Protein 7S9V (pdb70)

Sequence (1825 aa):
AWIAIDHNFSRAQVLTYYTLQLKGEHSLHQAISDNDWILVLDTTGNITRVGRILRIRSDLETTTIFFDRMLQVKSVVSIGITPFKFPPNDRAGRIQWTDFIETLPKELHITIADIPKIEDQTYIRELLQLAVMDDLLGPAGGPNELIVDMGVRDRYLVGKLAPREAAERGQEFPIDAEDIEDEEPDLIVKAKTAKVNSPSVLGSGETDTAEEIDAASNQSLVPSSLGMTFCVDGDVDRVEIEARWGRYERVPNDEHQFFKSNGQKAKVWKRIPCGGKIVLPLIEGSISHNAPDSTSPEVRVQGSIRAKNDNGDRLITLFLVNAQEEPDTNRDTAWVFQPELIVRAAKDAAKPAIFRRRPVLDADGMDPEREALEMIYRDRVEFAVGHGVAVHAEIADDVTLATEVRTTVMPQYEVQATETPGLELSDRPAMREMVSSGLLDMQRLATLDIDPLVDALSVLTNDYATWIDEQNLNVSSKAKGFDTQAQTAINRCQEIHTRLQEGINTLKSNENALAAFRFANQAMATQRIRSLYALAMRRGEDVTLDKFDVLKNRSWRPFQLAFLLLSIPSLADPCHPDRVKPIEAYADLLWFPTGGGKTEAYLGVAAFTMAIRRMQGNLGGYDSSRGLTVIMRYTLRLLTLQQFQRATALICAMEVLRREALNKGDKSLGTEPFTIGLWVGNKVTPGTTEDSHNAIEKTRNSPVQLTSCPWCGTEIVPGQDVEVKKDKAGGRTFVYCGDKKGRCEFSKGKSSTQPHPGIPVLVVDEEIYHRPPTMMIATVDKFAMMAWRGQVRTLFGRVEKECERHGLLWPGANCTGNHQAFKGQPSAKVKAIPPIRPPDLIIQDEFHLISGPLGTMVGLYETAVDELCSWTLNGKTVKPKIIASTATVRKAKEQVNNVFMRQVSVFPPHGLDVEDNFFSVQRHIKDKFGRRYLGVCSPGSSRPAMLIRVYTAFLTAAQELFDHFGEPADPYMTMVGYFNSLRELGGMKRLAEDDVQTRSYRVQMSMVERPALAQRSVNNIRELTSRVSSQDIPKYLDNLEVKFKAEFDSSAGKYVTKWQEGDTRAIDVVLATNMLSVGVDVNRLGLMAVNGQPKGTAEYIQATSRVGRSFPGLVCTVLTWARPRDLSHYETFEHYHATFYKHVEAQSVTPFSPRAMDRGLTGSLLSLMRLKNNEFSPNEGAGKLDMSNQSELAHAIEVLATRAGNVAEDNARKLLAENELKERADEWAKEASKGGRILGYEKRGPDKDKTVALIKSPGLQAWDNWTVPMSMREVESGVRLIMDTKFIKDDHDWKPNKTPVGEVRPSQLLWTYGPGALIDLPSLSVVTLGIDRWERERCQPIQEARLLAAVRKVLGPQVENLRMPPFANIGVPVRPFPRWMRCVKCGLLSPFDDGLLEIKEDRFRAERTRFVHKGCTGSKGNLPAKDADAVPARFLLACRDGHLDDFPWHYFVHGGNSTCKGTLRFFESGASLQTENLWVRCDSCEASRSMAHAFGKAGKENLPACRGRHPHLDQFDIDCGEEPRAVLLGATNSWFPITLSALAIPQADIKGPEWEVLTEANPPTDYPHFMSKKIGTPAQFIPYISRVLLLERLREVNALLGFTRVEAPERPQMASLARNKPEWVPANQVHGEGIFIQFNEKTLVAWESLDAVKQVDEMLRGGHTGWRNSRNLDPNEDYPGIRYAMLHTLSHLLIRELALECGYNAASIRERIYADTSNGSPQAGILIYTAAADSDGTLGGLVDLGKPENLGRLLVQALNRSKICSSDPLCSEHNPEKDRSLHAAACHACTLVAETSCEQGNRYLDRSLLIPTLERIHAAFFKGF

Nearest PDB structures (foldseek):
  7s9v-assembly1_A  TM=1.001E+00  e=0.000E+00  Serratia
  7s9w-assembly1_A  TM=9.946E-01  e=0.000E+00  Serratia
  6gkm-assembly1_A  TM=3.559E-01  e=1.030E-06  Mus musculus
  6gjz-assembly1_A  TM=3.639E-01  e=1.523E-05  Mus musculus
  5jb2-assembly1_A  TM=4.087E-01  e=6.182E-05  Gallus gallus

B-factor: mean 58.3, std 20.54, range [20.63, 123.49]

Foldseek 3Di:
DKEAEADPDDDDPVLVVFKGKDWAFCVVVVVDDFQDWYFYDYPPAKTFKIFGFDDWAGAHIMIMTGTWFMDTDDDTHGCVVQPDDDADPRDMDDDDPPSVQVCCCVVVVDHDVRTDTDDACVSVVVLLVVQLCCQAADDNQYQWDKFWFDAPVPSHFFFKAAAPVDQVVFDDDLDDPVQQDDPDPPPPDDDQDLPPFQFAEPPFFDDDFDDDDDFDDLARHGHFKKKKKFKWAPPDWKWKKWKKWKFKAWDDFVPDDDADPVGHTITMMTMDIDIAMDMDTQDFFWDDWADGGPVQGQKTKIWGWHDADPVGMTMTMMMTGQHDDADDPPRRRSMIGDMKMKIFGDPPDDDQFTTFADPPPDDPDDDVVLVLLCLFCVLQGDGMFIDLFAKDFAADPPSGTTGMIMTDRKDKDFFFDKDFDQPDPPDDVLSVVCVVVVLQFLVVQLPDDLVVNCVSLVSVLVVLVVVLVVLPVCQCPPRPPQNVSSVVQSVQSVVLSVLLVVLSVVCNPDDLLSVLSSLLSVLLQVLQLQQVQLVCVQLPHDDDSVVSPDRVRRGDAVQLVSLVSSLPPCLLDLPDPLWFDLAANAAEEEADAPPPDPPV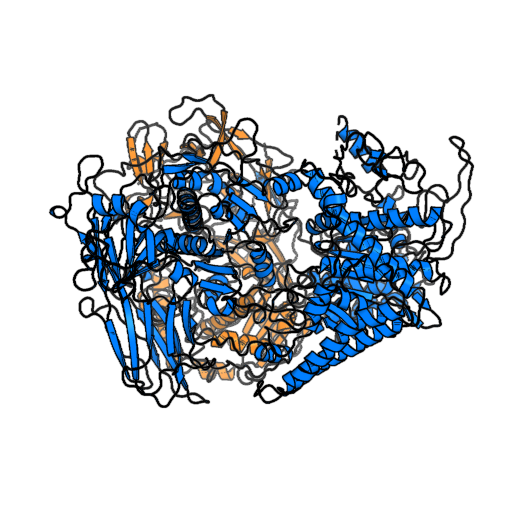SVVSSVSSNLSSQLQPDCAPQADGLAAAAEEEEAADDVVLLLCVLVVLSSLVSSQVVVVVCVVVVDQSNHQDGAAEEEQEDCVVFPAALVVCVVVLVVVVCHPCSDAADSRRNHGADSNPQWDWDDCPAHTDIAGAHPDDVPDDCQHCVHQVPGPHGHRRYDGHNVVCLFGPGHYYYYYLWQLLCLLPALSCLVNQFPFWKAAPVTGTDAPPGDDPRWDPQDPNDHTGGMDTDTTHAGYAEYEYEACVVLFDLLVQLLQLLVLQVQVSNWDDHPRTIGTHHYHYYHHFDDPVQLSCCRRVNHGYRYPPGDRSYNADDPGMHRDDCSVDNGAMEIEHEGGNDDLVVVVLSSVLSQQFLLVLSCWSRNQVSFLSQAEEEEEAGDVVVVVVVVVPSRPNQVCQQCVPPDPTDSPRGHHDHAHAEYEDDPRDDPVCVVVVLSLQQDTFDWDADVVVGTIDGDDDPPDRDHHGYYYYYLCPPRSDLRQRHAEYEYEEDYPWLSSVSVVQPSHQDNHYHYYYYYAYPRDDVRVVCSRVPNSCSHSVNSDGDDGDHDYLDPVNCLACVLSSLSSNVSSPDRLNSDQQSLLVPDPVPCPVLVVSLVSSLVSQCSSVVDVVSSVVSSVVSVVVVVVSVVVNPDDPAREGQDQDDPVNVRYDHDADEPDDDDRDSRHRYSTSDDDYDDDDDDDDDDDDDDPDDDDD/DDADADDDDQQCCFFPAHAAHWDDAPAAIWHFAFDVPADPVQWDFDDDVLVVVVVCVVQHVQAATATAAGDVDHHTDIDGPPQWKAFDFQQWIDGNPVPQKAWDADRVCNNPTFIWRFFDQGNVRPHGTDITGIYHDWKWKDFFLADTHHADPVCQQVVHDDDDDFTKGKDDPPDPPDDPKIWIATPPVRRIDTPVCCDDPNVQVRGDADFADDPSARDGDDHDPTHMHMDTHPDPQFKGFDKDKAWDAPDNDRCPVVVVQVPDPDRDDPDPQWHKDFADDADVCVQWWDGKMWTQKIKMKMWTFFIGGGDYDQPRSTDGRYPDSDHYTYMDMAMFIKIKTFTDDVLVVVLCPDDVLVVVQVLLLLLQQLQQVVVPDDSPDDDQDSLCQALLQLVQLLLVLCCVPVVFDSLQKAKDFDADPDPPPGGGIIMMMTSDRPGPCGNVRVVVCSHRVRVVVSSVVSVVVQQAFPVGPVLQPDGSSVPSAQEHSADPRRGDGDPNHDDNRPGNYYPCCDAPYPPDHPNHSDPPD

Solvent-accessible surface area: 84316 Å² total; per-residue (Å²): 24,27,14,7,17,31,77,128,111,43,235,54,114,54,57,44,111,32,13,2,46,23,143,31,48,37,89,110,16,130,64,14,67,80,107,29,30,4,19,2,4,48,97,107,4,41,15,49,32,2,1,49,2,34,34,42,83,33,56,80,95,40,3,35,5,10,0,7,50,15,27,106,33,208,86,125,24,62,43,66,114,14,88,49,183,105,8,70,129,91,134,26,12,197,12,131,136,84,53,8,56,118,22,10,68,154,53,19,155,22,66,78,90,90,9,73,92,10,112,49,38,27,4,1,6,33,4,1,7,32,3,6,50,18,5,2,28,11,44,23,54,16,15,87,12,95,12,14,56,16,37,1,53,67,6,10,14,5,19,47,11,0,0,91,88,11,29,105,143,15,54,128,30,37,30,52,12,92,72,38,127,77,176,88,62,50,80,105,29,54,48,10,32,36,78,102,32,84,42,68,44,65,64,62,43,44,84,55,91,47,71,54,75,83,45,78,56,21,40,50,37,34,32,5,12,16,0,0,18,5,2,1,24,3,134,46,89,93,5,17,6,33,3,70,15,0,76,3,96,85,23,70,98,131,109,15,148,86,106,91,103,77,54,108,80,5,96,2,14,105,16,70,48,14,27,23,118,23,90,25,76,17,127,109,26,96,22,84,114,64,37,29,34,94,108,18,96,77,6,78,7,22,10,18,6,83,71,102,57,161,133,27,11,42,63,4,1,3,3,8,6,2,11,38,122,29,49,142,108,64,49,16,50,5,14,12,3,26,8,58,0,18,0,104,14,22,178,106,60,100,152,84,26,13,2,87,129,57,50,108,118,110,37,119,60,166,56,99,62,99,52,15,31,69,3,21,16,71,85,67,21,47,11,14,32,1,21,11,4,1,20,68,27,89,95,32,153,72,68,54,46,0,34,30,2,78,13,33,30,10,0,80,70,35,35,40,24,56,61,43,18,6,147,79,168,102,25,80,100,21,9,89,90,9,75,96,56,14,41,22,12,10,98,117,5,12,100,44,101,59,107,62,4,32,99,17,8,34,33,10,0,89,14,2,35,61,21,13,106,97,32,82,140,33,28,69,83,126,1,170,70,55,73,102,27,0,90,58,12,13,76,148,1,106,103,17,45,88,60,2,65,73,0,10,86,36,2,109,97,59,146,64,0,23,44,0,2,80,27,5,1,79,0,7,9,38,17,100,26,52,56,74,33,15,49,20,70,91,98,68,117,141,28,91,72,126,145,36,73,74,100,184,26,41,51,21,110,17,4,13,7,0,2,9,0,16,10,1,12,10,11,18,64,8,50,42,79,20,10,40,75,110,112,99,9,80,6,15,3,1,51,10,43,56,48,22,22,34,27,33,5,6,9,3,1,0,0,2,3,5,0,7,9,40,40,49,32,104,72,50,53,48,20,6,59,73,14,8,5,0,9,5,9,3,17,72,112,17,50,4,33,59,28,5,101,104,4,4,18,0,1,1,0,0,4,20,41,10,47,127,31,79,120,155,44,81,152,52,16,23,111,80,10,2,12,1,0,5,5,6,32,80,197,28,5,16,18,58,11,123,70,0,81,78,32,19,96,165,77,150,170,78,5,31,45,17,47,17,3,26,22,26,9,49,96,7,81,44,20,150,21,21,59,24,94,184,44,158,41,33,13,55,18,13,15,18,6,17,36,202,156,21,183,8,81,0,7,120,61,131,2,67,121,56,86,29,14,0,2,4,11,12,12,2,12,48,23,0,4,41,91,28,0,11,0,4,2,0,14,1,38,7,11,1,39,2,2,23,65,7,32,2,19,4,10,12,6,78,13,106,116,26,4,134,68,28,7,9,22,35,62,72,38,116,20,102,2,82,34,148,73,116,161,76,86,111,70,36,158,48,115,91,32,86,52,7,13,8,4,8,0,6,2,7,21,37,1,20,70,2,29,25,53,23,0,3,4,6,2,0,6,9,4,1,5,9,35,2,3,28,12,81,20,137,72,107,67,1,63,6,16,6,5,6,7,9,14,10,44,40,87,8,140,84,19,5,44,34,1,8,46,36,73,36,27,48,6,13,21,94,4,14,65,46,58,80,26,12,8,14,23,38,37,96,70,171,134,69,69,9,58,36,8,6,0,4,7,1,26,20,28,41,106,59,12,1,10,14,29,1,7,12,3,6,6,0,0,4,30,46,15,3,14,78,6,0,108,15,2,12,5,7,8,2,5,3,1,8,3,70,29,30,125,60,0,16,33,6,72,128,48,7,60,47,53,6,37,51,29,0,120,91,8,127,103,72,71,29,129,23,71,9,11,12,83,7,72,10,71,8,18,48,28,22,7,41,65,17,64,84,114,63,30,35,160,25,29,45,32,12,53,50,126,27,101,38,82,109,48,96,109,70,52,84,33,59,48,88,70,108,181,87,78,86,120,7,8,10,7,6,1,2,15,98,42,26,28,43,65,66,66,16,74,13,26,1,5,2,3,2,22,16,23,5,94,9,8,8,69,4,40,38,9,3,19,94,2,15,122,55,70,5,1,4,0,5,2,7,2,25,25,21,93,66,64,6,12,36,41,5,22,56,8,40,39,17,9,20,0,29,64,42,75,19,48,50,59,38,7,36,14,4,5,2,30,0,0,42,54,0,1,4,0,2,5,4,0,5,4,8,2,56,18,69,80,3,4,23,40,103,0,0,36,101,20,84,169,93,37,82,83,57,24,60,87,4,38,122,30,4,11,66,16,0,18,86,13,38,143,79,123,45,58,84,107,40,2,89,68,33,0,117,105,11,7,51,67,2,40,134,53,29,104,127,62,89,91,102,14,3,4,49,102,150,34,137,106,100,125,146,13,50,42,11,12,104,54,56,48,121,123,69,97,76,47,33,8,0,1,92,27,6,141,50,95,102,69,27,6,103,2,11,1,33,48,134,140,54,172,106,111,98,110,58,132,128,176,128,28,10,10,16,120,18,75,31,50,34,8,3,51,75,41,0,2,0,3,26,3,83,27,74,38,9,6,0,10,0,8,1,8,80,151,28,70,95,160,123,7,124,60,19,154,33,77,75,0,29,70,23,0,100,184,86,39,20,124,63,2,81,52,5,41,69,16,2,122,114,63,53,8,1,27,1,42,6,9,8,19,64,10,70,5,40,92,5,2,30,6,12,21,11,50,90,60,102,24,90,52,76,109,61,136,200,115,18,83,83,3,77,7,2,23,99,38,6,52,21,46,159,39,99,123,117,73,148,42,4,71,5,50,34,9,146,16,0,10,6,3,74,49,2,9,5,9,16,7,5,8,74,37,1,6,32,65,14,115,53,132,29,201,38,67,15,43,11,33,61,7,11,24,21,17,59,46,54,22,26,33,0,76,1,73,86,69,134,26,40,58,2,3,4,33,5,27,56,149,21,8,175,145,28,27,3,36,17,37,1,39,27,22,9,16,78,70,66,61,170,112,21,81,64,142,27,129,12,12,73,41,54,35,96,58,15,25,35,34,22,62,51,33,1,4,18,31,24,202,159,103,29,47,30,65,0,37,106,24,3,38,79,65,114,14,58,74,118,92,97,80,5,35,15,80,109,64,39,49,8,91,75,2,110,78,35,10,70,53,6,0,1,0,11,32,6,42,9,1,5,1,0,14,0,0,13,7,23,67,38,42,114,171,104,58,54,9,55,3,10,127,121,155,12,89,14,0,7,0,32,56,25,67,8,1,0,18,1,10,31,15,54,71,171,39,1,79,67,15,62,73,87,102,24,1,122,119,10,27,136,49,11,118,33,1,6,51,17,39,21,94,77,79,140,58,79,43,124,88,113,47,48,21,23,18,31,0,1,0,0,0,10,0,0,13,14,7,41,7,9,18,57,54,18,19,27,44,54,37,6,4,28,6,10,4,2,16,75,79,89,144,67,80,61,22,6,0,2,0,6,14,7,11,28,57,86,14,56,11,20,15,7,8,2,10,41,18,2,90,46,157,35,9,14,100,6,12,22,77,6,3,51,143,11,81,32,8,22,38,3,4,42,11,4,91,46,59,0,116,132,68,128,30,17,57,4,2,3,27,62,23,14,0,52,26,35,113,45,5,19,69,74,24,33,33,23,0,2,4,2,0,1,6,54,14,48,99,54,104,144,1,10,14,6,117,77,68

Secondary structure (DSSP, 8-state):
-EEEE-------HHHHHHEEEEES-TTT-TT--SS-EEEEE-SSSEEEEEEEEEEEEE-SSEEEEEEEEEEEEEEEEESSSS-SPPPGGGS-EE--HHHHHHHHHHTT---STTPPBP--SHHHHHHHHHHHHHHHTS--S-SS-EEESS-HHHH--S-EE--HHHHHH--SSSS-GGGS--SS--TT-EE-S-TT---------------------SSS----B-EEEEEEESS--EEEEEEEEEEEEEPPGGG---B-TTS-B--EEEEEEEEEEEEEE--SEEPPP--S-TTSTTB---EEEEEE-SSSEEEEEE--BB-----SSSGGGG-EEEEEEEEEE-TT-S----B-PPP----S---HHHHHHHHHTTT----EEEESSEEEEEE-SSTT-EEEEEEESS-EEEEPPEE-SSSSTTS-HHHHHHHHHTTTBTTGGGT--HHHHHHHHHHHHHHHHHHHHHHSTTSSSSSTT-HHHHHHHHHHHHHHHHHHHHHHHHHHT-SHHHHHHHHHHHHHHHHHHHHHHHHHHHTT----GGGS-STTTSB--HHHHHHHHHHHHHHS-TTSGGGT-SSS-EEEEEE--BTB-HHHHHHHHHHHHHHHHTTT--GGG-B-SSS--EEEEESSSHHHHHHHHHHHHHHHHHHHHHHHHHTTT--SS-SSPP-EEEE--TTTS-SSHHHHHHHHHHH-------SB-TTT-PBPPTTTSEEE---SS---EEE----SSS-STTSTTTGGGSSS-SS-EE-SHHHHTTS--SEEEEEGGGGGGGGT-GGGGGTTT---EE-SSS-B--TT-S--S----BTTBPP---EE---BPPP-EEEE-SGGG--HHHHHHHHHHHHHHHHHT-EEETTEEE--EEEEEESS-SSHHHHHHHHT-SEEEEES---S-SS--SS-EE--TTTS--EEEEEEE-SSS-HHHHHHHHHHHHHHHHHHHHHHH-GGGGGGSSEEEE-S-HHHHHHHHHHHHHHHHHHHHTTT-SSS--SS--------B--BSTTS-TTTHHHHHHHTTPPPP-EEETTTTEEE----TT-PPPP-EEEE-S----SS--SS---EEEBS--S-HHHHHHHHTSS-SSS-EEEEEEE-TTSHHHHHHHHTHHHHTT-GGGGPPP-----SSHHHHHHHHHHHHHHHHHTT-SSSSSTTGGGG--SSSTHHHHHHHHHHHHHHHHHH--HHHHHHHHHHHHHHHHHHHHHHT--SSEEESSS-STTTTTEEE--B-SSSSPP-TTB--SSS------EEEEEE------------/-EEEEEEE-TTTTTTTSSTT-EEE-SS-EEEE--STTS-GGG--B---HHHHHHHHHHH-TT--EEEPPP----SEEEEE-SSEEEETTT-EEEEGGGS-EEEE--GGGGGG-EEEEEEE-TTTT-S--EEEEEEE--EEEEETTS-EEE--HHHHHTTS-------EEEEE--SSS--S--EEEESSS--EEEGGGGSGGGGTTT------EETTTTEE-S---SPEEEEETT-TTS-EEEE--EE------SHHHHHHHHTSSS----STT-EEE-----STTTTTEEEEEEEEEEEEEEEEEEEESSS----TT-B-SSSSS-SEEEEEEEEEEEEEEEE-HHHHHHHHTSSHHHHHHHHHHHHHHHHHHTTT--TTS----HHHHHHHHHHHHHHHHHHHHH---GGGEEEEEE---SSS----EEEEEE--SS-TTTTTHHHHTTSHHHHHHHHHHHHHHTTS-TTHHHHHT--HHHHT-SBSS--TTTT---TTT-SSSS-SB-STTTS--SS--TT-SS---

Radius of gyration: 37.62 Å; Cα contacts (8 Å, |Δi|>4): 3319; chains: 2; bounding box: 83×110×108 Å

Structure (mmCIF, N/CA/C/O backbone):
data_7S9V
#
_entry.id   7S9V
#
_cell.length_a   1.00
_cell.length_b   1.00
_cell.length_c   1.00
_cell.angle_alpha   90.00
_cell.angle_beta   90.00
_cell.angle_gamma   90.00
#
_symmetry.space_group_name_H-M   'P 1'
#
loop_
_entity.id
_entity.type
_entity.pdbx_description
1 polymer DrmA
2 polymer DrmB
3 non-polymer "ADENOSINE-5'-DIPHOSPHATE"
#
loop_
_atom_site.group_PDB
_atom_site.id
_atom_site.type_symbol
_atom_site.label_atom_id
_atom_site.label_alt_id
_atom_site.label_comp_id
_atom_site.label_asym_id
_atom_site.label_entity_id
_atom_site.label_seq_id
_atom_site.pdbx_PDB_ins_code
_atom_site.Cartn_x
_atom_site.Cartn_y
_atom_site.Cartn_z
_atom_site.occupancy
_atom_site.B_iso_or_equiv
_atom_site.auth_seq_id
_atom_site.auth_comp_id
_atom_site.auth_asym_id
_atom_site.auth_atom_id
_atom_site.pdbx_PDB_model_num
ATOM 1 N N . ALA A 1 13 ? 180.644 133.081 203.608 1.00 81.88 13 ALA A N 1
ATOM 2 C CA . ALA A 1 13 ? 180.149 131.759 203.963 1.00 81.88 13 ALA A CA 1
ATOM 3 C C . ALA A 1 13 ? 178.784 131.849 204.637 1.00 81.88 13 ALA A C 1
ATOM 4 O O . ALA A 1 13 ? 178.660 131.580 205.828 1.00 81.88 13 ALA A O 1
ATOM 6 N N . TRP A 1 14 ? 177.757 132.214 203.871 1.00 79.58 14 TRP A N 1
ATOM 7 C CA . TRP A 1 14 ? 176.414 132.400 204.399 1.00 79.58 14 TRP A CA 1
ATOM 8 C C . TRP A 1 14 ? 175.383 131.740 203.491 1.00 79.58 14 TRP A C 1
ATOM 9 O O . TRP A 1 14 ? 175.613 131.526 202.300 1.00 79.58 14 TRP A O 1
ATOM 20 N N . ILE A 1 15 ? 174.233 131.411 204.075 1.00 84.25 15 ILE A N 1
ATOM 21 C CA . ILE A 1 15 ? 173.088 130.895 203.338 1.00 84.25 15 ILE A CA 1
ATOM 22 C C . ILE A 1 15 ? 171.912 131.830 203.561 1.00 84.25 15 ILE A C 1
ATOM 23 O O . ILE A 1 15 ? 171.587 132.185 204.697 1.00 84.25 15 ILE A O 1
ATOM 28 N N . ALA A 1 16 ? 171.263 132.222 202.472 1.00 84.40 16 ALA A N 1
ATOM 29 C CA . ALA A 1 16 ? 170.113 133.110 202.560 1.00 84.40 16 ALA A CA 1
ATOM 30 C C . ALA A 1 16 ? 168.971 132.499 201.758 1.00 84.40 16 ALA A C 1
ATOM 31 O O . ALA A 1 16 ? 169.107 131.425 201.166 1.00 84.40 16 ALA A O 1
ATOM 33 N N . ILE A 1 17 ? 167.833 133.186 201.761 1.00 91.78 17 ILE A N 1
ATOM 34 C CA . ILE A 1 17 ? 166.633 132.742 201.065 1.00 91.78 17 ILE A CA 1
ATOM 35 C C . ILE A 1 17 ? 166.102 133.901 200.234 1.00 91.78 17 ILE A C 1
ATOM 36 O O . ILE A 1 17 ? 165.941 135.016 200.741 1.00 91.78 17 ILE A O 1
ATOM 41 N N . ASP A 1 18 ? 165.841 133.645 198.956 1.00 94.67 18 ASP A N 1
ATOM 42 C CA . ASP A 1 18 ? 165.320 134.667 198.060 1.00 94.67 18 ASP A CA 1
ATOM 43 C C . ASP A 1 18 ? 163.825 134.849 198.272 1.00 94.67 18 ASP A C 1
ATOM 44 O O . ASP A 1 18 ? 163.132 133.930 198.715 1.00 94.67 18 ASP A O 1
ATOM 49 N N . HIS A 1 19 ? 163.332 136.052 197.966 1.00 101.63 19 HIS A N 1
ATOM 50 C CA . HIS A 1 19 ? 161.902 136.324 197.994 1.00 101.63 19 HIS A CA 1
ATOM 51 C C . HIS A 1 19 ? 161.424 137.223 196.861 1.00 101.63 19 HIS A C 1
ATOM 52 O O . HIS A 1 19 ? 160.238 137.571 196.842 1.00 101.63 19 HIS A O 1
ATOM 59 N N . ASN A 1 20 ? 162.310 137.616 195.937 1.00 102.52 20 ASN A N 1
ATOM 60 C CA . ASN A 1 20 ? 161.948 138.289 194.683 1.00 102.52 20 ASN A CA 1
ATOM 61 C C . ASN A 1 20 ? 161.222 139.615 194.919 1.00 102.52 20 ASN A C 1
ATOM 62 O O . ASN A 1 20 ? 160.080 139.800 194.494 1.00 102.52 20 ASN A O 1
ATOM 67 N N . PHE A 1 21 ? 161.880 140.545 195.613 1.00 104.52 21 PHE A N 1
ATOM 68 C CA . PHE A 1 21 ? 161.245 141.830 195.891 1.00 104.52 21 PHE A CA 1
ATOM 69 C C . PHE A 1 21 ? 161.518 142.861 194.801 1.00 104.52 21 PHE A C 1
ATOM 70 O O . PHE A 1 21 ? 160.628 143.648 194.457 1.00 104.52 21 PHE A O 1
ATOM 78 N N . SER A 1 22 ? 162.735 142.887 194.262 1.00 104.09 22 SER A N 1
ATOM 79 C CA . SER A 1 22 ? 163.123 143.948 193.341 1.00 104.09 22 SER A CA 1
ATOM 80 C C . SER A 1 22 ? 162.413 143.787 192.000 1.00 104.09 22 SER A C 1
ATOM 81 O O . SER A 1 22 ? 161.955 142.700 191.640 1.00 104.09 22 SER A O 1
ATOM 84 N N . ARG A 1 23 ? 162.321 144.892 191.258 1.00 102.96 23 ARG A N 1
ATOM 85 C CA . ARG A 1 23 ? 161.454 144.976 190.086 1.00 102.96 23 ARG A CA 1
ATOM 86 C C . ARG A 1 23 ? 162.210 144.969 188.760 1.00 102.96 23 ARG A C 1
ATOM 87 O O . ARG A 1 23 ? 161.836 144.225 187.849 1.00 102.96 23 ARG A O 1
ATOM 95 N N . ALA A 1 24 ? 163.253 145.788 188.622 1.00 91.09 24 ALA A N 1
ATOM 96 C CA . ALA A 1 24 ? 163.978 145.867 187.358 1.00 91.09 24 ALA A CA 1
ATOM 97 C C . ALA A 1 24 ? 164.791 144.598 187.124 1.00 91.09 24 ALA A C 1
ATOM 98 O O . ALA A 1 24 ? 165.477 144.115 188.027 1.00 91.09 24 ALA A O 1
ATOM 100 N N . GLN A 1 25 ? 164.724 144.076 185.895 1.00 84.01 25 GLN A N 1
ATOM 101 C CA . GLN A 1 25 ? 165.217 142.730 185.601 1.00 84.01 25 GLN A CA 1
ATOM 102 C C . GLN A 1 25 ? 166.737 142.646 185.711 1.00 84.01 25 GLN A C 1
ATOM 103 O O . GLN A 1 25 ? 167.282 141.679 186.271 1.00 84.01 25 GLN A O 1
ATOM 109 N N . VAL A 1 26 ? 167.431 143.656 185.181 1.00 74.54 26 VAL A N 1
ATOM 110 C CA . VAL A 1 26 ? 168.889 143.712 185.248 1.00 74.54 26 VAL A CA 1
ATOM 111 C C . VAL A 1 26 ? 169.352 143.725 186.697 1.00 74.54 26 VAL A C 1
ATOM 112 O O . VAL A 1 26 ? 170.322 143.052 187.064 1.00 74.54 26 VAL A O 1
ATOM 116 N N . LEU A 1 27 ? 168.638 144.454 187.551 1.00 73.77 27 LEU A N 1
ATOM 117 C CA . LEU A 1 27 ? 168.979 144.481 188.966 1.00 73.77 27 LEU A CA 1
ATOM 118 C C . LEU A 1 27 ? 168.668 143.151 189.643 1.00 73.77 27 LEU A C 1
ATOM 119 O O . LEU A 1 27 ? 169.383 142.742 190.563 1.00 73.77 27 LEU A O 1
ATOM 124 N N . THR A 1 28 ? 167.608 142.462 189.213 1.00 75.08 28 THR A N 1
ATOM 125 C CA . THR A 1 28 ? 167.246 141.214 189.880 1.00 75.08 28 THR A CA 1
ATOM 126 C C . THR A 1 28 ? 168.190 140.076 189.523 1.00 75.08 28 THR A C 1
ATOM 127 O O . THR A 1 28 ? 168.301 139.114 190.290 1.00 75.08 28 THR A O 1
ATOM 131 N N . TYR A 1 29 ? 168.854 140.141 188.367 1.00 70.65 29 TYR A N 1
ATOM 132 C CA . TYR A 1 29 ? 169.869 139.129 188.068 1.00 70.65 29 TYR A CA 1
ATOM 133 C C . TYR A 1 29 ? 171.057 139.197 189.026 1.00 70.65 29 TYR A C 1
ATOM 134 O O . TYR A 1 29 ? 171.566 138.161 189.465 1.00 70.65 29 TYR A O 1
ATOM 143 N N . TYR A 1 30 ? 171.522 140.398 189.363 1.00 58.46 30 TYR A N 1
ATOM 144 C CA . TYR A 1 30 ? 172.826 140.546 190.000 1.00 58.46 30 TYR A CA 1
ATOM 145 C C . TYR A 1 30 ? 172.756 140.937 191.477 1.00 58.46 30 TYR A C 1
ATOM 146 O O . TYR A 1 30 ? 173.772 141.323 192.055 1.00 58.46 30 TYR A O 1
ATOM 155 N N . THR A 1 31 ? 171.587 140.854 192.115 1.00 57.68 31 THR A N 1
ATOM 156 C CA . THR A 1 31 ? 171.468 141.307 193.498 1.00 57.68 31 THR A CA 1
ATOM 157 C C . THR A 1 31 ? 170.693 140.299 194.332 1.00 57.68 31 THR A C 1
ATOM 158 O O . THR A 1 31 ? 169.946 139.468 193.811 1.00 57.68 31 THR A O 1
ATOM 162 N N . LEU A 1 32 ? 170.894 140.390 195.648 1.00 56.19 32 LEU A N 1
ATOM 163 C CA . LEU A 1 32 ? 170.105 139.700 196.663 1.00 56.19 32 LEU A CA 1
ATOM 164 C C . LEU A 1 32 ? 169.603 140.728 197.657 1.00 56.19 32 LEU A C 1
ATOM 165 O O . LEU A 1 32 ? 170.390 141.534 198.154 1.00 56.19 32 LEU A O 1
ATOM 170 N N . GLN A 1 33 ? 168.310 140.698 197.955 1.00 63.78 33 GLN A N 1
ATOM 171 C CA . GLN A 1 33 ? 167.691 141.671 198.845 1.00 63.78 33 GLN A CA 1
ATOM 172 C C . GLN A 1 33 ? 167.181 140.975 200.095 1.00 63.78 33 GLN A C 1
ATOM 173 O O . GLN A 1 33 ? 166.423 140.005 200.003 1.00 63.78 33 GLN A O 1
ATOM 179 N N . LEU A 1 34 ? 167.585 141.479 201.255 1.00 66.59 34 LEU A N 1
ATOM 180 C CA . LEU A 1 34 ? 167.167 140.935 202.535 1.00 66.59 34 LEU A CA 1
ATOM 181 C C . LEU A 1 34 ? 166.279 141.935 203.259 1.00 66.59 34 LEU A C 1
ATOM 182 O O . LEU A 1 34 ? 166.288 143.134 202.966 1.00 66.59 34 LEU A O 1
ATOM 187 N N . LYS A 1 35 ? 165.508 141.427 204.211 1.00 71.68 35 LYS A N 1
ATOM 188 C CA . LYS A 1 35 ? 164.602 142.246 204.999 1.00 71.68 35 LYS A CA 1
ATOM 189 C C . LYS A 1 35 ? 165.228 142.581 206.345 1.00 71.68 35 LYS A C 1
ATOM 190 O O . LYS A 1 35 ? 166.045 141.827 206.877 1.00 71.68 35 LYS A O 1
ATOM 196 N N . GLY A 1 36 ? 164.845 143.729 206.884 1.00 74.56 36 GLY A N 1
ATOM 197 C CA . GLY A 1 36 ? 165.320 144.149 208.183 1.00 74.56 36 GLY A CA 1
ATOM 198 C C . GLY A 1 36 ? 166.471 145.138 208.091 1.00 74.56 36 GLY A C 1
ATOM 199 O O . GLY A 1 36 ? 167.102 145.319 207.048 1.00 74.56 36 GLY A O 1
ATOM 200 N N . GLU A 1 37 ? 166.736 145.793 209.216 1.00 80.44 37 GLU A N 1
ATOM 201 C CA . GLU A 1 37 ? 167.837 146.736 209.329 1.00 80.44 37 GLU A CA 1
ATOM 202 C C . GLU A 1 37 ? 169.170 145.987 209.323 1.00 80.44 37 GLU A C 1
ATOM 203 O O . GLU A 1 37 ? 169.250 144.807 209.673 1.00 80.44 37 GLU A O 1
ATOM 209 N N . HIS A 1 38 ? 170.230 146.691 208.918 1.00 77.40 38 HIS A N 1
ATOM 210 C CA . HIS A 1 38 ? 171.570 146.118 208.862 1.00 77.40 38 HIS A CA 1
ATOM 211 C C . HIS A 1 38 ? 172.168 145.860 210.242 1.00 77.40 38 HIS A C 1
ATOM 212 O O . HIS A 1 38 ? 173.226 145.227 210.329 1.00 77.40 38 HIS A O 1
ATOM 219 N N . SER A 1 39 ? 171.527 146.330 211.314 1.00 85.79 39 SER A N 1
ATOM 220 C CA . SER A 1 39 ? 172.047 146.093 212.656 1.00 85.79 39 SER A CA 1
ATOM 221 C C . SER A 1 39 ? 171.987 144.619 213.040 1.00 85.79 39 SER A C 1
ATOM 222 O O . SER A 1 39 ? 172.781 144.165 213.870 1.00 85.79 39 SER A O 1
ATOM 225 N N . LEU A 1 40 ? 171.054 143.859 212.464 1.00 87.14 40 LEU A N 1
ATOM 226 C CA . LEU A 1 40 ? 171.041 142.417 212.678 1.00 87.14 40 LEU A CA 1
ATOM 227 C C . LEU A 1 40 ? 172.114 141.712 211.856 1.00 87.14 40 LEU A C 1
ATOM 228 O O . LEU A 1 40 ? 172.661 140.694 212.294 1.00 87.14 40 LEU A O 1
ATOM 233 N N . HIS A 1 41 ? 172.449 142.251 210.687 1.00 82.24 41 HIS A N 1
ATOM 234 C CA . HIS A 1 41 ? 173.325 141.600 209.715 1.00 82.24 41 HIS A CA 1
ATOM 235 C C . HIS A 1 41 ? 174.758 142.105 209.790 1.00 82.24 41 HIS A C 1
ATOM 236 O O . HIS A 1 41 ? 175.404 142.277 208.754 1.00 82.24 41 HIS A O 1
ATOM 243 N N . GLN A 1 42 ? 175.288 142.367 210.986 1.00 82.69 42 GLN A N 1
ATOM 244 C CA . GLN A 1 42 ? 176.614 142.972 211.072 1.00 82.69 42 GLN A CA 1
ATOM 245 C C . GLN A 1 42 ? 177.736 141.972 210.831 1.00 82.69 42 GLN A C 1
ATOM 246 O O . GLN A 1 42 ? 178.890 142.381 210.665 1.00 82.69 42 GLN A O 1
ATOM 252 N N . ALA A 1 43 ? 177.428 140.678 210.787 1.00 75.77 43 ALA A N 1
ATOM 253 C CA . ALA A 1 43 ? 178.461 139.670 210.600 1.00 75.77 43 ALA A CA 1
ATOM 254 C C . ALA A 1 43 ? 178.846 139.474 209.140 1.00 75.77 43 ALA A C 1
ATOM 255 O O . ALA A 1 43 ? 179.733 138.662 208.858 1.00 75.77 43 ALA A O 1
ATOM 257 N N . ILE A 1 44 ? 178.216 140.185 208.217 1.00 66.91 44 ILE A N 1
ATOM 258 C CA . ILE A 1 44 ? 178.455 140.018 206.789 1.00 66.91 44 ILE A CA 1
ATOM 259 C C . ILE A 1 44 ? 179.258 141.202 206.270 1.00 66.91 44 ILE A C 1
ATOM 260 O O . ILE A 1 44 ? 178.902 142.360 206.508 1.00 66.91 44 ILE A O 1
ATOM 265 N N . SER A 1 45 ? 180.347 140.916 205.556 1.00 58.00 45 SER A N 1
ATOM 266 C CA . SER A 1 45 ? 181.231 141.952 205.036 1.00 58.00 45 SER A CA 1
ATOM 267 C C . SER A 1 45 ? 181.604 141.612 203.600 1.00 58.00 45 SER A C 1
ATOM 268 O O . SER A 1 45 ? 181.073 140.672 203.005 1.00 58.00 45 SER A O 1
ATOM 271 N N . ASP A 1 46 ? 182.541 142.381 203.046 1.00 53.12 46 ASP A N 1
ATOM 272 C CA . ASP A 1 46 ? 182.939 142.207 201.656 1.00 53.12 46 ASP A CA 1
ATOM 273 C C . ASP A 1 46 ? 183.806 140.960 201.498 1.00 53.12 46 ASP A C 1
ATOM 274 O O . ASP A 1 46 ? 184.237 140.342 202.474 1.00 53.12 46 ASP A O 1
ATOM 279 N N . ASN A 1 47 ? 184.065 140.608 200.235 1.00 55.48 47 ASN A N 1
ATOM 280 C CA . ASN A 1 47 ? 184.804 139.409 199.840 1.00 55.48 47 ASN A CA 1
ATOM 281 C C . ASN A 1 47 ? 184.223 138.139 200.436 1.00 55.48 47 ASN A C 1
ATOM 282 O O . ASN A 1 47 ? 184.970 137.257 200.860 1.00 55.48 47 ASN A O 1
ATOM 287 N N . ASP A 1 48 ? 182.904 138.019 200.482 1.00 58.98 48 ASP A N 1
ATOM 288 C CA . ASP A 1 48 ? 182.262 136.880 201.117 1.00 58.98 48 ASP A CA 1
ATOM 289 C C . ASP A 1 48 ? 181.425 136.099 200.117 1.00 58.98 48 ASP A C 1
ATOM 290 O O . ASP A 1 48 ? 180.806 136.677 199.220 1.00 58.98 48 ASP A O 1
ATOM 295 N N . TRP A 1 49 ? 181.414 134.782 200.276 1.00 64.86 49 TRP A N 1
ATOM 296 C CA . TRP A 1 49 ? 180.550 133.933 199.475 1.00 64.86 49 TRP A CA 1
ATOM 297 C C . TRP A 1 49 ? 179.213 133.752 200.176 1.00 64.86 49 TRP A C 1
ATOM 298 O O . TRP A 1 49 ? 179.161 133.514 201.384 1.00 64.86 49 TRP A O 1
ATOM 309 N N . ILE A 1 50 ? 178.129 133.889 199.417 1.00 64.66 50 ILE A N 1
ATOM 310 C CA . ILE A 1 50 ? 176.792 133.545 199.890 1.00 64.66 50 ILE A CA 1
ATOM 311 C C . ILE A 1 50 ? 176.136 132.661 198.842 1.00 64.66 50 ILE A C 1
ATOM 312 O O . ILE A 1 50 ? 176.356 132.842 197.642 1.00 64.66 50 ILE A O 1
ATOM 317 N N . LEU A 1 51 ? 175.372 131.677 199.295 1.00 71.58 51 LEU A N 1
ATOM 318 C CA . LEU A 1 51 ? 174.805 130.657 198.426 1.00 71.58 51 LEU A CA 1
ATOM 319 C C . LEU A 1 51 ? 173.287 130.779 198.475 1.00 71.58 51 LEU A C 1
ATOM 320 O O . LEU A 1 51 ? 172.669 130.450 199.491 1.00 71.58 51 LEU A O 1
ATOM 325 N N . VAL A 1 52 ? 172.694 131.235 197.377 1.00 78.62 52 VAL A N 1
ATOM 326 C CA . VAL A 1 52 ? 171.303 131.677 197.342 1.00 78.62 52 VAL A CA 1
ATOM 327 C C . VAL A 1 52 ? 170.404 130.503 196.980 1.00 78.62 52 VAL A C 1
ATOM 328 O O . VAL A 1 52 ? 170.663 129.791 196.002 1.00 78.62 52 VAL A O 1
ATOM 332 N N . LEU A 1 53 ? 169.346 130.302 197.762 1.00 90.05 53 LEU A N 1
ATOM 333 C CA . LEU A 1 53 ? 168.333 129.292 197.491 1.00 90.05 53 LEU A CA 1
ATOM 334 C C . LEU A 1 53 ? 167.014 129.956 197.123 1.00 90.05 53 LEU A C 1
ATOM 335 O O . LEU A 1 53 ? 166.873 131.181 197.139 1.00 90.05 53 LEU A O 1
ATOM 340 N N . ASP A 1 54 ? 166.038 129.116 196.790 1.00 101.52 54 ASP A N 1
ATOM 341 C CA . ASP A 1 54 ? 164.649 129.523 196.672 1.00 101.52 54 ASP A CA 1
ATOM 342 C C . ASP A 1 54 ? 163.876 129.050 197.904 1.00 101.52 54 ASP A C 1
ATOM 343 O O . ASP A 1 54 ? 164.452 128.588 198.893 1.00 101.52 54 ASP A O 1
ATOM 348 N N . THR A 1 55 ? 162.547 129.178 197.842 1.00 107.57 55 THR A N 1
ATOM 349 C CA . THR A 1 55 ? 161.706 128.842 198.987 1.00 107.57 55 THR A CA 1
ATOM 350 C C . THR A 1 55 ? 161.682 127.346 199.289 1.00 107.57 55 THR A C 1
ATOM 351 O O . THR A 1 55 ? 161.595 126.967 200.462 1.00 107.57 55 THR A O 1
ATOM 355 N N . THR A 1 56 ? 161.769 126.491 198.270 1.00 107.13 56 THR A N 1
ATOM 356 C CA . THR A 1 56 ? 161.614 125.053 198.454 1.00 107.13 56 THR A CA 1
ATOM 357 C C . THR A 1 56 ? 162.840 124.374 199.048 1.00 107.13 56 THR A C 1
ATOM 358 O O . THR A 1 56 ? 162.694 123.333 199.698 1.00 107.13 56 THR A O 1
ATOM 362 N N . GLY A 1 57 ? 164.030 124.929 198.861 1.00 102.32 57 GLY A N 1
ATOM 363 C CA . GLY A 1 57 ? 165.252 124.259 199.249 1.00 102.32 57 GLY A CA 1
ATOM 364 C C . GLY A 1 57 ? 166.128 123.799 198.105 1.00 102.32 57 GLY A C 1
ATOM 365 O O . GLY A 1 57 ? 166.676 122.694 198.177 1.00 102.32 57 GLY A O 1
ATOM 366 N N . ASN A 1 58 ? 166.260 124.598 197.051 1.00 99.15 58 ASN A N 1
ATOM 367 C CA . ASN A 1 58 ? 167.055 124.237 195.888 1.00 99.15 58 ASN A CA 1
ATOM 368 C C . ASN A 1 58 ? 168.163 125.259 195.674 1.00 99.15 58 ASN A C 1
ATOM 369 O O . ASN A 1 58 ? 167.922 126.468 195.708 1.00 99.15 58 ASN A O 1
ATOM 374 N N . ILE A 1 59 ? 169.378 124.769 195.448 1.00 91.42 59 ILE A N 1
ATOM 375 C CA . ILE A 1 59 ? 170.522 125.643 195.205 1.00 91.42 59 ILE A CA 1
ATOM 376 C C . ILE A 1 59 ? 170.428 126.209 193.795 1.00 91.42 59 ILE A C 1
ATOM 377 O O . ILE A 1 59 ? 170.284 125.462 192.821 1.00 91.42 59 ILE A O 1
ATOM 382 N N . THR A 1 60 ? 170.505 127.533 193.680 1.00 85.20 60 THR A N 1
ATOM 383 C CA . THR A 1 60 ? 170.461 128.189 192.379 1.00 85.20 60 THR A CA 1
ATOM 384 C C . THR A 1 60 ? 171.736 128.948 192.054 1.00 85.20 60 THR A C 1
ATOM 385 O O . THR A 1 60 ? 172.296 128.764 190.969 1.00 85.20 60 THR A O 1
ATOM 389 N N . ARG A 1 61 ? 172.209 129.812 192.949 1.00 72.00 61 ARG A N 1
ATOM 390 C CA . ARG A 1 61 ? 173.292 130.724 192.611 1.00 72.00 61 ARG A CA 1
ATOM 391 C C . ARG A 1 61 ? 174.401 130.636 193.648 1.00 72.00 61 ARG A C 1
ATOM 392 O O . ARG A 1 61 ? 174.170 130.315 194.814 1.00 72.00 61 ARG A O 1
ATOM 400 N N . VAL A 1 62 ? 175.619 130.906 193.193 1.00 63.40 62 VAL A N 1
ATOM 401 C CA . VAL A 1 62 ? 176.780 131.076 194.056 1.00 63.40 62 VAL A CA 1
ATOM 402 C C . VAL A 1 62 ? 177.465 132.368 193.645 1.00 63.40 62 VAL A C 1
ATOM 403 O O . VAL A 1 62 ? 177.793 132.554 192.471 1.00 63.40 62 VAL A O 1
ATOM 407 N N . GLY A 1 63 ? 177.679 133.267 194.605 1.00 58.77 63 GLY A N 1
ATOM 408 C CA . GLY A 1 63 ? 178.183 134.584 194.274 1.00 58.77 63 GLY A CA 1
ATOM 409 C C . GLY A 1 63 ? 179.196 135.077 195.282 1.00 58.77 63 GLY A C 1
ATOM 410 O O . GLY A 1 63 ? 179.435 134.451 196.315 1.00 58.77 63 GLY A O 1
ATOM 411 N N . ARG A 1 64 ? 179.798 136.220 194.959 1.00 54.45 64 ARG A N 1
ATOM 412 C CA . ARG A 1 64 ? 180.793 136.862 195.804 1.00 54.45 64 ARG A CA 1
ATOM 413 C C . ARG A 1 64 ? 180.430 138.330 195.938 1.00 54.45 64 ARG A C 1
ATOM 414 O O . ARG A 1 64 ? 180.039 138.963 194.956 1.00 54.45 64 ARG A O 1
ATOM 422 N N . ILE A 1 65 ? 180.571 138.870 197.145 1.00 45.50 65 ILE A N 1
ATOM 423 C CA . ILE A 1 65 ? 180.005 140.168 197.492 1.00 45.50 65 ILE A CA 1
ATOM 424 C C . ILE A 1 65 ? 180.968 141.278 197.115 1.00 45.50 65 ILE A C 1
ATOM 425 O O . ILE A 1 65 ? 182.169 141.188 197.366 1.00 45.50 65 ILE A O 1
ATOM 430 N N . LEU A 1 66 ? 180.441 142.327 196.493 1.00 37.90 66 LEU A N 1
ATOM 431 C CA . LEU A 1 66 ? 181.197 143.533 196.201 1.00 37.90 66 LEU A CA 1
ATOM 432 C C . LEU A 1 66 ? 180.937 144.637 197.205 1.00 37.90 66 LEU A C 1
ATOM 433 O O . LEU A 1 66 ? 181.879 145.226 197.737 1.00 37.90 66 LEU A O 1
ATOM 438 N N . ARG A 1 67 ? 179.671 144.926 197.481 1.00 32.86 67 ARG A N 1
ATOM 439 C CA . ARG A 1 67 ? 179.300 146.116 198.224 1.00 32.86 67 ARG A CA 1
ATOM 440 C C . ARG A 1 67 ? 178.003 145.830 198.965 1.00 32.86 67 ARG A C 1
ATOM 441 O O . ARG A 1 67 ? 177.236 144.946 198.578 1.00 32.86 67 ARG A O 1
ATOM 449 N N . ILE A 1 68 ? 177.785 146.560 200.060 1.00 37.23 68 ILE A N 1
ATOM 450 C CA . ILE A 1 68 ? 176.552 146.492 200.840 1.00 37.23 68 ILE A CA 1
ATOM 451 C C . ILE A 1 68 ? 176.026 147.905 201.037 1.00 37.23 68 ILE A C 1
ATOM 452 O O . ILE A 1 68 ? 176.787 148.821 201.358 1.00 37.23 68 ILE A O 1
ATOM 457 N N . ARG A 1 69 ? 174.732 148.088 200.812 1.00 40.97 69 ARG A N 1
ATOM 458 C CA . ARG A 1 69 ? 174.038 149.315 201.155 1.00 40.97 69 ARG A CA 1
ATOM 459 C C . ARG A 1 69 ? 172.858 148.973 202.051 1.00 40.97 69 ARG A C 1
ATOM 460 O O . ARG A 1 69 ? 172.443 147.816 202.145 1.00 40.97 69 ARG A O 1
ATOM 468 N N . SER A 1 70 ? 172.317 149.987 202.720 1.00 53.53 70 SER A N 1
ATOM 469 C CA . SER A 1 70 ? 171.280 149.760 203.714 1.00 53.53 70 SER A CA 1
ATOM 470 C C . SER A 1 70 ? 170.309 150.928 203.739 1.00 53.53 70 SER A C 1
ATOM 471 O O . SER A 1 70 ? 170.601 152.022 203.253 1.00 53.53 70 SER A O 1
ATOM 474 N N . ASP A 1 71 ? 169.143 150.673 204.327 1.00 64.10 71 ASP A N 1
ATOM 475 C CA . ASP A 1 71 ? 168.085 151.661 204.451 1.00 64.10 71 ASP A CA 1
ATOM 476 C C . ASP A 1 71 ? 167.377 151.370 205.773 1.00 64.10 71 ASP A C 1
ATOM 477 O O . ASP A 1 71 ? 167.871 150.599 206.598 1.00 64.10 71 ASP A O 1
ATOM 482 N N . LEU A 1 72 ? 166.217 151.991 205.987 1.00 69.19 72 LEU A N 1
ATOM 483 C CA . LEU A 1 72 ? 165.508 151.807 207.245 1.00 69.19 72 LEU A CA 1
ATOM 484 C C . LEU A 1 72 ? 164.808 150.456 207.339 1.00 69.19 72 LEU A C 1
ATOM 485 O O . LEU A 1 72 ? 164.442 150.045 208.443 1.00 69.19 72 LEU A O 1
ATOM 490 N N . GLU A 1 73 ? 164.608 149.759 206.221 1.00 71.81 73 GLU A N 1
ATOM 491 C CA . GLU A 1 73 ? 163.896 148.488 206.267 1.00 71.81 73 GLU A CA 1
ATOM 492 C C . GLU A 1 73 ? 164.585 147.378 205.483 1.00 71.81 73 GLU A C 1
ATOM 493 O O . GLU A 1 73 ? 164.394 146.198 205.790 1.00 71.81 73 GLU A O 1
ATOM 499 N N . THR A 1 74 ? 165.379 147.726 204.472 1.00 68.60 74 THR A N 1
ATOM 500 C CA . THR A 1 74 ? 165.934 146.733 203.562 1.00 68.60 74 THR A CA 1
ATOM 501 C C . THR A 1 74 ? 167.430 146.948 203.383 1.00 68.60 74 THR A C 1
ATOM 502 O O . THR A 1 74 ? 167.939 148.064 203.500 1.00 68.60 74 THR A O 1
ATOM 506 N N . THR A 1 75 ? 168.130 145.852 203.087 1.00 60.78 75 THR A N 1
ATOM 507 C CA . THR A 1 75 ? 169.552 145.869 202.764 1.00 60.78 75 THR A CA 1
ATOM 508 C C . THR A 1 75 ? 169.754 145.207 201.411 1.00 60.78 75 THR A C 1
ATOM 509 O O . THR A 1 75 ? 169.195 144.136 201.157 1.00 60.78 75 THR A O 1
ATOM 513 N N . THR A 1 76 ? 170.568 145.824 200.559 1.00 47.05 76 THR A N 1
ATOM 514 C CA . THR A 1 76 ? 170.798 145.347 199.203 1.00 47.05 76 THR A CA 1
ATOM 515 C C . THR A 1 76 ? 172.254 144.931 199.034 1.00 47.05 76 THR A C 1
ATOM 516 O O . THR A 1 76 ? 173.167 145.683 199.378 1.00 47.05 76 THR A O 1
ATOM 520 N N . ILE A 1 77 ? 172.469 143.741 198.483 1.00 42.59 77 ILE A N 1
ATOM 521 C CA . ILE A 1 77 ? 173.801 143.184 198.304 1.00 42.59 77 ILE A CA 1
ATOM 522 C C . ILE A 1 77 ? 174.102 143.094 196.812 1.00 42.59 77 ILE A C 1
ATOM 523 O O . ILE A 1 77 ? 173.344 142.475 196.058 1.00 42.59 77 ILE A O 1
ATOM 528 N N . PHE A 1 78 ? 175.213 143.698 196.395 1.00 39.47 78 PHE A N 1
ATOM 529 C CA . PHE A 1 78 ? 175.655 143.715 195.009 1.00 39.47 78 PHE A CA 1
ATOM 530 C C . PHE A 1 78 ? 176.793 142.718 194.834 1.00 39.47 78 PHE A C 1
ATOM 531 O O . PHE A 1 78 ? 177.714 142.685 195.651 1.00 39.47 78 PHE A O 1
ATOM 539 N N . PHE A 1 79 ? 176.735 141.911 193.780 1.00 46.31 79 PHE A N 1
ATOM 540 C CA . PHE A 1 79 ? 177.738 140.884 193.541 1.00 46.31 79 PHE A CA 1
ATOM 541 C C . PHE A 1 79 ? 178.819 141.389 192.593 1.00 46.31 79 PHE A C 1
ATOM 542 O O . PHE A 1 79 ? 178.665 142.421 191.940 1.00 46.31 79 PHE A O 1
ATOM 550 N N . ASP A 1 80 ? 179.924 140.637 192.512 1.00 54.07 80 ASP A N 1
ATOM 551 C CA . ASP A 1 80 ? 180.939 140.892 191.488 1.00 54.07 80 ASP A CA 1
ATOM 552 C C . ASP A 1 80 ? 181.315 139.661 190.677 1.00 54.07 80 ASP A C 1
ATOM 553 O O . ASP A 1 80 ? 181.590 139.783 189.487 1.00 54.07 80 ASP A O 1
ATOM 558 N N . ARG A 1 81 ? 181.353 138.486 191.284 1.00 64.05 81 ARG A N 1
ATOM 559 C CA . ARG A 1 81 ? 181.439 137.229 190.560 1.00 64.05 81 ARG A CA 1
ATOM 560 C C . ARG A 1 81 ? 180.227 136.377 190.905 1.00 64.05 81 ARG A C 1
ATOM 561 O O . ARG A 1 81 ? 179.785 136.358 192.056 1.00 64.05 81 ARG A O 1
ATOM 569 N N . MET A 1 82 ? 179.691 135.658 189.920 1.00 70.42 82 MET A N 1
ATOM 570 C CA . MET A 1 82 ? 178.537 134.822 190.219 1.00 70.42 82 MET A CA 1
ATOM 571 C C . MET A 1 82 ? 178.440 133.703 189.193 1.00 70.42 82 MET A C 1
ATOM 572 O O . MET A 1 82 ? 178.741 133.899 188.016 1.00 70.42 82 MET A O 1
ATOM 577 N N . LEU A 1 83 ? 178.020 132.531 189.659 1.00 78.22 83 LEU A N 1
ATOM 578 C CA . LEU A 1 83 ? 177.749 131.387 188.807 1.00 78.22 83 LEU A CA 1
ATOM 579 C C . LEU A 1 83 ? 176.277 131.033 188.926 1.00 78.22 83 LEU A C 1
ATOM 580 O O . LEU A 1 83 ? 175.714 131.075 190.022 1.00 78.22 83 LEU A O 1
ATOM 585 N N . GLN A 1 84 ? 175.658 130.687 187.801 1.00 95.59 84 GLN A N 1
ATOM 586 C CA . GLN A 1 84 ? 174.258 130.284 187.755 1.00 95.59 84 GLN A CA 1
ATOM 587 C C . GLN A 1 84 ? 174.182 128.785 187.494 1.00 95.59 84 GLN A C 1
ATOM 588 O O . GLN A 1 84 ? 174.720 128.300 186.495 1.00 95.59 84 GLN A O 1
ATOM 594 N N . VAL A 1 85 ? 173.518 128.055 188.390 1.00 98.33 85 VAL A N 1
ATOM 595 C CA . VAL A 1 85 ? 173.381 126.614 188.215 1.00 98.33 85 VAL A CA 1
ATOM 596 C C . VAL A 1 85 ? 172.341 126.330 187.142 1.00 98.33 85 VAL A C 1
ATOM 597 O O . VAL A 1 85 ? 171.236 126.888 187.155 1.00 98.33 85 VAL A O 1
ATOM 601 N N . LYS A 1 86 ? 172.700 125.469 186.193 1.00 101.94 86 LYS A N 1
ATOM 602 C CA . LYS A 1 86 ? 171.820 125.089 185.097 1.00 101.94 86 LYS A CA 1
ATOM 603 C C . LYS A 1 86 ? 170.918 123.912 185.442 1.00 101.94 86 LYS A C 1
ATOM 604 O O . LYS A 1 86 ? 169.756 123.887 185.025 1.00 101.94 86 LYS A O 1
ATOM 610 N N . SER A 1 87 ? 171.424 122.944 186.204 1.00 100.39 87 SER A N 1
ATOM 611 C CA . SER A 1 87 ? 170.656 121.769 186.595 1.00 100.39 87 SER A CA 1
ATOM 612 C C . SER A 1 87 ? 169.855 122.063 187.863 1.00 100.39 87 SER A C 1
ATOM 613 O O . SER A 1 87 ? 169.704 123.213 188.283 1.00 100.39 87 SER A O 1
ATOM 616 N N . VAL A 1 88 ? 169.319 121.013 188.483 1.00 96.90 88 VAL A N 1
ATOM 617 C CA . VAL A 1 88 ? 168.564 121.120 189.727 1.00 96.90 88 VAL A CA 1
ATOM 618 C C . VAL A 1 88 ? 169.310 120.349 190.806 1.00 96.90 88 VAL A C 1
ATOM 619 O O . VAL A 1 88 ? 169.557 119.146 190.658 1.00 96.90 88 VAL A O 1
ATOM 623 N N . VAL A 1 89 ? 169.659 121.039 191.893 1.00 97.22 89 VAL A N 1
ATOM 624 C CA . VAL A 1 89 ? 170.434 120.470 192.988 1.00 97.22 89 VAL A CA 1
ATOM 625 C C . VAL A 1 89 ? 169.627 120.601 194.274 1.00 97.22 89 VAL A C 1
ATOM 626 O O . VAL A 1 89 ? 169.039 121.650 194.554 1.00 97.22 89 VAL A O 1
ATOM 630 N N . SER A 1 90 ? 169.595 119.521 195.057 1.00 98.83 90 SER A N 1
ATOM 631 C CA . SER A 1 90 ? 168.813 119.455 196.283 1.00 98.83 90 SER A CA 1
ATOM 632 C C . SER A 1 90 ? 169.694 119.693 197.504 1.00 98.83 90 SER A C 1
ATOM 633 O O . SER A 1 90 ? 170.915 119.515 197.460 1.00 98.83 90 SER A O 1
ATOM 636 N N . ILE A 1 91 ? 169.049 120.103 198.600 1.00 100.16 91 ILE A N 1
ATOM 637 C CA . ILE A 1 91 ? 169.752 120.419 199.838 1.00 100.16 91 ILE A CA 1
ATOM 638 C C . ILE A 1 91 ? 169.943 119.181 200.713 1.00 100.16 91 ILE A C 1
ATOM 639 O O . ILE A 1 91 ? 170.717 119.219 201.678 1.00 100.16 91 ILE A O 1
ATOM 644 N N . GLY A 1 92 ? 169.267 118.074 200.390 1.00 96.95 92 GLY A N 1
ATOM 645 C CA . GLY A 1 92 ? 169.319 116.899 201.250 1.00 96.95 92 GLY A CA 1
ATOM 646 C C . GLY A 1 92 ? 170.695 116.263 201.319 1.00 96.95 92 GLY A C 1
ATOM 647 O O . GLY A 1 92 ? 171.144 115.848 202.390 1.00 96.95 92 GLY A O 1
ATOM 648 N N . ILE A 1 93 ? 171.385 116.179 200.179 1.00 102.11 93 ILE A N 1
ATOM 649 C CA . ILE A 1 93 ? 172.737 115.635 200.171 1.00 102.11 93 ILE A CA 1
ATOM 650 C C . ILE A 1 93 ? 173.735 116.583 200.822 1.00 102.11 93 ILE A C 1
ATOM 651 O O . ILE A 1 93 ? 174.799 116.140 201.270 1.00 102.11 93 ILE A O 1
ATOM 656 N N . THR A 1 94 ? 173.423 117.881 200.882 1.00 105.60 94 THR A N 1
ATOM 657 C CA . THR A 1 94 ? 174.306 118.849 201.511 1.00 105.60 94 THR A CA 1
ATOM 658 C C . THR A 1 94 ? 174.339 118.638 203.023 1.00 105.60 94 THR A C 1
ATOM 659 O O . THR A 1 94 ? 173.291 118.533 203.664 1.00 105.60 94 THR A O 1
ATOM 663 N N . PRO A 1 95 ? 175.534 118.587 203.617 1.00 111.24 95 PRO A N 1
ATOM 664 C CA . PRO A 1 95 ? 175.644 118.329 205.059 1.00 111.24 95 PRO A CA 1
ATOM 665 C C . PRO A 1 95 ? 175.222 119.492 205.940 1.00 111.24 95 PRO A C 1
ATOM 666 O O . PRO A 1 95 ? 175.212 119.342 207.167 1.00 111.24 95 PRO A O 1
ATOM 670 N N . PHE A 1 96 ? 174.863 120.629 205.355 1.00 111.42 96 PHE A N 1
ATOM 671 C CA . PHE A 1 96 ? 174.750 121.879 206.082 1.00 111.42 96 PHE A CA 1
ATOM 672 C C . PHE A 1 96 ? 173.407 121.954 206.805 1.00 111.42 96 PHE A C 1
ATOM 673 O O . PHE A 1 96 ? 172.561 121.060 206.703 1.00 111.42 96 PHE A O 1
ATOM 681 N N . LYS A 1 97 ? 173.214 123.039 207.546 1.00 112.09 97 LYS A N 1
ATOM 682 C CA . LYS A 1 97 ? 171.943 123.281 208.209 1.00 112.09 97 LYS A CA 1
ATOM 683 C C . LYS A 1 97 ? 171.079 124.235 207.392 1.00 112.09 97 LYS A C 1
ATOM 684 O O . LYS A 1 97 ? 171.583 125.117 206.691 1.00 112.09 97 LYS A O 1
ATOM 690 N N . PHE A 1 98 ? 169.766 124.040 207.491 1.00 109.79 98 PHE A N 1
ATOM 691 C CA . PHE A 1 98 ? 168.809 124.940 206.869 1.00 109.79 98 PHE A CA 1
ATOM 692 C C . PHE A 1 98 ? 168.916 126.317 207.528 1.00 109.79 98 PHE A C 1
ATOM 693 O O . PHE A 1 98 ? 169.330 126.415 208.687 1.00 109.79 98 PHE A O 1
ATOM 701 N N . PRO A 1 99 ? 168.616 127.394 206.794 1.00 107.66 99 PRO A N 1
ATOM 702 C CA . PRO A 1 99 ? 168.701 128.750 207.366 1.00 107.66 99 PRO A CA 1
ATOM 703 C C . PRO A 1 99 ? 167.829 128.905 208.597 1.00 107.66 99 PRO A C 1
ATOM 704 O O . PRO A 1 99 ? 166.650 128.521 208.591 1.00 107.66 99 PRO A O 1
ATOM 708 N N . PRO A 1 100 ? 168.377 129.470 209.677 1.00 105.61 100 PRO A N 1
ATOM 709 C CA . PRO A 1 100 ? 167.626 129.590 210.934 1.00 105.61 100 PRO A CA 1
ATOM 710 C C . PRO A 1 100 ? 166.581 130.693 210.862 1.00 105.61 100 PRO A C 1
ATOM 711 O O . PRO A 1 100 ? 166.906 131.884 210.894 1.00 105.61 100 PRO A O 1
ATOM 715 N N . ASN A 1 101 ? 165.309 130.285 210.767 1.00 105.67 101 ASN A N 1
ATOM 716 C CA . ASN A 1 101 ? 164.146 131.175 210.849 1.00 105.67 101 ASN A CA 1
ATOM 717 C C . ASN A 1 101 ? 164.186 132.274 209.787 1.00 105.67 101 ASN A C 1
ATOM 718 O O . ASN A 1 101 ? 163.870 133.434 210.063 1.00 105.67 101 ASN A O 1
ATOM 723 N N . ASP A 1 102 ? 164.598 131.895 208.573 1.00 104.22 102 ASP A N 1
ATOM 724 C CA . ASP A 1 102 ? 164.624 132.767 207.393 1.00 104.22 102 ASP A CA 1
ATOM 725 C C . ASP A 1 102 ? 165.533 133.983 207.584 1.00 104.22 102 ASP A C 1
ATOM 726 O O . ASP A 1 102 ? 165.235 135.077 207.099 1.00 104.22 102 ASP A O 1
ATOM 731 N N . ARG A 1 103 ? 166.637 133.806 208.304 1.00 100.57 103 ARG A N 1
ATOM 732 C CA . ARG A 1 103 ? 167.682 134.808 208.435 1.00 100.57 103 ARG A CA 1
ATOM 733 C C . ARG A 1 103 ? 168.968 134.285 207.795 1.00 100.57 103 ARG A C 1
ATOM 734 O O . ARG A 1 103 ? 168.976 133.258 207.110 1.00 100.57 103 ARG A O 1
ATOM 742 N N . ALA A 1 104 ? 170.070 134.998 208.012 1.00 91.82 104 ALA A N 1
ATOM 743 C CA . ALA A 1 104 ? 171.374 134.530 207.565 1.00 91.82 104 ALA A CA 1
ATOM 744 C C . ALA A 1 104 ? 171.930 133.486 208.527 1.00 91.82 104 ALA A C 1
ATOM 745 O O . ALA A 1 104 ? 171.652 133.517 209.729 1.00 91.82 104 ALA A O 1
ATOM 747 N N . GLY A 1 105 ? 172.722 132.558 207.990 1.00 89.18 105 GLY A N 1
ATOM 748 C CA . GLY A 1 105 ? 173.318 131.515 208.799 1.00 89.18 105 GLY A CA 1
ATOM 749 C C . GLY A 1 105 ? 174.722 131.199 208.322 1.00 89.18 105 GLY A C 1
ATOM 750 O O . GLY A 1 105 ? 175.040 131.315 207.140 1.00 89.18 105 GLY A O 1
ATOM 751 N N . ARG A 1 106 ? 175.554 130.777 209.268 1.00 99.11 106 ARG A N 1
ATOM 752 C CA . ARG A 1 106 ? 176.985 130.608 209.056 1.00 99.11 106 ARG A CA 1
ATOM 753 C C . ARG A 1 106 ? 177.308 129.232 208.474 1.00 99.11 106 ARG A C 1
ATOM 754 O O . ARG A 1 106 ? 176.727 128.215 208.858 1.00 99.11 106 ARG A O 1
ATOM 762 N N . ILE A 1 107 ? 178.257 129.220 207.533 1.00 98.03 107 ILE A N 1
ATOM 763 C CA . ILE A 1 107 ? 178.689 128.017 206.830 1.00 98.03 107 ILE A CA 1
ATOM 764 C C . ILE A 1 107 ? 180.072 127.616 207.323 1.00 98.03 107 ILE A C 1
ATOM 765 O O . ILE A 1 107 ? 180.964 128.456 207.472 1.00 98.03 107 ILE A O 1
ATOM 770 N N . GLN A 1 108 ? 180.248 126.321 207.580 1.00 109.24 108 GLN A N 1
ATOM 771 C CA . GLN A 1 108 ? 181.583 125.792 207.818 1.00 109.24 108 GLN A CA 1
ATOM 772 C C . GLN A 1 108 ? 182.397 125.805 206.529 1.00 109.24 108 GLN A C 1
ATOM 773 O O . GLN A 1 108 ? 181.913 125.413 205.465 1.00 109.24 108 GLN A O 1
ATOM 779 N N . TRP A 1 109 ? 183.653 126.247 206.643 1.00 112.93 109 TRP A N 1
ATOM 780 C CA . TRP A 1 109 ? 184.487 126.497 205.469 1.00 112.93 109 TRP A CA 1
ATOM 781 C C . TRP A 1 109 ? 184.837 125.207 204.735 1.00 112.93 109 TRP A C 1
ATOM 782 O O . TRP A 1 109 ? 184.817 125.161 203.496 1.00 112.93 109 TRP A O 1
ATOM 793 N N . THR A 1 110 ? 185.147 124.147 205.486 1.00 113.65 110 THR A N 1
ATOM 794 C CA . THR A 1 110 ? 185.699 122.933 204.893 1.00 113.65 110 THR A CA 1
ATOM 795 C C . THR A 1 110 ? 184.667 122.203 204.046 1.00 113.65 110 THR A C 1
ATOM 796 O O . THR A 1 110 ? 184.972 121.743 202.941 1.00 113.65 110 THR A O 1
ATOM 800 N N . ASP A 1 111 ? 183.439 122.079 204.554 1.00 114.72 111 ASP A N 1
ATOM 801 C CA . ASP A 1 111 ? 182.409 121.362 203.809 1.00 114.72 111 ASP A CA 1
ATOM 802 C C . ASP A 1 111 ? 182.004 122.123 202.554 1.00 114.72 111 ASP A C 1
ATOM 803 O O . ASP A 1 111 ? 181.732 121.515 201.514 1.00 114.72 111 ASP A O 1
ATOM 808 N N . PHE A 1 112 ? 181.986 123.456 202.627 1.00 110.21 112 PHE A N 1
ATOM 809 C CA . PHE A 1 112 ? 181.727 124.280 201.448 1.00 110.21 112 PHE A CA 1
ATOM 810 C C . PHE A 1 112 ? 182.812 124.087 200.389 1.00 110.21 112 PHE A C 1
ATOM 811 O O . PHE A 1 112 ? 182.513 123.872 199.203 1.00 110.21 112 PHE A O 1
ATOM 819 N N . ILE A 1 113 ? 184.081 124.124 200.815 1.00 108.79 113 ILE A N 1
ATOM 820 C CA . ILE A 1 113 ? 185.199 123.978 199.883 1.00 108.79 113 ILE A CA 1
ATOM 821 C C . ILE A 1 113 ? 185.213 122.582 199.269 1.00 108.79 113 ILE A C 1
ATOM 822 O O . ILE A 1 113 ? 185.484 122.419 198.074 1.00 108.79 113 ILE A O 1
ATOM 827 N N . GLU A 1 114 ? 184.887 121.558 200.060 1.00 110.08 114 GLU A N 1
ATOM 828 C CA . GLU A 1 114 ? 184.877 120.197 199.531 1.00 110.08 114 GLU A CA 1
ATOM 829 C C . GLU A 1 114 ? 183.673 119.939 198.635 1.00 110.08 114 GLU A C 1
ATOM 830 O O . GLU A 1 114 ? 183.772 119.167 197.675 1.00 110.08 114 GLU A O 1
ATOM 836 N N . THR A 1 115 ? 182.533 120.561 198.930 1.00 108.78 115 THR A N 1
ATOM 837 C CA . THR A 1 115 ? 181.319 120.335 198.163 1.00 108.78 115 THR A CA 1
ATOM 838 C C . THR A 1 115 ? 181.331 121.081 196.832 1.00 108.78 115 THR A C 1
ATOM 839 O O . THR A 1 115 ? 180.669 120.635 195.886 1.00 108.78 115 THR A O 1
ATOM 843 N N . LEU A 1 116 ? 182.089 122.184 196.731 1.00 108.09 116 LEU A N 1
ATOM 844 C CA . LEU A 1 116 ? 182.160 122.930 195.471 1.00 108.09 116 LEU A CA 1
ATOM 845 C C . LEU A 1 116 ? 182.607 122.102 194.261 1.00 108.09 116 LEU A C 1
ATOM 846 O O . LEU A 1 116 ? 182.009 122.270 193.184 1.00 108.09 116 LEU A O 1
ATOM 851 N N . PRO A 1 117 ? 183.633 121.214 194.332 1.00 106.73 117 PRO A N 1
ATOM 852 C CA . PRO A 1 117 ? 183.858 120.318 193.188 1.00 106.73 117 PRO A CA 1
ATOM 853 C C . PRO A 1 117 ? 182.933 119.113 193.185 1.00 106.73 117 PRO A C 1
ATOM 854 O O . PRO A 1 117 ? 182.574 118.609 192.117 1.00 106.73 117 PRO A O 1
ATOM 858 N N . LYS A 1 118 ? 182.561 118.630 194.373 1.00 105.77 118 LYS A N 1
ATOM 859 C CA . LYS A 1 118 ? 181.834 117.366 194.466 1.00 105.77 118 LYS A CA 1
ATOM 860 C C . LYS A 1 118 ? 180.406 117.497 193.952 1.00 105.77 118 LYS A C 1
ATOM 861 O O . LYS A 1 118 ? 179.948 116.672 193.153 1.00 105.77 118 LYS A O 1
ATOM 867 N N . GLU A 1 119 ? 179.684 118.527 194.390 1.00 109.73 119 GLU A N 1
ATOM 868 C CA . GLU A 1 119 ? 178.279 118.675 194.035 1.00 109.73 119 GLU A CA 1
ATOM 869 C C . GLU A 1 119 ? 177.995 119.927 193.220 1.00 109.73 119 GLU A C 1
ATOM 870 O O . GLU A 1 119 ? 176.825 120.243 192.980 1.00 109.73 119 GLU A O 1
ATOM 876 N N . LEU A 1 120 ? 179.029 120.651 192.793 1.00 107.91 120 LEU A N 1
ATOM 877 C CA . LEU A 1 120 ? 178.849 121.748 191.850 1.00 107.91 120 LEU A CA 1
ATOM 878 C C . LEU A 1 120 ? 179.864 121.755 190.718 1.00 107.91 120 LEU A C 1
ATOM 879 O O . LEU A 1 120 ? 179.750 122.612 189.835 1.00 107.91 120 LEU A O 1
ATOM 884 N N . HIS A 1 121 ? 180.846 120.843 190.717 1.00 111.02 121 HIS A N 1
ATOM 885 C CA . HIS A 1 121 ? 181.761 120.598 189.591 1.00 111.02 121 HIS A CA 1
ATOM 886 C C . HIS A 1 121 ? 182.588 121.833 189.230 1.00 111.02 121 HIS A C 1
ATOM 887 O O . HIS A 1 121 ? 182.916 122.062 188.065 1.00 111.02 121 HIS A O 1
ATOM 894 N N . ILE A 1 122 ? 182.924 122.642 190.235 1.00 106.39 122 ILE A N 1
ATOM 895 C CA . ILE A 1 122 ? 183.654 123.893 190.046 1.00 106.39 122 ILE A CA 1
ATOM 896 C C . ILE A 1 122 ? 184.679 124.045 191.164 1.00 106.39 122 ILE A C 1
ATOM 897 O O . ILE A 1 122 ? 184.654 123.328 192.165 1.00 106.39 122 ILE A O 1
ATOM 902 N N . THR A 1 123 ? 185.597 124.994 190.982 1.00 102.21 123 THR A N 1
ATOM 903 C CA . THR A 1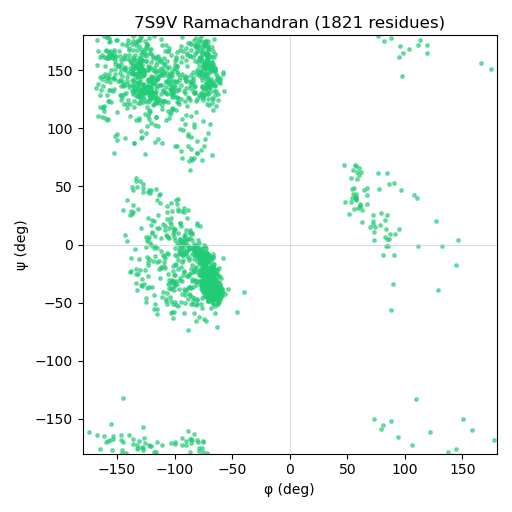 123 ? 186.535 125.426 192.011 1.00 102.21 123 THR A CA 1
ATOM 904 C C . THR A 1 123 ? 186.329 126.917 192.263 1.00 102.21 123 THR A C 1
ATOM 905 O O . THR A 1 123 ? 185.399 127.533 191.735 1.00 102.21 123 THR A O 1
ATOM 909 N N . ILE A 1 124 ? 187.204 127.499 193.085 1.00 97.03 124 ILE A N 1
ATOM 910 C CA . ILE A 1 124 ? 187.139 128.936 193.352 1.00 97.03 124 ILE A CA 1
ATOM 911 C C . ILE A 1 124 ? 187.499 129.731 192.102 1.00 97.03 124 ILE A C 1
ATOM 912 O O . ILE A 1 124 ? 186.780 130.654 191.700 1.00 97.03 124 ILE A O 1
ATOM 917 N N . ALA A 1 125 ? 188.607 129.368 191.454 1.00 94.21 125 ALA A N 1
ATOM 918 C CA . ALA A 1 125 ? 189.144 130.162 190.357 1.00 94.21 125 ALA A CA 1
ATOM 919 C C . ALA A 1 125 ? 188.389 129.975 189.048 1.00 94.21 125 ALA A C 1
ATOM 920 O O . ALA A 1 125 ? 188.722 130.646 188.066 1.00 94.21 125 ALA A O 1
ATOM 922 N N . ASP A 1 126 ? 187.401 129.085 188.999 1.00 96.58 126 ASP A N 1
ATOM 923 C CA . ASP A 1 126 ? 186.640 128.859 187.778 1.00 96.58 126 ASP A CA 1
ATOM 924 C C . ASP A 1 126 ? 185.371 129.697 187.688 1.00 96.58 126 ASP A C 1
ATOM 925 O O . ASP A 1 126 ? 184.628 129.553 186.712 1.00 96.58 126 ASP A O 1
ATOM 930 N N . ILE A 1 127 ? 185.103 130.556 188.666 1.00 81.14 127 ILE A N 1
ATOM 931 C CA . ILE A 1 127 ? 183.882 131.358 188.676 1.00 81.14 127 ILE A CA 1
ATOM 932 C C . ILE A 1 127 ? 183.959 132.434 187.599 1.00 81.14 127 ILE A C 1
ATOM 933 O O . ILE A 1 127 ? 184.874 133.268 187.618 1.00 81.14 127 ILE A O 1
ATOM 938 N N . PRO A 1 128 ? 183.032 132.452 186.649 1.00 71.59 128 PRO A N 1
ATOM 939 C CA . PRO A 1 128 ? 183.028 133.512 185.641 1.00 71.59 128 PRO A CA 1
ATOM 940 C C . PRO A 1 128 ? 182.648 134.849 186.250 1.00 71.59 128 PRO A C 1
ATOM 941 O O . PRO A 1 128 ? 181.927 134.932 187.242 1.00 71.59 128 PRO A O 1
ATOM 945 N N . LYS A 1 129 ? 183.146 135.907 185.632 1.00 58.05 129 LYS A N 1
ATOM 946 C CA . LYS A 1 129 ? 182.916 137.257 186.104 1.00 58.05 129 LYS A CA 1
ATOM 947 C C . LYS A 1 129 ? 181.789 137.904 185.319 1.00 58.05 129 LYS A C 1
ATOM 948 O O . LYS A 1 129 ? 181.423 137.453 184.232 1.00 58.05 129 LYS A O 1
ATOM 954 N N . ILE A 1 130 ? 181.241 138.969 185.892 1.00 53.33 130 ILE A N 1
ATOM 955 C CA . ILE A 1 130 ? 180.064 139.613 185.335 1.00 53.33 130 ILE A CA 1
ATOM 956 C C . ILE A 1 130 ? 180.444 140.452 184.118 1.00 53.33 130 ILE A C 1
ATOM 957 O O . ILE A 1 130 ? 181.447 141.176 184.117 1.00 53.33 130 ILE A O 1
ATOM 962 N N . GLU A 1 131 ? 179.639 140.342 183.061 1.00 56.35 131 GLU A N 1
ATOM 963 C CA . GLU A 1 131 ? 179.974 140.912 181.764 1.00 56.35 131 GLU A CA 1
ATOM 964 C C . GLU A 1 131 ? 179.085 142.077 181.338 1.00 56.35 131 GLU A C 1
ATOM 965 O O . GLU A 1 131 ? 179.513 142.867 180.487 1.00 56.35 131 GLU A O 1
ATOM 971 N N . ASP A 1 132 ? 177.889 142.225 181.907 1.00 45.57 132 ASP A N 1
ATOM 972 C CA . ASP A 1 132 ? 176.941 143.251 181.478 1.00 45.57 132 ASP A CA 1
ATOM 973 C C . ASP A 1 132 ? 177.453 144.651 181.796 1.00 45.57 132 ASP A C 1
ATOM 974 O O . ASP A 1 132 ? 178.198 144.851 182.753 1.00 45.57 132 ASP A O 1
ATOM 979 N N . GLN A 1 133 ? 177.053 145.621 180.989 1.00 36.18 133 GLN A N 1
ATOM 980 C CA . GLN A 1 133 ? 177.504 146.989 181.185 1.00 36.18 133 GLN A CA 1
ATOM 981 C C . GLN A 1 133 ? 176.413 147.916 181.698 1.00 36.18 133 GLN A C 1
ATOM 982 O O . GLN A 1 133 ? 176.723 149.016 182.179 1.00 36.18 133 GLN A O 1
ATOM 988 N N . THR A 1 134 ? 175.149 147.502 181.614 1.00 36.36 134 THR A N 1
ATOM 989 C CA . THR A 1 134 ? 174.084 148.223 182.302 1.00 36.36 134 THR A CA 1
ATOM 990 C C . THR A 1 134 ? 174.256 148.123 183.811 1.00 36.36 134 THR A C 1
ATOM 991 O O . THR A 1 134 ? 174.011 149.092 184.547 1.00 36.36 134 THR A O 1
ATOM 995 N N . TYR A 1 135 ? 174.704 146.958 184.283 1.00 35.08 135 TYR A N 1
ATOM 996 C CA . TYR A 1 135 ? 175.054 146.788 185.684 1.00 35.08 135 TYR A CA 1
ATOM 997 C C . TYR A 1 135 ? 176.139 147.775 186.096 1.00 35.08 135 TYR A C 1
ATOM 998 O O . TYR A 1 135 ? 176.066 148.387 187.169 1.00 35.08 135 TYR A O 1
ATOM 1007 N N . ILE A 1 136 ? 177.123 147.981 185.224 1.00 29.06 136 ILE A N 1
ATOM 1008 C CA . ILE A 1 136 ? 178.254 148.839 185.536 1.00 29.06 136 ILE A CA 1
ATOM 1009 C C . ILE A 1 136 ? 177.841 150.304 185.560 1.00 29.06 136 ILE A C 1
ATOM 1010 O O . ILE A 1 136 ? 178.293 151.069 186.423 1.00 29.06 136 ILE A O 1
ATOM 1015 N N . ARG A 1 137 ? 176.977 150.728 184.634 1.00 29.10 137 ARG A N 1
ATOM 1016 C CA . ARG A 1 137 ? 176.520 152.116 184.678 1.00 29.10 137 ARG A CA 1
ATOM 1017 C C . ARG A 1 137 ? 175.678 152.359 185.933 1.00 29.10 137 ARG A C 1
ATOM 1018 O O . ARG A 1 137 ? 175.738 153.441 186.538 1.00 29.10 137 ARG A O 1
ATOM 1026 N N . GLU A 1 138 ? 174.953 151.326 186.394 1.00 33.08 138 GLU A N 1
ATOM 1027 C CA . GLU A 1 138 ? 174.182 151.458 187.628 1.00 33.08 138 GLU A CA 1
ATOM 1028 C C . GLU A 1 138 ? 175.094 151.627 188.834 1.00 33.08 138 GLU A C 1
ATOM 1029 O O . GLU A 1 138 ? 174.843 152.475 189.702 1.00 33.08 138 GLU A O 1
ATOM 1035 N N . LEU A 1 139 ? 176.160 150.818 188.905 1.00 26.01 139 LEU A N 1
ATOM 1036 C CA . LEU A 1 139 ? 177.079 150.886 190.036 1.00 26.01 139 LEU A CA 1
ATOM 1037 C C . LEU A 1 139 ? 177.790 152.225 190.093 1.00 26.01 139 LEU A C 1
ATOM 1038 O O . LEU A 1 139 ? 177.966 152.798 191.174 1.00 26.01 139 LEU A O 1
ATOM 1043 N N . LEU A 1 140 ? 178.199 152.744 188.942 1.00 27.60 140 LEU A N 1
ATOM 1044 C CA . LEU A 1 140 ? 178.845 154.049 188.930 1.00 27.60 140 LEU A CA 1
ATOM 1045 C C . LEU A 1 140 ? 177.887 155.141 189.381 1.00 27.60 140 LEU A C 1
ATOM 1046 O O . LEU A 1 140 ? 178.279 156.060 190.121 1.00 27.60 140 LEU A O 1
ATOM 1051 N N . GLN A 1 141 ? 176.621 155.049 188.962 1.00 29.60 141 GLN A N 1
ATOM 1052 C CA . GLN A 1 141 ? 175.631 156.043 189.374 1.00 29.60 141 GLN A CA 1
ATOM 1053 C C . GLN A 1 141 ? 175.426 156.024 190.884 1.00 29.60 141 GLN A C 1
ATOM 1054 O O . GLN A 1 141 ? 175.370 157.079 191.529 1.00 29.60 141 GLN A O 1
ATOM 1060 N N . LEU A 1 142 ? 175.343 154.825 191.465 1.00 25.32 142 LEU A N 1
ATOM 1061 C CA . LEU A 1 142 ? 175.188 154.699 192.911 1.00 25.32 142 LEU A CA 1
ATOM 1062 C C . LEU A 1 142 ? 176.384 155.269 193.658 1.00 25.32 142 LEU A C 1
ATOM 1063 O O . LEU A 1 142 ? 176.219 155.911 194.701 1.00 25.32 142 LEU A O 1
ATOM 1068 N N . ALA A 1 143 ? 177.594 155.031 193.148 1.00 24.91 143 ALA A N 1
ATOM 1069 C CA . ALA A 1 143 ? 178.798 155.543 193.795 1.00 24.91 143 ALA A CA 1
ATOM 1070 C C . ALA A 1 143 ? 178.803 157.065 193.862 1.00 24.91 143 ALA A C 1
ATOM 1071 O O . ALA A 1 143 ? 179.043 157.653 194.926 1.00 24.91 143 ALA A O 1
ATOM 1073 N N . VAL A 1 144 ? 178.532 157.722 192.737 1.00 26.87 144 VAL A N 1
ATOM 1074 C CA . VAL A 1 144 ? 178.560 159.182 192.732 1.00 26.87 144 VAL A CA 1
ATOM 1075 C C . VAL A 1 144 ? 177.420 159.753 193.572 1.00 26.87 144 VAL A C 1
ATOM 1076 O O . VAL A 1 144 ? 177.584 160.777 194.252 1.00 26.87 144 VAL A O 1
ATOM 1080 N N . MET A 1 145 ? 176.253 159.088 193.556 1.00 30.95 145 MET A N 1
ATOM 1081 C CA . MET A 1 145 ? 175.116 159.506 194.379 1.00 30.95 145 MET A CA 1
ATOM 1082 C C . MET A 1 145 ? 175.432 159.440 195.867 1.00 30.95 145 MET A C 1
ATOM 1083 O O . MET A 1 145 ? 175.076 160.351 196.622 1.00 30.95 145 MET A O 1
ATOM 1088 N N . ASP A 1 146 ? 176.083 158.360 196.309 1.00 32.50 146 ASP A N 1
ATOM 1089 C CA . ASP A 1 146 ? 176.455 158.234 197.713 1.00 32.50 146 ASP A CA 1
ATOM 1090 C C . ASP A 1 146 ? 177.470 159.283 198.111 1.00 32.50 146 ASP A C 1
ATOM 1091 O O . ASP A 1 146 ? 177.379 159.861 199.196 1.00 32.50 146 ASP A O 1
ATOM 1096 N N . ASP A 1 147 ? 178.463 159.535 197.265 1.00 32.43 147 ASP A N 1
ATOM 1097 C CA . ASP A 1 147 ? 179.505 160.443 197.723 1.00 32.43 147 ASP A CA 1
ATOM 1098 C C . ASP A 1 147 ? 179.057 161.901 197.678 1.00 32.43 147 ASP A C 1
ATOM 1099 O O . ASP A 1 147 ? 179.556 162.715 198.453 1.00 32.43 147 ASP A O 1
ATOM 1104 N N . LEU A 1 148 ? 178.113 162.257 196.815 1.00 31.22 148 LEU A N 1
ATOM 1105 C CA . LEU A 1 148 ? 177.732 163.663 196.723 1.00 31.22 148 LEU A CA 1
ATOM 1106 C C . LEU A 1 148 ? 176.514 164.040 197.563 1.00 31.22 148 LEU A C 1
ATOM 1107 O O . LEU A 1 148 ? 176.414 165.190 198.000 1.00 31.22 148 LEU A O 1
ATOM 1112 N N . LEU A 1 149 ? 175.578 163.123 197.780 1.00 30.12 149 LEU A N 1
ATOM 1113 C CA . LEU A 1 149 ? 174.317 163.395 198.467 1.00 30.12 149 LEU A CA 1
ATOM 1114 C C . LEU A 1 149 ? 174.242 162.799 199.857 1.00 30.12 149 LEU A C 1
ATOM 1115 O O . LEU A 1 149 ? 173.809 163.471 200.787 1.00 30.12 149 LEU A O 1
ATOM 1120 N N . GLY A 1 150 ? 174.607 161.543 200.012 1.00 29.45 150 GLY A N 1
ATOM 1121 C CA . GLY A 1 150 ? 174.595 160.912 201.301 1.00 29.45 150 GLY A CA 1
ATOM 1122 C C . GLY A 1 150 ? 173.225 160.418 201.685 1.00 29.45 150 GLY A C 1
ATOM 1123 O O . GLY A 1 150 ? 172.253 160.638 200.965 1.00 29.45 150 GLY A O 1
ATOM 1124 N N . PRO A 1 151 ? 173.114 159.718 202.827 1.00 35.48 151 PRO A N 1
ATOM 1125 C CA . PRO A 1 151 ? 174.199 159.285 203.712 1.00 35.48 151 PRO A CA 1
ATOM 1126 C C . PRO A 1 151 ? 175.000 158.131 203.131 1.00 35.48 151 PRO A C 1
ATOM 1127 O O . PRO A 1 151 ? 174.454 157.300 202.411 1.00 35.48 151 PRO A O 1
ATOM 1131 N N . ALA A 1 152 ? 176.291 158.093 203.439 1.00 37.48 152 ALA A N 1
ATOM 1132 C CA . ALA A 1 152 ? 177.176 157.140 202.795 1.00 37.48 152 ALA A CA 1
ATOM 1133 C C . ALA A 1 152 ? 177.465 155.931 203.664 1.00 37.48 152 ALA A C 1
ATOM 1134 O O . ALA A 1 152 ? 177.639 154.826 203.145 1.00 37.48 152 ALA A O 1
ATOM 1136 N N . GLY A 1 153 ? 177.519 156.106 204.974 1.00 39.49 153 GLY A N 1
ATOM 1137 C CA . GLY A 1 153 ? 177.888 155.006 205.840 1.00 39.49 153 GLY A CA 1
ATOM 1138 C C . GLY A 1 153 ? 176.709 154.253 206.415 1.00 39.49 153 GLY A C 1
ATOM 1139 O O . GLY A 1 153 ? 176.849 153.525 207.400 1.00 39.49 153 GLY A O 1
ATOM 1140 N N . GLY A 1 154 ? 175.543 154.410 205.802 1.00 42.05 154 GLY A N 1
ATOM 1141 C CA . GLY A 1 154 ? 174.325 153.858 206.337 1.00 42.05 154 GLY A CA 1
ATOM 1142 C C . GLY A 1 154 ? 173.465 154.956 206.922 1.00 42.05 154 GLY A C 1
ATOM 1143 O O . GLY A 1 154 ? 173.755 156.144 206.759 1.00 42.05 154 GLY A O 1
ATOM 1144 N N . PRO A 1 155 ? 172.376 154.587 207.601 1.00 40.98 155 PRO A N 1
ATOM 1145 C CA . PRO A 1 155 ? 171.583 155.601 208.300 1.00 40.98 155 PRO A CA 1
ATOM 1146 C C . PRO A 1 155 ? 172.107 155.927 209.688 1.00 40.98 155 PRO A C 1
ATOM 1147 O O . PRO A 1 155 ? 171.759 156.985 210.228 1.00 40.98 155 PRO A O 1
ATOM 1151 N N . ASN A 1 156 ? 172.944 155.065 210.265 1.00 42.51 156 ASN A N 1
ATOM 1152 C CA . ASN A 1 156 ? 173.528 155.243 211.590 1.00 42.51 156 ASN A CA 1
ATOM 1153 C C . ASN A 1 156 ? 175.044 155.386 211.507 1.00 42.51 156 ASN A C 1
ATOM 1154 O O . ASN A 1 156 ? 175.790 154.731 212.234 1.00 42.51 156 ASN A O 1
ATOM 1159 N N . GLU A 1 157 ? 175.509 156.234 210.600 1.00 42.32 157 GLU A N 1
ATOM 1160 C CA . GLU A 1 157 ? 176.923 156.353 210.298 1.00 42.32 157 GLU A CA 1
ATOM 1161 C C . GLU A 1 157 ? 177.655 157.178 211.355 1.00 42.32 157 GLU A C 1
ATOM 1162 O O . GLU A 1 157 ? 177.052 157.789 212.239 1.00 42.32 157 GLU A O 1
ATOM 1168 N N . LEU A 1 158 ? 178.987 157.176 211.253 1.00 34.86 158 LEU A N 1
ATOM 1169 C CA . LEU A 1 158 ? 179.865 157.998 212.074 1.00 34.86 158 LEU A CA 1
ATOM 1170 C C . LEU A 1 158 ? 180.790 158.789 211.165 1.00 34.86 158 LEU A C 1
ATOM 1171 O O . LEU A 1 158 ? 181.395 158.221 210.254 1.00 34.86 158 LEU A O 1
ATOM 1176 N N . ILE A 1 159 ? 180.905 160.088 211.412 1.00 36.56 159 ILE A N 1
ATOM 1177 C CA . ILE A 1 159 ? 181.779 160.977 210.657 1.00 36.56 159 ILE A CA 1
ATOM 1178 C C . ILE A 1 159 ? 182.913 161.448 211.553 1.00 36.56 159 ILE A C 1
ATOM 1179 O O . ILE A 1 159 ? 182.675 161.935 212.661 1.00 36.56 159 ILE A O 1
ATOM 1184 N N . VAL A 1 160 ? 184.148 161.320 211.062 1.00 40.12 160 VAL A N 1
ATOM 1185 C CA . VAL A 1 160 ? 185.355 161.529 211.854 1.00 40.12 160 VAL A CA 1
ATOM 1186 C C . VAL A 1 160 ? 186.157 162.686 211.274 1.00 40.12 160 VAL A C 1
ATOM 1187 O O . VAL A 1 160 ? 186.246 162.839 210.053 1.00 40.12 160 VAL A O 1
ATOM 1191 N N . ASP A 1 161 ? 186.684 163.533 212.156 1.00 50.82 161 ASP A N 1
ATOM 1192 C CA . ASP A 1 161 ? 187.759 164.481 211.882 1.00 50.82 161 ASP A CA 1
ATOM 1193 C C . ASP A 1 161 ? 187.355 165.636 210.975 1.00 50.82 161 ASP A C 1
ATOM 1194 O O . ASP A 1 161 ? 188.224 166.349 210.470 1.00 50.82 161 ASP A O 1
ATOM 1199 N N . MET A 1 162 ? 186.066 165.872 210.763 1.00 47.73 162 MET A N 1
ATOM 1200 C CA . MET A 1 162 ? 185.651 167.001 209.937 1.00 47.73 162 MET A CA 1
ATOM 1201 C C . MET A 1 162 ? 184.235 167.397 210.327 1.00 47.73 162 MET A C 1
ATOM 1202 O O . MET A 1 162 ? 183.540 166.670 211.039 1.00 47.73 162 MET A O 1
ATOM 1207 N N . GLY A 1 163 ? 183.821 168.572 209.859 1.00 41.95 163 GLY A N 1
ATOM 1208 C CA . GLY A 1 163 ? 182.479 169.070 210.123 1.00 41.95 163 GLY A CA 1
ATOM 1209 C C . GLY A 1 163 ? 181.475 168.544 209.110 1.00 41.95 163 GLY A C 1
ATOM 1210 O O . GLY A 1 163 ? 181.793 168.359 207.939 1.00 41.95 163 GLY A O 1
ATOM 1211 N N . VAL A 1 164 ? 180.247 168.314 209.582 1.00 37.70 164 VAL A N 1
ATOM 1212 C CA . VAL A 1 164 ? 179.238 167.659 208.757 1.00 37.70 164 VAL A CA 1
ATOM 1213 C C . VAL A 1 164 ? 178.732 168.544 207.633 1.00 37.70 164 VAL A C 1
ATOM 1214 O O . VAL A 1 164 ? 178.190 168.031 206.651 1.00 37.70 164 VAL A O 1
ATOM 1218 N N . ARG A 1 165 ? 178.879 169.860 207.746 1.00 38.22 165 ARG A N 1
ATOM 1219 C CA . ARG A 1 165 ? 178.316 170.716 206.715 1.00 38.22 165 ARG A CA 1
ATOM 1220 C C . ARG A 1 165 ? 179.128 170.662 205.434 1.00 38.22 165 ARG A C 1
ATOM 1221 O O . ARG A 1 165 ? 178.563 170.765 204.342 1.00 38.22 165 ARG A O 1
ATOM 1229 N N . ASP A 1 166 ? 180.442 170.500 205.534 1.00 45.77 166 ASP A N 1
ATOM 1230 C CA . ASP A 1 166 ? 181.292 170.486 204.354 1.00 45.77 166 ASP A CA 1
ATOM 1231 C C . ASP A 1 166 ? 181.523 169.092 203.791 1.00 45.77 166 ASP A C 1
ATOM 1232 O O . ASP A 1 166 ? 182.109 168.974 202.715 1.00 45.77 166 ASP A O 1
ATOM 1237 N N . ARG A 1 167 ? 181.087 168.047 204.490 1.00 48.30 167 ARG A N 1
ATOM 1238 C CA . ARG A 1 167 ? 181.210 166.694 203.975 1.00 48.30 167 ARG A CA 1
ATOM 1239 C C . ARG A 1 167 ? 180.400 166.501 202.710 1.00 48.30 167 ARG A C 1
ATOM 1240 O O . ARG A 1 167 ? 180.851 165.823 201.782 1.00 48.30 167 ARG A O 1
ATOM 1248 N N . TYR A 1 168 ? 179.217 167.105 202.639 1.00 48.30 168 TYR A N 1
ATOM 1249 C CA . TYR A 1 168 ? 178.263 166.858 201.572 1.00 48.30 168 TYR A CA 1
ATOM 1250 C C . TYR A 1 168 ? 178.042 168.126 200.776 1.00 48.30 168 TYR A C 1
ATOM 1251 O O . TYR A 1 168 ? 178.199 169.231 201.290 1.00 48.30 168 TYR A O 1
ATOM 1260 N N . LEU A 1 169 ? 177.655 167.952 199.518 1.00 41.07 169 LEU A N 1
ATOM 1261 C CA . LEU A 1 169 ? 177.553 169.053 198.570 1.00 41.07 169 LEU A CA 1
ATOM 1262 C C . LEU A 1 169 ? 176.125 169.514 198.315 1.00 41.07 169 LEU A C 1
ATOM 1263 O O . LEU A 1 169 ? 175.897 170.720 198.176 1.00 41.07 169 LEU A O 1
ATOM 1268 N N . VAL A 1 170 ? 175.156 168.602 198.261 1.00 33.42 170 VAL A N 1
ATOM 1269 C CA . VAL A 1 170 ? 173.800 168.938 197.852 1.00 33.42 170 VAL A CA 1
ATOM 1270 C C . VAL A 1 170 ? 172.803 168.561 198.935 1.00 33.42 170 VAL A C 1
ATOM 1271 O O . VAL A 1 170 ? 173.031 167.648 199.734 1.00 33.42 170 VAL A O 1
ATOM 1275 N N . GLY A 1 171 ? 171.682 169.277 198.949 1.00 32.27 171 GLY A N 1
ATOM 1276 C CA . GLY A 1 171 ? 170.515 168.880 199.711 1.00 32.27 171 GLY A CA 1
ATOM 1277 C C . GLY A 1 171 ? 170.585 169.128 201.200 1.00 32.27 171 GLY A C 1
ATOM 1278 O O . GLY A 1 171 ? 170.501 168.185 201.990 1.00 32.27 171 GLY A O 1
ATOM 1279 N N . LYS A 1 172 ? 170.721 170.387 201.601 1.00 30.82 172 LYS A N 1
ATOM 1280 C CA . LYS A 1 172 ? 170.787 170.720 203.011 1.00 30.82 172 LYS A CA 1
ATOM 1281 C C . LYS A 1 172 ? 170.116 172.057 203.265 1.00 30.82 172 LYS A C 1
ATOM 1282 O O . LYS A 1 172 ? 170.243 172.988 202.467 1.00 30.82 172 LYS A O 1
ATOM 1288 N N . LEU A 1 173 ? 169.400 172.132 204.385 1.00 25.74 173 LEU A N 1
ATOM 1289 C CA . LEU A 1 173 ? 168.586 173.281 204.752 1.00 25.74 173 LEU A CA 1
ATOM 1290 C C . LEU A 1 173 ? 169.146 173.925 206.013 1.00 25.74 173 LEU A C 1
ATOM 1291 O O . LEU A 1 173 ? 169.496 173.231 206.968 1.00 25.74 173 LEU A O 1
ATOM 1296 N N . ALA A 1 174 ? 169.209 175.243 206.016 1.00 32.55 174 ALA A N 1
ATOM 1297 C CA . ALA A 1 174 ? 169.823 176.023 207.067 1.00 32.55 174 ALA A CA 1
ATOM 1298 C C . ALA A 1 174 ? 168.786 176.540 208.043 1.00 32.55 174 ALA A C 1
ATOM 1299 O O . ALA A 1 174 ? 167.621 176.714 207.685 1.00 32.55 174 ALA A O 1
ATOM 1301 N N . PRO A 1 175 ? 169.169 176.800 209.294 1.00 39.08 175 PRO A N 1
ATOM 1302 C CA . PRO A 1 175 ? 168.255 177.480 210.212 1.00 39.08 175 PRO A CA 1
ATOM 1303 C C . PRO A 1 175 ? 168.005 178.912 209.791 1.00 39.08 175 PRO A C 1
ATOM 1304 O O . PRO A 1 175 ? 168.845 179.550 209.157 1.00 39.08 175 PRO A O 1
ATOM 1308 N N . ARG A 1 176 ? 166.827 179.414 210.168 1.00 56.67 176 ARG A N 1
ATOM 1309 C CA . ARG A 1 176 ? 166.305 180.658 209.610 1.00 56.67 176 ARG A CA 1
ATOM 1310 C C . ARG A 1 176 ? 167.163 181.861 209.970 1.00 56.67 176 ARG A C 1
ATOM 1311 O O . ARG A 1 176 ? 167.220 182.831 209.205 1.00 56.67 176 ARG A O 1
ATOM 1319 N N . GLU A 1 177 ? 167.835 181.819 211.121 1.00 66.85 177 GLU A N 1
ATOM 1320 C CA . GLU A 1 177 ? 168.641 182.958 211.543 1.00 66.85 177 GLU A CA 1
ATOM 1321 C C . GLU A 1 177 ? 169.842 183.153 210.626 1.00 66.85 177 GLU A C 1
ATOM 1322 O O . GLU A 1 177 ? 170.222 184.289 210.321 1.00 66.85 177 GLU A O 1
ATOM 1328 N N . ALA A 1 178 ? 170.441 182.054 210.161 1.00 70.69 178 ALA A N 1
ATOM 1329 C CA . ALA A 1 178 ? 171.600 182.156 209.282 1.00 70.69 178 ALA A CA 1
ATOM 1330 C C . ALA A 1 178 ? 171.216 182.696 207.909 1.00 70.69 178 ALA A C 1
ATOM 1331 O O . ALA A 1 178 ? 171.991 183.428 207.284 1.00 70.69 178 ALA A O 1
ATOM 1333 N N . ALA A 1 179 ? 170.019 182.351 207.431 1.00 73.58 179 ALA A N 1
ATOM 1334 C CA . ALA A 1 179 ? 169.644 182.661 206.056 1.00 73.58 179 ALA A CA 1
ATOM 1335 C C . ALA A 1 179 ? 169.396 184.148 205.844 1.00 73.58 179 ALA A C 1
ATOM 1336 O O . ALA A 1 179 ? 169.511 184.639 204.717 1.00 73.58 179 ALA A O 1
ATOM 1338 N N . GLU A 1 180 ? 169.041 184.878 206.899 1.00 83.70 180 GLU A N 1
ATOM 1339 C CA . GLU A 1 180 ? 168.767 186.300 206.734 1.00 83.70 180 GLU A CA 1
ATOM 1340 C C . GLU A 1 180 ? 170.052 187.109 206.616 1.00 83.70 180 GLU A C 1
ATOM 1341 O O . GLU A 1 180 ? 170.096 188.107 205.888 1.00 83.70 180 GLU A O 1
ATOM 1347 N N . ARG A 1 181 ? 171.108 186.701 207.321 1.00 85.38 181 ARG A N 1
ATOM 1348 C CA . ARG A 1 181 ? 172.342 187.480 207.305 1.00 85.38 181 ARG A CA 1
ATOM 1349 C C . ARG A 1 181 ? 173.260 187.101 206.148 1.00 85.38 181 ARG A C 1
ATOM 1350 O O . ARG A 1 181 ? 174.070 187.928 205.717 1.00 85.38 181 ARG A O 1
ATOM 1358 N N . GLY A 1 182 ? 173.156 185.879 205.632 1.00 86.55 182 GLY A N 1
ATOM 1359 C CA . GLY A 1 182 ? 173.931 185.501 204.467 1.00 86.55 182 GLY A CA 1
ATOM 1360 C C . GLY A 1 182 ? 175.376 185.159 204.788 1.00 86.55 182 GLY A C 1
ATOM 1361 O O . GLY A 1 182 ? 175.740 184.829 205.921 1.00 86.55 182 GLY A O 1
ATOM 1362 N N . GLN A 1 183 ? 176.213 185.239 203.752 1.00 84.24 183 GLN A N 1
ATOM 1363 C CA . GLN A 1 183 ? 177.613 184.850 203.844 1.00 84.24 183 GLN A CA 1
ATOM 1364 C C . GLN A 1 183 ? 178.484 185.836 203.082 1.00 84.24 183 GLN A C 1
ATOM 1365 O O . GLN A 1 183 ? 178.007 186.617 202.256 1.00 84.24 183 GLN A O 1
ATOM 1371 N N . GLU A 1 184 ? 179.781 185.790 203.387 1.00 91.46 184 GLU A N 1
ATOM 1372 C CA . GLU A 1 184 ? 180.804 186.502 202.635 1.00 91.46 184 GLU A CA 1
ATOM 1373 C C . GLU A 1 184 ? 181.987 185.624 202.268 1.00 91.46 184 GLU A C 1
ATOM 1374 O O . GLU A 1 184 ? 182.804 186.034 201.437 1.00 91.46 184 GLU A O 1
ATOM 1380 N N . PHE A 1 185 ? 182.102 184.438 202.855 1.00 87.45 185 PHE A N 1
ATOM 1381 C CA . PHE A 1 185 ? 183.217 183.530 202.639 1.00 87.45 185 PHE A CA 1
ATOM 1382 C C . PHE A 1 185 ? 182.732 182.134 202.986 1.00 87.45 185 PHE A C 1
ATOM 1383 O O . PHE A 1 185 ? 181.873 181.989 203.863 1.00 87.45 185 PHE A O 1
ATOM 1391 N N . PRO A 1 186 ? 183.226 181.098 202.303 1.00 88.31 186 PRO A N 1
ATOM 1392 C CA . PRO A 1 186 ? 182.738 179.737 202.578 1.00 88.31 186 PRO A CA 1
ATOM 1393 C C . PRO A 1 186 ? 182.975 179.248 203.996 1.00 88.31 186 PRO A C 1
ATOM 1394 O O . PRO A 1 186 ? 182.214 178.399 204.477 1.00 88.31 186 PRO A O 1
ATOM 1398 N N . ILE A 1 187 ? 183.994 179.749 204.684 1.00 90.50 187 ILE A N 1
ATOM 1399 C CA . ILE A 1 187 ? 184.334 179.300 206.029 1.00 90.50 187 ILE A CA 1
ATOM 1400 C C . ILE A 1 187 ? 184.174 180.460 206.999 1.00 90.50 187 ILE A C 1
ATOM 1401 O O . ILE A 1 187 ? 184.656 181.569 206.743 1.00 90.50 187 ILE A O 1
ATOM 1406 N N . ASP A 1 188 ? 183.480 180.207 208.106 1.00 93.61 188 ASP A N 1
ATOM 1407 C CA . ASP A 1 188 ? 183.338 181.194 209.164 1.00 93.61 188 ASP A CA 1
ATOM 1408 C C . ASP A 1 188 ? 184.553 181.141 210.076 1.00 93.61 188 ASP A C 1
ATOM 1409 O O . ASP A 1 188 ? 185.101 180.067 210.337 1.00 93.61 188 ASP A O 1
ATOM 1414 N N . ALA A 1 189 ? 184.970 182.314 210.557 1.00 95.58 189 ALA A N 1
ATOM 1415 C CA . ALA A 1 189 ? 186.228 182.418 211.290 1.00 95.58 189 ALA A CA 1
ATOM 1416 C C . ALA A 1 189 ? 186.136 181.774 212.666 1.00 95.58 189 ALA A C 1
ATOM 1417 O O . ALA A 1 189 ? 187.112 181.197 213.155 1.00 95.58 189 ALA A O 1
ATOM 1419 N N . GLU A 1 190 ? 184.976 181.872 213.313 1.00 98.61 190 GLU A N 1
ATOM 1420 C CA . GLU A 1 190 ? 184.843 181.362 214.671 1.00 98.61 190 GLU A CA 1
ATOM 1421 C C . GLU A 1 190 ? 184.696 179.846 214.726 1.00 98.61 190 GLU A C 1
ATOM 1422 O O . GLU A 1 190 ? 184.866 179.261 215.801 1.00 98.61 190 GLU A O 1
ATOM 1428 N N . ASP A 1 191 ? 184.394 179.197 213.604 1.00 104.39 191 ASP A N 1
ATOM 1429 C CA . ASP A 1 191 ? 184.214 177.752 213.595 1.00 104.39 191 ASP A CA 1
ATOM 1430 C C . ASP A 1 191 ? 185.507 176.984 213.355 1.00 104.39 191 ASP A C 1
ATOM 1431 O O . ASP A 1 191 ? 185.483 175.750 213.364 1.00 104.39 191 ASP A O 1
ATOM 1436 N N . ILE A 1 192 ? 186.627 177.671 213.149 1.00 109.32 192 ILE A N 1
ATOM 1437 C CA . ILE A 1 192 ? 187.871 177.029 212.749 1.00 109.32 192 ILE A CA 1
ATOM 1438 C C . ILE A 1 192 ? 188.934 177.186 213.841 1.00 109.32 192 ILE A C 1
ATOM 1439 O O . ILE A 1 192 ? 190.028 176.638 213.747 1.00 109.32 192 ILE A O 1
ATOM 1444 N N . GLU A 1 193 ? 188.598 177.900 214.915 1.00 119.29 193 GLU A N 1
ATOM 1445 C CA . GLU A 1 193 ? 189.556 178.212 215.976 1.00 119.29 193 GLU A CA 1
ATOM 1446 C C . GLU A 1 193 ? 189.823 176.967 216.826 1.00 119.29 193 GLU A C 1
ATOM 1447 O O . GLU A 1 193 ? 189.211 176.727 217.869 1.00 119.29 193 GLU A O 1
ATOM 1453 N N . ASP A 1 194 ? 190.756 176.152 216.343 1.00 120.63 194 ASP A N 1
ATOM 1454 C CA . ASP A 1 194 ? 191.278 175.048 217.133 1.00 120.63 194 ASP A CA 1
ATOM 1455 C C . ASP A 1 194 ? 192.467 175.522 217.960 1.00 120.63 194 ASP A C 1
ATOM 1456 O O . ASP A 1 194 ? 193.045 176.581 217.698 1.00 120.63 194 ASP A O 1
ATOM 1461 N N . GLU A 1 195 ? 192.819 174.733 218.979 1.00 123.49 195 GLU A N 1
ATOM 1462 C CA . GLU A 1 195 ? 193.955 175.083 219.827 1.00 123.49 195 GLU A CA 1
ATOM 1463 C C . GLU A 1 195 ? 195.259 175.059 219.038 1.00 123.49 195 GLU A C 1
ATOM 1464 O O . GLU A 1 195 ? 196.013 176.039 219.028 1.00 123.49 195 GLU A O 1
ATOM 1470 N N . GLU A 1 196 ? 195.527 173.958 218.356 1.00 118.84 196 GLU A N 1
ATOM 1471 C CA . GLU A 1 196 ? 196.677 173.808 217.482 1.00 118.84 196 GLU A CA 1
ATOM 1472 C C . GLU A 1 196 ? 196.390 174.412 216.116 1.00 118.84 196 GLU A C 1
ATOM 1473 O O . GLU A 1 196 ? 195.229 174.575 215.726 1.00 118.84 196 GLU A O 1
ATOM 1479 N N . PRO A 1 197 ? 197.429 174.771 215.362 1.00 111.32 197 PRO A N 1
ATOM 1480 C CA . PRO A 1 197 ? 197.228 175.097 213.948 1.00 111.32 197 PRO A CA 1
ATOM 1481 C C . PRO A 1 197 ? 196.822 173.864 213.156 1.00 111.32 197 PRO A C 1
ATOM 1482 O O . PRO A 1 197 ? 196.857 172.732 213.645 1.00 111.32 197 PRO A O 1
ATOM 1486 N N . ASP A 1 198 ? 196.417 174.096 211.911 1.00 101.16 198 ASP A N 1
ATOM 1487 C CA . ASP A 1 198 ? 196.117 172.975 211.034 1.00 101.16 198 ASP A CA 1
ATOM 1488 C C . ASP A 1 198 ? 197.424 172.265 210.711 1.00 101.16 198 ASP A C 1
ATOM 1489 O O . ASP A 1 198 ? 198.234 172.767 209.929 1.00 101.16 198 ASP A O 1
ATOM 1494 N N . LEU A 1 199 ? 197.655 171.112 211.339 1.00 100.46 199 LEU A N 1
ATOM 1495 C CA . LEU A 1 199 ? 198.961 170.472 211.257 1.00 100.46 199 LEU A CA 1
ATOM 1496 C C . LEU A 1 199 ? 199.171 169.712 209.955 1.00 100.46 199 LEU A C 1
ATOM 1497 O O . LEU A 1 199 ? 200.299 169.297 209.673 1.00 100.46 199 LEU A O 1
ATOM 1502 N N . ILE A 1 200 ? 198.125 169.529 209.155 1.00 97.00 200 ILE A N 1
ATOM 1503 C CA . ILE A 1 200 ? 198.202 168.654 207.991 1.00 97.00 200 ILE A CA 1
ATOM 1504 C C . ILE A 1 200 ? 198.341 169.532 206.749 1.00 97.00 200 ILE A C 1
ATOM 1505 O O . ILE A 1 200 ? 197.900 169.172 205.652 1.00 97.00 200 ILE A O 1
ATOM 1510 N N . VAL A 1 201 ? 198.943 170.709 206.915 1.00 86.72 201 VAL A N 1
ATOM 1511 C CA . VAL A 1 201 ? 199.149 171.589 205.775 1.00 86.72 201 VAL A CA 1
ATOM 1512 C C . VAL A 1 201 ? 200.311 171.099 204.917 1.00 86.72 201 VAL A C 1
ATOM 1513 O O . VAL A 1 201 ? 201.257 170.464 205.400 1.00 86.72 201 VAL A O 1
ATOM 1517 N N . LYS A 1 202 ? 200.227 171.394 203.620 1.00 74.74 202 LYS A N 1
ATOM 1518 C CA . LYS A 1 202 ? 201.261 171.070 202.650 1.00 74.74 202 LYS A CA 1
ATOM 1519 C C . LYS A 1 202 ? 201.439 172.266 201.728 1.00 74.74 202 LYS A C 1
ATOM 1520 O O . LYS A 1 202 ? 200.541 173.098 201.589 1.00 74.74 202 LYS A O 1
ATOM 1522 N N . ALA A 1 203 ? 202.615 172.354 201.108 1.00 70.29 203 ALA A N 1
ATOM 1523 C CA . ALA A 1 203 ? 202.955 173.524 200.306 1.00 70.29 203 ALA A CA 1
ATOM 1524 C C . ALA A 1 203 ? 202.088 173.604 199.056 1.00 70.29 203 ALA A C 1
ATOM 1525 O O . ALA A 1 203 ? 201.837 172.599 198.389 1.00 70.29 203 ALA A O 1
ATOM 1527 N N . LYS A 1 204 ? 201.635 174.817 198.739 1.00 71.84 204 LYS A N 1
ATOM 1528 C CA . LYS A 1 204 ? 200.688 175.051 197.648 1.00 71.84 204 LYS A CA 1
ATOM 1529 C C . LYS A 1 204 ? 201.445 175.060 196.329 1.00 71.84 204 LYS A C 1
ATOM 1530 O O . LYS A 1 204 ? 201.709 176.113 195.748 1.00 71.84 204 LYS A O 1
ATOM 1532 N N . THR A 1 205 ? 201.776 173.873 195.828 1.00 70.58 205 THR A N 1
ATOM 1533 C CA . THR A 1 205 ? 202.661 173.762 194.681 1.00 70.58 205 THR A CA 1
ATOM 1534 C C . THR A 1 205 ? 202.128 172.738 193.692 1.00 70.58 205 THR A C 1
ATOM 1535 O O . THR A 1 205 ? 201.427 171.793 194.060 1.00 70.58 205 THR A O 1
ATOM 1537 N N . ALA A 1 206 ? 202.493 172.927 192.423 1.00 72.30 206 ALA A N 1
ATOM 1538 C CA . ALA A 1 206 ? 202.215 171.941 191.386 1.00 72.30 206 ALA A CA 1
ATOM 1539 C C . ALA A 1 206 ? 203.191 170.782 191.518 1.00 72.30 206 ALA A C 1
ATOM 1540 O O . ALA A 1 206 ? 204.100 170.629 190.696 1.00 72.30 206 ALA A O 1
ATOM 1542 N N . LYS A 1 207 ? 203.006 169.963 192.548 1.00 79.47 207 LYS A N 1
ATOM 1543 C CA . LYS A 1 207 ? 204.009 168.985 192.937 1.00 79.47 207 LYS A CA 1
ATOM 1544 C C . LYS A 1 207 ? 203.875 167.715 192.112 1.00 79.47 207 LYS A C 1
ATOM 1545 O O . LYS A 1 207 ? 202.773 167.176 191.969 1.00 79.47 207 LYS A O 1
ATOM 1547 N N . VAL A 1 208 ? 205.013 167.243 191.587 1.00 81.47 208 VAL A N 1
ATOM 1548 C CA . VAL A 1 208 ? 205.109 166.018 190.787 1.00 81.47 208 VAL A CA 1
ATOM 1549 C C . VAL A 1 208 ? 204.155 166.050 189.598 1.00 81.47 208 VAL A C 1
ATOM 1550 O O . VAL A 1 208 ? 203.475 165.066 189.302 1.00 81.47 208 VAL A O 1
ATOM 1552 N N . ASN A 1 209 ? 204.103 167.199 188.923 1.00 75.25 209 ASN A N 1
ATOM 1553 C CA . ASN A 1 209 ? 203.096 167.463 187.905 1.00 75.25 209 ASN A CA 1
ATOM 1554 C C . ASN A 1 209 ? 203.202 166.516 186.718 1.00 75.25 209 ASN A C 1
ATOM 1555 O O . ASN A 1 209 ? 202.371 165.610 186.590 1.00 75.25 209 ASN A O 1
ATOM 1557 N N . SER A 1 210 ? 204.252 166.674 185.908 1.00 65.87 210 SER A N 1
ATOM 1558 C CA . SER A 1 210 ? 204.436 165.940 184.654 1.00 65.87 210 SER A CA 1
ATOM 1559 C C . SER A 1 210 ? 203.150 165.950 183.827 1.00 65.87 210 SER A C 1
ATOM 1560 O O . SER A 1 210 ? 202.470 164.935 183.669 1.00 65.87 210 SER A O 1
ATOM 1562 N N . PRO A 1 211 ? 202.808 167.147 183.342 1.00 62.96 211 PRO A N 1
ATOM 1563 C CA . PRO A 1 211 ? 201.481 167.395 182.785 1.00 62.96 211 PRO A CA 1
ATOM 1564 C C . PRO A 1 211 ? 201.229 166.580 181.524 1.00 62.96 211 PRO A C 1
ATOM 1565 O O . PRO A 1 211 ? 200.112 166.092 181.315 1.00 62.96 211 PRO A O 1
ATOM 1567 N N . SER A 1 212 ? 202.250 166.441 180.670 1.00 58.54 212 SER A N 1
ATOM 1568 C CA . SER A 1 212 ? 202.167 165.739 179.383 1.00 58.54 212 SER A CA 1
ATOM 1569 C C . SER A 1 212 ? 201.071 166.309 178.486 1.00 58.54 212 SER A C 1
ATOM 1570 O O . SER A 1 212 ? 200.467 165.585 177.693 1.00 58.54 212 SER A O 1
ATOM 1572 N N . VAL A 1 213 ? 200.803 167.605 178.611 1.00 63.00 213 VAL A N 1
ATOM 1573 C CA . VAL A 1 213 ? 199.845 168.273 177.747 1.00 63.00 213 VAL A CA 1
ATOM 1574 C C . VAL A 1 213 ? 200.562 168.822 176.524 1.00 63.00 213 VAL A C 1
ATOM 1575 O O . VAL A 1 213 ? 201.688 169.315 176.621 1.00 63.00 213 VAL A O 1
ATOM 1577 N N . LEU A 1 214 ? 199.908 168.720 175.366 1.00 66.66 214 LEU A N 1
ATOM 1578 C CA . LEU A 1 214 ? 200.549 169.129 174.122 1.00 66.66 214 LEU A CA 1
ATOM 1579 C C . LEU A 1 214 ? 200.730 170.638 174.049 1.00 66.66 214 LEU A C 1
ATOM 1580 O O . LEU A 1 214 ? 201.644 171.113 173.366 1.00 66.66 214 LEU A O 1
ATOM 1582 N N . GLY A 1 215 ? 199.872 171.393 174.744 1.00 68.64 215 GLY A N 1
ATOM 1583 C CA . GLY A 1 215 ? 199.997 172.846 174.908 1.00 68.64 215 GLY A CA 1
ATOM 1584 C C . GLY A 1 215 ? 200.032 173.583 173.571 1.00 68.64 215 GLY A C 1
ATOM 1585 O O . GLY A 1 215 ? 200.845 174.484 173.363 1.00 68.64 215 GLY A O 1
ATOM 1586 N N . SER A 1 216 ? 199.155 173.190 172.655 1.00 79.85 216 SER A N 1
ATOM 1587 C CA . SER A 1 216 ? 199.030 173.907 171.395 1.00 79.85 216 SER A CA 1
ATOM 1588 C C . SER A 1 216 ? 198.348 175.251 171.618 1.00 79.85 216 SER A C 1
ATOM 1589 O O . SER A 1 216 ? 197.550 175.422 172.542 1.00 79.85 216 SER A O 1
ATOM 1591 N N . GLY A 1 217 ? 198.666 176.214 170.759 1.00 83.38 217 GLY A N 1
ATOM 1592 C CA . GLY A 1 217 ? 198.160 177.561 170.956 1.00 83.38 217 GLY A CA 1
ATOM 1593 C C . GLY A 1 217 ? 197.961 178.246 169.612 1.00 83.38 217 GLY A C 1
ATOM 1594 O O . GLY A 1 217 ? 198.624 177.931 168.621 1.00 83.38 217 GLY A O 1
ATOM 1595 N N . GLU A 1 218 ? 197.035 179.197 169.604 1.00 84.15 218 GLU A N 1
ATOM 1596 C CA . GLU A 1 218 ? 196.658 179.994 168.438 1.00 84.15 218 GLU A CA 1
ATOM 1597 C C . GLU A 1 218 ? 195.931 181.230 168.959 1.00 84.15 218 GLU A C 1
ATOM 1598 O O . GLU A 1 218 ? 195.998 181.547 170.152 1.00 84.15 218 GLU A O 1
ATOM 1600 N N . THR A 1 219 ? 195.238 181.935 168.069 1.00 90.26 219 THR A N 1
ATOM 1601 C CA . THR A 1 219 ? 194.531 183.162 168.414 1.00 90.26 219 THR A CA 1
ATOM 1602 C C . THR A 1 219 ? 193.043 183.027 168.110 1.00 90.26 219 THR A C 1
ATOM 1603 O O . THR A 1 219 ? 192.667 182.725 166.973 1.00 90.26 219 THR A O 1
ATOM 1605 N N . ASP A 1 220 ? 192.207 183.267 169.122 1.00 92.22 220 ASP A N 1
ATOM 1606 C CA . ASP A 1 220 ? 190.752 183.274 168.984 1.00 92.22 220 ASP A CA 1
ATOM 1607 C C . ASP A 1 220 ? 190.142 183.945 170.209 1.00 92.22 220 ASP A C 1
ATOM 1608 O O . ASP A 1 220 ? 190.785 184.057 171.257 1.00 92.22 220 ASP A O 1
ATOM 1610 N N . THR A 1 221 ? 188.886 184.376 170.068 1.00 94.16 221 THR A N 1
ATOM 1611 C CA . THR A 1 221 ? 188.168 185.048 171.146 1.00 94.16 221 THR A CA 1
ATOM 1612 C C . THR A 1 221 ? 186.672 184.791 171.011 1.00 94.16 221 THR A C 1
ATOM 1613 O O . THR A 1 221 ? 186.181 184.403 169.948 1.00 94.16 221 THR A O 1
ATOM 1615 N N . ALA A 1 222 ? 185.947 185.024 172.107 1.00 91.28 222 ALA A N 1
ATOM 1616 C CA . ALA A 1 222 ? 184.512 184.759 172.177 1.00 91.28 222 ALA A CA 1
ATOM 1617 C C . ALA A 1 222 ? 183.841 185.896 172.946 1.00 91.28 222 ALA A C 1
ATOM 1618 O O . ALA A 1 222 ? 184.420 186.970 173.135 1.00 91.28 222 ALA A O 1
ATOM 1620 N N . GLU A 1 223 ? 182.606 185.658 173.393 1.00 87.76 223 GLU A N 1
ATOM 1621 C CA . GLU A 1 223 ? 181.796 186.675 174.049 1.00 87.76 223 GLU A CA 1
ATOM 1622 C C . GLU A 1 223 ? 181.962 186.595 175.571 1.00 87.76 223 GLU A C 1
ATOM 1623 O O . GLU A 1 223 ? 182.798 185.849 176.087 1.00 87.76 223 GLU A O 1
ATOM 1625 N N . GLU A 1 224 ? 181.160 187.371 176.307 1.00 83.44 224 GLU A N 1
ATOM 1626 C CA . GLU A 1 224 ? 181.279 187.454 177.758 1.00 83.44 224 GLU A CA 1
ATOM 1627 C C . GLU A 1 224 ? 179.926 187.785 178.373 1.00 83.44 224 GLU A C 1
ATOM 1628 O O . GLU A 1 224 ? 179.024 188.290 177.698 1.00 83.44 224 GLU A O 1
ATOM 1630 N N . ILE A 1 225 ? 179.801 187.501 179.671 1.00 80.47 225 ILE A N 1
ATOM 1631 C CA . ILE A 1 225 ? 178.570 187.724 180.425 1.00 80.47 225 ILE A CA 1
ATOM 1632 C C . ILE A 1 225 ? 178.917 187.805 181.909 1.00 80.47 225 ILE A C 1
ATOM 1633 O O . ILE A 1 225 ? 180.079 187.660 182.301 1.00 80.47 225 ILE A O 1
ATOM 1635 N N . ASP A 1 226 ? 177.896 188.034 182.738 1.00 71.37 226 ASP A N 1
ATOM 1636 C CA . ASP A 1 226 ? 178.076 188.137 184.183 1.00 71.37 226 ASP A CA 1
ATOM 1637 C C . ASP A 1 226 ? 176.758 187.835 184.880 1.00 71.37 226 ASP A C 1
ATOM 1638 O O . ASP A 1 226 ? 175.694 187.829 184.257 1.00 71.37 226 ASP A O 1
ATOM 1640 N N . ALA A 1 227 ? 176.844 187.594 186.189 1.00 68.11 227 ALA A N 1
ATOM 1641 C CA . ALA A 1 227 ? 175.680 187.257 187.003 1.00 68.11 227 ALA A CA 1
ATOM 1642 C C . ALA A 1 227 ? 175.967 187.624 188.454 1.00 68.11 227 ALA A C 1
ATOM 1643 O O . ALA A 1 227 ? 177.076 188.032 188.802 1.00 68.11 227 ALA A O 1
ATOM 1645 N N . ALA A 1 228 ? 174.948 187.470 189.301 1.00 70.51 228 ALA A N 1
ATOM 1646 C CA . ALA A 1 228 ? 175.108 187.702 190.733 1.00 70.51 228 ALA A CA 1
ATOM 1647 C C . ALA A 1 228 ? 175.826 186.516 191.385 1.00 70.51 228 ALA A C 1
ATOM 1648 O O . ALA A 1 228 ? 176.177 185.528 190.734 1.00 70.51 228 ALA A O 1
ATOM 1650 N N . SER A 1 229 ? 176.044 186.611 192.693 1.00 62.05 229 SER A N 1
ATOM 1651 C CA . SER A 1 229 ? 176.927 185.676 193.377 1.00 62.05 229 SER A CA 1
ATOM 1652 C C . SER A 1 229 ? 176.226 184.368 193.705 1.00 62.05 229 SER A C 1
ATOM 1653 O O . SER A 1 229 ? 175.028 184.345 193.986 1.00 62.05 229 SER A O 1
ATOM 1656 N N . ASN A 1 230 ? 176.990 183.277 193.675 1.00 57.70 230 ASN A N 1
ATOM 1657 C CA . ASN A 1 230 ? 176.550 181.985 194.184 1.00 57.70 230 ASN A CA 1
ATOM 1658 C C . ASN A 1 230 ? 177.117 181.692 195.561 1.00 57.70 230 ASN A C 1
ATOM 1659 O O . ASN A 1 230 ? 177.036 180.554 196.030 1.00 57.70 230 ASN A O 1
ATOM 1664 N N . GLN A 1 231 ? 177.699 182.689 196.216 1.00 66.08 231 GLN A N 1
ATOM 1665 C CA . GLN A 1 231 ? 178.299 182.492 197.525 1.00 66.08 231 GLN A CA 1
ATOM 1666 C C . GLN A 1 231 ? 177.401 182.941 198.662 1.00 66.08 231 GLN A C 1
ATOM 1667 O O . GLN A 1 231 ? 177.396 182.309 199.721 1.00 66.08 231 GLN A O 1
ATOM 1673 N N . SER A 1 232 ? 176.630 184.006 198.457 1.00 62.44 232 SER A N 1
ATOM 1674 C CA . SER A 1 232 ? 175.891 184.663 199.524 1.00 62.44 232 SER A CA 1
ATOM 1675 C C . SER A 1 232 ? 174.478 184.129 199.686 1.00 62.44 232 SER A C 1
ATOM 1676 O O . SER A 1 232 ? 173.592 184.867 200.134 1.00 62.44 232 SER A O 1
ATOM 1679 N N . LEU A 1 233 ? 174.233 182.871 199.333 1.00 52.91 233 LEU A N 1
ATOM 1680 C CA . LEU A 1 233 ? 172.887 182.323 199.319 1.00 52.91 233 LEU A CA 1
ATOM 1681 C C . LEU A 1 233 ? 172.856 180.980 200.026 1.00 52.91 233 LEU A C 1
ATOM 1682 O O . LEU A 1 233 ? 173.764 180.162 199.870 1.00 52.91 233 LEU A O 1
ATOM 1687 N N . VAL A 1 234 ? 171.796 180.760 200.795 1.00 43.54 234 VAL A N 1
ATOM 1688 C CA . VAL A 1 234 ? 171.433 179.421 201.252 1.00 43.54 234 VAL A CA 1
ATOM 1689 C C . VAL A 1 234 ? 169.931 179.390 201.519 1.00 43.54 234 VAL A C 1
ATOM 1690 O O . VAL A 1 234 ? 169.379 180.328 202.112 1.00 43.54 234 VAL A O 1
ATOM 1694 N N . PRO A 1 235 ? 169.216 178.388 201.025 1.00 41.30 235 PRO A N 1
ATOM 1695 C CA . PRO A 1 235 ? 167.780 178.309 201.287 1.00 41.30 235 PRO A CA 1
ATOM 1696 C C . PRO A 1 235 ? 167.485 177.525 202.554 1.00 41.30 235 PRO A C 1
ATOM 1697 O O . PRO A 1 235 ? 168.291 176.724 203.027 1.00 41.30 235 PRO A O 1
ATOM 1701 N N . SER A 1 236 ? 166.291 177.766 203.097 1.00 36.68 236 SER A N 1
ATOM 1702 C CA . SER A 1 236 ? 165.863 177.143 204.342 1.00 36.68 236 SER A CA 1
ATOM 1703 C C . SER A 1 236 ? 164.562 176.364 204.213 1.00 36.68 236 SER A C 1
ATOM 1704 O O . SER A 1 236 ? 164.052 175.880 205.227 1.00 36.68 236 SER A O 1
ATOM 1707 N N . SER A 1 237 ? 164.007 176.234 203.007 1.00 30.77 237 SER A N 1
ATOM 1708 C CA . SER A 1 237 ? 162.751 175.520 202.825 1.00 30.77 237 SER A CA 1
ATOM 1709 C C . SER A 1 237 ? 162.631 175.054 201.385 1.00 30.77 237 SER A C 1
ATOM 1710 O O . SER A 1 237 ? 163.289 175.579 200.486 1.00 30.77 237 SER A O 1
ATOM 1713 N N . LEU A 1 238 ? 161.762 174.061 201.182 1.00 22.94 238 LEU A N 1
ATOM 1714 C CA . LEU A 1 238 ? 161.475 173.511 199.865 1.00 22.94 238 LEU A CA 1
ATOM 1715 C C . LEU A 1 238 ? 160.017 173.085 199.802 1.00 22.94 238 LEU A C 1
ATOM 1716 O O . LEU A 1 238 ? 159.432 172.699 200.813 1.00 22.94 238 LEU A O 1
ATOM 1721 N N . GLY A 1 239 ? 159.443 173.128 198.598 1.00 27.06 239 GLY A N 1
ATOM 1722 C CA . GLY A 1 239 ? 158.050 172.759 198.404 1.00 27.06 239 GLY A CA 1
ATOM 1723 C C . GLY A 1 239 ? 157.705 172.093 197.083 1.00 27.06 239 GLY A C 1
ATOM 1724 O O . GLY A 1 239 ? 158.601 171.619 196.381 1.00 27.06 239 GLY A O 1
ATOM 1725 N N . MET A 1 240 ? 156.415 172.039 196.745 1.00 27.06 240 MET A N 1
ATOM 1726 C CA . MET A 1 240 ? 155.935 171.515 195.468 1.00 27.06 240 MET A CA 1
ATOM 1727 C C . MET A 1 240 ? 154.599 172.183 195.151 1.00 27.06 240 MET A C 1
ATOM 1728 O O . MET A 1 240 ? 154.228 173.177 195.780 1.00 27.06 240 MET A O 1
ATOM 1733 N N . THR A 1 241 ? 153.876 171.645 194.161 1.00 30.85 241 THR A N 1
ATOM 1734 C CA . THR A 1 241 ? 152.518 172.063 193.815 1.00 30.85 241 THR A CA 1
ATOM 1735 C C . THR A 1 241 ? 151.816 170.930 193.088 1.00 30.85 241 THR A C 1
ATOM 1736 O O . THR A 1 241 ? 152.306 170.466 192.063 1.00 30.85 241 THR A O 1
ATOM 1740 N N . PHE A 1 242 ? 150.671 170.491 193.600 1.00 38.32 242 PHE A N 1
ATOM 1741 C CA . PHE A 1 242 ? 149.965 169.400 192.947 1.00 38.32 242 PHE A CA 1
ATOM 1742 C C . PHE A 1 242 ? 148.472 169.684 192.934 1.00 38.32 242 PHE A C 1
ATOM 1743 O O . PHE A 1 242 ? 147.943 170.331 193.837 1.00 38.32 242 PHE A O 1
ATOM 1751 N N . CYS A 1 243 ? 147.805 169.186 191.897 1.00 50.99 243 CYS A N 1
ATOM 1752 C CA . CYS A 1 243 ? 146.376 169.381 191.683 1.00 50.99 243 CYS A CA 1
ATOM 1753 C C . CYS A 1 243 ? 145.642 168.073 191.931 1.00 50.99 243 CYS A C 1
ATOM 1754 O O . CYS A 1 243 ? 146.034 167.031 191.399 1.00 50.99 243 CYS A O 1
ATOM 1757 N N . VAL A 1 244 ? 144.576 168.128 192.725 1.00 56.55 244 VAL A N 1
ATOM 1758 C CA . VAL A 1 244 ? 143.903 166.923 193.190 1.00 56.55 244 VAL A CA 1
ATOM 1759 C C . VAL A 1 244 ? 142.442 166.970 192.764 1.00 56.55 244 VAL A C 1
ATOM 1760 O O . VAL A 1 244 ? 141.858 168.042 192.582 1.00 56.55 244 VAL A O 1
ATOM 1764 N N . ASP A 1 245 ? 141.865 165.787 192.570 1.00 66.09 245 ASP A N 1
ATOM 1765 C CA . ASP A 1 245 ? 140.470 165.663 192.173 1.00 66.09 245 ASP A CA 1
ATOM 1766 C C . ASP A 1 245 ? 139.552 166.125 193.296 1.00 66.09 245 ASP A C 1
ATOM 1767 O O . ASP A 1 245 ? 139.930 166.147 194.468 1.00 66.09 245 ASP A O 1
ATOM 1772 N N . GLY A 1 246 ? 138.333 166.502 192.930 1.00 69.36 246 GLY A N 1
ATOM 1773 C CA . GLY A 1 246 ? 137.303 166.762 193.908 1.00 69.36 246 GLY A CA 1
ATOM 1774 C C . GLY A 1 246 ? 136.756 165.470 194.490 1.00 69.36 246 GLY A C 1
ATOM 1775 O O . GLY A 1 246 ? 137.288 164.377 194.290 1.00 69.36 246 GLY A O 1
ATOM 1776 N N . ASP A 1 247 ? 135.663 165.625 195.247 1.00 74.31 247 ASP A N 1
ATOM 1777 C CA . ASP A 1 247 ? 134.930 164.550 195.944 1.00 74.31 247 ASP A CA 1
ATOM 1778 C C . ASP A 1 247 ? 135.843 163.616 196.745 1.00 74.31 247 ASP A C 1
ATOM 1779 O O . ASP A 1 247 ? 135.593 162.415 196.859 1.00 74.31 247 ASP A O 1
ATOM 1784 N N . VAL A 1 248 ? 136.891 164.178 197.348 1.00 70.32 248 VAL A N 1
ATOM 1785 C CA . VAL A 1 248 ? 137.704 163.486 198.340 1.00 70.32 248 VAL A CA 1
ATOM 1786 C C . VAL A 1 248 ? 137.817 164.391 199.558 1.00 70.32 248 VAL A C 1
ATOM 1787 O O . VAL A 1 248 ? 137.526 165.586 199.502 1.00 70.32 248 VAL A O 1
ATOM 1791 N N . ASP A 1 249 ? 138.239 163.808 200.668 1.00 70.36 249 ASP A N 1
ATOM 1792 C CA . ASP A 1 249 ? 138.209 164.537 201.927 1.00 70.36 249 ASP A CA 1
ATOM 1793 C C . ASP A 1 249 ? 139.560 164.665 202.613 1.00 70.36 249 ASP A C 1
ATOM 1794 O O . ASP A 1 249 ? 139.832 165.705 203.216 1.00 70.36 249 ASP A O 1
ATOM 1799 N N . ARG A 1 250 ? 140.417 163.648 202.558 1.00 67.89 250 ARG A N 1
ATOM 1800 C CA . ARG A 1 250 ? 141.672 163.732 203.289 1.00 67.89 250 ARG A CA 1
ATOM 1801 C C . ARG A 1 250 ? 142.747 162.901 202.604 1.00 67.89 250 ARG A C 1
ATOM 1802 O O . ARG A 1 250 ? 142.460 161.976 201.841 1.00 67.89 250 ARG A O 1
ATOM 1810 N N . VAL A 1 251 ? 144.003 163.252 202.900 1.00 56.33 251 VAL A N 1
ATOM 1811 C CA . VAL A 1 251 ? 145.188 162.692 202.262 1.00 56.33 251 VAL A CA 1
ATOM 1812 C C . VAL A 1 251 ? 146.199 162.320 203.341 1.00 56.33 251 VAL A C 1
ATOM 1813 O O . VAL A 1 251 ? 146.002 162.582 204.525 1.00 56.33 251 VAL A O 1
ATOM 1817 N N . GLU A 1 252 ? 147.296 161.700 202.913 1.00 47.27 252 GLU A N 1
ATOM 1818 C CA . GLU A 1 252 ? 148.366 161.262 203.798 1.00 47.27 252 GLU A CA 1
ATOM 1819 C C . GLU A 1 252 ? 149.682 161.901 203.375 1.00 47.27 252 GLU A C 1
ATOM 1820 O O . GLU A 1 252 ? 149.999 161.951 202.186 1.00 47.27 252 GLU A O 1
ATOM 1826 N N . ILE A 1 253 ? 150.447 162.391 204.351 1.00 34.16 253 ILE A N 1
ATOM 1827 C CA . ILE A 1 253 ? 151.685 163.123 204.110 1.00 34.16 253 ILE A CA 1
ATOM 1828 C C . ILE A 1 253 ? 152.792 162.499 204.939 1.00 34.16 253 ILE A C 1
ATOM 1829 O O . ILE A 1 253 ? 152.640 162.330 206.150 1.00 34.16 253 ILE A O 1
ATOM 1834 N N . GLU A 1 254 ? 153.905 162.156 204.298 1.00 31.99 254 GLU A N 1
ATOM 1835 C CA . GLU A 1 254 ? 155.064 161.621 204.992 1.00 31.99 254 GLU A CA 1
ATOM 1836 C C . GLU A 1 254 ? 156.290 162.464 204.687 1.00 31.99 254 GLU A C 1
ATOM 1837 O O . GLU A 1 254 ? 156.572 162.756 203.525 1.00 31.99 254 GLU A O 1
ATOM 1843 N N . ALA A 1 255 ? 157.017 162.857 205.733 1.00 31.54 255 ALA A N 1
ATOM 1844 C CA . ALA A 1 255 ? 158.265 163.592 205.586 1.00 31.54 255 ALA A CA 1
ATOM 1845 C C . ALA A 1 255 ? 159.340 162.946 206.448 1.00 31.54 255 ALA A C 1
ATOM 1846 O O . ALA A 1 255 ? 159.075 162.555 207.584 1.00 31.54 255 ALA A O 1
ATOM 1848 N N . ARG A 1 256 ? 160.545 162.817 205.894 1.00 32.16 256 ARG A N 1
ATOM 1849 C CA . ARG A 1 256 ? 161.688 162.245 206.589 1.00 32.16 256 ARG A CA 1
ATOM 1850 C C . ARG A 1 256 ? 162.922 163.096 206.313 1.00 32.16 256 ARG A C 1
ATOM 1851 O O . ARG A 1 256 ? 163.028 163.720 205.257 1.00 32.16 256 ARG A O 1
ATOM 1859 N N . TRP A 1 257 ? 163.854 163.118 207.266 1.00 29.16 257 TRP A N 1
ATOM 1860 C CA . TRP A 1 257 ? 165.104 163.862 207.115 1.00 29.16 257 TRP A CA 1
ATOM 1861 C C . TRP A 1 257 ? 166.144 163.241 208.035 1.00 29.16 257 TRP A C 1
ATOM 1862 O O . TRP A 1 257 ? 165.942 162.146 208.564 1.00 29.16 257 TRP A O 1
ATOM 1873 N N . GLY A 1 258 ? 167.268 163.926 208.217 1.00 32.10 258 GLY A N 1
ATOM 1874 C CA . GLY A 1 258 ? 168.349 163.407 209.041 1.00 32.10 258 GLY A CA 1
ATOM 1875 C C . GLY A 1 258 ? 169.011 164.483 209.878 1.00 32.10 258 GLY A C 1
ATOM 1876 O O . GLY A 1 258 ? 169.132 165.636 209.467 1.00 32.10 258 GLY A O 1
ATOM 1877 N N . ARG A 1 259 ? 169.478 164.074 211.056 1.00 33.44 259 ARG A N 1
ATOM 1878 C CA . ARG A 1 259 ? 170.009 164.972 212.071 1.00 33.44 259 ARG A CA 1
ATOM 1879 C C . ARG A 1 259 ? 171.353 164.452 212.554 1.00 33.44 259 ARG A C 1
ATOM 1880 O O . ARG A 1 259 ? 171.584 163.245 212.575 1.00 33.44 259 ARG A O 1
ATOM 1888 N N . TYR A 1 260 ? 172.236 165.366 212.961 1.00 36.21 260 TYR A N 1
ATOM 1889 C CA . TYR A 1 260 ? 173.573 165.002 213.416 1.00 36.21 260 TYR A CA 1
ATOM 1890 C C . TYR A 1 260 ? 173.853 165.540 214.812 1.00 36.21 260 TYR A C 1
ATOM 1891 O O . TYR A 1 260 ? 173.347 166.592 215.205 1.00 36.21 260 TYR A O 1
ATOM 1900 N N . GLU A 1 261 ? 174.689 164.806 215.549 1.00 43.38 261 GLU A N 1
ATOM 1901 C CA . GLU A 1 261 ? 174.965 165.080 216.954 1.00 43.38 261 GLU A CA 1
ATOM 1902 C C . GLU A 1 261 ? 176.403 164.691 217.270 1.00 43.38 261 GLU A C 1
ATOM 1903 O O . GLU A 1 261 ? 176.938 163.741 216.700 1.00 43.38 261 GLU A O 1
ATOM 1909 N N . ARG A 1 262 ? 177.018 165.426 218.198 1.00 46.17 262 ARG A N 1
ATOM 1910 C CA . ARG A 1 262 ? 178.436 165.287 218.523 1.00 46.17 262 ARG A CA 1
ATOM 1911 C C . ARG A 1 262 ? 178.656 164.303 219.663 1.00 46.17 262 ARG A C 1
ATOM 1912 O O . ARG A 1 262 ? 177.989 164.371 220.694 1.00 46.17 262 ARG A O 1
ATOM 1920 N N . VAL A 1 263 ? 179.604 163.395 219.471 1.00 48.47 263 VAL A N 1
ATOM 1921 C CA . VAL A 1 263 ? 179.889 162.321 220.418 1.00 48.47 263 VAL A CA 1
ATOM 1922 C C . VAL A 1 263 ? 180.952 162.808 221.396 1.00 48.47 263 VAL A C 1
ATOM 1923 O O . VAL A 1 263 ? 182.040 163.210 220.956 1.00 48.47 263 VAL A O 1
ATOM 1927 N N . PRO A 1 264 ? 180.691 162.791 222.706 1.00 59.83 264 PRO A N 1
ATOM 1928 C CA . PRO A 1 264 ? 181.702 163.228 223.678 1.00 59.83 264 PRO A CA 1
ATOM 1929 C C . PRO A 1 264 ? 182.921 162.312 223.715 1.00 59.83 264 PRO A C 1
ATOM 1930 O O . PRO A 1 264 ? 182.869 161.153 223.300 1.00 59.83 264 PRO A O 1
ATOM 1934 N N . ASN A 1 265 ? 184.017 162.851 224.267 1.00 67.85 265 ASN A N 1
ATOM 1935 C CA . ASN A 1 265 ? 185.358 162.341 223.979 1.00 67.85 265 ASN A CA 1
ATOM 1936 C C . ASN A 1 265 ? 185.607 160.959 224.567 1.00 67.85 265 ASN A C 1
ATOM 1937 O O . ASN A 1 265 ? 186.344 160.158 223.983 1.00 67.85 265 ASN A O 1
ATOM 1942 N N . ASP A 1 266 ? 185.024 160.659 225.725 1.00 68.54 266 ASP A N 1
ATOM 1943 C CA . ASP A 1 266 ? 185.326 159.386 226.368 1.00 68.54 266 ASP A CA 1
ATOM 1944 C C . ASP A 1 266 ? 184.649 158.201 225.693 1.00 68.54 266 ASP A C 1
ATOM 1945 O O . ASP A 1 266 ? 184.925 157.057 226.066 1.00 68.54 266 ASP A O 1
ATOM 1950 N N . GLU A 1 267 ? 183.785 158.443 224.713 1.00 66.98 267 GLU A N 1
ATOM 1951 C CA . GLU A 1 267 ? 182.947 157.405 224.137 1.00 66.98 267 GLU A CA 1
ATOM 1952 C C . GLU A 1 267 ? 183.544 156.745 222.898 1.00 66.98 267 GLU A C 1
ATOM 1953 O O . GLU A 1 267 ? 183.003 155.735 222.439 1.00 66.98 267 GLU A O 1
ATOM 1959 N N . HIS A 1 268 ? 184.640 157.271 222.353 1.00 63.58 268 HIS A N 1
ATOM 1960 C CA . HIS A 1 268 ? 185.245 156.704 221.157 1.00 63.58 268 HIS A CA 1
ATOM 1961 C C . HIS A 1 268 ? 186.747 156.572 221.357 1.00 63.58 268 HIS A C 1
ATOM 1962 O O . HIS A 1 268 ? 187.322 157.124 222.298 1.00 63.58 268 HIS A O 1
ATOM 1969 N N . GLN A 1 269 ? 187.384 155.827 220.457 1.00 69.15 269 GLN A N 1
ATOM 1970 C CA . GLN A 1 269 ? 188.823 155.592 220.515 1.00 69.15 269 GLN A CA 1
ATOM 1971 C C . GLN A 1 269 ? 189.447 155.816 219.142 1.00 69.15 269 GLN A C 1
ATOM 1972 O O . GLN A 1 269 ? 190.203 154.991 218.629 1.00 69.15 269 GLN A O 1
ATOM 1978 N N . PHE A 1 270 ? 189.124 156.946 218.526 1.00 67.57 270 PHE A N 1
ATOM 1979 C CA . PHE A 1 270 ? 189.723 157.349 217.262 1.00 67.57 270 PHE A CA 1
ATOM 1980 C C . PHE A 1 270 ? 190.754 158.434 217.540 1.00 67.57 270 PHE A C 1
ATOM 1981 O O . PHE A 1 270 ? 190.397 159.540 217.956 1.00 67.57 270 PHE A O 1
ATOM 1989 N N . PHE A 1 271 ? 192.024 158.123 217.297 1.00 68.51 271 PHE A N 1
ATOM 1990 C CA . PHE A 1 271 ? 193.132 159.001 217.642 1.00 68.51 271 PHE A CA 1
ATOM 1991 C C . PHE A 1 271 ? 193.652 159.730 216.413 1.00 68.51 271 PHE A C 1
ATOM 1992 O O . PHE A 1 271 ? 193.617 159.199 215.301 1.00 68.51 271 PHE A O 1
ATOM 2000 N N . LYS A 1 272 ? 194.158 160.941 216.631 1.00 74.34 272 LYS A N 1
ATOM 2001 C CA . LYS A 1 272 ? 194.849 161.702 215.600 1.00 74.34 272 LYS A CA 1
ATOM 2002 C C . LYS A 1 272 ? 196.253 161.160 215.361 1.00 74.34 272 LYS A C 1
ATOM 2003 O O . LYS A 1 272 ? 196.600 160.073 215.834 1.00 74.34 272 LYS A O 1
ATOM 2009 N N . SER A 1 273 ? 197.068 161.906 214.613 1.00 78.82 273 SER A N 1
ATOM 2010 C CA . SER A 1 273 ? 198.461 161.513 214.429 1.00 78.82 273 SER A CA 1
ATOM 2011 C C . SER A 1 273 ? 199.265 161.700 215.710 1.00 78.82 273 SER A C 1
ATOM 2012 O O . SER A 1 273 ? 200.070 160.837 216.076 1.00 78.82 273 SER A O 1
ATOM 2015 N N . ASN A 1 274 ? 199.057 162.817 216.410 1.00 79.57 274 ASN A N 1
ATOM 2016 C CA . ASN A 1 274 ? 199.844 163.151 217.592 1.00 79.57 274 ASN A CA 1
ATOM 2017 C C . ASN A 1 274 ? 199.257 162.596 218.890 1.00 79.57 274 ASN A C 1
ATOM 2018 O O . ASN A 1 274 ? 199.539 163.140 219.963 1.00 79.57 274 ASN A O 1
ATOM 2023 N N . GLY A 1 275 ? 198.446 161.544 218.818 1.00 78.59 275 GLY A N 1
ATOM 2024 C CA . GLY A 1 275 ? 197.970 160.862 220.000 1.00 78.59 275 GLY A CA 1
ATOM 2025 C C . GLY A 1 275 ? 196.755 161.471 220.663 1.00 78.59 275 GLY A C 1
ATOM 2026 O O . GLY A 1 275 ? 196.279 160.921 221.664 1.00 78.59 275 GLY A O 1
ATOM 2027 N N . GLN A 1 276 ? 196.238 162.581 220.152 1.00 75.62 276 GLN A N 1
ATOM 2028 C CA . GLN A 1 276 ? 195.065 163.189 220.753 1.00 75.62 276 GLN A CA 1
ATOM 2029 C C . GLN A 1 276 ? 193.788 162.620 220.141 1.00 75.62 276 GLN A C 1
ATOM 2030 O O . GLN A 1 276 ? 193.804 161.966 219.096 1.00 75.62 276 GLN A O 1
ATOM 2036 N N . LYS A 1 277 ? 192.672 162.869 220.819 1.00 70.14 277 LYS A N 1
ATOM 2037 C CA . LYS A 1 277 ? 191.377 162.434 220.319 1.00 70.14 277 LYS A CA 1
ATOM 2038 C C . LYS A 1 277 ? 190.911 163.337 219.185 1.00 70.14 277 LYS A C 1
ATOM 2039 O O . LYS A 1 277 ? 191.327 164.492 219.069 1.00 70.14 277 LYS A O 1
ATOM 2045 N N . ALA A 1 278 ? 190.031 162.800 218.346 1.00 59.69 278 ALA A N 1
ATOM 2046 C CA . ALA A 1 278 ? 189.470 163.529 217.221 1.00 59.69 278 ALA A CA 1
ATOM 2047 C C . ALA A 1 278 ? 187.974 163.745 217.412 1.00 59.69 278 ALA A C 1
ATOM 2048 O O . ALA A 1 278 ? 187.322 163.079 218.220 1.00 59.69 278 ALA A O 1
ATOM 2050 N N . LYS A 1 279 ? 187.439 164.701 216.658 1.00 51.85 279 LYS A N 1
ATOM 2051 C CA . LYS A 1 279 ? 186.008 164.957 216.674 1.00 51.85 279 LYS A CA 1
ATOM 2052 C C . LYS A 1 279 ? 185.258 163.849 215.945 1.00 51.85 279 LYS A C 1
ATOM 2053 O O . LYS A 1 279 ? 185.647 163.417 214.862 1.00 51.85 279 LYS A O 1
ATOM 2059 N N . VAL A 1 280 ? 184.185 163.371 216.567 1.00 42.88 280 VAL A N 1
ATOM 2060 C CA . VAL A 1 280 ? 183.325 162.348 215.989 1.00 42.88 280 VAL A CA 1
ATOM 2061 C C . VAL A 1 280 ? 181.885 162.807 216.130 1.00 42.88 280 VAL A C 1
ATOM 2062 O O . VAL A 1 280 ? 181.460 163.188 217.222 1.00 42.88 280 VAL A O 1
ATOM 2066 N N . TRP A 1 281 ? 181.134 162.784 215.027 1.00 36.03 281 TRP A N 1
ATOM 2067 C CA . TRP A 1 281 ? 179.699 163.031 215.020 1.00 36.03 281 TRP A CA 1
ATOM 2068 C C . TRP A 1 281 ? 178.941 161.727 214.833 1.00 36.03 281 TRP A C 1
ATOM 2069 O O . TRP A 1 281 ? 179.515 160.693 214.500 1.00 36.03 281 TRP A O 1
ATOM 2080 N N . LYS A 1 282 ? 177.626 161.796 215.040 1.00 35.90 282 LYS A N 1
ATOM 2081 C CA . LYS A 1 282 ? 176.729 160.656 214.898 1.00 35.90 282 LYS A CA 1
ATOM 2082 C C . LYS A 1 282 ? 175.410 161.141 214.304 1.00 35.90 282 LYS A C 1
ATOM 2083 O O . LYS A 1 282 ? 175.018 162.292 214.500 1.00 35.90 282 LYS A O 1
ATOM 2089 N N . ARG A 1 283 ? 174.730 160.262 213.568 1.00 33.86 283 ARG A N 1
ATOM 2090 C CA . ARG A 1 283 ? 173.515 160.610 212.842 1.00 33.86 283 ARG A CA 1
ATOM 2091 C C . ARG A 1 283 ? 172.312 159.859 213.396 1.00 33.86 283 ARG A C 1
ATOM 2092 O O . ARG A 1 283 ? 172.408 158.684 213.758 1.00 33.86 283 ARG A O 1
ATOM 2100 N N . ILE A 1 284 ? 171.170 160.541 213.445 1.00 33.56 284 ILE A N 1
ATOM 2101 C CA . ILE A 1 284 ? 169.931 159.942 213.937 1.00 33.56 284 ILE A CA 1
ATOM 2102 C C . ILE A 1 284 ? 168.786 160.249 212.969 1.00 33.56 284 ILE A C 1
ATOM 2103 O O . ILE A 1 284 ? 168.694 161.369 212.447 1.00 33.56 284 ILE A O 1
ATOM 2108 N N . PRO A 1 285 ? 167.932 159.278 212.654 1.00 31.63 285 PRO A N 1
ATOM 2109 C CA . PRO A 1 285 ? 166.817 159.531 211.736 1.00 31.63 285 PRO A CA 1
ATOM 2110 C C . PRO A 1 285 ? 165.673 160.304 212.381 1.00 31.63 285 PRO A C 1
ATOM 2111 O O . PRO A 1 285 ? 165.502 160.323 213.600 1.00 31.63 285 PRO A O 1
ATOM 2115 N N . CYS A 1 286 ? 164.859 160.928 211.525 1.00 37.71 286 CYS A N 1
ATOM 2116 C CA . CYS A 1 286 ? 163.765 161.789 211.961 1.00 37.71 286 CYS A CA 1
ATOM 2117 C C . CYS A 1 286 ? 162.568 161.617 211.033 1.00 37.71 286 CYS A C 1
ATOM 2118 O O . CYS A 1 286 ? 162.692 161.087 209.929 1.00 37.71 286 CYS A O 1
ATOM 2121 N N . GLY A 1 287 ? 161.405 162.062 211.495 1.00 38.04 287 GLY A N 1
ATOM 2122 C CA . GLY A 1 287 ? 160.237 162.227 210.651 1.00 38.04 287 GLY A CA 1
ATOM 2123 C C . GLY A 1 287 ? 159.057 161.372 211.088 1.00 38.04 287 GLY A C 1
ATOM 2124 O O . GLY A 1 287 ? 159.179 160.429 211.866 1.00 38.04 287 GLY A O 1
ATOM 2125 N N . GLY A 1 288 ? 157.894 161.730 210.539 1.00 41.22 288 GLY A N 1
ATOM 2126 C CA . GLY A 1 288 ? 156.648 161.019 210.787 1.00 41.22 288 GLY A CA 1
ATOM 2127 C C . GLY A 1 288 ? 155.566 161.448 209.814 1.00 41.22 288 GLY A C 1
ATOM 2128 O O . GLY A 1 288 ? 155.757 162.354 209.000 1.00 41.22 288 GLY A O 1
ATOM 2129 N N . LYS A 1 289 ? 154.408 160.788 209.923 1.00 40.72 289 LYS A N 1
ATOM 2130 C CA . LYS A 1 289 ? 153.269 160.969 209.026 1.00 40.72 289 LYS A CA 1
ATOM 2131 C C . LYS A 1 289 ? 152.156 161.786 209.674 1.00 40.72 289 LYS A C 1
ATOM 2132 O O . LYS A 1 289 ? 151.914 161.700 210.876 1.00 40.72 289 LYS A O 1
ATOM 2138 N N . ILE A 1 290 ? 151.454 162.571 208.852 1.00 41.45 290 ILE A N 1
ATOM 2139 C CA . ILE A 1 290 ? 150.271 163.310 209.284 1.00 41.45 290 ILE A CA 1
ATOM 2140 C C . ILE A 1 290 ? 149.125 163.039 208.313 1.00 41.45 290 ILE A C 1
ATOM 2141 O O . ILE A 1 290 ? 149.312 162.470 207.238 1.00 41.45 290 ILE A O 1
ATOM 2146 N N . VAL A 1 291 ? 147.919 163.449 208.717 1.00 49.99 291 VAL A N 1
ATOM 2147 C CA . VAL A 1 291 ? 146.706 163.340 207.908 1.00 49.99 291 VAL A CA 1
ATOM 2148 C C . VAL A 1 291 ? 146.003 164.692 207.910 1.00 49.99 291 VAL A C 1
ATOM 2149 O O . VAL A 1 291 ? 145.801 165.289 208.971 1.00 49.99 291 VAL A O 1
ATOM 2153 N N . LEU A 1 292 ? 145.625 165.175 206.728 1.00 55.80 292 LEU A N 1
ATOM 2154 C CA . LEU A 1 292 ? 145.182 166.556 206.559 1.00 55.80 292 LEU A CA 1
ATOM 2155 C C . LEU A 1 292 ? 143.794 166.608 205.935 1.00 55.80 292 LEU A C 1
ATOM 2156 O O . LEU A 1 292 ? 143.592 166.054 204.837 1.00 55.80 292 LEU A O 1
ATOM 2161 N N . PRO A 1 293 ? 142.813 167.243 206.579 1.00 58.58 293 PRO A N 1
ATOM 2162 C CA . PRO A 1 293 ? 141.510 167.438 205.933 1.00 58.58 293 PRO A CA 1
ATOM 2163 C C . PRO A 1 293 ? 141.581 168.483 204.831 1.00 58.58 293 PRO A C 1
ATOM 2164 O O . PRO A 1 293 ? 142.382 169.418 204.881 1.00 58.58 293 PRO A O 1
ATOM 2168 N N . LEU A 1 294 ? 140.713 168.324 203.831 1.00 61.91 294 LEU A N 1
ATOM 2169 C CA . LEU A 1 294 ? 140.703 169.191 202.652 1.00 61.91 294 LEU A CA 1
ATOM 2170 C C . LEU A 1 294 ? 139.636 170.264 202.825 1.00 61.91 294 LEU A C 1
ATOM 2171 O O . LEU A 1 294 ? 138.511 170.133 202.346 1.00 61.91 294 LEU A O 1
ATOM 2176 N N . ILE A 1 295 ? 140.006 171.343 203.507 1.00 62.13 295 ILE A N 1
ATOM 2177 C CA . ILE A 1 295 ? 139.153 172.511 203.676 1.00 62.13 295 ILE A CA 1
ATOM 2178 C C . ILE A 1 295 ? 139.880 173.692 203.053 1.00 62.13 295 ILE A C 1
ATOM 2179 O O . ILE A 1 295 ? 141.104 173.810 203.160 1.00 62.13 295 ILE A O 1
ATOM 2184 N N . GLU A 1 296 ? 139.128 174.551 202.372 1.00 59.78 296 GLU A N 1
ATOM 2185 C CA . GLU A 1 296 ? 139.715 175.724 201.747 1.00 59.78 296 GLU A CA 1
ATOM 2186 C C . GLU A 1 296 ? 140.300 176.651 202.803 1.00 59.78 296 GLU A C 1
ATOM 2187 O O . GLU A 1 296 ? 139.754 176.805 203.897 1.00 59.78 296 GLU A O 1
ATOM 2193 N N . GLY A 1 297 ? 141.429 177.258 202.471 1.00 58.48 297 GLY A N 1
ATOM 2194 C CA . GLY A 1 297 ? 142.148 178.139 203.367 1.00 58.48 297 GLY A CA 1
ATOM 2195 C C . GLY A 1 297 ? 143.552 177.632 203.659 1.00 58.48 297 GLY A C 1
ATOM 2196 O O . GLY A 1 297 ? 143.937 176.517 203.309 1.00 58.48 297 GLY A O 1
ATOM 2197 N N . SER A 1 298 ? 144.318 178.492 204.327 1.00 59.82 298 SER A N 1
ATOM 2198 C CA . SER A 1 298 ? 145.702 178.171 204.651 1.00 59.82 298 SER A CA 1
ATOM 2199 C C . SER A 1 298 ? 145.781 177.053 205.687 1.00 59.82 298 SER A C 1
ATOM 2200 O O . SER A 1 298 ? 144.971 176.967 206.611 1.00 59.82 298 SER A O 1
ATOM 2203 N N . ILE A 1 299 ? 146.771 176.190 205.516 1.00 58.86 299 ILE A N 1
ATOM 2204 C CA . ILE A 1 299 ? 146.963 175.040 206.390 1.00 58.86 299 ILE A CA 1
ATOM 2205 C C . ILE A 1 299 ? 147.567 175.514 207.704 1.00 58.86 299 ILE A C 1
ATOM 2206 O O . ILE A 1 299 ? 148.409 176.419 207.723 1.00 58.86 299 ILE A O 1
ATOM 2211 N N . SER A 1 300 ? 147.123 174.925 208.813 1.00 60.02 300 SER A N 1
ATOM 2212 C CA . SER A 1 300 ? 147.766 175.167 210.096 1.00 60.02 300 SER A CA 1
ATOM 2213 C C . SER A 1 300 ? 149.170 174.576 210.105 1.00 60.02 300 SER A C 1
ATOM 2214 O O . SER A 1 300 ? 149.457 173.599 209.410 1.00 60.02 300 SER A O 1
ATOM 2217 N N . HIS A 1 301 ? 150.053 175.188 210.894 1.00 54.75 301 HIS A N 1
ATOM 2218 C CA . HIS A 1 301 ? 151.399 174.653 211.063 1.00 54.75 301 HIS A CA 1
ATOM 2219 C C . HIS A 1 301 ? 151.336 173.335 211.817 1.00 54.75 301 HIS A C 1
ATOM 2220 O O . HIS A 1 301 ? 150.574 173.191 212.775 1.00 54.75 301 HIS A O 1
ATOM 2227 N N . ASN A 1 302 ? 152.132 172.362 211.389 1.00 52.67 302 ASN A N 1
ATOM 2228 C CA . ASN A 1 302 ? 152.139 171.101 212.112 1.00 52.67 302 ASN A CA 1
ATOM 2229 C C . ASN A 1 302 ? 153.561 170.558 212.139 1.00 52.67 302 ASN A C 1
ATOM 2230 O O . ASN A 1 302 ? 154.369 170.842 211.252 1.00 52.67 302 ASN A O 1
ATOM 2235 N N . ALA A 1 303 ? 153.858 169.781 213.174 1.00 55.26 303 ALA A N 1
ATOM 2236 C CA . ALA A 1 303 ? 155.183 169.196 213.367 1.00 55.26 303 ALA A CA 1
ATOM 2237 C C . ALA A 1 303 ? 155.084 167.681 213.349 1.00 55.26 303 ALA A C 1
ATOM 2238 O O . ALA A 1 303 ? 154.361 167.103 214.179 1.00 55.26 303 ALA A O 1
ATOM 2240 N N . PRO A 1 304 ? 155.757 167.000 212.427 1.00 52.57 304 PRO A N 1
ATOM 2241 C CA . PRO A 1 304 ? 155.639 165.539 212.376 1.00 52.57 304 PRO A CA 1
ATOM 2242 C C . PRO A 1 304 ? 156.351 164.831 213.512 1.00 52.57 304 PRO A C 1
ATOM 2243 O O . PRO A 1 304 ? 155.811 163.872 214.076 1.00 52.57 304 PRO A O 1
ATOM 2247 N N . ASP A 1 305 ? 157.556 165.264 213.859 1.00 58.20 305 ASP A N 1
ATOM 2248 C CA . ASP A 1 305 ? 158.320 164.660 214.939 1.00 58.20 305 ASP A CA 1
ATOM 2249 C C . ASP A 1 305 ? 158.241 165.569 216.154 1.00 58.20 305 ASP A C 1
ATOM 2250 O O . ASP A 1 305 ? 158.482 166.775 216.047 1.00 58.20 305 ASP A O 1
ATOM 2255 N N . SER A 1 306 ? 157.886 164.989 217.303 1.00 64.95 306 SER A N 1
ATOM 2256 C CA . SER A 1 306 ? 157.670 165.791 218.502 1.00 64.95 306 SER A CA 1
ATOM 2257 C C . SER A 1 306 ? 158.985 166.250 219.117 1.00 64.95 306 SER A C 1
ATOM 2258 O O . SER A 1 306 ? 159.034 167.296 219.773 1.00 64.95 306 SER A O 1
ATOM 2261 N N . THR A 1 307 ? 160.060 165.481 218.924 1.00 64.98 307 THR A N 1
ATOM 2262 C CA . THR A 1 307 ? 161.325 165.791 219.582 1.00 64.98 307 THR A CA 1
ATOM 2263 C C . THR A 1 307 ? 161.980 167.051 219.029 1.00 64.98 307 THR A C 1
ATOM 2264 O O . THR A 1 307 ? 162.807 167.657 219.717 1.00 64.98 307 THR A O 1
ATOM 2268 N N . SER A 1 308 ? 161.634 167.464 217.814 1.00 61.25 308 SER A N 1
ATOM 2269 C CA . SER A 1 308 ? 162.094 168.729 217.244 1.00 61.25 308 SER A CA 1
ATOM 2270 C C . SER A 1 308 ? 160.872 169.517 216.800 1.00 61.25 308 SER A C 1
ATOM 2271 O O . SER A 1 308 ? 160.555 169.579 215.610 1.00 61.25 308 SER A O 1
ATOM 2274 N N . PRO A 1 309 ? 160.163 170.141 217.741 1.00 59.58 309 PRO A N 1
ATOM 2275 C CA . PRO A 1 309 ? 158.857 170.725 217.404 1.00 59.58 309 PRO A CA 1
ATOM 2276 C C . PRO A 1 309 ? 158.936 172.013 216.607 1.00 59.58 309 PRO A C 1
ATOM 2277 O O . PRO A 1 309 ? 157.889 172.550 216.229 1.00 59.58 309 PRO A O 1
ATOM 2281 N N . GLU A 1 310 ? 160.129 172.533 216.339 1.00 52.77 310 GLU A N 1
ATOM 2282 C CA . GLU A 1 310 ? 160.265 173.853 215.750 1.00 52.77 310 GLU A CA 1
ATOM 2283 C C . GLU A 1 310 ? 160.567 173.764 214.244 1.00 52.77 310 GLU A C 1
ATOM 2284 O O . GLU A 1 310 ? 160.931 174.760 213.610 1.00 52.77 310 GLU A O 1
ATOM 2290 N N . VAL A 1 311 ? 160.371 172.589 213.646 1.00 47.12 311 VAL A N 1
ATOM 2291 C CA . VAL A 1 311 ? 160.399 172.418 212.198 1.00 47.12 311 VAL A CA 1
ATOM 2292 C C . VAL A 1 311 ? 158.992 172.061 211.730 1.00 47.12 311 VAL A C 1
ATOM 2293 O O . VAL A 1 311 ? 158.294 171.270 212.374 1.00 47.12 311 VAL A O 1
ATOM 2297 N N . ARG A 1 312 ? 158.571 172.662 210.622 1.00 40.70 312 ARG A N 1
ATOM 2298 C CA . ARG A 1 312 ? 157.166 172.764 210.274 1.00 40.70 312 ARG A CA 1
ATOM 2299 C C . ARG A 1 312 ? 156.857 172.117 208.933 1.00 40.70 312 ARG A C 1
ATOM 2300 O O . ARG A 1 312 ? 157.686 171.445 208.320 1.00 40.70 312 ARG A O 1
ATOM 2308 N N . VAL A 1 313 ? 155.606 172.323 208.521 1.00 33.86 313 VAL A N 1
ATOM 2309 C CA . VAL A 1 313 ? 155.070 172.019 207.201 1.00 33.86 313 VAL A CA 1
ATOM 2310 C C . VAL A 1 313 ? 153.858 172.916 207.010 1.00 33.86 313 VAL A C 1
ATOM 2311 O O . VAL A 1 313 ? 153.065 173.092 207.937 1.00 33.86 313 VAL A O 1
ATOM 2315 N N . GLN A 1 314 ? 153.760 173.569 205.859 1.00 36.08 314 GLN A N 1
ATOM 2316 C CA . GLN A 1 314 ? 152.686 174.534 205.669 1.00 36.08 314 GLN A CA 1
ATOM 2317 C C . GLN A 1 314 ? 152.360 174.675 204.186 1.00 36.08 314 GLN A C 1
ATOM 2318 O O . GLN A 1 314 ? 152.900 173.961 203.340 1.00 36.08 314 GLN A O 1
ATOM 2324 N N . GLY A 1 315 ? 151.440 175.588 203.885 1.00 44.70 315 GLY A N 1
ATOM 2325 C CA . GLY A 1 315 ? 150.974 175.779 202.522 1.00 44.70 315 GLY A CA 1
ATOM 2326 C C . GLY A 1 315 ? 149.617 176.460 202.511 1.00 44.70 315 GLY A C 1
ATOM 2327 O O . GLY A 1 315 ? 149.229 177.100 203.488 1.00 44.70 315 GLY A O 1
ATOM 2328 N N . SER A 1 316 ? 148.907 176.318 201.389 1.00 47.02 316 SER A N 1
ATOM 2329 C CA . SER A 1 316 ? 147.559 176.857 201.255 1.00 47.02 316 SER A CA 1
ATOM 2330 C C . SER A 1 316 ? 146.752 175.980 200.312 1.00 47.02 316 SER A C 1
ATOM 2331 O O . SER A 1 316 ? 147.302 175.306 199.440 1.00 47.02 316 SER A O 1
ATOM 2334 N N . ILE A 1 317 ? 145.430 176.006 200.497 1.00 48.96 317 ILE A N 1
ATOM 2335 C CA . ILE A 1 317 ? 144.475 175.262 199.681 1.00 48.96 317 ILE A CA 1
ATOM 2336 C C . ILE A 1 317 ? 143.481 176.250 199.094 1.00 48.96 317 ILE A C 1
ATOM 2337 O O . ILE A 1 317 ? 143.000 177.144 199.796 1.00 48.96 317 ILE A O 1
ATOM 2342 N N . ARG A 1 318 ? 143.175 176.100 197.813 1.00 55.22 318 ARG A N 1
ATOM 2343 C CA . ARG A 1 318 ? 142.333 177.053 197.107 1.00 55.22 318 ARG A CA 1
ATOM 2344 C C . ARG A 1 318 ? 140.990 176.426 196.753 1.00 55.22 318 ARG A C 1
ATOM 2345 O O . ARG A 1 318 ? 140.775 175.222 196.905 1.00 55.22 318 ARG A O 1
ATOM 2353 N N . ALA A 1 319 ? 140.082 177.269 196.267 1.00 61.71 319 ALA A N 1
ATOM 2354 C CA . ALA A 1 319 ? 138.719 176.852 195.984 1.00 61.71 319 ALA A CA 1
ATOM 2355 C C . ALA A 1 319 ? 138.669 175.966 194.741 1.00 61.71 319 ALA A C 1
ATOM 2356 O O . ALA A 1 319 ? 139.671 175.746 194.057 1.00 61.71 319 ALA A O 1
ATOM 2358 N N . LYS A 1 320 ? 137.476 175.451 194.455 1.00 70.61 320 LYS A N 1
ATOM 2359 C CA . LYS A 1 320 ? 137.299 174.566 193.312 1.00 70.61 320 LYS A CA 1
ATOM 2360 C C . LYS A 1 320 ? 137.447 175.335 192.006 1.00 70.61 320 LYS A C 1
ATOM 2361 O O . LYS A 1 320 ? 137.202 176.542 191.936 1.00 70.61 320 LYS A O 1
ATOM 2367 N N . ASN A 1 321 ? 137.864 174.623 190.964 1.00 79.57 321 ASN A N 1
ATOM 2368 C CA . ASN A 1 321 ? 138.114 175.221 189.665 1.00 79.57 321 ASN A CA 1
ATOM 2369 C C . ASN A 1 321 ? 136.934 174.975 188.727 1.00 79.57 321 ASN A C 1
ATOM 2370 O O . ASN A 1 321 ? 135.879 174.476 189.121 1.00 79.57 321 ASN A O 1
ATOM 2375 N N . ASP A 1 322 ? 137.133 175.329 187.458 1.00 89.60 322 ASP A N 1
ATOM 2376 C CA . ASP A 1 322 ? 136.054 175.254 186.481 1.00 89.60 322 ASP A CA 1
ATOM 2377 C C . ASP A 1 322 ? 135.759 173.817 186.066 1.00 89.60 322 ASP A C 1
ATOM 2378 O O . ASP A 1 322 ? 134.693 173.545 185.505 1.00 89.60 322 ASP A O 1
ATOM 2383 N N . ASN A 1 323 ? 136.681 172.892 186.324 1.00 88.92 323 ASN A N 1
ATOM 2384 C CA . ASN A 1 323 ? 136.486 171.500 185.940 1.00 88.92 323 ASN A CA 1
ATOM 2385 C C . ASN A 1 323 ? 136.085 170.608 187.109 1.00 88.92 323 ASN A C 1
ATOM 2386 O O . ASN A 1 323 ? 135.352 169.633 186.907 1.00 88.92 323 ASN A O 1
ATOM 2391 N N . GLY A 1 324 ? 136.536 170.913 188.324 1.00 81.12 324 GLY A N 1
ATOM 2392 C CA . GLY A 1 324 ? 136.193 170.093 189.469 1.00 81.12 324 GLY A CA 1
ATOM 2393 C C . GLY A 1 324 ? 137.370 169.612 190.295 1.00 81.12 324 GLY A C 1
ATOM 2394 O O . GLY A 1 324 ? 137.252 168.630 191.030 1.00 81.12 324 GLY A O 1
ATOM 2395 N N . ASP A 1 325 ? 138.511 170.283 190.177 1.00 72.00 325 ASP A N 1
ATOM 2396 C CA . ASP A 1 325 ? 139.724 169.937 190.904 1.00 72.00 325 ASP A CA 1
ATOM 2397 C C . ASP A 1 325 ? 140.115 171.066 191.854 1.00 72.00 325 ASP A C 1
ATOM 2398 O O . ASP A 1 325 ? 139.430 172.084 191.963 1.00 72.00 325 ASP A O 1
ATOM 2403 N N . ARG A 1 326 ? 141.234 170.876 192.555 1.00 60.40 326 ARG A N 1
ATOM 2404 C CA . ARG A 1 326 ? 141.707 171.835 193.545 1.00 60.40 326 ARG A CA 1
ATOM 2405 C C . ARG A 1 326 ? 143.213 172.033 193.423 1.00 60.40 326 ARG A C 1
ATOM 2406 O O . ARG A 1 326 ? 143.947 171.100 193.097 1.00 60.40 326 ARG A O 1
ATOM 2414 N N . LEU A 1 327 ? 143.673 173.248 193.718 1.00 54.38 327 LEU A N 1
ATOM 2415 C CA . LEU A 1 327 ? 145.098 173.550 193.804 1.00 54.38 327 LEU A CA 1
ATOM 2416 C C . LEU A 1 327 ? 145.557 173.534 195.255 1.00 54.38 327 LEU A C 1
ATOM 2417 O O . LEU A 1 327 ? 144.926 174.152 196.116 1.00 54.38 327 LEU A O 1
ATOM 2422 N N . ILE A 1 328 ? 146.665 172.840 195.514 1.00 41.97 328 ILE A N 1
ATOM 2423 C CA . ILE A 1 328 ? 147.224 172.695 196.849 1.00 41.97 328 ILE A CA 1
ATOM 2424 C C . ILE A 1 328 ? 148.729 172.900 196.763 1.00 41.97 328 ILE A C 1
ATOM 2425 O O . ILE A 1 328 ? 149.396 172.339 195.893 1.00 41.97 328 ILE A O 1
ATOM 2430 N N . THR A 1 329 ? 149.266 173.713 197.670 1.00 37.70 329 THR A N 1
ATOM 2431 C CA . THR A 1 329 ? 150.700 173.939 197.779 1.00 37.70 329 THR A CA 1
ATOM 2432 C C . THR A 1 329 ? 151.189 173.453 199.138 1.00 37.70 329 THR A C 1
ATOM 2433 O O . THR A 1 329 ? 150.499 173.601 200.146 1.00 37.70 329 THR A O 1
ATOM 2437 N N . LEU A 1 330 ? 152.370 172.846 199.160 1.00 30.25 330 LEU A N 1
ATOM 2438 C CA . LEU A 1 330 ? 152.946 172.327 200.388 1.00 30.25 330 LEU A CA 1
ATOM 2439 C C . LEU A 1 330 ? 154.392 172.765 200.502 1.00 30.25 330 LEU A C 1
ATOM 2440 O O . LEU A 1 330 ? 155.083 172.874 199.491 1.00 30.25 330 LEU A O 1
ATOM 2445 N N . PHE A 1 331 ? 154.851 172.995 201.735 1.00 31.00 331 PHE A N 1
ATOM 2446 C CA . PHE A 1 331 ? 156.213 173.426 202.022 1.00 31.00 331 PHE A CA 1
ATOM 2447 C C . PHE A 1 331 ? 156.797 172.572 203.138 1.00 31.00 331 PHE A C 1
ATOM 2448 O O . PHE A 1 331 ? 156.200 171.588 203.563 1.00 31.00 331 PHE A O 1
ATOM 2456 N N . LEU A 1 332 ? 158.003 172.932 203.577 1.00 27.15 332 LEU A N 1
ATOM 2457 C CA . LEU A 1 332 ? 158.709 172.261 204.674 1.00 27.15 332 LEU A CA 1
ATOM 2458 C C . LEU A 1 332 ? 159.812 173.195 205.137 1.00 27.15 332 LEU A C 1
ATOM 2459 O O . LEU A 1 332 ? 160.792 173.382 204.415 1.00 27.15 332 LEU A O 1
ATOM 2464 N N . VAL A 1 333 ? 159.674 173.768 206.327 1.00 28.65 333 VAL A N 1
ATOM 2465 C CA . VAL A 1 333 ? 160.499 174.900 206.725 1.00 28.65 333 VAL A CA 1
ATOM 2466 C C . VAL A 1 333 ? 161.298 174.526 207.962 1.00 28.65 333 VAL A C 1
ATOM 2467 O O . VAL A 1 333 ? 160.828 173.776 208.820 1.00 28.65 333 VAL A O 1
ATOM 2471 N N . ASN A 1 334 ? 162.533 175.025 208.034 1.00 34.12 334 ASN A N 1
ATOM 2472 C CA . ASN A 1 334 ? 163.370 174.934 209.228 1.00 34.12 334 ASN A CA 1
ATOM 2473 C C . ASN A 1 334 ? 163.326 176.269 209.955 1.00 34.12 334 ASN A C 1
ATOM 2474 O O . ASN A 1 334 ? 163.779 177.286 209.420 1.00 34.12 334 ASN A O 1
ATOM 2479 N N . ALA A 1 335 ? 162.801 176.264 211.179 1.00 40.35 335 ALA A N 1
ATOM 2480 C CA . ALA A 1 335 ? 162.681 177.475 211.977 1.00 40.35 335 ALA A CA 1
ATOM 2481 C C . ALA A 1 335 ? 163.458 177.389 213.282 1.00 40.35 335 ALA A C 1
ATOM 2482 O O . ALA A 1 335 ? 163.168 178.139 214.217 1.00 40.35 335 ALA A O 1
ATOM 2484 N N . GLN A 1 336 ? 164.449 176.504 213.358 1.00 39.97 336 GLN A N 1
ATOM 2485 C CA . GLN A 1 336 ? 165.197 176.299 214.583 1.00 39.97 336 GLN A CA 1
ATOM 2486 C C . GLN A 1 336 ? 166.094 177.494 214.878 1.00 39.97 336 GLN A C 1
ATOM 2487 O O . GLN A 1 336 ? 166.201 178.442 214.098 1.00 39.97 336 GLN A O 1
ATOM 2493 N N . GLU A 1 337 ? 166.740 177.440 216.037 1.00 54.80 337 GLU A N 1
ATOM 2494 C CA . GLU A 1 337 ? 167.572 178.524 216.531 1.00 54.80 337 GLU A CA 1
ATOM 2495 C C . GLU A 1 337 ? 169.039 178.121 216.531 1.00 54.80 337 GLU A C 1
ATOM 2496 O O . GLU A 1 337 ? 169.385 176.963 216.773 1.00 54.80 337 GLU A O 1
ATOM 2502 N N . GLU A 1 338 ? 169.894 179.104 216.261 1.00 68.64 338 GLU A N 1
ATOM 2503 C CA . GLU A 1 338 ? 171.317 178.868 216.071 1.00 68.64 338 GLU A CA 1
ATOM 2504 C C . GLU A 1 338 ? 172.041 178.951 217.407 1.00 68.64 338 GLU A C 1
ATOM 2505 O O . GLU A 1 338 ? 172.018 180.011 218.042 1.00 68.64 338 GLU A O 1
ATOM 2511 N N . PRO A 1 339 ? 172.687 177.893 217.864 1.00 72.50 339 PRO A N 1
ATOM 2512 C CA . PRO A 1 339 ? 173.422 177.948 219.127 1.00 72.50 339 PRO A CA 1
ATOM 2513 C C . PRO A 1 339 ? 174.772 178.631 218.936 1.00 72.50 339 PRO A C 1
ATOM 2514 O O . PRO A 1 339 ? 175.118 179.089 217.851 1.00 72.50 339 PRO A O 1
ATOM 2518 N N . ASP A 1 340 ? 175.539 178.691 220.025 1.00 82.44 340 ASP A N 1
ATOM 2519 C CA . ASP A 1 340 ? 176.830 179.367 220.015 1.00 82.44 340 ASP A CA 1
ATOM 2520 C C . ASP A 1 340 ? 178.000 178.414 219.824 1.00 82.44 340 ASP A C 1
ATOM 2521 O O . ASP A 1 340 ? 178.998 178.785 219.196 1.00 82.44 340 ASP A O 1
ATOM 2526 N N . THR A 1 341 ? 177.901 177.201 220.355 1.00 78.68 341 THR A N 1
ATOM 2527 C CA . THR A 1 341 ? 178.920 176.175 220.199 1.00 78.68 341 THR A CA 1
ATOM 2528 C C . THR A 1 341 ? 178.304 174.990 219.473 1.00 78.68 341 THR A C 1
ATOM 2529 O O . THR A 1 341 ? 177.165 174.611 219.762 1.00 78.68 341 THR A O 1
ATOM 2533 N N . ASN A 1 342 ? 179.066 174.414 218.538 1.00 64.72 342 ASN A N 1
ATOM 2534 C CA . ASN A 1 342 ? 178.605 173.358 217.632 1.00 64.72 342 ASN A CA 1
ATOM 2535 C C . ASN A 1 342 ? 177.390 173.828 216.827 1.00 64.72 342 ASN A C 1
ATOM 2536 O O . ASN A 1 342 ? 176.269 173.342 216.979 1.00 64.72 342 ASN A O 1
ATOM 2541 N N . ARG A 1 343 ? 177.657 174.797 215.952 1.00 66.14 343 ARG A N 1
ATOM 2542 C CA . ARG A 1 343 ? 176.615 175.445 215.165 1.00 66.14 343 ARG A CA 1
ATOM 2543 C C . ARG A 1 343 ? 175.948 174.524 214.149 1.00 66.14 343 ARG A C 1
ATOM 2544 O O . ARG A 1 343 ? 174.938 174.916 213.559 1.00 66.14 343 ARG A O 1
ATOM 2552 N N . ASP A 1 344 ? 176.485 173.335 213.913 1.00 49.36 344 ASP A N 1
ATOM 2553 C CA . ASP A 1 344 ? 175.942 172.460 212.889 1.00 49.36 344 ASP A CA 1
ATOM 2554 C C . ASP A 1 344 ? 174.807 171.576 213.380 1.00 49.36 344 ASP A C 1
ATOM 2555 O O . ASP A 1 344 ? 174.250 170.825 212.577 1.00 49.36 344 ASP A O 1
ATOM 2560 N N . THR A 1 345 ? 174.445 171.634 214.659 1.00 40.72 345 THR A N 1
ATOM 2561 C CA . THR A 1 345 ? 173.399 170.745 215.148 1.00 40.72 345 THR A CA 1
ATOM 2562 C C . THR A 1 345 ? 172.003 171.259 214.846 1.00 40.72 345 THR A C 1
ATOM 2563 O O . THR A 1 345 ? 171.030 170.598 215.216 1.00 40.72 345 THR A O 1
ATOM 2567 N N . ALA A 1 346 ? 171.877 172.414 214.206 1.00 34.25 346 ALA A N 1
ATOM 2568 C CA . ALA A 1 346 ? 170.586 172.972 213.846 1.00 34.25 346 ALA A CA 1
ATOM 2569 C C . ALA A 1 346 ? 170.305 172.901 212.352 1.00 34.25 346 ALA A C 1
ATOM 2570 O O . ALA A 1 346 ? 169.409 173.598 211.872 1.00 34.25 346 ALA A O 1
ATOM 2572 N N . TRP A 1 347 ? 171.050 172.089 211.607 1.00 29.08 347 TRP A N 1
ATOM 2573 C CA . TRP A 1 347 ? 170.892 171.953 210.168 1.00 29.08 347 TRP A CA 1
ATOM 2574 C C . TRP A 1 347 ? 170.229 170.622 209.850 1.00 29.08 347 TRP A C 1
ATOM 2575 O O . TRP A 1 347 ? 170.372 169.650 210.590 1.00 29.08 347 TRP A O 1
ATOM 2586 N N . VAL A 1 348 ? 169.512 170.582 208.729 1.00 28.92 348 VAL A N 1
ATOM 2587 C CA . VAL A 1 348 ? 168.723 169.425 208.328 1.00 28.92 348 VAL A CA 1
ATOM 2588 C C . VAL A 1 348 ? 169.290 168.875 207.030 1.00 28.92 348 VAL A C 1
ATOM 2589 O O . VAL A 1 348 ? 169.401 169.604 206.042 1.00 28.92 348 VAL A O 1
ATOM 2593 N N . PHE A 1 349 ? 169.620 167.587 207.027 1.00 28.27 349 PHE A N 1
ATOM 2594 C CA . PHE A 1 349 ? 170.292 166.941 205.912 1.00 28.27 349 PHE A CA 1
ATOM 2595 C C . PHE A 1 349 ? 169.452 165.782 205.408 1.00 28.27 349 PHE A C 1
ATOM 2596 O O . PHE A 1 349 ? 168.896 165.021 206.202 1.00 28.27 349 PHE A O 1
ATOM 2604 N N . GLN A 1 350 ? 169.386 165.658 204.079 1.00 33.32 350 GLN A N 1
ATOM 2605 C CA . GLN A 1 350 ? 168.661 164.683 203.266 1.00 33.32 350 GLN A CA 1
ATOM 2606 C C . GLN A 1 350 ? 167.145 164.705 203.427 1.00 33.32 350 GLN A C 1
ATOM 2607 O O . GLN A 1 350 ? 166.566 163.684 203.805 1.00 33.32 350 GLN A O 1
ATOM 2613 N N . PRO A 1 351 ? 166.460 165.790 203.089 1.00 20.63 351 PRO A N 1
ATOM 2614 C CA . PRO A 1 351 ? 165.012 165.837 203.266 1.00 20.63 351 PRO A CA 1
ATOM 2615 C C . PRO A 1 351 ? 164.268 165.210 202.091 1.00 20.63 351 PRO A C 1
ATOM 2616 O O . PRO A 1 351 ? 164.804 165.052 200.995 1.00 20.63 351 PRO A O 1
ATOM 2620 N N . GLU A 1 352 ? 162.998 164.870 202.335 1.00 30.43 352 GLU A N 1
ATOM 2621 C CA . GLU A 1 352 ? 162.125 164.287 201.321 1.00 30.43 352 GLU A CA 1
ATOM 2622 C C . GLU A 1 352 ? 160.672 164.368 201.775 1.00 30.43 352 GLU A C 1
ATOM 2623 O O . GLU A 1 352 ? 160.385 164.242 202.964 1.00 30.43 352 GLU A O 1
ATOM 2629 N N . LEU A 1 353 ? 159.765 164.596 200.818 1.00 27.95 353 LEU A N 1
ATOM 2630 C CA . LEU A 1 353 ? 158.327 164.700 201.050 1.00 27.95 353 LEU A CA 1
ATOM 2631 C C . LEU A 1 353 ? 157.564 163.734 200.153 1.00 27.95 353 LEU A C 1
ATOM 2632 O O . LEU A 1 353 ? 157.831 163.648 198.957 1.00 27.95 353 LEU A O 1
ATOM 2637 N N . ILE A 1 354 ? 156.596 163.022 200.728 1.00 26.76 354 ILE A N 1
ATOM 2638 C CA . ILE A 1 354 ? 155.740 162.099 199.990 1.00 26.76 354 ILE A CA 1
ATOM 2639 C C . ILE A 1 354 ? 154.281 162.418 200.290 1.00 26.76 354 ILE A C 1
ATOM 2640 O O . ILE A 1 354 ? 153.893 162.589 201.448 1.00 26.76 354 ILE A O 1
ATOM 2645 N N . VAL A 1 355 ? 153.464 162.496 199.237 1.00 30.17 355 VAL A N 1
ATOM 2646 C CA . VAL A 1 355 ? 152.021 162.693 199.350 1.00 30.17 355 VAL A CA 1
ATOM 2647 C C . VAL A 1 355 ? 151.322 161.526 198.679 1.00 30.17 355 VAL A C 1
ATOM 2648 O O . VAL A 1 355 ? 151.604 161.219 197.521 1.00 30.17 355 VAL A O 1
ATOM 2652 N N . ARG A 1 356 ? 150.423 160.869 199.403 1.00 39.31 356 ARG A N 1
ATOM 2653 C CA . ARG A 1 356 ? 149.679 159.734 198.876 1.00 39.31 356 ARG A CA 1
ATOM 2654 C C . ARG A 1 356 ? 148.218 159.872 199.277 1.00 39.31 356 ARG A C 1
ATOM 2655 O O . ARG A 1 356 ? 147.768 160.931 199.715 1.00 39.31 356 ARG A O 1
ATOM 2663 N N . ALA A 1 357 ? 147.472 158.789 199.100 1.00 48.46 357 ALA A N 1
ATOM 2664 C CA . ALA A 1 357 ? 146.075 158.775 199.496 1.00 48.46 357 ALA A CA 1
ATOM 2665 C C . ALA A 1 357 ? 145.930 158.193 200.895 1.00 48.46 357 ALA A C 1
ATOM 2666 O O . ALA A 1 357 ? 146.876 157.650 201.469 1.00 48.46 357 ALA A O 1
ATOM 2668 N N . ALA A 1 358 ? 144.723 158.311 201.442 1.00 59.96 358 ALA A N 1
ATOM 2669 C CA . ALA A 1 358 ? 144.451 157.771 202.764 1.00 59.96 358 ALA A CA 1
ATOM 2670 C C . ALA A 1 358 ? 144.467 156.245 202.733 1.00 59.96 358 ALA A C 1
ATOM 2671 O O . ALA A 1 358 ? 144.372 155.615 201.678 1.00 59.96 358 ALA A O 1
ATOM 2673 N N . LYS A 1 359 ? 144.600 155.649 203.918 1.00 67.58 359 LYS A N 1
ATOM 2674 C CA . LYS A 1 359 ? 144.762 154.201 204.004 1.00 67.58 359 LYS A CA 1
ATOM 2675 C C . LYS A 1 359 ? 143.467 153.457 203.716 1.00 67.58 359 LYS A C 1
ATOM 2676 O O . LYS A 1 359 ? 143.501 152.260 203.411 1.00 67.58 359 LYS A O 1
ATOM 2682 N N . ASP A 1 360 ? 142.323 154.131 203.823 1.00 73.57 360 ASP A N 1
ATOM 2683 C CA . ASP A 1 360 ? 141.022 153.480 203.756 1.00 73.57 360 ASP A CA 1
ATOM 2684 C C . ASP A 1 360 ? 140.183 153.900 202.552 1.00 73.57 360 ASP A C 1
ATOM 2685 O O . ASP A 1 360 ? 138.978 153.632 202.528 1.00 73.57 360 ASP A O 1
ATOM 2690 N N . ALA A 1 361 ? 140.784 154.546 201.559 1.00 73.96 361 ALA A N 1
ATOM 2691 C CA . ALA A 1 361 ? 140.030 154.978 200.394 1.00 73.96 361 ALA A CA 1
ATOM 2692 C C . ALA A 1 361 ? 139.743 153.795 199.470 1.00 73.96 361 ALA A C 1
ATOM 2693 O O . ALA A 1 361 ? 140.334 152.719 199.588 1.00 73.96 361 ALA A O 1
ATOM 2695 N N . ALA A 1 362 ? 138.801 154.006 198.550 1.00 65.25 362 ALA A N 1
ATOM 2696 C CA . ALA A 1 362 ? 138.426 152.951 197.617 1.00 65.25 362 ALA A CA 1
ATOM 2697 C C . ALA A 1 362 ? 139.345 152.915 196.403 1.00 65.25 362 ALA A C 1
ATOM 2698 O O . ALA A 1 362 ? 139.789 151.838 195.991 1.00 65.25 362 ALA A O 1
ATOM 2700 N N . LYS A 1 363 ? 139.643 154.076 195.822 1.00 57.69 363 LYS A N 1
ATOM 2701 C CA . LYS A 1 363 ? 140.444 154.159 194.611 1.00 57.69 363 LYS A CA 1
ATOM 2702 C C . LYS A 1 363 ? 141.681 155.011 194.869 1.00 57.69 363 LYS A C 1
ATOM 2703 O O . LYS A 1 363 ? 141.563 156.150 195.351 1.00 57.69 363 LYS A O 1
ATOM 2709 N N . PRO A 1 364 ? 142.879 154.501 194.581 1.00 47.31 364 PRO A N 1
ATOM 2710 C CA . PRO A 1 364 ? 144.100 155.256 194.892 1.00 47.31 364 PRO A CA 1
ATOM 2711 C C . PRO A 1 364 ? 144.377 156.437 193.973 1.00 47.31 364 PRO A C 1
ATOM 2712 O O . PRO A 1 364 ? 144.836 157.480 194.443 1.00 47.31 364 PRO A O 1
ATOM 2716 N N . ALA A 1 365 ? 144.100 156.299 192.678 1.00 42.36 365 ALA A N 1
ATOM 2717 C CA . ALA A 1 365 ? 144.534 157.286 191.698 1.00 42.36 365 ALA A CA 1
ATOM 2718 C C . ALA A 1 365 ? 143.755 158.583 191.816 1.00 42.36 365 ALA A C 1
ATOM 2719 O O . ALA A 1 365 ? 142.669 158.709 191.248 1.00 42.36 365 ALA A O 1
ATOM 2721 N N . ILE A 1 366 ? 144.302 159.557 192.537 1.00 39.78 366 ILE A N 1
ATOM 2722 C CA . ILE A 1 366 ? 143.599 160.797 192.825 1.00 39.78 366 ILE A CA 1
ATOM 2723 C C . ILE A 1 366 ? 144.333 162.020 192.321 1.00 39.78 366 ILE A C 1
ATOM 2724 O O . ILE A 1 366 ? 143.853 163.139 192.530 1.00 39.78 366 ILE A O 1
ATOM 2729 N N . PHE A 1 367 ? 145.475 161.858 191.673 1.00 40.01 367 PHE A N 1
ATOM 2730 C CA . PHE A 1 367 ? 146.249 162.993 191.197 1.00 40.01 367 PHE A CA 1
ATOM 2731 C C . PHE A 1 367 ? 146.019 163.183 189.708 1.00 40.01 367 PHE A C 1
ATOM 2732 O O . PHE A 1 367 ? 146.120 162.234 188.926 1.00 40.01 367 PHE A O 1
ATOM 2740 N N . ARG A 1 368 ? 145.717 164.417 189.321 1.00 56.71 368 ARG A N 1
ATOM 2741 C CA . ARG A 1 368 ? 145.303 164.724 187.965 1.00 56.71 368 ARG A CA 1
ATOM 2742 C C . ARG A 1 368 ? 146.241 165.750 187.350 1.00 56.71 368 ARG A C 1
ATOM 2743 O O . ARG A 1 368 ? 147.179 166.233 187.984 1.00 56.71 368 ARG A O 1
ATOM 2751 N N . ARG A 1 369 ? 145.968 166.068 186.089 1.00 57.37 369 ARG A N 1
ATOM 2752 C CA . ARG A 1 369 ? 146.777 167.005 185.326 1.00 57.37 369 ARG A CA 1
ATOM 2753 C C . ARG A 1 369 ? 146.658 168.406 185.900 1.00 57.37 369 ARG A C 1
ATOM 2754 O O . ARG A 1 369 ? 145.643 168.772 186.492 1.00 57.37 369 ARG A O 1
ATOM 2762 N N . ARG A 1 370 ? 147.717 169.191 185.737 1.00 67.20 370 ARG A N 1
ATOM 2763 C CA . ARG A 1 370 ? 147.655 170.604 186.055 1.00 67.20 370 ARG A CA 1
ATOM 2764 C C . ARG A 1 370 ? 146.714 171.282 185.063 1.00 67.20 370 ARG A C 1
ATOM 2765 O O . ARG A 1 370 ? 146.540 170.796 183.944 1.00 67.20 370 ARG A O 1
ATOM 2773 N N . PRO A 1 371 ? 146.056 172.374 185.460 1.00 85.63 371 PRO A N 1
ATOM 2774 C CA . PRO A 1 371 ? 145.262 173.141 184.493 1.00 85.63 371 PRO A CA 1
ATOM 2775 C C . PRO A 1 371 ? 146.107 173.634 183.329 1.00 85.63 371 PRO A C 1
ATOM 2776 O O . PRO A 1 371 ? 147.293 173.931 183.478 1.00 85.63 371 PRO A O 1
ATOM 2780 N N . VAL A 1 372 ? 145.470 173.700 182.156 1.00 100.86 372 VAL A N 1
ATOM 2781 C CA . VAL A 1 372 ? 146.172 173.815 180.880 1.00 100.86 372 VAL A CA 1
ATOM 2782 C C . VAL A 1 372 ? 146.909 175.143 180.746 1.00 100.86 372 VAL A C 1
ATOM 2783 O O . VAL A 1 372 ? 147.872 175.238 179.976 1.00 100.86 372 VAL A O 1
ATOM 2787 N N . LEU A 1 373 ? 146.496 176.160 181.513 1.00 107.33 373 LEU A N 1
ATOM 2788 C CA . LEU A 1 373 ? 147.056 177.516 181.465 1.00 107.33 373 LEU A CA 1
ATOM 2789 C C . LEU A 1 373 ? 146.920 178.110 180.064 1.00 107.33 373 LEU A C 1
ATOM 2790 O O . LEU A 1 373 ? 147.898 178.508 179.428 1.00 107.33 373 LEU A O 1
ATOM 2795 N N . ASP A 1 374 ? 145.682 178.157 179.585 1.00 112.39 374 ASP A N 1
ATOM 2796 C CA . ASP A 1 374 ? 145.389 178.706 178.271 1.00 112.39 374 ASP A CA 1
ATOM 2797 C C . ASP A 1 374 ? 145.540 180.223 178.273 1.00 112.39 374 ASP A C 1
ATOM 2798 O O . ASP A 1 374 ? 145.484 180.876 179.319 1.00 112.39 374 ASP A O 1
ATOM 2803 N N . ALA A 1 375 ? 145.734 180.785 177.076 1.00 110.08 375 ALA A N 1
ATOM 2804 C CA . ALA A 1 375 ? 145.951 182.220 176.932 1.00 110.08 375 ALA A CA 1
ATOM 2805 C C . ALA A 1 375 ? 145.152 182.800 175.770 1.00 110.08 375 ALA A C 1
ATOM 2806 O O . ALA A 1 375 ? 145.569 183.798 175.170 1.00 110.08 375 ALA A O 1
ATOM 2808 N N . ASP A 1 376 ? 144.010 182.180 175.445 1.00 107.60 376 ASP A N 1
ATOM 2809 C CA . ASP A 1 376 ? 143.056 182.668 174.438 1.00 107.60 376 ASP A CA 1
ATOM 2810 C C . ASP A 1 376 ? 143.698 182.840 173.061 1.00 107.60 376 ASP A C 1
ATOM 2811 O O . ASP A 1 376 ? 143.424 183.804 172.343 1.00 107.60 376 ASP A O 1
ATOM 2816 N N . GLY A 1 377 ? 144.554 181.899 172.690 1.00 108.77 377 GLY A N 1
ATOM 2817 C CA . GLY A 1 377 ? 145.152 181.894 171.365 1.00 108.77 377 GLY A CA 1
ATOM 2818 C C . GLY A 1 377 ? 145.512 180.484 170.959 1.00 108.77 377 GLY A C 1
ATOM 2819 O O . GLY A 1 377 ? 145.949 179.673 171.783 1.00 108.77 377 GLY A O 1
ATOM 2820 N N . MET A 1 378 ? 145.320 180.185 169.674 1.00 105.89 378 MET A N 1
ATOM 2821 C CA . MET A 1 378 ? 145.564 178.850 169.149 1.00 105.89 378 MET A CA 1
ATOM 2822 C C . MET A 1 378 ? 146.489 178.919 167.941 1.00 105.89 378 MET A C 1
ATOM 2823 O O . MET A 1 378 ? 146.436 179.859 167.143 1.00 105.89 378 MET A O 1
ATOM 2828 N N . ASP A 1 379 ? 147.339 177.896 167.819 1.00 94.57 379 ASP A N 1
ATOM 2829 C CA . ASP A 1 379 ? 148.273 177.725 166.722 1.00 94.57 379 ASP A CA 1
ATOM 2830 C C . ASP A 1 379 ? 148.125 176.255 166.344 1.00 94.57 379 ASP A C 1
ATOM 2831 O O . ASP A 1 379 ? 148.280 175.384 167.219 1.00 94.57 379 ASP A O 1
ATOM 2836 N N . PRO A 1 380 ? 147.805 175.946 165.078 1.00 88.62 380 PRO A N 1
ATOM 2837 C CA . PRO A 1 380 ? 147.574 174.539 164.699 1.00 88.62 380 PRO A CA 1
ATOM 2838 C C . PRO A 1 380 ? 148.767 173.621 164.915 1.00 88.62 380 PRO A C 1
ATOM 2839 O O . PRO A 1 380 ? 148.581 172.442 165.249 1.00 88.62 380 PRO A O 1
ATOM 2843 N N . GLU A 1 381 ? 149.988 174.131 164.741 1.00 82.06 381 GLU A N 1
ATOM 2844 C CA . GLU A 1 381 ? 151.172 173.323 165.013 1.00 82.06 381 GLU A CA 1
ATOM 2845 C C . GLU A 1 381 ? 151.264 172.969 166.490 1.00 82.06 381 GLU A C 1
ATOM 2846 O O . GLU A 1 381 ? 151.647 171.847 166.848 1.00 82.06 381 GLU A O 1
ATOM 2852 N N . ARG A 1 382 ? 150.904 173.914 167.360 1.00 81.32 382 ARG A N 1
ATOM 2853 C CA . ARG A 1 382 ? 150.921 173.657 168.794 1.00 81.32 382 ARG A CA 1
ATOM 2854 C C . ARG A 1 382 ? 149.914 172.572 169.167 1.00 81.32 382 ARG A C 1
ATOM 2855 O O . ARG A 1 382 ? 150.233 171.667 169.946 1.00 81.32 382 ARG A O 1
ATOM 2863 N N . GLU A 1 383 ? 148.705 172.628 168.596 1.00 79.22 383 GLU A N 1
ATOM 2864 C CA . GLU A 1 383 ? 147.704 171.601 168.874 1.00 79.22 383 GLU A CA 1
ATOM 2865 C C . GLU A 1 383 ? 148.135 170.247 168.332 1.00 79.22 383 GLU A C 1
ATOM 2866 O O . GLU A 1 383 ? 147.851 169.208 168.942 1.00 79.22 383 GLU A O 1
ATOM 2872 N N . ALA A 1 384 ? 148.818 170.235 167.186 1.00 73.71 384 ALA A N 1
ATOM 2873 C CA . ALA A 1 384 ? 149.370 168.987 166.671 1.00 73.71 384 ALA A CA 1
ATOM 2874 C C . ALA A 1 384 ? 150.392 168.406 167.636 1.00 73.71 384 ALA A C 1
ATOM 2875 O O . ALA A 1 384 ? 150.394 167.200 167.906 1.00 73.71 384 ALA A O 1
ATOM 2877 N N . LEU A 1 385 ? 151.249 169.267 168.195 1.00 68.29 385 LEU A N 1
ATOM 2878 C CA . LEU A 1 385 ? 152.234 168.816 169.175 1.00 68.29 385 LEU A CA 1
ATOM 2879 C C . LEU A 1 385 ? 151.568 168.264 170.430 1.00 68.29 385 LEU A C 1
ATOM 2880 O O . LEU A 1 385 ? 152.030 167.266 170.994 1.00 68.29 385 LEU A O 1
ATOM 2885 N N . GLU A 1 386 ? 150.483 168.899 170.883 1.00 71.22 386 GLU A N 1
ATOM 2886 C CA . GLU A 1 386 ? 149.741 168.346 172.016 1.00 71.22 386 GLU A CA 1
ATOM 2887 C C . GLU A 1 386 ? 149.058 167.031 171.663 1.00 71.22 386 GLU A C 1
ATOM 2888 O O . GLU A 1 386 ? 148.836 166.196 172.546 1.00 71.22 386 GLU A O 1
ATOM 2894 N N . MET A 1 387 ? 148.704 166.830 170.392 1.00 64.74 387 MET A N 1
ATOM 2895 C CA . MET A 1 387 ? 148.107 165.557 169.998 1.00 64.74 387 MET A CA 1
ATOM 2896 C C . MET A 1 387 ? 149.138 164.440 169.978 1.00 64.74 387 MET A C 1
ATOM 2897 O O . MET A 1 387 ? 148.824 163.293 170.311 1.00 64.74 387 MET A O 1
ATOM 2902 N N . ILE A 1 388 ? 150.370 164.754 169.577 1.00 58.38 388 ILE A N 1
ATOM 2903 C CA . ILE A 1 388 ? 151.404 163.726 169.462 1.00 58.38 388 ILE A CA 1
ATOM 2904 C C . ILE A 1 388 ? 151.847 163.230 170.836 1.00 58.38 388 ILE A C 1
ATOM 2905 O O . ILE A 1 388 ? 152.036 162.026 171.043 1.00 58.38 388 ILE A O 1
ATOM 2910 N N . TYR A 1 389 ? 151.989 164.136 171.800 1.00 51.24 389 TYR A N 1
ATOM 2911 C CA . TYR A 1 389 ? 152.585 163.847 173.104 1.00 51.24 389 TYR A CA 1
ATOM 2912 C C . TYR A 1 389 ? 151.537 163.562 174.165 1.00 51.24 389 TYR A C 1
ATOM 2913 O O . TYR A 1 389 ? 151.678 164.003 175.305 1.00 51.24 389 TYR A O 1
ATOM 2922 N N . ARG A 1 390 ? 150.470 162.848 173.829 1.00 59.29 390 ARG A N 1
ATOM 2923 C CA . ARG A 1 390 ? 149.330 162.726 174.726 1.00 59.29 390 ARG A CA 1
ATOM 2924 C C . ARG A 1 390 ? 149.495 161.649 175.791 1.00 59.29 390 ARG A C 1
ATOM 2925 O O . ARG A 1 390 ? 148.586 161.474 176.601 1.00 59.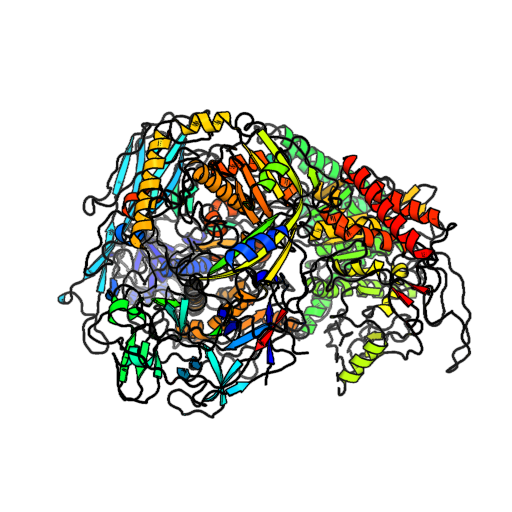29 390 ARG A O 1
ATOM 2933 N N . ASP A 1 391 ? 150.610 160.927 175.834 1.00 55.71 391 ASP A N 1
ATOM 2934 C CA . ASP A 1 391 ? 150.856 159.991 176.927 1.00 55.71 391 ASP A CA 1
ATOM 2935 C C . ASP A 1 391 ? 151.995 160.428 177.844 1.00 55.71 391 ASP A C 1
ATOM 2936 O O . ASP A 1 391 ? 152.370 159.675 178.747 1.00 55.71 391 ASP A O 1
ATOM 2941 N N . ARG A 1 392 ? 152.550 161.615 177.642 1.00 49.04 392 ARG A N 1
ATOM 2942 C CA . ARG A 1 392 ? 153.476 162.229 178.583 1.00 49.04 392 ARG A CA 1
ATOM 2943 C C . ARG A 1 392 ? 152.704 163.326 179.307 1.00 49.04 392 ARG A C 1
ATOM 2944 O O . ARG A 1 392 ? 152.386 164.360 178.712 1.00 49.04 392 ARG A O 1
ATOM 2952 N N . VAL A 1 393 ? 152.410 163.109 180.587 1.00 45.17 393 VAL A N 1
ATOM 2953 C CA . VAL A 1 393 ? 151.533 163.983 181.356 1.00 45.17 393 VAL A CA 1
ATOM 2954 C C . VAL A 1 393 ? 152.329 164.566 182.515 1.00 45.17 393 VAL A C 1
ATOM 2955 O O . VAL A 1 393 ? 153.018 163.831 183.229 1.00 45.17 393 VAL A O 1
ATOM 2959 N N . GLU A 1 394 ? 152.240 165.883 182.696 1.00 44.49 394 GLU A N 1
ATOM 2960 C CA . GLU A 1 394 ? 152.983 166.591 183.731 1.00 44.49 394 GLU A CA 1
ATOM 2961 C C . GLU A 1 394 ? 152.073 166.835 184.929 1.00 44.49 394 GLU A C 1
ATOM 2962 O O . GLU A 1 394 ? 151.093 167.578 184.830 1.00 44.49 394 GLU A O 1
ATOM 2968 N N . PHE A 1 395 ? 152.414 166.237 186.069 1.00 38.08 395 PHE A N 1
ATOM 2969 C CA . PHE A 1 395 ? 151.512 166.213 187.209 1.00 38.08 395 PHE A CA 1
ATOM 2970 C C . PHE A 1 395 ? 151.809 167.262 188.266 1.00 38.08 395 PHE A C 1
ATOM 2971 O O . PHE A 1 395 ? 150.875 167.731 188.921 1.00 38.08 395 PHE A O 1
ATOM 2979 N N . ALA A 1 396 ? 153.067 167.646 188.466 1.00 30.90 396 ALA A N 1
ATOM 2980 C CA . ALA A 1 396 ? 153.415 168.535 189.565 1.00 30.90 396 ALA A CA 1
ATOM 2981 C C . ALA A 1 396 ? 154.659 169.324 189.211 1.00 30.90 396 ALA A C 1
ATOM 2982 O O . ALA A 1 396 ? 155.382 168.983 188.278 1.00 30.90 396 ALA A O 1
ATOM 2984 N N . VAL A 1 397 ? 154.912 170.377 189.980 1.00 26.91 397 VAL A N 1
ATOM 2985 C CA . VAL A 1 397 ? 156.066 171.240 189.768 1.00 26.91 397 VAL A CA 1
ATOM 2986 C C . VAL A 1 397 ? 156.699 171.540 191.125 1.00 26.91 397 VAL A C 1
ATOM 2987 O O . VAL A 1 397 ? 155.991 171.686 192.126 1.00 26.91 397 VAL A O 1
ATOM 2991 N N . GLY A 1 398 ? 158.032 171.570 191.180 1.00 22.89 398 GLY A N 1
ATOM 2992 C CA . GLY A 1 398 ? 158.732 171.765 192.432 1.00 22.89 398 GLY A CA 1
ATOM 2993 C C . GLY A 1 398 ? 159.219 173.186 192.639 1.00 22.89 398 GLY A C 1
ATOM 2994 O O . GLY A 1 398 ? 159.497 173.912 191.697 1.00 22.89 398 GLY A O 1
ATOM 2995 N N . HIS A 1 399 ? 159.315 173.574 193.903 1.00 24.78 399 HIS A N 1
ATOM 2996 C CA . HIS A 1 399 ? 159.764 174.899 194.303 1.00 24.78 399 HIS A CA 1
ATOM 2997 C C . HIS A 1 399 ? 161.075 174.732 195.051 1.00 24.78 399 HIS A C 1
ATOM 2998 O O . HIS A 1 399 ? 161.077 174.345 196.221 1.00 24.78 399 HIS A O 1
ATOM 3005 N N . GLY A 1 400 ? 162.186 175.010 194.377 1.00 21.54 400 GLY A N 1
ATOM 3006 C CA . GLY A 1 400 ? 163.486 174.799 194.978 1.00 21.54 400 GLY A CA 1
ATOM 3007 C C . GLY A 1 400 ? 163.901 173.356 195.070 1.00 21.54 400 GLY A C 1
ATOM 3008 O O . GLY A 1 400 ? 164.834 173.042 195.801 1.00 21.54 400 GLY A O 1
ATOM 3009 N N . VAL A 1 401 ? 163.228 172.468 194.343 1.00 22.28 401 VAL A N 1
ATOM 3010 C CA . VAL A 1 401 ? 163.557 171.049 194.330 1.00 22.28 401 VAL A CA 1
ATOM 3011 C C . VAL A 1 401 ? 162.882 170.445 193.104 1.00 22.28 401 VAL A C 1
ATOM 3012 O O . VAL A 1 401 ? 162.026 171.076 192.487 1.00 22.28 401 VAL A O 1
ATOM 3016 N N . ALA A 1 402 ? 163.318 169.261 192.696 1.00 25.81 402 ALA A N 1
ATOM 3017 C CA . ALA A 1 402 ? 162.662 168.558 191.607 1.00 25.81 402 ALA A CA 1
ATOM 3018 C C . ALA A 1 402 ? 161.599 167.596 192.145 1.00 25.81 402 ALA A C 1
ATOM 3019 O O . ALA A 1 402 ? 161.551 167.292 193.336 1.00 25.81 402 ALA A O 1
ATOM 3021 N N . VAL A 1 403 ? 160.742 167.100 191.240 1.00 31.34 403 VAL A N 1
ATOM 3022 C CA . VAL A 1 403 ? 159.562 166.313 191.592 1.00 31.34 403 VAL A CA 1
ATOM 3023 C C . VAL A 1 403 ? 159.500 165.046 190.756 1.00 31.34 403 VAL A C 1
ATOM 3024 O O . VAL A 1 403 ? 160.244 164.870 189.797 1.00 31.34 403 VAL A O 1
ATOM 3028 N N . HIS A 1 404 ? 158.571 164.171 191.121 1.00 48.30 404 HIS A N 1
ATOM 3029 C CA . HIS A 1 404 ? 158.447 162.847 190.531 1.00 48.30 404 HIS A CA 1
ATOM 3030 C C . HIS A 1 404 ? 157.052 162.305 190.836 1.00 48.30 404 HIS A C 1
ATOM 3031 O O . HIS A 1 404 ? 156.497 162.573 191.904 1.00 48.30 404 HIS A O 1
ATOM 3038 N N . ALA A 1 405 ? 156.488 161.545 189.892 1.00 39.09 405 ALA A N 1
ATOM 3039 C CA . ALA A 1 405 ? 155.139 161.012 190.027 1.00 39.09 405 ALA A CA 1
ATOM 3040 C C . ALA A 1 405 ? 155.099 159.558 189.594 1.00 39.09 405 ALA A C 1
ATOM 3041 O O . ALA A 1 405 ? 155.829 159.149 188.695 1.00 39.09 405 ALA A O 1
ATOM 3043 N N . GLU A 1 406 ? 154.230 158.784 190.237 1.00 42.56 406 GLU A N 1
ATOM 3044 C CA . GLU A 1 406 ? 154.005 157.382 189.898 1.00 42.56 406 GLU A CA 1
ATOM 3045 C C . GLU A 1 406 ? 152.679 157.232 189.168 1.00 42.56 406 GLU A C 1
ATOM 3046 O O . GLU A 1 406 ? 151.628 157.583 189.710 1.00 42.56 406 GLU A O 1
ATOM 3052 N N . ILE A 1 407 ? 152.723 156.670 187.963 1.00 51.97 407 ILE A N 1
ATOM 3053 C CA . ILE A 1 407 ? 151.589 156.661 187.046 1.00 51.97 407 ILE A CA 1
ATOM 3054 C C . ILE A 1 407 ? 150.841 155.341 187.159 1.00 51.97 407 ILE A C 1
ATOM 3055 O O . ILE A 1 407 ? 151.450 154.264 187.161 1.00 51.97 407 ILE A O 1
ATOM 3060 N N . ALA A 1 408 ? 149.514 155.425 187.255 1.00 59.53 408 ALA A N 1
ATOM 3061 C CA . ALA A 1 408 ? 148.644 154.266 187.406 1.00 59.53 408 ALA A CA 1
ATOM 3062 C C . ALA A 1 408 ? 148.411 153.599 186.050 1.00 59.53 408 ALA A C 1
ATOM 3063 O O . ALA A 1 408 ? 149.089 153.895 185.064 1.00 59.53 408 ALA A O 1
ATOM 3065 N N . ASP A 1 409 ? 147.447 152.671 185.995 1.00 73.89 409 ASP A N 1
ATOM 3066 C CA . ASP A 1 409 ? 147.141 151.983 184.741 1.00 73.89 409 ASP A CA 1
ATOM 3067 C C . ASP A 1 409 ? 146.573 152.937 183.699 1.00 73.89 409 ASP A C 1
ATOM 3068 O O . ASP A 1 409 ? 146.935 152.863 182.520 1.00 73.89 409 ASP A O 1
ATOM 3073 N N . ASP A 1 410 ? 145.678 153.829 184.104 1.00 69.08 410 ASP A N 1
ATOM 3074 C CA . ASP A 1 410 ? 145.304 154.928 183.229 1.00 69.08 410 ASP A CA 1
ATOM 3075 C C . ASP A 1 410 ? 146.486 155.881 183.125 1.00 69.08 410 ASP A C 1
ATOM 3076 O O . ASP A 1 410 ? 147.126 156.205 184.128 1.00 69.08 410 ASP A O 1
ATOM 3081 N N . VAL A 1 411 ? 146.778 156.334 181.904 1.00 64.18 411 VAL A N 1
ATOM 3082 C CA . VAL A 1 411 ? 147.931 157.204 181.689 1.00 64.18 411 VAL A CA 1
ATOM 3083 C C . VAL A 1 411 ? 147.605 158.670 181.904 1.00 64.18 411 VAL A C 1
ATOM 3084 O O . VAL A 1 411 ? 148.405 159.532 181.518 1.00 64.18 411 VAL A O 1
ATOM 3088 N N . THR A 1 412 ? 146.451 158.983 182.489 1.00 59.12 412 THR A N 1
ATOM 3089 C CA . THR A 1 412 ? 146.112 160.346 182.868 1.00 59.12 412 THR A CA 1
ATOM 3090 C C . THR A 1 412 ? 145.880 160.498 184.366 1.00 59.12 412 THR A C 1
ATOM 3091 O O . THR A 1 412 ? 145.402 161.547 184.803 1.00 59.12 412 THR A O 1
ATOM 3095 N N . LEU A 1 413 ? 146.202 159.478 185.161 1.00 53.24 413 LEU A N 1
ATOM 3096 C CA . LEU A 1 413 ? 145.993 159.506 186.601 1.00 53.24 413 LEU A CA 1
ATOM 3097 C C . LEU A 1 413 ? 147.223 158.956 187.308 1.00 53.24 413 LEU A C 1
ATOM 3098 O O . LEU A 1 413 ? 147.886 158.046 186.808 1.00 53.24 413 LEU A O 1
ATOM 3103 N N . ALA A 1 414 ? 147.506 159.500 188.492 1.00 40.99 414 ALA A N 1
ATOM 3104 C CA . ALA A 1 414 ? 148.681 159.129 189.268 1.00 40.99 414 ALA A CA 1
ATOM 3105 C C . ALA A 1 414 ? 148.300 158.878 190.718 1.00 40.99 414 ALA A C 1
ATOM 3106 O O . ALA A 1 414 ? 147.401 159.521 191.256 1.00 40.99 414 ALA A O 1
ATOM 3108 N N . THR A 1 415 ? 149.003 157.946 191.353 1.00 35.93 415 THR A N 1
ATOM 3109 C CA . THR A 1 415 ? 148.686 157.535 192.713 1.00 35.93 415 THR A CA 1
ATOM 3110 C C . THR A 1 415 ? 149.590 158.153 193.775 1.00 35.93 415 THR A C 1
ATOM 3111 O O . THR A 1 415 ? 149.127 158.401 194.891 1.00 35.93 415 THR A O 1
ATOM 3115 N N . GLU A 1 416 ? 150.861 158.406 193.461 1.00 33.77 416 GLU A N 1
ATOM 3116 C CA . GLU A 1 416 ? 151.837 158.910 194.412 1.00 33.77 416 GLU A CA 1
ATOM 3117 C C . GLU A 1 416 ? 152.626 160.035 193.767 1.00 33.77 416 GLU A C 1
ATOM 3118 O O . GLU A 1 416 ? 152.900 159.996 192.572 1.00 33.77 416 GLU A O 1
ATOM 3124 N N . VAL A 1 417 ? 152.965 161.054 194.551 1.00 28.89 417 VAL A N 1
ATOM 3125 C CA . VAL A 1 417 ? 153.923 162.067 194.133 1.00 28.89 417 VAL A CA 1
ATOM 3126 C C . VAL A 1 417 ? 154.963 162.239 195.234 1.00 28.89 417 VAL A C 1
ATOM 3127 O O . VAL A 1 417 ? 154.706 161.944 196.405 1.00 28.89 417 VAL A O 1
ATOM 3131 N N . ARG A 1 418 ? 156.157 162.701 194.852 1.00 30.75 418 ARG A N 1
ATOM 3132 C CA . ARG A 1 418 ? 157.242 162.923 195.805 1.00 30.75 418 ARG A CA 1
ATOM 3133 C C . ARG A 1 418 ? 158.233 163.920 195.221 1.00 30.75 418 ARG A C 1
ATOM 3134 O O . ARG A 1 418 ? 157.960 164.573 194.215 1.00 30.75 418 ARG A O 1
ATOM 3142 N N . THR A 1 419 ? 159.382 164.053 195.884 1.00 26.50 419 THR A N 1
ATOM 3143 C CA . THR A 1 419 ? 160.424 165.000 195.516 1.00 26.50 419 THR A CA 1
ATOM 3144 C C . THR A 1 419 ? 161.763 164.304 195.349 1.00 26.50 419 THR A C 1
ATOM 3145 O O . THR A 1 419 ? 162.059 163.311 196.019 1.00 26.50 419 THR A O 1
ATOM 3149 N N . THR A 1 420 ? 162.585 164.857 194.462 1.00 29.77 420 THR A N 1
ATOM 3150 C CA . THR A 1 420 ? 163.900 164.314 194.179 1.00 29.77 420 THR A CA 1
ATOM 3151 C C . THR A 1 420 ? 164.912 165.448 194.178 1.00 29.77 420 THR A C 1
ATOM 3152 O O . THR A 1 420 ? 164.663 166.506 193.600 1.00 29.77 420 THR A O 1
ATOM 3156 N N . VAL A 1 421 ? 166.036 165.241 194.859 1.00 33.20 421 VAL A N 1
ATOM 3157 C CA . VAL A 1 421 ? 167.080 166.260 194.908 1.00 33.20 421 VAL A CA 1
ATOM 3158 C C . VAL A 1 421 ? 167.972 166.187 193.681 1.00 33.20 421 VAL A C 1
ATOM 3159 O O . VAL A 1 421 ? 168.281 167.210 193.070 1.00 33.20 421 VAL A O 1
ATOM 3163 N N . MET A 1 422 ? 168.405 164.987 193.310 1.00 42.83 422 MET A N 1
ATOM 3164 C CA . MET A 1 422 ? 169.116 164.770 192.058 1.00 42.83 422 MET A CA 1
ATOM 3165 C C . MET A 1 422 ? 168.304 163.837 191.165 1.00 42.83 422 MET A C 1
ATOM 3166 O O . MET A 1 422 ? 168.242 162.623 191.399 1.00 42.83 422 MET A O 1
ATOM 3171 N N . PRO A 1 423 ? 167.628 164.367 190.154 1.00 48.30 423 PRO A N 1
ATOM 3172 C CA . PRO A 1 423 ? 166.701 163.562 189.364 1.00 48.30 423 PRO A CA 1
ATOM 3173 C C . PRO A 1 423 ? 167.341 162.861 188.179 1.00 48.30 423 PRO A C 1
ATOM 3174 O O . PRO A 1 423 ? 168.341 163.312 187.626 1.00 48.30 423 PRO A O 1
ATOM 3178 N N . GLN A 1 424 ? 166.726 161.747 187.776 1.00 48.30 424 GLN A N 1
ATOM 3179 C CA . GLN A 1 424 ? 167.194 160.928 186.668 1.00 48.30 424 GLN A CA 1
ATOM 3180 C C . GLN A 1 424 ? 166.047 160.591 185.724 1.00 48.30 424 GLN A C 1
ATOM 3181 O O . GLN A 1 424 ? 164.889 160.533 186.144 1.00 48.30 424 GLN A O 1
ATOM 3187 N N . TYR A 1 425 ? 166.370 160.381 184.443 1.00 41.39 425 TYR A N 1
ATOM 3188 C CA . TYR A 1 425 ? 165.401 159.951 183.438 1.00 41.39 425 TYR A CA 1
ATOM 3189 C C . TYR A 1 425 ? 166.119 159.378 182.230 1.00 41.39 425 TYR A C 1
ATOM 3190 O O . TYR A 1 425 ? 167.078 159.969 181.746 1.00 41.39 425 TYR A O 1
ATOM 3199 N N . GLU A 1 426 ? 165.618 158.259 181.718 1.00 34.94 426 GLU A N 1
ATOM 3200 C CA . GLU A 1 426 ? 166.244 157.512 180.634 1.00 34.94 426 GLU A CA 1
ATOM 3201 C C . GLU A 1 426 ? 165.421 157.633 179.356 1.00 34.94 426 GLU A C 1
ATOM 3202 O O . GLU A 1 426 ? 164.204 157.432 179.378 1.00 34.94 426 GLU A O 1
ATOM 3208 N N . VAL A 1 427 ? 166.091 157.939 178.241 1.00 35.16 427 VAL A N 1
ATOM 3209 C CA . VAL A 1 427 ? 165.445 158.271 176.975 1.00 35.16 427 VAL A CA 1
ATOM 3210 C C . VAL A 1 427 ? 165.515 157.087 176.020 1.00 35.16 427 VAL A C 1
ATOM 3211 O O . VAL A 1 427 ? 166.546 156.426 175.893 1.00 35.16 427 VAL A O 1
ATOM 3215 N N . GLN A 1 428 ? 164.404 156.822 175.335 1.00 41.85 428 GLN A N 1
ATOM 3216 C CA . GLN A 1 428 ? 164.287 155.703 174.410 1.00 41.85 428 GLN A CA 1
ATOM 3217 C C . GLN A 1 428 ? 165.046 155.975 173.118 1.00 41.85 428 GLN A C 1
ATOM 3218 O O . GLN A 1 428 ? 165.219 157.123 172.706 1.00 41.85 428 GLN A O 1
ATOM 3224 N N . ALA A 1 429 ? 165.471 154.898 172.462 1.00 45.31 429 ALA A N 1
ATOM 3225 C CA . ALA A 1 429 ? 166.408 154.967 171.347 1.00 45.31 429 ALA A CA 1
ATOM 3226 C C . ALA A 1 429 ? 165.691 154.868 170.008 1.00 45.31 429 ALA A C 1
ATOM 3227 O O . ALA A 1 429 ? 164.950 153.912 169.765 1.00 45.31 429 ALA A O 1
ATOM 3229 N N . THR A 1 430 ? 165.944 155.835 169.130 1.00 50.11 430 THR A N 1
ATOM 3230 C CA . THR A 1 430 ? 165.358 155.838 167.795 1.00 50.11 430 THR A CA 1
ATOM 3231 C C . THR A 1 430 ? 166.168 154.962 166.847 1.00 50.11 430 THR A C 1
ATOM 3232 O O . THR A 1 430 ? 167.392 155.085 166.760 1.00 50.11 430 THR A O 1
ATOM 3236 N N . GLU A 1 431 ? 165.477 154.083 166.125 1.00 53.56 431 GLU A N 1
ATOM 3237 C CA . GLU A 1 431 ? 166.122 153.192 165.174 1.00 53.56 431 GLU A CA 1
ATOM 3238 C C . GLU A 1 431 ? 165.270 153.093 163.919 1.00 53.56 431 GLU A C 1
ATOM 3239 O O . GLU A 1 431 ? 164.134 153.566 163.877 1.00 53.56 431 GLU A O 1
ATOM 3245 N N . THR A 1 432 ? 165.839 152.492 162.897 1.00 55.50 432 THR A N 1
ATOM 3246 C CA . THR A 1 432 ? 165.118 152.253 161.653 1.00 55.50 432 THR A CA 1
ATOM 3247 C C . THR A 1 432 ? 164.670 150.799 161.590 1.00 55.50 432 THR A C 1
ATOM 3248 O O . THR A 1 432 ? 165.484 149.899 161.822 1.00 55.50 432 THR A O 1
ATOM 3252 N N . PRO A 1 433 ? 163.405 150.537 161.280 1.00 57.29 433 PRO A N 1
ATOM 3253 C CA . PRO A 1 433 ? 162.885 149.172 161.379 1.00 57.29 433 PRO A CA 1
ATOM 3254 C C . PRO A 1 433 ? 163.406 148.281 160.266 1.00 57.29 433 PRO A C 1
ATOM 3255 O O . PRO A 1 433 ? 163.790 148.739 159.190 1.00 57.29 433 PRO A O 1
ATOM 3259 N N . GLY A 1 434 ? 163.413 146.981 160.543 1.00 68.14 434 GLY A N 1
ATOM 3260 C CA . GLY A 1 434 ? 163.814 146.017 159.541 1.00 68.14 434 GLY A CA 1
ATOM 3261 C C . GLY A 1 434 ? 164.581 144.819 160.057 1.00 68.14 434 GLY A C 1
ATOM 3262 O O . GLY A 1 434 ? 164.674 143.802 159.366 1.00 68.14 434 GLY A O 1
ATOM 3263 N N . LEU A 1 435 ? 165.135 144.910 161.263 1.00 73.69 435 LEU A N 1
ATOM 3264 C CA . LEU A 1 435 ? 165.993 143.849 161.773 1.00 73.69 435 LEU A CA 1
ATOM 3265 C C . LEU A 1 435 ? 165.362 143.022 162.885 1.00 73.69 435 LEU A C 1
ATOM 3266 O O . LEU A 1 435 ? 165.816 141.900 163.129 1.00 73.69 435 LEU A O 1
ATOM 3271 N N . GLU A 1 436 ? 164.340 143.536 163.558 1.00 79.14 436 GLU A N 1
ATOM 3272 C CA . GLU A 1 436 ? 163.737 142.845 164.686 1.00 79.14 436 GLU A CA 1
ATOM 3273 C C . GLU A 1 436 ? 162.665 141.873 164.217 1.00 79.14 436 GLU A C 1
ATOM 3274 O O . GLU A 1 436 ? 162.157 141.971 163.099 1.00 79.14 436 GLU A O 1
ATOM 3280 N N . LEU A 1 437 ? 162.316 140.931 165.092 1.00 81.74 437 LEU A N 1
ATOM 3281 C CA . LEU A 1 437 ? 161.360 139.892 164.733 1.00 81.74 437 LEU A CA 1
ATOM 3282 C C . LEU A 1 437 ? 159.913 140.344 164.844 1.00 81.74 437 LEU A C 1
ATOM 3283 O O . LEU A 1 437 ? 159.016 139.558 164.526 1.00 81.74 437 LEU A O 1
ATOM 3288 N N . SER A 1 438 ? 159.657 141.571 165.286 1.00 82.13 438 SER A N 1
ATOM 3289 C CA . SER A 1 438 ? 158.298 142.045 165.492 1.00 82.13 438 SER A CA 1
ATOM 3290 C C . SER A 1 438 ? 157.931 143.240 164.620 1.00 82.13 438 SER A C 1
ATOM 3291 O O . SER A 1 438 ? 156.987 143.962 164.954 1.00 82.13 438 SER A O 1
ATOM 3294 N N . ASP A 1 439 ? 158.644 143.471 163.522 1.00 74.32 439 ASP A N 1
ATOM 3295 C CA . ASP A 1 439 ? 158.324 144.577 162.634 1.00 74.32 439 ASP A CA 1
ATOM 3296 C C . ASP A 1 439 ? 157.341 144.126 161.555 1.00 74.32 439 ASP A C 1
ATOM 3297 O O . ASP A 1 439 ? 156.803 143.017 161.590 1.00 74.32 439 ASP A O 1
ATOM 3302 N N . ARG A 1 440 ? 157.091 145.008 160.591 1.00 62.63 440 ARG A N 1
ATOM 3303 C CA . ARG A 1 440 ? 156.183 144.681 1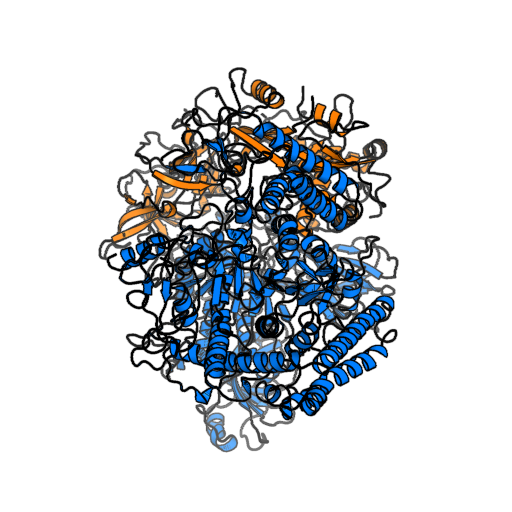59.503 1.00 62.63 440 ARG A CA 1
ATOM 3304 C C . ARG A 1 440 ? 156.819 143.637 158.591 1.00 62.63 440 ARG A C 1
ATOM 3305 O O . ARG A 1 440 ? 158.029 143.687 158.346 1.00 62.63 440 ARG A O 1
ATOM 3313 N N . PRO A 1 441 ? 156.041 142.674 158.087 1.00 67.31 441 PRO A N 1
ATOM 3314 C CA . PRO A 1 441 ? 156.632 141.576 157.301 1.00 67.31 441 PRO A CA 1
ATOM 3315 C C . PRO A 1 441 ? 157.296 142.007 156.003 1.00 67.31 441 PRO A C 1
ATOM 3316 O O . PRO A 1 441 ? 158.220 141.326 155.539 1.00 67.31 441 PRO A O 1
ATOM 3320 N N . ALA A 1 442 ? 156.870 143.121 155.407 1.00 67.53 442 ALA A N 1
ATOM 3321 C CA . ALA A 1 442 ? 157.434 143.521 154.123 1.00 67.53 442 ALA A CA 1
ATOM 3322 C C . ALA A 1 442 ? 158.852 144.063 154.274 1.00 67.53 442 ALA A C 1
ATOM 3323 O O . ALA A 1 442 ? 159.693 143.857 153.391 1.00 67.53 442 ALA A O 1
ATOM 3325 N N . MET A 1 443 ? 159.142 144.751 155.383 1.00 64.87 443 MET A N 1
ATOM 3326 C CA . MET A 1 443 ? 160.509 145.201 155.633 1.00 64.87 443 MET A CA 1
ATOM 3327 C C . MET A 1 443 ? 161.446 144.021 155.855 1.00 64.87 443 MET A C 1
ATOM 3328 O O . MET A 1 443 ? 162.586 144.019 155.371 1.00 64.87 443 MET A O 1
ATOM 3333 N N . ARG A 1 444 ? 160.980 143.003 156.577 1.00 68.11 444 ARG A N 1
ATOM 3334 C CA . ARG A 1 444 ? 161.787 141.805 156.762 1.00 68.11 444 ARG A CA 1
ATOM 3335 C C . ARG A 1 444 ? 161.974 141.062 155.447 1.00 68.11 444 ARG A C 1
ATOM 3336 O O . ARG A 1 444 ? 163.027 140.458 155.216 1.00 68.11 444 ARG A O 1
ATOM 3344 N N . GLU A 1 445 ? 160.966 141.100 154.570 1.00 69.19 445 GLU A N 1
ATOM 3345 C CA . GLU A 1 445 ? 161.122 140.519 153.240 1.00 69.19 445 GLU A CA 1
ATOM 3346 C C . GLU A 1 445 ? 162.161 141.276 152.425 1.00 69.19 445 GLU A C 1
ATOM 3347 O O . GLU A 1 445 ? 162.957 140.663 151.704 1.00 69.19 445 GLU A O 1
ATOM 3353 N N . MET A 1 446 ? 162.161 142.609 152.518 1.00 66.12 446 MET A N 1
ATOM 3354 C CA . MET A 1 446 ? 163.145 143.410 151.794 1.00 66.12 446 MET A CA 1
ATOM 3355 C C . MET A 1 446 ? 164.560 143.131 152.282 1.00 66.12 446 MET A C 1
ATOM 3356 O O . MET A 1 446 ? 165.497 143.053 151.481 1.00 66.12 446 MET A O 1
ATOM 3361 N N . VAL A 1 447 ? 164.738 142.997 153.595 1.00 68.19 447 VAL A N 1
ATOM 3362 C CA . VAL A 1 447 ? 166.072 142.734 154.126 1.00 68.19 447 VAL A CA 1
ATOM 3363 C C . VAL A 1 447 ? 166.525 141.316 153.789 1.00 68.19 447 VAL A C 1
ATOM 3364 O O . VAL A 1 447 ? 167.679 141.096 153.405 1.00 68.19 447 VAL A O 1
ATOM 3368 N N . SER A 1 448 ? 165.623 140.336 153.901 1.00 68.69 448 SER A N 1
ATOM 3369 C CA . SER A 1 448 ? 166.028 138.940 153.753 1.00 68.69 448 SER A CA 1
ATOM 3370 C C . SER A 1 448 ? 166.333 138.585 152.303 1.00 68.69 448 SER A C 1
ATOM 3371 O O . SER A 1 448 ? 167.223 137.769 152.036 1.00 68.69 448 SER A O 1
ATOM 3374 N N . SER A 1 449 ? 165.605 139.166 151.355 1.00 67.32 449 SER A N 1
ATOM 3375 C CA . SER A 1 449 ? 165.824 138.854 149.949 1.00 67.32 449 SER A CA 1
ATOM 3376 C C . SER A 1 449 ? 166.799 139.804 149.267 1.00 67.32 449 SER A C 1
ATOM 3377 O O . SER A 1 449 ? 167.200 139.540 148.130 1.00 67.32 449 SER A O 1
ATOM 3380 N N . GLY A 1 450 ? 167.190 140.889 149.926 1.00 64.18 450 GLY A N 1
ATOM 3381 C CA . GLY A 1 450 ? 168.195 141.781 149.380 1.00 64.18 450 GLY A CA 1
ATOM 3382 C C . GLY A 1 450 ? 167.713 142.715 148.295 1.00 64.18 450 GLY A C 1
ATOM 3383 O O . GLY A 1 450 ? 168.362 142.829 147.252 1.00 64.18 450 GLY A O 1
ATOM 3384 N N . LEU A 1 451 ? 166.593 143.392 148.509 1.00 58.67 451 LEU A N 1
ATOM 3385 C CA . LEU A 1 451 ? 166.060 144.316 147.521 1.00 58.67 451 LEU A CA 1
ATOM 3386 C C . LEU A 1 451 ? 166.539 145.744 147.724 1.00 58.67 451 LEU A C 1
ATOM 3387 O O . LEU A 1 451 ? 166.100 146.638 146.997 1.00 58.67 451 LEU A O 1
ATOM 3392 N N . LEU A 1 452 ? 167.409 145.983 148.698 1.00 56.19 452 LEU A N 1
ATOM 3393 C CA . LEU A 1 452 ? 168.023 147.288 148.891 1.00 56.19 452 LEU A CA 1
ATOM 3394 C C . LEU A 1 452 ? 169.486 147.309 148.469 1.00 56.19 452 LEU A C 1
ATOM 3395 O O . LEU A 1 452 ? 170.166 148.314 148.688 1.00 56.19 452 LEU A O 1
ATOM 3400 N N . ASP A 1 453 ? 169.971 146.228 147.861 1.00 62.63 453 ASP A N 1
ATOM 3401 C CA . ASP A 1 453 ? 171.361 146.124 147.435 1.00 62.63 453 ASP A CA 1
ATOM 3402 C C . ASP A 1 453 ? 171.647 147.097 146.298 1.00 62.63 453 ASP A C 1
ATOM 3403 O O . ASP A 1 453 ? 170.970 147.078 145.269 1.00 62.63 453 ASP A O 1
ATOM 3408 N N . MET A 1 454 ? 172.670 147.934 146.472 1.00 58.17 454 MET A N 1
ATOM 3409 C CA . MET A 1 454 ? 172.942 148.963 145.475 1.00 58.17 454 MET A CA 1
ATOM 3410 C C . MET A 1 454 ? 173.588 148.399 144.218 1.00 58.17 454 MET A C 1
ATOM 3411 O O . MET A 1 454 ? 173.516 149.028 143.158 1.00 58.17 454 MET A O 1
ATOM 3416 N N . GLN A 1 455 ? 174.234 147.238 144.309 1.00 62.54 455 GLN A N 1
ATOM 3417 C CA . GLN A 1 455 ? 174.767 146.605 143.109 1.00 62.54 455 GLN A CA 1
ATOM 3418 C C . GLN A 1 455 ? 173.667 145.923 142.310 1.00 62.54 455 GLN A C 1
ATOM 3419 O O . GLN A 1 455 ? 173.708 145.912 141.076 1.00 62.54 455 GLN A O 1
ATOM 3425 N N . ARG A 1 456 ? 172.678 145.355 143.000 1.00 65.72 456 ARG A N 1
ATOM 3426 C CA . ARG A 1 456 ? 171.584 144.665 142.326 1.00 65.72 456 ARG A CA 1
ATOM 3427 C C . ARG A 1 456 ? 170.706 145.636 141.548 1.00 65.72 456 ARG A C 1
ATOM 3428 O O . ARG A 1 456 ? 170.251 145.326 140.443 1.00 65.72 456 ARG A O 1
ATOM 3436 N N . LEU A 1 457 ? 170.464 146.823 142.106 1.00 60.18 457 LEU A N 1
ATOM 3437 C CA . LEU A 1 457 ? 169.532 147.765 141.496 1.00 60.18 457 LEU A CA 1
ATOM 3438 C C . LEU A 1 457 ? 170.112 148.500 140.301 1.00 60.18 457 LEU A C 1
ATOM 3439 O O . LEU A 1 457 ? 169.381 149.244 139.645 1.00 60.18 457 LEU A O 1
ATOM 3444 N N . ALA A 1 458 ? 171.396 148.335 140.010 1.00 60.44 458 ALA A N 1
ATOM 3445 C CA . ALA A 1 458 ? 171.967 148.959 138.824 1.00 60.44 458 ALA A CA 1
ATOM 3446 C C . ALA A 1 458 ? 171.979 148.040 137.610 1.00 60.44 458 ALA A C 1
ATOM 3447 O O . ALA A 1 458 ? 172.312 148.500 136.513 1.00 60.44 458 ALA A O 1
ATOM 3449 N N . THR A 1 459 ? 171.619 146.766 137.773 1.00 67.82 459 THR A N 1
ATOM 3450 C CA . THR A 1 459 ? 171.671 145.796 136.691 1.00 67.82 459 THR A CA 1
ATOM 3451 C C . THR A 1 459 ? 170.320 145.206 136.313 1.00 67.82 459 THR A C 1
ATOM 3452 O O . THR A 1 459 ? 170.259 144.416 135.365 1.00 67.82 459 THR A O 1
ATOM 3456 N N . LEU A 1 460 ? 169.246 145.553 137.015 1.00 68.64 460 LEU A N 1
ATOM 3457 C CA . LEU A 1 460 ? 167.946 144.969 136.723 1.00 68.64 460 LEU A CA 1
ATOM 3458 C C . LEU A 1 460 ? 167.348 145.558 135.453 1.00 68.64 460 LEU A C 1
ATOM 3459 O O . LEU A 1 460 ? 167.650 146.687 135.059 1.00 68.64 460 LEU A O 1
ATOM 3464 N N . ASP A 1 461 ? 166.473 144.781 134.820 1.00 72.44 461 ASP A N 1
ATOM 3465 C CA . ASP A 1 461 ? 165.639 145.303 133.753 1.00 72.44 461 ASP A CA 1
ATOM 3466 C C . ASP A 1 461 ? 164.543 146.188 134.344 1.00 72.44 461 ASP A C 1
ATOM 3467 O O . ASP A 1 461 ? 164.357 146.259 135.560 1.00 72.44 461 ASP A O 1
ATOM 3472 N N . ILE A 1 462 ? 163.805 146.869 133.464 1.00 68.05 462 ILE A N 1
ATOM 3473 C CA . ILE A 1 462 ? 162.874 147.899 133.920 1.00 68.05 462 ILE A CA 1
ATOM 3474 C C . ILE A 1 462 ? 161.677 147.284 134.646 1.00 68.05 462 ILE A C 1
ATOM 3475 O O . ILE A 1 462 ? 161.193 147.832 135.648 1.00 68.05 462 ILE A O 1
ATOM 3480 N N . ASP A 1 463 ? 161.202 146.121 134.190 1.00 69.69 463 ASP A N 1
ATOM 3481 C CA . ASP A 1 463 ? 160.032 145.524 134.834 1.00 69.69 463 ASP A CA 1
ATOM 3482 C C . ASP A 1 463 ? 160.357 144.910 136.194 1.00 69.69 463 ASP A C 1
ATOM 3483 O O . ASP A 1 463 ? 159.578 145.132 137.140 1.00 69.69 463 ASP A O 1
ATOM 3488 N N . PRO A 1 464 ? 161.450 144.149 136.385 1.00 67.56 464 PRO A N 1
ATOM 3489 C CA . PRO A 1 464 ? 161.830 143.810 137.766 1.00 67.56 464 PRO A CA 1
ATOM 3490 C C . PRO A 1 464 ? 162.199 145.014 138.615 1.00 67.56 464 PRO A C 1
ATOM 3491 O O . PRO A 1 464 ? 162.061 144.947 139.841 1.00 67.56 464 PRO A O 1
ATOM 3495 N N . LEU A 1 465 ? 162.645 146.118 138.008 1.00 60.88 465 LEU A N 1
ATOM 3496 C CA . LEU A 1 465 ? 162.887 147.337 138.773 1.00 60.88 465 LEU A CA 1
ATOM 3497 C C . LEU A 1 465 ? 161.592 147.883 139.356 1.00 60.88 465 LEU A C 1
ATOM 3498 O O . LEU A 1 465 ? 161.535 148.257 140.534 1.00 60.88 465 LEU A O 1
ATOM 3503 N N . VAL A 1 466 ? 160.534 147.929 138.544 1.00 58.22 466 VAL A N 1
ATOM 3504 C CA . VAL A 1 466 ? 159.240 148.391 139.039 1.00 58.22 466 VAL A CA 1
ATOM 3505 C C . VAL A 1 466 ? 158.686 147.414 140.071 1.00 58.22 466 VAL A C 1
ATOM 3506 O O . VAL A 1 466 ? 158.115 147.823 141.093 1.00 58.22 466 VAL A O 1
ATOM 3510 N N . ASP A 1 467 ? 158.887 146.114 139.839 1.00 60.03 467 ASP A N 1
ATOM 3511 C CA . ASP A 1 467 ? 158.464 145.084 140.786 1.00 60.03 467 ASP A CA 1
ATOM 3512 C C . ASP A 1 467 ? 159.135 145.287 142.143 1.00 60.03 467 ASP A C 1
ATOM 3513 O O . ASP A 1 467 ? 158.482 145.209 143.188 1.00 60.03 467 ASP A O 1
ATOM 3518 N N . ALA A 1 468 ? 160.439 145.566 142.142 1.00 53.56 468 ALA A N 1
ATOM 3519 C CA . ALA A 1 468 ? 161.155 145.744 143.400 1.00 53.56 468 ALA A CA 1
ATOM 3520 C C . ALA A 1 468 ? 160.766 147.045 144.091 1.00 53.56 468 ALA A C 1
ATOM 3521 O O . ALA A 1 468 ? 160.600 147.074 145.314 1.00 53.56 468 ALA A O 1
ATOM 3523 N N . LEU A 1 469 ? 160.616 148.132 143.333 1.00 49.71 469 LEU A N 1
ATOM 3524 C CA . LEU A 1 469 ? 160.315 149.414 143.956 1.00 49.71 469 LEU A CA 1
ATOM 3525 C C . LEU A 1 469 ? 158.866 149.530 144.408 1.00 49.71 469 LEU A C 1
ATOM 3526 O O . LEU A 1 469 ? 158.557 150.422 145.200 1.00 49.71 469 LEU A O 1
ATOM 3531 N N . SER A 1 470 ? 157.968 148.666 143.923 1.00 51.66 470 SER A N 1
ATOM 3532 C CA . SER A 1 470 ? 156.551 148.812 144.249 1.00 51.66 470 SER A CA 1
ATOM 3533 C C . SER A 1 470 ? 156.205 148.382 145.669 1.00 51.66 470 SER A C 1
ATOM 3534 O O . SER A 1 470 ? 155.173 148.821 146.196 1.00 51.66 470 SER A O 1
ATOM 3537 N N . VAL A 1 471 ? 157.033 147.536 146.289 1.00 48.34 471 VAL A N 1
ATOM 3538 C CA . VAL A 1 471 ? 156.705 146.973 147.597 1.00 48.34 471 VAL A CA 1
ATOM 3539 C C . VAL A 1 471 ? 156.673 148.062 148.663 1.00 48.34 471 VAL A C 1
ATOM 3540 O O . VAL A 1 471 ? 155.807 148.058 149.552 1.00 48.34 471 VAL A O 1
ATOM 3544 N N . LEU A 1 472 ? 157.603 149.016 148.580 1.00 47.07 472 LEU A N 1
ATOM 3545 C CA . LEU A 1 472 ? 157.692 150.078 149.573 1.00 47.07 472 LEU A CA 1
ATOM 3546 C C . LEU A 1 472 ? 156.434 150.930 149.573 1.00 47.07 472 LEU A C 1
ATOM 3547 O O . LEU A 1 472 ? 155.854 151.209 150.629 1.00 47.07 472 LEU A O 1
ATOM 3552 N N . THR A 1 473 ? 155.965 151.307 148.385 1.00 45.42 473 THR A N 1
ATOM 3553 C CA . THR A 1 473 ? 154.788 152.162 148.295 1.00 45.42 473 THR A CA 1
ATOM 3554 C C . THR A 1 473 ? 153.514 151.394 148.628 1.00 45.42 473 THR A C 1
ATOM 3555 O O . THR A 1 473 ? 152.582 151.958 149.220 1.00 45.42 473 THR A O 1
ATOM 3559 N N . ASN A 1 474 ? 153.464 150.103 148.285 1.00 43.93 474 ASN A N 1
ATOM 3560 C CA . ASN A 1 474 ? 152.313 149.285 148.655 1.00 43.93 474 ASN A CA 1
ATOM 3561 C C . ASN A 1 474 ? 152.173 149.179 150.171 1.00 43.93 474 ASN A C 1
ATOM 3562 O O . ASN A 1 474 ? 151.072 149.340 150.722 1.00 43.93 474 ASN A O 1
ATOM 3567 N N . ASP A 1 475 ? 153.291 148.945 150.868 1.00 44.70 475 ASP A N 1
ATOM 3568 C CA . ASP A 1 475 ? 153.230 148.796 152.317 1.00 44.70 475 ASP A CA 1
ATOM 3569 C C . ASP A 1 475 ? 152.963 150.142 152.984 1.00 44.70 475 ASP A C 1
ATOM 3570 O O . ASP A 1 475 ? 152.278 150.197 154.009 1.00 44.70 475 ASP A O 1
ATOM 3575 N N . TYR A 1 476 ? 153.466 151.237 152.410 1.00 40.95 476 TYR A N 1
ATOM 3576 C CA . TYR A 1 476 ? 153.154 152.558 152.948 1.00 40.95 476 TYR A CA 1
ATOM 3577 C C . TYR A 1 476 ? 151.665 152.864 152.848 1.00 40.95 476 TYR A C 1
ATOM 3578 O O . TYR A 1 476 ? 151.062 153.389 153.797 1.00 40.95 476 TYR A O 1
ATOM 3587 N N . ALA A 1 477 ? 151.051 152.522 151.710 1.00 39.45 477 ALA A N 1
ATOM 3588 C CA . ALA A 1 477 ? 149.614 152.714 151.552 1.00 39.45 477 ALA A CA 1
ATOM 3589 C C . ALA A 1 477 ? 148.829 151.863 152.538 1.00 39.45 477 ALA A C 1
ATOM 3590 O O . ALA A 1 477 ? 147.833 152.325 153.110 1.00 39.45 477 ALA A O 1
ATOM 3592 N N . THR A 1 478 ? 149.268 150.622 152.759 1.00 41.69 478 THR A N 1
ATOM 3593 C CA . THR A 1 478 ? 148.608 149.771 153.747 1.00 41.69 478 THR A CA 1
ATOM 3594 C C . THR A 1 478 ? 148.679 150.379 155.144 1.00 41.69 478 THR A C 1
ATOM 3595 O O . THR A 1 478 ? 147.673 150.424 155.861 1.00 41.69 478 THR A O 1
ATOM 3599 N N . TRP A 1 479 ? 149.859 150.877 155.532 1.00 43.14 479 TRP A N 1
ATOM 3600 C CA . TRP A 1 479 ? 150.033 151.470 156.857 1.00 43.14 479 TRP A CA 1
ATOM 3601 C C . TRP A 1 479 ? 149.125 152.678 157.048 1.00 43.14 479 TRP A C 1
ATOM 3602 O O . TRP A 1 479 ? 148.500 152.835 158.107 1.00 43.14 479 TRP A O 1
ATOM 3613 N N . ILE A 1 480 ? 149.002 153.518 156.017 1.00 44.06 480 ILE A N 1
ATOM 3614 C CA . ILE A 1 480 ? 148.042 154.618 156.085 1.00 44.06 480 ILE A CA 1
ATOM 3615 C C . ILE A 1 480 ? 146.615 154.086 156.198 1.00 44.06 480 ILE A C 1
ATOM 3616 O O . ILE A 1 480 ? 145.761 154.708 156.842 1.00 44.06 480 ILE A O 1
ATOM 3621 N N . ASP A 1 481 ? 146.333 152.926 155.599 1.00 51.18 481 ASP A N 1
ATOM 3622 C CA . ASP A 1 481 ? 144.977 152.381 155.675 1.00 51.18 481 ASP A CA 1
ATOM 3623 C C . ASP A 1 481 ? 144.610 151.949 157.094 1.00 51.18 481 ASP A C 1
ATOM 3624 O O . ASP A 1 481 ? 143.506 152.242 157.564 1.00 51.18 481 ASP A O 1
ATOM 3629 N N . GLU A 1 482 ? 145.513 151.261 157.806 1.00 53.63 482 GLU A N 1
ATOM 3630 C CA . GLU A 1 482 ? 145.178 151.016 159.218 1.00 53.63 482 GLU A CA 1
ATOM 3631 C C . GLU A 1 482 ? 145.362 152.246 160.101 1.00 53.63 482 GLU A C 1
ATOM 3632 O O . GLU A 1 482 ? 144.995 152.199 161.279 1.00 53.63 482 GLU A O 1
ATOM 3638 N N . GLN A 1 483 ? 145.936 153.335 159.593 1.00 53.97 483 GLN A N 1
ATOM 3639 C CA . GLN A 1 483 ? 145.980 154.538 160.417 1.00 53.97 483 GLN A CA 1
ATOM 3640 C C . GLN A 1 483 ? 144.648 155.276 160.470 1.00 53.97 483 GLN A C 1
ATOM 3641 O O . GLN A 1 483 ? 144.495 156.180 161.295 1.00 53.97 483 GLN A O 1
ATOM 3647 N N . ASN A 1 484 ? 143.690 154.934 159.608 1.00 62.96 484 ASN A N 1
ATOM 3648 C CA . ASN A 1 484 ? 142.448 155.694 159.513 1.00 62.96 484 ASN A CA 1
ATOM 3649 C C . ASN A 1 484 ? 141.303 155.099 160.321 1.00 62.96 484 ASN A C 1
ATOM 3650 O O . ASN A 1 484 ? 140.232 155.709 160.381 1.00 62.96 484 ASN A O 1
ATOM 3655 N N . LEU A 1 485 ? 141.491 153.931 160.935 1.00 71.81 485 LEU A N 1
ATOM 3656 C CA . LEU A 1 485 ? 140.449 153.365 161.784 1.00 71.81 485 LEU A CA 1
ATOM 3657 C C . LEU A 1 485 ? 140.317 154.100 163.111 1.00 71.81 485 LEU A C 1
ATOM 3658 O O . LEU A 1 485 ? 139.286 153.969 163.779 1.00 71.81 485 LEU A O 1
ATOM 3663 N N . ASN A 1 486 ? 141.333 154.868 163.504 1.00 83.56 486 ASN A N 1
ATOM 3664 C CA . ASN A 1 486 ? 141.434 155.428 164.844 1.00 83.56 486 ASN A CA 1
ATOM 3665 C C . ASN A 1 486 ? 141.299 156.947 164.860 1.00 83.56 486 ASN A C 1
ATOM 3666 O O . ASN A 1 486 ? 141.966 157.611 165.658 1.00 83.56 486 ASN A O 1
ATOM 3671 N N . VAL A 1 487 ? 140.462 157.512 163.988 1.00 82.22 487 VAL A N 1
ATOM 3672 C CA . VAL A 1 487 ? 140.345 158.966 163.901 1.00 82.22 487 VAL A CA 1
ATOM 3673 C C . VAL A 1 487 ? 139.665 159.526 165.144 1.00 82.22 487 VAL A C 1
ATOM 3674 O O . VAL A 1 487 ? 140.138 160.494 165.751 1.00 82.22 487 VAL A O 1
ATOM 3678 N N . SER A 1 488 ? 138.544 158.925 165.541 1.00 89.64 488 SER A N 1
ATOM 3679 C CA . SER A 1 488 ? 137.798 159.370 166.709 1.00 89.64 488 SER A CA 1
ATOM 3680 C C . SER A 1 488 ? 137.834 158.376 167.857 1.00 89.64 488 SER A C 1
ATOM 3681 O O . SER A 1 488 ? 137.325 158.687 168.939 1.00 89.64 488 SER A O 1
ATOM 3684 N N . SER A 1 489 ? 138.416 157.197 167.656 1.00 93.10 489 SER A N 1
ATOM 3685 C CA . SER A 1 489 ? 138.453 156.175 168.691 1.00 93.10 489 SER A CA 1
ATOM 3686 C C . SER A 1 489 ? 139.567 156.432 169.699 1.00 93.10 489 SER A C 1
ATOM 3687 O O . SER A 1 489 ? 139.324 156.452 170.909 1.00 93.10 489 SER A O 1
ATOM 3690 N N . LYS A 1 490 ? 140.789 156.640 169.212 1.00 85.43 490 LYS A N 1
ATOM 3691 C CA . LYS A 1 490 ? 141.964 156.746 170.062 1.00 85.43 490 LYS A CA 1
ATOM 3692 C C . LYS A 1 490 ? 142.499 158.162 170.194 1.00 85.43 490 LYS A C 1
ATOM 3693 O O . LYS A 1 490 ? 143.414 158.384 170.992 1.00 85.43 490 LYS A O 1
ATOM 3699 N N . ALA A 1 491 ? 141.965 159.117 169.444 1.00 79.39 491 ALA A N 1
ATOM 3700 C CA . ALA A 1 491 ? 142.459 160.487 169.433 1.00 79.39 491 ALA A CA 1
ATOM 3701 C C . ALA A 1 491 ? 141.368 161.463 169.851 1.00 79.39 491 ALA A C 1
ATOM 3702 O O . ALA A 1 491 ? 141.151 162.490 169.205 1.00 79.39 491 ALA A O 1
ATOM 3704 N N . LYS A 1 492 ? 140.675 161.138 170.943 1.00 79.49 492 LYS A N 1
ATOM 3705 C CA . LYS A 1 492 ? 139.485 161.871 171.359 1.00 79.49 492 LYS A CA 1
ATOM 3706 C C . LYS A 1 492 ? 139.809 163.315 171.722 1.00 79.49 492 LYS A C 1
ATOM 3707 O O . LYS A 1 492 ? 140.744 163.587 172.479 1.00 79.49 492 LYS A O 1
ATOM 3713 N N . GLY A 1 493 ? 139.018 164.239 171.183 1.00 74.86 493 GLY A N 1
ATOM 3714 C CA . GLY A 1 493 ? 139.262 165.654 171.328 1.00 74.86 493 GLY A CA 1
ATOM 3715 C C . GLY A 1 493 ? 140.112 166.265 170.238 1.00 74.86 493 GLY A C 1
ATOM 3716 O O . GLY A 1 493 ? 140.229 167.495 170.183 1.00 74.86 493 GLY A O 1
ATOM 3717 N N . PHE A 1 494 ? 140.697 165.448 169.361 1.00 68.57 494 PHE A N 1
ATOM 3718 C CA . PHE A 1 494 ? 141.619 165.923 168.337 1.00 68.57 494 PHE A CA 1
ATOM 3719 C C . PHE A 1 494 ? 141.225 165.442 166.945 1.00 68.57 494 PHE A C 1
ATOM 3720 O O . PHE A 1 494 ? 142.051 164.843 166.252 1.00 68.57 494 PHE A O 1
ATOM 3728 N N . ASP A 1 495 ? 139.976 165.657 166.530 1.00 66.46 495 ASP A N 1
ATOM 3729 C CA . ASP A 1 495 ? 139.526 165.123 165.247 1.00 66.46 495 ASP A CA 1
ATOM 3730 C C . ASP A 1 495 ? 140.141 165.881 164.076 1.00 66.46 495 ASP A C 1
ATOM 3731 O O . ASP A 1 495 ? 140.539 165.275 163.069 1.00 66.46 495 ASP A O 1
ATOM 3736 N N . THR A 1 496 ? 140.223 167.208 164.195 1.00 64.67 496 THR A N 1
ATOM 3737 C CA . THR A 1 496 ? 140.762 168.044 163.125 1.00 64.67 496 THR A CA 1
ATOM 3738 C C . THR A 1 496 ? 142.209 167.681 162.821 1.00 64.67 496 THR A C 1
ATOM 3739 O O . THR A 1 496 ? 142.599 167.511 161.656 1.00 64.67 496 THR A O 1
ATOM 3743 N N . GLN A 1 497 ? 143.011 167.526 163.872 1.00 63.92 497 GLN A N 1
ATOM 3744 C CA . GLN A 1 497 ? 144.406 167.164 163.703 1.00 63.92 497 GLN A CA 1
ATOM 3745 C C . GLN A 1 497 ? 144.555 165.733 163.219 1.00 63.92 497 GLN A C 1
ATOM 3746 O O . GLN A 1 497 ? 145.464 165.440 162.436 1.00 63.92 497 GLN A O 1
ATOM 3752 N N . ALA A 1 498 ? 143.662 164.842 163.638 1.00 59.28 498 ALA A N 1
ATOM 3753 C CA . ALA A 1 498 ? 143.730 163.465 163.165 1.00 59.28 498 ALA A CA 1
ATOM 3754 C C . ALA A 1 498 ? 143.364 163.347 161.690 1.00 59.28 498 ALA A C 1
ATOM 3755 O O . ALA A 1 498 ? 143.706 162.350 161.051 1.00 59.28 498 ALA A O 1
ATOM 3757 N N . GLN A 1 499 ? 142.659 164.333 161.132 1.00 59.83 499 GLN A N 1
ATOM 3758 C CA . GLN A 1 499 ? 142.421 164.316 159.689 1.00 59.83 499 GLN A CA 1
ATOM 3759 C C . GLN A 1 499 ? 143.568 164.971 158.922 1.00 59.83 499 GLN A C 1
ATOM 3760 O O . GLN A 1 499 ? 144.016 164.459 157.877 1.00 59.83 499 GLN A O 1
ATOM 3766 N N . THR A 1 500 ? 144.047 166.112 159.430 1.00 56.20 500 THR A N 1
ATOM 3767 C CA . THR A 1 500 ? 145.136 166.818 158.765 1.00 56.20 500 THR A CA 1
ATOM 3768 C C . THR A 1 500 ? 146.422 165.999 158.777 1.00 56.20 500 THR A C 1
ATOM 3769 O O . THR A 1 500 ? 147.279 166.175 157.904 1.00 56.20 500 THR A O 1
ATOM 3773 N N . ALA A 1 501 ? 146.565 165.081 159.735 1.00 53.82 501 ALA A N 1
ATOM 3774 C CA . ALA A 1 501 ? 147.714 164.187 159.729 1.00 53.82 501 ALA A CA 1
ATOM 3775 C C . ALA A 1 501 ? 147.676 163.229 158.546 1.00 53.82 501 ALA A C 1
ATOM 3776 O O . ALA A 1 501 ? 148.715 162.950 157.941 1.00 53.82 501 ALA A O 1
ATOM 3778 N N . ILE A 1 502 ? 146.497 162.709 158.203 1.00 49.60 502 ILE A N 1
ATOM 3779 C CA . ILE A 1 502 ? 146.417 161.700 157.150 1.00 49.60 502 ILE A CA 1
ATOM 3780 C C . ILE A 1 502 ? 146.491 162.338 155.771 1.00 49.60 502 ILE A C 1
ATOM 3781 O O . ILE A 1 502 ? 146.934 161.690 154.805 1.00 49.60 502 ILE A O 1
ATOM 3786 N N . ASN A 1 503 ? 146.082 163.603 155.656 1.00 52.41 503 ASN A N 1
ATOM 3787 C CA . ASN A 1 503 ? 146.111 164.267 154.349 1.00 52.41 503 ASN A CA 1
ATOM 3788 C C . ASN A 1 503 ? 147.530 164.342 153.772 1.00 52.41 503 ASN A C 1
ATOM 3789 O O . ASN A 1 503 ? 147.752 164.058 152.583 1.00 52.41 503 ASN A O 1
ATOM 3794 N N . ARG A 1 504 ? 148.512 164.683 154.608 1.00 52.27 504 ARG A N 1
ATOM 3795 C CA . ARG A 1 504 ? 149.875 164.838 154.114 1.00 52.27 504 ARG A CA 1
ATOM 3796 C C . ARG A 1 504 ? 150.528 163.500 153.794 1.00 52.27 504 ARG A C 1
ATOM 3797 O O . ARG A 1 504 ? 151.326 163.417 152.854 1.00 52.27 504 ARG A O 1
ATOM 3805 N N . CYS A 1 505 ? 150.194 162.444 154.532 1.00 47.36 505 CYS A N 1
ATOM 3806 C CA . CYS A 1 505 ? 150.694 161.120 154.178 1.00 47.36 505 CYS A CA 1
ATOM 3807 C C . CYS A 1 505 ? 150.141 160.666 152.831 1.00 47.36 505 CYS A C 1
ATOM 3808 O O . CYS A 1 505 ? 150.850 160.026 152.036 1.00 47.36 505 CYS A O 1
ATOM 3811 N N . GLN A 1 506 ? 148.878 161.000 152.548 1.00 48.00 506 GLN A N 1
ATOM 3812 C CA . GLN A 1 506 ? 148.322 160.679 151.236 1.00 48.00 506 GLN A CA 1
ATOM 3813 C C . GLN A 1 506 ? 149.029 161.446 150.123 1.00 48.00 506 GLN A C 1
ATOM 3814 O O . GLN A 1 506 ? 149.295 160.889 149.046 1.00 48.00 506 GLN A O 1
ATOM 3820 N N . GLU A 1 507 ? 149.364 162.716 150.371 1.00 47.79 507 GLU A N 1
ATOM 3821 C CA . GLU A 1 507 ? 150.133 163.472 149.380 1.00 47.79 507 GLU A CA 1
ATOM 3822 C C . GLU A 1 507 ? 151.513 162.857 149.144 1.00 47.79 507 GLU A C 1
ATOM 3823 O O . GLU A 1 507 ? 152.008 162.824 148.004 1.00 47.79 507 GLU A O 1
ATOM 3829 N N . ILE A 1 508 ? 152.144 162.363 150.212 1.00 44.12 508 ILE A N 1
ATOM 3830 C CA . ILE A 1 508 ? 153.454 161.723 150.096 1.00 44.12 508 ILE A CA 1
ATOM 3831 C C . ILE A 1 508 ? 153.372 160.481 149.216 1.00 44.12 508 ILE A C 1
ATOM 3832 O O . ILE A 1 508 ? 154.238 160.251 148.357 1.00 44.12 508 ILE A O 1
ATOM 3837 N N . HIS A 1 509 ? 152.330 159.667 149.404 1.00 44.12 509 HIS A N 1
ATOM 3838 C CA . HIS A 1 509 ? 152.183 158.474 148.571 1.00 44.12 509 HIS A CA 1
ATOM 3839 C C . HIS A 1 509 ? 151.954 158.835 147.109 1.00 44.12 509 HIS A C 1
ATOM 3840 O O . HIS A 1 509 ? 152.488 158.172 146.202 1.00 44.12 509 HIS A O 1
ATOM 3847 N N . THR A 1 510 ? 151.180 159.897 146.864 1.00 42.29 510 THR A N 1
ATOM 3848 C CA . THR A 1 510 ? 150.950 160.352 145.493 1.00 42.29 510 THR A CA 1
ATOM 3849 C C . THR A 1 510 ? 152.258 160.738 144.805 1.00 42.29 510 THR A C 1
ATOM 3850 O O . THR A 1 510 ? 152.514 160.347 143.658 1.00 42.29 510 THR A O 1
ATOM 3854 N N . ARG A 1 511 ? 153.121 161.474 145.514 1.00 41.41 511 ARG A N 1
ATOM 3855 C CA . ARG A 1 511 ? 154.390 161.905 144.926 1.00 41.41 511 ARG A CA 1
ATOM 3856 C C . ARG A 1 511 ? 155.376 160.752 144.726 1.00 41.41 511 ARG A C 1
ATOM 3857 O O . ARG A 1 511 ? 156.156 160.770 143.764 1.00 41.41 511 ARG A O 1
ATOM 3865 N N . LEU A 1 512 ? 155.360 159.744 145.603 1.00 41.02 512 LEU A N 1
ATOM 3866 C CA . LEU A 1 512 ? 156.192 158.561 145.376 1.00 41.02 512 LEU A CA 1
ATOM 3867 C C . LEU A 1 512 ? 155.790 157.836 144.099 1.00 41.02 512 LEU A C 1
ATOM 3868 O O . LEU A 1 512 ? 156.647 157.445 143.285 1.00 41.02 512 LEU A O 1
ATOM 3873 N N . GLN A 1 513 ? 154.479 157.641 143.906 1.00 47.12 513 GLN A N 1
ATOM 3874 C CA . GLN A 1 513 ? 154.019 156.976 142.688 1.00 47.12 513 GLN A CA 1
ATOM 3875 C C . GLN A 1 513 ? 154.330 157.804 141.448 1.00 47.12 513 GLN A C 1
ATOM 3876 O O . GLN A 1 513 ? 154.669 157.250 140.395 1.00 47.12 513 GLN A O 1
ATOM 3882 N N . GLU A 1 514 ? 154.228 159.131 141.558 1.00 49.25 514 GLU A N 1
ATOM 3883 C CA . GLU A 1 514 ? 154.597 160.001 140.446 1.00 49.25 514 GLU A CA 1
ATOM 3884 C C . GLU A 1 514 ? 156.065 159.844 140.075 1.00 49.25 514 GLU A C 1
ATOM 3885 O O . GLU A 1 514 ? 156.415 159.828 138.887 1.00 49.25 514 GLU A O 1
ATOM 3891 N N . GLY A 1 515 ? 156.938 159.724 141.079 1.00 45.81 515 GLY A N 1
ATOM 3892 C CA . GLY A 1 515 ? 158.354 159.517 140.800 1.00 45.81 515 GLY A CA 1
ATOM 3893 C C . GLY A 1 515 ? 158.628 158.218 140.064 1.00 45.81 515 GLY A C 1
ATOM 3894 O O . GLY A 1 515 ? 159.415 158.181 139.112 1.00 45.81 515 GLY A O 1
ATOM 3895 N N . ILE A 1 516 ? 157.968 157.137 140.486 1.00 48.23 516 ILE A N 1
ATOM 3896 C CA . ILE A 1 516 ? 158.155 155.857 139.795 1.00 48.23 516 ILE A CA 1
ATOM 3897 C C . ILE A 1 516 ? 157.633 155.930 138.358 1.00 48.23 516 ILE A C 1
ATOM 3898 O O . ILE A 1 516 ? 158.257 155.401 137.425 1.00 48.23 516 ILE A O 1
ATOM 3903 N N . ASN A 1 517 ? 156.499 156.610 138.154 1.00 51.00 517 ASN A N 1
ATOM 3904 C CA . ASN A 1 517 ? 155.943 156.757 136.808 1.00 51.00 517 ASN A CA 1
ATOM 3905 C C . ASN A 1 517 ? 156.880 157.540 135.897 1.00 51.00 517 ASN A C 1
ATOM 3906 O O . ASN A 1 517 ? 157.043 157.199 134.721 1.00 51.00 517 ASN A O 1
ATOM 3911 N N . THR A 1 518 ? 157.492 158.607 136.422 1.00 50.69 518 THR A N 1
ATOM 3912 C CA . THR A 1 518 ? 158.479 159.361 135.648 1.00 50.69 518 THR A CA 1
ATOM 3913 C C . THR A 1 518 ? 159.692 158.500 135.312 1.00 50.69 518 THR A C 1
ATOM 3914 O O . THR A 1 518 ? 160.255 158.604 134.217 1.00 50.69 518 THR A O 1
ATOM 3918 N N . LEU A 1 519 ? 160.099 157.631 136.237 1.00 50.67 519 LEU A N 1
ATOM 3919 C CA . LEU A 1 519 ? 161.210 156.733 135.946 1.00 50.67 519 LEU A CA 1
ATOM 3920 C C . LEU A 1 519 ? 160.855 155.726 134.857 1.00 50.67 519 LEU A C 1
ATOM 3921 O O . LEU A 1 519 ? 161.729 155.318 134.086 1.00 50.67 519 LEU A O 1
ATOM 3926 N N . LYS A 1 520 ? 159.587 155.319 134.769 1.00 56.78 520 LYS A N 1
ATOM 3927 C CA . LYS A 1 520 ? 159.206 154.297 133.793 1.00 56.78 520 LYS A CA 1
ATOM 3928 C C . LYS A 1 520 ? 159.168 154.818 132.361 1.00 56.78 520 LYS A C 1
ATOM 3929 O O . LYS A 1 520 ? 159.483 154.072 131.429 1.00 56.78 520 LYS A O 1
ATOM 3935 N N . SER A 1 521 ? 158.786 156.077 132.159 1.00 60.19 521 SER A N 1
ATOM 3936 C CA . SER A 1 521 ? 158.558 156.622 130.830 1.00 60.19 521 SER A CA 1
ATOM 3937 C C . SER A 1 521 ? 159.750 157.402 130.294 1.00 60.19 521 SER A C 1
ATOM 3938 O O . SER A 1 521 ? 159.561 158.395 129.586 1.00 60.19 521 SER A O 1
ATOM 3941 N N . ASN A 1 522 ? 160.971 156.985 130.619 1.00 62.67 522 ASN A N 1
ATOM 3942 C CA . ASN A 1 522 ? 162.158 157.721 130.208 1.00 62.67 522 ASN A CA 1
ATOM 3943 C C . ASN A 1 522 ? 163.350 156.777 130.132 1.00 62.67 522 ASN A C 1
ATOM 3944 O O . ASN A 1 522 ? 163.332 155.673 130.680 1.00 62.67 522 ASN A O 1
ATOM 3949 N N . GLU A 1 523 ? 164.390 157.226 129.434 1.00 59.62 523 GLU A N 1
ATOM 3950 C CA . GLU A 1 523 ? 165.625 156.468 129.271 1.00 59.62 523 GLU A CA 1
ATOM 3951 C C . GLU A 1 523 ? 166.840 157.184 129.834 1.00 59.62 523 GLU A C 1
ATOM 3952 O O . GLU A 1 523 ? 167.729 156.536 130.404 1.00 59.62 523 GLU A O 1
ATOM 3958 N N . ASN A 1 524 ? 166.883 158.512 129.698 1.00 58.19 524 ASN A N 1
ATOM 3959 C CA . ASN A 1 524 ? 167.908 159.301 130.369 1.00 58.19 524 ASN A CA 1
ATOM 3960 C C . ASN A 1 524 ? 167.816 159.136 131.880 1.00 58.19 524 ASN A C 1
ATOM 3961 O O . ASN A 1 524 ? 168.842 159.037 132.566 1.00 58.19 524 ASN A O 1
ATOM 3966 N N . ALA A 1 525 ? 166.591 159.103 132.410 1.00 53.02 525 ALA A N 1
ATOM 3967 C CA . ALA A 1 525 ? 166.398 158.952 133.845 1.00 53.02 525 ALA A CA 1
ATOM 3968 C C . ALA A 1 525 ? 166.886 157.599 134.330 1.00 53.02 525 ALA A C 1
ATOM 3969 O O . ALA A 1 525 ? 167.502 157.502 135.397 1.00 53.02 525 ALA A O 1
ATOM 3971 N N . LEU A 1 526 ? 166.622 156.546 133.568 1.00 54.23 526 LEU A N 1
ATOM 3972 C CA . LEU A 1 526 ? 167.083 155.223 133.968 1.00 54.23 526 LEU A CA 1
ATOM 3973 C C . LEU A 1 526 ? 168.605 155.131 133.913 1.00 54.23 526 LEU A C 1
ATOM 3974 O O . LEU A 1 526 ? 169.233 154.517 134.793 1.00 54.23 526 LEU A O 1
ATOM 3979 N N . ALA A 1 527 ? 169.214 155.758 132.901 1.00 53.21 527 ALA A N 1
ATOM 3980 C CA . ALA A 1 527 ? 170.671 155.797 132.821 1.00 53.21 527 ALA A CA 1
ATOM 3981 C C . ALA A 1 527 ? 171.273 156.523 134.019 1.00 53.21 527 ALA A C 1
ATOM 3982 O O . ALA A 1 527 ? 172.244 156.048 134.627 1.00 53.21 527 ALA A O 1
ATOM 3984 N N . ALA A 1 528 ? 170.689 157.668 134.386 1.00 49.34 528 ALA A N 1
ATOM 3985 C CA . ALA A 1 528 ? 171.196 158.438 135.517 1.00 49.34 528 ALA A CA 1
ATOM 3986 C C . ALA A 1 528 ? 171.015 157.686 136.829 1.00 49.34 528 ALA A C 1
ATOM 3987 O O . ALA A 1 528 ? 171.879 157.748 137.713 1.00 49.34 528 ALA A O 1
ATOM 3989 N N . PHE A 1 529 ? 169.902 156.966 136.967 1.00 49.76 529 PHE A N 1
ATOM 3990 C CA . PHE A 1 529 ? 169.658 156.154 138.155 1.00 49.76 529 PHE A CA 1
ATOM 3991 C C . PHE A 1 529 ? 170.730 155.081 138.320 1.00 49.76 529 PHE A C 1
ATOM 3992 O O . PHE A 1 529 ? 171.300 154.909 139.411 1.00 49.76 529 PHE A O 1
ATOM 4000 N N . ARG A 1 530 ? 171.042 154.373 137.228 1.00 52.73 530 ARG A N 1
ATOM 4001 C CA . ARG A 1 530 ? 172.071 153.337 137.282 1.00 52.73 530 ARG A CA 1
ATOM 4002 C C . ARG A 1 530 ? 173.442 153.924 137.605 1.00 52.73 530 ARG A C 1
ATOM 4003 O O . ARG A 1 530 ? 174.204 153.351 138.402 1.00 52.73 530 ARG A O 1
ATOM 4011 N N . PHE A 1 531 ? 173.756 155.081 137.013 1.00 51.67 531 PHE A N 1
ATOM 4012 C CA . PHE A 1 531 ? 175.043 155.730 137.251 1.00 51.67 531 PHE A CA 1
ATOM 4013 C C . PHE A 1 531 ? 175.208 156.126 138.713 1.00 51.67 531 PHE A C 1
ATOM 4014 O O . PHE A 1 531 ? 176.264 155.886 139.320 1.00 51.67 531 PHE A O 1
ATOM 4022 N N . ALA A 1 532 ? 174.165 156.724 139.297 1.00 47.99 532 ALA A N 1
ATOM 4023 C CA . ALA A 1 532 ? 174.242 157.167 140.686 1.00 47.99 532 ALA A CA 1
ATOM 4024 C C . ALA A 1 532 ? 174.384 155.990 141.640 1.00 47.99 532 ALA A C 1
ATOM 4025 O O . ALA A 1 532 ? 175.174 156.052 142.592 1.00 47.99 532 ALA A O 1
ATOM 4027 N N . ASN A 1 533 ? 173.645 154.904 141.394 1.00 49.65 533 ASN A N 1
ATOM 4028 C CA . ASN A 1 533 ? 173.762 153.739 142.267 1.00 49.65 533 ASN A CA 1
ATOM 4029 C C . ASN A 1 533 ? 175.161 153.128 142.216 1.00 49.65 533 ASN A C 1
ATOM 4030 O O . ASN A 1 533 ? 175.737 152.789 143.264 1.00 49.65 533 ASN A O 1
ATOM 4035 N N . GLN A 1 534 ? 175.736 153.008 141.011 1.00 49.76 534 GLN A N 1
ATOM 4036 C CA . GLN A 1 534 ? 177.077 152.437 140.880 1.00 49.76 534 GLN A CA 1
ATOM 4037 C C . GLN A 1 534 ? 178.124 153.286 141.597 1.00 49.76 534 GLN A C 1
ATOM 4038 O O . GLN A 1 534 ? 178.962 152.762 142.353 1.00 49.76 534 GLN A O 1
ATOM 4044 N N . ALA A 1 535 ? 178.077 154.606 141.379 1.00 49.45 535 ALA A N 1
ATOM 4045 C CA . ALA A 1 535 ? 179.063 155.491 141.988 1.00 49.45 535 ALA A CA 1
ATOM 4046 C C . ALA A 1 535 ? 178.969 155.474 143.507 1.00 49.45 535 ALA A C 1
ATOM 4047 O O . ALA A 1 535 ? 179.999 155.426 144.202 1.00 49.45 535 ALA A O 1
ATOM 4049 N N . MET A 1 536 ? 177.742 155.502 144.042 1.00 53.08 536 MET A N 1
ATOM 4050 C CA . MET A 1 536 ? 177.578 155.504 145.491 1.00 53.08 536 MET A CA 1
ATOM 4051 C C . MET A 1 536 ? 178.076 154.215 146.120 1.00 53.08 536 MET A C 1
ATOM 4052 O O . MET A 1 536 ? 178.729 154.253 147.169 1.00 53.08 536 MET A O 1
ATOM 4057 N N . ALA A 1 537 ? 177.793 153.070 145.493 1.00 49.60 537 ALA A N 1
ATOM 4058 C CA . ALA A 1 537 ? 178.268 151.811 146.056 1.00 49.60 537 ALA A CA 1
ATOM 4059 C C . ALA A 1 537 ? 179.789 151.759 146.094 1.00 49.60 537 ALA A C 1
ATOM 4060 O O . ALA A 1 537 ? 180.377 151.365 147.112 1.00 49.60 537 ALA A O 1
ATOM 4062 N N . THR A 1 538 ? 180.445 152.197 145.011 1.00 51.14 538 THR A N 1
ATOM 4063 C CA . THR A 1 538 ? 181.907 152.141 144.963 1.00 51.14 538 THR A CA 1
ATOM 4064 C C . THR A 1 538 ? 182.548 153.048 146.014 1.00 51.14 538 THR A C 1
ATOM 4065 O O . THR A 1 538 ? 183.464 152.627 146.739 1.00 51.14 538 THR A O 1
ATOM 4069 N N . GLN A 1 539 ? 182.059 154.289 146.131 1.00 53.14 539 GLN A N 1
ATOM 4070 C CA . GLN A 1 539 ? 182.613 155.213 147.124 1.00 53.14 539 GLN A CA 1
ATOM 4071 C C . GLN A 1 539 ? 182.386 154.709 148.545 1.00 53.14 539 GLN A C 1
ATOM 4072 O O . GLN A 1 539 ? 183.274 154.820 149.410 1.00 53.14 539 GLN A O 1
ATOM 4078 N N . ARG A 1 540 ? 181.208 154.128 148.790 1.00 53.96 540 ARG A N 1
ATOM 4079 C CA . ARG A 1 540 ? 180.880 153.582 150.100 1.00 53.96 540 ARG A CA 1
ATOM 4080 C C . ARG A 1 540 ? 181.810 152.436 150.480 1.00 53.96 540 ARG A C 1
ATOM 4081 O O . ARG A 1 540 ? 182.189 152.304 151.649 1.00 53.96 540 ARG A O 1
ATOM 4089 N N . ILE A 1 541 ? 182.176 151.586 149.514 1.00 58.53 541 ILE A N 1
ATOM 4090 C CA . ILE A 1 541 ? 183.151 150.539 149.821 1.00 58.53 541 ILE A CA 1
ATOM 4091 C C . ILE A 1 541 ? 184.522 151.139 150.113 1.00 58.53 541 ILE A C 1
ATOM 4092 O O . ILE A 1 541 ? 185.179 150.762 151.088 1.00 58.53 541 ILE A O 1
ATOM 4097 N N . ARG A 1 542 ? 184.971 152.094 149.294 1.00 63.37 542 ARG A N 1
ATOM 4098 C CA . ARG A 1 542 ? 186.388 152.458 149.346 1.00 63.37 542 ARG A CA 1
ATOM 4099 C C . ARG A 1 542 ? 186.757 153.380 150.505 1.00 63.37 542 ARG A C 1
ATOM 4100 O O . ARG A 1 542 ? 187.936 153.420 150.895 1.00 63.37 542 ARG A O 1
ATOM 4108 N N . SER A 1 543 ? 185.800 154.135 151.056 1.00 64.26 543 SER A N 1
ATOM 4109 C CA . SER A 1 543 ? 186.149 155.045 152.152 1.00 64.26 543 SER A CA 1
ATOM 4110 C C . SER A 1 543 ? 186.644 154.292 153.390 1.00 64.26 543 SER A C 1
ATOM 4111 O O . SER A 1 543 ? 187.568 154.748 154.079 1.00 64.26 543 SER A O 1
ATOM 4114 N N . LEU A 1 544 ? 186.047 153.132 153.681 1.00 69.52 544 LEU A N 1
ATOM 4115 C CA . LEU A 1 544 ? 186.464 152.342 154.836 1.00 69.52 544 LEU A CA 1
ATOM 4116 C C . LEU A 1 544 ? 187.871 151.789 154.657 1.00 69.52 544 LEU A C 1
ATOM 4117 O O . LEU A 1 544 ? 188.654 151.741 155.614 1.00 69.52 544 LEU A O 1
ATOM 4122 N N . TYR A 1 545 ? 188.206 151.360 153.438 1.00 75.82 545 TYR A N 1
ATOM 4123 C CA . TYR A 1 545 ? 189.565 150.916 153.140 1.00 75.82 545 TYR A CA 1
ATOM 4124 C C . TYR A 1 545 ? 190.568 152.045 153.319 1.00 75.82 545 TYR A C 1
ATOM 4125 O O . TYR A 1 545 ? 191.669 151.824 153.837 1.00 75.82 545 TYR A O 1
ATOM 4134 N N . ALA A 1 546 ? 190.212 153.256 152.886 1.00 71.35 546 ALA A N 1
ATOM 4135 C CA . ALA A 1 546 ? 191.109 154.392 153.079 1.00 71.35 546 ALA A CA 1
ATOM 4136 C C . ALA A 1 546 ? 191.346 154.661 154.559 1.00 71.35 546 ALA A C 1
ATOM 4137 O O . ALA A 1 546 ? 192.482 154.905 154.985 1.00 71.35 546 ALA A O 1
ATOM 4139 N N . LEU A 1 547 ? 190.282 154.595 155.363 1.00 71.94 547 LEU A N 1
ATOM 4140 C CA . LEU A 1 547 ? 190.434 154.830 156.798 1.00 71.94 547 LEU A CA 1
ATOM 4141 C C . LEU A 1 547 ? 191.256 153.735 157.466 1.00 71.94 547 LEU A C 1
ATOM 4142 O O . LEU A 1 547 ? 192.006 154.003 158.410 1.00 71.94 547 LEU A O 1
ATOM 4147 N N . ALA A 1 548 ? 191.115 152.491 157.008 1.00 78.77 548 ALA A N 1
ATOM 4148 C CA . ALA A 1 548 ? 191.904 151.408 157.588 1.00 78.77 548 ALA A CA 1
ATOM 4149 C C . ALA A 1 548 ? 193.375 151.532 157.216 1.00 78.77 548 ALA A C 1
ATOM 4150 O O . ALA A 1 548 ? 194.254 151.238 158.033 1.00 78.77 548 ALA A O 1
ATOM 4152 N N . MET A 1 549 ? 193.665 151.950 155.982 1.00 79.53 549 MET A N 1
ATOM 4153 C CA . MET A 1 549 ? 195.056 152.086 155.560 1.00 79.53 549 MET A CA 1
ATOM 4154 C C . MET A 1 549 ? 195.745 153.255 156.250 1.00 79.53 549 MET A C 1
ATOM 4155 O O . MET A 1 549 ? 196.928 153.161 156.597 1.00 79.53 549 MET A O 1
ATOM 4160 N N . ARG A 1 550 ? 195.031 154.369 156.454 1.00 81.33 550 ARG A N 1
ATOM 4161 C CA . ARG A 1 550 ? 195.682 155.556 157.007 1.00 81.33 550 ARG A CA 1
ATOM 4162 C C . ARG A 1 550 ? 196.090 155.350 158.465 1.00 81.33 550 ARG A C 1
ATOM 4163 O O . ARG A 1 550 ? 197.045 155.976 158.938 1.00 81.33 550 ARG A O 1
ATOM 4171 N N . ARG A 1 551 ? 195.410 154.462 159.184 1.00 82.95 551 ARG A N 1
ATOM 4172 C CA . ARG A 1 551 ? 195.766 154.166 160.565 1.00 82.95 551 ARG A CA 1
ATOM 4173 C C . ARG A 1 551 ? 196.854 153.112 160.681 1.00 82.95 551 ARG A C 1
ATOM 4174 O O . ARG A 1 551 ? 197.192 152.717 161.800 1.00 82.95 551 ARG A O 1
ATOM 4182 N N . GLY A 1 552 ? 197.399 152.643 159.564 1.00 95.86 552 GLY A N 1
ATOM 4183 C CA . GLY A 1 552 ? 198.538 151.753 159.589 1.00 95.86 552 GLY A CA 1
ATOM 4184 C C . GLY A 1 552 ? 198.229 150.289 159.796 1.00 95.86 552 GLY A C 1
ATOM 4185 O O . GLY A 1 552 ? 199.150 149.515 160.083 1.00 95.86 552 GLY A O 1
ATOM 4186 N N . GLU A 1 553 ? 196.972 149.883 159.674 1.00 103.74 553 GLU A N 1
ATOM 4187 C CA . GLU A 1 553 ? 196.643 148.473 159.765 1.00 103.74 553 GLU A CA 1
ATOM 4188 C C . GLU A 1 553 ? 196.900 147.786 158.425 1.00 103.74 553 GLU A C 1
ATOM 4189 O O . GLU A 1 553 ? 197.150 148.429 157.403 1.00 103.74 553 GLU A O 1
ATOM 4195 N N . ASP A 1 554 ? 196.840 146.459 158.436 1.00 103.99 554 ASP A N 1
ATOM 4196 C CA . ASP A 1 554 ? 197.081 145.650 157.248 1.00 103.99 554 ASP A CA 1
ATOM 4197 C C . ASP A 1 554 ? 195.758 145.069 156.767 1.00 103.99 554 ASP A C 1
ATOM 4198 O O . ASP A 1 554 ? 195.216 144.155 157.397 1.00 103.99 554 ASP A O 1
ATOM 4203 N N . VAL A 1 555 ? 195.237 145.599 155.657 1.00 96.25 555 VAL A N 1
ATOM 4204 C CA . VAL A 1 555 ? 193.962 145.158 155.101 1.00 96.25 555 VAL A CA 1
ATOM 4205 C C . VAL A 1 555 ? 194.092 145.004 153.592 1.00 96.25 555 VAL A C 1
ATOM 4206 O O . VAL A 1 555 ? 195.005 145.545 152.965 1.00 96.25 555 VAL A O 1
ATOM 4210 N N . THR A 1 556 ? 193.155 144.256 153.008 1.00 96.19 556 THR A N 1
ATOM 4211 C CA . THR A 1 556 ? 193.026 144.109 151.565 1.00 96.19 556 THR A CA 1
ATOM 4212 C C . THR A 1 556 ? 191.640 144.575 151.131 1.00 96.19 556 THR A C 1
ATOM 4213 O O . THR A 1 556 ? 190.732 144.738 151.951 1.00 96.19 556 THR A O 1
ATOM 4217 N N . LEU A 1 557 ? 191.485 144.798 149.821 1.00 89.13 557 LEU A N 1
ATOM 4218 C CA . LEU A 1 557 ? 190.265 145.421 149.314 1.00 89.13 557 LEU A CA 1
ATOM 4219 C C . LEU A 1 557 ? 189.078 144.467 149.314 1.00 89.13 557 LEU A C 1
ATOM 4220 O O . LEU A 1 557 ? 187.934 144.910 149.456 1.00 89.13 557 LEU A O 1
ATOM 4225 N N . ASP A 1 558 ? 189.313 143.165 149.163 1.00 92.30 558 ASP A N 1
ATOM 4226 C CA . ASP A 1 558 ? 188.195 142.234 149.062 1.00 92.30 558 ASP A CA 1
ATOM 4227 C C . ASP A 1 558 ? 187.570 141.901 150.409 1.00 92.30 558 ASP A C 1
ATOM 4228 O O . ASP A 1 558 ? 186.561 141.189 150.442 1.00 92.30 558 ASP A O 1
ATOM 4233 N N . LYS A 1 559 ? 188.142 142.383 151.512 1.00 88.73 559 LYS A N 1
ATOM 4234 C CA . LYS A 1 559 ? 187.541 142.149 152.820 1.00 88.73 559 LYS A CA 1
ATOM 4235 C C . LYS A 1 559 ? 186.263 142.963 152.996 1.00 88.73 559 LYS A C 1
ATOM 4236 O O . LYS A 1 559 ? 185.302 142.496 153.617 1.00 88.73 559 LYS A O 1
ATOM 4242 N N . PHE A 1 560 ? 186.228 144.172 152.441 1.00 82.86 560 PHE A N 1
ATOM 4243 C CA . PHE A 1 560 ? 185.140 145.110 152.678 1.00 82.86 560 PHE A CA 1
ATOM 4244 C C . PHE A 1 560 ? 183.984 144.982 151.693 1.00 82.86 560 PHE A C 1
ATOM 4245 O O . PHE A 1 560 ? 182.969 145.664 151.869 1.00 82.86 560 PHE A O 1
ATOM 4253 N N . ASP A 1 561 ? 184.097 144.136 150.668 1.00 81.79 561 ASP A N 1
ATOM 4254 C CA . ASP A 1 561 ? 183.051 144.029 149.649 1.00 81.79 561 ASP A CA 1
ATOM 4255 C C . ASP A 1 561 ? 182.093 142.902 150.030 1.00 81.79 561 ASP A C 1
ATOM 4256 O O . ASP A 1 561 ? 182.091 141.815 149.450 1.00 81.79 561 ASP A O 1
ATOM 4261 N N . VAL A 1 562 ? 181.252 143.182 151.026 1.00 77.27 562 VAL A N 1
ATOM 4262 C CA . VAL A 1 562 ? 180.205 142.266 151.458 1.00 77.27 562 VAL A CA 1
ATOM 4263 C C . VAL A 1 562 ? 178.867 142.989 151.384 1.00 77.27 562 VAL A C 1
ATOM 4264 O O . VAL A 1 562 ? 178.796 144.190 151.125 1.00 77.27 562 VAL A O 1
ATOM 4268 N N . LEU A 1 563 ? 177.793 142.228 151.610 1.00 75.18 563 LEU A N 1
ATOM 4269 C CA . LEU A 1 563 ? 176.445 142.746 151.390 1.00 75.18 563 LEU A CA 1
ATOM 4270 C C . LEU A 1 563 ? 176.048 143.770 152.446 1.00 75.18 563 LEU A C 1
ATOM 4271 O O . LEU A 1 563 ? 175.177 144.611 152.197 1.00 75.18 563 LEU A O 1
ATOM 4276 N N . LYS A 1 564 ? 176.691 143.729 153.615 1.00 71.71 564 LYS A N 1
ATOM 4277 C CA . LYS A 1 564 ? 176.381 144.665 154.691 1.00 71.71 564 LYS A CA 1
ATOM 4278 C C . LYS A 1 564 ? 176.691 146.106 154.303 1.00 71.71 564 LYS A C 1
ATOM 4279 O O . LYS A 1 564 ? 176.007 147.034 154.750 1.00 71.71 564 LYS A O 1
ATOM 4285 N N . ASN A 1 565 ? 177.682 146.313 153.443 1.00 71.00 565 ASN A N 1
ATOM 4286 C CA . ASN A 1 565 ? 178.219 147.641 153.200 1.00 71.00 565 ASN A CA 1
ATOM 4287 C C . ASN A 1 565 ? 177.591 148.369 152.020 1.00 71.00 565 ASN A C 1
ATOM 4288 O O . ASN A 1 565 ? 177.773 149.584 151.909 1.00 71.00 565 ASN A O 1
ATOM 4293 N N . ARG A 1 566 ? 176.859 147.689 151.145 1.00 65.07 566 ARG A N 1
ATOM 4294 C CA . ARG A 1 566 ? 176.403 148.321 149.909 1.00 65.07 566 ARG A CA 1
ATOM 4295 C C . ARG A 1 566 ? 174.878 148.278 149.799 1.00 65.07 566 ARG A C 1
ATOM 4296 O O . ARG A 1 566 ? 174.303 147.990 148.748 1.00 65.07 566 ARG A O 1
ATOM 4304 N N . SER A 1 567 ? 174.193 148.633 150.882 1.00 51.66 567 SER A N 1
ATOM 4305 C CA . SER A 1 567 ? 172.741 148.609 150.919 1.00 51.66 567 SER A CA 1
ATOM 4306 C C . SER A 1 567 ? 172.206 149.970 151.324 1.00 51.66 567 SER A C 1
ATOM 4307 O O . SER A 1 567 ? 172.909 150.773 151.934 1.00 51.66 567 SER A O 1
ATOM 4310 N N . TRP A 1 568 ? 170.953 150.223 150.966 1.00 47.23 568 TRP A N 1
ATOM 4311 C CA . TRP A 1 568 ? 170.276 151.470 151.281 1.00 47.23 568 TRP A CA 1
ATOM 4312 C C . TRP A 1 568 ? 169.580 151.393 152.639 1.00 47.23 568 TRP A C 1
ATOM 4313 O O . TRP A 1 568 ? 169.508 150.344 153.283 1.00 47.23 568 TRP A O 1
ATOM 4324 N N . ARG A 1 569 ? 169.048 152.536 153.062 1.00 44.62 569 ARG A N 1
ATOM 4325 C CA . ARG A 1 569 ? 168.065 152.634 154.121 1.00 44.62 569 ARG A CA 1
ATOM 4326 C C . ARG A 1 569 ? 166.814 153.299 153.561 1.00 44.62 569 ARG A C 1
ATOM 4327 O O . ARG A 1 569 ? 166.932 154.201 152.727 1.00 44.62 569 ARG A O 1
ATOM 4335 N N . PRO A 1 570 ? 165.617 152.871 153.984 1.00 34.26 570 PRO A N 1
ATOM 4336 C CA . PRO A 1 570 ? 164.403 153.202 153.223 1.00 34.26 570 PRO A CA 1
ATOM 4337 C C . PRO A 1 570 ? 164.076 154.676 153.085 1.00 34.26 570 PRO A C 1
ATOM 4338 O O . PRO A 1 570 ? 163.530 155.074 152.051 1.00 34.26 570 PRO A O 1
ATOM 4342 N N . PHE A 1 571 ? 164.396 155.508 154.067 1.00 35.23 571 PHE A N 1
ATOM 4343 C CA . PHE A 1 571 ? 164.059 156.915 153.908 1.00 35.23 571 PHE A CA 1
ATOM 4344 C C . PHE A 1 571 ? 164.976 157.598 152.902 1.00 35.23 571 PHE A C 1
ATOM 4345 O O . PHE A 1 571 ? 164.560 158.553 152.239 1.00 35.23 571 PHE A O 1
ATOM 4353 N N . GLN A 1 572 ? 166.186 157.074 152.709 1.00 35.96 572 GLN A N 1
ATOM 4354 C CA . GLN A 1 572 ? 167.091 157.629 151.708 1.00 35.96 572 GLN A CA 1
ATOM 4355 C C . GLN A 1 572 ? 166.609 157.335 150.291 1.00 35.96 572 GLN A C 1
ATOM 4356 O O . GLN A 1 572 ? 166.553 158.235 149.440 1.00 35.96 572 GLN A O 1
ATOM 4362 N N . LEU A 1 573 ? 166.238 156.081 150.023 1.00 34.94 573 LEU A N 1
ATOM 4363 C CA . LEU A 1 573 ? 165.704 155.723 148.714 1.00 34.94 573 LEU A CA 1
ATOM 4364 C C . LEU A 1 573 ? 164.372 156.412 148.454 1.00 34.94 573 LEU A C 1
ATOM 4365 O O . LEU A 1 573 ? 164.083 156.819 147.320 1.00 34.94 573 LEU A O 1
ATOM 4370 N N . ALA A 1 574 ? 163.548 156.556 149.495 1.00 32.07 574 ALA A N 1
ATOM 4371 C CA . ALA A 1 574 ? 162.288 157.270 149.347 1.00 32.07 574 ALA A CA 1
ATOM 4372 C C . ALA A 1 574 ? 162.516 158.730 148.998 1.00 32.07 574 ALA A C 1
ATOM 4373 O O . ALA A 1 574 ? 161.817 159.279 148.144 1.00 32.07 574 ALA A O 1
ATOM 4375 N N . PHE A 1 575 ? 163.491 159.375 149.641 1.00 33.68 575 PHE A N 1
ATOM 4376 C CA . PHE A 1 575 ? 163.817 160.757 149.303 1.00 33.68 575 PHE A CA 1
ATOM 4377 C C . PHE A 1 575 ? 164.307 160.865 147.866 1.00 33.68 575 PHE A C 1
ATOM 4378 O O . PHE A 1 575 ? 163.979 161.826 147.155 1.00 33.68 575 PHE A O 1
ATOM 4386 N N . LEU A 1 576 ? 165.074 159.869 147.416 1.00 32.64 576 LEU A N 1
ATOM 4387 C CA . LEU A 1 576 ? 165.556 159.861 146.039 1.00 32.64 576 LEU A CA 1
ATOM 4388 C C . LEU A 1 576 ? 164.403 159.779 145.044 1.00 32.64 576 LEU A C 1
ATOM 4389 O O . LEU A 1 576 ? 164.390 160.496 144.039 1.00 32.64 576 LEU A O 1
ATOM 4394 N N . LEU A 1 577 ? 163.415 158.922 145.318 1.00 33.37 577 LEU A N 1
ATOM 4395 C CA . LEU A 1 577 ? 162.280 158.782 144.404 1.00 33.37 577 LEU A CA 1
ATOM 4396 C C . LEU A 1 577 ? 161.371 160.003 144.432 1.00 33.37 577 LEU A C 1
ATOM 4397 O O . LEU A 1 577 ? 160.758 160.344 143.420 1.00 33.37 577 LEU A O 1
ATOM 4402 N N . LEU A 1 578 ? 161.230 160.646 145.588 1.00 33.89 578 LEU A N 1
ATOM 4403 C CA . LEU A 1 578 ? 160.565 161.949 145.631 1.00 33.89 578 LEU A CA 1
ATOM 4404 C C . LEU A 1 578 ? 161.263 162.975 144.757 1.00 33.89 578 LEU A C 1
ATOM 4405 O O . LEU A 1 578 ? 160.608 163.789 144.100 1.00 33.89 578 LEU A O 1
ATOM 4410 N N . SER A 1 579 ? 162.592 162.970 144.755 1.00 35.39 579 SER A N 1
ATOM 4411 C CA . SER A 1 579 ? 163.323 164.091 144.182 1.00 35.39 579 SER A CA 1
ATOM 4412 C C . SER A 1 579 ? 163.454 164.031 142.666 1.00 35.39 579 SER A C 1
ATOM 4413 O O . SER A 1 579 ? 163.880 165.022 142.064 1.00 35.39 579 SER A O 1
ATOM 4416 N N . ILE A 1 580 ? 163.085 162.912 142.037 1.00 36.37 580 ILE A N 1
ATOM 4417 C CA . ILE A 1 580 ? 163.396 162.717 140.615 1.00 36.37 580 ILE A CA 1
ATOM 4418 C C . ILE A 1 580 ? 162.632 163.650 139.677 1.00 36.37 580 ILE A C 1
ATOM 4419 O O . ILE A 1 580 ? 163.283 164.339 138.875 1.00 36.37 580 ILE A O 1
ATOM 4424 N N . PRO A 1 581 ? 161.285 163.724 139.700 1.00 41.02 581 PRO A N 1
ATOM 4425 C CA . PRO A 1 581 ? 160.594 164.408 138.593 1.00 41.02 581 PRO A CA 1
ATOM 4426 C C . PRO A 1 581 ? 160.843 165.901 138.494 1.00 41.02 581 PRO A C 1
ATOM 4427 O O . PRO A 1 581 ? 160.600 166.483 137.431 1.00 41.02 581 PRO A O 1
ATOM 4431 N N . SER A 1 582 ? 161.307 166.547 139.558 1.00 43.25 582 SER A N 1
ATOM 4432 C CA . SER A 1 582 ? 161.589 167.973 139.483 1.00 43.25 582 SER A CA 1
ATOM 4433 C C . SER A 1 582 ? 162.939 168.272 138.850 1.00 43.25 582 SER A C 1
ATOM 4434 O O . SER A 1 582 ? 163.160 169.400 138.403 1.00 43.25 582 SER A O 1
ATOM 4437 N N . LEU A 1 583 ? 163.841 167.293 138.804 1.00 42.68 583 LEU A N 1
ATOM 4438 C CA . LEU A 1 583 ? 165.166 167.487 138.234 1.00 42.68 583 LEU A CA 1
ATOM 4439 C C . LEU A 1 583 ? 165.298 166.926 136.831 1.00 42.68 583 LEU A C 1
ATOM 4440 O O . LEU A 1 583 ? 166.164 167.376 136.077 1.00 42.68 583 LEU A O 1
ATOM 4445 N N . ALA A 1 584 ? 164.451 165.967 136.459 1.00 47.03 584 ALA A N 1
ATOM 4446 C CA . ALA A 1 584 ? 164.535 165.311 135.163 1.00 47.03 584 ALA A CA 1
ATOM 4447 C C . ALA A 1 584 ? 163.879 166.101 134.046 1.00 47.03 584 ALA A C 1
ATOM 4448 O O . ALA A 1 584 ? 163.900 165.645 132.901 1.00 47.03 584 ALA A O 1
ATOM 4450 N N . ASP A 1 585 ? 163.293 167.255 134.341 1.00 53.12 585 ASP A N 1
ATOM 4451 C CA . ASP A 1 585 ? 162.640 168.092 133.343 1.00 53.12 585 ASP A CA 1
ATOM 4452 C C . ASP A 1 585 ? 162.568 169.525 133.845 1.00 53.12 585 ASP A C 1
ATOM 4453 O O . ASP A 1 585 ? 162.020 169.775 134.922 1.00 53.12 585 ASP A O 1
ATOM 4458 N N . PRO A 1 586 ? 163.098 170.493 133.100 1.00 55.62 586 PRO A N 1
ATOM 4459 C CA . PRO A 1 586 ? 162.987 171.894 133.532 1.00 55.62 586 PRO A CA 1
ATOM 4460 C C . PRO A 1 586 ? 161.589 172.472 133.417 1.00 55.62 586 PRO A C 1
ATOM 4461 O O . PRO A 1 586 ? 161.363 173.587 133.898 1.00 55.62 586 PRO A O 1
ATOM 4465 N N . CYS A 1 587 ? 160.650 171.765 132.795 1.00 57.98 587 CYS A N 1
ATOM 4466 C CA . CYS A 1 587 ? 159.303 172.274 132.574 1.00 57.98 587 CYS A CA 1
ATOM 4467 C C . CYS A 1 587 ? 158.298 171.801 133.617 1.00 57.98 587 CYS A C 1
ATOM 4468 O O . CYS A 1 587 ? 157.096 172.006 133.428 1.00 57.98 587 CYS A O 1
ATOM 4471 N N . HIS A 1 588 ? 158.752 171.165 134.693 1.00 57.45 588 HIS A N 1
ATOM 4472 C CA . HIS A 1 588 ? 157.861 170.733 135.759 1.00 57.45 588 HIS A CA 1
ATOM 4473 C C . HIS A 1 588 ? 157.262 171.952 136.462 1.00 57.45 588 HIS A C 1
ATOM 4474 O O . HIS A 1 588 ? 157.887 173.015 136.506 1.00 57.45 588 HIS A O 1
ATOM 4481 N N . PRO A 1 589 ? 156.036 171.839 136.986 1.00 59.03 589 PRO A N 1
ATOM 4482 C CA . PRO A 1 589 ? 155.414 172.994 137.656 1.00 59.03 589 PRO A CA 1
ATOM 4483 C C . PRO A 1 589 ? 156.157 173.511 138.879 1.00 59.03 589 PRO A C 1
ATOM 4484 O O . PRO A 1 589 ? 155.955 174.669 139.258 1.00 59.03 589 PRO A O 1
ATOM 4488 N N . ASP A 1 590 ? 157.018 172.708 139.505 1.00 59.60 590 ASP A N 1
ATOM 4489 C CA . ASP A 1 590 ? 157.769 173.193 140.658 1.00 59.60 590 ASP A CA 1
ATOM 4490 C C . ASP A 1 590 ? 158.816 174.235 140.289 1.00 59.60 590 ASP A C 1
ATOM 4491 O O . ASP A 1 590 ? 159.371 174.878 141.185 1.00 59.60 590 ASP A O 1
ATOM 4496 N N . ARG A 1 591 ? 159.110 174.410 139.002 1.00 50.16 591 ARG A N 1
ATOM 4497 C CA . ARG A 1 591 ? 160.204 175.264 138.572 1.00 50.16 591 ARG A CA 1
ATOM 4498 C C . ARG A 1 591 ? 159.771 176.347 137.596 1.00 50.16 591 ARG A C 1
ATOM 4499 O O . ARG A 1 591 ? 160.627 177.058 137.069 1.00 50.16 591 ARG A O 1
ATOM 4507 N N . VAL A 1 592 ? 158.473 176.504 137.345 1.00 62.18 592 VAL A N 1
ATOM 4508 C CA . VAL A 1 592 ? 158.028 177.462 136.336 1.00 62.18 592 VAL A CA 1
ATOM 4509 C C . VAL A 1 592 ? 157.021 178.461 136.895 1.00 62.18 592 VAL A C 1
ATOM 4510 O O . VAL A 1 592 ? 156.578 179.364 136.178 1.00 62.18 592 VAL A O 1
ATOM 4514 N N . LYS A 1 593 ? 156.642 178.317 138.165 1.00 73.38 593 LYS A N 1
ATOM 4515 C CA . LYS A 1 593 ? 155.644 179.243 138.675 1.00 73.38 593 LYS A CA 1
ATOM 4516 C C . LYS A 1 593 ? 156.010 179.750 140.067 1.00 73.38 593 LYS A C 1
ATOM 4517 O O . LYS A 1 593 ? 156.622 179.019 140.850 1.00 73.38 593 LYS A O 1
ATOM 4523 N N . PRO A 1 594 ? 155.655 180.993 140.401 1.00 80.82 594 PRO A N 1
ATOM 4524 C CA . PRO A 1 594 ? 156.040 181.568 141.695 1.00 80.82 594 PRO A CA 1
ATOM 4525 C C . PRO A 1 594 ? 155.105 181.237 142.849 1.00 80.82 594 PRO A C 1
ATOM 4526 O O . PRO A 1 594 ? 155.246 181.829 143.923 1.00 80.82 594 PRO A O 1
ATOM 4530 N N . ILE A 1 595 ? 154.145 180.336 142.660 1.00 80.70 595 ILE A N 1
ATOM 4531 C CA . ILE A 1 595 ? 153.225 179.915 143.708 1.00 80.70 595 ILE A CA 1
ATOM 4532 C C . ILE A 1 595 ? 153.230 178.392 143.699 1.00 80.70 595 ILE A C 1
ATOM 4533 O O . ILE A 1 595 ? 153.391 177.772 142.644 1.00 80.70 595 ILE A O 1
ATOM 4538 N N . GLU A 1 596 ? 153.084 177.791 144.883 1.00 71.56 596 GLU A N 1
ATOM 4539 C CA . GLU A 1 596 ? 153.047 176.343 145.080 1.00 71.56 596 GLU A CA 1
ATOM 4540 C C . GLU A 1 596 ? 154.326 175.654 144.629 1.00 71.56 596 GLU A C 1
ATOM 4541 O O . GLU A 1 596 ? 154.279 174.525 144.132 1.00 71.56 596 GLU A O 1
ATOM 4547 N N . ALA A 1 597 ? 155.471 176.311 144.774 1.00 51.73 597 ALA A N 1
ATOM 4548 C CA . ALA A 1 597 ? 156.756 175.683 144.484 1.00 51.73 597 ALA A CA 1
ATOM 4549 C C . ALA A 1 597 ? 157.300 175.085 145.771 1.00 51.73 597 ALA A C 1
ATOM 4550 O O . ALA A 1 597 ? 157.891 175.783 146.591 1.00 51.73 597 ALA A O 1
ATOM 4552 N N . TYR A 1 598 ? 157.108 173.788 145.954 1.00 48.65 598 TYR A N 1
ATOM 4553 C CA . TYR A 1 598 ? 157.409 173.158 147.230 1.00 48.65 598 TYR A CA 1
ATOM 4554 C C . TYR A 1 598 ? 158.912 172.994 147.401 1.00 48.65 598 TYR A C 1
ATOM 4555 O O . TYR A 1 598 ? 159.575 172.385 146.557 1.00 48.65 598 TYR A O 1
ATOM 4564 N N . ALA A 1 599 ? 159.446 173.532 148.496 1.00 36.88 599 ALA A N 1
ATOM 4565 C CA . ALA A 1 599 ? 160.858 173.395 148.834 1.00 36.88 599 ALA A CA 1
ATOM 4566 C C . ALA A 1 599 ? 160.986 172.331 149.911 1.00 36.88 599 ALA A C 1
ATOM 4567 O O . ALA A 1 599 ? 160.478 172.505 151.019 1.00 36.88 599 ALA A O 1
ATOM 4569 N N . ASP A 1 600 ? 161.672 171.239 149.599 1.00 34.71 600 ASP A N 1
ATOM 4570 C CA . ASP A 1 600 ? 161.700 170.103 150.504 1.00 34.71 600 ASP A CA 1
ATOM 4571 C C . ASP A 1 600 ? 162.566 170.391 151.721 1.00 34.71 600 ASP A C 1
ATOM 4572 O O . ASP A 1 600 ? 163.638 170.990 151.616 1.00 34.71 600 ASP A O 1
ATOM 4577 N N . LEU A 1 601 ? 162.083 169.965 152.885 1.00 35.77 601 LEU A N 1
ATOM 4578 C CA . LEU A 1 601 ? 162.800 170.088 154.146 1.00 35.77 601 LEU A CA 1
ATOM 4579 C C . LEU A 1 601 ? 162.846 168.718 154.792 1.00 35.77 601 LEU A C 1
ATOM 4580 O O . LEU A 1 601 ? 161.810 168.079 154.964 1.00 35.77 601 LEU A O 1
ATOM 4585 N N . LEU A 1 602 ? 164.040 168.270 155.146 1.00 35.27 602 LEU A N 1
ATOM 4586 C CA . LEU A 1 602 ? 164.258 166.920 155.646 1.00 35.27 602 LEU A CA 1
ATOM 4587 C C . LEU A 1 602 ? 164.754 167.004 157.080 1.00 35.27 602 LEU A C 1
ATOM 4588 O O . LEU A 1 602 ? 165.778 167.640 157.342 1.00 35.27 602 LEU A O 1
ATOM 4593 N N . TRP A 1 603 ? 164.033 166.375 158.014 1.00 38.90 603 TRP A N 1
ATOM 4594 C CA . TRP A 1 603 ? 164.504 166.344 159.390 1.00 38.90 603 TRP A CA 1
ATOM 4595 C C . TRP A 1 603 ? 164.302 164.953 159.956 1.00 38.90 603 TRP A C 1
ATOM 4596 O O . TRP A 1 603 ? 163.345 164.263 159.604 1.00 38.90 603 TRP A O 1
ATOM 4607 N N . PHE A 1 604 ? 165.208 164.562 160.848 1.00 39.22 604 PHE A N 1
ATOM 4608 C CA . PHE A 1 604 ? 165.336 163.189 161.312 1.00 39.22 604 PHE A CA 1
ATOM 4609 C C . PHE A 1 604 ? 166.243 163.208 162.535 1.00 39.22 604 PHE A C 1
ATOM 4610 O O . PHE A 1 604 ? 167.031 164.147 162.690 1.00 39.22 604 PHE A O 1
ATOM 4618 N N . PRO A 1 605 ? 166.131 162.229 163.437 1.00 44.14 605 PRO A N 1
ATOM 4619 C CA . PRO A 1 605 ? 167.077 162.148 164.556 1.00 44.14 605 PRO A CA 1
ATOM 4620 C C . PRO A 1 605 ? 168.514 161.975 164.089 1.00 44.14 605 PRO A C 1
ATOM 4621 O O . PRO A 1 605 ? 168.787 161.282 163.110 1.00 44.14 605 PRO A O 1
ATOM 4625 N N . THR A 1 606 ? 169.435 162.611 164.814 1.00 49.01 606 THR A N 1
ATOM 4626 C CA . THR A 1 606 ? 170.836 162.632 164.413 1.00 49.01 606 THR A CA 1
ATOM 4627 C C . THR A 1 606 ? 171.475 161.263 164.598 1.00 49.01 606 THR A C 1
ATOM 4628 O O . THR A 1 606 ? 171.382 160.653 165.665 1.00 49.01 606 THR A O 1
ATOM 4632 N N . GLY A 1 607 ? 172.135 160.786 163.548 1.00 50.32 607 GLY A N 1
ATOM 4633 C CA . GLY A 1 607 ? 172.729 159.467 163.565 1.00 50.32 607 GLY A CA 1
ATOM 4634 C C . GLY A 1 607 ? 172.313 158.649 162.364 1.00 50.32 607 GLY A C 1
ATOM 4635 O O . GLY A 1 607 ? 173.121 157.900 161.810 1.00 50.32 607 GLY A O 1
ATOM 4636 N N . GLY A 1 608 ? 171.051 158.772 161.960 1.00 46.35 608 GLY A N 1
ATOM 4637 C CA . GLY A 1 608 ? 170.653 158.260 160.665 1.00 46.35 608 GLY A CA 1
ATOM 4638 C C . GLY A 1 608 ? 171.296 159.062 159.553 1.00 46.35 608 GLY A C 1
ATOM 4639 O O . GLY A 1 608 ? 171.630 160.233 159.718 1.00 46.35 608 GLY A O 1
ATOM 4640 N N . GLY A 1 609 ? 171.466 158.427 158.404 1.00 41.51 609 GLY A N 1
ATOM 4641 C CA . GLY A 1 609 ? 172.270 159.025 157.361 1.00 41.51 609 GLY A CA 1
ATOM 4642 C C . GLY A 1 609 ? 171.600 160.082 156.511 1.00 41.51 609 GLY A C 1
ATOM 4643 O O . GLY A 1 609 ? 171.189 159.790 155.390 1.00 41.51 609 GLY A O 1
ATOM 4644 N N . LYS A 1 610 ? 171.477 161.305 157.012 1.00 39.34 610 LYS A N 1
ATOM 4645 C CA . LYS A 1 610 ? 170.933 162.354 156.164 1.00 39.34 610 LYS A CA 1
ATOM 4646 C C . LYS A 1 610 ? 171.932 162.796 155.107 1.00 39.34 610 LYS A C 1
ATOM 4647 O O . LYS A 1 610 ? 171.530 163.229 154.021 1.00 39.34 610 LYS A O 1
ATOM 4653 N N . THR A 1 611 ? 173.231 162.689 155.393 1.00 40.86 611 THR A N 1
ATOM 4654 C CA . THR A 1 611 ? 174.241 163.198 154.470 1.00 40.86 611 THR A CA 1
ATOM 4655 C C . THR A 1 611 ? 174.352 162.319 153.232 1.00 40.86 611 THR A C 1
ATOM 4656 O O . THR A 1 611 ? 174.403 162.822 152.102 1.00 40.86 611 THR A O 1
ATOM 4660 N N . GLU A 1 612 ? 174.375 161.002 153.417 1.00 44.80 612 GLU A N 1
ATOM 4661 C CA . GLU A 1 612 ? 174.317 160.140 152.251 1.00 44.80 612 GLU A CA 1
ATOM 4662 C C . GLU A 1 612 ? 172.944 160.125 151.608 1.00 44.80 612 GLU A C 1
ATOM 4663 O O . GLU A 1 612 ? 172.819 159.667 150.469 1.00 44.80 612 GLU A O 1
ATOM 4669 N N . ALA A 1 613 ? 171.914 160.600 152.304 1.00 37.19 613 ALA A N 1
ATOM 4670 C CA . ALA A 1 613 ? 170.628 160.796 151.652 1.00 37.19 613 ALA A CA 1
ATOM 4671 C C . ALA A 1 613 ? 170.691 161.950 150.662 1.00 37.19 613 ALA A C 1
ATOM 4672 O O . ALA A 1 613 ? 170.213 161.829 149.532 1.00 37.19 613 ALA A O 1
ATOM 4674 N N . TYR A 1 614 ? 171.291 163.075 151.049 1.00 35.95 614 TYR A N 1
ATOM 4675 C CA . TYR A 1 614 ? 171.264 164.231 150.166 1.00 35.95 614 TYR A CA 1
ATOM 4676 C C . TYR A 1 614 ? 172.493 164.350 149.280 1.00 35.95 614 TYR A C 1
ATOM 4677 O O . TYR A 1 614 ? 172.586 165.306 148.508 1.00 35.95 614 TYR A O 1
ATOM 4686 N N . LEU A 1 615 ? 173.429 163.400 149.344 1.00 37.62 615 LEU A N 1
ATOM 4687 C CA . LEU A 1 615 ? 174.485 163.386 148.330 1.00 37.62 615 LEU A CA 1
ATOM 4688 C C . LEU A 1 615 ? 174.064 162.651 147.058 1.00 37.62 615 LEU A C 1
ATOM 4689 O O . LEU A 1 615 ? 174.547 162.979 145.963 1.00 37.62 615 LEU A O 1
ATOM 4694 N N . GLY A 1 616 ? 173.174 161.662 147.181 1.00 35.60 616 GLY A N 1
ATOM 4695 C CA . GLY A 1 616 ? 172.685 160.949 146.010 1.00 35.60 616 GLY A CA 1
ATOM 4696 C C . GLY A 1 616 ? 171.889 161.822 145.062 1.00 35.60 616 GLY A C 1
ATOM 4697 O O . GLY A 1 616 ? 171.925 161.619 143.846 1.00 35.60 616 GLY A O 1
ATOM 4698 N N . VAL A 1 617 ? 171.164 162.800 145.600 1.00 34.48 617 VAL A N 1
ATOM 4699 C CA . VAL A 1 617 ? 170.436 163.740 144.761 1.00 34.48 617 VAL A CA 1
ATOM 4700 C C . VAL A 1 617 ? 171.405 164.567 143.933 1.00 34.48 617 VAL A C 1
ATOM 4701 O O . VAL A 1 617 ? 171.155 164.848 142.756 1.00 34.48 617 VAL A O 1
ATOM 4705 N N . ALA A 1 618 ? 172.536 164.953 144.526 1.00 33.72 618 ALA A N 1
ATOM 4706 C CA . ALA A 1 618 ? 173.547 165.704 143.787 1.00 33.72 618 ALA A CA 1
ATOM 4707 C C . ALA A 1 618 ? 174.197 164.852 142.705 1.00 33.72 618 ALA A C 1
ATOM 4708 O O . ALA A 1 618 ? 174.476 165.343 141.606 1.00 33.72 618 ALA A O 1
ATOM 4710 N N . ALA A 1 619 ? 174.451 163.575 142.999 1.00 36.61 619 ALA A N 1
ATOM 4711 C CA . ALA A 1 619 ? 174.992 162.677 141.978 1.00 36.61 619 ALA A CA 1
ATOM 4712 C C . ALA A 1 619 ? 174.035 162.529 140.800 1.00 36.61 619 ALA A C 1
ATOM 4713 O O . ALA A 1 619 ? 174.443 162.627 139.632 1.00 36.61 619 ALA A O 1
ATOM 4715 N N . PHE A 1 620 ? 172.749 162.306 141.095 1.00 38.46 620 PHE A N 1
ATOM 4716 C CA . PHE A 1 620 ? 171.735 162.182 140.051 1.00 38.46 620 PHE A CA 1
ATOM 4717 C C . PHE A 1 620 ? 171.623 163.462 139.240 1.00 38.46 620 PHE A C 1
ATOM 4718 O O . PHE A 1 620 ? 171.503 163.410 138.015 1.00 38.46 620 PHE A O 1
ATOM 4726 N N . THR A 1 621 ? 171.667 164.617 139.902 1.00 38.45 621 THR A N 1
ATOM 4727 C CA . THR A 1 621 ? 171.600 165.892 139.198 1.00 38.45 621 THR A CA 1
ATOM 4728 C C . THR A 1 621 ? 172.799 166.077 138.282 1.00 38.45 621 THR A C 1
ATOM 4729 O O . THR A 1 621 ? 172.664 166.597 137.169 1.00 38.45 621 THR A O 1
ATOM 4733 N N . MET A 1 622 ? 173.982 165.659 138.736 1.00 42.80 622 MET A N 1
ATOM 4734 C CA . MET A 1 622 ? 175.193 165.840 137.945 1.00 42.80 622 MET A CA 1
ATOM 4735 C C . MET A 1 622 ? 175.176 164.975 136.698 1.00 42.80 622 MET A C 1
ATOM 4736 O O . MET A 1 622 ? 175.560 165.429 135.615 1.00 42.80 622 MET A O 1
ATOM 4741 N N . ALA A 1 623 ? 174.739 163.721 136.830 1.00 41.56 623 ALA A N 1
ATOM 4742 C CA . ALA A 1 623 ? 174.757 162.828 135.676 1.00 41.56 623 ALA A CA 1
ATOM 4743 C C . ALA A 1 623 ? 173.700 163.209 134.646 1.00 41.56 623 ALA A C 1
ATOM 4744 O O . ALA A 1 623 ? 173.944 163.107 133.443 1.00 41.56 623 ALA A O 1
ATOM 4746 N N . ILE A 1 624 ? 172.532 163.678 135.089 1.00 43.75 624 ILE A N 1
ATOM 4747 C CA . ILE A 1 624 ? 171.421 163.861 134.157 1.00 43.75 624 ILE A CA 1
ATOM 4748 C C . ILE A 1 624 ? 171.619 165.105 133.295 1.00 43.75 624 ILE A C 1
ATOM 4749 O O . ILE A 1 624 ? 171.098 165.180 132.178 1.00 43.75 624 ILE A O 1
ATOM 4754 N N . ARG A 1 625 ? 172.397 166.080 133.771 1.00 49.62 625 ARG A N 1
ATOM 4755 C CA . ARG A 1 625 ? 172.503 167.357 133.073 1.00 49.62 625 ARG A CA 1
ATOM 4756 C C . ARG A 1 625 ? 173.247 167.217 131.753 1.00 49.62 625 ARG A C 1
ATOM 4757 O O . ARG A 1 625 ? 172.915 167.895 130.773 1.00 49.62 625 ARG A O 1
ATOM 4765 N N . ARG A 1 626 ? 174.227 166.321 131.689 1.00 55.80 626 ARG A N 1
ATOM 4766 C CA . ARG A 1 626 ? 175.006 166.156 130.472 1.00 55.80 626 ARG A CA 1
ATOM 4767 C C . ARG A 1 626 ? 174.308 165.305 129.421 1.00 55.80 626 ARG A C 1
ATOM 4768 O O . ARG A 1 626 ? 174.787 165.246 128.285 1.00 55.80 626 ARG A O 1
ATOM 4776 N N . MET A 1 627 ? 173.196 164.661 129.757 1.00 54.41 627 MET A N 1
ATOM 4777 C CA . MET A 1 627 ? 172.457 163.845 128.806 1.00 54.41 627 MET A CA 1
ATOM 4778 C C . MET A 1 627 ? 171.305 164.578 128.136 1.00 54.41 627 MET A C 1
ATOM 4779 O O . MET A 1 627 ? 170.572 163.959 127.361 1.00 54.41 627 MET A O 1
ATOM 4784 N N . GLN A 1 628 ? 171.120 165.867 128.401 1.00 57.48 628 GLN A N 1
ATOM 4785 C CA . GLN A 1 628 ? 169.949 166.547 127.862 1.00 57.48 628 GLN A CA 1
ATOM 4786 C C . GLN A 1 628 ? 170.227 167.262 126.548 1.00 57.48 628 GLN A C 1
ATOM 4787 O O . GLN A 1 628 ? 169.474 167.093 125.585 1.00 57.48 628 GLN A O 1
ATOM 4793 N N . GLY A 1 629 ? 171.284 168.058 126.482 1.00 62.17 629 GLY A N 1
ATOM 4794 C CA . GLY A 1 629 ? 171.573 168.840 125.295 1.00 62.17 629 GLY A CA 1
ATOM 4795 C C . GLY A 1 629 ? 171.437 170.327 125.547 1.00 62.17 629 GLY A C 1
ATOM 4796 O O . GLY A 1 629 ? 171.044 170.784 126.623 1.00 62.17 629 GLY A O 1
ATOM 4797 N N . ASN A 1 630 ? 171.769 171.098 124.513 1.00 60.21 630 ASN A N 1
ATOM 4798 C CA . ASN A 1 630 ? 171.850 172.554 124.631 1.00 60.21 630 ASN A CA 1
ATOM 4799 C C . ASN A 1 630 ? 170.469 173.174 124.412 1.00 60.21 630 ASN A C 1
ATOM 4800 O O . ASN A 1 630 ? 170.166 173.776 123.380 1.00 60.21 630 ASN A O 1
ATOM 4805 N N . LEU A 1 631 ? 169.627 173.025 125.430 1.00 59.99 631 LEU A N 1
ATOM 4806 C CA . LEU A 1 631 ? 168.279 173.574 125.399 1.00 59.99 631 LEU A CA 1
ATOM 4807 C C . LEU A 1 631 ? 168.300 175.085 125.575 1.00 59.99 631 LEU A C 1
ATOM 4808 O O . LEU A 1 631 ? 169.031 175.625 126.405 1.00 59.99 631 LEU A O 1
ATOM 4813 N N . GLY A 1 632 ? 167.483 175.768 124.784 1.00 60.20 632 GLY A N 1
ATOM 4814 C CA . GLY A 1 632 ? 167.317 177.198 124.944 1.00 60.20 632 GLY A CA 1
ATOM 4815 C C . GLY A 1 632 ? 168.476 178.046 124.480 1.00 60.20 632 GLY A C 1
ATOM 4816 O O . GLY A 1 632 ? 168.489 179.250 124.752 1.00 60.20 632 GLY A O 1
ATOM 4817 N N . GLY A 1 633 ? 169.444 177.466 123.778 1.00 59.22 633 GLY A N 1
ATOM 4818 C CA . GLY A 1 633 ? 170.611 178.217 123.374 1.00 59.22 633 GLY A CA 1
ATOM 4819 C C . GLY A 1 633 ? 171.643 178.413 124.456 1.00 59.22 633 GLY A C 1
ATOM 4820 O O . GLY A 1 633 ? 172.371 179.408 124.426 1.00 59.22 633 GLY A O 1
ATOM 4821 N N . TYR A 1 634 ? 171.722 177.502 125.422 1.00 57.78 634 TYR A N 1
ATOM 4822 C CA . TYR A 1 634 ? 172.718 177.552 126.481 1.00 57.78 634 TYR A CA 1
ATOM 4823 C C . TYR A 1 634 ? 173.576 176.296 126.436 1.00 57.78 634 TYR A C 1
ATOM 4824 O O . TYR A 1 634 ? 173.070 175.201 126.182 1.00 57.78 634 TYR A O 1
ATOM 4833 N N . ASP A 1 635 ? 174.874 176.459 126.676 1.00 60.04 635 ASP A N 1
ATOM 4834 C CA . ASP A 1 635 ? 175.766 175.314 126.776 1.00 60.04 635 ASP A CA 1
ATOM 4835 C C . ASP A 1 635 ? 175.428 174.502 128.019 1.00 60.04 635 ASP A C 1
ATOM 4836 O O . ASP A 1 635 ? 174.943 175.031 129.019 1.00 60.04 635 ASP A O 1
ATOM 4841 N N . SER A 1 636 ? 175.673 173.197 127.944 1.00 56.73 636 SER A N 1
ATOM 4842 C CA . SER A 1 636 ? 175.251 172.316 129.021 1.00 56.73 636 SER A CA 1
ATOM 4843 C C . SER A 1 636 ? 176.227 171.188 129.316 1.00 56.73 636 SER A C 1
ATOM 4844 O O . SER A 1 636 ? 175.882 170.287 130.088 1.00 56.73 636 SER A O 1
ATOM 4847 N N . SER A 1 637 ? 177.417 171.186 128.726 1.00 56.91 637 SER A N 1
ATOM 4848 C CA . SER A 1 637 ? 178.389 170.129 128.972 1.00 56.91 637 SER A CA 1
ATOM 4849 C C . SER A 1 637 ? 179.457 170.518 129.984 1.00 56.91 637 SER A C 1
ATOM 4850 O O . SER A 1 637 ? 180.376 169.731 130.220 1.00 56.91 637 SER A O 1
ATOM 4853 N N . ARG A 1 638 ? 179.364 171.703 130.579 1.00 56.98 638 ARG A N 1
ATOM 4854 C CA . ARG A 1 638 ? 180.340 172.156 131.561 1.00 56.98 638 ARG A CA 1
ATOM 4855 C C . ARG A 1 638 ? 179.704 173.253 132.400 1.00 56.98 638 ARG A C 1
ATOM 4856 O O . ARG A 1 638 ? 178.646 173.785 132.062 1.00 56.98 638 ARG A O 1
ATOM 4864 N N . GLY A 1 639 ? 180.364 173.587 133.497 1.00 47.51 639 GLY A N 1
ATOM 4865 C CA . GLY A 1 639 ? 179.920 174.647 134.376 1.00 47.51 639 GLY A CA 1
ATOM 4866 C C . GLY A 1 639 ? 179.442 174.116 135.717 1.00 47.51 639 GLY A C 1
ATOM 4867 O O . GLY A 1 639 ? 179.300 172.913 135.937 1.00 47.51 639 GLY A O 1
ATOM 4868 N N . LEU A 1 640 ? 179.194 175.061 136.619 1.00 41.10 640 LEU A N 1
ATOM 4869 C CA . LEU A 1 640 ? 178.774 174.732 137.974 1.00 41.10 640 LEU A CA 1
ATOM 4870 C C . LEU A 1 640 ? 177.347 174.197 137.991 1.00 41.10 640 LEU A C 1
ATOM 4871 O O . LEU A 1 640 ? 176.464 174.718 137.308 1.00 41.10 640 LEU A O 1
ATOM 4876 N N . THR A 1 641 ? 177.124 173.150 138.783 1.00 36.95 641 THR A N 1
ATOM 4877 C CA . THR A 1 641 ? 175.831 172.483 138.867 1.00 36.95 641 THR A CA 1
ATOM 4878 C C . THR A 1 641 ? 175.177 172.609 140.234 1.00 36.95 641 THR A C 1
ATOM 4879 O O . THR A 1 641 ? 174.036 173.072 140.332 1.00 36.95 641 THR A O 1
ATOM 4883 N N . VAL A 1 642 ? 175.871 172.202 141.295 1.00 31.68 642 VAL A N 1
ATOM 4884 C CA . VAL A 1 642 ? 175.325 172.096 142.639 1.00 31.68 642 VAL A CA 1
ATOM 4885 C C . VAL A 1 642 ? 176.113 173.021 143.548 1.00 31.68 642 VAL A C 1
ATOM 4886 O O . VAL A 1 642 ? 177.345 173.002 143.534 1.00 31.68 642 VAL A O 1
ATOM 4890 N N . ILE A 1 643 ? 175.411 173.822 144.337 1.00 29.90 643 ILE A N 1
ATOM 4891 C CA . ILE A 1 643 ? 176.024 174.655 145.360 1.00 29.90 643 ILE A CA 1
ATOM 4892 C C . ILE A 1 643 ? 175.644 174.098 146.724 1.00 29.90 643 ILE A C 1
ATOM 4893 O O . ILE A 1 643 ? 174.477 173.792 146.981 1.00 29.90 643 ILE A O 1
ATOM 4898 N N . MET A 1 644 ? 176.638 173.956 147.601 1.00 34.48 644 MET A N 1
ATOM 4899 C CA . MET A 1 644 ? 176.436 173.347 148.914 1.00 34.48 644 MET A CA 1
ATOM 4900 C C . MET A 1 644 ? 177.061 174.246 149.971 1.00 34.48 644 MET A C 1
ATOM 4901 O O . MET A 1 644 ? 178.283 174.318 150.071 1.00 34.48 644 MET A O 1
ATOM 4906 N N . ARG A 1 645 ? 176.231 174.914 150.771 1.00 40.26 645 ARG A N 1
ATOM 4907 C CA . ARG A 1 645 ? 176.664 176.028 151.602 1.00 40.26 645 ARG A CA 1
ATOM 4908 C C . ARG A 1 645 ? 176.359 175.777 153.078 1.00 40.26 645 ARG A C 1
ATOM 4909 O O . ARG A 1 645 ? 175.332 175.188 153.422 1.00 40.26 645 ARG A O 1
ATOM 4917 N N . TYR A 1 646 ? 177.285 176.207 153.948 1.00 39.99 646 TYR A N 1
ATOM 4918 C CA . TYR A 1 646 ? 177.262 175.954 155.391 1.00 39.99 646 TYR A CA 1
ATOM 4919 C C . TYR A 1 646 ? 177.471 177.248 156.168 1.00 39.99 646 TYR A C 1
ATOM 4920 O O . TYR A 1 646 ? 177.740 178.307 155.599 1.00 39.99 646 TYR A O 1
ATOM 4929 N N . THR A 1 647 ? 177.384 177.138 157.496 1.00 44.99 647 THR A N 1
ATOM 4930 C CA . THR A 1 647 ? 177.387 178.273 158.418 1.00 44.99 647 THR A CA 1
ATOM 4931 C C . THR A 1 647 ? 178.731 178.507 159.095 1.00 44.99 647 THR A C 1
ATOM 4932 O O . THR A 1 647 ? 179.228 179.637 159.102 1.00 44.99 647 THR A O 1
ATOM 4936 N N . LEU A 1 648 ? 179.318 177.467 159.688 1.00 54.18 648 LEU A N 1
ATOM 4937 C CA . LEU A 1 648 ? 180.562 177.589 160.430 1.00 54.18 648 LEU A CA 1
ATOM 4938 C C . LEU A 1 648 ? 181.757 177.476 159.491 1.00 54.18 648 LEU A C 1
ATOM 4939 O O . LEU A 1 648 ? 181.627 177.539 158.269 1.00 54.18 648 LEU A O 1
ATOM 4944 N N . ARG A 1 649 ? 182.949 177.317 160.069 1.00 52.62 649 ARG A N 1
ATOM 4945 C CA . ARG A 1 649 ? 184.163 177.187 159.276 1.00 52.62 649 ARG A CA 1
ATOM 4946 C C . ARG A 1 649 ? 184.799 175.807 159.382 1.00 52.62 649 ARG A C 1
ATOM 4947 O O . ARG A 1 649 ? 185.402 175.341 158.415 1.00 52.62 649 ARG A O 1
ATOM 4955 N N . LEU A 1 650 ? 184.632 175.107 160.497 1.00 49.92 650 LEU A N 1
ATOM 4956 C CA . LEU A 1 650 ? 185.346 173.847 160.652 1.00 49.92 650 LEU A CA 1
ATOM 4957 C C . LEU A 1 650 ? 184.581 172.679 160.034 1.00 49.92 650 LEU A C 1
ATOM 4958 O O . LEU A 1 650 ? 185.193 171.772 159.450 1.00 49.92 650 LEU A O 1
ATOM 4963 N N . LEU A 1 651 ? 183.249 172.682 160.143 1.00 48.14 651 LEU A N 1
ATOM 4964 C CA . LEU A 1 651 ? 182.458 171.595 159.574 1.00 48.14 651 LEU A CA 1
ATOM 4965 C C . LEU A 1 651 ? 182.568 171.548 158.056 1.00 48.14 651 LEU A C 1
ATOM 4966 O O . LEU A 1 651 ? 182.480 170.467 157.465 1.00 48.14 651 LEU A O 1
ATOM 4971 N N . THR A 1 652 ? 182.784 172.699 157.415 1.00 45.72 652 THR A N 1
ATOM 4972 C CA . THR A 1 652 ? 183.000 172.724 155.974 1.00 45.72 652 THR A CA 1
ATOM 4973 C C . THR A 1 652 ? 184.252 171.947 155.594 1.00 45.72 652 THR A C 1
ATOM 4974 O O . THR A 1 652 ? 184.242 171.134 154.655 1.00 45.72 652 THR A O 1
ATOM 4978 N N . LEU A 1 653 ? 185.344 172.186 156.320 1.00 44.31 653 LEU A N 1
ATOM 4979 C CA . LEU A 1 653 ? 186.580 171.466 156.067 1.00 44.31 653 LEU A CA 1
ATOM 4980 C C . LEU A 1 653 ? 186.434 169.991 156.380 1.00 44.31 653 LEU A C 1
ATOM 4981 O O . LEU A 1 653 ? 187.115 169.163 155.770 1.00 44.31 653 LEU A O 1
ATOM 4986 N N . GLN A 1 654 ? 185.567 169.637 157.328 1.00 47.38 654 GLN A N 1
ATOM 4987 C CA . GLN A 1 654 ? 185.350 168.209 157.565 1.00 47.38 654 GLN A CA 1
ATOM 4988 C C . GLN A 1 654 ? 184.517 167.553 156.469 1.00 47.38 654 GLN A C 1
ATOM 4989 O O . GLN A 1 654 ? 184.703 166.368 156.182 1.00 47.38 654 GLN A O 1
ATOM 4995 N N . GLN A 1 655 ? 183.585 168.288 155.856 1.00 45.61 655 GLN A N 1
ATOM 4996 C CA . GLN A 1 655 ? 182.724 167.677 154.842 1.00 45.61 655 GLN A CA 1
ATOM 4997 C C . GLN A 1 655 ? 183.375 167.632 153.463 1.00 45.61 655 GLN A C 1
ATOM 4998 O O . GLN A 1 655 ? 182.957 166.832 152.607 1.00 45.61 655 GLN A O 1
ATOM 5004 N N . PHE A 1 656 ? 184.374 168.492 153.224 1.00 43.10 656 PHE A N 1
ATOM 5005 C CA . PHE A 1 656 ? 185.085 168.479 151.946 1.00 43.10 656 PHE A CA 1
ATOM 5006 C C . PHE A 1 656 ? 185.759 167.135 151.698 1.00 43.10 656 PHE A C 1
ATOM 5007 O O . PHE A 1 656 ? 185.758 166.638 150.563 1.00 43.10 656 PHE A O 1
ATOM 5015 N N . GLN A 1 657 ? 186.292 166.515 152.752 1.00 44.94 657 GLN A N 1
ATOM 5016 C CA . GLN A 1 657 ? 186.910 165.200 152.620 1.00 44.94 657 GLN A CA 1
ATOM 5017 C C . GLN A 1 657 ? 185.895 164.144 152.206 1.00 44.94 657 GLN A C 1
ATOM 5018 O O . GLN A 1 657 ? 186.220 163.229 151.443 1.00 44.94 657 GLN A O 1
ATOM 5024 N N . ARG A 1 658 ? 184.665 164.242 152.713 1.00 45.66 658 ARG A N 1
ATOM 5025 C CA . ARG A 1 658 ? 183.630 163.295 152.313 1.00 45.66 658 ARG A CA 1
ATOM 5026 C C . ARG A 1 658 ? 183.221 163.492 150.859 1.00 45.66 658 ARG A C 1
ATOM 5027 O O . ARG A 1 658 ? 182.948 162.518 150.151 1.00 45.66 658 ARG A O 1
ATOM 5035 N N . ALA A 1 659 ? 183.156 164.741 150.402 1.00 45.53 659 ALA A N 1
ATOM 5036 C CA . ALA A 1 659 ? 182.707 164.983 149.031 1.00 45.53 659 ALA A CA 1
ATOM 5037 C C . ALA A 1 659 ? 183.761 164.567 148.000 1.00 45.53 659 ALA A C 1
ATOM 5038 O O . ALA A 1 659 ? 183.419 164.179 146.863 1.00 45.53 659 ALA A O 1
ATOM 5040 N N . THR A 1 660 ? 185.046 164.643 148.378 1.00 47.81 660 THR A N 1
ATOM 5041 C CA . THR A 1 660 ? 186.116 164.280 147.447 1.00 47.81 660 THR A CA 1
ATOM 5042 C C . THR A 1 660 ? 186.035 162.827 146.998 1.00 47.81 660 THR A C 1
ATOM 5043 O O . THR A 1 660 ? 186.375 162.516 145.855 1.00 47.81 660 THR A O 1
ATOM 5047 N N . ALA A 1 661 ? 185.607 161.922 147.876 1.00 49.20 661 ALA A N 1
ATOM 5048 C CA . ALA A 1 661 ? 185.568 160.510 147.507 1.00 49.20 661 ALA A CA 1
ATOM 5049 C C . ALA A 1 661 ? 184.525 160.241 146.431 1.00 49.20 661 ALA A C 1
ATOM 5050 O O . ALA A 1 661 ? 184.764 159.458 145.501 1.00 49.20 661 ALA A O 1
ATOM 5052 N N . LEU A 1 662 ? 183.361 160.880 146.543 1.00 49.22 662 LEU A N 1
ATOM 5053 C CA . LEU A 1 662 ? 182.336 160.750 145.516 1.00 49.22 662 LEU A CA 1
ATOM 5054 C C . LEU A 1 662 ? 182.812 161.319 144.188 1.00 49.22 662 LEU A C 1
ATOM 5055 O O . LEU A 1 662 ? 182.590 160.711 143.130 1.00 49.22 662 LEU A O 1
ATOM 5060 N N . ILE A 1 663 ? 183.481 162.480 144.223 1.00 51.79 663 ILE A N 1
ATOM 5061 C CA . ILE A 1 663 ? 184.010 163.053 142.982 1.00 51.79 663 ILE A CA 1
ATOM 5062 C C . ILE A 1 663 ? 185.057 162.132 142.358 1.00 51.79 663 ILE A C 1
ATOM 5063 O O . ILE A 1 663 ? 185.092 161.944 141.133 1.00 51.79 663 ILE A O 1
ATOM 5068 N N . CYS A 1 664 ? 185.899 161.516 143.191 1.00 58.59 664 CYS A N 1
ATOM 5069 C CA . CYS A 1 664 ? 186.915 160.594 142.693 1.00 58.59 664 CYS A CA 1
ATOM 5070 C C . CYS A 1 664 ? 186.292 159.377 142.025 1.00 58.59 664 CYS A C 1
ATOM 5071 O O . CYS A 1 664 ? 186.731 158.962 140.945 1.00 58.59 664 CYS A O 1
ATOM 5074 N N . ALA A 1 665 ? 185.263 158.795 142.648 1.00 53.99 665 ALA A N 1
ATOM 5075 C CA . ALA A 1 665 ? 184.617 157.622 142.062 1.00 53.99 665 ALA A CA 1
ATOM 5076 C C . ALA A 1 665 ? 183.934 157.964 140.745 1.00 53.99 665 ALA A C 1
ATOM 5077 O O . ALA A 1 665 ? 183.991 157.185 139.781 1.00 53.99 665 ALA A O 1
ATOM 5079 N N . MET A 1 666 ? 183.299 159.133 140.681 1.00 56.86 666 MET A N 1
ATOM 5080 C CA . MET A 1 666 ? 182.660 159.540 139.439 1.00 56.86 666 MET A CA 1
ATOM 5081 C C . MET A 1 666 ? 183.688 159.735 138.334 1.00 56.86 666 MET A C 1
ATOM 5082 O O . MET A 1 666 ? 183.442 159.371 137.177 1.00 56.86 666 MET A O 1
ATOM 5087 N N . GLU A 1 667 ? 184.863 160.270 138.680 1.00 63.23 667 GLU A N 1
ATOM 5088 C CA . GLU A 1 667 ? 185.923 160.434 137.688 1.00 63.23 667 GLU A CA 1
ATOM 5089 C C . GLU A 1 667 ? 186.453 159.090 137.202 1.00 63.23 667 GLU A C 1
ATOM 5090 O O . GLU A 1 667 ? 186.761 158.934 136.015 1.00 63.23 667 GLU A O 1
ATOM 5096 N N . VAL A 1 668 ? 186.555 158.107 138.100 1.00 60.57 668 VAL A N 1
ATOM 5097 C CA . VAL A 1 668 ? 187.003 156.771 137.700 1.00 60.57 668 VAL A CA 1
ATOM 5098 C C . VAL A 1 668 ? 186.038 156.143 136.699 1.00 60.57 668 VAL A C 1
ATOM 5099 O O . VAL A 1 668 ? 186.458 155.607 135.664 1.00 60.57 668 VAL A O 1
ATOM 5103 N N . LEU A 1 669 ? 184.734 156.196 136.985 1.00 63.95 669 LEU A N 1
ATOM 5104 C CA . LEU A 1 669 ? 183.784 155.602 136.040 1.00 63.95 669 LEU A CA 1
ATOM 5105 C C . LEU A 1 669 ? 183.708 156.380 134.731 1.00 63.95 669 LEU A C 1
ATOM 5106 O O . LEU A 1 669 ? 183.517 155.779 133.666 1.00 63.95 669 LEU A O 1
ATOM 5111 N N . ARG A 1 670 ? 183.859 157.708 134.777 1.00 69.29 670 ARG A N 1
ATOM 5112 C CA . ARG A 1 670 ? 183.880 158.473 133.531 1.00 69.29 670 ARG A CA 1
ATOM 5113 C C . ARG A 1 670 ? 185.085 158.103 132.677 1.00 69.29 670 ARG A C 1
ATOM 5114 O O . ARG A 1 670 ? 184.980 158.012 131.449 1.00 69.29 670 ARG A O 1
ATOM 5122 N N . ARG A 1 671 ? 186.239 157.888 133.310 1.00 71.65 671 ARG A N 1
ATOM 5123 C CA . ARG A 1 671 ? 187.424 157.505 132.553 1.00 71.65 671 ARG A CA 1
ATOM 5124 C C . ARG A 1 671 ? 187.290 156.099 131.984 1.00 71.65 671 ARG A C 1
ATOM 5125 O O . ARG A 1 671 ? 187.709 155.842 130.851 1.00 71.65 671 ARG A O 1
ATOM 5133 N N . GLU A 1 672 ? 186.707 155.175 132.750 1.00 80.37 672 GLU A N 1
ATOM 5134 C CA . GLU A 1 672 ? 186.578 153.806 132.255 1.00 80.37 672 GLU A CA 1
ATOM 5135 C C . GLU A 1 672 ? 185.531 153.701 131.154 1.00 80.37 672 GLU A C 1
ATOM 5136 O O . GLU A 1 672 ? 185.620 152.819 130.293 1.00 80.37 672 GLU A O 1
ATOM 5142 N N . ALA A 1 673 ? 184.525 154.578 131.169 1.00 83.30 673 ALA A N 1
ATOM 5143 C CA . ALA A 1 673 ? 183.467 154.500 130.166 1.00 83.30 673 ALA A CA 1
ATOM 5144 C C . ALA A 1 673 ? 183.952 154.958 128.798 1.00 83.30 673 ALA A C 1
ATOM 5145 O O . ALA A 1 673 ? 183.538 154.408 127.771 1.00 83.30 673 ALA A O 1
ATOM 5147 N N . LEU A 1 674 ? 184.824 155.970 128.763 1.00 87.43 674 LEU A N 1
ATOM 5148 C CA . LEU A 1 674 ? 185.271 156.541 127.496 1.00 87.43 674 LEU A CA 1
ATOM 5149 C C . LEU A 1 674 ? 186.150 155.572 126.716 1.00 87.43 674 LEU A C 1
ATOM 5150 O O . LEU A 1 674 ? 186.208 155.638 125.482 1.00 87.43 674 LEU A O 1
ATOM 5155 N N . ASN A 1 675 ? 186.817 154.649 127.412 1.00 89.67 675 ASN A N 1
ATOM 5156 C CA . ASN A 1 675 ? 187.682 153.678 126.753 1.00 89.67 675 ASN A CA 1
ATOM 5157 C C . ASN A 1 675 ? 186.902 152.701 125.881 1.00 89.67 675 ASN A C 1
ATOM 5158 O O . ASN A 1 675 ? 187.486 152.084 124.984 1.00 89.67 675 ASN A O 1
ATOM 5163 N N . LYS A 1 676 ? 185.600 152.550 126.115 1.00 91.18 676 LYS A N 1
ATOM 5164 C CA . LYS A 1 676 ? 184.742 151.703 125.297 1.00 91.18 676 LYS A CA 1
ATOM 5165 C C . LYS A 1 676 ? 184.077 152.458 124.156 1.00 91.18 676 LYS A C 1
ATOM 5166 O O . LYS A 1 676 ? 183.250 151.876 123.447 1.00 91.18 676 LYS A O 1
ATOM 5172 N N . GLY A 1 677 ? 184.408 153.732 123.965 1.00 92.12 677 GLY A N 1
ATOM 5173 C CA . GLY A 1 677 ? 183.793 154.524 122.921 1.00 92.12 677 GLY A CA 1
ATOM 5174 C C . GLY A 1 677 ? 182.469 155.150 123.287 1.00 92.12 677 GLY A C 1
ATOM 5175 O O . GLY A 1 677 ? 181.836 155.770 122.425 1.00 92.12 677 GLY A O 1
ATOM 5176 N N . ASP A 1 678 ? 182.028 155.009 124.534 1.00 92.39 678 ASP A N 1
ATOM 5177 C CA . ASP A 1 678 ? 180.761 155.579 124.977 1.00 92.39 678 ASP A CA 1
ATOM 5178 C C . ASP A 1 678 ? 181.003 157.022 125.400 1.00 92.39 678 ASP A C 1
ATOM 5179 O O . ASP A 1 678 ? 181.654 157.275 126.417 1.00 92.39 678 ASP A O 1
ATOM 5184 N N . LYS A 1 679 ? 180.482 157.970 124.626 1.00 86.32 679 LYS A N 1
ATOM 5185 C CA . LYS A 1 679 ? 180.718 159.385 124.868 1.00 86.32 679 LYS A CA 1
ATOM 5186 C C . LYS A 1 679 ? 179.500 160.101 125.431 1.00 86.32 679 LYS A C 1
ATOM 5187 O O . LYS A 1 679 ? 179.341 161.303 125.201 1.00 86.32 679 LYS A O 1
ATOM 5193 N N . SER A 1 680 ? 178.635 159.389 126.155 1.00 80.49 680 SER A N 1
ATOM 5194 C CA . SER A 1 680 ? 177.475 160.030 126.765 1.00 80.49 680 SER A CA 1
ATOM 5195 C C . SER A 1 680 ? 177.889 160.988 127.874 1.00 80.49 680 SER A C 1
ATOM 5196 O O . SER A 1 680 ? 177.313 162.071 128.016 1.00 80.49 680 SER A O 1
ATOM 5199 N N . LEU A 1 681 ? 178.893 160.611 128.665 1.00 73.33 681 LEU A N 1
ATOM 5200 C CA . LEU A 1 681 ? 179.300 161.434 129.796 1.00 73.33 681 LEU A CA 1
ATOM 5201 C C . LEU A 1 681 ? 180.134 162.639 129.387 1.00 73.33 681 LEU A C 1
ATOM 5202 O O . LEU A 1 681 ? 180.404 163.494 130.235 1.00 73.33 681 LEU A O 1
ATOM 5207 N N . GLY A 1 682 ? 180.549 162.730 128.131 1.00 75.29 682 GLY A N 1
ATOM 5208 C CA . GLY A 1 682 ? 181.260 163.899 127.658 1.00 75.29 682 GLY A CA 1
ATOM 5209 C C . GLY A 1 682 ? 182.765 163.756 127.733 1.00 75.29 682 GLY A C 1
ATOM 5210 O O . GLY A 1 682 ? 183.325 162.669 127.904 1.00 75.29 682 GLY A O 1
ATOM 5211 N N . THR A 1 683 ? 183.431 164.897 127.592 1.00 73.98 683 THR A N 1
ATOM 5212 C CA . THR A 1 683 ? 184.886 164.968 127.628 1.00 73.98 683 THR A CA 1
ATOM 5213 C C . THR A 1 683 ? 185.430 165.653 128.871 1.00 73.98 683 THR A C 1
ATOM 5214 O O . THR A 1 683 ? 186.425 165.193 129.431 1.00 73.98 683 THR A O 1
ATOM 5218 N N . GLU A 1 684 ? 184.800 166.739 129.312 1.00 68.51 684 GLU A N 1
ATOM 5219 C CA . GLU A 1 684 ? 185.263 167.474 130.479 1.00 68.51 684 GLU A CA 1
ATOM 5220 C C . GLU A 1 684 ? 185.090 166.641 131.753 1.00 68.51 684 GLU A C 1
ATOM 5221 O O . GLU A 1 684 ? 184.080 165.956 131.924 1.00 68.51 684 GLU A O 1
ATOM 5227 N N . PRO A 1 685 ? 186.070 166.666 132.652 1.00 63.89 685 PRO A N 1
ATOM 5228 C CA . PRO A 1 685 ? 185.980 165.885 133.886 1.00 63.89 685 PRO A CA 1
ATOM 5229 C C . PRO A 1 685 ? 185.237 166.610 135.004 1.00 63.89 685 PRO A C 1
ATOM 5230 O O . PRO A 1 685 ? 184.903 167.792 134.910 1.00 63.89 685 PRO A O 1
ATOM 5234 N N . PHE A 1 686 ? 184.999 165.869 136.084 1.00 55.53 686 PHE A N 1
ATOM 5235 C CA . PHE A 1 686 ? 184.313 166.387 137.257 1.00 55.53 686 PHE A CA 1
ATOM 5236 C C . PHE A 1 686 ? 185.322 166.871 138.291 1.00 55.53 686 PHE A C 1
ATOM 5237 O O . PHE A 1 686 ? 186.204 166.118 138.707 1.00 55.53 686 PHE A O 1
ATOM 5245 N N . THR A 1 687 ? 185.182 168.127 138.714 1.00 50.31 687 THR A N 1
ATOM 5246 C CA . THR A 1 687 ? 186.077 168.720 139.703 1.00 50.31 687 THR A CA 1
ATOM 5247 C C . THR A 1 687 ? 185.258 169.424 140.779 1.00 50.31 687 THR A C 1
ATOM 5248 O O . THR A 1 687 ? 184.106 169.798 140.558 1.00 50.31 687 THR A O 1
ATOM 5252 N N . ILE A 1 688 ? 185.872 169.604 141.952 1.00 44.91 688 ILE A N 1
ATOM 5253 C CA . ILE A 1 688 ? 185.203 170.171 143.120 1.00 44.91 688 ILE A CA 1
ATOM 5254 C C . ILE A 1 688 ? 186.125 171.168 143.806 1.00 44.91 688 ILE A C 1
ATOM 5255 O O . ILE A 1 688 ? 187.299 170.875 144.037 1.00 44.91 688 ILE A O 1
ATOM 5260 N N . GLY A 1 689 ? 185.608 172.351 144.132 1.00 41.41 689 GLY A N 1
ATOM 5261 C CA . GLY A 1 689 ? 186.412 173.373 144.760 1.00 41.41 689 GLY A CA 1
ATOM 5262 C C . GLY A 1 689 ? 185.764 173.926 146.015 1.00 41.41 689 GLY A C 1
ATOM 5263 O O . GLY A 1 689 ? 184.557 173.818 146.218 1.00 41.41 689 GLY A O 1
ATOM 5264 N N . LEU A 1 690 ? 186.604 174.513 146.870 1.00 43.13 690 LEU A N 1
ATOM 5265 C CA . LEU A 1 690 ? 186.172 175.264 148.041 1.00 43.13 690 LEU A CA 1
ATOM 5266 C C . LEU A 1 690 ? 185.902 176.707 147.676 1.00 43.13 690 LEU A C 1
ATOM 5267 O O . LEU A 1 690 ? 186.362 177.206 146.657 1.00 43.13 690 LEU A O 1
ATOM 5272 N N . TRP A 1 691 ? 185.165 177.389 148.536 1.00 49.18 691 TRP A N 1
ATOM 5273 C CA . TRP A 1 691 ? 185.055 178.836 148.389 1.00 49.18 691 TRP A CA 1
ATOM 5274 C C . TRP A 1 691 ? 184.851 179.401 149.796 1.00 49.18 691 TRP A C 1
ATOM 5275 O O . TRP A 1 691 ? 183.722 179.556 150.260 1.00 49.18 691 TRP A O 1
ATOM 5286 N N . VAL A 1 692 ? 185.962 179.712 150.461 1.00 55.38 692 VAL A N 1
ATOM 5287 C CA . VAL A 1 692 ? 185.976 180.186 151.837 1.00 55.38 692 VAL A CA 1
ATOM 5288 C C . VAL A 1 692 ? 186.887 181.406 151.909 1.00 55.38 692 VAL A C 1
ATOM 5289 O O . VAL A 1 692 ? 187.417 181.866 150.897 1.00 55.38 692 VAL A O 1
ATOM 5293 N N . GLY A 1 693 ? 187.077 181.922 153.121 1.00 69.94 693 GLY A N 1
ATOM 5294 C CA . GLY A 1 693 ? 187.773 183.184 153.290 1.00 69.94 693 GLY A CA 1
ATOM 5295 C C . GLY A 1 693 ? 189.259 183.082 152.999 1.00 69.94 693 GLY A C 1
ATOM 5296 O O . GLY A 1 693 ? 189.829 182.000 152.859 1.00 69.94 693 GLY A O 1
ATOM 5297 N N . ASN A 1 694 ? 189.896 184.256 152.916 1.00 82.08 694 ASN A N 1
ATOM 5298 C CA . ASN A 1 694 ? 191.288 184.332 152.483 1.00 82.08 694 ASN A CA 1
ATOM 5299 C C . ASN A 1 694 ? 192.277 183.968 153.581 1.00 82.08 694 ASN A C 1
ATOM 5300 O O . ASN A 1 694 ? 193.474 183.860 153.303 1.00 82.08 694 ASN A O 1
ATOM 5305 N N . LYS A 1 695 ? 191.818 183.797 154.819 1.00 78.64 695 LYS A N 1
ATOM 5306 C CA . LYS A 1 695 ? 192.713 183.329 155.866 1.00 78.64 695 LYS A CA 1
ATOM 5307 C C . LYS A 1 695 ? 193.130 181.882 155.647 1.00 78.64 695 LYS A C 1
ATOM 5308 O O . LYS A 1 695 ? 194.273 181.523 155.949 1.00 78.64 695 LYS A O 1
ATOM 5314 N N . VAL A 1 696 ? 192.249 181.056 155.089 1.00 77.60 696 VAL A N 1
ATOM 5315 C CA . VAL A 1 696 ? 192.484 179.619 155.009 1.00 77.60 696 VAL A CA 1
ATOM 5316 C C . VAL A 1 696 ? 193.161 179.262 153.690 1.00 77.60 696 VAL A C 1
ATOM 5317 O O . VAL A 1 696 ? 194.040 178.394 153.645 1.00 77.60 696 VAL A O 1
ATOM 5321 N N . THR A 1 697 ? 192.773 179.929 152.613 1.00 77.02 697 THR A N 1
ATOM 5322 C CA . THR A 1 697 ? 193.195 179.552 151.275 1.00 77.02 697 THR A CA 1
ATOM 5323 C C . THR A 1 697 ? 193.806 180.755 150.576 1.00 77.02 697 THR A C 1
ATOM 5324 O O . THR A 1 697 ? 193.376 181.893 150.798 1.00 77.02 697 THR A O 1
ATOM 5328 N N . PRO A 1 698 ? 194.803 180.537 149.720 1.00 78.29 698 PRO A N 1
ATOM 5329 C CA . PRO A 1 698 ? 195.430 181.659 149.014 1.00 78.29 698 PRO A CA 1
ATOM 5330 C C . PRO A 1 698 ? 194.517 182.241 147.948 1.00 78.29 698 PRO A C 1
ATOM 5331 O O . PRO A 1 698 ? 193.568 181.608 147.483 1.00 78.29 698 PRO A O 1
ATOM 5335 N N . GLY A 1 699 ? 194.826 183.472 147.557 1.00 82.02 699 GLY A N 1
ATOM 5336 C CA . GLY A 1 699 ? 194.021 184.169 146.577 1.00 82.02 699 GLY A CA 1
ATOM 5337 C C . GLY A 1 699 ? 194.475 183.971 145.145 1.00 82.02 699 GLY A C 1
ATOM 5338 O O . GLY A 1 699 ? 193.666 183.639 144.276 1.00 82.02 699 GLY A O 1
ATOM 5339 N N . THR A 1 700 ? 195.764 184.170 144.882 1.00 86.55 700 THR A N 1
ATOM 5340 C CA . THR A 1 700 ? 196.292 184.142 143.527 1.00 86.55 700 THR A CA 1
ATOM 5341 C C . THR A 1 700 ? 197.418 183.122 143.439 1.00 86.55 700 THR A C 1
ATOM 5342 O O . THR A 1 700 ? 197.868 182.569 144.445 1.00 86.55 700 THR A O 1
ATOM 5346 N N . THR A 1 701 ? 197.873 182.878 142.206 1.00 89.03 701 THR A N 1
ATOM 5347 C CA . THR A 1 701 ? 198.886 181.855 141.965 1.00 89.03 701 THR A CA 1
ATOM 5348 C C . THR A 1 701 ? 200.243 182.284 142.511 1.00 89.03 701 THR A C 1
ATOM 5349 O O . THR A 1 701 ? 201.064 181.435 142.885 1.00 89.03 701 THR A O 1
ATOM 5353 N N . GLU A 1 702 ? 200.480 183.598 142.590 1.00 90.85 702 GLU A N 1
ATOM 5354 C CA . GLU A 1 702 ? 201.715 184.115 143.170 1.00 90.85 702 GLU A CA 1
ATOM 5355 C C . GLU A 1 702 ? 201.857 183.691 144.625 1.00 90.85 702 GLU A C 1
ATOM 5356 O O . GLU A 1 702 ? 202.934 183.270 145.062 1.00 90.85 702 GLU A O 1
ATOM 5362 N N . ASP A 1 703 ? 200.765 183.774 145.388 1.00 90.63 703 ASP A N 1
ATOM 5363 C CA . ASP A 1 703 ? 200.791 183.336 146.778 1.00 90.63 703 ASP A CA 1
ATOM 5364 C C . ASP A 1 703 ? 200.945 181.825 146.885 1.00 90.63 703 ASP A C 1
ATOM 5365 O O . ASP A 1 703 ? 201.573 181.330 147.830 1.00 90.63 703 ASP A O 1
ATOM 5370 N N . SER A 1 704 ? 200.381 181.083 145.930 1.00 90.29 704 SER A N 1
ATOM 5371 C CA . SER A 1 704 ? 200.555 179.636 145.910 1.00 90.29 704 SER A CA 1
ATOM 5372 C C . SER A 1 704 ? 202.012 179.265 145.666 1.00 90.29 704 SER A C 1
ATOM 5373 O O . SER A 1 704 ? 202.501 178.256 146.189 1.00 90.29 704 SER A O 1
ATOM 5376 N N . HIS A 1 705 ? 202.718 180.064 144.863 1.00 90.09 705 HIS A N 1
ATOM 5377 C CA . HIS A 1 705 ? 204.154 179.857 144.699 1.00 90.09 705 HIS A CA 1
ATOM 5378 C C . HIS A 1 705 ? 204.913 180.252 145.960 1.00 90.09 705 HIS A C 1
ATOM 5379 O O . HIS A 1 705 ? 205.857 179.562 146.364 1.00 90.09 705 HIS A O 1
ATOM 5386 N N . ASN A 1 706 ? 204.509 181.362 146.586 1.00 93.82 706 ASN A N 1
ATOM 5387 C CA . ASN A 1 706 ? 205.199 181.860 147.773 1.00 93.82 706 ASN A CA 1
ATOM 5388 C C . ASN A 1 706 ? 205.112 180.873 148.930 1.00 93.82 706 ASN A C 1
ATOM 5389 O O . ASN A 1 706 ? 206.066 180.731 149.701 1.00 93.82 706 ASN A O 1
ATOM 5394 N N . ALA A 1 707 ? 203.972 180.194 149.073 1.00 93.80 707 ALA A N 1
ATOM 5395 C CA . ALA A 1 707 ? 203.806 179.243 150.169 1.00 93.80 707 ALA A CA 1
ATOM 5396 C C . ALA A 1 707 ? 204.756 178.057 150.028 1.00 93.80 707 ALA A C 1
ATOM 5397 O O . ALA A 1 707 ? 205.394 177.638 151.001 1.00 93.80 707 ALA A O 1
ATOM 5399 N N . ILE A 1 708 ? 204.871 177.509 148.817 1.00 93.72 708 ILE A N 1
ATOM 5400 C CA . ILE A 1 708 ? 205.797 176.402 148.590 1.00 93.72 708 ILE A CA 1
ATOM 5401 C C . ILE A 1 708 ? 207.246 176.872 148.708 1.00 93.72 708 ILE A C 1
ATOM 5402 O O . ILE A 1 708 ? 208.109 176.130 149.200 1.00 93.72 708 ILE A O 1
ATOM 5407 N N . GLU A 1 709 ? 207.536 178.107 148.280 1.00 94.99 709 GLU A N 1
ATOM 5408 C CA . GLU A 1 709 ? 208.882 178.655 148.435 1.00 94.99 709 GLU A CA 1
ATOM 5409 C C . GLU A 1 709 ? 209.258 178.795 149.907 1.00 94.99 709 GLU A C 1
ATOM 5410 O O . GLU A 1 709 ? 210.380 178.465 150.310 1.00 94.99 709 GLU A O 1
ATOM 5416 N N . LYS A 1 710 ? 208.323 179.272 150.730 1.00 95.20 710 LYS A N 1
ATOM 5417 C CA . LYS A 1 710 ? 208.565 179.370 152.163 1.00 95.20 710 LYS A CA 1
ATOM 5418 C C . LYS A 1 710 ? 208.547 178.011 152.848 1.00 95.20 710 LYS A C 1
ATOM 5419 O O . LYS A 1 710 ? 209.010 177.900 153.987 1.00 95.20 710 LYS A O 1
ATOM 5425 N N . THR A 1 711 ? 208.007 176.984 152.192 1.00 95.29 711 THR A N 1
ATOM 5426 C CA . THR A 1 711 ? 207.980 175.652 152.785 1.00 95.29 711 THR A CA 1
ATOM 5427 C C . THR A 1 711 ? 209.358 174.998 152.806 1.00 95.29 711 THR A C 1
ATOM 5428 O O . THR A 1 711 ? 209.691 174.296 153.768 1.00 95.29 711 THR A O 1
ATOM 5432 N N . ARG A 1 712 ? 210.180 175.232 151.785 1.00 94.44 712 ARG A N 1
ATOM 5433 C CA . ARG A 1 712 ? 211.432 174.503 151.614 1.00 94.44 712 ARG A CA 1
ATOM 5434 C C . ARG A 1 712 ? 212.620 175.144 152.326 1.00 94.44 712 ARG A C 1
ATOM 5435 O O . ARG A 1 712 ? 213.745 174.659 152.172 1.00 94.44 712 ARG A O 1
ATOM 5443 N N . ASN A 1 713 ? 212.411 176.214 153.086 1.00 93.95 713 ASN A N 1
ATOM 5444 C CA . ASN A 1 713 ? 213.500 176.828 153.840 1.00 93.95 713 ASN A CA 1
ATOM 5445 C C . ASN A 1 713 ? 213.055 177.217 155.244 1.00 93.95 713 ASN A C 1
ATOM 5446 O O . ASN A 1 713 ? 211.932 177.674 155.444 1.00 93.95 713 ASN A O 1
ATOM 5451 N N . SER A 1 723 ? 197.737 178.242 152.493 1.00 82.03 723 SER A N 1
ATOM 5452 C CA . SER A 1 723 ? 198.358 176.960 152.181 1.00 82.03 723 SER A CA 1
ATOM 5453 C C . SER A 1 723 ? 197.441 176.076 151.346 1.00 82.03 723 SER A C 1
ATOM 5454 O O . SER A 1 723 ? 196.430 175.588 151.843 1.00 82.03 723 SER A O 1
ATOM 5457 N N . PRO A 1 724 ? 197.801 175.858 150.077 1.00 80.81 724 PRO A N 1
ATOM 5458 C CA . PRO A 1 724 ? 196.970 175.020 149.198 1.00 80.81 724 PRO A CA 1
ATOM 5459 C C . PRO A 1 724 ? 196.914 173.551 149.589 1.00 80.81 724 PRO A C 1
ATOM 5460 O O . PRO A 1 724 ? 196.141 172.802 148.983 1.00 80.81 724 PRO A O 1
ATOM 5464 N N . VAL A 1 725 ? 197.705 173.099 150.555 1.00 82.39 725 VAL A N 1
ATOM 5465 C CA . VAL A 1 725 ? 197.674 171.691 150.976 1.00 82.39 725 VAL A CA 1
ATOM 5466 C C . VAL A 1 725 ? 196.610 171.600 152.062 1.00 82.39 725 VAL A C 1
ATOM 5467 O O . VAL A 1 725 ? 196.877 171.670 153.264 1.00 82.39 725 VAL A O 1
ATOM 5471 N N . GLN A 1 726 ? 195.362 171.447 151.625 1.00 77.96 726 GLN A N 1
ATOM 5472 C CA . GLN A 1 726 ? 194.243 171.248 152.534 1.00 77.96 726 GLN A CA 1
ATOM 5473 C C . GLN A 1 726 ? 193.944 169.782 152.781 1.00 77.96 726 GLN A C 1
ATOM 5474 O O . GLN A 1 726 ? 193.025 169.471 153.543 1.00 77.96 726 GLN A O 1
ATOM 5480 N N . LEU A 1 727 ? 194.692 168.883 152.158 1.00 75.50 727 LEU A N 1
ATOM 5481 C CA . LEU A 1 727 ? 194.490 167.452 152.295 1.00 75.50 727 LEU A CA 1
ATOM 5482 C C . LEU A 1 727 ? 195.690 166.851 153.007 1.00 75.50 727 LEU A C 1
ATOM 5483 O O . LEU A 1 727 ? 196.821 167.307 152.825 1.00 75.50 727 LEU A O 1
ATOM 5488 N N . THR A 1 728 ? 195.439 165.836 153.825 1.00 79.77 728 THR A N 1
ATOM 5489 C CA . THR A 1 728 ? 196.511 165.162 154.540 1.00 79.77 728 THR A CA 1
ATOM 5490 C C . THR A 1 728 ? 196.868 163.816 153.933 1.00 79.77 728 THR A C 1
ATOM 5491 O O . THR A 1 728 ? 198.053 163.529 153.745 1.00 79.77 728 THR A O 1
ATOM 5495 N N . SER A 1 729 ? 195.875 162.999 153.594 1.00 76.92 729 SER A N 1
ATOM 5496 C CA . SER A 1 729 ? 196.117 161.716 152.954 1.00 76.92 729 SER A CA 1
ATOM 5497 C C . SER A 1 729 ? 195.307 161.639 151.669 1.00 76.92 729 SER A C 1
ATOM 5498 O O . SER A 1 729 ? 194.442 162.476 151.406 1.00 76.92 729 SER A O 1
ATOM 5501 N N . CYS A 1 730 ? 195.608 160.636 150.860 1.00 71.04 730 CYS A N 1
ATOM 5502 C CA . CYS A 1 730 ? 194.896 160.471 149.601 1.00 71.04 730 CYS A CA 1
ATOM 5503 C C . CYS A 1 730 ? 193.521 159.873 149.861 1.00 71.04 730 CYS A C 1
ATOM 5504 O O . CYS A 1 730 ? 193.416 158.880 150.587 1.00 71.04 730 CYS A O 1
ATOM 5507 N N . PRO A 1 731 ? 192.452 160.467 149.320 1.00 66.78 731 PRO A N 1
ATOM 5508 C CA . PRO A 1 731 ? 191.112 159.893 149.521 1.00 66.78 731 PRO A CA 1
ATOM 5509 C C . PRO A 1 731 ? 190.949 158.494 148.958 1.00 66.78 731 PRO A C 1
ATOM 5510 O O . PRO A 1 731 ? 190.265 157.662 149.564 1.00 66.78 731 PRO A O 1
ATOM 5514 N N . TRP A 1 732 ? 191.579 158.202 147.823 1.00 68.00 732 TRP A N 1
ATOM 5515 C CA . TRP A 1 732 ? 191.263 156.983 147.092 1.00 68.00 732 TRP A CA 1
ATOM 5516 C C . TRP A 1 732 ? 192.090 155.794 147.558 1.00 68.00 732 TRP A C 1
ATOM 5517 O O . TRP A 1 732 ? 191.639 154.652 147.432 1.00 68.00 732 TRP A O 1
ATOM 5528 N N . CYS A 1 733 ? 193.290 156.029 148.097 1.00 75.66 733 CYS A N 1
ATOM 5529 C CA . CYS A 1 733 ? 194.181 154.934 148.463 1.00 75.66 733 CYS A CA 1
ATOM 5530 C C . CYS A 1 733 ? 194.741 155.008 149.876 1.00 75.66 733 CYS A C 1
ATOM 5531 O O . CYS A 1 733 ? 195.149 153.968 150.402 1.00 75.66 733 CYS A O 1
ATOM 5534 N N . GLY A 1 734 ? 194.777 156.179 150.507 1.00 79.02 734 GLY A N 1
ATOM 5535 C CA . GLY A 1 734 ? 195.213 156.265 151.888 1.00 79.02 734 GLY A CA 1
ATOM 5536 C C . GLY A 1 734 ? 196.700 156.427 152.111 1.00 79.02 734 GLY A C 1
ATOM 5537 O O . GLY A 1 734 ? 197.150 156.329 153.257 1.00 79.02 734 GLY A O 1
ATOM 5538 N N . THR A 1 735 ? 197.480 156.664 151.062 1.00 83.30 735 THR A N 1
ATOM 5539 C CA . THR A 1 735 ? 198.902 156.930 151.208 1.00 83.30 735 THR A CA 1
ATOM 5540 C C . THR A 1 735 ? 199.120 158.342 151.744 1.00 83.30 735 THR A C 1
ATOM 5541 O O . THR A 1 735 ? 198.367 159.267 151.433 1.00 83.30 735 THR A O 1
ATOM 5545 N N . GLU A 1 736 ? 200.150 158.494 152.572 1.00 86.51 736 GLU A N 1
ATOM 5546 C CA . GLU A 1 736 ? 200.479 159.784 153.162 1.00 86.51 736 GLU A CA 1
ATOM 5547 C C . GLU A 1 736 ? 200.937 160.775 152.095 1.00 86.51 736 GLU A C 1
ATOM 5548 O O . GLU A 1 736 ? 201.702 160.435 151.191 1.00 86.51 736 GLU A O 1
ATOM 5554 N N . ILE A 1 737 ? 200.461 162.014 152.206 1.00 86.82 737 ILE A N 1
ATOM 5555 C CA . ILE A 1 737 ? 200.821 163.085 151.283 1.00 86.82 737 ILE A CA 1
ATOM 5556 C C . ILE A 1 737 ? 201.845 163.978 151.966 1.00 86.82 737 ILE A C 1
ATOM 5557 O O . ILE A 1 737 ? 201.552 164.594 152.997 1.00 86.82 737 ILE A O 1
ATOM 5562 N N . VAL A 1 738 ? 203.039 164.053 151.392 1.00 87.69 738 VAL A N 1
ATOM 5563 C CA . VAL A 1 738 ? 204.110 164.907 151.898 1.00 87.69 738 VAL A CA 1
ATOM 5564 C C . VAL A 1 738 ? 204.080 166.212 151.110 1.00 87.69 738 VAL A C 1
ATOM 5565 O O . VAL A 1 738 ? 204.212 166.177 149.878 1.00 87.69 738 VAL A O 1
ATOM 5569 N N . PRO A 1 739 ? 203.904 167.363 151.762 1.00 85.27 739 PRO A N 1
ATOM 5570 C CA . PRO A 1 739 ? 203.764 168.625 151.017 1.00 85.27 739 PRO A CA 1
ATOM 5571 C C . PRO A 1 739 ? 205.013 169.057 150.274 1.00 85.27 739 PRO A C 1
ATOM 5572 O O . PRO A 1 739 ? 204.920 169.934 149.408 1.00 85.27 739 PRO A O 1
ATOM 5576 N N . GLY A 1 740 ? 206.178 168.495 150.600 1.00 83.97 740 GLY A N 1
ATOM 5577 C CA . GLY A 1 740 ? 207.410 168.941 149.970 1.00 83.97 740 GLY A CA 1
ATOM 5578 C C . GLY A 1 740 ? 207.492 168.617 148.490 1.00 83.97 740 GLY A C 1
ATOM 5579 O O . GLY A 1 740 ? 207.889 169.462 147.685 1.00 83.97 740 GLY A O 1
ATOM 5580 N N . GLN A 1 741 ? 207.107 167.398 148.108 1.00 84.75 741 GLN A N 1
ATOM 5581 C CA . GLN A 1 741 ? 207.370 166.903 146.765 1.00 84.75 741 GLN A CA 1
ATOM 5582 C C . GLN A 1 741 ? 206.133 166.598 145.935 1.00 84.75 741 GLN A C 1
ATOM 5583 O O . GLN A 1 741 ? 206.285 166.193 144.778 1.00 84.75 741 GLN A O 1
ATOM 5589 N N . ASP A 1 742 ? 204.926 166.772 146.474 1.00 85.57 742 ASP A N 1
ATOM 5590 C CA . ASP A 1 742 ? 203.705 166.404 145.767 1.00 85.57 742 ASP A CA 1
ATOM 5591 C C . ASP A 1 742 ? 202.920 167.606 145.256 1.00 85.57 742 ASP A C 1
ATOM 5592 O O . ASP A 1 742 ? 201.713 167.493 145.024 1.00 85.57 742 ASP A O 1
ATOM 5597 N N . VAL A 1 743 ? 203.561 168.757 145.075 1.00 77.56 743 VAL A N 1
ATOM 5598 C CA . VAL A 1 743 ? 202.880 169.957 144.608 1.00 77.56 743 VAL A CA 1
ATOM 5599 C C . VAL A 1 743 ? 203.654 170.547 143.436 1.00 77.56 743 VAL A C 1
ATOM 5600 O O . VAL A 1 743 ? 204.869 170.749 143.508 1.00 77.56 743 VAL A O 1
ATOM 5604 N N . GLU A 1 744 ? 202.939 170.821 142.347 1.00 73.22 744 GLU A N 1
ATOM 5605 C CA . GLU A 1 744 ? 203.499 171.511 141.195 1.00 73.22 744 GLU A CA 1
ATOM 5606 C C . GLU A 1 744 ? 202.704 172.783 140.969 1.00 73.22 744 GLU A C 1
ATOM 5607 O O . GLU A 1 744 ? 201.474 172.764 140.991 1.00 73.22 744 GLU A O 1
ATOM 5613 N N . VAL A 1 745 ? 203.411 173.882 140.739 1.00 74.88 745 VAL A N 1
ATOM 5614 C CA . VAL A 1 745 ? 202.799 175.155 140.379 1.00 74.88 745 VAL A CA 1
ATOM 5615 C C . VAL A 1 745 ? 203.391 175.559 139.034 1.00 74.88 745 VAL A C 1
ATOM 5616 O O . VAL A 1 745 ? 204.595 175.815 138.931 1.00 74.88 745 VAL A O 1
ATOM 5620 N N . LYS A 1 746 ? 202.552 175.613 138.003 1.00 75.63 746 LYS A N 1
ATOM 5621 C CA . LYS A 1 746 ? 203.009 176.018 136.683 1.00 75.63 746 LYS A CA 1
ATOM 5622 C C . LYS A 1 746 ? 203.372 177.496 136.697 1.00 75.63 746 LYS A C 1
ATOM 5623 O O . LYS A 1 746 ? 202.862 178.265 137.515 1.00 75.63 746 LYS A O 1
ATOM 5629 N N . LYS A 1 747 ? 204.281 177.886 135.806 1.00 86.72 747 LYS A N 1
ATOM 5630 C CA . LYS A 1 747 ? 204.686 179.279 135.720 1.00 86.72 747 LYS A CA 1
ATOM 5631 C C . LYS A 1 747 ? 203.525 180.133 135.225 1.00 86.72 747 LYS A C 1
ATOM 5632 O O . LYS A 1 747 ? 202.604 179.659 134.557 1.00 86.72 747 LYS A O 1
ATOM 5638 N N . ASP A 1 748 ? 203.579 181.413 135.569 1.00 86.93 748 ASP A N 1
ATOM 5639 C CA . ASP A 1 748 ? 202.440 182.315 135.429 1.00 86.93 748 ASP A CA 1
ATOM 5640 C C . ASP A 1 748 ? 202.868 183.723 135.002 1.00 86.93 748 ASP A C 1
ATOM 5641 O O . ASP A 1 748 ? 203.151 184.597 135.824 1.00 86.93 748 ASP A O 1
ATOM 5646 N N . LYS A 1 749 ? 202.892 183.953 133.689 1.00 84.31 749 LYS A N 1
ATOM 5647 C CA . LYS A 1 749 ? 203.013 185.326 133.215 1.00 84.31 749 LYS A CA 1
ATOM 5648 C C . LYS A 1 749 ? 201.727 186.096 133.487 1.00 84.31 749 LYS A C 1
ATOM 5649 O O . LYS A 1 749 ? 201.757 187.307 133.737 1.00 84.31 749 LYS A O 1
ATOM 5655 N N . ALA A 1 750 ? 200.587 185.404 133.448 1.00 81.83 750 ALA A N 1
ATOM 5656 C CA . ALA A 1 750 ? 199.305 185.970 133.841 1.00 81.83 750 ALA A CA 1
ATOM 5657 C C . ALA A 1 750 ? 198.448 185.025 134.667 1.00 81.83 750 ALA A C 1
ATOM 5658 O O . ALA A 1 750 ? 197.449 185.479 135.230 1.00 81.83 750 ALA A O 1
ATOM 5660 N N . GLY A 1 751 ? 198.788 183.746 134.761 1.00 81.38 751 GLY A N 1
ATOM 5661 C CA . GLY A 1 751 ? 197.993 182.810 135.535 1.00 81.38 751 GLY A CA 1
ATOM 5662 C C . GLY A 1 751 ? 198.527 181.406 135.359 1.00 81.38 751 GLY A C 1
ATOM 5663 O O . GLY A 1 751 ? 199.100 181.062 134.320 1.00 81.38 751 GLY A O 1
ATOM 5664 N N . GLY A 1 752 ? 198.327 180.596 136.400 1.00 74.80 752 GLY A N 1
ATOM 5665 C CA . GLY A 1 752 ? 198.871 179.255 136.437 1.00 74.80 752 GLY A CA 1
ATOM 5666 C C . GLY A 1 752 ? 197.857 178.252 136.950 1.00 74.80 752 GLY A C 1
ATOM 5667 O O . GLY A 1 752 ? 196.726 178.602 137.285 1.00 74.80 752 GLY A O 1
ATOM 5668 N N . ARG A 1 753 ? 198.285 176.992 136.997 1.00 69.28 753 ARG A N 1
ATOM 5669 C CA . ARG A 1 753 ? 197.449 175.888 137.454 1.00 69.28 753 ARG A CA 1
ATOM 5670 C C . ARG A 1 753 ? 198.208 175.090 138.502 1.00 69.28 753 ARG A C 1
ATOM 5671 O O . ARG A 1 753 ? 199.313 174.611 138.237 1.00 69.28 753 ARG A O 1
ATOM 5679 N N . THR A 1 754 ? 197.612 174.932 139.678 1.00 68.70 754 THR A N 1
ATOM 5680 C CA . THR A 1 754 ? 198.225 174.177 140.759 1.00 68.70 754 THR A CA 1
ATOM 5681 C C . THR A 1 754 ? 197.701 172.747 140.759 1.00 68.70 754 THR A C 1
ATOM 5682 O O . THR A 1 754 ? 196.498 172.508 140.641 1.00 68.70 754 THR A O 1
ATOM 5686 N N . PHE A 1 755 ? 198.613 171.791 140.894 1.00 70.02 755 PHE A N 1
ATOM 5687 C CA . PHE A 1 755 ? 198.246 170.386 140.887 1.00 70.02 755 PHE A CA 1
ATOM 5688 C C . PHE A 1 755 ? 198.733 169.731 142.168 1.00 70.02 755 PHE A C 1
ATOM 5689 O O . PHE A 1 755 ? 199.729 170.144 142.762 1.00 70.02 755 PHE A O 1
ATOM 5697 N N . VAL A 1 756 ? 197.999 168.710 142.600 1.00 65.25 756 VAL A N 1
ATOM 5698 C CA . VAL A 1 756 ? 198.328 167.927 143.784 1.00 65.25 756 VAL A CA 1
ATOM 5699 C C . VAL A 1 756 ? 198.304 166.465 143.380 1.00 65.25 756 VAL A C 1
ATOM 5700 O O . VAL A 1 756 ? 197.359 166.013 142.729 1.00 65.25 756 VAL A O 1
ATOM 5704 N N . TYR A 1 757 ? 199.340 165.723 143.750 1.00 76.04 757 TYR A N 1
ATOM 5705 C CA . TYR A 1 757 ? 199.489 164.345 143.308 1.00 76.04 757 TYR A CA 1
ATOM 5706 C C . TYR A 1 757 ? 199.409 163.402 144.498 1.00 76.04 757 TYR A C 1
ATOM 5707 O O . TYR A 1 757 ? 199.570 163.804 145.651 1.00 76.04 757 TYR A O 1
ATOM 5716 N N . CYS A 1 758 ? 199.143 162.137 144.199 1.00 83.76 758 CYS A N 1
ATOM 5717 C CA . CYS A 1 758 ? 199.187 161.105 145.221 1.00 83.76 758 CYS A CA 1
ATOM 5718 C C . CYS A 1 758 ? 200.630 160.789 145.591 1.00 83.76 758 CYS A C 1
ATOM 5719 O O . CYS A 1 758 ? 201.562 161.029 144.819 1.00 83.76 758 CYS A O 1
ATOM 5722 N N . GLY A 1 759 ? 200.810 160.244 146.787 1.00 89.01 759 GLY A N 1
ATOM 5723 C CA . GLY A 1 759 ? 202.122 159.929 147.305 1.00 89.01 759 GLY A CA 1
ATOM 5724 C C . GLY A 1 759 ? 202.583 158.508 147.082 1.00 89.01 759 GLY A C 1
ATOM 5725 O O . GLY A 1 759 ? 203.525 158.069 147.750 1.00 89.01 759 GLY A O 1
ATOM 5726 N N . ASP A 1 760 ? 201.944 157.768 146.180 1.00 98.33 760 ASP A N 1
ATOM 5727 C CA . ASP A 1 760 ? 202.353 156.395 145.919 1.00 98.33 760 ASP A CA 1
ATOM 5728 C C . ASP A 1 760 ? 203.685 156.365 145.183 1.00 98.33 760 ASP A C 1
ATOM 5729 O O . ASP A 1 760 ? 203.965 157.214 144.333 1.00 98.33 760 ASP A O 1
ATOM 5734 N N . LYS A 1 761 ? 204.509 155.374 145.514 1.00 98.83 761 LYS A N 1
ATOM 5735 C CA . LYS A 1 761 ? 205.831 155.238 144.919 1.00 98.83 761 LYS A CA 1
ATOM 5736 C C . LYS A 1 761 ? 205.895 154.179 143.830 1.00 98.83 761 LYS A C 1
ATOM 5737 O O . LYS A 1 761 ? 206.682 154.323 142.891 1.00 98.83 761 LYS A O 1
ATOM 5743 N N . LYS A 1 762 ? 205.091 153.120 143.933 1.00 101.35 762 LYS A N 1
ATOM 5744 C CA . LYS A 1 762 ? 205.121 152.069 142.923 1.00 101.35 762 LYS A CA 1
ATOM 5745 C C . LYS A 1 762 ? 204.401 152.487 141.644 1.00 101.35 762 LYS A C 1
ATOM 5746 O O . LYS A 1 762 ? 204.829 152.125 140.543 1.00 101.35 762 LYS A O 1
ATOM 5752 N N . GLY A 1 763 ? 203.319 153.251 141.764 1.00 101.35 763 GLY A N 1
ATOM 5753 C CA . GLY A 1 763 ? 202.568 153.680 140.603 1.00 101.35 763 GLY A CA 1
ATOM 5754 C C . GLY A 1 763 ? 201.366 152.813 140.288 1.00 101.35 763 GLY A C 1
ATOM 5755 O O . GLY A 1 763 ? 201.165 152.420 139.135 1.00 101.35 763 GLY A O 1
ATOM 5756 N N . ARG A 1 764 ? 200.555 152.502 141.303 1.00 101.46 764 ARG A N 1
ATOM 5757 C CA . ARG A 1 764 ? 199.321 151.757 141.099 1.00 101.46 764 ARG A CA 1
ATOM 5758 C C . ARG A 1 764 ? 198.061 152.558 141.389 1.00 101.46 764 ARG A C 1
ATOM 5759 O O . ARG A 1 764 ? 196.971 152.111 141.020 1.00 101.46 764 ARG A O 1
ATOM 5767 N N . CYS A 1 765 ? 198.172 153.707 142.046 1.00 93.12 765 CYS A N 1
ATOM 5768 C CA . CYS A 1 765 ? 197.016 154.572 142.220 1.00 93.12 765 CYS A CA 1
ATOM 5769 C C . CYS A 1 765 ? 196.736 155.324 140.927 1.00 93.12 765 CYS A C 1
ATOM 5770 O O . CYS A 1 765 ? 197.658 155.707 140.205 1.00 93.12 765 CYS A O 1
ATOM 5773 N N . GLU A 1 766 ? 195.453 155.532 140.632 1.00 86.11 766 GLU A N 1
ATOM 5774 C CA . GLU A 1 766 ? 195.072 156.237 139.413 1.00 86.11 766 GLU A CA 1
ATOM 5775 C C . GLU A 1 766 ? 195.333 157.733 139.482 1.00 86.11 766 GLU A C 1
ATOM 5776 O O . GLU A 1 766 ? 195.163 158.417 138.469 1.00 86.11 766 GLU A O 1
ATOM 5782 N N . PHE A 1 767 ? 195.714 158.260 140.639 1.00 79.11 767 PHE A N 1
ATOM 5783 C CA . PHE A 1 767 ? 195.934 159.687 140.800 1.00 79.11 767 PHE A CA 1
ATOM 5784 C C . PHE A 1 767 ? 197.393 160.028 141.069 1.00 79.11 767 PHE A C 1
ATOM 5785 O O . PHE A 1 767 ? 197.690 161.150 141.488 1.00 79.11 767 PHE A O 1
ATOM 5793 N N . SER A 1 768 ? 198.307 159.090 140.843 1.00 84.49 768 SER A N 1
ATOM 5794 C CA . SER A 1 768 ? 199.724 159.358 141.010 1.00 84.49 768 SER A CA 1
ATOM 5795 C C . SER A 1 768 ? 200.291 160.014 139.756 1.00 84.49 768 SER A C 1
ATOM 5796 O O . SER A 1 768 ? 199.606 160.184 138.746 1.00 84.49 768 SER A O 1
ATOM 5799 N N . LYS A 1 769 ? 201.570 160.385 139.828 1.00 84.24 769 LYS A N 1
ATOM 5800 C CA . LYS A 1 769 ? 202.214 161.022 138.687 1.00 84.24 769 LYS A CA 1
ATOM 5801 C C . LYS A 1 769 ? 202.568 160.035 137.585 1.00 84.24 769 LYS A C 1
ATOM 5802 O O . LYS A 1 769 ? 202.843 160.462 136.460 1.00 84.24 769 LYS A O 1
ATOM 5808 N N . GLY A 1 770 ? 202.560 158.733 137.872 1.00 87.11 770 GLY A N 1
ATOM 5809 C CA . GLY A 1 770 ? 202.869 157.757 136.847 1.00 87.11 770 GLY A CA 1
ATOM 5810 C C . GLY A 1 770 ? 201.747 157.489 135.870 1.00 87.11 770 GLY A C 1
ATOM 5811 O O . GLY A 1 770 ? 202.008 157.004 134.766 1.00 87.11 770 GLY A O 1
ATOM 5812 N N . LYS A 1 771 ? 200.508 157.804 136.240 1.00 91.14 771 LYS A N 1
ATOM 5813 C CA . LYS A 1 771 ? 199.355 157.435 135.429 1.00 91.14 771 LYS A CA 1
ATOM 5814 C C . LYS A 1 771 ? 198.568 158.629 134.915 1.00 91.14 771 LYS A C 1
ATOM 5815 O O . LYS A 1 771 ? 198.179 158.647 133.742 1.00 91.14 771 LYS A O 1
ATOM 5821 N N . SER A 1 772 ? 198.320 159.628 135.750 1.00 88.54 772 SER A N 1
ATOM 5822 C CA . SER A 1 772 ? 197.364 160.672 135.418 1.00 88.54 772 SER A CA 1
ATOM 5823 C C . SER A 1 772 ? 197.983 161.869 134.714 1.00 88.54 772 SER A C 1
ATOM 5824 O O . SER A 1 772 ? 197.292 162.874 134.533 1.00 88.54 772 SER A O 1
ATOM 5827 N N . SER A 1 773 ? 199.254 161.795 134.312 1.00 91.41 773 SER A N 1
ATOM 5828 C CA . SER A 1 773 ? 199.942 162.973 133.791 1.00 91.41 773 SER A CA 1
ATOM 5829 C C . SER A 1 773 ? 199.403 163.432 132.442 1.00 91.41 773 SER A C 1
ATOM 5830 O O . SER A 1 773 ? 199.639 164.582 132.056 1.00 91.41 773 SER A O 1
ATOM 5833 N N . THR A 1 774 ? 198.687 162.574 131.719 1.00 89.94 774 THR A N 1
ATOM 5834 C CA . THR A 1 774 ? 198.185 162.927 130.399 1.00 89.94 774 THR A CA 1
ATOM 5835 C C . THR A 1 774 ? 196.749 163.436 130.407 1.00 89.94 774 THR A C 1
ATOM 5836 O O . THR A 1 774 ? 196.223 163.759 129.337 1.00 89.94 774 THR A O 1
ATOM 5840 N N . GLN A 1 775 ? 196.103 163.510 131.567 1.00 83.05 775 GLN A N 1
ATOM 5841 C CA . GLN A 1 775 ? 194.711 163.924 131.649 1.00 83.05 775 GLN A CA 1
ATOM 5842 C C . GLN A 1 775 ? 194.588 165.442 131.566 1.00 83.05 775 GLN A C 1
ATOM 5843 O O . GLN A 1 775 ? 195.550 166.165 131.835 1.00 83.05 775 GLN A O 1
ATOM 5849 N N . PRO A 1 776 ? 193.418 165.953 131.167 1.00 78.67 776 PRO A N 1
ATOM 5850 C CA . PRO A 1 776 ? 193.208 167.412 131.193 1.00 78.67 776 PRO A CA 1
ATOM 5851 C C . PRO A 1 776 ? 193.271 168.026 132.581 1.00 78.67 776 PRO A C 1
ATOM 5852 O O . PRO A 1 776 ? 193.518 169.232 132.690 1.00 78.67 776 PRO A O 1
ATOM 5856 N N . HIS A 1 777 ? 193.040 167.253 133.639 1.00 68.93 777 HIS A N 1
ATOM 5857 C CA . HIS A 1 777 ? 193.248 167.714 135.012 1.00 68.93 777 HIS A CA 1
ATOM 5858 C C . HIS A 1 777 ? 193.963 166.611 135.774 1.00 68.93 777 HIS A C 1
ATOM 5859 O O . HIS A 1 777 ? 193.332 165.751 136.400 1.00 68.93 777 HIS A O 1
ATOM 5866 N N . PRO A 1 778 ? 195.295 166.597 135.726 1.00 71.53 778 PRO A N 1
ATOM 5867 C CA . PRO A 1 778 ? 196.055 165.510 136.355 1.00 71.53 778 PRO A CA 1
ATOM 5868 C C . PRO A 1 778 ? 195.983 165.542 137.873 1.00 71.53 778 PRO A C 1
ATOM 5869 O O . PRO A 1 778 ? 195.832 166.598 138.491 1.00 71.53 778 PRO A O 1
ATOM 5873 N N . GLY A 1 779 ? 196.111 164.360 138.473 1.00 68.33 779 GLY A N 1
ATOM 5874 C CA . GLY A 1 779 ? 196.174 164.242 139.916 1.00 68.33 779 GLY A CA 1
ATOM 5875 C C . GLY A 1 779 ? 194.808 164.282 140.578 1.00 68.33 779 GLY A C 1
ATOM 5876 O O . GLY A 1 779 ? 193.780 163.956 139.982 1.00 68.33 779 GLY A O 1
ATOM 5877 N N . ILE A 1 780 ? 194.815 164.687 141.845 1.00 64.48 780 ILE A N 1
ATOM 5878 C CA . ILE A 1 780 ? 193.571 164.826 142.610 1.00 64.48 780 ILE A CA 1
ATOM 5879 C C . ILE A 1 780 ? 192.745 165.960 142.019 1.00 64.48 780 ILE A C 1
ATOM 5880 O O . ILE A 1 780 ? 193.246 167.094 141.900 1.00 64.48 780 ILE A O 1
ATOM 5885 N N . PRO A 1 781 ? 191.495 165.728 141.642 1.00 56.37 781 PRO A N 1
ATOM 5886 C CA . PRO A 1 781 ? 190.703 166.758 140.944 1.00 56.37 781 PRO A CA 1
ATOM 5887 C C . PRO A 1 781 ? 190.002 167.753 141.870 1.00 56.37 781 PRO A C 1
ATOM 5888 O O . PRO A 1 781 ? 188.790 167.751 142.057 1.00 56.37 781 PRO A O 1
ATOM 5892 N N . VAL A 1 782 ? 190.787 168.649 142.461 1.00 52.48 782 VAL A N 1
ATOM 5893 C CA . VAL A 1 782 ? 190.285 169.658 143.373 1.00 52.48 782 VAL A CA 1
ATOM 5894 C C . VAL A 1 782 ? 190.726 171.027 142.876 1.00 52.48 782 VAL A C 1
ATOM 5895 O O . VAL A 1 782 ? 191.530 171.145 141.957 1.00 52.48 782 VAL A O 1
ATOM 5899 N N . LEU A 1 783 ? 190.174 172.067 143.485 1.00 51.66 783 LEU A N 1
ATOM 5900 C CA . LEU A 1 783 ? 190.632 173.430 143.257 1.00 51.66 783 LEU A CA 1
ATOM 5901 C C . LEU A 1 783 ? 190.592 174.160 144.588 1.00 51.66 783 LEU A C 1
ATOM 5902 O O . LEU A 1 783 ? 189.637 173.996 145.350 1.00 51.66 783 LEU A O 1
ATOM 5907 N N . VAL A 1 784 ? 191.624 174.951 144.874 1.00 60.76 784 VAL A N 1
ATOM 5908 C CA . VAL A 1 784 ? 191.740 175.599 146.176 1.00 60.76 784 VAL A CA 1
ATOM 5909 C C . VAL A 1 784 ? 191.923 177.101 146.001 1.00 60.76 784 VAL A C 1
ATOM 5910 O O . VAL A 1 784 ? 191.393 177.900 146.780 1.00 60.76 784 VAL A O 1
ATOM 5914 N N . VAL A 1 785 ? 192.604 177.504 144.936 1.00 65.68 785 VAL A N 1
ATOM 5915 C CA . VAL A 1 785 ? 192.948 178.902 144.707 1.00 65.68 785 VAL A CA 1
ATOM 5916 C C . VAL A 1 785 ? 191.759 179.584 144.045 1.00 65.68 785 VAL A C 1
ATOM 5917 O O . VAL A 1 785 ? 191.123 179.001 143.163 1.00 65.68 785 VAL A O 1
ATOM 5921 N N . ASP A 1 786 ? 191.464 180.816 144.473 1.00 66.90 786 ASP A N 1
ATOM 5922 C CA . ASP A 1 786 ? 190.251 181.505 144.038 1.00 66.90 786 ASP A CA 1
ATOM 5923 C C . ASP A 1 786 ? 190.284 181.832 142.550 1.00 66.90 786 ASP A C 1
ATOM 5924 O O . ASP A 1 786 ? 189.311 181.586 141.825 1.00 66.90 786 ASP A O 1
ATOM 5929 N N . GLU A 1 787 ? 191.395 182.399 142.075 1.00 66.58 787 GLU A N 1
ATOM 5930 C CA . GLU A 1 787 ? 191.483 182.781 140.669 1.00 66.58 787 GLU A CA 1
ATOM 5931 C C . GLU A 1 787 ? 191.543 181.564 139.759 1.00 66.58 787 GLU A C 1
ATOM 5932 O O . GLU A 1 787 ? 191.224 181.661 138.571 1.00 66.58 787 GLU A O 1
ATOM 5938 N N . GLU A 1 788 ? 191.967 180.419 140.289 1.00 65.49 788 GLU A N 1
ATOM 5939 C CA . GLU A 1 788 ? 191.897 179.188 139.518 1.00 65.49 788 GLU A CA 1
ATOM 5940 C C . GLU A 1 788 ? 190.457 178.734 139.347 1.00 65.49 788 GLU A C 1
ATOM 5941 O O . GLU A 1 788 ? 190.099 178.157 138.315 1.00 65.49 788 GLU A O 1
ATOM 5947 N N . ILE A 1 789 ? 189.623 178.971 140.358 1.00 57.58 789 ILE A N 1
ATOM 5948 C CA . ILE A 1 789 ? 188.209 178.626 140.271 1.00 57.58 789 ILE A CA 1
ATOM 5949 C C . ILE A 1 789 ? 187.484 179.565 139.321 1.00 57.58 789 ILE A C 1
ATOM 5950 O O . ILE A 1 789 ? 186.620 179.141 138.549 1.00 57.58 789 ILE A O 1
ATOM 5955 N N . TYR A 1 790 ? 187.844 180.844 139.333 1.00 57.16 790 TYR A N 1
ATOM 5956 C CA . TYR A 1 790 ? 187.140 181.799 138.482 1.00 57.16 790 TYR A CA 1
ATOM 5957 C C . TYR A 1 790 ? 187.518 181.679 137.009 1.00 57.16 790 TYR A C 1
ATOM 5958 O O . TYR A 1 790 ? 187.000 182.455 136.202 1.00 57.16 790 TYR A O 1
ATOM 5967 N N . HIS A 1 791 ? 188.416 180.765 136.638 1.00 59.72 791 HIS A N 1
ATOM 5968 C CA . HIS A 1 791 ? 188.801 180.545 135.248 1.00 59.72 791 HIS A CA 1
ATOM 5969 C C . HIS A 1 791 ? 188.236 179.256 134.670 1.00 59.72 791 HIS A C 1
ATOM 5970 O O . HIS A 1 791 ? 187.804 179.242 133.518 1.00 59.72 791 HIS A O 1
ATOM 5977 N N . ARG A 1 792 ? 188.253 178.168 135.430 1.00 56.99 792 ARG A N 1
ATOM 5978 C CA . ARG A 1 792 ? 187.695 176.884 135.010 1.00 56.99 792 ARG A CA 1
ATOM 5979 C C . ARG A 1 792 ? 186.759 176.413 136.110 1.00 56.99 792 ARG A C 1
ATOM 5980 O O . ARG A 1 792 ? 187.193 175.767 137.073 1.00 56.99 792 ARG A O 1
ATOM 5988 N N . PRO A 1 793 ? 185.470 176.730 136.006 1.00 48.31 793 PRO A N 1
ATOM 5989 C CA . PRO A 1 793 ? 184.551 176.499 137.110 1.00 48.31 793 PRO A CA 1
ATOM 5990 C C . PRO A 1 793 ? 184.311 175.019 137.320 1.00 48.31 793 PRO A C 1
ATOM 5991 O O . PRO A 1 793 ? 184.140 174.266 136.352 1.00 48.31 793 PRO A O 1
ATOM 5995 N N . PRO A 1 794 ? 184.298 174.567 138.559 1.00 44.43 794 PRO A N 1
ATOM 5996 C CA . PRO A 1 794 ? 184.131 173.148 138.835 1.00 44.43 794 PRO A CA 1
ATOM 5997 C C . PRO A 1 794 ? 182.665 172.753 138.732 1.00 44.43 794 PRO A C 1
ATOM 5998 O O . PRO A 1 794 ? 181.780 173.587 138.598 1.00 44.43 794 PRO A O 1
ATOM 6002 N N . THR A 1 795 ? 182.429 171.445 138.786 1.00 44.93 795 THR A N 1
ATOM 6003 C CA . THR A 1 795 ? 181.066 170.938 138.791 1.00 44.93 795 THR A CA 1
ATOM 6004 C C . THR A 1 795 ? 180.367 171.242 140.114 1.00 44.93 795 THR A C 1
ATOM 6005 O O . THR A 1 795 ? 179.220 171.704 140.127 1.00 44.93 795 THR A O 1
ATOM 6009 N N . MET A 1 796 ? 181.056 171.029 141.230 1.00 47.37 796 MET A N 1
ATOM 6010 C CA . MET A 1 796 ? 180.509 171.137 142.571 1.00 47.37 796 MET A CA 1
ATOM 6011 C C . MET A 1 796 ? 181.224 172.259 143.314 1.00 47.37 796 MET A C 1
ATOM 6012 O O . MET A 1 796 ? 182.393 172.543 143.057 1.00 47.37 796 MET A O 1
ATOM 6017 N N . MET A 1 797 ? 180.509 172.919 144.224 1.00 41.51 797 MET A N 1
ATOM 6018 C CA . MET A 1 797 ? 181.099 173.941 145.076 1.00 41.51 797 MET A CA 1
ATOM 6019 C C . MET A 1 797 ? 180.634 173.751 146.508 1.00 41.51 797 MET A C 1
ATOM 6020 O O . MET A 1 797 ? 179.458 173.473 146.747 1.00 41.51 797 MET A O 1
ATOM 6025 N N . ILE A 1 798 ? 181.563 173.891 147.457 1.00 34.96 798 ILE A N 1
ATOM 6026 C CA . ILE A 1 798 ? 181.268 173.863 148.885 1.00 34.96 798 ILE A CA 1
ATOM 6027 C C . ILE A 1 798 ? 181.764 175.163 149.491 1.00 34.96 798 ILE A C 1
ATOM 6028 O O . ILE A 1 798 ? 182.972 175.375 149.600 1.00 34.96 798 ILE A O 1
ATOM 6033 N N . ALA A 1 799 ? 180.843 176.019 149.906 1.00 36.07 799 ALA A N 1
ATOM 6034 C CA . ALA A 1 799 ? 181.186 177.355 150.356 1.00 36.07 799 ALA A CA 1
ATOM 6035 C C . ALA A 1 799 ? 180.632 177.603 151.749 1.00 36.07 799 ALA A C 1
ATOM 6036 O O . ALA A 1 799 ? 179.930 176.772 152.325 1.00 36.07 799 ALA A O 1
ATOM 6038 N N . THR A 1 800 ? 180.980 178.761 152.297 1.00 45.24 800 THR A N 1
ATOM 6039 C CA . THR A 1 800 ? 180.409 179.258 153.536 1.00 45.24 800 THR A CA 1
ATOM 6040 C C . THR A 1 800 ? 179.509 180.442 153.220 1.00 45.24 800 THR A C 1
ATOM 6041 O O . THR A 1 800 ? 179.617 181.049 152.153 1.00 45.24 800 THR A O 1
ATOM 6045 N N . VAL A 1 801 ? 178.614 180.757 154.156 1.00 48.33 801 VAL A N 1
ATOM 6046 C CA . VAL A 1 801 ? 177.627 181.804 153.925 1.00 48.33 801 VAL A CA 1
ATOM 6047 C C . VAL A 1 801 ? 178.294 183.160 153.768 1.00 48.33 801 VAL A C 1
ATOM 6048 O O . VAL A 1 801 ? 177.941 183.936 152.872 1.00 48.33 801 VAL A O 1
ATOM 6052 N N . ASP A 1 802 ? 179.301 183.446 154.589 1.00 53.14 802 ASP A N 1
ATOM 6053 C CA . ASP A 1 802 ? 179.837 184.798 154.674 1.00 53.14 802 ASP A CA 1
ATOM 6054 C C . ASP A 1 802 ? 180.652 185.196 153.454 1.00 53.14 802 ASP A C 1
ATOM 6055 O O . ASP A 1 802 ? 180.916 186.387 153.271 1.00 53.14 802 ASP A O 1
ATOM 6060 N N . LYS A 1 803 ? 181.051 184.236 152.617 1.00 51.05 803 LYS A N 1
ATOM 6061 C CA . LYS A 1 803 ? 181.793 184.574 151.408 1.00 51.05 803 LYS A CA 1
ATOM 6062 C C . LYS A 1 803 ? 180.909 185.262 150.383 1.00 51.05 803 LYS A C 1
ATOM 6063 O O . LYS A 1 803 ? 181.411 185.992 149.523 1.00 51.05 803 LYS A O 1
ATOM 6069 N N . PHE A 1 804 ? 179.593 185.071 150.471 1.00 48.40 804 PHE A N 1
ATOM 6070 C CA . PHE A 1 804 ? 178.689 185.620 149.470 1.00 48.40 804 PHE A CA 1
ATOM 6071 C C . PHE A 1 804 ? 178.559 187.130 149.545 1.00 48.40 804 PHE A C 1
ATOM 6072 O O . PHE A 1 804 ? 177.981 187.723 148.635 1.00 48.40 804 PHE A O 1
ATOM 6080 N N . ALA A 1 805 ? 179.084 187.770 150.586 1.00 49.85 805 ALA A N 1
ATOM 6081 C CA . ALA A 1 805 ? 179.058 189.223 150.642 1.00 49.85 805 ALA A CA 1
ATOM 6082 C C . ALA A 1 805 ? 180.075 189.862 149.711 1.00 49.85 805 ALA A C 1
ATOM 6083 O O . ALA A 1 805 ? 180.031 191.081 149.521 1.00 49.85 805 ALA A O 1
ATOM 6085 N N . MET A 1 806 ? 180.974 189.072 149.123 1.00 54.10 806 MET A N 1
ATOM 6086 C CA . MET A 1 806 ? 182.013 189.592 148.246 1.00 54.10 806 MET A CA 1
ATOM 6087 C C . MET A 1 806 ? 181.517 189.908 146.843 1.00 54.10 806 MET A C 1
ATOM 6088 O O . MET A 1 806 ? 182.331 190.309 146.008 1.00 54.10 806 MET A O 1
ATOM 6093 N N . MET A 1 807 ? 180.225 189.722 146.557 1.00 48.29 807 MET A N 1
ATOM 6094 C CA . MET A 1 807 ? 179.738 189.936 145.200 1.00 48.29 807 MET A CA 1
ATOM 6095 C C . MET A 1 807 ? 179.810 191.400 144.803 1.00 48.29 807 MET A C 1
ATOM 6096 O O . MET A 1 807 ? 180.166 191.720 143.667 1.00 48.29 807 MET A O 1
ATOM 6101 N N . ALA A 1 808 ? 179.489 192.306 145.717 1.00 50.51 808 ALA A N 1
ATOM 6102 C CA . ALA A 1 808 ? 179.479 193.719 145.365 1.00 50.51 808 ALA A CA 1
ATOM 6103 C C . ALA A 1 808 ? 180.875 194.309 145.231 1.00 50.51 808 ALA A C 1
ATOM 6104 O O . ALA A 1 808 ? 181.013 195.420 144.714 1.00 50.51 808 ALA A O 1
ATOM 6106 N N . TRP A 1 809 ? 181.908 193.599 145.681 1.00 55.09 809 TRP A N 1
ATOM 6107 C CA . TRP A 1 809 ? 183.276 194.088 145.563 1.00 55.09 809 TRP A CA 1
ATOM 6108 C C . TRP A 1 809 ? 183.932 193.613 144.270 1.00 55.09 809 TRP A C 1
ATOM 6109 O O . TRP A 1 809 ? 184.352 194.428 143.444 1.00 55.09 809 TRP A O 1
ATOM 6120 N N . ARG A 1 810 ? 184.012 192.300 144.077 1.00 56.23 810 ARG A N 1
ATOM 6121 C CA . ARG A 1 810 ? 184.731 191.710 142.957 1.00 56.23 810 ARG A CA 1
ATOM 6122 C C . ARG A 1 810 ? 183.768 191.377 141.825 1.00 56.23 810 ARG A C 1
ATOM 6123 O O . ARG A 1 810 ? 182.783 190.664 142.031 1.00 56.23 810 ARG A O 1
ATOM 6131 N N . GLY A 1 811 ? 184.070 191.879 140.627 1.00 54.82 811 GLY A N 1
ATOM 6132 C CA . GLY A 1 811 ? 183.234 191.677 139.461 1.00 54.82 811 GLY A CA 1
ATOM 6133 C C . GLY A 1 811 ? 183.523 190.451 138.629 1.00 54.82 811 GLY A C 1
ATOM 6134 O O . GLY A 1 811 ? 182.838 190.219 137.632 1.00 54.82 811 GLY A O 1
ATOM 6135 N N . GLN A 1 812 ? 184.512 189.652 139.004 1.00 53.99 812 GLN A N 1
ATOM 6136 C CA . GLN A 1 812 ? 184.851 188.465 138.238 1.00 53.99 812 GLN A CA 1
ATOM 6137 C C . GLN A 1 812 ? 184.107 187.230 138.706 1.00 53.99 812 GLN A C 1
ATOM 6138 O O . GLN A 1 812 ? 184.408 186.131 138.234 1.00 53.99 812 GLN A O 1
ATOM 6144 N N . VAL A 1 813 ? 183.162 187.378 139.634 1.00 52.76 813 VAL A N 1
ATOM 6145 C CA . VAL A 1 813 ? 182.453 186.226 140.181 1.00 52.76 813 VAL A CA 1
ATOM 6146 C C . VAL A 1 813 ? 181.401 185.709 139.213 1.00 52.76 813 VAL A C 1
ATOM 6147 O O . VAL A 1 813 ? 180.964 184.558 139.332 1.00 52.76 813 VAL A O 1
ATOM 6151 N N . ARG A 1 814 ? 181.045 186.501 138.197 1.00 54.90 814 ARG A N 1
ATOM 6152 C CA . ARG A 1 814 ? 179.969 186.140 137.284 1.00 54.90 814 ARG A CA 1
ATOM 6153 C C . ARG A 1 814 ? 180.307 184.958 136.400 1.00 54.90 814 ARG A C 1
ATOM 6154 O O . ARG A 1 814 ? 179.421 184.449 135.712 1.00 54.90 814 ARG A O 1
ATOM 6162 N N . THR A 1 815 ? 181.561 184.525 136.375 1.00 50.02 815 THR A N 1
ATOM 6163 C CA . THR A 1 815 ? 181.905 183.300 135.666 1.00 50.02 815 THR A CA 1
ATOM 6164 C C . THR A 1 815 ? 181.265 182.089 136.337 1.00 50.02 815 THR A C 1
ATOM 6165 O O . THR A 1 815 ? 180.856 181.138 135.658 1.00 50.02 815 THR A O 1
ATOM 6169 N N . LEU A 1 816 ? 181.097 182.148 137.660 1.00 48.25 816 LEU A N 1
ATOM 6170 C CA . LEU A 1 816 ? 180.515 181.044 138.413 1.00 48.25 816 LEU A CA 1
ATOM 6171 C C . LEU A 1 816 ? 179.054 180.818 138.064 1.00 48.25 816 LEU A C 1
ATOM 6172 O O . LEU A 1 816 ? 178.549 179.703 138.224 1.00 48.25 816 LEU A O 1
ATOM 6177 N N . PHE A 1 817 ? 178.358 181.853 137.610 1.00 48.77 817 PHE A N 1
ATOM 6178 C CA . PHE A 1 817 ? 176.976 181.726 137.176 1.00 48.77 817 PHE A CA 1
ATOM 6179 C C . PHE A 1 817 ? 176.846 181.491 135.677 1.00 48.77 817 PHE A C 1
ATOM 6180 O O . PHE A 1 817 ? 175.727 181.335 135.186 1.00 48.77 817 PHE A O 1
ATOM 6188 N N . GLY A 1 818 ? 177.954 181.457 134.943 1.00 53.63 818 GLY A N 1
ATOM 6189 C CA . GLY A 1 818 ? 177.903 181.161 133.527 1.00 53.63 818 GLY A CA 1
ATOM 6190 C C . GLY A 1 818 ? 177.620 182.330 132.614 1.00 53.63 818 GLY A C 1
ATOM 6191 O O . GLY A 1 818 ? 177.100 182.122 131.515 1.00 53.63 818 GLY A O 1
ATOM 6192 N N . ARG A 1 819 ? 177.941 183.557 133.023 1.00 55.94 819 ARG A N 1
ATOM 6193 C CA . ARG A 1 819 ? 177.718 184.734 132.185 1.00 55.94 819 ARG A CA 1
ATOM 6194 C C . ARG A 1 819 ? 179.041 185.119 131.528 1.00 55.94 819 ARG A C 1
ATOM 6195 O O . ARG A 1 819 ? 179.778 185.983 132.000 1.00 55.94 819 ARG A O 1
ATOM 6203 N N . VAL A 1 820 ? 179.337 184.465 130.402 1.00 61.61 820 VAL A N 1
ATOM 6204 C CA . VAL A 1 820 ? 180.615 184.598 129.719 1.00 61.61 820 VAL A CA 1
ATOM 6205 C C . VAL A 1 820 ? 180.376 184.937 128.257 1.00 61.61 820 VAL A C 1
ATOM 6206 O O . VAL A 1 820 ? 179.270 184.792 127.735 1.00 61.61 820 VAL A O 1
ATOM 6210 N N . GLU A 1 821 ? 181.430 185.422 127.600 1.00 72.79 821 GLU A N 1
ATOM 6211 C CA . GLU A 1 821 ? 181.370 185.674 126.165 1.00 72.79 821 GLU A CA 1
ATOM 6212 C C . GLU A 1 821 ? 182.574 185.129 125.400 1.00 72.79 821 GLU A C 1
ATOM 6213 O O . GLU A 1 821 ? 182.419 184.594 124.299 1.00 72.79 821 GLU A O 1
ATOM 6219 N N . LYS A 1 822 ? 183.771 185.249 125.972 1.00 74.84 822 LYS A N 1
ATOM 6220 C CA . LYS A 1 822 ? 185.016 185.013 125.255 1.00 74.84 822 LYS A CA 1
ATOM 6221 C C . LYS A 1 822 ? 185.867 184.007 126.011 1.00 74.84 822 LYS A C 1
ATOM 6222 O O . LYS A 1 822 ? 185.625 183.719 127.184 1.00 74.84 822 LYS A O 1
ATOM 6228 N N . GLU A 1 823 ? 186.882 183.479 125.331 1.00 76.70 823 GLU A N 1
ATOM 6229 C CA . GLU A 1 823 ? 187.761 182.492 125.940 1.00 76.70 823 GLU A CA 1
ATOM 6230 C C . GLU A 1 823 ? 189.096 182.468 125.206 1.00 76.70 823 GLU A C 1
ATOM 6231 O O . GLU A 1 823 ? 189.161 182.634 123.986 1.00 76.70 823 GLU A O 1
ATOM 6237 N N . CYS A 1 824 ? 190.163 182.263 125.975 1.00 77.93 824 CYS A N 1
ATOM 6238 C CA . CYS A 1 824 ? 191.510 182.053 125.462 1.00 77.93 824 CYS A CA 1
ATOM 6239 C C . CYS A 1 824 ? 191.864 180.580 125.591 1.00 77.93 824 CYS A C 1
ATOM 6240 O O . CYS A 1 824 ? 191.532 179.946 126.596 1.00 77.93 824 CYS A O 1
ATOM 6243 N N . GLU A 1 825 ? 192.536 180.041 124.574 1.00 79.43 825 GLU A N 1
ATOM 6244 C CA . GLU A 1 825 ? 192.880 178.624 124.578 1.00 79.43 825 GLU A CA 1
ATOM 6245 C C . GLU A 1 825 ? 193.968 178.307 125.595 1.00 79.43 825 GLU A C 1
ATOM 6246 O O . GLU A 1 825 ? 194.038 177.182 126.099 1.00 79.43 825 GLU A O 1
ATOM 6252 N N . ARG A 1 826 ? 194.810 179.281 125.922 1.00 80.89 826 ARG A N 1
ATOM 6253 C CA . ARG A 1 826 ? 195.944 179.036 126.800 1.00 80.89 826 ARG A CA 1
ATOM 6254 C C . ARG A 1 826 ? 195.633 179.300 128.265 1.00 80.89 826 ARG A C 1
ATOM 6255 O O . ARG A 1 826 ? 196.303 178.740 129.137 1.00 80.89 826 ARG A O 1
ATOM 6263 N N . HIS A 1 827 ? 194.641 180.135 128.565 1.00 77.20 827 HIS A N 1
ATOM 6264 C CA . HIS A 1 827 ? 194.349 180.503 129.943 1.00 77.20 827 HIS A CA 1
ATOM 6265 C C . HIS A 1 827 ? 192.983 180.015 130.410 1.00 77.20 827 HIS A C 1
ATOM 6266 O O . HIS A 1 827 ? 192.904 179.241 131.367 1.00 77.20 827 HIS A O 1
ATOM 6273 N N . GLY A 1 828 ? 191.906 180.426 129.757 1.00 69.79 828 GLY A N 1
ATOM 6274 C CA . GLY A 1 828 ? 190.575 180.027 130.170 1.00 69.79 828 GLY A CA 1
ATOM 6275 C C . GLY A 1 828 ? 189.553 181.091 129.814 1.00 69.79 828 GLY A C 1
ATOM 6276 O O . GLY A 1 828 ? 189.704 181.807 128.833 1.00 69.79 828 GLY A O 1
ATOM 6277 N N . LEU A 1 829 ? 188.505 181.160 130.632 1.00 65.58 829 LEU A N 1
ATOM 6278 C CA . LEU A 1 829 ? 187.414 182.095 130.400 1.00 65.58 829 LEU A CA 1
ATOM 6279 C C . LEU A 1 829 ? 187.810 183.507 130.817 1.00 65.58 829 LEU A C 1
ATOM 6280 O O . LEU A 1 829 ? 188.594 183.708 131.744 1.00 65.58 829 LEU A O 1
ATOM 6285 N N . LEU A 1 830 ? 187.249 184.493 130.126 1.00 67.25 830 LEU A N 1
ATOM 6286 C CA . LEU A 1 830 ? 187.639 185.884 130.298 1.00 67.25 830 LEU A CA 1
ATOM 6287 C C . LEU A 1 830 ? 186.470 186.727 130.779 1.00 67.25 830 LEU A C 1
ATOM 6288 O O . LEU A 1 830 ? 185.311 186.456 130.460 1.00 67.25 830 LEU A O 1
ATOM 6293 N N . TRP A 1 831 ? 186.797 187.765 131.531 1.00 60.56 831 TRP A N 1
ATOM 6294 C CA . TRP A 1 831 ? 185.877 188.787 131.998 1.00 60.56 831 TRP A CA 1
ATOM 6295 C C . TRP A 1 831 ? 186.465 190.136 131.629 1.00 60.56 831 TRP A C 1
ATOM 6296 O O . TRP A 1 831 ? 187.664 190.230 131.348 1.00 60.56 831 TRP A O 1
ATOM 6307 N N . PRO A 1 832 ? 185.645 191.189 131.559 1.00 63.35 832 PRO A N 1
ATOM 6308 C CA . PRO A 1 832 ? 186.183 192.514 131.223 1.00 63.35 832 PRO A CA 1
ATOM 6309 C C . PRO A 1 832 ? 187.213 192.996 132.233 1.00 63.35 832 PRO A C 1
ATOM 6310 O O . PRO A 1 832 ? 187.085 192.771 133.436 1.00 63.35 832 PRO A O 1
ATOM 6314 N N . GLY A 1 833 ? 188.249 193.655 131.723 1.00 64.99 833 GLY A N 1
ATOM 6315 C CA . GLY A 1 833 ? 189.274 194.227 132.566 1.00 64.99 833 GLY A CA 1
ATOM 6316 C C . GLY A 1 833 ? 190.300 193.257 133.099 1.00 64.99 833 GLY A C 1
ATOM 6317 O O . GLY A 1 833 ? 190.999 193.593 134.060 1.00 64.99 833 GLY A O 1
ATOM 6318 N N . ALA A 1 834 ? 190.417 192.068 132.514 1.00 67.62 834 ALA A N 1
ATOM 6319 C CA . ALA A 1 834 ? 191.386 191.084 132.972 1.00 67.62 834 ALA A CA 1
ATOM 6320 C C . ALA A 1 834 ? 192.745 191.324 132.317 1.00 67.62 834 ALA A C 1
ATOM 6321 O O . ALA A 1 834 ? 192.980 192.336 131.652 1.00 67.62 834 ALA A O 1
ATOM 6323 N N . ASN A 1 835 ? 193.661 190.375 132.512 1.00 74.41 835 ASN A N 1
ATOM 6324 C CA . ASN A 1 835 ? 195.002 190.502 131.953 1.00 74.41 835 ASN A CA 1
ATOM 6325 C C . ASN A 1 835 ? 195.031 190.093 130.485 1.00 74.41 835 ASN A C 1
ATOM 6326 O O . ASN A 1 835 ? 195.262 190.924 129.601 1.00 74.41 835 ASN A O 1
ATOM 6331 N N . CYS A 1 836 ? 194.777 188.817 130.210 1.00 76.69 836 CYS A N 1
ATOM 6332 C CA . CYS A 1 836 ? 194.848 188.314 128.847 1.00 76.69 836 CYS A CA 1
ATOM 6333 C C . CYS A 1 836 ? 193.627 188.748 128.054 1.00 76.69 836 CYS A C 1
ATOM 6334 O O . CYS A 1 836 ? 192.498 188.690 128.543 1.00 76.69 836 CYS A O 1
ATOM 6337 N N . THR A 1 837 ? 193.860 189.188 126.821 1.00 79.34 837 THR A N 1
ATOM 6338 C CA . THR A 1 837 ? 192.781 189.531 125.907 1.00 79.34 837 THR A CA 1
ATOM 6339 C C . THR A 1 837 ? 192.597 188.489 124.818 1.00 79.34 837 THR A C 1
ATOM 6340 O O . THR A 1 837 ? 191.810 188.707 123.894 1.00 79.34 837 THR A O 1
ATOM 6344 N N . GLY A 1 838 ? 193.310 187.370 124.896 1.00 80.96 838 GLY A N 1
ATOM 6345 C CA . GLY A 1 838 ? 193.099 186.269 123.982 1.00 80.96 838 GLY A CA 1
ATOM 6346 C C . GLY A 1 838 ? 193.993 186.224 122.764 1.00 80.96 838 GLY A C 1
ATOM 6347 O O . GLY A 1 838 ? 193.692 185.470 121.832 1.00 80.96 838 GLY A O 1
ATOM 6348 N N . ASN A 1 839 ? 195.074 186.999 122.729 1.00 85.62 839 ASN A N 1
ATOM 6349 C CA . ASN A 1 839 ? 195.994 186.988 121.601 1.00 85.62 839 ASN A CA 1
ATOM 6350 C C . ASN A 1 839 ? 197.419 186.822 122.103 1.00 85.62 839 ASN A C 1
ATOM 6351 O O . ASN A 1 839 ? 197.794 187.407 123.122 1.00 85.62 839 ASN A O 1
ATOM 6356 N N . HIS A 1 840 ? 198.205 186.018 121.391 1.00 86.01 840 HIS A N 1
ATOM 6357 C CA . HIS A 1 840 ? 199.561 185.692 121.805 1.00 86.01 840 HIS A CA 1
ATOM 6358 C C . HIS A 1 840 ? 200.429 185.476 120.577 1.00 86.01 840 HIS A C 1
ATOM 6359 O O . HIS A 1 840 ? 199.927 185.358 119.456 1.00 86.01 840 HIS A O 1
ATOM 6366 N N . GLN A 1 841 ? 201.738 185.442 120.801 1.00 92.82 841 GLN A N 1
ATOM 6367 C CA . GLN A 1 841 ? 202.701 184.996 119.807 1.00 92.82 841 GLN A CA 1
ATOM 6368 C C . GLN A 1 841 ? 203.256 183.631 120.197 1.00 92.82 841 GLN A C 1
ATOM 6369 O O . GLN A 1 841 ? 202.999 183.116 121.287 1.00 92.82 841 GLN A O 1
ATOM 6375 N N . ALA A 1 842 ? 204.023 183.041 119.288 1.00 92.18 842 ALA A N 1
ATOM 6376 C CA . ALA A 1 842 ? 204.634 181.752 119.580 1.00 92.18 842 ALA A CA 1
ATOM 6377 C C . ALA A 1 842 ? 205.786 181.926 120.564 1.00 92.18 842 ALA A C 1
ATOM 6378 O O . ALA A 1 842 ? 206.617 182.826 120.411 1.00 92.18 842 ALA A O 1
ATOM 6380 N N . PHE A 1 843 ? 205.842 181.051 121.572 1.00 99.03 843 PHE A N 1
ATOM 6381 C CA . PHE A 1 843 ? 206.776 181.232 122.679 1.00 99.03 843 PHE A CA 1
ATOM 6382 C C . PHE A 1 843 ? 206.854 179.933 123.477 1.00 99.03 843 PHE A C 1
ATOM 6383 O O . PHE A 1 843 ? 205.832 179.285 123.718 1.00 99.03 843 PHE A O 1
ATOM 6391 N N . LYS A 1 844 ? 208.081 179.559 123.873 1.00 95.83 844 LYS A N 1
ATOM 6392 C CA . LYS A 1 844 ? 208.432 178.188 124.277 1.00 95.83 844 LYS A CA 1
ATOM 6393 C C . LYS A 1 844 ? 208.021 177.131 123.256 1.00 95.83 844 LYS A C 1
ATOM 6394 O O . LYS A 1 844 ? 207.793 175.975 123.621 1.00 95.83 844 LYS A O 1
ATOM 6400 N N . GLY A 1 845 ? 207.917 177.488 121.979 1.00 92.57 845 GLY A N 1
ATOM 6401 C CA . GLY A 1 845 ? 207.504 176.546 120.965 1.00 92.57 845 GLY A CA 1
ATOM 6402 C C . GLY A 1 845 ? 206.012 176.316 120.862 1.00 92.57 845 GLY A C 1
ATOM 6403 O O . GLY A 1 845 ? 205.573 175.656 119.913 1.00 92.57 845 GLY A O 1
ATOM 6404 N N . GLN A 1 846 ? 205.218 176.834 121.803 1.00 89.35 846 GLN A N 1
ATOM 6405 C CA . GLN A 1 846 ? 203.774 176.690 121.732 1.00 89.35 846 GLN A CA 1
ATOM 6406 C C . GLN A 1 846 ? 203.212 177.537 120.594 1.00 89.35 846 GLN A C 1
ATOM 6407 O O . GLN A 1 846 ? 203.621 178.686 120.408 1.00 89.35 846 GLN A O 1
ATOM 6413 N N . PRO A 1 847 ? 202.280 176.992 119.819 1.00 85.10 847 PRO A N 1
ATOM 6414 C CA . PRO A 1 847 ? 201.747 177.734 118.676 1.00 85.10 847 PRO A CA 1
ATOM 6415 C C . PRO A 1 847 ? 200.907 178.916 119.124 1.00 85.10 847 PRO A C 1
ATOM 6416 O O . PRO A 1 847 ? 200.300 178.916 120.196 1.00 85.10 847 PRO A O 1
ATOM 6420 N N . SER A 1 848 ? 200.894 179.943 118.282 1.00 85.40 848 SER A N 1
ATOM 6421 C CA . SER A 1 848 ? 200.103 181.122 118.580 1.00 85.40 848 SER A CA 1
ATOM 6422 C C . SER A 1 848 ? 198.621 180.811 118.413 1.00 85.40 848 SER A C 1
ATOM 6423 O O . SER A 1 848 ? 198.225 179.935 117.638 1.00 85.40 848 SER A O 1
ATOM 6426 N N . ALA A 1 849 ? 197.796 181.543 119.158 1.00 83.54 849 ALA A N 1
ATOM 6427 C CA . ALA A 1 849 ? 196.362 181.303 119.176 1.00 83.54 849 ALA A CA 1
ATOM 6428 C C . ALA A 1 849 ? 195.626 182.631 119.108 1.00 83.54 849 ALA A C 1
ATOM 6429 O O . ALA A 1 849 ? 196.213 183.702 119.282 1.00 83.54 849 ALA A O 1
ATOM 6431 N N . LYS A 1 850 ? 194.324 182.546 118.846 1.00 80.96 850 LYS A N 1
ATOM 6432 C CA . LYS A 1 850 ? 193.477 183.716 118.692 1.00 80.96 850 LYS A CA 1
ATOM 6433 C C . LYS A 1 850 ? 192.167 183.487 119.439 1.00 80.96 850 LYS A C 1
ATOM 6434 O O . LYS A 1 850 ? 191.718 182.351 119.609 1.00 80.96 850 LYS A O 1
ATOM 6440 N N . VAL A 1 851 ? 191.563 184.590 119.899 1.00 78.11 851 VAL A N 1
ATOM 6441 C CA . VAL A 1 851 ? 190.349 184.527 120.707 1.00 78.11 851 VAL A CA 1
ATOM 6442 C C . VAL A 1 851 ? 189.175 184.016 119.871 1.00 78.11 851 VAL A C 1
ATOM 6443 O O . VAL A 1 851 ? 189.163 184.097 118.636 1.00 78.11 851 VAL A O 1
ATOM 6447 N N . LYS A 1 852 ? 188.188 183.433 120.558 1.00 76.40 852 LYS A N 1
ATOM 6448 C CA . LYS A 1 852 ? 186.971 182.949 119.922 1.00 76.40 852 LYS A CA 1
ATOM 6449 C C . LYS A 1 852 ? 185.765 183.286 120.786 1.00 76.40 852 LYS A C 1
ATOM 6450 O O . LYS A 1 852 ? 185.894 183.526 121.988 1.00 76.40 852 LYS A O 1
ATOM 6456 N N . ALA A 1 853 ? 184.590 183.304 120.158 1.00 71.86 853 ALA A N 1
ATOM 6457 C CA . ALA A 1 853 ? 183.332 183.627 120.819 1.00 71.86 853 ALA A CA 1
ATOM 6458 C C . ALA A 1 853 ? 182.493 182.369 121.017 1.00 71.86 853 ALA A C 1
ATOM 6459 O O . ALA A 1 853 ? 182.538 181.437 120.211 1.00 71.86 853 ALA A O 1
ATOM 6461 N N . ILE A 1 854 ? 181.731 182.350 122.108 1.00 68.71 854 ILE A N 1
ATOM 6462 C CA . ILE A 1 854 ? 181.089 181.137 122.618 1.00 68.71 854 ILE A CA 1
ATOM 6463 C C . ILE A 1 854 ? 179.721 181.498 123.187 1.00 68.71 854 ILE A C 1
ATOM 6464 O O . ILE A 1 854 ? 179.559 182.537 123.840 1.00 68.71 854 ILE A O 1
ATOM 6469 N N . PRO A 1 855 ? 178.705 180.675 122.916 1.00 60.84 855 PRO A N 1
ATOM 6470 C CA . PRO A 1 855 ? 177.374 180.896 123.508 1.00 60.84 855 PRO A CA 1
ATOM 6471 C C . PRO A 1 855 ? 177.389 180.672 125.010 1.00 60.84 855 PRO A C 1
ATOM 6472 O O . PRO A 1 855 ? 178.234 179.924 125.521 1.00 60.84 855 PRO A O 1
ATOM 6476 N N . PRO A 1 856 ? 176.465 181.288 125.753 1.00 53.38 856 PRO A N 1
ATOM 6477 C CA . PRO A 1 856 ? 176.535 181.249 127.219 1.00 53.38 856 PRO A CA 1
ATOM 6478 C C . PRO A 1 856 ? 176.216 179.875 127.784 1.00 53.38 856 PRO A C 1
ATOM 6479 O O . PRO A 1 856 ? 175.781 178.959 127.088 1.00 53.38 856 PRO A O 1
ATOM 6483 N N . ILE A 1 857 ? 176.441 179.750 129.092 1.00 50.68 857 ILE A N 1
ATOM 6484 C CA . ILE A 1 857 ? 176.345 178.486 129.811 1.00 50.68 857 ILE A CA 1
ATOM 6485 C C . ILE A 1 857 ? 175.133 178.538 130.735 1.00 50.68 857 ILE A C 1
ATOM 6486 O O . ILE A 1 857 ? 174.660 179.615 131.107 1.00 50.68 857 ILE A O 1
ATOM 6491 N N . ARG A 1 858 ? 174.628 177.364 131.097 1.00 47.96 858 ARG A N 1
ATOM 6492 C CA . ARG A 1 858 ? 173.398 177.253 131.871 1.00 47.96 858 ARG A CA 1
ATOM 6493 C C . ARG A 1 858 ? 173.673 177.452 133.360 1.00 47.96 858 ARG A C 1
ATOM 6494 O O . ARG A 1 858 ? 174.579 176.816 133.907 1.00 47.96 858 ARG A O 1
ATOM 6502 N N . PRO A 1 859 ? 172.908 178.305 134.038 1.00 40.27 859 PRO A N 1
ATOM 6503 C CA . PRO A 1 859 ? 173.092 178.541 135.475 1.00 40.27 859 PRO A CA 1
ATOM 6504 C C . PRO A 1 859 ? 172.750 177.308 136.298 1.00 40.27 859 PRO A C 1
ATOM 6505 O O . PRO A 1 859 ? 172.173 176.353 135.761 1.00 40.27 859 PRO A O 1
ATOM 6509 N N . PRO A 1 860 ? 173.114 177.262 137.587 1.00 37.92 860 PRO A N 1
ATOM 6510 C CA . PRO A 1 860 ? 173.011 176.003 138.334 1.00 37.92 860 PRO A CA 1
ATOM 6511 C C . PRO A 1 860 ? 171.579 175.595 138.624 1.00 37.92 860 PRO A C 1
ATOM 6512 O O . PRO A 1 860 ? 170.644 176.392 138.558 1.00 37.92 860 PRO A O 1
ATOM 6516 N N . ASP A 1 861 ? 171.428 174.321 138.983 1.00 38.28 861 ASP A N 1
ATOM 6517 C CA . ASP A 1 861 ? 170.124 173.687 139.075 1.00 38.28 861 ASP A CA 1
ATOM 6518 C C . ASP A 1 861 ? 169.667 173.390 140.494 1.00 38.28 861 ASP A C 1
ATOM 6519 O O . ASP A 1 861 ? 168.472 173.162 140.695 1.00 38.28 861 ASP A O 1
ATOM 6524 N N . LEU A 1 862 ? 170.570 173.357 141.472 1.00 25.55 862 LEU A N 1
ATOM 6525 C CA . LEU A 1 862 ? 170.243 172.877 142.807 1.00 25.55 862 LEU A CA 1
ATOM 6526 C C . LEU A 1 862 ? 170.991 173.680 143.857 1.00 25.55 862 LEU A C 1
ATOM 6527 O O . LEU A 1 862 ? 172.175 173.966 143.699 1.00 25.55 862 LEU A O 1
ATOM 6532 N N . ILE A 1 863 ? 170.290 174.044 144.925 1.00 22.75 863 ILE A N 1
ATOM 6533 C CA . ILE A 1 863 ? 170.868 174.702 146.091 1.00 22.75 863 ILE A CA 1
ATOM 6534 C C . ILE A 1 863 ? 170.589 173.829 147.301 1.00 22.75 863 ILE A C 1
ATOM 6535 O O . ILE A 1 863 ? 169.469 173.347 147.472 1.00 22.75 863 ILE A O 1
ATOM 6540 N N . ILE A 1 864 ? 171.610 173.599 148.118 1.00 26.90 864 ILE A N 1
ATOM 6541 C CA . ILE A 1 864 ? 171.512 172.736 149.286 1.00 26.90 864 ILE A CA 1
ATOM 6542 C C . ILE A 1 864 ? 171.990 173.496 150.515 1.00 26.90 864 ILE A C 1
ATOM 6543 O O . ILE A 1 864 ? 173.065 174.101 150.501 1.00 26.90 864 ILE A O 1
ATOM 6548 N N . GLN A 1 865 ? 171.190 173.466 151.578 1.00 32.46 865 GLN A N 1
ATOM 6549 C CA . GLN A 1 865 ? 171.491 174.158 152.822 1.00 32.46 865 GLN A CA 1
ATOM 6550 C C . GLN A 1 865 ? 171.489 173.167 153.979 1.00 32.46 865 GLN A C 1
ATOM 6551 O O . GLN A 1 865 ? 170.576 172.350 154.099 1.00 32.46 865 GLN A O 1
ATOM 6557 N N . ASP A 1 866 ? 172.515 173.230 154.824 1.00 40.82 866 ASP A N 1
ATOM 6558 C CA . ASP A 1 866 ? 172.629 172.350 155.975 1.00 40.82 866 ASP A CA 1
ATOM 6559 C C . ASP A 1 866 ? 172.693 173.181 157.244 1.00 40.82 866 ASP A C 1
ATOM 6560 O O . ASP A 1 866 ? 173.157 174.324 157.230 1.00 40.82 866 ASP A O 1
ATOM 6565 N N . GLU A 1 867 ? 172.238 172.569 158.343 1.00 46.20 867 GLU A N 1
ATOM 6566 C CA . GLU A 1 867 ? 172.055 173.227 159.638 1.00 46.20 867 GLU A CA 1
ATOM 6567 C C . GLU A 1 867 ? 171.204 174.481 159.491 1.00 46.20 867 GLU A C 1
ATOM 6568 O O . GLU A 1 867 ? 171.611 175.590 159.830 1.00 46.20 867 GLU A O 1
ATOM 6574 N N . PHE A 1 868 ? 170.002 174.286 158.958 1.00 40.56 868 PHE A N 1
ATOM 6575 C CA . PHE A 1 868 ? 169.099 175.376 158.622 1.00 40.56 868 PHE A CA 1
ATOM 6576 C C . PHE A 1 868 ? 168.452 176.000 159.854 1.00 40.56 868 PHE A C 1
ATOM 6577 O O . PHE A 1 868 ? 167.929 177.114 159.762 1.00 40.56 868 PHE A O 1
ATOM 6585 N N . HIS A 1 869 ? 168.519 175.335 161.011 1.00 37.04 869 HIS A N 1
ATOM 6586 C CA . HIS A 1 869 ? 167.941 175.892 162.228 1.00 37.04 869 HIS A CA 1
ATOM 6587 C C . HIS A 1 869 ? 168.780 177.022 162.798 1.00 37.04 869 HIS A C 1
ATOM 6588 O O . HIS A 1 869 ? 168.281 177.812 163.604 1.00 37.04 869 HIS A O 1
ATOM 6595 N N . LEU A 1 870 ? 170.052 177.110 162.417 1.00 37.66 870 LEU A N 1
ATOM 6596 C CA . LEU A 1 870 ? 170.876 178.231 162.838 1.00 37.66 870 LEU A CA 1
ATOM 6597 C C . LEU A 1 870 ? 170.659 179.458 161.981 1.00 37.66 870 LEU A C 1
ATOM 6598 O O . LEU A 1 870 ? 171.230 180.507 162.281 1.00 37.66 870 LEU A O 1
ATOM 6603 N N . ILE A 1 871 ? 169.865 179.354 160.922 1.00 40.63 871 ILE A N 1
ATOM 6604 C CA . ILE A 1 871 ? 169.560 180.510 160.093 1.00 40.63 871 ILE A CA 1
ATOM 6605 C C . ILE A 1 871 ? 168.385 181.219 160.742 1.00 40.63 871 ILE A C 1
ATOM 6606 O O . ILE A 1 871 ? 167.231 181.021 160.353 1.00 40.63 871 ILE A O 1
ATOM 6611 N N . SER A 1 872 ? 168.678 182.038 161.745 1.00 47.13 872 SER A N 1
ATOM 6612 C CA . SER A 1 872 ? 167.656 182.745 162.499 1.00 47.13 872 SER A CA 1
ATOM 6613 C C . SER A 1 872 ? 168.316 183.928 163.185 1.00 47.13 872 SER A C 1
ATOM 6614 O O . SER A 1 872 ? 169.535 183.965 163.361 1.00 47.13 872 SER A O 1
ATOM 6617 N N . GLY A 1 873 ? 167.500 184.891 163.574 1.00 45.32 873 GLY A N 1
ATOM 6618 C CA . GLY A 1 873 ? 168.019 186.103 164.145 1.00 45.32 873 GLY A CA 1
ATOM 6619 C C . GLY A 1 873 ? 168.659 186.986 163.098 1.00 45.32 873 GLY A C 1
ATOM 6620 O O . GLY A 1 873 ? 168.248 187.008 161.930 1.00 45.32 873 GLY A O 1
ATOM 6621 N N . PRO A 1 874 ? 169.666 187.760 163.514 1.00 43.78 874 PRO A N 1
ATOM 6622 C CA . PRO A 1 874 ? 170.316 188.689 162.574 1.00 43.78 874 PRO A CA 1
ATOM 6623 C C . PRO A 1 874 ? 171.020 187.998 161.422 1.00 43.78 874 PRO A C 1
ATOM 6624 O O . PRO A 1 874 ? 171.022 188.522 160.300 1.00 43.78 874 PRO A O 1
ATOM 6628 N N . LEU A 1 875 ? 171.609 186.826 161.666 1.00 40.87 875 LEU A N 1
ATOM 6629 C CA . LEU A 1 875 ? 172.234 186.077 160.584 1.00 40.87 875 LEU A CA 1
ATOM 6630 C C . LEU A 1 875 ? 171.200 185.637 159.562 1.00 40.87 875 LEU A C 1
ATOM 6631 O O . LEU A 1 875 ? 171.433 185.734 158.352 1.00 40.87 875 LEU A O 1
ATOM 6636 N N . GLY A 1 876 ? 170.045 185.168 160.034 1.00 38.98 876 GLY A N 1
ATOM 6637 C CA . GLY A 1 876 ? 168.979 184.784 159.125 1.00 38.98 876 GLY A CA 1
ATOM 6638 C C . GLY A 1 876 ? 168.448 185.952 158.319 1.00 38.98 876 GLY A C 1
ATOM 6639 O O . GLY A 1 876 ? 168.187 185.818 157.124 1.00 38.98 876 GLY A O 1
ATOM 6640 N N . THR A 1 877 ? 168.300 187.115 158.956 1.00 38.02 877 THR A N 1
ATOM 6641 C CA . THR A 1 877 ? 167.825 188.290 158.235 1.00 38.02 877 THR A CA 1
ATOM 6642 C C . THR A 1 877 ? 168.814 188.716 157.161 1.00 38.02 877 THR A C 1
ATOM 6643 O O . THR A 1 877 ? 168.422 189.027 156.026 1.00 38.02 877 THR A O 1
ATOM 6647 N N . MET A 1 878 ? 170.109 188.701 157.489 1.00 41.55 878 MET A N 1
ATOM 6648 C CA . MET A 1 878 ? 171.132 189.107 156.531 1.00 41.55 878 MET A CA 1
ATOM 6649 C C . MET A 1 878 ? 171.281 188.115 155.389 1.00 41.55 878 MET A C 1
ATOM 6650 O O . MET A 1 878 ? 171.579 188.525 154.265 1.00 41.55 878 MET A O 1
ATOM 6655 N N . VAL A 1 879 ? 171.092 186.819 155.651 1.00 37.54 879 VAL A N 1
ATOM 6656 C CA . VAL A 1 879 ? 171.028 185.843 154.565 1.00 37.54 879 VAL A CA 1
ATOM 6657 C C . VAL A 1 879 ? 169.817 186.113 153.688 1.00 37.54 879 VAL A C 1
ATOM 6658 O O . VAL A 1 879 ? 169.903 186.074 152.456 1.00 37.54 879 VAL A O 1
ATOM 6662 N N . GLY A 1 880 ? 168.677 186.414 154.310 1.00 37.09 880 GLY A N 1
ATOM 6663 C CA . GLY A 1 880 ? 167.446 186.572 153.560 1.00 37.09 880 GLY A CA 1
ATOM 6664 C C . GLY A 1 880 ? 167.452 187.768 152.634 1.00 37.09 880 GLY A C 1
ATOM 6665 O O . GLY A 1 880 ? 166.869 187.721 151.553 1.00 37.09 880 GLY A O 1
ATOM 6666 N N . LEU A 1 881 ? 168.101 188.856 153.039 1.00 37.38 881 LEU A N 1
ATOM 6667 C CA . LEU A 1 881 ? 168.103 190.022 152.160 1.00 37.38 881 LEU A CA 1
ATOM 6668 C C . LEU A 1 881 ? 169.038 189.845 150.967 1.00 37.38 881 LEU A C 1
ATOM 6669 O O . LEU A 1 881 ? 168.756 190.366 149.883 1.00 37.38 881 LEU A O 1
ATOM 6674 N N . TYR A 1 882 ? 170.140 189.113 151.130 1.00 40.62 882 TYR A N 1
ATOM 6675 C CA . TYR A 1 882 ? 171.058 188.901 150.020 1.00 40.62 882 TYR A CA 1
ATOM 6676 C C . TYR A 1 882 ? 170.622 187.770 149.112 1.00 40.62 882 TYR A C 1
ATOM 6677 O O . TYR A 1 882 ? 171.247 187.559 148.071 1.00 40.62 882 TYR A O 1
ATOM 6686 N N . GLU A 1 883 ? 169.576 187.034 149.483 1.00 40.55 883 GLU A N 1
ATOM 6687 C CA . GLU A 1 883 ? 169.078 185.930 148.673 1.00 40.55 883 GLU A CA 1
ATOM 6688 C C . GLU A 1 883 ? 168.180 186.404 147.541 1.00 40.55 883 GLU A C 1
ATOM 6689 O O . GLU A 1 883 ? 167.784 185.593 146.701 1.00 40.55 883 GLU A O 1
ATOM 6695 N N . THR A 1 884 ? 167.842 187.691 147.507 1.00 41.31 884 THR A N 1
ATOM 6696 C CA . THR A 1 884 ? 167.148 188.249 146.355 1.00 41.31 884 THR A CA 1
ATOM 6697 C C . THR A 1 884 ? 168.000 188.134 145.102 1.00 41.31 884 THR A C 1
ATOM 6698 O O . THR A 1 884 ? 167.493 187.821 144.019 1.00 41.31 884 THR A O 1
ATOM 6702 N N . ALA A 1 885 ? 169.304 188.378 145.235 1.00 40.03 885 ALA A N 1
ATOM 6703 C CA . ALA A 1 885 ? 170.209 188.334 144.097 1.00 40.03 885 ALA A CA 1
ATOM 6704 C C . ALA A 1 885 ? 170.500 186.909 143.653 1.00 40.03 885 ALA A C 1
ATOM 6705 O O . ALA A 1 885 ? 170.593 186.646 142.452 1.00 40.03 885 ALA A O 1
ATOM 6707 N N . VAL A 1 886 ? 170.653 185.980 144.596 1.00 40.45 886 VAL A N 1
ATOM 6708 C CA . VAL A 1 886 ? 171.001 184.606 144.243 1.00 40.45 886 VAL A CA 1
ATOM 6709 C C . VAL A 1 886 ? 169.861 183.931 143.496 1.00 40.45 886 VAL A C 1
ATOM 6710 O O . VAL A 1 886 ? 170.093 183.168 142.552 1.00 40.45 886 VAL A O 1
ATOM 6714 N N . ASP A 1 887 ? 168.616 184.214 143.881 1.00 42.61 887 ASP A N 1
ATOM 6715 C CA . ASP A 1 887 ? 167.471 183.665 143.161 1.00 42.61 887 ASP A CA 1
ATOM 6716 C C . ASP A 1 887 ? 167.317 184.295 141.785 1.00 42.61 887 ASP A C 1
ATOM 6717 O O . ASP A 1 887 ? 166.882 183.627 140.845 1.00 42.61 887 ASP A O 1
ATOM 6722 N N . GLU A 1 888 ? 167.670 185.568 141.645 1.00 46.11 888 GLU A N 1
ATOM 6723 C CA . GLU A 1 888 ? 167.526 186.251 140.365 1.00 46.11 888 GLU A CA 1
ATOM 6724 C C . GLU A 1 888 ? 168.590 185.828 139.360 1.00 46.11 888 GLU A C 1
ATOM 6725 O O . GLU A 1 888 ? 168.287 185.634 138.179 1.00 46.11 888 GLU A O 1
ATOM 6731 N N . LEU A 1 889 ? 169.838 185.679 139.804 1.00 44.42 889 LEU A N 1
ATOM 6732 C CA . LEU A 1 889 ? 170.929 185.433 138.869 1.00 44.42 889 LEU A CA 1
ATOM 6733 C C . LEU A 1 889 ? 170.943 184.008 138.331 1.00 44.42 889 LEU A C 1
ATOM 6734 O O . LEU A 1 889 ? 171.555 183.758 137.289 1.00 44.42 889 LEU A O 1
ATOM 6739 N N . CYS A 1 890 ? 170.288 183.067 139.007 1.00 44.67 890 CYS A N 1
ATOM 6740 C CA . CYS A 1 890 ? 170.284 181.675 138.587 1.00 44.67 890 CYS A CA 1
ATOM 6741 C C . CYS A 1 890 ? 169.085 181.315 137.710 1.00 44.67 890 CYS A C 1
ATOM 6742 O O . CYS A 1 890 ? 168.671 180.151 137.697 1.00 44.67 890 CYS A O 1
ATOM 6745 N N . SER A 1 891 ? 168.537 182.268 136.962 1.00 43.06 891 SER A N 1
ATOM 6746 C CA . SER A 1 891 ? 167.314 182.081 136.193 1.00 43.06 891 SER A CA 1
ATOM 6747 C C . SER A 1 891 ? 167.582 182.218 134.698 1.00 43.06 891 SER A C 1
ATOM 6748 O O . SER A 1 891 ? 168.573 182.814 134.272 1.00 43.06 891 SER A O 1
ATOM 6751 N N . TRP A 1 892 ? 166.663 181.675 133.898 1.00 43.54 892 TRP A N 1
ATOM 6752 C CA . TRP A 1 892 ? 166.784 181.661 132.441 1.00 43.54 892 TRP A CA 1
ATOM 6753 C C . TRP A 1 892 ? 165.409 181.413 131.832 1.00 43.54 892 TRP A C 1
ATOM 6754 O O . TRP A 1 892 ? 164.410 181.278 132.543 1.00 43.54 892 TRP A O 1
ATOM 6765 N N . THR A 1 893 ? 165.362 181.377 130.498 1.00 51.42 893 THR A N 1
ATOM 6766 C CA . THR A 1 893 ? 164.119 181.249 129.748 1.00 51.42 893 THR A CA 1
ATOM 6767 C C . THR A 1 893 ? 164.111 179.965 128.933 1.00 51.42 893 THR A C 1
ATOM 6768 O O . THR A 1 893 ? 165.160 179.460 128.530 1.00 51.42 893 THR A O 1
ATOM 6772 N N . LEU A 1 894 ? 162.909 179.443 128.700 1.00 52.99 894 LEU A N 1
ATOM 6773 C CA . LEU A 1 894 ? 162.726 178.242 127.889 1.00 52.99 894 LEU A CA 1
ATOM 6774 C C . LEU A 1 894 ? 161.290 178.243 127.385 1.00 52.99 894 LEU A C 1
ATOM 6775 O O . LEU A 1 894 ? 160.368 178.006 128.172 1.00 52.99 894 LEU A O 1
ATOM 6780 N N . ASN A 1 895 ? 161.112 178.507 126.086 1.00 57.11 895 ASN A N 1
ATOM 6781 C CA . ASN A 1 895 ? 159.796 178.605 125.443 1.00 57.11 895 ASN A CA 1
ATOM 6782 C C . ASN A 1 895 ? 158.909 179.653 126.115 1.00 57.11 895 ASN A C 1
ATOM 6783 O O . ASN A 1 895 ? 157.707 179.452 126.294 1.00 57.11 895 ASN A O 1
ATOM 6788 N N . GLY A 1 896 ? 159.502 180.780 126.497 1.00 61.44 896 GLY A N 1
ATOM 6789 C CA . GLY A 1 896 ? 158.742 181.845 127.121 1.00 61.44 896 GLY A CA 1
ATOM 6790 C C . GLY A 1 896 ? 158.659 181.748 128.631 1.00 61.44 896 GLY A C 1
ATOM 6791 O O . GLY A 1 896 ? 158.638 182.770 129.321 1.00 61.44 896 GLY A O 1
ATOM 6792 N N . LYS A 1 897 ? 158.609 180.529 129.156 1.00 58.92 897 LYS A N 1
ATOM 6793 C CA . LYS A 1 897 ? 158.574 180.327 130.595 1.00 58.92 897 LYS A CA 1
ATOM 6794 C C . LYS A 1 897 ? 159.923 180.673 131.217 1.00 58.92 897 LYS A C 1
ATOM 6795 O O . LYS A 1 897 ? 160.943 180.774 130.535 1.00 58.92 897 LYS A O 1
ATOM 6801 N N . THR A 1 898 ? 159.920 180.857 132.534 1.00 51.91 898 THR A N 1
ATOM 6802 C CA . THR A 1 898 ? 161.116 181.203 133.289 1.00 51.91 898 THR A CA 1
ATOM 6803 C C . THR A 1 898 ? 161.435 180.084 134.269 1.00 51.91 898 THR A C 1
ATOM 6804 O O . THR A 1 898 ? 160.582 179.699 135.072 1.00 51.91 898 THR A O 1
ATOM 6808 N N . VAL A 1 899 ? 162.661 179.572 134.208 1.00 44.96 899 VAL A N 1
ATOM 6809 C CA . VAL A 1 899 ? 163.072 178.418 134.994 1.00 44.96 899 VAL A CA 1
ATOM 6810 C C . VAL A 1 899 ? 163.856 178.898 136.205 1.00 44.96 899 VAL A C 1
ATOM 6811 O O . VAL A 1 899 ? 164.698 179.795 136.110 1.00 44.96 899 VAL A O 1
ATOM 6815 N N . LYS A 1 900 ? 163.572 178.304 137.357 1.00 40.88 900 LYS A N 1
ATOM 6816 C CA . LYS A 1 900 ? 164.163 178.675 138.631 1.00 40.88 900 LYS A CA 1
ATOM 6817 C C . LYS A 1 900 ? 164.708 177.419 139.291 1.00 40.88 900 LYS A C 1
ATOM 6818 O O . LYS A 1 900 ? 164.218 176.316 139.027 1.00 40.88 900 LYS A O 1
ATOM 6824 N N . PRO A 1 901 ? 165.729 177.545 140.138 1.00 35.56 901 PRO A N 1
ATOM 6825 C CA . PRO A 1 901 ? 166.401 176.355 140.665 1.00 35.56 901 PRO A CA 1
ATOM 6826 C C . PRO A 1 901 ? 165.634 175.673 141.786 1.00 35.56 901 PRO A C 1
ATOM 6827 O O . PRO A 1 901 ? 164.664 176.195 142.332 1.00 35.56 901 PRO A O 1
ATOM 6831 N N . LYS A 1 902 ? 166.094 174.473 142.113 1.00 27.26 902 LYS A N 1
ATOM 6832 C CA . LYS A 1 902 ? 165.498 173.644 143.143 1.00 27.26 902 LYS A CA 1
ATOM 6833 C C . LYS A 1 902 ? 166.264 173.802 144.450 1.00 27.26 902 LYS A C 1
ATOM 6834 O O . LYS A 1 902 ? 167.489 173.878 144.464 1.00 27.26 902 LYS A O 1
ATOM 6840 N N . ILE A 1 903 ? 165.529 173.849 145.564 1.00 24.30 903 ILE A N 1
ATOM 6841 C CA . ILE A 1 903 ? 166.100 174.145 146.874 1.00 24.30 903 ILE A CA 1
ATOM 6842 C C . ILE A 1 903 ? 165.769 173.020 147.843 1.00 24.30 903 ILE A C 1
ATOM 6843 O O . ILE A 1 903 ? 164.623 172.572 147.919 1.00 24.30 903 ILE A O 1
ATOM 6848 N N . ILE A 1 904 ? 166.786 172.543 148.562 1.00 26.41 904 ILE A N 1
ATOM 6849 C CA . ILE A 1 904 ? 166.659 171.493 149.563 1.00 26.41 904 ILE A CA 1
ATOM 6850 C C . ILE A 1 904 ? 167.368 171.944 150.833 1.00 26.41 904 ILE A C 1
ATOM 6851 O O . ILE A 1 904 ? 168.479 172.476 150.780 1.00 26.41 904 ILE A O 1
ATOM 6856 N N . ALA A 1 905 ? 166.719 171.749 151.985 1.00 26.27 905 ALA A N 1
ATOM 6857 C CA . ALA A 1 905 ? 167.306 172.082 153.279 1.00 26.27 905 ALA A CA 1
ATOM 6858 C C . ALA A 1 905 ? 167.200 170.884 154.209 1.00 26.27 905 ALA A C 1
ATOM 6859 O O . ALA A 1 905 ? 166.483 169.923 153.936 1.00 26.27 905 ALA A O 1
ATOM 6861 N N . SER A 1 906 ? 167.951 170.930 155.307 1.00 35.45 906 SER A N 1
ATOM 6862 C CA . SER A 1 906 ? 167.923 169.862 156.298 1.00 35.45 906 SER A CA 1
ATOM 6863 C C . SER A 1 906 ? 168.102 170.453 157.688 1.00 35.45 906 SER A C 1
ATOM 6864 O O . SER A 1 906 ? 168.934 171.340 157.890 1.00 35.45 906 SER A O 1
ATOM 6867 N N . THR A 1 907 ? 167.313 169.954 158.640 1.00 44.30 907 THR A N 1
ATOM 6868 C CA . THR A 1 907 ? 167.326 170.437 160.013 1.00 44.30 907 THR A CA 1
ATOM 6869 C C . THR A 1 907 ? 167.360 169.260 160.971 1.00 44.30 907 THR A C 1
ATOM 6870 O O . THR A 1 907 ? 167.219 168.100 160.581 1.00 44.30 907 THR A O 1
ATOM 6874 N N . ALA A 1 908 ? 167.551 169.582 162.245 1.00 47.28 908 ALA A N 1
ATOM 6875 C CA . ALA A 1 908 ? 167.405 168.622 163.326 1.00 47.28 908 ALA A CA 1
ATOM 6876 C C . ALA A 1 908 ? 166.123 168.822 164.112 1.00 47.28 908 ALA A C 1
ATOM 6877 O O . ALA A 1 908 ? 165.499 167.840 164.521 1.00 47.28 908 ALA A O 1
ATOM 6879 N N . THR A 1 909 ? 165.715 170.069 164.332 1.00 52.58 909 THR A N 1
ATOM 6880 C CA . THR A 1 909 ? 164.462 170.376 165.000 1.00 52.58 909 THR A CA 1
ATOM 6881 C C . THR A 1 909 ? 163.664 171.341 164.140 1.00 52.58 909 THR A C 1
ATOM 6882 O O . THR A 1 909 ? 164.191 172.358 163.685 1.00 52.58 909 THR A O 1
ATOM 6886 N N . VAL A 1 910 ? 162.388 171.027 163.943 1.00 56.58 910 VAL A N 1
ATOM 6887 C CA . VAL A 1 910 ? 161.468 171.855 163.171 1.00 56.58 910 VAL A CA 1
ATOM 6888 C C . VAL A 1 910 ? 160.569 172.623 164.134 1.00 56.58 910 VAL A C 1
ATOM 6889 O O . VAL A 1 910 ? 160.062 172.059 165.111 1.00 56.58 910 VAL A O 1
ATOM 6893 N N . ARG A 1 911 ? 160.428 173.925 163.891 1.00 64.38 911 ARG A N 1
ATOM 6894 C CA . ARG A 1 911 ? 159.578 174.788 164.708 1.00 64.38 911 ARG A CA 1
ATOM 6895 C C . ARG A 1 911 ? 159.304 176.054 163.919 1.00 64.38 911 ARG A C 1
ATOM 6896 O O . ARG A 1 911 ? 160.243 176.803 163.632 1.00 64.38 911 ARG A O 1
ATOM 6904 N N . LYS A 1 912 ? 158.030 176.296 163.594 1.00 59.82 912 LYS A N 1
ATOM 6905 C CA . LYS A 1 912 ? 157.603 177.433 162.772 1.00 59.82 912 LYS A CA 1
ATOM 6906 C C . LYS A 1 912 ? 158.348 177.467 161.441 1.00 59.82 912 LYS A C 1
ATOM 6907 O O . LYS A 1 912 ? 158.861 178.504 161.019 1.00 59.82 912 LYS A O 1
ATOM 6913 N N . ALA A 1 913 ? 158.414 176.312 160.777 1.00 53.70 913 ALA A N 1
ATOM 6914 C CA . ALA A 1 913 ? 159.199 176.204 159.553 1.00 53.70 913 ALA A CA 1
ATOM 6915 C C . ALA A 1 913 ? 158.561 176.952 158.396 1.00 53.70 913 ALA A C 1
ATOM 6916 O O . ALA A 1 913 ? 159.271 177.400 157.492 1.00 53.70 913 ALA A O 1
ATOM 6918 N N . LYS A 1 914 ? 157.235 177.085 158.407 1.00 46.92 914 LYS A N 1
ATOM 6919 C CA . LYS A 1 914 ? 156.513 177.675 157.284 1.00 46.92 914 LYS A CA 1
ATOM 6920 C C . LYS A 1 914 ? 156.913 179.130 157.064 1.00 46.92 914 LYS A C 1
ATOM 6921 O O . LYS A 1 914 ? 157.294 179.524 155.953 1.00 46.92 914 LYS A O 1
ATOM 6927 N N . GLU A 1 915 ? 156.869 179.935 158.125 1.00 48.51 915 GLU A N 1
ATOM 6928 C CA . GLU A 1 915 ? 157.224 181.343 158.005 1.00 48.51 915 GLU A CA 1
ATOM 6929 C C . GLU A 1 915 ? 158.712 181.515 157.739 1.00 48.51 915 GLU A C 1
ATOM 6930 O O . GLU A 1 915 ? 159.113 182.435 157.022 1.00 48.51 915 GLU A O 1
ATOM 6936 N N . GLN A 1 916 ? 159.542 180.630 158.295 1.00 45.64 916 GLN A N 1
ATOM 6937 C CA . GLN A 1 916 ? 160.981 180.712 158.067 1.00 45.64 916 GLN A CA 1
ATOM 6938 C C . GLN A 1 916 ? 161.321 180.467 156.603 1.00 45.64 916 GLN A C 1
ATOM 6939 O O . GLN A 1 916 ? 162.090 181.223 156.000 1.00 45.64 916 GLN A O 1
ATOM 6945 N N . VAL A 1 917 ? 160.731 179.428 156.004 1.00 39.61 917 VAL A N 1
ATOM 6946 C CA . VAL A 1 917 ? 161.013 179.120 154.608 1.00 39.61 917 VAL A CA 1
ATOM 6947 C C . VAL A 1 917 ? 160.440 180.193 153.697 1.00 39.61 917 VAL A C 1
ATOM 6948 O O . VAL A 1 917 ? 161.074 180.594 152.718 1.00 39.61 917 VAL A O 1
ATOM 6952 N N . ASN A 1 918 ? 159.252 180.703 154.011 1.00 39.31 918 ASN A N 1
ATOM 6953 C CA . ASN A 1 918 ? 158.674 181.741 153.168 1.00 39.31 918 ASN A CA 1
ATOM 6954 C C . ASN A 1 918 ? 159.459 183.043 153.265 1.00 39.31 918 ASN A C 1
ATOM 6955 O O . ASN A 1 918 ? 159.515 183.811 152.302 1.00 39.31 918 ASN A O 1
ATOM 6960 N N . ASN A 1 919 ? 160.068 183.320 154.420 1.00 41.44 919 ASN A N 1
ATOM 6961 C CA . ASN A 1 919 ? 160.817 184.565 154.556 1.00 41.44 919 ASN A CA 1
ATOM 6962 C C . ASN A 1 919 ? 162.212 184.449 153.960 1.00 41.44 919 ASN A C 1
ATOM 6963 O O . ASN A 1 919 ? 162.733 185.420 153.400 1.00 41.44 919 ASN A O 1
ATOM 6968 N N . VAL A 1 920 ? 162.836 183.278 154.065 1.00 39.25 920 VAL A N 1
ATOM 6969 C CA . VAL A 1 920 ? 164.194 183.118 153.555 1.00 39.25 920 VAL A CA 1
ATOM 6970 C C . VAL A 1 920 ? 164.182 182.837 152.058 1.00 39.25 920 VAL A C 1
ATOM 6971 O O . VAL A 1 920 ? 164.765 183.584 151.265 1.00 39.25 920 VAL A O 1
ATOM 6975 N N . PHE A 1 921 ? 163.514 181.761 151.647 1.00 38.99 921 PHE A N 1
ATOM 6976 C CA . PHE A 1 921 ? 163.584 181.298 150.270 1.00 38.99 921 PHE A CA 1
ATOM 6977 C C . PHE A 1 921 ? 162.407 181.727 149.404 1.00 38.99 921 PHE A C 1
ATOM 6978 O O . PHE A 1 921 ? 162.526 181.688 148.175 1.00 38.99 921 PHE A O 1
ATOM 6986 N N . MET A 1 922 ? 161.294 182.138 150.015 1.00 41.49 922 MET A N 1
ATOM 6987 C CA . MET A 1 922 ? 160.029 182.463 149.346 1.00 41.49 922 MET A CA 1
ATOM 6988 C C . MET A 1 922 ? 159.545 181.268 148.519 1.00 41.49 922 MET A C 1
ATOM 6989 O O . MET A 1 922 ? 159.588 181.247 147.292 1.00 41.49 922 MET A O 1
ATOM 6994 N N . ARG A 1 923 ? 159.151 180.225 149.243 1.00 38.88 923 ARG A N 1
ATOM 6995 C CA . ARG A 1 923 ? 158.580 179.016 148.674 1.00 38.88 923 ARG A CA 1
ATOM 6996 C C . ARG A 1 923 ? 157.480 178.517 149.600 1.00 38.88 923 ARG A C 1
ATOM 6997 O O . ARG A 1 923 ? 157.193 179.120 150.635 1.00 38.88 923 ARG A O 1
ATOM 7005 N N . GLN A 1 924 ? 156.865 177.402 149.218 1.00 44.32 924 GLN A N 1
ATOM 7006 C CA . GLN A 1 924 ? 156.091 176.613 150.160 1.00 44.32 924 GLN A CA 1
ATOM 7007 C C . GLN A 1 924 ? 157.034 175.674 150.904 1.00 44.32 924 GLN A C 1
ATOM 7008 O O . GLN A 1 924 ? 158.254 175.805 150.838 1.00 44.32 924 GLN A O 1
ATOM 7014 N N . VAL A 1 925 ? 156.481 174.708 151.628 1.00 39.10 925 VAL A N 1
ATOM 7015 C CA . VAL A 1 925 ? 157.300 173.800 152.421 1.00 39.10 925 VAL A CA 1
ATOM 7016 C C . VAL A 1 925 ? 156.758 172.395 152.218 1.00 39.10 925 VAL A C 1
ATOM 7017 O O . VAL A 1 925 ? 155.592 172.228 151.857 1.00 39.10 925 VAL A O 1
ATOM 7021 N N . SER A 1 926 ? 157.607 171.388 152.401 1.00 37.11 926 SER A N 1
ATOM 7022 C CA . SER A 1 926 ? 157.198 169.991 152.384 1.00 37.11 926 SER A CA 1
ATOM 7023 C C . SER A 1 926 ? 158.110 169.204 153.303 1.00 37.11 926 SER A C 1
ATOM 7024 O O . SER A 1 926 ? 159.180 168.758 152.883 1.00 37.11 926 SER A O 1
ATOM 7027 N N . VAL A 1 927 ? 157.678 169.006 154.538 1.00 34.69 927 VAL A N 1
ATOM 7028 C CA . VAL A 1 927 ? 158.462 168.299 155.534 1.00 34.69 927 VAL A CA 1
ATOM 7029 C C . VAL A 1 927 ? 158.299 166.810 155.300 1.00 34.69 927 VAL A C 1
ATOM 7030 O O . VAL A 1 927 ? 157.175 166.301 155.255 1.00 34.69 927 VAL A O 1
ATOM 7034 N N . PHE A 1 928 ? 159.417 166.112 155.144 1.00 33.26 928 PHE A N 1
ATOM 7035 C CA . PHE A 1 928 ? 159.429 164.678 154.941 1.00 33.26 928 PHE A CA 1
ATOM 7036 C C . PHE A 1 928 ? 160.363 164.069 155.979 1.00 33.26 928 PHE A C 1
ATOM 7037 O O . PHE A 1 928 ? 161.461 164.600 156.201 1.00 33.26 928 PHE A O 1
ATOM 7045 N N . PRO A 1 929 ? 159.981 162.968 156.643 1.00 33.30 929 PRO A N 1
ATOM 7046 C CA . PRO A 1 929 ? 158.724 162.222 156.664 1.00 33.30 929 PRO A CA 1
ATOM 7047 C C . PRO A 1 929 ? 157.648 162.915 157.510 1.00 33.30 929 PRO A C 1
ATOM 7048 O O . PRO A 1 929 ? 157.992 163.757 158.332 1.00 33.30 929 PRO A O 1
ATOM 7052 N N . PRO A 1 930 ? 156.376 162.587 157.303 1.00 38.58 930 PRO A N 1
ATOM 7053 C CA . PRO A 1 930 ? 155.294 163.264 158.021 1.00 38.58 930 PRO A CA 1
ATOM 7054 C C . PRO A 1 930 ? 155.162 162.791 159.469 1.00 38.58 930 PRO A C 1
ATOM 7055 O O . PRO A 1 930 ? 155.954 161.995 159.968 1.00 38.58 930 PRO A O 1
ATOM 7059 N N . HIS A 1 931 ? 154.119 163.300 160.137 1.00 50.86 931 HIS A N 1
ATOM 7060 C CA . HIS A 1 931 ? 153.956 163.106 161.578 1.00 50.86 931 HIS A CA 1
ATOM 7061 C C . HIS A 1 931 ? 153.544 161.684 161.919 1.00 50.86 931 HIS A C 1
ATOM 7062 O O . HIS A 1 931 ? 154.294 160.942 162.559 1.00 50.86 931 HIS A O 1
ATOM 7069 N N . GLY A 1 932 ? 152.348 161.290 161.503 1.00 51.21 932 GLY A N 1
ATOM 7070 C CA . GLY A 1 932 ? 151.680 160.153 162.099 1.00 51.21 932 GLY A CA 1
ATOM 7071 C C . GLY A 1 932 ? 150.849 160.573 163.295 1.00 51.21 932 GLY A C 1
ATOM 7072 O O . GLY A 1 932 ? 150.813 161.737 163.698 1.00 51.21 932 GLY A O 1
ATOM 7073 N N . LEU A 1 933 ? 150.155 159.598 163.878 1.00 53.79 933 LEU A N 1
ATOM 7074 C CA . LEU A 1 933 ? 149.312 159.858 165.038 1.00 53.79 933 LEU A CA 1
ATOM 7075 C C . LEU A 1 933 ? 150.029 159.654 166.365 1.00 53.79 933 LEU A C 1
ATOM 7076 O O . LEU A 1 933 ? 149.435 159.912 167.415 1.00 53.79 933 LEU A O 1
ATOM 7081 N N . ASP A 1 934 ? 151.280 159.204 166.347 1.00 56.28 934 ASP A N 1
ATOM 7082 C CA . ASP A 1 934 ? 152.023 158.893 167.558 1.00 56.28 934 ASP A CA 1
ATOM 7083 C C . ASP A 1 934 ? 153.482 159.277 167.353 1.00 56.28 934 ASP A C 1
ATOM 7084 O O . ASP A 1 934 ? 153.989 159.265 166.229 1.00 56.28 934 ASP A O 1
ATOM 7089 N N . VAL A 1 935 ? 154.162 159.608 168.453 1.00 50.71 935 VAL A N 1
ATOM 7090 C CA . VAL A 1 935 ? 155.578 159.948 168.374 1.00 50.71 935 VAL A CA 1
ATOM 7091 C C . VAL A 1 935 ? 156.429 158.696 168.231 1.00 50.71 935 VAL A C 1
ATOM 7092 O O . VAL A 1 935 ? 157.605 158.781 167.864 1.00 50.71 935 VAL A O 1
ATOM 7096 N N . GLU A 1 936 ? 155.850 157.523 168.468 1.00 51.69 936 GLU A N 1
ATOM 7097 C CA . GLU A 1 936 ? 156.610 156.293 168.594 1.00 51.69 936 GLU A CA 1
ATOM 7098 C C . GLU A 1 936 ? 156.596 155.429 167.339 1.00 51.69 936 GLU A C 1
ATOM 7099 O O . GLU A 1 936 ? 157.551 154.680 167.116 1.00 51.69 936 GLU A O 1
ATOM 7105 N N . ASP A 1 937 ? 155.570 155.528 166.495 1.00 52.15 937 ASP A N 1
ATOM 7106 C CA . ASP A 1 937 ? 155.385 154.540 165.436 1.00 52.15 937 ASP A CA 1
ATOM 7107 C C . ASP A 1 937 ? 155.007 155.182 164.106 1.00 52.15 937 ASP A C 1
ATOM 7108 O O . ASP A 1 937 ? 154.047 154.762 163.456 1.00 52.15 937 ASP A O 1
ATOM 7113 N N . ASN A 1 938 ? 155.745 156.197 163.662 1.00 43.76 938 ASN A N 1
ATOM 7114 C CA . ASN A 1 938 ? 155.581 156.592 162.268 1.00 43.76 938 ASN A CA 1
ATOM 7115 C C . ASN A 1 938 ? 156.294 155.578 161.372 1.00 43.76 938 ASN A C 1
ATOM 7116 O O . ASN A 1 938 ? 156.950 154.653 161.854 1.00 43.76 938 ASN A O 1
ATOM 7121 N N . PHE A 1 939 ? 156.136 155.735 160.054 1.00 38.52 939 PHE A N 1
ATOM 7122 C CA . PHE A 1 939 ? 156.410 154.611 159.162 1.00 38.52 939 PHE A CA 1
ATOM 7123 C C . PHE A 1 939 ? 157.895 154.301 159.070 1.00 38.52 939 PHE A C 1
ATOM 7124 O O . PHE A 1 939 ? 158.287 153.131 159.024 1.00 38.52 939 PHE A O 1
ATOM 7132 N N . PHE A 1 940 ? 158.735 155.326 159.052 1.00 37.83 940 PHE A N 1
ATOM 7133 C CA . PHE A 1 940 ? 160.154 155.141 158.793 1.00 37.83 940 PHE A CA 1
ATOM 7134 C C . PHE A 1 940 ? 161.008 155.100 160.055 1.00 37.83 940 PHE A C 1
ATOM 7135 O O . PHE A 1 940 ? 162.186 154.749 159.970 1.00 37.83 940 PHE A O 1
ATOM 7143 N N . SER A 1 941 ? 160.454 155.424 161.220 1.00 43.16 941 SER A N 1
ATOM 7144 C CA . SER A 1 941 ? 161.213 155.404 162.462 1.00 43.16 941 SER A CA 1
ATOM 7145 C C . SER A 1 941 ? 160.425 154.671 163.534 1.00 43.16 941 SER A C 1
ATOM 7146 O O . SER A 1 941 ? 159.199 154.755 163.589 1.00 43.16 941 SER A O 1
ATOM 7149 N N . VAL A 1 942 ? 161.140 153.951 164.389 1.00 47.67 942 VAL A N 1
ATOM 7150 C CA . VAL A 1 942 ? 160.535 153.233 165.504 1.00 47.67 942 VAL A CA 1
ATOM 7151 C C . VAL A 1 942 ? 161.302 153.572 166.772 1.00 47.67 942 VAL A C 1
ATOM 7152 O O . VAL A 1 942 ? 162.512 153.338 166.851 1.00 47.67 942 VAL A O 1
ATOM 7156 N N . GLN A 1 943 ? 160.600 154.108 167.767 1.00 47.20 943 GLN A N 1
ATOM 7157 C CA . GLN A 1 943 ? 161.185 154.484 169.052 1.00 47.20 943 GLN A CA 1
ATOM 7158 C C . GLN A 1 943 ? 161.069 153.278 169.974 1.00 47.20 943 GLN A C 1
ATOM 7159 O O . GLN A 1 943 ? 159.994 152.992 170.500 1.00 47.20 943 GLN A O 1
ATOM 7165 N N . ARG A 1 944 ? 162.182 152.575 170.171 1.00 50.97 944 ARG A N 1
ATOM 7166 C CA . ARG A 1 944 ? 162.183 151.259 170.792 1.00 50.97 944 ARG A CA 1
ATOM 7167 C C . ARG A 1 944 ? 161.884 151.358 172.286 1.00 50.97 944 ARG A C 1
ATOM 7168 O O . ARG A 1 944 ? 161.699 152.439 172.847 1.00 50.97 944 ARG A O 1
ATOM 7176 N N . HIS A 1 945 ? 161.867 150.206 172.951 1.00 51.63 945 HIS A N 1
ATOM 7177 C CA . HIS A 1 945 ? 161.446 150.110 174.340 1.00 51.63 945 HIS A CA 1
ATOM 7178 C C . HIS A 1 945 ? 162.629 149.752 175.231 1.00 51.63 945 HIS A C 1
ATOM 7179 O O . HIS A 1 945 ? 163.533 149.024 174.813 1.00 51.63 945 HIS A O 1
ATOM 7186 N N . ILE A 1 946 ? 162.607 150.266 176.466 1.00 47.40 946 ILE A N 1
ATOM 7187 C CA . ILE A 1 946 ? 163.697 150.089 177.426 1.00 47.40 946 ILE A CA 1
ATOM 7188 C C . ILE A 1 946 ? 163.868 148.632 177.837 1.00 47.40 946 ILE A C 1
ATOM 7189 O O . ILE A 1 946 ? 164.988 148.190 178.111 1.00 47.40 946 ILE A O 1
ATOM 7194 N N . LYS A 1 947 ? 162.786 147.857 177.844 1.00 51.02 947 LYS A N 1
ATOM 7195 C CA . LYS A 1 947 ? 162.871 146.446 178.198 1.00 51.02 947 LYS A CA 1
ATOM 7196 C C . LYS A 1 947 ? 163.664 145.623 177.191 1.00 51.02 947 LYS A C 1
ATOM 7197 O O . LYS A 1 947 ? 164.088 144.511 177.521 1.00 51.02 947 LYS A O 1
ATOM 7203 N N . ASP A 1 948 ? 163.867 146.126 175.973 1.00 50.71 948 ASP A N 1
ATOM 7204 C CA . ASP A 1 948 ? 164.514 145.345 174.932 1.00 50.71 948 ASP A CA 1
ATOM 7205 C C . ASP A 1 948 ? 165.754 145.991 174.335 1.00 50.71 948 ASP A C 1
ATOM 7206 O O . ASP A 1 948 ? 166.542 145.284 173.701 1.00 50.71 948 ASP A O 1
ATOM 7211 N N . LYS A 1 949 ? 165.951 147.295 174.506 1.00 46.81 949 LYS A N 1
ATOM 7212 C CA . LYS A 1 949 ? 167.210 147.935 174.153 1.00 46.81 949 LYS A CA 1
ATOM 7213 C C . LYS A 1 949 ? 167.440 149.107 175.091 1.00 46.81 949 LYS A C 1
ATOM 7214 O O . LYS A 1 949 ? 166.497 149.834 175.410 1.00 46.81 949 LYS A O 1
ATOM 7220 N N . PHE A 1 950 ? 168.689 149.303 175.510 1.00 37.10 950 PHE A N 1
ATOM 7221 C CA . PHE A 1 950 ? 168.995 150.312 176.512 1.00 37.10 950 PHE A CA 1
ATOM 7222 C C . PHE A 1 950 ? 168.865 151.723 175.937 1.00 37.10 950 PHE A C 1
ATOM 7223 O O . PHE A 1 950 ? 168.696 151.925 174.740 1.00 37.10 950 PHE A O 1
ATOM 7231 N N . GLY A 1 951 ? 168.943 152.706 176.818 1.00 32.17 951 GLY A N 1
ATOM 7232 C CA . GLY A 1 951 ? 168.737 154.089 176.464 1.00 32.17 951 GLY A CA 1
ATOM 7233 C C . GLY A 1 951 ? 169.888 154.951 176.936 1.00 32.17 951 GLY A C 1
ATOM 7234 O O . GLY A 1 951 ? 170.997 154.480 177.143 1.00 32.17 951 GLY A O 1
ATOM 7235 N N . ARG A 1 952 ? 169.603 156.238 177.101 1.00 44.13 952 ARG A N 1
ATOM 7236 C CA . ARG A 1 952 ? 170.616 157.225 177.462 1.00 44.13 952 ARG A CA 1
ATOM 7237 C C . ARG A 1 952 ? 170.171 157.946 178.727 1.00 44.13 952 ARG A C 1
ATOM 7238 O O . ARG A 1 952 ? 169.327 158.841 178.660 1.00 44.13 952 ARG A O 1
ATOM 7246 N N . ARG A 1 953 ? 170.745 157.580 179.872 1.00 48.30 953 ARG A N 1
ATOM 7247 C CA . ARG A 1 953 ? 170.317 158.138 181.145 1.00 48.30 953 ARG A CA 1
ATOM 7248 C C . ARG A 1 953 ? 170.891 159.524 181.361 1.00 48.30 953 ARG A C 1
ATOM 7249 O O . ARG A 1 953 ? 172.002 159.826 180.941 1.00 48.30 953 ARG A O 1
ATOM 7257 N N . TYR A 1 954 ? 170.113 160.368 182.008 1.00 48.30 954 TYR A N 1
ATOM 7258 C CA . TYR A 1 954 ? 170.516 161.704 182.383 1.00 48.30 954 TYR A CA 1
ATOM 7259 C C . TYR A 1 954 ? 170.466 161.816 183.899 1.00 48.30 954 TYR A C 1
ATOM 7260 O O . TYR A 1 954 ? 169.819 161.018 184.579 1.00 48.30 954 TYR A O 1
ATOM 7269 N N . LEU A 1 955 ? 171.170 162.814 184.423 1.00 40.40 955 LEU A N 1
ATOM 7270 C CA . LEU A 1 955 ? 171.296 163.016 185.856 1.00 40.40 955 LEU A CA 1
ATOM 7271 C C . LEU A 1 955 ? 171.600 164.487 186.070 1.00 40.40 955 LEU A C 1
ATOM 7272 O O . LEU A 1 955 ? 172.192 165.129 185.207 1.00 40.40 955 LEU A O 1
ATOM 7277 N N . GLY A 1 956 ? 171.181 165.028 187.199 1.00 26.98 956 GLY A N 1
ATOM 7278 C CA . GLY A 1 956 ? 171.250 166.462 187.409 1.00 26.98 956 GLY A CA 1
ATOM 7279 C C . GLY A 1 956 ? 171.741 166.795 188.798 1.00 26.98 956 GLY A C 1
ATOM 7280 O O . GLY A 1 956 ? 171.488 166.070 189.758 1.00 26.98 956 GLY A O 1
ATOM 7281 N N . VAL A 1 957 ? 172.475 167.905 188.892 1.00 29.32 957 VAL A N 1
ATOM 7282 C CA . VAL A 1 957 ? 173.113 168.334 190.134 1.00 29.32 957 VAL A CA 1
ATOM 7283 C C . VAL A 1 957 ? 172.947 169.839 190.274 1.00 29.32 957 VAL A C 1
ATOM 7284 O O . VAL A 1 957 ? 173.387 170.599 189.409 1.00 29.32 957 VAL A O 1
ATOM 7288 N N . CYS A 1 958 ? 172.310 170.288 191.349 1.00 35.83 958 CYS A N 1
ATOM 7289 C CA . CYS A 1 958 ? 172.179 171.712 191.618 1.00 35.83 958 CYS A CA 1
ATOM 7290 C C . CYS A 1 958 ? 172.477 171.966 193.084 1.00 35.83 958 CYS A C 1
ATOM 7291 O O . CYS A 1 958 ? 171.986 171.240 193.952 1.00 35.83 958 CYS A O 1
ATOM 7294 N N . SER A 1 959 ? 173.275 172.997 193.357 1.00 44.69 959 SER A N 1
ATOM 7295 C CA . SER A 1 959 ? 173.784 173.234 194.700 1.00 44.69 959 SER A CA 1
ATOM 7296 C C . SER A 1 959 ? 174.143 174.696 194.915 1.00 44.69 959 SER A C 1
ATOM 7297 O O . SER A 1 959 ? 174.976 175.242 194.183 1.00 44.69 959 SER A O 1
ATOM 7300 N N . PRO A 1 960 ? 173.558 175.356 195.906 1.00 46.35 960 PRO A N 1
ATOM 7301 C CA . PRO A 1 960 ? 173.943 176.728 196.232 1.00 46.35 960 PRO A CA 1
ATOM 7302 C C . PRO A 1 960 ? 175.120 176.769 197.200 1.00 46.35 960 PRO A C 1
ATOM 7303 O O . PRO A 1 960 ? 175.575 175.749 197.719 1.00 46.35 960 PRO A O 1
ATOM 7307 N N . GLY A 1 961 ? 175.608 177.983 197.434 1.00 59.91 961 GLY A N 1
ATOM 7308 C CA . GLY A 1 961 ? 176.694 178.178 198.370 1.00 59.91 961 GLY A CA 1
ATOM 7309 C C . GLY A 1 961 ? 178.072 178.038 197.761 1.00 59.91 961 GLY A C 1
ATOM 7310 O O . GLY A 1 961 ? 178.888 178.957 197.858 1.00 59.91 961 GLY A O 1
ATOM 7311 N N . SER A 1 962 ? 178.344 176.896 197.135 1.00 63.37 962 SER A N 1
ATOM 7312 C CA . SER A 1 962 ? 179.649 176.644 196.543 1.00 63.37 962 SER A CA 1
ATOM 7313 C C . SER A 1 962 ? 179.862 177.494 195.303 1.00 63.37 962 SER A C 1
ATOM 7314 O O . SER A 1 962 ? 178.913 177.937 194.657 1.00 63.37 962 SER A O 1
ATOM 7317 N N . SER A 1 963 ? 181.130 177.721 194.975 1.00 64.73 963 SER A N 1
ATOM 7318 C CA . SER A 1 963 ? 181.499 178.381 193.734 1.00 64.73 963 SER A CA 1
ATOM 7319 C C . SER A 1 963 ? 181.500 177.380 192.586 1.00 64.73 963 SER A C 1
ATOM 7320 O O . SER A 1 963 ? 181.500 176.164 192.788 1.00 64.73 963 SER A O 1
ATOM 7323 N N . ARG A 1 964 ? 181.495 177.912 191.366 1.00 65.17 964 ARG A N 1
ATOM 7324 C CA . ARG A 1 964 ? 181.560 177.054 190.186 1.00 65.17 964 ARG A CA 1
ATOM 7325 C C . ARG A 1 964 ? 182.837 176.201 190.121 1.00 65.17 964 ARG A C 1
ATOM 7326 O O . ARG A 1 964 ? 182.720 175.005 189.784 1.00 65.17 964 ARG A O 1
ATOM 7334 N N . PRO A 1 965 ? 184.053 176.716 190.420 1.00 55.29 965 PRO A N 1
ATOM 7335 C CA . PRO A 1 965 ? 185.216 175.816 190.490 1.00 55.29 965 PRO A CA 1
ATOM 7336 C C . PRO A 1 965 ? 185.101 174.693 191.500 1.00 55.29 965 PRO A C 1
ATOM 7337 O O . PRO A 1 965 ? 185.550 173.579 191.208 1.00 55.29 965 PRO A O 1
ATOM 7341 N N . ALA A 1 966 ? 184.521 174.944 192.675 1.00 54.78 966 ALA A N 1
ATOM 7342 C CA . ALA A 1 966 ? 184.439 173.903 193.696 1.00 54.78 966 ALA A CA 1
ATOM 7343 C C . ALA A 1 966 ? 183.534 172.760 193.255 1.00 54.78 966 ALA A C 1
ATOM 7344 O O . ALA A 1 966 ? 183.879 171.580 193.425 1.00 54.78 966 ALA A O 1
ATOM 7346 N N . MET A 1 967 ? 182.387 173.096 192.661 1.00 56.75 967 MET A N 1
ATOM 7347 C CA . MET A 1 967 ? 181.477 172.084 192.140 1.00 56.75 967 MET A CA 1
ATOM 7348 C C . MET A 1 967 ? 182.125 171.292 191.016 1.00 56.75 967 MET A C 1
ATOM 7349 O O . MET A 1 967 ? 181.999 170.059 190.955 1.00 56.75 967 MET A O 1
ATOM 7354 N N . LEU A 1 968 ? 182.829 171.988 190.116 1.00 47.34 968 LEU A N 1
ATOM 7355 C CA . LEU A 1 968 ? 183.465 171.299 189.000 1.00 47.34 968 LEU A CA 1
ATOM 7356 C C . LEU A 1 968 ? 184.547 170.341 189.478 1.00 47.34 968 LEU A C 1
ATOM 7357 O O . LEU A 1 968 ? 184.613 169.191 189.016 1.00 47.34 968 LEU A O 1
ATOM 7362 N N . ILE A 1 969 ? 185.370 170.780 190.435 1.00 41.24 969 ILE A N 1
ATOM 7363 C CA . ILE A 1 969 ? 186.438 169.938 190.965 1.00 41.24 969 ILE A CA 1
ATOM 7364 C C . ILE A 1 969 ? 185.859 168.702 191.629 1.00 41.24 969 ILE A C 1
ATOM 7365 O O . ILE A 1 969 ? 186.325 167.580 191.400 1.00 41.24 969 ILE A O 1
ATOM 7370 N N . ARG A 1 970 ? 184.806 168.885 192.433 1.00 40.42 970 ARG A N 1
ATOM 7371 C CA . ARG A 1 970 ? 184.243 167.764 193.179 1.00 40.42 970 ARG A CA 1
ATOM 7372 C C . ARG A 1 970 ? 183.603 166.731 192.260 1.00 40.42 970 ARG A C 1
ATOM 7373 O O . ARG A 1 970 ? 183.807 165.520 192.440 1.00 40.42 970 ARG A O 1
ATOM 7381 N N . VAL A 1 971 ? 182.840 167.184 191.261 1.00 35.36 971 VAL A N 1
ATOM 7382 C CA . VAL A 1 971 ? 182.183 166.252 190.348 1.00 35.36 971 VAL A CA 1
ATOM 7383 C C . VAL A 1 971 ? 183.215 165.486 189.531 1.00 35.36 971 VAL A C 1
ATOM 7384 O O . VAL A 1 971 ? 183.119 164.257 189.371 1.00 35.36 971 VAL A O 1
ATOM 7388 N N . TYR A 1 972 ? 184.228 166.201 189.013 1.00 32.74 972 TYR A N 1
ATOM 7389 C CA . TYR A 1 972 ? 185.262 165.563 188.204 1.00 32.74 972 TYR A CA 1
ATOM 7390 C C . TYR A 1 972 ? 186.010 164.511 189.001 1.00 32.74 972 TYR A C 1
ATOM 7391 O O . TYR A 1 972 ? 186.227 163.392 188.521 1.00 32.74 972 TYR A O 1
ATOM 7400 N N . THR A 1 973 ? 186.389 164.847 190.236 1.00 29.76 973 THR A N 1
ATOM 7401 C CA . THR A 1 973 ? 187.122 163.913 191.079 1.00 29.76 973 THR A CA 1
ATOM 7402 C C . THR A 1 973 ? 186.295 162.678 191.395 1.00 29.76 973 THR A C 1
ATOM 7403 O O . THR A 1 973 ? 186.813 161.553 191.364 1.00 29.76 973 THR A O 1
ATOM 7407 N N . ALA A 1 974 ? 185.001 162.867 191.679 1.00 28.98 974 ALA A N 1
ATOM 7408 C CA . ALA A 1 974 ? 184.139 161.738 192.013 1.00 28.98 974 ALA A CA 1
ATOM 7409 C C . ALA A 1 974 ? 184.014 160.770 190.848 1.00 28.98 974 ALA A C 1
ATOM 7410 O O . ALA A 1 974 ? 184.152 159.552 191.025 1.00 28.98 974 ALA A O 1
ATOM 7412 N N . PHE A 1 975 ? 183.787 161.295 189.639 1.00 28.78 975 PHE A N 1
ATOM 7413 C CA . PHE A 1 975 ? 183.668 160.412 188.480 1.00 28.78 975 PHE A CA 1
ATOM 7414 C C . PHE A 1 975 ? 184.978 159.696 188.181 1.00 28.78 975 PHE A C 1
ATOM 7415 O O . PHE A 1 975 ? 184.987 158.473 187.964 1.00 28.78 975 PHE A O 1
ATOM 7423 N N . LEU A 1 976 ? 186.098 160.433 188.217 1.00 28.44 976 LEU A N 1
ATOM 7424 C CA . LEU A 1 976 ? 187.399 159.868 187.872 1.00 28.44 976 LEU A CA 1
ATOM 7425 C C . LEU A 1 976 ? 187.803 158.755 188.823 1.00 28.44 976 LEU A C 1
ATOM 7426 O O . LEU A 1 976 ? 188.318 157.721 188.393 1.00 28.44 976 LEU A O 1
ATOM 7431 N N . THR A 1 977 ? 187.564 158.940 190.125 1.00 28.35 977 THR A N 1
ATOM 7432 C CA . THR A 1 977 ? 187.962 157.932 191.099 1.00 28.35 977 THR A CA 1
ATOM 7433 C C . THR A 1 977 ? 186.963 156.798 191.251 1.00 28.35 977 THR A C 1
ATOM 7434 O O . THR A 1 977 ? 187.357 155.717 191.692 1.00 28.35 977 THR A O 1
ATOM 7438 N N . ALA A 1 978 ? 185.687 156.996 190.909 1.00 30.60 978 ALA A N 1
ATOM 7439 C CA . ALA A 1 978 ? 184.769 155.861 190.937 1.00 30.60 978 ALA A CA 1
ATOM 7440 C C . ALA A 1 978 ? 184.976 154.947 189.737 1.00 30.60 978 ALA A C 1
ATOM 7441 O O . ALA A 1 978 ? 184.854 153.716 189.858 1.00 30.60 978 ALA A O 1
ATOM 7443 N N . ALA A 1 979 ? 185.302 155.535 188.577 1.00 30.00 979 ALA A N 1
ATOM 7444 C CA . ALA A 1 979 ? 185.583 154.736 187.388 1.00 30.00 979 ALA A CA 1
ATOM 7445 C C . ALA A 1 979 ? 186.768 153.811 187.607 1.00 30.00 979 ALA A C 1
ATOM 7446 O O . ALA A 1 979 ? 186.770 152.669 187.136 1.00 30.00 979 ALA A O 1
ATOM 7448 N N . GLN A 1 980 ? 187.779 154.288 188.333 1.00 33.91 980 GLN A N 1
ATOM 7449 C CA . GLN A 1 980 ? 188.964 153.485 188.601 1.00 33.91 980 GLN A CA 1
ATOM 7450 C C . GLN A 1 980 ? 188.635 152.282 189.472 1.00 33.91 980 GLN A C 1
ATOM 7451 O O . GLN A 1 980 ? 189.149 151.183 189.240 1.00 33.91 980 GLN A O 1
ATOM 7457 N N . GLU A 1 981 ? 187.779 152.472 190.477 1.00 35.39 981 GLU A N 1
ATOM 7458 C CA . GLU A 1 981 ? 187.355 151.367 191.330 1.00 35.39 981 GLU A CA 1
ATOM 7459 C C . GLU A 1 981 ? 186.598 150.333 190.524 1.00 35.39 981 GLU A C 1
ATOM 7460 O O . GLU A 1 981 ? 186.779 149.129 190.721 1.00 35.39 981 GLU A O 1
ATOM 7466 N N . LEU A 1 982 ? 185.745 150.782 189.603 1.00 33.34 982 LEU A N 1
ATOM 7467 C CA . LEU A 1 982 ? 185.076 149.818 188.729 1.00 33.34 982 LEU A CA 1
ATOM 7468 C C . LEU A 1 982 ? 186.075 149.088 187.836 1.00 33.34 982 LEU A C 1
ATOM 7469 O O . LEU A 1 982 ? 185.910 147.894 187.565 1.00 33.34 982 LEU A O 1
ATOM 7474 N N . PHE A 1 983 ? 187.122 149.786 187.380 1.00 37.24 983 PHE A N 1
ATOM 7475 C CA . PHE A 1 983 ? 188.149 149.158 186.545 1.00 37.24 983 PHE A CA 1
ATOM 7476 C C . PHE A 1 983 ? 188.896 148.076 187.311 1.00 37.24 983 PHE A C 1
ATOM 7477 O O . PHE A 1 983 ? 189.199 147.016 186.754 1.00 37.24 983 PHE A O 1
ATOM 7485 N N . ASP A 1 984 ? 189.200 148.323 188.584 1.00 41.28 984 ASP A N 1
ATOM 7486 C CA . ASP A 1 984 ? 190.077 147.434 189.335 1.00 41.28 984 ASP A CA 1
ATOM 7487 C C . ASP A 1 984 ? 189.484 146.053 189.565 1.00 41.28 984 ASP A C 1
ATOM 7488 O O . ASP A 1 984 ? 190.241 145.101 189.763 1.00 41.28 984 ASP A O 1
ATOM 7493 N N . HIS A 1 985 ? 188.160 145.909 189.548 1.00 37.54 985 HIS A N 1
ATOM 7494 C CA . HIS A 1 985 ? 187.520 144.626 189.821 1.00 37.54 985 HIS A CA 1
ATOM 7495 C C . HIS A 1 985 ? 187.007 143.906 188.584 1.00 37.54 985 HIS A C 1
ATOM 7496 O O . HIS A 1 985 ? 186.990 142.672 188.564 1.00 37.54 985 HIS A O 1
ATOM 7503 N N . PHE A 1 986 ? 186.564 144.627 187.560 1.00 37.94 986 PHE A N 1
ATOM 7504 C CA . PHE A 1 986 ? 185.899 143.986 186.435 1.00 37.94 986 PHE A CA 1
ATOM 7505 C C . PHE A 1 986 ? 186.763 143.852 185.193 1.00 37.94 986 PHE A C 1
ATOM 7506 O O . PHE A 1 986 ? 186.672 142.833 184.509 1.00 37.94 986 PHE A O 1
ATOM 7514 N N . GLY A 1 987 ? 187.588 144.836 184.877 1.00 39.64 987 GLY A N 1
ATOM 7515 C CA . GLY A 1 987 ? 188.545 144.709 183.793 1.00 39.64 987 GLY A CA 1
ATOM 7516 C C . GLY A 1 987 ? 188.177 145.578 182.600 1.00 39.64 987 GLY A C 1
ATOM 7517 O O . GLY A 1 987 ? 187.878 146.757 182.753 1.00 39.64 987 GLY A O 1
ATOM 7518 N N . GLU A 1 988 ? 188.233 144.994 181.412 1.00 45.48 988 GLU A N 1
ATOM 7519 C CA . GLU A 1 988 ? 188.001 145.706 180.159 1.00 45.48 988 GLU A CA 1
ATOM 7520 C C . GLU A 1 988 ? 186.576 146.197 179.857 1.00 45.48 988 GLU A C 1
ATOM 7521 O O . GLU A 1 988 ? 186.462 147.123 179.047 1.00 45.48 988 GLU A O 1
ATOM 7527 N N . PRO A 1 989 ? 185.472 145.644 180.399 1.00 36.20 989 PRO A N 1
ATOM 7528 C CA . PRO A 1 989 ? 184.171 146.255 180.094 1.00 36.20 989 PRO A CA 1
ATOM 7529 C C . PRO A 1 989 ? 183.985 147.649 180.652 1.00 36.20 989 PRO A C 1
ATOM 7530 O O . PRO A 1 989 ? 183.081 148.357 180.199 1.00 36.20 989 PRO A O 1
ATOM 7534 N N . ALA A 1 990 ? 184.800 148.077 181.607 1.00 34.45 990 ALA A N 1
ATOM 7535 C CA . ALA A 1 990 ? 184.694 149.424 182.148 1.00 34.45 990 ALA A CA 1
ATOM 7536 C C . ALA A 1 990 ? 185.346 150.467 181.261 1.00 34.45 990 ALA A C 1
ATOM 7537 O O . ALA A 1 990 ? 185.304 151.652 181.600 1.00 34.45 990 ALA A O 1
ATOM 7539 N N . ASP A 1 991 ? 185.946 150.042 180.152 1.00 38.27 991 ASP A N 1
ATOM 7540 C CA . ASP A 1 991 ? 186.629 150.942 179.225 1.00 38.27 991 ASP A CA 1
ATOM 7541 C C . ASP A 1 991 ? 185.809 152.130 178.707 1.00 38.27 991 ASP A C 1
ATOM 7542 O O . ASP A 1 991 ? 186.407 153.206 178.539 1.00 38.27 991 ASP A O 1
ATOM 7547 N N . PRO A 1 992 ? 184.502 152.028 178.400 1.00 31.61 992 PRO A N 1
ATOM 7548 C CA . PRO A 1 992 ? 183.779 153.237 177.981 1.00 31.61 992 PRO A CA 1
ATOM 7549 C C . PRO A 1 992 ? 183.770 154.354 178.996 1.00 31.61 992 PRO A C 1
ATOM 7550 O O . PRO A 1 992 ? 183.702 155.524 178.605 1.00 31.61 992 PRO A O 1
ATOM 7554 N N . TYR A 1 993 ? 183.850 154.038 180.285 1.00 28.33 993 TYR A N 1
ATOM 7555 C CA . TYR A 1 993 ? 183.700 155.022 181.345 1.00 28.33 993 TYR A CA 1
ATOM 7556 C C . TYR A 1 993 ? 185.024 155.440 181.969 1.00 28.33 993 TYR A C 1
ATOM 7557 O O . TYR A 1 993 ? 185.020 156.008 183.061 1.00 28.33 993 TYR A O 1
ATOM 7566 N N . MET A 1 994 ? 186.153 155.181 181.308 1.00 32.24 994 MET A N 1
ATOM 7567 C CA . MET A 1 994 ? 187.445 155.579 181.844 1.00 32.24 994 MET A CA 1
ATOM 7568 C C . MET A 1 994 ? 187.962 156.885 181.276 1.00 32.24 994 MET A C 1
ATOM 7569 O O . MET A 1 994 ? 188.915 157.440 181.819 1.00 32.24 994 MET A O 1
ATOM 7574 N N . THR A 1 995 ? 187.381 157.386 180.203 1.00 32.03 995 THR A N 1
ATOM 7575 C CA . THR A 1 995 ? 187.772 158.661 179.627 1.00 32.03 995 THR A CA 1
ATOM 7576 C C . THR A 1 995 ? 186.577 159.598 179.657 1.00 32.03 995 THR A C 1
ATOM 7577 O O . THR A 1 995 ? 185.489 159.245 179.195 1.00 32.03 995 THR A O 1
ATOM 7581 N N . MET A 1 996 ? 186.786 160.796 180.189 1.00 29.12 996 MET A N 1
ATOM 7582 C CA . MET A 1 996 ? 185.712 161.715 180.523 1.00 29.12 996 MET A CA 1
ATOM 7583 C C . MET A 1 996 ? 185.699 162.871 179.540 1.00 29.12 996 MET A C 1
ATOM 7584 O O . MET A 1 996 ? 186.734 163.488 179.300 1.00 29.12 996 MET A O 1
ATOM 7589 N N . VAL A 1 997 ? 184.538 163.176 178.993 1.00 22.06 997 VAL A N 1
ATOM 7590 C CA . VAL A 1 997 ? 184.386 164.278 178.053 1.00 22.06 997 VAL A CA 1
ATOM 7591 C C . VAL A 1 997 ? 183.721 165.435 178.774 1.00 22.06 997 VAL A C 1
ATOM 7592 O O . VAL A 1 997 ? 182.739 165.247 179.495 1.00 22.06 997 VAL A O 1
ATOM 7596 N N . GLY A 1 998 ? 184.262 166.631 178.600 1.00 25.91 998 GLY A N 1
ATOM 7597 C CA . GLY A 1 998 ? 183.699 167.789 179.253 1.00 25.91 998 GLY A CA 1
ATOM 7598 C C . GLY A 1 998 ? 183.304 168.843 178.254 1.00 25.91 998 GLY A C 1
ATOM 7599 O O . GLY A 1 998 ? 184.165 169.447 177.620 1.00 25.91 998 GLY A O 1
ATOM 7600 N N . TYR A 1 999 ? 182.011 169.096 178.123 1.00 33.93 999 TYR A N 1
ATOM 7601 C CA . TYR A 1 999 ? 181.500 169.969 177.083 1.00 33.93 999 TYR A CA 1
ATOM 7602 C C . TYR A 1 999 ? 181.226 171.346 177.654 1.00 33.93 999 TYR A C 1
ATOM 7603 O O . TYR A 1 999 ? 180.642 171.472 178.728 1.00 33.93 999 TYR A O 1
ATOM 7612 N N . PHE A 1 1000 ? 181.634 172.375 176.922 1.00 36.33 1000 PHE A N 1
ATOM 7613 C CA . PHE A 1 1000 ? 181.589 173.750 177.389 1.00 36.33 1000 PHE A CA 1
ATOM 7614 C C . PHE A 1 1000 ? 180.785 174.606 176.425 1.00 36.33 1000 PHE A C 1
ATOM 7615 O O . PHE A 1 1000 ? 180.400 174.166 175.344 1.00 36.33 1000 PHE A O 1
ATOM 7623 N N . ASN A 1 1001 ? 180.523 175.844 176.830 1.00 34.45 1001 ASN A N 1
ATOM 7624 C CA . ASN A 1 1001 ? 179.708 176.761 176.047 1.00 34.45 1001 ASN A CA 1
ATOM 7625 C C . ASN A 1 1001 ? 180.463 177.988 175.574 1.00 34.45 1001 ASN A C 1
ATOM 7626 O O . ASN A 1 1001 ? 179.923 178.749 174.769 1.00 34.45 1001 ASN A O 1
ATOM 7631 N N . SER A 1 1002 ? 181.678 178.218 176.059 1.00 46.70 1002 SER A N 1
ATOM 7632 C CA . SER A 1 1002 ? 182.427 179.403 175.664 1.00 46.70 1002 SER A CA 1
ATOM 7633 C C . SER A 1 1002 ? 183.912 179.132 175.834 1.00 46.70 1002 SER A C 1
ATOM 7634 O O . SER A 1 1002 ? 184.316 178.211 176.547 1.00 46.70 1002 SER A O 1
ATOM 7637 N N . LEU A 1 1003 ? 184.722 179.952 175.163 1.00 53.78 1003 LEU A N 1
ATOM 7638 C CA . LEU A 1 1003 ? 186.165 179.746 175.196 1.00 53.78 1003 LEU A CA 1
ATOM 7639 C C . LEU A 1 1003 ? 186.766 180.219 176.511 1.00 53.78 1003 LEU A C 1
ATOM 7640 O O . LEU A 1 1003 ? 187.733 179.627 177.002 1.00 53.78 1003 LEU A O 1
ATOM 7645 N N . ARG A 1 1004 ? 186.214 181.291 177.086 1.00 55.89 1004 ARG A N 1
ATOM 7646 C CA . ARG A 1 1004 ? 186.759 181.850 178.318 1.00 55.89 1004 ARG A CA 1
ATOM 7647 C C . ARG A 1 1004 ? 186.629 180.887 179.483 1.00 55.89 1004 ARG A C 1
ATOM 7648 O O . ARG A 1 1004 ? 187.573 180.720 180.263 1.00 55.89 1004 ARG A O 1
ATOM 7656 N N . GLU A 1 1005 ? 185.484 180.230 179.608 1.00 51.29 1005 GLU A N 1
ATOM 7657 C CA . GLU A 1 1005 ? 185.274 179.272 180.683 1.00 51.29 1005 GLU A CA 1
ATOM 7658 C C . GLU A 1 1005 ? 186.100 178.007 180.507 1.00 51.29 1005 GLU A C 1
ATOM 7659 O O . GLU A 1 1005 ? 186.567 177.434 181.500 1.00 51.29 1005 GLU A O 1
ATOM 7665 N N . LEU A 1 1006 ? 186.315 177.577 179.265 1.00 46.51 1006 LEU A N 1
ATOM 7666 C CA . LEU A 1 1006 ? 187.227 176.471 179.007 1.00 46.51 1006 LEU A CA 1
ATOM 7667 C C . LEU A 1 1006 ? 188.654 176.842 179.380 1.00 46.51 1006 LEU A C 1
ATOM 7668 O O . LEU A 1 1006 ? 189.389 176.022 179.945 1.00 46.51 1006 LEU A O 1
ATOM 7673 N N . GLY A 1 1007 ? 189.061 178.075 179.073 1.00 52.58 1007 GLY A N 1
ATOM 7674 C CA . GLY A 1 1007 ? 190.382 178.530 179.477 1.00 52.58 1007 GLY A CA 1
ATOM 7675 C C . GLY A 1 1007 ? 190.539 178.592 180.983 1.00 52.58 1007 GLY A C 1
ATOM 7676 O O . GLY A 1 1007 ? 191.603 178.278 181.520 1.00 52.58 1007 GLY A O 1
ATOM 7677 N N . GLY A 1 1008 ? 189.478 178.996 181.682 1.00 53.31 1008 GLY A N 1
ATOM 7678 C CA . GLY A 1 1008 ? 189.516 178.994 183.136 1.00 53.31 1008 GLY A CA 1
ATOM 7679 C C . GLY A 1 1008 ? 189.631 177.599 183.722 1.00 53.31 1008 GLY A C 1
ATOM 7680 O O . GLY A 1 1008 ? 190.391 177.371 184.662 1.00 53.31 1008 GLY A O 1
ATOM 7681 N N . MET A 1 1009 ? 188.876 176.648 183.174 1.00 55.36 1009 MET A N 1
ATOM 7682 C CA . MET A 1 1009 ? 188.906 175.286 183.700 1.00 55.36 1009 MET A CA 1
ATOM 7683 C C . MET A 1 1009 ? 190.200 174.568 183.334 1.00 55.36 1009 MET A C 1
ATOM 7684 O O . MET A 1 1009 ? 190.623 173.647 184.047 1.00 55.36 1009 MET A O 1
ATOM 7689 N N . LYS A 1 1010 ? 190.852 174.991 182.246 1.00 55.16 1010 LYS A N 1
ATOM 7690 C CA . LYS A 1 1010 ? 192.077 174.336 181.797 1.00 55.16 1010 LYS A CA 1
ATOM 7691 C C . LYS A 1 1010 ? 193.191 174.443 182.832 1.00 55.16 1010 LYS A C 1
ATOM 7692 O O . LYS A 1 1010 ? 193.950 173.490 183.032 1.00 55.16 1010 LYS A O 1
ATOM 7698 N N . ARG A 1 1011 ? 193.305 175.597 183.494 1.00 59.96 1011 ARG A N 1
ATOM 7699 C CA . ARG A 1 1011 ? 194.297 175.756 184.551 1.00 59.96 1011 ARG A CA 1
ATOM 7700 C C . ARG A 1 1011 ? 194.006 174.831 185.727 1.00 59.96 1011 ARG A C 1
ATOM 7701 O O . ARG A 1 1011 ? 194.920 174.223 186.293 1.00 59.96 1011 ARG A O 1
ATOM 7709 N N . LEU A 1 1012 ? 192.731 174.703 186.102 1.00 59.25 1012 LEU A N 1
ATOM 7710 C CA . LEU A 1 1012 ? 192.381 173.877 187.254 1.00 59.25 1012 LEU A CA 1
ATOM 7711 C C . LEU A 1 1012 ? 192.490 172.395 186.946 1.00 59.25 1012 LEU A C 1
ATOM 7712 O O . LEU A 1 1012 ? 192.548 171.576 187.868 1.00 59.25 1012 LEU A O 1
ATOM 7717 N N . ALA A 1 1013 ? 192.486 172.029 185.664 1.00 59.16 1013 ALA A N 1
ATOM 7718 C CA . ALA A 1 1013 ? 192.432 170.617 185.304 1.00 59.16 1013 ALA A CA 1
ATOM 7719 C C . ALA A 1 1013 ? 193.721 169.892 185.660 1.00 59.16 1013 ALA A C 1
ATOM 7720 O O . ALA A 1 1013 ? 193.689 168.798 186.232 1.00 59.16 1013 ALA A O 1
ATOM 7722 N N . GLU A 1 1014 ? 194.864 170.487 185.340 1.00 63.52 1014 GLU A N 1
ATOM 7723 C CA . GLU A 1 1014 ? 196.149 169.820 185.501 1.00 63.52 1014 GLU A CA 1
ATOM 7724 C C . GLU A 1 1014 ? 196.842 170.123 186.825 1.00 63.52 1014 GLU A C 1
ATOM 7725 O O . GLU A 1 1014 ? 197.895 169.539 187.097 1.00 63.52 1014 GLU A O 1
ATOM 7731 N N . ASP A 1 1015 ? 196.285 171.009 187.651 1.00 65.69 1015 ASP A N 1
ATOM 7732 C CA . ASP A 1 1015 ? 196.868 171.355 188.944 1.00 65.69 1015 ASP A CA 1
ATOM 7733 C C . ASP A 1 1015 ? 196.158 170.667 190.103 1.00 65.69 1015 ASP A C 1
ATOM 7734 O O . ASP A 1 1015 ? 196.777 169.931 190.873 1.00 65.69 1015 ASP A O 1
ATOM 7739 N N . ASP A 1 1016 ? 194.855 170.900 190.233 1.00 61.07 1016 ASP A N 1
ATOM 7740 C CA . ASP A 1 1016 ? 194.108 170.565 191.437 1.00 61.07 1016 ASP A CA 1
ATOM 7741 C C . ASP A 1 1016 ? 193.509 169.169 191.400 1.00 61.07 1016 ASP A C 1
ATOM 7742 O O . ASP A 1 1016 ? 193.512 168.477 192.420 1.00 61.07 1016 ASP A O 1
ATOM 7747 N N . VAL A 1 1017 ? 192.978 168.751 190.250 1.00 50.88 1017 VAL A N 1
ATOM 7748 C CA . VAL A 1 1017 ? 192.245 167.492 190.174 1.00 50.88 1017 VAL A CA 1
ATOM 7749 C C . VAL A 1 1017 ? 193.181 166.311 190.371 1.00 50.88 1017 VAL A C 1
ATOM 7750 O O . VAL A 1 1017 ? 192.820 165.320 191.015 1.00 50.88 1017 VAL A O 1
ATOM 7754 N N . GLN A 1 1018 ? 194.407 166.411 189.851 1.00 52.13 1018 GLN A N 1
ATOM 7755 C CA . GLN A 1 1018 ? 195.394 165.350 190.030 1.00 52.13 1018 GLN A CA 1
ATOM 7756 C C . GLN A 1 1018 ? 195.799 165.214 191.490 1.00 52.13 1018 GLN A C 1
ATOM 7757 O O . GLN A 1 1018 ? 195.925 164.101 192.013 1.00 52.13 1018 GLN A O 1
ATOM 7763 N N . THR A 1 1019 ? 196.005 166.345 192.165 1.00 49.64 1019 THR A N 1
ATOM 7764 C CA . THR A 1 1019 ? 196.358 166.318 193.578 1.00 49.64 1019 THR A CA 1
ATOM 7765 C C . THR A 1 1019 ? 195.226 165.745 194.416 1.00 49.64 1019 THR A C 1
ATOM 7766 O O . THR A 1 1019 ? 195.445 164.872 195.264 1.00 49.64 1019 THR A O 1
ATOM 7770 N N . ARG A 1 1020 ? 193.995 166.202 194.163 1.00 53.01 1020 ARG A N 1
ATOM 7771 C CA . ARG A 1 1020 ? 192.851 165.748 194.944 1.00 53.01 1020 ARG A CA 1
ATOM 7772 C C . ARG A 1 1020 ? 192.495 164.306 194.628 1.00 53.01 1020 ARG A C 1
ATOM 7773 O O . ARG A 1 1020 ? 191.852 163.636 195.441 1.00 53.01 1020 ARG A O 1
ATOM 7781 N N . SER A 1 1021 ? 192.899 163.811 193.461 1.00 45.48 1021 SER A N 1
ATOM 7782 C CA . SER A 1 1021 ? 192.634 162.427 193.108 1.00 45.48 1021 SER A CA 1
ATOM 7783 C C . SER A 1 1021 ? 193.726 161.496 193.598 1.00 45.48 1021 SER A C 1
ATOM 7784 O O . SER A 1 1021 ? 193.476 160.303 193.781 1.00 45.48 1021 SER A O 1
ATOM 7787 N N . TYR A 1 1022 ? 194.943 162.005 193.783 1.00 49.79 1022 TYR A N 1
ATOM 7788 C CA . TYR A 1 1022 ? 196.009 161.159 194.303 1.00 49.79 1022 TYR A CA 1
ATOM 7789 C C . TYR A 1 1022 ? 195.800 160.869 195.781 1.00 49.79 1022 TYR A C 1
ATOM 7790 O O . TYR A 1 1022 ? 195.915 159.720 196.219 1.00 49.79 1022 TYR A O 1
ATOM 7799 N N . ARG A 1 1023 ? 195.454 161.895 196.555 1.00 50.72 1023 ARG A N 1
ATOM 7800 C CA . ARG A 1 1023 ? 195.311 161.798 198.000 1.00 50.72 1023 ARG A CA 1
ATOM 7801 C C . ARG A 1 1023 ? 193.891 161.460 198.428 1.00 50.72 1023 ARG A C 1
ATOM 7802 O O . ARG A 1 1023 ? 193.452 161.904 199.496 1.00 50.72 1023 ARG A O 1
ATOM 7810 N N . VAL A 1 1024 ? 193.151 160.699 197.618 1.00 49.19 1024 VAL A N 1
ATOM 7811 C CA . VAL A 1 1024 ? 191.734 160.464 197.876 1.00 49.19 1024 VAL A CA 1
ATOM 7812 C C . VAL A 1 1024 ? 191.506 159.500 199.030 1.00 49.19 1024 VAL A C 1
ATOM 7813 O O . VAL A 1 1024 ? 190.431 159.507 199.631 1.00 49.19 1024 VAL A O 1
ATOM 7817 N N . GLN A 1 1025 ? 192.500 158.711 199.404 1.00 56.51 1025 GLN A N 1
ATOM 7818 C CA . GLN A 1 1025 ? 192.314 157.776 200.500 1.00 56.51 1025 GLN A CA 1
ATOM 7819 C C . GLN A 1 1025 ? 193.410 157.948 201.542 1.00 56.51 1025 GLN A C 1
ATOM 7820 O O . GLN A 1 1025 ? 193.977 156.970 202.041 1.00 56.51 1025 GLN A O 1
ATOM 7826 N N . MET A 1 1026 ? 193.714 159.196 201.902 1.00 60.94 1026 MET A N 1
ATOM 7827 C CA . MET A 1 1026 ? 194.843 159.496 202.775 1.00 60.94 1026 MET A CA 1
ATOM 7828 C C . MET A 1 1026 ? 194.431 160.215 204.053 1.00 60.94 1026 MET A C 1
ATOM 7829 O O . MET A 1 1026 ? 195.284 160.797 204.727 1.00 60.94 1026 MET A O 1
ATOM 7834 N N . SER A 1 1027 ? 193.151 160.194 204.408 1.00 60.79 1027 SER A N 1
ATOM 7835 C CA . SER A 1 1027 ? 192.699 160.769 205.665 1.00 60.79 1027 SER A CA 1
ATOM 7836 C C . SER A 1 1027 ? 191.885 159.734 206.423 1.00 60.79 1027 SER A C 1
ATOM 7837 O O . SER A 1 1027 ? 191.773 158.576 206.015 1.00 60.79 1027 SER A O 1
ATOM 7840 N N . MET A 1 1028 ? 191.322 160.160 207.550 1.00 56.71 1028 MET A N 1
ATOM 7841 C CA . MET A 1 1028 ? 190.555 159.259 208.399 1.00 56.71 1028 MET A CA 1
ATOM 7842 C C . MET A 1 1028 ? 189.067 159.272 208.063 1.00 56.71 1028 MET A C 1
ATOM 7843 O O . MET A 1 1028 ? 188.338 158.373 208.495 1.00 56.71 1028 MET A O 1
ATOM 7848 N N . VAL A 1 1029 ? 188.615 160.254 207.277 1.00 55.28 1029 VAL A N 1
ATOM 7849 C CA . VAL A 1 1029 ? 187.261 160.244 206.739 1.00 55.28 1029 VAL A CA 1
ATOM 7850 C C . VAL A 1 1029 ? 187.071 159.020 205.845 1.00 55.28 1029 VAL A C 1
ATOM 7851 O O . VAL A 1 1029 ? 187.967 158.631 205.087 1.00 55.28 1029 VAL A O 1
ATOM 7855 N N . GLU A 1 1030 ? 185.900 158.400 205.939 1.00 49.47 1030 GLU A N 1
ATOM 7856 C CA . GLU A 1 1030 ? 185.612 157.157 205.238 1.00 49.47 1030 GLU A CA 1
ATOM 7857 C C . GLU A 1 1030 ? 184.857 157.443 203.947 1.00 49.47 1030 GLU A C 1
ATOM 7858 O O . GLU A 1 1030 ? 183.791 158.064 203.973 1.00 49.47 1030 GLU A O 1
ATOM 7864 N N . ARG A 1 1031 ? 185.417 156.995 202.823 1.00 41.59 1031 ARG A N 1
ATOM 7865 C CA . ARG A 1 1031 ? 184.788 157.126 201.508 1.00 41.59 1031 ARG A CA 1
ATOM 7866 C C . ARG A 1 1031 ? 184.716 155.733 200.893 1.00 41.59 1031 ARG A C 1
ATOM 7867 O O . ARG A 1 1031 ? 185.754 155.145 200.553 1.00 41.59 1031 ARG A O 1
ATOM 7875 N N . PRO A 1 1032 ? 183.514 155.174 200.734 1.00 38.30 1032 PRO A N 1
ATOM 7876 C CA . PRO A 1 1032 ? 183.419 153.728 200.473 1.00 38.30 1032 PRO A CA 1
ATOM 7877 C C . PRO A 1 1032 ? 183.709 153.320 199.041 1.00 38.30 1032 PRO A C 1
ATOM 7878 O O . PRO A 1 1032 ? 184.206 152.211 198.814 1.00 38.30 1032 PRO A O 1
ATOM 7882 N N . ALA A 1 1033 ? 183.405 154.166 198.063 1.00 33.97 1033 ALA A N 1
ATOM 7883 C CA . ALA A 1 1033 ? 183.408 153.723 196.675 1.00 33.97 1033 ALA A CA 1
ATOM 7884 C C . ALA A 1 1033 ? 184.595 154.222 195.861 1.00 33.97 1033 ALA A C 1
ATOM 7885 O O . ALA A 1 1033 ? 184.960 153.585 194.875 1.00 33.97 1033 ALA A O 1
ATOM 7887 N N . LEU A 1 1034 ? 185.206 155.337 196.233 1.00 32.69 1034 LEU A N 1
ATOM 7888 C CA . LEU A 1 1034 ? 186.280 155.890 195.426 1.00 32.69 1034 LEU A CA 1
ATOM 7889 C C . LEU A 1 1034 ? 187.578 155.099 195.622 1.00 32.69 1034 LEU A C 1
ATOM 7890 O O . LEU A 1 1034 ? 187.712 154.297 196.549 1.00 32.69 1034 LEU A O 1
ATOM 7895 N N . ALA A 1 1035 ? 188.538 155.319 194.716 1.00 36.37 1035 ALA A N 1
ATOM 7896 C CA . ALA A 1 1035 ? 189.778 154.547 194.704 1.00 36.37 1035 ALA A CA 1
ATOM 7897 C C . ALA A 1 1035 ? 190.932 155.384 194.166 1.00 36.37 1035 ALA A C 1
ATOM 7898 O O . ALA A 1 1035 ? 190.754 156.514 193.708 1.00 36.37 1035 ALA A O 1
ATOM 7900 N N . GLN A 1 1036 ? 192.123 154.787 194.206 1.00 40.62 1036 GLN A N 1
ATOM 7901 C CA . GLN A 1 1036 ? 193.382 155.469 193.914 1.00 40.62 1036 GLN A CA 1
ATOM 7902 C C . GLN A 1 1036 ? 193.604 155.554 192.406 1.00 40.62 1036 GLN A C 1
ATOM 7903 O O . GLN A 1 1036 ? 193.633 154.525 191.725 1.00 40.62 1036 GLN A O 1
ATOM 7909 N N . ARG A 1 1037 ? 193.779 156.770 191.881 1.00 37.94 1037 ARG A N 1
ATOM 7910 C CA . ARG A 1 1037 ? 193.955 156.971 190.449 1.00 37.94 1037 ARG A CA 1
ATOM 7911 C C . ARG A 1 1037 ? 195.070 157.972 190.186 1.00 37.94 1037 ARG A C 1
ATOM 7912 O O . ARG A 1 1037 ? 195.217 158.958 190.908 1.00 37.94 1037 ARG A O 1
ATOM 7920 N N . SER A 1 1038 ? 195.859 157.707 189.142 1.00 40.77 1038 SER A N 1
ATOM 7921 C CA . SER A 1 1038 ? 196.916 158.601 188.681 1.00 40.77 1038 SER A CA 1
ATOM 7922 C C . SER A 1 1038 ? 196.521 159.215 187.342 1.00 40.77 1038 SER A C 1
ATOM 7923 O O . SER A 1 1038 ? 196.249 158.488 186.382 1.00 40.77 1038 SER A O 1
ATOM 7926 N N . VAL A 1 1039 ? 196.506 160.545 187.274 1.00 40.96 1039 VAL A N 1
ATOM 7927 C CA . VAL A 1 1039 ? 196.105 161.283 186.083 1.00 40.96 1039 VAL A CA 1
ATOM 7928 C C . VAL A 1 1039 ? 197.357 161.804 185.399 1.00 40.96 1039 VAL A C 1
ATOM 7929 O O . VAL A 1 1039 ? 198.220 162.402 186.052 1.00 40.96 1039 VAL A O 1
ATOM 7933 N N . ASN A 1 1040 ? 197.466 161.588 184.087 1.00 43.83 1040 ASN A N 1
ATOM 7934 C CA . ASN A 1 1040 ? 198.680 161.941 183.361 1.00 43.83 1040 ASN A CA 1
ATOM 7935 C C . ASN A 1 1040 ? 198.467 162.687 182.051 1.00 43.83 1040 ASN A C 1
ATOM 7936 O O . ASN A 1 1040 ? 199.408 163.345 181.597 1.00 43.83 1040 ASN A O 1
ATOM 7941 N N . ASN A 1 1041 ? 197.292 162.615 181.425 1.00 45.02 1041 ASN A N 1
ATOM 7942 C CA . ASN A 1 1041 ? 197.142 163.017 180.030 1.00 45.02 1041 ASN A CA 1
ATOM 7943 C C . ASN A 1 1041 ? 195.879 163.843 179.836 1.00 45.02 1041 ASN A C 1
ATOM 7944 O O . ASN A 1 1041 ? 194.802 163.434 180.273 1.00 45.02 1041 ASN A O 1
ATOM 7949 N N . ILE A 1 1042 ? 196.009 164.999 179.186 1.00 39.46 1042 ILE A N 1
ATOM 7950 C CA . ILE A 1 1042 ? 194.904 165.924 178.950 1.00 39.46 1042 ILE A CA 1
ATOM 7951 C C . ILE A 1 1042 ? 195.058 166.525 177.561 1.00 39.46 1042 ILE A C 1
ATOM 7952 O O . ILE A 1 1042 ? 196.131 167.022 177.212 1.00 39.46 1042 ILE A O 1
ATOM 7957 N N . ARG A 1 1043 ? 193.983 166.496 176.769 1.00 38.08 1043 ARG A N 1
ATOM 7958 C CA . ARG A 1 1043 ? 193.968 167.069 175.425 1.00 38.08 1043 ARG A CA 1
ATOM 7959 C C . ARG A 1 1043 ? 192.866 168.115 175.366 1.00 38.08 1043 ARG A C 1
ATOM 7960 O O . ARG A 1 1043 ? 192.264 168.451 176.382 1.00 38.08 1043 ARG A O 1
ATOM 7968 N N . GLU A 1 1044 ? 192.601 168.631 174.170 1.00 41.01 1044 GLU A N 1
ATOM 7969 C CA . GLU A 1 1044 ? 191.641 169.709 173.979 1.00 41.01 1044 GLU A CA 1
ATOM 7970 C C . GLU A 1 1044 ? 191.284 169.824 172.507 1.00 41.01 1044 GLU A C 1
ATOM 7971 O O . GLU A 1 1044 ? 192.173 169.918 171.661 1.00 41.01 1044 GLU A O 1
ATOM 7977 N N . LEU A 1 1045 ? 189.984 169.839 172.210 1.00 40.20 1045 LEU A N 1
ATOM 7978 C CA . LEU A 1 1045 ? 189.481 169.945 170.844 1.00 40.20 1045 LEU A CA 1
ATOM 7979 C C . LEU A 1 1045 ? 188.710 171.244 170.703 1.00 40.20 1045 LEU A C 1
ATOM 7980 O O . LEU A 1 1045 ? 187.615 171.375 171.250 1.00 40.20 1045 LEU A O 1
ATOM 7985 N N . THR A 1 1046 ? 189.261 172.185 169.957 1.00 50.19 1046 THR A N 1
ATOM 7986 C CA . THR A 1 1046 ? 188.660 173.504 169.812 1.00 50.19 1046 THR A CA 1
ATOM 7987 C C . THR A 1 1046 ? 189.200 174.130 168.533 1.00 50.19 1046 THR A C 1
ATOM 7988 O O . THR A 1 1046 ? 190.028 173.542 167.833 1.00 50.19 1046 THR A O 1
ATOM 7992 N N . SER A 1 1047 ? 188.717 175.335 168.228 1.00 55.13 1047 SER A N 1
ATOM 7993 C CA . SER A 1 1047 ? 189.129 176.013 167.007 1.00 55.13 1047 SER A CA 1
ATOM 7994 C C . SER A 1 1047 ? 190.561 176.522 167.075 1.00 55.13 1047 SER A C 1
ATOM 7995 O O . SER A 1 1047 ? 191.122 176.885 166.037 1.00 55.13 1047 SER A O 1
ATOM 7998 N N . ARG A 1 1048 ? 191.160 176.568 168.263 1.00 58.66 1048 ARG A N 1
ATOM 7999 C CA . ARG A 1 1048 ? 192.543 177.003 168.393 1.00 58.66 1048 ARG A CA 1
ATOM 8000 C C . ARG A 1 1048 ? 193.544 175.885 168.144 1.00 58.66 1048 ARG A C 1
ATOM 8001 O O . ARG A 1 1048 ? 194.750 176.136 168.192 1.00 58.66 1048 ARG A O 1
ATOM 8009 N N . VAL A 1 1049 ? 193.089 174.667 167.898 1.00 58.36 1049 VAL A N 1
ATOM 8010 C CA . VAL A 1 1049 ? 193.994 173.586 167.537 1.00 58.36 1049 VAL A CA 1
ATOM 8011 C C . VAL A 1 1049 ? 194.287 173.683 166.047 1.00 58.36 1049 VAL A C 1
ATOM 8012 O O . VAL A 1 1049 ? 193.380 173.921 165.242 1.00 58.36 1049 VAL A O 1
ATOM 8016 N N . SER A 1 1050 ? 195.556 173.519 165.678 1.00 67.15 1050 SER A N 1
ATOM 8017 C CA . SER A 1 1050 ? 195.963 173.652 164.285 1.00 67.15 1050 SER A CA 1
ATOM 8018 C C . SER A 1 1050 ? 195.413 172.508 163.442 1.00 67.15 1050 SER A C 1
ATOM 8019 O O . SER A 1 1050 ? 195.234 171.386 163.918 1.00 67.15 1050 SER A O 1
ATOM 8022 N N . SER A 1 1051 ? 195.152 172.810 162.168 1.00 73.93 1051 SER A N 1
ATOM 8023 C CA . SER A 1 1051 ? 194.397 171.892 161.319 1.00 73.93 1051 SER A CA 1
ATOM 8024 C C . SER A 1 1051 ? 195.220 170.670 160.933 1.00 73.93 1051 SER A C 1
ATOM 8025 O O . SER A 1 1051 ? 194.662 169.619 160.601 1.00 73.93 1051 SER A O 1
ATOM 8028 N N . GLN A 1 1052 ? 196.547 170.789 160.956 1.00 75.33 1052 GLN A N 1
ATOM 8029 C CA . GLN A 1 1052 ? 197.387 169.627 160.696 1.00 75.33 1052 GLN A CA 1
ATOM 8030 C C . GLN A 1 1052 ? 197.326 168.625 161.840 1.00 75.33 1052 GLN A C 1
ATOM 8031 O O . GLN A 1 1052 ? 197.421 167.415 161.609 1.00 75.33 1052 GLN A O 1
ATOM 8037 N N . ASP A 1 1053 ? 197.166 169.104 163.074 1.00 74.22 1053 ASP A N 1
ATOM 8038 C CA . ASP A 1 1053 ? 197.219 168.246 164.251 1.00 74.22 1053 ASP A CA 1
ATOM 8039 C C . ASP A 1 1053 ? 195.883 167.618 164.618 1.00 74.22 1053 ASP A C 1
ATOM 8040 O O . ASP A 1 1053 ? 195.864 166.694 165.437 1.00 74.22 1053 ASP A O 1
ATOM 8045 N N . ILE A 1 1054 ? 194.777 168.097 164.040 1.00 68.56 1054 ILE A N 1
ATOM 8046 C CA . ILE A 1 1054 ? 193.452 167.607 164.438 1.00 68.56 1054 ILE A CA 1
ATOM 8047 C C . ILE A 1 1054 ? 193.247 166.115 164.163 1.00 68.56 1054 ILE A C 1
ATOM 8048 O O . ILE A 1 1054 ? 192.812 165.400 165.082 1.00 68.56 1054 ILE A O 1
ATOM 8053 N N . PRO A 1 1055 ? 193.539 165.576 162.962 1.00 66.52 1055 PRO A N 1
ATOM 8054 C CA . PRO A 1 1055 ? 193.317 164.133 162.773 1.00 66.52 1055 PRO A CA 1
ATOM 8055 C C . PRO A 1 1055 ? 194.204 163.253 163.627 1.00 66.52 1055 PRO A C 1
ATOM 8056 O O . PRO A 1 1055 ? 193.845 162.098 163.880 1.00 66.52 1055 PRO A O 1
ATOM 8060 N N . LYS A 1 1056 ? 195.346 163.760 164.091 1.00 66.46 1056 LYS A N 1
ATOM 8061 C CA . LYS A 1 1056 ? 196.163 162.981 165.014 1.00 66.46 1056 LYS A CA 1
ATOM 8062 C C . LYS A 1 1056 ? 195.481 162.840 166.368 1.00 66.46 1056 LYS A C 1
ATOM 8063 O O . LYS A 1 1056 ? 195.552 161.777 166.995 1.00 66.46 1056 LYS A O 1
ATOM 8069 N N . TYR A 1 1057 ? 194.808 163.898 166.834 1.00 64.95 1057 TYR A N 1
ATOM 8070 C CA . TYR A 1 1057 ? 194.072 163.812 168.092 1.00 64.95 1057 TYR A CA 1
ATOM 8071 C C . TYR A 1 1057 ? 192.827 162.952 167.949 1.00 64.95 1057 TYR A C 1
ATOM 8072 O O . TYR A 1 1057 ? 192.491 162.191 168.861 1.00 64.95 1057 TYR A O 1
ATOM 8081 N N . LEU A 1 1058 ? 192.120 163.068 166.821 1.00 61.93 1058 LEU A N 1
ATOM 8082 C CA . LEU A 1 1058 ? 190.957 162.207 166.603 1.00 61.93 1058 LEU A CA 1
ATOM 8083 C C . LEU A 1 1058 ? 191.354 160.746 166.453 1.00 61.93 1058 LEU A C 1
ATOM 8084 O O . LEU A 1 1058 ? 190.594 159.853 166.840 1.00 61.93 1058 LEU A O 1
ATOM 8089 N N . ASP A 1 1059 ? 192.531 160.473 165.897 1.00 66.41 1059 ASP A N 1
ATOM 8090 C CA . ASP A 1 1059 ? 192.957 159.086 165.773 1.00 66.41 1059 ASP A CA 1
ATOM 8091 C C . ASP A 1 1059 ? 193.600 158.545 167.042 1.00 66.41 1059 ASP A C 1
ATOM 8092 O O . ASP A 1 1059 ? 193.845 157.337 167.123 1.00 66.41 1059 ASP A O 1
ATOM 8097 N N . ASN A 1 1060 ? 193.873 159.399 168.028 1.00 58.94 1060 ASN A N 1
ATOM 8098 C CA . ASN A 1 1060 ? 194.409 158.931 169.301 1.00 58.94 1060 ASN A CA 1
ATOM 8099 C C . ASN A 1 1060 ? 193.305 158.490 170.250 1.00 58.94 1060 ASN A C 1
ATOM 8100 O O . ASN A 1 1060 ? 193.557 157.711 171.172 1.00 58.94 1060 ASN A O 1
ATOM 8105 N N . LEU A 1 1061 ? 192.078 158.961 170.029 1.00 54.57 1061 LEU A N 1
ATOM 8106 C CA . LEU A 1 1061 ? 190.980 158.667 170.937 1.00 54.57 1061 LEU A CA 1
ATOM 8107 C C . LEU A 1 1061 ? 190.489 157.233 170.828 1.00 54.57 1061 LEU A C 1
ATOM 8108 O O . LEU A 1 1061 ? 189.674 156.813 171.653 1.00 54.57 1061 LEU A O 1
ATOM 8113 N N . GLU A 1 1062 ? 190.952 156.474 169.841 1.00 60.34 1062 GLU A N 1
ATOM 8114 C CA . GLU A 1 1062 ? 190.431 155.131 169.642 1.00 60.34 1062 GLU A CA 1
ATOM 8115 C C . GLU A 1 1062 ? 191.271 154.046 170.299 1.00 60.34 1062 GLU A C 1
ATOM 8116 O O . GLU A 1 1062 ? 190.958 152.865 170.127 1.00 60.34 1062 GLU A O 1
ATOM 8122 N N . VAL A 1 1063 ? 192.320 154.396 171.031 1.00 53.98 1063 VAL A N 1
ATOM 8123 C CA . VAL A 1 1063 ? 193.126 153.384 171.703 1.00 53.98 1063 VAL A CA 1
ATOM 8124 C C . VAL A 1 1063 ? 192.500 153.078 173.060 1.00 53.98 1063 VAL A C 1
ATOM 8125 O O . VAL A 1 1063 ? 191.963 153.968 173.728 1.00 53.98 1063 VAL A O 1
ATOM 8129 N N . LYS A 1 1064 ? 192.508 151.809 173.442 1.00 49.44 1064 LYS A N 1
ATOM 8130 C CA . LYS A 1 1064 ? 191.875 151.397 174.680 1.00 49.44 1064 LYS A CA 1
ATOM 8131 C C . LYS A 1 1064 ? 192.889 151.348 175.813 1.00 49.44 1064 LYS A C 1
ATOM 8132 O O . LYS A 1 1064 ? 194.094 151.226 175.595 1.00 49.44 1064 LYS A O 1
ATOM 8138 N N . PHE A 1 1065 ? 192.383 151.453 177.038 1.00 46.25 1065 PHE A N 1
ATOM 8139 C CA . PHE A 1 1065 ? 193.203 151.166 178.204 1.00 46.25 1065 PHE A CA 1
ATOM 8140 C C . PHE A 1 1065 ? 193.513 149.677 178.237 1.00 46.25 1065 PHE A C 1
ATOM 8141 O O . PHE A 1 1065 ? 192.650 148.843 177.961 1.00 46.25 1065 PHE A O 1
ATOM 8149 N N . LYS A 1 1066 ? 194.751 149.346 178.569 1.00 55.12 1066 LYS A N 1
ATOM 8150 C CA . LYS A 1 1066 ? 195.234 147.974 178.541 1.00 55.12 1066 LYS A CA 1
ATOM 8151 C C . LYS A 1 1066 ? 195.185 147.389 179.945 1.00 55.12 1066 LYS A C 1
ATOM 8152 O O . LYS A 1 1066 ? 195.493 148.077 180.918 1.00 55.12 1066 LYS A O 1
ATOM 8158 N N . ALA A 1 1067 ? 194.806 146.120 180.050 1.00 56.22 1067 ALA A N 1
ATOM 8159 C CA . ALA A 1 1067 ? 194.613 145.490 181.345 1.00 56.22 1067 ALA A CA 1
ATOM 8160 C C . ALA A 1 1067 ? 195.392 144.189 181.436 1.00 56.22 1067 ALA A C 1
ATOM 8161 O O . ALA A 1 1067 ? 195.627 143.515 180.432 1.00 56.22 1067 ALA A O 1
ATOM 8163 N N . GLU A 1 1068 ? 195.780 143.841 182.662 1.00 63.77 1068 GLU A N 1
ATOM 8164 C CA . GLU A 1 1068 ? 196.506 142.614 182.950 1.00 63.77 1068 GLU A CA 1
ATOM 8165 C C . GLU A 1 1068 ? 196.199 142.205 184.384 1.00 63.77 1068 GLU A C 1
ATOM 8166 O O . GLU A 1 1068 ? 196.070 143.054 185.268 1.00 63.77 1068 GLU A O 1
ATOM 8172 N N . PHE A 1 1069 ? 196.084 140.902 184.610 1.00 68.98 1069 PHE A N 1
ATOM 8173 C CA . PHE A 1 1069 ? 195.630 140.367 185.887 1.00 68.98 1069 PHE A CA 1
ATOM 8174 C C . PHE A 1 1069 ? 196.818 139.950 186.745 1.00 68.98 1069 PHE A C 1
ATOM 8175 O O . PHE A 1 1069 ? 197.629 139.116 186.330 1.00 68.98 1069 PHE A O 1
ATOM 8183 N N . ASP A 1 1070 ? 196.909 140.521 187.946 1.00 76.67 1070 ASP A N 1
ATOM 8184 C CA . ASP A 1 1070 ? 197.969 140.217 188.903 1.00 76.67 1070 ASP A CA 1
ATOM 8185 C C . ASP A 1 1070 ? 197.376 139.465 190.086 1.00 76.67 1070 ASP A C 1
ATOM 8186 O O . ASP A 1 1070 ? 196.514 139.996 190.793 1.00 76.67 1070 ASP A O 1
ATOM 8191 N N . SER A 1 1071 ? 197.860 138.244 190.322 1.00 79.87 1071 SER A N 1
ATOM 8192 C CA . SER A 1 1071 ? 197.329 137.440 191.417 1.00 79.87 1071 SER A CA 1
ATOM 8193 C C . SER A 1 1071 ? 197.908 137.832 192.771 1.00 79.87 1071 SER A C 1
ATOM 8194 O O . SER A 1 1071 ? 197.367 137.415 193.800 1.00 79.87 1071 SER A O 1
ATOM 8197 N N . SER A 1 1072 ? 198.995 138.606 192.798 1.00 76.98 1072 SER A N 1
ATOM 8198 C CA . SER A 1 1072 ? 199.539 139.063 194.073 1.00 76.98 1072 SER A CA 1
ATOM 8199 C C . SER A 1 1072 ? 198.616 140.079 194.729 1.00 76.98 1072 SER A C 1
ATOM 8200 O O . SER A 1 1072 ? 198.290 139.963 195.915 1.00 76.98 1072 SER A O 1
ATOM 8203 N N . ALA A 1 1073 ? 198.183 141.087 193.970 1.00 74.36 1073 ALA A N 1
ATOM 8204 C CA . ALA A 1 1073 ? 197.242 142.072 194.487 1.00 74.36 1073 ALA A CA 1
ATOM 8205 C C . ALA A 1 1073 ? 195.797 141.611 194.382 1.00 74.36 1073 ALA A C 1
ATOM 8206 O O . ALA A 1 1073 ? 194.952 142.093 195.143 1.00 74.36 1073 ALA A O 1
ATOM 8208 N N . GLY A 1 1074 ? 195.498 140.693 193.466 1.00 68.44 1074 GLY A N 1
ATOM 8209 C CA . GLY A 1 1074 ? 194.145 140.209 193.294 1.00 68.44 1074 GLY A CA 1
ATOM 8210 C C . GLY A 1 1074 ? 193.260 141.081 192.439 1.00 68.44 1074 GLY A C 1
ATOM 8211 O O . GLY A 1 1074 ? 192.035 140.989 192.547 1.00 68.44 1074 GLY A O 1
ATOM 8212 N N . LYS A 1 1075 ? 193.836 141.924 191.587 1.00 59.94 1075 LYS A N 1
ATOM 8213 C CA . LYS A 1 1075 ? 193.059 142.872 190.803 1.00 59.94 1075 LYS A CA 1
ATOM 8214 C C . LYS A 1 1075 ? 193.718 143.035 189.437 1.00 59.94 1075 LYS A C 1
ATOM 8215 O O . LYS A 1 1075 ? 194.615 142.274 189.068 1.00 59.94 1075 LYS A O 1
ATOM 8221 N N . TYR A 1 1076 ? 193.258 144.022 188.677 1.00 54.20 1076 TYR A N 1
ATOM 8222 C CA . TYR A 1 1076 ? 193.810 144.358 187.374 1.00 54.20 1076 TYR A CA 1
ATOM 8223 C C . TYR A 1 1076 ? 194.641 145.631 187.472 1.00 54.20 1076 TYR A C 1
ATOM 8224 O O . TYR A 1 1076 ? 194.397 146.491 188.319 1.00 54.20 1076 TYR A O 1
ATOM 8233 N N . VAL A 1 1077 ? 195.626 145.752 186.583 1.00 59.50 1077 VAL A N 1
ATOM 8234 C CA . VAL A 1 1077 ? 196.551 146.880 186.619 1.00 59.50 1077 VAL A CA 1
ATOM 8235 C C . VAL A 1 1077 ? 197.055 147.127 185.204 1.00 59.50 1077 VAL A C 1
ATOM 8236 O O . VAL A 1 1077 ? 197.102 146.212 184.379 1.00 59.50 1077 VAL A O 1
ATOM 8240 N N . THR A 1 1078 ? 197.397 148.380 184.912 1.00 68.19 1078 THR A N 1
ATOM 8241 C CA . THR A 1 1078 ? 197.895 148.789 183.607 1.00 68.19 1078 THR A CA 1
ATOM 8242 C C . THR A 1 1078 ? 199.414 148.908 183.633 1.00 68.19 1078 THR A C 1
ATOM 8243 O O . THR A 1 1078 ? 200.022 149.147 184.680 1.00 68.19 1078 THR A O 1
ATOM 8247 N N . LYS A 1 1079 ? 200.021 148.753 182.456 1.00 72.71 1079 LYS A N 1
ATOM 8248 C CA . LYS A 1 1079 ? 201.464 148.905 182.300 1.00 72.71 1079 LYS A CA 1
ATOM 8249 C C . LYS A 1 1079 ? 201.771 149.195 180.840 1.00 72.71 1079 LYS A C 1
ATOM 8250 O O . LYS A 1 1079 ? 201.322 148.463 179.954 1.00 72.71 1079 LYS A O 1
ATOM 8256 N N . TRP A 1 1080 ? 202.532 150.256 180.594 1.00 74.80 1080 TRP A N 1
ATOM 8257 C CA . TRP A 1 1080 ? 202.780 150.753 179.248 1.00 74.80 1080 TRP A CA 1
ATOM 8258 C C . TRP A 1 1080 ? 204.234 150.517 178.864 1.00 74.80 1080 TRP A C 1
ATOM 8259 O O . TRP A 1 1080 ? 205.146 150.991 179.549 1.00 74.80 1080 TRP A O 1
ATOM 8270 N N . GLN A 1 1081 ? 204.443 149.810 177.757 1.00 81.55 1081 GLN A N 1
ATOM 8271 C CA . GLN A 1 1081 ? 205.785 149.464 177.323 1.00 81.55 1081 GLN A CA 1
ATOM 8272 C C . GLN A 1 1081 ? 206.460 150.650 176.643 1.00 81.55 1081 GLN A C 1
ATOM 8273 O O . GLN A 1 1081 ? 205.868 151.711 176.439 1.00 81.55 1081 GLN A O 1
ATOM 8279 N N . GLU A 1 1082 ? 207.728 150.453 176.300 1.00 88.70 1082 GLU A N 1
ATOM 8280 C CA . GLU A 1 1082 ? 208.534 151.519 175.727 1.00 88.70 1082 GLU A CA 1
ATOM 8281 C C . GLU A 1 1082 ? 208.105 151.807 174.295 1.00 88.70 1082 GLU A C 1
ATOM 8282 O O . GLU A 1 1082 ? 207.885 150.890 173.499 1.00 88.70 1082 GLU A O 1
ATOM 8288 N N . GLY A 1 1083 ? 207.981 153.092 173.971 1.00 82.82 1083 GLY A N 1
ATOM 8289 C CA . GLY A 1 1083 ? 207.588 153.488 172.636 1.00 82.82 1083 GLY A CA 1
ATOM 8290 C C . GLY A 1 1083 ? 206.142 153.235 172.289 1.00 82.82 1083 GLY A C 1
ATOM 8291 O O . GLY A 1 1083 ? 205.822 153.078 171.109 1.00 82.82 1083 GLY A O 1
ATOM 8292 N N . ASP A 1 1084 ? 205.259 153.181 173.276 1.00 78.16 1084 ASP A N 1
ATOM 8293 C CA . ASP A 1 1084 ? 203.850 152.904 173.057 1.00 78.16 1084 ASP A CA 1
ATOM 8294 C C . ASP A 1 1084 ? 203.010 154.134 173.377 1.00 78.16 1084 ASP A C 1
ATOM 8295 O O . ASP A 1 1084 ? 203.377 154.967 174.207 1.00 78.16 1084 ASP A O 1
ATOM 8300 N N . THR A 1 1085 ? 201.870 154.239 172.701 1.00 70.42 1085 THR A N 1
ATOM 8301 C CA . THR A 1 1085 ? 200.965 155.363 172.884 1.00 70.42 1085 THR A CA 1
ATOM 8302 C C . THR A 1 1085 ? 200.134 155.187 174.147 1.00 70.42 1085 THR A C 1
ATOM 8303 O O . THR A 1 1085 ? 199.781 154.067 174.522 1.00 70.42 1085 THR A O 1
ATOM 8307 N N . ARG A 1 1086 ? 199.820 156.305 174.794 1.00 65.96 1086 ARG A N 1
ATOM 8308 C CA . ARG A 1 1086 ? 199.053 156.331 176.029 1.00 65.96 1086 ARG A CA 1
ATOM 8309 C C . ARG A 1 1086 ? 197.621 156.777 175.766 1.00 65.96 1086 ARG A C 1
ATOM 8310 O O . ARG A 1 1086 ? 197.369 157.651 174.935 1.00 65.96 1086 ARG A O 1
ATOM 8318 N N . ALA A 1 1087 ? 196.685 156.174 176.494 1.00 50.09 1087 ALA A N 1
ATOM 8319 C CA . ALA A 1 1087 ? 195.289 156.559 176.389 1.00 50.09 1087 ALA A CA 1
ATOM 8320 C C . ALA A 1 1087 ? 195.046 157.882 177.100 1.00 50.09 1087 ALA A C 1
ATOM 8321 O O . ALA A 1 1087 ? 195.745 158.241 178.048 1.00 50.09 1087 ALA A O 1
ATOM 8323 N N . ILE A 1 1088 ? 194.038 158.607 176.636 1.00 40.21 1088 ILE A N 1
ATOM 8324 C CA . ILE A 1 1088 ? 193.752 159.947 177.132 1.00 40.21 1088 ILE A CA 1
ATOM 8325 C C . ILE A 1 1088 ? 192.777 159.857 178.297 1.00 40.21 1088 ILE A C 1
ATOM 8326 O O . ILE A 1 1088 ? 191.875 159.013 178.307 1.00 40.21 1088 ILE A O 1
ATOM 8331 N N . ASP A 1 1089 ? 192.965 160.718 179.295 1.00 39.59 1089 ASP A N 1
ATOM 8332 C CA . ASP A 1 1089 ? 192.166 160.698 180.509 1.00 39.59 1089 ASP A CA 1
ATOM 8333 C C . ASP A 1 1089 ? 191.040 161.721 180.519 1.00 39.59 1089 ASP A C 1
ATOM 8334 O O . ASP A 1 1089 ? 189.899 161.362 180.804 1.00 39.59 1089 ASP A O 1
ATOM 8339 N N . VAL A 1 1090 ? 191.320 162.989 180.252 1.00 31.42 1090 VAL A N 1
ATOM 8340 C CA . VAL A 1 1090 ? 190.300 164.029 180.247 1.00 31.42 1090 VAL A CA 1
ATOM 8341 C C . VAL A 1 1090 ? 190.391 164.778 178.930 1.00 31.42 1090 VAL A C 1
ATOM 8342 O O . VAL A 1 1090 ? 191.479 165.183 178.516 1.00 31.42 1090 VAL A O 1
ATOM 8346 N N . VAL A 1 1091 ? 189.254 164.964 178.264 1.00 26.97 1091 VAL A N 1
ATOM 8347 C CA . VAL A 1 1091 ? 189.192 165.677 176.993 1.00 26.97 1091 VAL A CA 1
ATOM 8348 C C . VAL A 1 1091 ? 188.159 166.788 177.100 1.00 26.97 1091 VAL A C 1
ATOM 8349 O O . VAL A 1 1091 ? 187.118 166.617 177.736 1.00 26.97 1091 VAL A O 1
ATOM 8353 N N . LEU A 1 1092 ? 188.487 167.952 176.558 1.00 29.20 1092 LEU A N 1
ATOM 8354 C CA . LEU A 1 1092 ? 187.688 169.155 176.716 1.00 29.20 1092 LEU A CA 1
ATOM 8355 C C . LEU A 1 1092 ? 187.339 169.704 175.345 1.00 29.20 1092 LEU A C 1
ATOM 8356 O O . LEU A 1 1092 ? 188.210 169.798 174.480 1.00 29.20 1092 LEU A O 1
ATOM 8361 N N . ALA A 1 1093 ? 186.074 170.071 175.144 1.00 30.68 1093 ALA A N 1
ATOM 8362 C CA . ALA A 1 1093 ? 185.560 170.341 173.805 1.00 30.68 1093 ALA A CA 1
ATOM 8363 C C . ALA A 1 1093 ? 184.555 171.474 173.824 1.00 30.68 1093 ALA A C 1
ATOM 8364 O O . ALA A 1 1093 ? 183.607 171.440 174.604 1.00 30.68 1093 ALA A O 1
ATOM 8366 N N . THR A 1 1094 ? 184.732 172.458 172.955 1.00 44.61 1094 THR A N 1
ATOM 8367 C CA . THR A 1 1094 ? 183.715 173.489 172.817 1.00 44.61 1094 THR A CA 1
ATOM 8368 C C . THR A 1 1094 ? 182.612 173.027 171.885 1.00 44.61 1094 THR A C 1
ATOM 8369 O O . THR A 1 1094 ? 182.467 171.826 171.642 1.00 44.61 1094 THR A O 1
ATOM 8373 N N . ASN A 1 1095 ? 181.817 173.990 171.399 1.00 62.85 1095 ASN A N 1
ATOM 8374 C CA . ASN A 1 1095 ? 180.736 173.826 170.425 1.00 62.85 1095 ASN A CA 1
ATOM 8375 C C . ASN A 1 1095 ? 181.075 172.846 169.313 1.00 62.85 1095 ASN A C 1
ATOM 8376 O O . ASN A 1 1095 ? 180.239 172.036 168.904 1.00 62.85 1095 ASN A O 1
ATOM 8381 N N . MET A 1 1096 ? 182.311 172.905 168.833 1.00 71.53 1096 MET A N 1
ATOM 8382 C CA . MET A 1 1096 ? 182.752 172.059 167.735 1.00 71.53 1096 MET A CA 1
ATOM 8383 C C . MET A 1 1096 ? 183.166 170.692 168.285 1.00 71.53 1096 MET A C 1
ATOM 8384 O O . MET A 1 1096 ? 184.343 170.350 168.403 1.00 71.53 1096 MET A O 1
ATOM 8389 N N . LEU A 1 1097 ? 182.149 169.909 168.645 1.00 65.13 1097 LEU A N 1
ATOM 8390 C CA . LEU A 1 1097 ? 182.312 168.480 168.918 1.00 65.13 1097 LEU A CA 1
ATOM 8391 C C . LEU A 1 1097 ? 182.185 167.701 167.607 1.00 65.13 1097 LEU A C 1
ATOM 8392 O O . LEU A 1 1097 ? 181.264 166.919 167.378 1.00 65.13 1097 LEU A O 1
ATOM 8397 N N . SER A 1 1098 ? 183.142 167.965 166.721 1.00 75.34 1098 SER A N 1
ATOM 8398 C CA . SER A 1 1098 ? 183.126 167.432 165.360 1.00 75.34 1098 SER A CA 1
ATOM 8399 C C . SER A 1 1098 ? 183.806 166.065 165.341 1.00 75.34 1098 SER A C 1
ATOM 8400 O O . SER A 1 1098 ? 184.918 165.887 164.843 1.00 75.34 1098 SER A O 1
ATOM 8403 N N . VAL A 1 1099 ? 183.107 165.088 165.913 1.00 80.50 1099 VAL A N 1
ATOM 8404 C CA . VAL A 1 1099 ? 183.633 163.731 165.927 1.00 80.50 1099 VAL A CA 1
ATOM 8405 C C . VAL A 1 1099 ? 183.555 163.173 164.511 1.00 80.50 1099 VAL A C 1
ATOM 8406 O O . VAL A 1 1099 ? 182.534 163.305 163.823 1.00 80.50 1099 VAL A O 1
ATOM 8410 N N . GLY A 1 1100 ? 184.673 162.623 164.036 1.00 89.07 1100 GLY A N 1
ATOM 8411 C CA . GLY A 1 1100 ? 184.756 162.228 162.639 1.00 89.07 1100 GLY A CA 1
ATOM 8412 C C . GLY A 1 1100 ? 183.871 161.045 162.300 1.00 89.07 1100 GLY A C 1
ATOM 8413 O O . GLY A 1 1100 ? 183.141 161.069 161.307 1.00 89.07 1100 GLY A O 1
ATOM 8414 N N . VAL A 1 1101 ? 183.916 159.999 163.125 1.00 84.28 1101 VAL A N 1
ATOM 8415 C CA . VAL A 1 1101 ? 183.174 158.769 162.905 1.00 84.28 1101 VAL A CA 1
ATOM 8416 C C . VAL A 1 1101 ? 182.372 158.453 164.161 1.00 84.28 1101 VAL A C 1
ATOM 8417 O O . VAL A 1 1101 ? 182.366 159.211 165.127 1.00 84.28 1101 VAL A O 1
ATOM 8421 N N . ASP A 1 1102 ? 181.688 157.313 164.132 1.00 74.86 1102 ASP A N 1
ATOM 8422 C CA . ASP A 1 1102 ? 181.008 156.807 165.317 1.00 74.86 1102 ASP A CA 1
ATOM 8423 C C . ASP A 1 1102 ? 182.031 156.182 166.261 1.00 74.86 1102 ASP A C 1
ATOM 8424 O O . ASP A 1 1102 ? 182.210 154.959 166.272 1.00 74.86 1102 ASP A O 1
ATOM 8429 N N . VAL A 1 1103 ? 182.715 157.020 167.043 1.00 64.71 1103 VAL A N 1
ATOM 8430 C CA . VAL A 1 1103 ? 183.784 156.544 167.912 1.00 64.71 1103 VAL A CA 1
ATOM 8431 C C . VAL A 1 1103 ? 183.178 155.724 169.036 1.00 64.71 1103 VAL A C 1
ATOM 8432 O O . VAL A 1 1103 ? 182.365 156.221 169.822 1.00 64.71 1103 VAL A O 1
ATOM 8436 N N . ASN A 1 1104 ? 183.584 154.463 169.123 1.00 59.96 1104 ASN A N 1
ATOM 8437 C CA . ASN A 1 1104 ? 182.859 153.497 169.932 1.00 59.96 1104 ASN A CA 1
ATOM 8438 C C . ASN A 1 1104 ? 183.201 153.588 171.411 1.00 59.96 1104 ASN A C 1
ATOM 8439 O O . ASN A 1 1104 ? 182.533 152.951 172.230 1.00 59.96 1104 ASN A O 1
ATOM 8444 N N . ARG A 1 1105 ? 184.222 154.355 171.782 1.00 44.70 1105 ARG A N 1
ATOM 8445 C CA . ARG A 1 1105 ? 184.698 154.294 173.159 1.00 44.70 1105 ARG A CA 1
ATOM 8446 C C . ARG A 1 1105 ? 183.946 155.258 174.069 1.00 44.70 1105 ARG A C 1
ATOM 8447 O O . ARG A 1 1105 ? 183.592 154.897 175.193 1.00 44.70 1105 ARG A O 1
ATOM 8455 N N . LEU A 1 1106 ? 183.700 156.481 173.613 1.00 40.72 1106 LEU A N 1
ATOM 8456 C CA . LEU A 1 1106 ? 183.228 157.535 174.504 1.00 40.72 1106 LEU A CA 1
ATOM 8457 C C . LEU A 1 1106 ? 181.815 157.267 175.021 1.00 40.72 1106 LEU A C 1
ATOM 8458 O O . LEU A 1 1106 ? 180.873 157.125 174.237 1.00 40.72 1106 LEU A O 1
ATOM 8463 N N . GLY A 1 1107 ? 181.673 157.204 176.348 1.00 29.23 1107 GLY A N 1
ATOM 8464 C CA . GLY A 1 1107 ? 180.412 156.881 176.990 1.00 29.23 1107 GLY A CA 1
ATOM 8465 C C . GLY A 1 1107 ? 180.118 157.586 178.304 1.00 29.23 1107 GLY A C 1
ATOM 8466 O O . GLY A 1 1107 ? 179.431 157.020 179.157 1.00 29.23 1107 GLY A O 1
ATOM 8467 N N . LEU A 1 1108 ? 180.637 158.800 178.491 1.00 26.98 1108 LEU A N 1
ATOM 8468 C CA . LEU A 1 1108 ? 180.412 159.574 179.711 1.00 26.98 1108 LEU A CA 1
ATOM 8469 C C . LEU A 1 1108 ? 180.729 161.025 179.411 1.00 26.98 1108 LEU A C 1
ATOM 8470 O O . LEU A 1 1108 ? 181.865 161.339 179.070 1.00 26.98 1108 LEU A O 1
ATOM 8475 N N . MET A 1 1109 ? 179.749 161.906 179.553 1.00 27.49 1109 MET A N 1
ATOM 8476 C CA . MET A 1 1109 ? 179.923 163.325 179.300 1.00 27.49 1109 MET A CA 1
ATOM 8477 C C . MET A 1 1109 ? 179.385 164.110 180.485 1.00 27.49 1109 MET A C 1
ATOM 8478 O O . MET A 1 1109 ? 178.415 163.705 181.124 1.00 27.49 1109 MET A O 1
ATOM 8483 N N . ALA A 1 1110 ? 180.034 165.232 180.793 1.00 26.80 1110 ALA A N 1
ATOM 8484 C CA . ALA A 1 1110 ? 179.613 166.106 181.882 1.00 26.80 1110 ALA A CA 1
ATOM 8485 C C . ALA A 1 1110 ? 179.407 167.512 181.345 1.00 26.80 1110 ALA A C 1
ATOM 8486 O O . ALA A 1 1110 ? 180.359 168.286 181.257 1.00 26.80 1110 ALA A O 1
ATOM 8488 N N . VAL A 1 1111 ? 178.171 167.843 181.010 1.00 26.02 1111 VAL A N 1
ATOM 8489 C CA . VAL A 1 1111 ? 177.816 169.150 180.480 1.00 26.02 1111 VAL A CA 1
ATOM 8490 C C . VAL A 1 1111 ? 1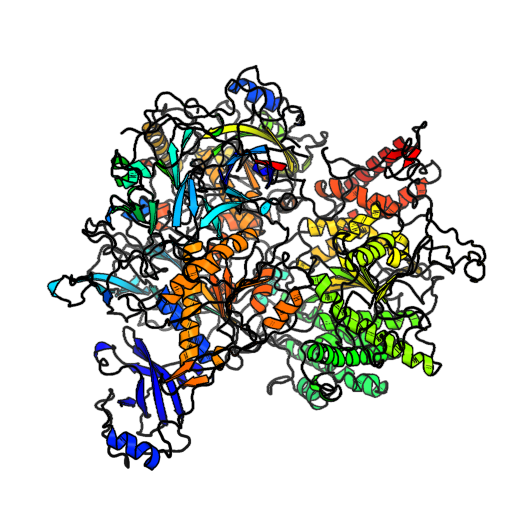77.988 170.171 181.591 1.00 26.02 1111 VAL A C 1
ATOM 8491 O O . VAL A 1 1111 ? 177.642 169.905 182.744 1.00 26.02 1111 VAL A O 1
ATOM 8495 N N . ASN A 1 1112 ? 178.526 171.333 181.255 1.00 33.85 1112 ASN A N 1
ATOM 8496 C CA . ASN A 1 1112 ? 178.840 172.375 182.223 1.00 33.85 1112 ASN A CA 1
ATOM 8497 C C . ASN A 1 1112 ? 177.997 173.597 181.886 1.00 33.85 1112 ASN A C 1
ATOM 8498 O O . ASN A 1 1112 ? 178.435 174.486 181.156 1.00 33.85 1112 ASN A O 1
ATOM 8503 N N . GLY A 1 1113 ? 176.801 173.653 182.444 1.00 36.06 1113 GLY A N 1
ATOM 8504 C CA . GLY A 1 1113 ? 175.926 174.787 182.194 1.00 36.06 1113 GLY A CA 1
ATOM 8505 C C . GLY A 1 1113 ? 174.916 174.505 181.102 1.00 36.06 1113 GLY A C 1
ATOM 8506 O O . GLY A 1 1113 ? 175.179 173.800 180.131 1.00 36.06 1113 GLY A O 1
ATOM 8507 N N . GLN A 1 1114 ? 173.731 175.066 181.272 1.00 36.89 1114 GLN A N 1
ATOM 8508 C CA . GLN A 1 1114 ? 172.677 174.886 180.286 1.00 36.89 1114 GLN A CA 1
ATOM 8509 C C . GLN A 1 1114 ? 172.976 175.732 179.054 1.00 36.89 1114 GLN A C 1
ATOM 8510 O O . GLN A 1 1114 ? 173.252 176.929 179.189 1.00 36.89 1114 GLN A O 1
ATOM 8516 N N . PRO A 1 1115 ? 172.952 175.155 177.853 1.00 34.91 1115 PRO A N 1
ATOM 8517 C CA . PRO A 1 1115 ? 173.218 175.940 176.649 1.00 34.91 1115 PRO A CA 1
ATOM 8518 C C . PRO A 1 1115 ? 172.086 176.903 176.354 1.00 34.91 1115 PRO A C 1
ATOM 8519 O O . PRO A 1 1115 ? 171.002 176.837 176.928 1.00 34.91 1115 PRO A O 1
ATOM 8523 N N . LYS A 1 1116 ? 172.348 177.815 175.431 1.00 41.72 1116 LYS A N 1
ATOM 8524 C CA . LYS A 1 1116 ? 171.352 178.815 175.081 1.00 41.72 1116 LYS A CA 1
ATOM 8525 C C . LYS A 1 1116 ? 170.294 178.292 174.118 1.00 41.72 1116 LYS A C 1
ATOM 8526 O O . LYS A 1 1116 ? 169.380 179.043 173.765 1.00 41.72 1116 LYS A O 1
ATOM 8532 N N . GLY A 1 1117 ? 170.387 177.040 173.685 1.00 41.69 1117 GLY A N 1
ATOM 8533 C CA . GLY A 1 1117 ? 169.408 176.491 172.767 1.00 41.69 1117 GLY A CA 1
ATOM 8534 C C . GLY A 1 1117 ? 169.139 175.031 173.050 1.00 41.69 1117 GLY A C 1
ATOM 8535 O O . GLY A 1 1117 ? 169.934 174.342 173.693 1.00 41.69 1117 GLY A O 1
ATOM 8536 N N . THR A 1 1118 ? 167.989 174.567 172.564 1.00 38.02 1118 THR A N 1
ATOM 8537 C CA . THR A 1 1118 ? 167.601 173.175 172.754 1.00 38.02 1118 THR A CA 1
ATOM 8538 C C . THR A 1 1118 ? 168.217 172.273 171.696 1.00 38.02 1118 THR A C 1
ATOM 8539 O O . THR A 1 1118 ? 168.597 171.131 171.988 1.00 38.02 1118 THR A O 1
ATOM 8543 N N . ALA A 1 1119 ? 168.319 172.774 170.465 1.00 38.04 1119 ALA A N 1
ATOM 8544 C CA . ALA A 1 1119 ? 168.934 172.006 169.393 1.00 38.04 1119 ALA A CA 1
ATOM 8545 C C . ALA A 1 1119 ? 170.393 171.717 169.696 1.00 38.04 1119 ALA A C 1
ATOM 8546 O O . ALA A 1 1119 ? 170.875 170.609 169.448 1.00 38.04 1119 ALA A O 1
ATOM 8548 N N . GLU A 1 1120 ? 171.104 172.701 170.254 1.00 39.05 1120 GLU A N 1
ATOM 8549 C CA . GLU A 1 1120 ? 172.491 172.501 170.657 1.00 39.05 1120 GLU A CA 1
ATOM 8550 C C . GLU A 1 1120 ? 172.603 171.446 171.744 1.00 39.05 1120 GLU A C 1
ATOM 8551 O O . GLU A 1 1120 ? 173.517 170.615 171.718 1.00 39.05 1120 GLU A O 1
ATOM 8557 N N . TYR A 1 1121 ? 171.675 171.461 172.703 1.00 39.18 1121 TYR A N 1
ATOM 8558 C CA . TYR A 1 1121 ? 171.700 170.500 173.799 1.00 39.18 1121 TYR A CA 1
ATOM 8559 C C . TYR A 1 1121 ? 171.458 169.086 173.300 1.00 39.18 1121 TYR A C 1
ATOM 8560 O O . TYR A 1 1121 ? 172.063 168.133 173.801 1.00 39.18 1121 TYR A O 1
ATOM 8569 N N . ILE A 1 1122 ? 170.570 168.924 172.318 1.00 38.76 1122 ILE A N 1
ATOM 8570 C CA . ILE A 1 1122 ? 170.311 167.587 171.789 1.00 38.76 1122 ILE A CA 1
ATOM 8571 C C . ILE A 1 1122 ? 171.452 167.128 170.888 1.00 38.76 1122 ILE A C 1
ATOM 8572 O O . ILE A 1 1122 ? 171.807 165.945 170.875 1.00 38.76 1122 ILE A O 1
ATOM 8577 N N . GLN A 1 1123 ? 172.049 168.046 170.124 1.00 44.29 1123 GLN A N 1
ATOM 8578 C CA . GLN A 1 1123 ? 173.151 167.673 169.241 1.00 44.29 1123 GLN A CA 1
ATOM 8579 C C . GLN A 1 1123 ? 174.382 167.251 170.032 1.00 44.29 1123 GLN A C 1
ATOM 8580 O O . GLN A 1 1123 ? 175.005 166.228 169.731 1.00 44.29 1123 GLN A O 1
ATOM 8586 N N . ALA A 1 1124 ? 174.747 168.033 171.051 1.00 40.08 1124 ALA A N 1
ATOM 8587 C CA . ALA A 1 1124 ? 175.980 167.782 171.788 1.00 40.08 1124 ALA A CA 1
ATOM 8588 C C . ALA A 1 1124 ? 175.891 166.510 172.615 1.00 40.08 1124 ALA A C 1
ATOM 8589 O O . ALA A 1 1124 ? 176.839 165.723 172.662 1.00 40.08 1124 ALA A O 1
ATOM 8591 N N . THR A 1 1125 ? 174.755 166.286 173.271 1.00 41.67 1125 THR A N 1
ATOM 8592 C CA . THR A 1 1125 ? 174.653 165.188 174.224 1.00 41.67 1125 THR A CA 1
ATOM 8593 C C . THR A 1 1125 ? 174.390 163.853 173.559 1.00 41.67 1125 THR A C 1
ATOM 8594 O O . THR A 1 1125 ? 174.398 162.830 174.243 1.00 41.67 1125 THR A O 1
ATOM 8598 N N . SER A 1 1126 ? 174.139 163.834 172.255 1.00 45.85 1126 SER A N 1
ATOM 8599 C CA . SER A 1 1126 ? 173.795 162.594 171.572 1.00 45.85 1126 SER A CA 1
ATOM 8600 C C . SER A 1 1126 ? 175.000 161.865 170.998 1.00 45.85 1126 SER A C 1
ATOM 8601 O O . SER A 1 1126 ? 174.842 160.747 170.500 1.00 45.85 1126 SER A O 1
ATOM 8604 N N . ARG A 1 1127 ? 176.190 162.463 171.054 1.00 50.64 1127 ARG A N 1
ATOM 8605 C CA . ARG A 1 1127 ? 177.373 161.809 170.507 1.00 50.64 1127 ARG A CA 1
ATOM 8606 C C . ARG A 1 1127 ? 177.797 160.620 171.356 1.00 50.64 1127 ARG A C 1
ATOM 8607 O O . ARG A 1 1127 ? 178.191 159.579 170.819 1.00 50.64 1127 ARG A O 1
ATOM 8615 N N . VAL A 1 1128 ? 177.732 160.751 172.675 1.00 40.40 1128 VAL A N 1
ATOM 8616 C CA . VAL A 1 1128 ? 178.199 159.695 173.565 1.00 40.40 1128 VAL A CA 1
ATOM 8617 C C . VAL A 1 1128 ? 177.100 158.665 173.744 1.00 40.40 1128 VAL A C 1
ATOM 8618 O O . VAL A 1 1128 ? 175.916 158.999 173.799 1.00 40.40 1128 VAL A O 1
ATOM 8622 N N . GLY A 1 1129 ? 177.490 157.401 173.800 1.00 39.41 1129 GLY A N 1
ATOM 8623 C CA . GLY A 1 1129 ? 176.549 156.342 174.091 1.00 39.41 1129 GLY A CA 1
ATOM 8624 C C . GLY A 1 1129 ? 175.808 155.793 172.897 1.00 39.41 1129 GLY A C 1
ATOM 8625 O O . GLY A 1 1129 ? 174.574 155.725 172.919 1.00 39.41 1129 GLY A O 1
ATOM 8626 N N . ARG A 1 1130 ? 176.526 155.390 171.850 1.00 49.00 1130 ARG A N 1
ATOM 8627 C CA . ARG A 1 1130 ? 175.917 154.875 170.631 1.00 49.00 1130 ARG A CA 1
ATOM 8628 C C . ARG A 1 1130 ? 176.053 153.370 170.479 1.00 49.00 1130 ARG A C 1
ATOM 8629 O O . ARG A 1 1130 ? 175.154 152.731 169.932 1.00 49.00 1130 ARG A O 1
ATOM 8637 N N . SER A 1 1131 ? 177.154 152.783 170.936 1.00 45.51 1131 SER A N 1
ATOM 8638 C CA . SER A 1 1131 ? 177.318 151.337 170.899 1.00 45.51 1131 SER A CA 1
ATOM 8639 C C . SER A 1 1131 ? 177.310 150.695 172.278 1.00 45.51 1131 SER A C 1
ATOM 8640 O O . SER A 1 1131 ? 177.100 149.483 172.379 1.00 45.51 1131 SER A O 1
ATOM 8643 N N . PHE A 1 1132 ? 177.546 151.475 173.324 1.00 36.46 1132 PHE A N 1
ATOM 8644 C CA . PHE A 1 1132 ? 177.531 151.078 174.721 1.00 36.46 1132 PHE A CA 1
ATOM 8645 C C . PHE A 1 1132 ? 176.679 152.091 175.469 1.00 36.46 1132 PHE A C 1
ATOM 8646 O O . PHE A 1 1132 ? 176.522 153.225 175.003 1.00 36.46 1132 PHE A O 1
ATOM 8654 N N . PRO A 1 1133 ? 176.091 151.712 176.615 1.00 25.91 1133 PRO A N 1
ATOM 8655 C CA . PRO A 1 1133 ? 175.134 152.596 177.291 1.00 25.91 1133 PRO A CA 1
ATOM 8656 C C . PRO A 1 1133 ? 175.745 153.907 177.745 1.00 25.91 1133 PRO A C 1
ATOM 8657 O O . PRO A 1 1133 ? 176.882 153.955 178.200 1.00 25.91 1133 PRO A O 1
ATOM 8661 N N . GLY A 1 1134 ? 174.966 154.971 177.643 1.00 26.46 1134 GLY A N 1
ATOM 8662 C CA . GLY A 1 1134 ? 175.461 156.303 177.893 1.00 26.46 1134 GLY A CA 1
ATOM 8663 C C . GLY A 1 1134 ? 174.985 156.873 179.207 1.00 26.46 1134 GLY A C 1
ATOM 8664 O O . GLY A 1 1134 ? 174.074 156.351 179.837 1.00 26.46 1134 GLY A O 1
ATOM 8665 N N . LEU A 1 1135 ? 175.619 157.971 179.613 1.00 34.16 1135 LEU A N 1
ATOM 8666 C CA . LEU A 1 1135 ? 175.348 158.577 180.907 1.00 34.16 1135 LEU A CA 1
ATOM 8667 C C . LEU A 1 1135 ? 175.837 160.009 180.892 1.00 34.16 1135 LEU A C 1
ATOM 8668 O O . LEU A 1 1135 ? 177.036 160.244 180.795 1.00 34.16 1135 LEU A O 1
ATOM 8673 N N . VAL A 1 1136 ? 174.917 160.955 180.996 1.00 48.30 1136 VAL A N 1
ATOM 8674 C CA . VAL A 1 1136 ? 175.242 162.372 181.002 1.00 48.30 1136 VAL A CA 1
ATOM 8675 C C . VAL A 1 1136 ? 174.871 162.951 182.363 1.00 48.30 1136 VAL A C 1
ATOM 8676 O O . VAL A 1 1136 ? 173.911 162.509 183.000 1.00 48.30 1136 VAL A O 1
ATOM 8680 N N . CYS A 1 1137 ? 175.666 163.916 182.836 1.00 34.35 1137 CYS A N 1
ATOM 8681 C CA . CYS A 1 1137 ? 175.385 164.617 184.086 1.00 34.35 1137 CYS A CA 1
ATOM 8682 C C . CYS A 1 1137 ? 175.487 166.114 183.849 1.00 34.35 1137 CYS A C 1
ATOM 8683 O O . CYS A 1 1137 ? 176.585 166.643 183.699 1.00 34.35 1137 CYS A O 1
ATOM 8686 N N . THR A 1 1138 ? 174.355 166.797 183.832 1.00 31.85 1138 THR A N 1
ATOM 8687 C CA . THR A 1 1138 ? 174.326 168.242 183.700 1.00 31.85 1138 THR A CA 1
ATOM 8688 C C . THR A 1 1138 ? 174.563 168.883 185.057 1.00 31.85 1138 THR A C 1
ATOM 8689 O O . THR A 1 1138 ? 173.915 168.524 186.041 1.00 31.85 1138 THR A O 1
ATOM 8693 N N . VAL A 1 1139 ? 175.476 169.844 185.102 1.00 34.34 1139 VAL A N 1
ATOM 8694 C CA . VAL A 1 1139 ? 175.788 170.583 186.313 1.00 34.34 1139 VAL A CA 1
ATOM 8695 C C . VAL A 1 1139 ? 175.182 171.969 186.178 1.00 34.34 1139 VAL A C 1
ATOM 8696 O O . VAL A 1 1139 ? 175.589 172.749 185.310 1.00 34.34 1139 VAL A O 1
ATOM 8700 N N . LEU A 1 1140 ? 174.214 172.281 187.035 1.00 35.56 1140 LEU A N 1
ATOM 8701 C CA . LEU A 1 1140 ? 173.495 173.546 187.000 1.00 35.56 1140 LEU A CA 1
ATOM 8702 C C . LEU A 1 1140 ? 173.858 174.391 188.211 1.00 35.56 1140 LEU A C 1
ATOM 8703 O O . LEU A 1 1140 ? 174.212 173.866 189.268 1.00 35.56 1140 LEU A O 1
ATOM 8708 N N . THR A 1 1141 ? 173.773 175.706 188.050 1.00 37.18 1141 THR A N 1
ATOM 8709 C CA . THR A 1 1141 ? 174.075 176.649 189.117 1.00 37.18 1141 THR A CA 1
ATOM 8710 C C . THR A 1 1141 ? 172.797 177.336 189.571 1.00 37.18 1141 THR A C 1
ATOM 8711 O O . THR A 1 1141 ? 171.980 177.745 188.744 1.00 37.18 1141 THR A O 1
ATOM 8715 N N . TRP A 1 1142 ? 172.647 177.477 190.886 1.00 35.08 1142 TRP A N 1
ATOM 8716 C CA . TRP A 1 1142 ? 171.457 178.080 191.463 1.00 35.08 1142 TRP A CA 1
ATOM 8717 C C . TRP A 1 1142 ? 171.318 179.552 191.121 1.00 35.08 1142 TRP A C 1
ATOM 8718 O O . TRP A 1 1142 ? 170.205 180.075 191.151 1.00 35.08 1142 TRP A O 1
ATOM 8729 N N . ALA A 1 1143 ? 172.401 180.235 190.786 1.00 32.84 1143 ALA A N 1
ATOM 8730 C CA . ALA A 1 1143 ? 172.323 181.682 190.659 1.00 32.84 1143 ALA A CA 1
ATOM 8731 C C . ALA A 1 1143 ? 171.801 182.146 189.311 1.00 32.84 1143 ALA A C 1
ATOM 8732 O O . ALA A 1 1143 ? 171.490 183.330 189.166 1.00 32.84 1143 ALA A O 1
ATOM 8734 N N . ARG A 1 1144 ? 171.713 181.261 188.322 1.00 39.23 1144 ARG A N 1
ATOM 8735 C CA . ARG A 1 1144 ? 171.228 181.723 187.028 1.00 39.23 1144 ARG A CA 1
ATOM 8736 C C . ARG A 1 1144 ? 169.774 181.323 186.829 1.00 39.23 1144 ARG A C 1
ATOM 8737 O O . ARG A 1 1144 ? 169.379 180.220 187.215 1.00 39.23 1144 ARG A O 1
ATOM 8745 N N . PRO A 1 1145 ? 168.972 182.213 186.240 1.00 36.05 1145 PRO A N 1
ATOM 8746 C CA . PRO A 1 1145 ? 167.534 181.928 186.116 1.00 36.05 1145 PRO A CA 1
ATOM 8747 C C . PRO A 1 1145 ? 167.210 180.726 185.250 1.00 36.05 1145 PRO A C 1
ATOM 8748 O O . PRO A 1 1145 ? 166.357 179.907 185.627 1.00 36.05 1145 PRO A O 1
ATOM 8752 N N . ARG A 1 1146 ? 167.877 180.596 184.099 1.00 36.88 1146 ARG A N 1
ATOM 8753 C CA . ARG A 1 1146 ? 167.586 179.510 183.171 1.00 36.88 1146 ARG A CA 1
ATOM 8754 C C . ARG A 1 1146 ? 167.916 178.156 183.780 1.00 36.88 1146 ARG A C 1
ATOM 8755 O O . ARG A 1 1146 ? 167.157 177.192 183.623 1.00 36.88 1146 ARG A O 1
ATOM 8763 N N . ASP A 1 1147 ? 169.026 178.079 184.511 1.00 39.37 1147 ASP A N 1
ATOM 8764 C CA . ASP A 1 1147 ? 169.428 176.830 185.145 1.00 39.37 1147 ASP A CA 1
ATOM 8765 C C . ASP A 1 1147 ? 168.428 176.397 186.210 1.00 39.37 1147 ASP A C 1
ATOM 8766 O O . ASP A 1 1147 ? 168.081 175.217 186.306 1.00 39.37 1147 ASP A O 1
ATOM 8771 N N . LEU A 1 1148 ? 167.955 177.339 187.024 1.00 34.53 1148 LEU A N 1
ATOM 8772 C CA . LEU A 1 1148 ? 167.015 176.992 188.084 1.00 34.53 1148 LEU A CA 1
ATOM 8773 C C . LEU A 1 1148 ? 165.666 176.593 187.507 1.00 34.53 1148 LEU A C 1
ATOM 8774 O O . LEU A 1 1148 ? 165.035 175.634 187.981 1.00 34.53 1148 LEU A O 1
ATOM 8779 N N . SER A 1 1149 ? 165.231 177.304 186.462 1.00 35.24 1149 SER A N 1
ATOM 8780 C CA . SER A 1 1149 ? 163.981 176.979 185.784 1.00 35.24 1149 SER A CA 1
ATOM 8781 C C . SER A 1 1149 ? 164.034 175.596 185.165 1.00 35.24 1149 SER A C 1
ATOM 8782 O O . SER A 1 1149 ? 163.030 174.882 185.141 1.00 35.24 1149 SER A O 1
ATOM 8785 N N . HIS A 1 1150 ? 165.192 175.201 184.650 1.00 38.37 1150 HIS A N 1
ATOM 8786 C CA . HIS A 1 1150 ? 165.302 173.859 184.103 1.00 38.37 1150 HIS A CA 1
ATOM 8787 C C . HIS A 1 1150 ? 165.428 172.815 185.192 1.00 38.37 1150 HIS A C 1
ATOM 8788 O O . HIS A 1 1150 ? 165.001 171.676 184.994 1.00 38.37 1150 HIS A O 1
ATOM 8795 N N . TYR A 1 1151 ? 166.031 173.167 186.332 1.00 48.30 1151 TYR A N 1
ATOM 8796 C CA . TYR A 1 1151 ? 166.182 172.203 187.417 1.00 48.30 1151 TYR A CA 1
ATOM 8797 C C . TYR A 1 1151 ? 164.836 171.832 188.009 1.00 48.30 1151 TYR A C 1
ATOM 8798 O O . TYR A 1 1151 ? 164.569 170.652 188.257 1.00 48.30 1151 TYR A O 1
ATOM 8807 N N . GLU A 1 1152 ? 163.962 172.817 188.209 1.00 37.73 1152 GLU A N 1
ATOM 8808 C CA . GLU A 1 1152 ? 162.674 172.527 188.828 1.00 37.73 1152 GLU A CA 1
ATOM 8809 C C . GLU A 1 1152 ? 161.749 171.702 187.936 1.00 37.73 1152 GLU A C 1
ATOM 8810 O O . GLU A 1 1152 ? 160.810 171.083 188.446 1.00 37.73 1152 GLU A O 1
ATOM 8816 N N . THR A 1 1153 ? 161.987 171.672 186.626 1.00 34.40 1153 THR A N 1
ATOM 8817 C CA . THR A 1 1153 ? 161.152 170.955 185.669 1.00 34.40 1153 THR A CA 1
ATOM 8818 C C . THR A 1 1153 ? 161.960 169.917 184.906 1.00 34.40 1153 THR A C 1
ATOM 8819 O O . THR A 1 1153 ? 161.842 169.790 183.693 1.00 34.40 1153 THR A O 1
ATOM 8823 N N . PHE A 1 1154 ? 162.793 169.164 185.619 1.00 48.30 1154 PHE A N 1
ATOM 8824 C CA . PHE A 1 1154 ? 163.807 168.337 184.974 1.00 48.30 1154 PHE A CA 1
ATOM 8825 C C . PHE A 1 1154 ? 163.199 167.141 184.258 1.00 48.30 1154 PHE A C 1
ATOM 8826 O O . PHE A 1 1154 ? 163.523 166.874 183.100 1.00 48.30 1154 PHE A O 1
ATOM 8834 N N . GLU A 1 1155 ? 162.323 166.406 184.925 1.00 37.87 1155 GLU A N 1
ATOM 8835 C CA . GLU A 1 1155 ? 161.871 165.138 184.376 1.00 37.87 1155 GLU A CA 1
ATOM 8836 C C . GLU A 1 1155 ? 160.815 165.291 183.291 1.00 37.87 1155 GLU A C 1
ATOM 8837 O O . GLU A 1 1155 ? 160.521 164.313 182.600 1.00 37.87 1155 GLU A O 1
ATOM 8843 N N . HIS A 1 1156 ? 160.247 166.481 183.114 1.00 33.94 1156 HIS A N 1
ATOM 8844 C CA . HIS A 1 1156 ? 159.296 166.720 182.042 1.00 33.94 1156 HIS A CA 1
ATOM 8845 C C . HIS A 1 1156 ? 159.962 167.270 180.799 1.00 33.94 1156 HIS A C 1
ATOM 8846 O O . HIS A 1 1156 ? 159.500 167.010 179.689 1.00 33.94 1156 HIS A O 1
ATOM 8853 N N . TYR A 1 1157 ? 161.037 168.035 180.960 1.00 36.55 1157 TYR A N 1
ATOM 8854 C CA . TYR A 1 1157 ? 161.795 168.523 179.811 1.00 36.55 1157 TYR A CA 1
ATOM 8855 C C . TYR A 1 1157 ? 162.499 167.394 179.080 1.00 36.55 1157 TYR A C 1
ATOM 8856 O O . TYR A 1 1157 ? 162.774 167.501 177.888 1.00 36.55 1157 TYR A O 1
ATOM 8865 N N . HIS A 1 1158 ? 162.800 166.314 179.769 1.00 38.79 1158 HIS A N 1
ATOM 8866 C CA . HIS A 1 1158 ? 163.582 165.241 179.197 1.00 38.79 1158 HIS A CA 1
ATOM 8867 C C . HIS A 1 1158 ? 162.714 164.141 178.632 1.00 38.79 1158 HIS A C 1
ATOM 8868 O O . HIS A 1 1158 ? 163.239 163.121 178.184 1.00 38.79 1158 HIS A O 1
ATOM 8875 N N . ALA A 1 1159 ? 161.397 164.325 178.642 1.00 33.17 1159 ALA A N 1
ATOM 8876 C CA . ALA A 1 1159 ? 160.471 163.412 177.995 1.00 33.17 1159 ALA A CA 1
ATOM 8877 C C . ALA A 1 1159 ? 159.723 164.043 176.833 1.00 33.17 1159 ALA A C 1
ATOM 8878 O O . ALA A 1 1159 ? 159.125 163.317 176.038 1.00 33.17 1159 ALA A O 1
ATOM 8880 N N . THR A 1 1160 ? 159.731 165.364 176.720 1.00 34.69 1160 THR A N 1
ATOM 8881 C CA . THR A 1 1160 ? 159.076 166.101 175.651 1.00 34.69 1160 THR A CA 1
ATOM 8882 C C . THR A 1 1160 ? 160.020 167.158 175.082 1.00 34.69 1160 THR A C 1
ATOM 8883 O O . THR A 1 1160 ? 159.740 168.354 175.166 1.00 34.69 1160 THR A O 1
ATOM 8887 N N . PHE A 1 1161 ? 161.202 166.731 174.607 1.00 38.77 1161 PHE A N 1
ATOM 8888 C CA . PHE A 1 1161 ? 162.182 167.627 173.990 1.00 38.77 1161 PHE A CA 1
ATOM 8889 C C . PHE A 1 1161 ? 161.583 168.598 172.987 1.00 38.77 1161 PHE A C 1
ATOM 8890 O O . PHE A 1 1161 ? 161.700 169.816 173.144 1.00 38.77 1161 PHE A O 1
ATOM 8898 N N . TYR A 1 1162 ? 160.917 168.071 171.959 1.00 40.37 1162 TYR A N 1
ATOM 8899 C CA . TYR A 1 1162 ? 160.523 168.871 170.802 1.00 40.37 1162 TYR A CA 1
ATOM 8900 C C . TYR A 1 1162 ? 159.391 169.838 171.092 1.00 40.37 1162 TYR A C 1
ATOM 8901 O O . TYR A 1 1162 ? 159.169 170.754 170.299 1.00 40.37 1162 TYR A O 1
ATOM 8910 N N . LYS A 1 1163 ? 158.683 169.661 172.205 1.00 45.01 1163 LYS A N 1
ATOM 8911 C CA . LYS A 1 1163 ? 157.657 170.603 172.623 1.00 45.01 1163 LYS A CA 1
ATOM 8912 C C . LYS A 1 1163 ? 158.241 171.917 173.119 1.00 45.01 1163 LYS A C 1
ATOM 8913 O O . LYS A 1 1163 ? 157.529 172.924 173.142 1.00 45.01 1163 LYS A O 1
ATOM 8919 N N . HIS A 1 1164 ? 159.518 171.932 173.505 1.00 45.37 1164 HIS A N 1
ATOM 8920 C CA . HIS A 1 1164 ? 160.115 173.029 174.257 1.00 45.37 1164 HIS A CA 1
ATOM 8921 C C . HIS A 1 1164 ? 161.112 173.852 173.456 1.00 45.37 1164 HIS A C 1
ATOM 8922 O O . HIS A 1 1164 ? 161.905 174.582 174.053 1.00 45.37 1164 HIS A O 1
ATOM 8929 N N . VAL A 1 1165 ? 161.096 173.759 172.126 1.00 50.55 1165 VAL A N 1
ATOM 8930 C CA . VAL A 1 1165 ? 162.074 174.480 171.322 1.00 50.55 1165 VAL A CA 1
ATOM 8931 C C . VAL A 1 1165 ? 161.773 175.971 171.335 1.00 50.55 1165 VAL A C 1
ATOM 8932 O O . VAL A 1 1165 ? 160.635 176.400 171.119 1.00 50.55 1165 VAL A O 1
ATOM 8936 N N . GLU A 1 1166 ? 162.804 176.766 171.600 1.00 63.17 1166 GLU A N 1
ATOM 8937 C CA . GLU A 1 1166 ? 162.717 178.215 171.701 1.00 63.17 1166 GLU A CA 1
ATOM 8938 C C . GLU A 1 1166 ? 162.412 178.853 170.349 1.00 63.17 1166 GLU A C 1
ATOM 8939 O O . GLU A 1 1166 ? 162.614 178.262 169.286 1.00 63.17 1166 GLU A O 1
ATOM 8945 N N . ALA A 1 1167 ? 161.939 180.095 170.410 1.00 73.72 1167 ALA A N 1
ATOM 8946 C CA . ALA A 1 1167 ? 161.406 180.782 169.245 1.00 73.72 1167 ALA A CA 1
ATOM 8947 C C . ALA A 1 1167 ? 162.524 181.332 168.360 1.00 73.72 1167 ALA A C 1
ATOM 8948 O O . ALA A 1 1167 ? 163.695 181.399 168.742 1.00 73.72 1167 ALA A O 1
ATOM 8950 N N . GLN A 1 1168 ? 162.137 181.728 167.149 1.00 72.30 1168 GLN A N 1
ATOM 8951 C CA . GLN A 1 1168 ? 163.044 182.283 166.155 1.00 72.30 1168 GLN A CA 1
ATOM 8952 C C . GLN A 1 1168 ? 162.310 183.394 165.412 1.00 72.30 1168 GLN A C 1
ATOM 8953 O O . GLN A 1 1168 ? 161.101 183.574 165.575 1.00 72.30 1168 GLN A O 1
ATOM 8959 N N . SER A 1 1169 ? 163.043 184.137 164.584 1.00 58.11 1169 SER A N 1
ATOM 8960 C CA . SER A 1 1169 ? 162.430 185.095 163.670 1.00 58.11 1169 SER A CA 1
ATOM 8961 C C . SER A 1 1169 ? 163.409 185.408 162.550 1.00 58.11 1169 SER A C 1
ATOM 8962 O O . SER A 1 1169 ? 164.621 185.473 162.767 1.00 58.11 1169 SER A O 1
ATOM 8965 N N . VAL A 1 1170 ? 162.866 185.601 161.344 1.00 43.72 1170 VAL A N 1
ATOM 8966 C CA . VAL A 1 1170 ? 163.629 186.053 160.183 1.00 43.72 1170 VAL A CA 1
ATOM 8967 C C . VAL A 1 1170 ? 162.842 187.157 159.501 1.00 43.72 1170 VAL A C 1
ATOM 8968 O O . VAL A 1 1170 ? 161.811 186.891 158.881 1.00 43.72 1170 VAL A O 1
ATOM 8972 N N . THR A 1 1171 ? 163.290 188.404 159.625 1.00 37.87 1171 THR A N 1
ATOM 8973 C CA . THR A 1 1171 ? 162.545 189.551 159.100 1.00 37.87 1171 THR A CA 1
ATOM 8974 C C . THR A 1 1171 ? 163.468 190.501 158.365 1.00 37.87 1171 THR A C 1
ATOM 8975 O O . THR A 1 1171 ? 163.974 191.468 158.944 1.00 37.87 1171 THR A O 1
ATOM 8979 N N . PRO A 1 1172 ? 163.693 190.281 157.071 1.00 37.44 1172 PRO A N 1
ATOM 8980 C CA . PRO A 1 1172 ? 164.256 191.344 156.238 1.00 37.44 1172 PRO A CA 1
ATOM 8981 C C . PRO A 1 1172 ? 163.221 192.419 155.958 1.00 37.44 1172 PRO A C 1
ATOM 8982 O O . PRO A 1 1172 ? 162.059 192.326 156.355 1.00 37.44 1172 PRO A O 1
ATOM 8986 N N . PHE A 1 1173 ? 163.680 193.475 155.290 1.00 45.06 1173 PHE A N 1
ATOM 8987 C CA . PHE A 1 1173 ? 162.867 194.614 154.860 1.00 45.06 1173 PHE A CA 1
ATOM 8988 C C . PHE A 1 1173 ? 162.241 195.390 156.017 1.00 45.06 1173 PHE A C 1
ATOM 8989 O O . PHE A 1 1173 ? 161.275 196.128 155.812 1.00 45.06 1173 PHE A O 1
ATOM 8997 N N . SER A 1 1174 ? 162.763 195.242 157.232 1.00 46.10 1174 SER A N 1
ATOM 8998 C CA . SER A 1 1174 ? 162.535 196.211 158.292 1.00 46.10 1174 SER A CA 1
ATOM 8999 C C . SER A 1 1174 ? 163.445 197.409 158.050 1.00 46.10 1174 SER A C 1
ATOM 9000 O O . SER A 1 1174 ? 164.387 197.313 157.263 1.00 46.10 1174 SER A O 1
ATOM 9003 N N . PRO A 1 1175 ? 163.160 198.571 158.649 1.00 46.86 1175 PRO A N 1
ATOM 9004 C CA . PRO A 1 1175 ? 164.046 199.728 158.413 1.00 46.86 1175 PRO A CA 1
ATOM 9005 C C . PRO A 1 1175 ? 165.484 199.516 158.866 1.00 46.86 1175 PRO A C 1
ATOM 9006 O O . PRO A 1 1175 ? 166.419 199.983 158.202 1.00 46.86 1175 PRO A O 1
ATOM 9010 N N . ARG A 1 1176 ? 165.688 198.786 159.961 1.00 48.75 1176 ARG A N 1
ATOM 9011 C CA . ARG A 1 1176 ? 167.035 198.571 160.469 1.00 48.75 1176 ARG A CA 1
ATOM 9012 C C . ARG A 1 1176 ? 167.827 197.589 159.618 1.00 48.75 1176 ARG A C 1
ATOM 9013 O O . ARG A 1 1176 ? 169.060 197.647 159.611 1.00 48.75 1176 ARG A O 1
ATOM 9021 N N . ALA A 1 1177 ? 167.155 196.683 158.908 1.00 45.98 1177 ALA A N 1
ATOM 9022 C CA . ALA A 1 1177 ? 167.868 195.788 158.005 1.00 45.98 1177 ALA A CA 1
ATOM 9023 C C . ALA A 1 1177 ? 168.005 196.380 156.611 1.00 45.98 1177 ALA A C 1
ATOM 9024 O O . ALA A 1 1177 ? 168.938 196.029 155.878 1.00 45.98 1177 ALA A O 1
ATOM 9026 N N . MET A 1 1178 ? 167.081 197.256 156.222 1.00 51.57 1178 MET A N 1
ATOM 9027 C CA . MET A 1 1178 ? 167.248 197.992 154.977 1.00 51.57 1178 MET A CA 1
ATOM 9028 C C . MET A 1 1178 ? 168.350 199.030 155.084 1.00 51.57 1178 MET A C 1
ATOM 9029 O O . MET A 1 1178 ? 168.926 199.421 154.065 1.00 51.57 1178 MET A O 1
ATOM 9034 N N . ASP A 1 1179 ? 168.650 199.506 156.293 1.00 55.25 1179 ASP A N 1
ATOM 9035 C CA . ASP A 1 1179 ? 169.783 200.410 156.440 1.00 55.25 1179 ASP A CA 1
ATOM 9036 C C . ASP A 1 1179 ? 171.121 199.705 156.267 1.00 55.25 1179 ASP A C 1
ATOM 9037 O O . ASP A 1 1179 ? 172.141 200.380 156.102 1.00 55.25 1179 ASP A O 1
ATOM 9042 N N . ARG A 1 1180 ? 171.152 198.373 156.311 1.00 56.60 1180 ARG A N 1
ATOM 9043 C CA . ARG A 1 1180 ? 172.381 197.625 156.074 1.00 56.60 1180 ARG A CA 1
ATOM 9044 C C . ARG A 1 1180 ? 172.445 196.998 154.684 1.00 56.60 1180 ARG A C 1
ATOM 9045 O O . ARG A 1 1180 ? 173.360 197.291 153.911 1.00 56.60 1180 ARG A O 1
ATOM 9053 N N . GLY A 1 1181 ? 171.487 196.138 154.346 1.00 48.55 1181 GLY A N 1
ATOM 9054 C CA . GLY A 1 1181 ? 171.704 195.257 153.209 1.00 48.55 1181 GLY A CA 1
ATOM 9055 C C . GLY A 1 1181 ? 171.284 195.778 151.854 1.00 48.55 1181 GLY A C 1
ATOM 9056 O O . GLY A 1 1181 ? 171.612 195.145 150.841 1.00 48.55 1181 GLY A O 1
ATOM 9057 N N . LEU A 1 1182 ? 170.575 196.906 151.808 1.00 47.25 1182 LEU A N 1
ATOM 9058 C CA . LEU A 1 1182 ? 169.918 197.318 150.572 1.00 47.25 1182 LEU A CA 1
ATOM 9059 C C . LEU A 1 1182 ? 170.927 197.745 149.515 1.00 47.25 1182 LEU A C 1
ATOM 9060 O O . LEU A 1 1182 ? 170.800 197.373 148.342 1.00 47.25 1182 LEU A O 1
ATOM 9065 N N . THR A 1 1183 ? 171.943 198.518 149.912 1.00 45.48 1183 THR A N 1
ATOM 9066 C CA . THR A 1 1183 ? 172.948 198.980 148.958 1.00 45.48 1183 THR A CA 1
ATOM 9067 C C . THR A 1 1183 ? 173.795 197.828 148.444 1.00 45.48 1183 THR A C 1
ATOM 9068 O O . THR A 1 1183 ? 174.118 197.773 147.252 1.00 45.48 1183 THR A O 1
ATOM 9072 N N . GLY A 1 1184 ? 174.140 196.890 149.321 1.00 42.21 1184 GLY A N 1
ATOM 9073 C CA . GLY A 1 1184 ? 174.900 195.735 148.887 1.00 42.21 1184 GLY A CA 1
ATOM 9074 C C . GLY A 1 1184 ? 174.140 194.893 147.885 1.00 42.21 1184 GLY A C 1
ATOM 9075 O O . GLY A 1 1184 ? 174.694 194.475 146.865 1.00 42.21 1184 GLY A O 1
ATOM 9076 N N . SER A 1 1185 ? 172.846 194.667 148.141 1.00 40.46 1185 SER A N 1
ATOM 9077 C CA . SER A 1 1185 ? 172.036 193.880 147.214 1.00 40.46 1185 SER A CA 1
ATOM 9078 C C . SER A 1 1185 ? 171.836 194.597 145.885 1.00 40.46 1185 SER A C 1
ATOM 9079 O O . SER A 1 1185 ? 171.905 193.968 144.819 1.00 40.46 1185 SER A O 1
ATOM 9082 N N . LEU A 1 1186 ? 171.601 195.910 145.928 1.00 42.03 1186 LEU A N 1
ATOM 9083 C CA . LEU A 1 1186 ? 171.431 196.682 144.703 1.00 42.03 1186 LEU A CA 1
ATOM 9084 C C . LEU A 1 1186 ? 172.681 196.634 143.839 1.00 42.03 1186 LEU A C 1
ATOM 9085 O O . LEU A 1 1186 ? 172.602 196.387 142.630 1.00 42.03 1186 LEU A O 1
ATOM 9090 N N . LEU A 1 1187 ? 173.853 196.840 144.446 1.00 42.76 1187 LEU A N 1
ATOM 9091 C CA . LEU A 1 1187 ? 175.082 196.837 143.665 1.00 42.76 1187 LEU A CA 1
ATOM 9092 C C . LEU A 1 1187 ? 175.435 195.439 143.183 1.00 42.76 1187 LEU A C 1
ATOM 9093 O O . LEU A 1 1187 ? 176.014 195.290 142.105 1.00 42.76 1187 LEU A O 1
ATOM 9098 N N . SER A 1 1188 ? 175.094 194.403 143.956 1.00 42.29 1188 SER A N 1
ATOM 9099 C CA . SER A 1 1188 ? 175.373 193.039 143.519 1.00 42.29 1188 SER A CA 1
ATOM 9100 C C . SER A 1 1188 ? 174.571 192.686 142.280 1.00 42.29 1188 SER A C 1
ATOM 9101 O O . SER A 1 1188 ? 175.111 192.151 141.302 1.00 42.29 1188 SER A O 1
ATOM 9104 N N . LEU A 1 1189 ? 173.275 193.004 142.295 1.00 44.75 1189 LEU A N 1
ATOM 9105 C CA . LEU A 1 1189 ? 172.447 192.736 141.125 1.00 44.75 1189 LEU A CA 1
ATOM 9106 C C . LEU A 1 1189 ? 172.824 193.630 139.955 1.00 44.75 1189 LEU A C 1
ATOM 9107 O O . LEU A 1 1189 ? 172.699 193.219 138.801 1.00 44.75 1189 LEU A O 1
ATOM 9112 N N . MET A 1 1190 ? 173.285 194.849 140.228 1.00 51.42 1190 MET A N 1
ATOM 9113 C CA . MET A 1 1190 ? 173.721 195.734 139.155 1.00 51.42 1190 MET A CA 1
ATOM 9114 C C . MET A 1 1190 ? 174.999 195.242 138.493 1.00 51.42 1190 MET A C 1
ATOM 9115 O O . MET A 1 1190 ? 175.163 195.369 137.276 1.00 51.42 1190 MET A O 1
ATOM 9120 N N . ARG A 1 1191 ? 175.928 194.701 139.275 1.00 53.36 1191 ARG A N 1
ATOM 9121 C CA . ARG A 1 1191 ? 177.231 194.368 138.724 1.00 53.36 1191 ARG A CA 1
ATOM 9122 C C . ARG A 1 1191 ? 177.236 192.991 138.084 1.00 53.36 1191 ARG A C 1
ATOM 9123 O O . ARG A 1 1191 ? 177.641 192.846 136.929 1.00 53.36 1191 ARG A O 1
ATOM 9131 N N . LEU A 1 1192 ? 176.777 191.964 138.799 1.00 51.76 1192 LEU A N 1
ATOM 9132 C CA . LEU A 1 1192 ? 176.984 190.619 138.265 1.00 51.76 1192 LEU A CA 1
ATOM 9133 C C . LEU A 1 1192 ? 176.014 190.235 137.159 1.00 51.76 1192 LEU A C 1
ATOM 9134 O O . LEU A 1 1192 ? 175.923 189.044 136.850 1.00 51.76 1192 LEU A O 1
ATOM 9139 N N . LYS A 1 1193 ? 175.301 191.177 136.547 1.00 55.84 1193 LYS A N 1
ATOM 9140 C CA . LYS A 1 1193 ? 174.315 190.850 135.529 1.00 55.84 1193 LYS A CA 1
ATOM 9141 C C . LYS A 1 1193 ? 174.572 191.569 134.210 1.00 55.84 1193 LYS A C 1
ATOM 9142 O O . LYS A 1 1193 ? 173.951 191.229 133.198 1.00 55.84 1193 LYS A O 1
ATOM 9148 N N . ASN A 1 1194 ? 175.477 192.540 134.181 1.00 59.85 1194 ASN A N 1
ATOM 9149 C CA . ASN A 1 1194 ? 175.657 193.354 132.989 1.00 59.85 1194 ASN A CA 1
ATOM 9150 C C . ASN A 1 1194 ? 177.138 193.447 132.653 1.00 59.85 1194 ASN A C 1
ATOM 9151 O O . ASN A 1 1194 ? 177.995 192.957 133.388 1.00 59.85 1194 ASN A O 1
ATOM 9156 N N . ASN A 1 1195 ? 177.430 194.086 131.522 1.00 64.37 1195 ASN A N 1
ATOM 9157 C CA . ASN A 1 1195 ? 178.791 194.204 131.016 1.00 64.37 1195 ASN A CA 1
ATOM 9158 C C . ASN A 1 1195 ? 179.397 195.583 131.203 1.00 64.37 1195 ASN A C 1
ATOM 9159 O O . ASN A 1 1195 ? 180.613 195.698 131.348 1.00 64.37 1195 ASN A O 1
ATOM 9164 N N . GLU A 1 1196 ? 178.587 196.640 131.191 1.00 70.61 1196 GLU A N 1
ATOM 9165 C CA . GLU A 1 1196 ? 179.138 197.981 131.342 1.00 70.61 1196 GLU A CA 1
ATOM 9166 C C . GLU A 1 1196 ? 179.516 198.278 132.784 1.00 70.61 1196 GLU A C 1
ATOM 9167 O O . GLU A 1 1196 ? 180.395 199.109 133.031 1.00 70.61 1196 GLU A O 1
ATOM 9173 N N . PHE A 1 1197 ? 178.868 197.626 133.743 1.00 64.81 1197 PHE A N 1
ATOM 9174 C CA . PHE A 1 1197 ? 179.127 197.862 135.155 1.00 64.81 1197 PHE A CA 1
ATOM 9175 C C . PHE A 1 1197 ? 180.036 196.813 135.777 1.00 64.81 1197 PHE A C 1
ATOM 9176 O O . PHE A 1 1197 ? 180.360 196.922 136.961 1.00 64.81 1197 PHE A O 1
ATOM 9184 N N . SER A 1 1198 ? 180.441 195.800 135.019 1.00 66.18 1198 SER A N 1
ATOM 9185 C CA . SER A 1 1198 ? 181.358 194.790 135.545 1.00 66.18 1198 SER A CA 1
ATOM 9186 C C . SER A 1 1198 ? 182.758 195.300 135.901 1.00 66.18 1198 SER A C 1
ATOM 9187 O O . SER A 1 1198 ? 183.254 194.926 136.977 1.00 66.18 1198 SER A O 1
ATOM 9190 N N . PRO A 1 1199 ? 183.465 196.090 135.079 1.00 68.62 1199 PRO A N 1
ATOM 9191 C CA . PRO A 1 1199 ? 184.812 196.509 135.486 1.00 68.62 1199 PRO A CA 1
ATOM 9192 C C . PRO A 1 1199 ? 184.787 197.547 136.597 1.00 68.62 1199 PRO A C 1
ATOM 9193 O O . PRO A 1 1199 ? 183.766 198.172 136.888 1.00 68.62 1199 PRO A O 1
ATOM 9197 N N . ASN A 1 1200 ? 185.959 197.730 137.212 1.00 72.14 1200 ASN A N 1
ATOM 9198 C CA . ASN A 1 1200 ? 186.109 198.625 138.354 1.00 72.14 1200 ASN A CA 1
ATOM 9199 C C . ASN A 1 1200 ? 185.879 200.082 137.989 1.00 72.14 1200 ASN A C 1
ATOM 9200 O O . ASN A 1 1200 ? 185.579 200.890 138.870 1.00 72.14 1200 ASN A O 1
ATOM 9205 N N . GLU A 1 1201 ? 186.002 200.437 136.717 1.00 73.48 1201 GLU A N 1
ATOM 9206 C CA . GLU A 1 1201 ? 185.782 201.800 136.264 1.00 73.48 1201 GLU A CA 1
ATOM 9207 C C . GLU A 1 1201 ? 184.368 202.023 135.751 1.00 73.48 1201 GLU A C 1
ATOM 9208 O O . GLU A 1 1201 ? 184.128 202.997 135.034 1.00 73.48 1201 GLU A O 1
ATOM 9214 N N . GLY A 1 1202 ? 183.428 201.142 136.098 1.00 72.37 1202 GLY A N 1
ATOM 9215 C CA . GLY A 1 1202 ? 182.079 201.238 135.570 1.00 72.37 1202 GLY A CA 1
ATOM 9216 C C . GLY A 1 1202 ? 181.172 202.188 136.322 1.00 72.37 1202 GLY A C 1
ATOM 9217 O O . GLY A 1 1202 ? 180.028 202.390 135.905 1.00 72.37 1202 GLY A O 1
ATOM 9218 N N . ALA A 1 1203 ? 181.656 202.777 137.417 1.00 71.62 1203 ALA A N 1
ATOM 9219 C CA . ALA A 1 1203 ? 180.814 203.653 138.225 1.00 71.62 1203 ALA A CA 1
ATOM 9220 C C . ALA A 1 1203 ? 180.476 204.948 137.500 1.00 71.62 1203 ALA A C 1
ATOM 9221 O O . ALA A 1 1203 ? 179.428 205.547 137.760 1.00 71.62 1203 ALA A O 1
ATOM 9223 N N . GLY A 1 1204 ? 181.342 205.403 136.606 1.00 75.64 1204 GLY A N 1
ATOM 9224 C CA . GLY A 1 1204 ? 181.046 206.602 135.853 1.00 75.64 1204 GLY A CA 1
ATOM 9225 C C . GLY A 1 1204 ? 180.166 206.401 134.645 1.00 75.64 1204 GLY A C 1
ATOM 9226 O O . GLY A 1 1204 ? 179.774 207.376 133.998 1.00 75.64 1204 GLY A O 1
ATOM 9227 N N . LYS A 1 1205 ? 179.826 205.155 134.332 1.00 77.73 1205 LYS A N 1
ATOM 9228 C CA . LYS A 1 1205 ? 179.108 204.825 133.111 1.00 77.73 1205 LYS A CA 1
ATOM 9229 C C . LYS A 1 1205 ? 177.619 205.129 133.181 1.00 77.73 1205 LYS A C 1
ATOM 9230 O O . LYS A 1 1205 ? 176.949 205.063 132.145 1.00 77.73 1205 LYS A O 1
ATOM 9236 N N . LEU A 1 1206 ? 177.081 205.456 134.357 1.00 82.12 1206 LEU A N 1
ATOM 9237 C CA . LEU A 1 1206 ? 175.634 205.573 134.535 1.00 82.12 1206 LEU A CA 1
ATOM 9238 C C . LEU A 1 1206 ? 175.178 206.859 133.852 1.00 82.12 1206 LEU A C 1
ATOM 9239 O O . LEU A 1 1206 ? 175.154 207.948 134.430 1.00 82.12 1206 LEU A O 1
ATOM 9244 N N . ASP A 1 1207 ? 174.828 206.719 132.579 1.00 91.70 1207 ASP A N 1
ATOM 9245 C CA . ASP A 1 1207 ? 174.453 207.844 131.745 1.00 91.70 1207 ASP A CA 1
ATOM 9246 C C . ASP A 1 1207 ? 172.939 208.036 131.755 1.00 91.70 1207 ASP A C 1
ATOM 9247 O O . ASP A 1 1207 ? 172.212 207.474 132.577 1.00 91.70 1207 ASP A O 1
ATOM 9252 N N . MET A 1 1208 ? 172.470 208.857 130.814 1.00 97.67 1208 MET A N 1
ATOM 9253 C CA . MET A 1 1208 ? 171.037 209.019 130.604 1.00 97.67 1208 MET A CA 1
ATOM 9254 C C . MET A 1 1208 ? 170.529 207.993 129.588 1.00 97.67 1208 MET A C 1
ATOM 9255 O O . MET A 1 1208 ? 169.350 207.996 129.218 1.00 97.67 1208 MET A O 1
ATOM 9260 N N . SER A 1 1209 ? 171.404 207.093 129.135 1.00 95.33 1209 SER A N 1
ATOM 9261 C CA . SER A 1 1209 ? 170.982 206.054 128.205 1.00 95.33 1209 SER A CA 1
ATOM 9262 C C . SER A 1 1209 ? 170.969 204.664 128.833 1.00 95.33 1209 SER A C 1
ATOM 9263 O O . SER A 1 1209 ? 170.485 203.722 128.198 1.00 95.33 1209 SER A O 1
ATOM 9266 N N . ASN A 1 1210 ? 171.491 204.507 130.048 1.00 90.94 1210 ASN A N 1
ATOM 9267 C CA . ASN A 1 1210 ? 171.627 203.191 130.662 1.00 90.94 1210 ASN A CA 1
ATOM 9268 C C . ASN A 1 1210 ? 170.608 202.910 131.759 1.00 90.94 1210 ASN A C 1
ATOM 9269 O O . ASN A 1 1210 ? 170.694 201.857 132.400 1.00 90.94 1210 ASN A O 1
ATOM 9274 N N . GLN A 1 1211 ? 169.640 203.800 131.984 1.00 90.15 1211 GLN A N 1
ATOM 9275 C CA . GLN A 1 1211 ? 168.825 203.730 133.193 1.00 90.15 1211 GLN A CA 1
ATOM 9276 C C . GLN A 1 1211 ? 167.798 202.607 133.166 1.00 90.15 1211 GLN A C 1
ATOM 9277 O O . GLN A 1 1211 ? 167.168 202.350 134.196 1.00 90.15 1211 GLN A O 1
ATOM 9283 N N . SER A 1 1212 ? 167.613 201.937 132.029 1.00 80.56 1212 SER A N 1
ATOM 9284 C CA . SER A 1 1212 ? 166.577 200.915 131.935 1.00 80.56 1212 SER A CA 1
ATOM 9285 C C . SER A 1 1212 ? 166.926 199.667 132.737 1.00 80.56 1212 SER A C 1
ATOM 9286 O O . SER A 1 1212 ? 166.036 198.877 133.063 1.00 80.56 1212 SER A O 1
ATOM 9289 N N . GLU A 1 1213 ? 168.204 199.461 133.052 1.00 74.61 1213 GLU A N 1
ATOM 9290 C CA . GLU A 1 1213 ? 168.593 198.311 133.861 1.00 74.61 1213 GLU A CA 1
ATOM 9291 C C . GLU A 1 1213 ? 168.402 198.591 135.346 1.00 74.61 1213 GLU A C 1
ATOM 9292 O O . GLU A 1 1213 ? 168.103 197.675 136.132 1.00 74.61 1213 GLU A O 1
ATOM 9298 N N . LEU A 1 1214 ? 168.566 199.858 135.732 1.00 67.34 1214 LEU A N 1
ATOM 9299 C CA . LEU A 1 1214 ? 168.285 200.278 137.098 1.00 67.34 1214 LEU A CA 1
ATOM 9300 C C . LEU A 1 1214 ? 166.828 200.030 137.454 1.00 67.34 1214 LEU A C 1
ATOM 9301 O O . LEU A 1 1214 ? 166.517 199.569 138.561 1.00 67.34 1214 LEU A O 1
ATOM 9306 N N . ALA A 1 1215 ? 165.926 200.304 136.509 1.00 61.65 1215 ALA A N 1
ATOM 9307 C CA . ALA A 1 1215 ? 164.514 200.025 136.717 1.00 61.65 1215 ALA A CA 1
ATOM 9308 C C . ALA A 1 1215 ? 164.270 198.537 136.903 1.00 61.65 1215 ALA A C 1
ATOM 9309 O O . ALA A 1 1215 ? 163.435 198.140 137.721 1.00 61.65 1215 ALA A O 1
ATOM 9311 N N . HIS A 1 1216 ? 165.000 197.704 136.164 1.00 59.57 1216 HIS A N 1
ATOM 9312 C CA . HIS A 1 1216 ? 164.842 196.257 136.272 1.00 59.57 1216 HIS A CA 1
ATOM 9313 C C . HIS A 1 1216 ? 165.221 195.765 137.665 1.00 59.57 1216 HIS A C 1
ATOM 9314 O O . HIS A 1 1216 ? 164.471 195.004 138.298 1.00 59.57 1216 HIS A O 1
ATOM 9321 N N . ALA A 1 1217 ? 166.368 196.226 138.175 1.00 54.21 1217 ALA A N 1
ATOM 9322 C CA . ALA A 1 1217 ? 166.795 195.819 139.514 1.00 54.21 1217 ALA A CA 1
ATOM 9323 C C . ALA A 1 1217 ? 165.846 196.334 140.595 1.00 54.21 1217 ALA A C 1
ATOM 9324 O O . ALA A 1 1217 ? 165.504 195.600 141.539 1.00 54.21 1217 ALA A O 1
ATOM 9326 N N . ILE A 1 1218 ? 165.407 197.591 140.468 1.00 52.96 1218 ILE A N 1
ATOM 9327 C CA . ILE A 1 1218 ? 164.497 198.184 141.446 1.00 52.96 1218 ILE A CA 1
ATOM 9328 C C . ILE A 1 1218 ? 163.178 197.424 141.480 1.00 52.96 1218 ILE A C 1
ATOM 9329 O O . ILE A 1 1218 ? 162.645 197.124 142.560 1.00 52.96 1218 ILE A O 1
ATOM 9334 N N . GLU A 1 1219 ? 162.649 197.074 140.303 1.00 53.96 1219 GLU A N 1
ATOM 9335 C CA . GLU A 1 1219 ? 161.398 196.331 140.232 1.00 53.96 1219 GLU A CA 1
ATOM 9336 C C . GLU A 1 1219 ? 161.534 194.950 140.852 1.00 53.96 1219 GLU A C 1
ATOM 9337 O O . GLU A 1 1219 ? 160.619 194.490 141.545 1.00 53.96 1219 GLU A O 1
ATOM 9343 N N . VAL A 1 1220 ? 162.673 194.283 140.635 1.00 50.45 1220 VAL A N 1
ATOM 9344 C CA . VAL A 1 1220 ? 162.879 192.960 141.229 1.00 50.45 1220 VAL A CA 1
ATOM 9345 C C . VAL A 1 1220 ? 162.862 193.046 142.752 1.00 50.45 1220 VAL A C 1
ATOM 9346 O O . VAL A 1 1220 ? 162.176 192.262 143.434 1.00 50.45 1220 VAL A O 1
ATOM 9350 N N . LEU A 1 1221 ? 163.597 194.018 143.306 1.00 48.79 1221 LEU A N 1
ATOM 9351 C CA . LEU A 1 1221 ? 163.679 194.129 144.762 1.00 48.79 1221 LEU A CA 1
ATOM 9352 C C . LEU A 1 1221 ? 162.327 194.477 145.376 1.00 48.79 1221 LEU A C 1
ATOM 9353 O O . LEU A 1 1221 ? 161.921 193.876 146.383 1.00 48.79 1221 LEU A O 1
ATOM 9358 N N . ALA A 1 1222 ? 161.599 195.419 144.763 1.00 51.32 1222 ALA A N 1
ATOM 9359 C CA . ALA A 1 1222 ? 160.293 195.806 145.288 1.00 51.32 1222 ALA A CA 1
ATOM 9360 C C . ALA A 1 1222 ? 159.291 194.662 145.200 1.00 51.32 1222 ALA A C 1
ATOM 9361 O O . ALA A 1 1222 ? 158.470 194.479 146.110 1.00 51.32 1222 ALA A O 1
ATOM 9363 N N . THR A 1 1223 ? 159.344 193.879 144.119 1.00 49.93 1223 THR A N 1
ATOM 9364 C CA . THR A 1 1223 ? 158.439 192.744 143.975 1.00 49.93 1223 THR A CA 1
ATOM 9365 C C . THR A 1 1223 ? 158.666 191.714 145.072 1.00 49.93 1223 THR A C 1
ATOM 9366 O O . THR A 1 1223 ? 157.707 191.228 145.688 1.00 49.93 1223 THR A O 1
ATOM 9370 N N . ARG A 1 1224 ? 159.931 191.384 145.353 1.00 49.93 1224 ARG A N 1
ATOM 9371 C CA . ARG A 1 1224 ? 160.182 190.397 146.403 1.00 49.93 1224 ARG A CA 1
ATOM 9372 C C . ARG A 1 1224 ? 159.796 190.932 147.777 1.00 49.93 1224 ARG A C 1
ATOM 9373 O O . ARG A 1 1224 ? 159.276 190.183 148.615 1.00 49.93 1224 ARG A O 1
ATOM 9381 N N . ALA A 1 1225 ? 160.031 192.229 148.021 1.00 56.67 1225 ALA A N 1
ATOM 9382 C CA . ALA A 1 1225 ? 159.655 192.820 149.304 1.00 56.67 1225 ALA A CA 1
ATOM 9383 C C . ALA A 1 1225 ? 158.151 192.750 149.523 1.00 56.67 1225 ALA A C 1
ATOM 9384 O O . ALA A 1 1225 ? 157.685 192.367 150.604 1.00 56.67 1225 ALA A O 1
ATOM 9386 N N . GLY A 1 1226 ? 157.377 193.085 148.487 1.00 57.86 1226 GLY A N 1
ATOM 9387 C CA . GLY A 1 1226 ? 155.931 192.985 148.590 1.00 57.86 1226 GLY A CA 1
ATOM 9388 C C . GLY A 1 1226 ? 155.442 191.559 148.771 1.00 57.86 1226 GLY A C 1
ATOM 9389 O O . GLY A 1 1226 ? 154.507 191.308 149.532 1.00 57.86 1226 GLY A O 1
ATOM 9390 N N . ASN A 1 1227 ? 156.072 190.604 148.085 1.00 61.07 1227 ASN A N 1
ATOM 9391 C CA . ASN A 1 1227 ? 155.577 189.233 148.158 1.00 61.07 1227 ASN A CA 1
ATOM 9392 C C . ASN A 1 1227 ? 155.929 188.572 149.484 1.00 61.07 1227 ASN A C 1
ATOM 9393 O O . ASN A 1 1227 ? 155.228 187.654 149.923 1.00 61.07 1227 ASN A O 1
ATOM 9398 N N . VAL A 1 1228 ? 157.011 188.998 150.129 1.00 63.86 1228 VAL A N 1
ATOM 9399 C CA . VAL A 1 1228 ? 157.402 188.352 151.382 1.00 63.86 1228 VAL A CA 1
ATOM 9400 C C . VAL A 1 1228 ? 156.781 189.045 152.588 1.00 63.86 1228 VAL A C 1
ATOM 9401 O O . VAL A 1 1228 ? 156.279 188.382 153.499 1.00 63.86 1228 VAL A O 1
ATOM 9405 N N . ALA A 1 1229 ? 156.777 190.379 152.615 1.00 74.68 1229 ALA A N 1
ATOM 9406 C CA . ALA A 1 1229 ? 156.252 191.072 153.786 1.00 74.68 1229 ALA A CA 1
ATOM 9407 C C . ALA A 1 1229 ? 154.733 190.988 153.877 1.00 74.68 1229 ALA A C 1
ATOM 9408 O O . ALA A 1 1229 ? 154.180 191.085 154.979 1.00 74.68 1229 ALA A O 1
ATOM 9410 N N . GLU A 1 1230 ? 154.054 190.808 152.738 1.00 87.92 1230 GLU A N 1
ATOM 9411 C CA . GLU A 1 1230 ? 152.590 190.744 152.639 1.00 87.92 1230 GLU A CA 1
ATOM 9412 C C . GLU A 1 1230 ? 151.917 191.999 153.198 1.00 87.92 1230 GLU A C 1
ATOM 9413 O O . GLU A 1 1230 ? 150.865 191.923 153.837 1.00 87.92 1230 GLU A O 1
ATOM 9419 N N . ASP A 1 1231 ? 152.522 193.162 152.960 1.00 97.76 1231 ASP A N 1
ATOM 9420 C CA . ASP A 1 1231 ? 151.963 194.443 153.382 1.00 97.76 1231 ASP A CA 1
ATOM 9421 C C . ASP A 1 1231 ? 152.468 195.511 152.425 1.00 97.76 1231 ASP A C 1
ATOM 9422 O O . ASP A 1 1231 ? 153.662 195.549 152.118 1.00 97.76 1231 ASP A O 1
ATOM 9427 N N . ASN A 1 1232 ? 151.567 196.381 151.965 1.00 95.18 1232 ASN A N 1
ATOM 9428 C CA . ASN A 1 1232 ? 151.951 197.394 150.988 1.00 95.18 1232 ASN A CA 1
ATOM 9429 C C . ASN A 1 1232 ? 152.795 198.504 151.597 1.00 95.18 1232 ASN A C 1
ATOM 9430 O O . ASN A 1 1232 ? 153.473 199.226 150.854 1.00 95.18 1232 ASN A O 1
ATOM 9435 N N . ALA A 1 1233 ? 152.760 198.663 152.923 1.00 86.10 1233 ALA A N 1
ATOM 9436 C CA . ALA A 1 1233 ? 153.598 199.666 153.573 1.00 86.10 1233 ALA A CA 1
ATOM 9437 C C . ALA A 1 1233 ? 155.075 199.341 153.402 1.00 86.10 1233 ALA A C 1
ATOM 9438 O O . ALA A 1 1233 ? 155.891 200.234 153.139 1.00 86.10 1233 ALA A O 1
ATOM 9440 N N . ARG A 1 1234 ? 155.430 198.059 153.523 1.00 77.05 1234 ARG A N 1
ATOM 9441 C CA . ARG A 1 1234 ? 156.812 197.644 153.316 1.00 77.05 1234 ARG A CA 1
ATOM 9442 C C . ARG A 1 1234 ? 157.246 197.861 151.872 1.00 77.05 1234 ARG A C 1
ATOM 9443 O O . ARG A 1 1234 ? 158.381 198.282 151.617 1.00 77.05 1234 ARG A O 1
ATOM 9451 N N . LYS A 1 1235 ? 156.354 197.580 150.914 1.00 76.41 1235 LYS A N 1
ATOM 9452 C CA . LYS A 1 1235 ? 156.678 197.792 149.506 1.00 76.41 1235 LYS A CA 1
ATOM 9453 C C . LYS A 1 1235 ? 156.886 199.270 149.199 1.00 76.41 1235 LYS A C 1
ATOM 9454 O O . LYS A 1 1235 ? 157.822 199.638 148.476 1.00 76.41 1235 LYS A O 1
ATOM 9460 N N . LEU A 1 1236 ? 156.032 200.130 149.755 1.00 76.73 1236 LEU A N 1
ATOM 9461 C CA . LEU A 1 1236 ? 156.201 201.567 149.576 1.00 76.73 1236 LEU A CA 1
ATOM 9462 C C . LEU A 1 1236 ? 157.508 202.051 150.195 1.00 76.73 1236 LEU A C 1
ATOM 9463 O O . LEU A 1 1236 ? 158.222 202.870 149.596 1.00 76.73 1236 LEU A O 1
ATOM 9468 N N . LEU A 1 1237 ? 157.847 201.536 151.384 1.00 70.71 1237 LEU A N 1
ATOM 9469 C CA . LEU A 1 1237 ? 159.096 201.916 152.038 1.00 70.71 1237 LEU A CA 1
ATOM 9470 C C . LEU A 1 1237 ? 160.306 201.503 151.210 1.00 70.71 1237 LEU A C 1
ATOM 9471 O O . LEU A 1 1237 ? 161.241 202.295 151.026 1.00 70.71 1237 LEU A O 1
ATOM 9476 N N . ALA A 1 1238 ? 160.294 200.271 150.690 1.00 67.43 1238 ALA A N 1
ATOM 9477 C CA . ALA A 1 1238 ? 161.401 199.787 149.873 1.00 67.43 1238 ALA A CA 1
ATOM 9478 C C . ALA A 1 1238 ? 161.546 200.606 148.601 1.00 67.43 1238 ALA A C 1
ATOM 9479 O O . ALA A 1 1238 ? 162.668 200.924 148.187 1.00 67.43 1238 ALA A O 1
ATOM 9481 N N . GLU A 1 1239 ? 160.421 200.970 147.977 1.00 71.16 1239 GLU A N 1
ATOM 9482 C CA . GLU A 1 1239 ? 160.471 201.795 146.775 1.00 71.16 1239 GLU A CA 1
ATOM 9483 C C . GLU A 1 1239 ? 161.086 203.158 147.065 1.00 71.16 1239 GLU A C 1
ATOM 9484 O O . GLU A 1 1239 ? 161.917 203.652 146.293 1.00 71.16 1239 GLU A O 1
ATOM 9490 N N . ASN A 1 1240 ? 160.707 203.772 148.191 1.00 68.78 1240 ASN A N 1
ATOM 9491 C CA . ASN A 1 1240 ? 161.265 205.079 148.537 1.00 68.78 1240 ASN A CA 1
ATOM 9492 C C . ASN A 1 1240 ? 162.765 205.003 148.805 1.00 68.78 1240 ASN A C 1
ATOM 9493 O O . ASN A 1 1240 ? 163.528 205.864 148.344 1.00 68.78 1240 ASN A O 1
ATOM 9498 N N . GLU A 1 1241 ? 163.208 203.977 149.540 1.00 64.74 1241 GLU A N 1
ATOM 9499 C CA . GLU A 1 1241 ? 164.633 203.847 149.845 1.00 64.74 1241 GLU A CA 1
ATOM 9500 C C . GLU A 1 1241 ? 165.454 203.612 148.581 1.00 64.74 1241 GLU A C 1
ATOM 9501 O O . GLU A 1 1241 ? 166.516 204.226 148.389 1.00 64.74 1241 GLU A O 1
ATOM 9507 N N . LEU A 1 1242 ? 164.965 202.733 147.699 1.00 59.44 1242 LEU A N 1
ATOM 9508 C CA . LEU A 1 1242 ? 165.667 202.457 146.451 1.00 59.44 1242 LEU A CA 1
ATOM 9509 C C . LEU A 1 1242 ? 165.718 203.687 145.558 1.00 59.44 1242 LEU A C 1
ATOM 9510 O O . LEU A 1 1242 ? 166.734 203.942 144.905 1.00 59.44 1242 LEU A O 1
ATOM 9515 N N . LYS A 1 1243 ? 164.635 204.466 145.522 1.00 65.75 1243 LYS A N 1
ATOM 9516 C CA . LYS A 1 1243 ? 164.630 205.684 144.723 1.00 65.75 1243 LYS A CA 1
ATOM 9517 C C . LYS A 1 1243 ? 165.642 206.695 145.238 1.00 65.75 1243 LYS A C 1
ATOM 9518 O O . LYS A 1 1243 ? 166.344 207.336 144.446 1.00 65.75 1243 LYS A O 1
ATOM 9524 N N . GLU A 1 1244 ? 165.737 206.848 146.563 1.00 67.50 1244 GLU A N 1
ATOM 9525 C CA . GLU A 1 1244 ? 166.705 207.789 147.125 1.00 67.50 1244 GLU A CA 1
ATOM 9526 C C . GLU A 1 1244 ? 168.136 207.363 146.818 1.00 67.50 1244 GLU A C 1
ATOM 9527 O O . GLU A 1 1244 ? 168.973 208.195 146.444 1.00 67.50 1244 GLU A O 1
ATOM 9533 N N . ARG A 1 1245 ? 168.432 206.065 146.949 1.00 61.83 1245 ARG A N 1
ATOM 9534 C CA . ARG A 1 1245 ? 169.776 205.585 146.631 1.00 61.83 1245 ARG A CA 1
ATOM 9535 C C . ARG A 1 1245 ? 170.110 205.745 145.151 1.00 61.83 1245 ARG A C 1
ATOM 9536 O O . ARG A 1 1245 ? 171.234 206.128 144.801 1.00 61.83 1245 ARG A O 1
ATOM 9544 N N . ALA A 1 1246 ? 169.152 205.463 144.267 1.00 64.21 1246 ALA A N 1
ATOM 9545 C CA . ALA A 1 1246 ? 169.399 205.604 142.836 1.00 64.21 1246 ALA A CA 1
ATOM 9546 C C . ALA A 1 1246 ? 169.633 207.060 142.453 1.00 64.21 1246 ALA A C 1
ATOM 9547 O O . ALA A 1 1246 ? 170.517 207.366 141.645 1.00 64.21 1246 ALA A O 1
ATOM 9549 N N . ASP A 1 1247 ? 168.854 207.976 143.031 1.00 72.69 1247 ASP A N 1
ATOM 9550 C CA . ASP A 1 1247 ? 169.066 209.394 142.760 1.00 72.69 1247 ASP A CA 1
ATOM 9551 C C . ASP A 1 1247 ? 170.417 209.867 143.290 1.00 72.69 1247 ASP A C 1
ATOM 9552 O O . ASP A 1 1247 ? 171.114 210.654 142.630 1.00 72.69 1247 ASP A O 1
ATOM 9557 N N . GLU A 1 1248 ? 170.807 209.382 144.475 1.00 72.68 1248 GLU A N 1
ATOM 9558 C CA . GLU A 1 1248 ? 172.106 209.728 145.044 1.00 72.68 1248 GLU A CA 1
ATOM 9559 C C . GLU A 1 1248 ? 173.244 209.254 144.151 1.00 72.68 1248 GLU A C 1
ATOM 9560 O O . GLU A 1 1248 ? 174.254 209.950 143.999 1.00 72.68 1248 GLU A O 1
ATOM 9566 N N . TRP A 1 1249 ? 173.103 208.062 143.567 1.00 71.15 1249 TRP A N 1
ATOM 9567 C CA . TRP A 1 1249 ? 174.085 207.594 142.592 1.00 71.15 1249 TRP A CA 1
ATOM 9568 C C . TRP A 1 1249 ? 174.081 208.474 141.349 1.00 71.15 1249 TRP A C 1
ATOM 9569 O O . TRP A 1 1249 ? 175.140 208.774 140.789 1.00 71.15 1249 TRP A O 1
ATOM 9580 N N . ALA A 1 1250 ? 172.898 208.907 140.912 1.00 77.02 1250 ALA A N 1
ATOM 9581 C CA . ALA A 1 1250 ? 172.798 209.701 139.692 1.00 77.02 1250 ALA A CA 1
ATOM 9582 C C . ALA A 1 1250 ? 173.450 211.070 139.821 1.00 77.02 1250 ALA A C 1
ATOM 9583 O O . ALA A 1 1250 ? 173.931 211.605 138.819 1.00 77.02 1250 ALA A O 1
ATOM 9585 N N . LYS A 1 1251 ? 173.471 211.655 141.020 1.00 79.69 1251 LYS A N 1
ATOM 9586 C CA . LYS A 1 1251 ? 174.138 212.952 141.176 1.00 79.69 1251 LYS A CA 1
ATOM 9587 C C . LYS A 1 1251 ? 175.655 212.844 141.053 1.00 79.69 1251 LYS A C 1
ATOM 9588 O O . LYS A 1 1251 ? 176.303 213.780 140.571 1.00 79.69 1251 LYS A O 1
ATOM 9594 N N . GLU A 1 1252 ? 176.246 211.727 141.482 1.00 78.03 1252 GLU A N 1
ATOM 9595 C CA . GLU A 1 1252 ? 177.704 211.648 141.508 1.00 78.03 1252 GLU A CA 1
ATOM 9596 C C . GLU A 1 1252 ? 178.319 211.422 140.134 1.00 78.03 1252 GLU A C 1
ATOM 9597 O O . GLU A 1 1252 ? 179.529 211.607 139.977 1.00 78.03 1252 GLU A O 1
ATOM 9603 N N . ALA A 1 1253 ? 177.524 211.022 139.143 1.00 80.18 1253 ALA A N 1
ATOM 9604 C CA . ALA A 1 1253 ? 178.084 210.725 137.831 1.00 80.18 1253 ALA A CA 1
ATOM 9605 C C . ALA A 1 1253 ? 178.491 211.993 137.097 1.00 80.18 1253 ALA A C 1
ATOM 9606 O O . ALA A 1 1253 ? 179.585 212.064 136.526 1.00 80.18 1253 ALA A O 1
ATOM 9608 N N . SER A 1 1254 ? 177.637 213.011 137.119 1.00 82.14 1254 SER A N 1
ATOM 9609 C CA . SER A 1 1254 ? 177.821 214.192 136.286 1.00 82.14 1254 SER A CA 1
ATOM 9610 C C . SER A 1 1254 ? 178.837 215.179 136.844 1.00 82.14 1254 SER A C 1
ATOM 9611 O O . SER A 1 1254 ? 179.011 216.253 136.260 1.00 82.14 1254 SER A O 1
ATOM 9614 N N . LYS A 1 1255 ? 179.504 214.859 137.948 1.00 82.28 1255 LYS A N 1
ATOM 9615 C CA . LYS A 1 1255 ? 180.496 215.762 138.529 1.00 82.28 1255 LYS A CA 1
ATOM 9616 C C . LYS A 1 1255 ? 181.830 215.519 137.836 1.00 82.28 1255 LYS A C 1
ATOM 9617 O O . LYS A 1 1255 ? 182.624 214.670 138.241 1.00 82.28 1255 LYS A O 1
ATOM 9623 N N . GLY A 1 1256 ? 182.079 216.286 136.780 1.00 82.98 1256 GLY A N 1
ATOM 9624 C CA . GLY A 1 1256 ? 183.287 216.139 136.001 1.00 82.98 1256 GLY A CA 1
ATOM 9625 C C . GLY A 1 1256 ? 184.510 216.676 136.721 1.00 82.98 1256 GLY A C 1
ATOM 9626 O O . GLY A 1 1256 ? 184.443 217.272 137.796 1.00 82.98 1256 GLY A O 1
ATOM 9627 N N . GLY A 1 1257 ? 185.662 216.459 136.094 1.00 85.00 1257 GLY A N 1
ATOM 9628 C CA . GLY A 1 1257 ? 186.930 216.795 136.706 1.00 85.00 1257 GLY A CA 1
ATOM 9629 C C . GLY A 1 1257 ? 187.559 215.678 137.500 1.00 85.00 1257 GLY A C 1
ATOM 9630 O O . GLY A 1 1257 ? 188.557 215.911 138.191 1.00 85.00 1257 GLY A O 1
ATOM 9631 N N . ARG A 1 1258 ? 187.012 214.470 137.421 1.00 87.65 1258 ARG A N 1
ATOM 9632 C CA . ARG A 1 1258 ? 187.511 213.342 138.190 1.00 87.65 1258 ARG A CA 1
ATOM 9633 C C . ARG A 1 1258 ? 187.070 212.061 137.501 1.00 87.65 1258 ARG A C 1
ATOM 9634 O O . ARG A 1 1258 ? 186.140 212.059 136.691 1.00 87.65 1258 ARG A O 1
ATOM 9642 N N . ILE A 1 1259 ? 187.754 210.970 137.831 1.00 88.26 1259 ILE A N 1
ATOM 9643 C CA . ILE A 1 1259 ? 187.430 209.646 137.315 1.00 88.26 1259 ILE A CA 1
ATOM 9644 C C . ILE A 1 1259 ? 186.850 208.825 138.456 1.00 88.26 1259 ILE A C 1
ATOM 9645 O O . ILE A 1 1259 ? 187.495 208.651 139.497 1.00 88.26 1259 ILE A O 1
ATOM 9650 N N . LEU A 1 1260 ? 185.639 208.318 138.255 1.00 77.87 1260 LEU A N 1
ATOM 9651 C CA . LEU A 1 1260 ? 184.849 207.693 139.305 1.00 77.87 1260 LEU A CA 1
ATOM 9652 C C . LEU A 1 1260 ? 184.930 206.180 139.180 1.00 77.87 1260 LEU A C 1
ATOM 9653 O O . LEU A 1 1260 ? 184.800 205.635 138.080 1.00 77.87 1260 LEU A O 1
ATOM 9658 N N . GLY A 1 1261 ? 185.151 205.508 140.307 1.00 73.89 1261 GLY A N 1
ATOM 9659 C CA . GLY A 1 1261 ? 185.211 204.062 140.342 1.00 73.89 1261 GLY A CA 1
ATOM 9660 C C . GLY A 1 1261 ? 184.642 203.568 141.653 1.00 73.89 1261 GLY A C 1
ATOM 9661 O O . GLY A 1 1261 ? 184.150 204.348 142.469 1.00 73.89 1261 GLY A O 1
ATOM 9662 N N . TYR A 1 1262 ? 184.702 202.251 141.846 1.00 69.35 1262 TYR A N 1
ATOM 9663 C CA . TYR A 1 1262 ? 184.210 201.691 143.098 1.00 69.35 1262 TYR A CA 1
ATOM 9664 C C . TYR A 1 1262 ? 185.247 201.816 144.204 1.00 69.35 1262 TYR A C 1
ATOM 9665 O O . TYR A 1 1262 ? 184.950 202.344 145.280 1.00 69.35 1262 TYR A O 1
ATOM 9674 N N . GLU A 1 1263 ? 186.472 201.357 143.955 1.00 77.38 1263 GLU A N 1
ATOM 9675 C CA . GLU A 1 1263 ? 187.542 201.407 144.941 1.00 77.38 1263 GLU A CA 1
ATOM 9676 C C . GLU A 1 1263 ? 188.704 202.227 144.401 1.00 77.38 1263 GLU A C 1
ATOM 9677 O O . GLU A 1 1263 ? 188.799 202.493 143.201 1.00 77.38 1263 GLU A O 1
ATOM 9683 N N . LYS A 1 1264 ? 189.589 202.632 145.307 1.00 89.66 1264 LYS A N 1
ATOM 9684 C CA . LYS A 1 1264 ? 190.869 203.213 144.919 1.00 89.66 1264 LYS A CA 1
ATOM 9685 C C . LYS A 1 1264 ? 191.836 202.071 144.637 1.00 89.66 1264 LYS A C 1
ATOM 9686 O O . LYS A 1 1264 ? 192.351 201.437 145.563 1.00 89.66 1264 LYS A O 1
ATOM 9692 N N . ARG A 1 1265 ? 192.076 201.802 143.358 1.00 98.07 1265 ARG A N 1
ATOM 9693 C CA . ARG A 1 1265 ? 192.808 200.615 142.954 1.00 98.07 1265 ARG A CA 1
ATOM 9694 C C . ARG A 1 1265 ? 193.419 200.859 141.584 1.00 98.07 1265 ARG A C 1
ATOM 9695 O O . ARG A 1 1265 ? 192.791 201.460 140.709 1.00 98.07 1265 ARG A O 1
ATOM 9703 N N . GLY A 1 1266 ? 194.654 200.396 141.409 1.00 103.40 1266 GLY A N 1
ATOM 9704 C CA . GLY A 1 1266 ? 195.311 200.460 140.128 1.00 103.40 1266 GLY A CA 1
ATOM 9705 C C . GLY A 1 1266 ? 196.202 201.674 139.986 1.00 103.40 1266 GLY A C 1
ATOM 9706 O O . GLY A 1 1266 ? 196.197 202.581 140.824 1.00 103.40 1266 GLY A O 1
ATOM 9707 N N . PRO A 1 1267 ? 196.991 201.710 138.909 1.00 106.81 1267 PRO A N 1
ATOM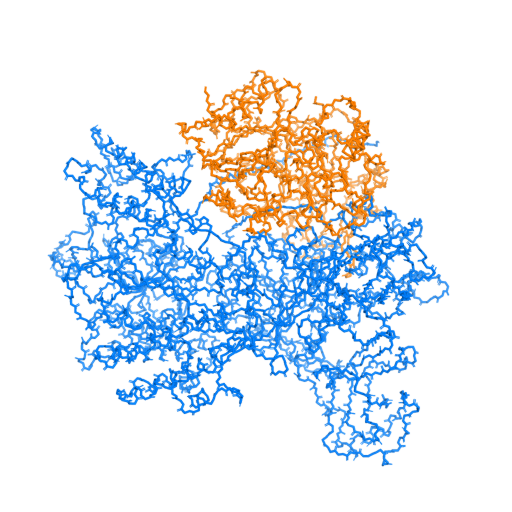 9708 C CA . PRO A 1 1267 ? 197.920 202.837 138.707 1.00 106.81 1267 PRO A CA 1
ATOM 9709 C C . PRO A 1 1267 ? 197.238 204.174 138.435 1.00 106.81 1267 PRO A C 1
ATOM 9710 O O . PRO A 1 1267 ? 197.908 205.214 138.485 1.00 106.81 1267 PRO A O 1
ATOM 9714 N N . ASP A 1 1268 ? 195.939 204.183 138.151 1.00 104.76 1268 ASP A N 1
ATOM 9715 C CA . ASP A 1 1268 ? 195.203 205.418 137.919 1.00 104.76 1268 ASP A CA 1
ATOM 9716 C C . ASP A 1 1268 ? 194.704 206.067 139.205 1.00 104.76 1268 ASP A C 1
ATOM 9717 O O . ASP A 1 1268 ? 193.922 207.022 139.134 1.00 104.76 1268 ASP A O 1
ATOM 9722 N N . LYS A 1 1269 ? 195.147 205.590 140.372 1.00 101.83 1269 LYS A N 1
ATOM 9723 C CA . LYS A 1 1269 ? 194.566 205.986 141.649 1.00 101.83 1269 LYS A CA 1
ATOM 9724 C C . LYS A 1 1269 ? 194.895 207.416 142.058 1.00 101.83 1269 LYS A C 1
ATOM 9725 O O . LYS A 1 1269 ? 194.341 207.895 143.052 1.00 101.83 1269 LYS A O 1
ATOM 9731 N N . ASP A 1 1270 ? 195.783 208.104 141.340 1.00 101.76 1270 ASP A N 1
ATOM 9732 C CA . ASP A 1 1270 ? 196.086 209.490 141.676 1.00 101.76 1270 ASP A CA 1
ATOM 9733 C C . ASP A 1 1270 ? 194.937 210.432 141.337 1.00 101.76 1270 ASP A C 1
ATOM 9734 O O . ASP A 1 1270 ? 194.862 211.529 141.900 1.00 101.76 1270 ASP A O 1
ATOM 9739 N N . LYS A 1 1271 ? 194.046 210.032 140.430 1.00 101.51 1271 LYS A N 1
ATOM 9740 C CA . LYS A 1 1271 ? 192.847 210.795 140.125 1.00 101.51 1271 LYS A CA 1
ATOM 9741 C C . LYS A 1 1271 ? 191.562 210.019 140.369 1.00 101.51 1271 LYS A C 1
ATOM 9742 O O . LYS A 1 1271 ? 190.477 210.564 140.138 1.00 101.51 1271 LYS A O 1
ATOM 9748 N N . THR A 1 1272 ? 191.650 208.770 140.813 1.00 96.27 1272 THR A N 1
ATOM 9749 C CA . THR A 1 1272 ? 190.457 207.989 141.102 1.00 96.27 1272 THR A CA 1
ATOM 9750 C C . THR A 1 1272 ? 189.780 208.508 142.365 1.00 96.27 1272 THR A C 1
ATOM 9751 O O . THR A 1 1272 ? 190.439 208.805 143.365 1.00 96.27 1272 THR A O 1
ATOM 9755 N N . VAL A 1 1273 ? 188.457 208.633 142.307 1.00 84.18 1273 VAL A N 1
ATOM 9756 C CA . VAL A 1 1273 ? 187.638 208.982 143.460 1.00 84.18 1273 VAL A CA 1
ATOM 9757 C C . VAL A 1 1273 ? 186.757 207.783 143.770 1.00 84.18 1273 VAL A C 1
ATOM 9758 O O . VAL A 1 1273 ? 186.038 207.297 142.890 1.00 84.18 1273 VAL A O 1
ATOM 9762 N N . ALA A 1 1274 ? 186.823 207.298 145.005 1.00 75.80 1274 ALA A N 1
ATOM 9763 C CA . ALA A 1 1274 ? 186.032 206.139 145.386 1.00 75.80 1274 ALA A CA 1
ATOM 9764 C C . ALA A 1 1274 ? 184.563 206.512 145.543 1.00 75.80 1274 ALA A C 1
ATOM 9765 O O . ALA A 1 1274 ? 184.218 207.655 145.851 1.00 75.80 1274 ALA A O 1
ATOM 9767 N N . LEU A 1 1275 ? 183.692 205.530 145.320 1.00 66.99 1275 LEU A N 1
ATOM 9768 C CA . LEU A 1 1275 ? 182.256 205.700 145.503 1.00 66.99 1275 LEU A CA 1
ATOM 9769 C C . LEU A 1 1275 ? 181.743 205.067 146.784 1.00 66.99 1275 LEU A C 1
ATOM 9770 O O . LEU A 1 1275 ? 181.012 205.715 147.536 1.00 66.99 1275 LEU A O 1
ATOM 9775 N N . ILE A 1 1276 ? 182.113 203.820 147.057 1.00 61.44 1276 ILE A N 1
ATOM 9776 C CA . ILE A 1 1276 ? 181.589 203.084 148.193 1.00 61.44 1276 ILE A CA 1
ATOM 9777 C C . ILE A 1 1276 ? 182.686 202.941 149.241 1.00 61.44 1276 ILE A C 1
ATOM 9778 O O . ILE A 1 1276 ? 183.864 203.186 148.982 1.00 61.44 1276 ILE A O 1
ATOM 9783 N N . LYS A 1 1277 ? 182.277 202.541 150.443 1.00 60.89 1277 LYS A N 1
ATOM 9784 C CA . LYS A 1 1277 ? 183.159 202.496 151.597 1.00 60.89 1277 LYS A CA 1
ATOM 9785 C C . LYS A 1 1277 ? 183.147 201.110 152.219 1.00 60.89 1277 LYS A C 1
ATOM 9786 O O . LYS A 1 1277 ? 182.602 200.155 151.665 1.00 60.89 1277 LYS A O 1
ATOM 9792 N N . SER A 1 1278 ? 183.760 201.027 153.377 1.00 66.66 1278 SER A N 1
ATOM 9793 C CA . SER A 1 1278 ? 183.948 199.877 154.239 1.00 66.66 1278 SER A CA 1
ATOM 9794 C C . SER A 1 1278 ? 183.623 200.262 155.674 1.00 66.66 1278 SER A C 1
ATOM 9795 O O . SER A 1 1278 ? 183.710 201.438 156.038 1.00 66.66 1278 SER A O 1
ATOM 9798 N N . PRO A 1 1279 ? 183.205 199.315 156.517 1.00 74.98 1279 PRO A N 1
ATOM 9799 C CA . PRO A 1 1279 ? 182.965 199.657 157.925 1.00 74.98 1279 PRO A CA 1
ATOM 9800 C C . PRO A 1 1279 ? 184.258 200.031 158.635 1.00 74.98 1279 PRO A C 1
ATOM 9801 O O . PRO A 1 1279 ? 185.166 199.212 158.792 1.00 74.98 1279 PRO A O 1
ATOM 9805 N N . GLY A 1 1280 ? 184.331 201.289 159.061 1.00 86.73 1280 GLY A N 1
ATOM 9806 C CA . GLY A 1 1280 ? 185.553 201.844 159.605 1.00 86.73 1280 GLY A CA 1
ATOM 9807 C C . GLY A 1 1280 ? 185.328 202.836 160.725 1.00 86.73 1280 GLY A C 1
ATOM 9808 O O . GLY A 1 1280 ? 184.585 202.557 161.671 1.00 86.73 1280 GLY A O 1
ATOM 9809 N N . LEU A 1 1281 ? 185.988 203.993 160.637 1.00 94.79 1281 LEU A N 1
ATOM 9810 C CA . LEU A 1 1281 ? 185.905 204.984 161.705 1.00 94.79 1281 LEU A CA 1
ATOM 9811 C C . LEU A 1 1281 ? 184.526 205.626 161.768 1.00 94.79 1281 LEU A C 1
ATOM 9812 O O . LEU A 1 1281 ? 183.938 205.750 162.848 1.00 94.79 1281 LEU A O 1
ATOM 9817 N N . GLN A 1 1282 ? 183.998 206.043 160.623 1.00 94.28 1282 GLN A N 1
ATOM 9818 C CA . GLN A 1 1282 ? 182.779 206.836 160.610 1.00 94.28 1282 GLN A CA 1
ATOM 9819 C C . GLN A 1 1282 ? 181.566 205.982 160.960 1.00 94.28 1282 GLN A C 1
ATOM 9820 O O . GLN A 1 1282 ? 181.617 204.750 160.944 1.00 94.28 1282 GLN A O 1
ATOM 9826 N N . ALA A 1 1283 ? 180.469 206.656 161.288 1.00 80.31 1283 ALA A N 1
ATOM 9827 C CA . ALA A 1 1283 ? 179.210 205.966 161.507 1.00 80.31 1283 ALA A CA 1
ATOM 9828 C C . ALA A 1 1283 ? 178.655 205.458 160.182 1.00 80.31 1283 ALA A C 1
ATOM 9829 O O . ALA A 1 1283 ? 179.116 205.836 159.101 1.00 80.31 1283 ALA A O 1
ATOM 9831 N N . TRP A 1 1284 ? 177.654 204.587 160.279 1.00 67.26 1284 TRP A N 1
ATOM 9832 C CA . TRP A 1 1284 ? 177.100 203.936 159.104 1.00 67.26 1284 TRP A CA 1
ATOM 9833 C C . TRP A 1 1284 ? 176.415 204.951 158.195 1.00 67.26 1284 TRP A C 1
ATOM 9834 O O . TRP A 1 1284 ? 175.945 206.004 158.630 1.00 67.26 1284 TRP A O 1
ATOM 9845 N N . ASP A 1 1285 ? 176.380 204.628 156.909 1.00 66.37 1285 ASP A N 1
ATOM 9846 C CA . ASP A 1 1285 ? 175.828 205.527 155.912 1.00 66.37 1285 ASP A CA 1
ATOM 9847 C C . ASP A 1 1285 ? 175.153 204.687 154.838 1.00 66.37 1285 ASP A C 1
ATOM 9848 O O . ASP A 1 1285 ? 175.108 203.458 154.923 1.00 66.37 1285 ASP A O 1
ATOM 9853 N N . ASN A 1 1286 ? 174.607 205.368 153.830 1.00 65.64 1286 ASN A N 1
ATOM 9854 C CA . ASN A 1 1286 ? 174.005 204.669 152.704 1.00 65.64 1286 ASN A CA 1
ATOM 9855 C C . ASN A 1 1286 ? 175.038 203.880 151.920 1.00 65.64 1286 ASN A C 1
ATOM 9856 O O . ASN A 1 1286 ? 174.746 202.780 151.441 1.00 65.64 1286 ASN A O 1
ATOM 9861 N N . TRP A 1 1287 ? 176.245 204.415 151.785 1.00 62.68 1287 TRP A N 1
ATOM 9862 C CA . TRP A 1 1287 ? 177.265 203.832 150.932 1.00 62.68 1287 TRP A CA 1
ATOM 9863 C C . TRP A 1 1287 ? 178.201 202.887 151.666 1.00 62.68 1287 TRP A C 1
ATOM 9864 O O . TRP A 1 1287 ? 179.138 202.376 151.057 1.00 62.68 1287 TRP A O 1
ATOM 9875 N N . THR A 1 1288 ? 177.986 202.646 152.947 1.00 60.18 1288 THR A N 1
ATOM 9876 C CA . THR A 1 1288 ? 178.769 201.635 153.633 1.00 60.18 1288 THR A CA 1
ATOM 9877 C C . THR A 1 1288 ? 178.279 200.256 153.222 1.00 60.18 1288 THR A C 1
ATOM 9878 O O . THR A 1 1288 ? 177.084 199.963 153.301 1.00 60.18 1288 THR A O 1
ATOM 9882 N N . VAL A 1 1289 ? 179.204 199.409 152.774 1.00 56.71 1289 VAL A N 1
ATOM 9883 C CA . VAL A 1 1289 ? 178.880 198.091 152.255 1.00 56.71 1289 VAL A CA 1
ATOM 9884 C C . VAL A 1 1289 ? 179.649 197.068 153.077 1.00 56.71 1289 VAL A C 1
ATOM 9885 O O . VAL A 1 1289 ? 180.873 197.151 153.171 1.00 56.71 1289 VAL A O 1
ATOM 9889 N N . PRO A 1 1290 ? 178.991 196.101 153.698 1.00 58.77 1290 PRO A N 1
ATOM 9890 C CA . PRO A 1 1290 ? 179.694 195.180 154.589 1.00 58.77 1290 PRO A CA 1
ATOM 9891 C C . PRO A 1 1290 ? 180.506 194.159 153.814 1.00 58.77 1290 PRO A C 1
ATOM 9892 O O . PRO A 1 1290 ? 180.374 194.003 152.602 1.00 58.77 1290 PRO A O 1
ATOM 9896 N N . MET A 1 1291 ? 181.364 193.451 154.550 1.00 64.73 1291 MET A N 1
ATOM 9897 C CA . MET A 1 1291 ? 182.180 192.383 153.986 1.00 64.73 1291 MET A CA 1
ATOM 9898 C C . MET A 1 1291 ? 181.913 191.031 154.630 1.00 64.73 1291 MET A C 1
ATOM 9899 O O . MET A 1 1291 ? 182.676 190.088 154.394 1.00 64.73 1291 MET A O 1
ATOM 9904 N N . SER A 1 1292 ? 180.863 190.909 155.435 1.00 61.21 1292 SER A N 1
ATOM 9905 C CA . SER A 1 1292 ? 180.444 189.619 155.966 1.00 61.21 1292 SER A CA 1
ATOM 9906 C C . SER A 1 1292 ? 178.972 189.712 156.337 1.00 61.21 1292 SER A C 1
ATOM 9907 O O . SER A 1 1292 ? 178.342 190.763 156.199 1.00 61.21 1292 SER A O 1
ATOM 9910 N N . MET A 1 1293 ? 178.423 188.591 156.801 1.00 56.59 1293 MET A N 1
ATOM 9911 C CA . MET A 1 1293 ? 177.054 188.597 157.295 1.00 56.59 1293 MET A CA 1
ATOM 9912 C C . MET A 1 1293 ? 176.970 188.961 158.767 1.00 56.59 1293 MET A C 1
ATOM 9913 O O . MET A 1 1293 ? 175.862 189.062 159.303 1.00 56.59 1293 MET A O 1
ATOM 9918 N N . ARG A 1 1294 ? 178.106 189.146 159.430 1.00 67.44 1294 ARG A N 1
ATOM 9919 C CA . ARG A 1 1294 ? 178.130 189.549 160.826 1.00 67.44 1294 ARG A CA 1
ATOM 9920 C C . ARG A 1 1294 ? 179.357 190.424 161.031 1.00 67.44 1294 ARG A C 1
ATOM 9921 O O . ARG A 1 1294 ? 180.423 190.138 160.478 1.00 67.44 1294 ARG A O 1
ATOM 9929 N N . GLU A 1 1295 ? 179.194 191.526 161.755 1.00 78.14 1295 GLU A N 1
ATOM 9930 C CA . GLU A 1 1295 ? 180.321 192.384 162.095 1.00 78.14 1295 GLU A CA 1
ATOM 9931 C C . GLU A 1 1295 ? 180.224 192.867 163.529 1.00 78.14 1295 GLU A C 1
ATOM 9932 O O . GLU A 1 1295 ? 179.154 193.262 163.998 1.00 78.14 1295 GLU A O 1
ATOM 9938 N N . VAL A 1 1296 ? 181.363 192.839 164.210 1.00 96.73 1296 VAL A N 1
ATOM 9939 C CA . VAL A 1 1296 ? 181.578 193.586 165.438 1.00 96.73 1296 VAL A CA 1
ATOM 9940 C C . VAL A 1 1296 ? 182.518 194.732 165.092 1.00 96.73 1296 VAL A C 1
ATOM 9941 O O . VAL A 1 1296 ? 183.411 194.574 164.249 1.00 96.73 1296 VAL A O 1
ATOM 9945 N N . GLU A 1 1297 ? 182.259 195.904 165.663 1.00 101.86 1297 GLU A N 1
ATOM 9946 C CA . GLU A 1 1297 ? 183.182 197.014 165.506 1.00 101.86 1297 GLU A CA 1
ATOM 9947 C C . GLU A 1 1297 ? 184.515 196.651 166.145 1.00 101.86 1297 GLU A C 1
ATOM 9948 O O . GLU A 1 1297 ? 184.562 195.916 167.137 1.00 101.86 1297 GLU A O 1
ATOM 9954 N N . SER A 1 1298 ? 185.600 197.128 165.542 1.00 89.66 1298 SER A N 1
ATOM 9955 C CA . SER A 1 1298 ? 186.934 196.779 166.007 1.00 89.66 1298 SER A CA 1
ATOM 9956 C C . SER A 1 1298 ? 187.180 197.333 167.404 1.00 89.66 1298 SER A C 1
ATOM 9957 O O . SER A 1 1298 ? 186.773 198.452 167.728 1.00 89.66 1298 SER A O 1
ATOM 9960 N N . GLY A 1 1299 ? 187.850 196.540 168.231 1.00 75.38 1299 GLY A N 1
ATOM 9961 C CA . GLY A 1 1299 ? 188.067 196.889 169.614 1.00 75.38 1299 GLY A CA 1
ATOM 9962 C C . GLY A 1 1299 ? 189.183 197.898 169.798 1.00 75.38 1299 GLY A C 1
ATOM 9963 O O . GLY A 1 1299 ? 189.755 198.437 168.850 1.00 75.38 1299 GLY A O 1
ATOM 9964 N N . VAL A 1 1300 ? 189.481 198.162 171.063 1.00 63.05 1300 VAL A N 1
ATOM 9965 C CA . VAL A 1 1300 ? 190.563 199.047 171.461 1.00 63.05 1300 VAL A CA 1
ATOM 9966 C C . VAL A 1 1300 ? 191.586 198.204 172.209 1.00 63.05 1300 VAL A C 1
ATOM 9967 O O . VAL A 1 1300 ? 191.229 197.278 172.943 1.00 63.05 1300 VAL A O 1
ATOM 9971 N N . ARG A 1 1301 ? 192.863 198.505 171.998 1.00 59.53 1301 ARG A N 1
ATOM 9972 C CA . ARG A 1 1301 ? 193.954 197.708 172.534 1.00 59.53 1301 ARG A CA 1
ATOM 9973 C C . ARG A 1 1301 ? 194.562 198.383 173.757 1.00 59.53 1301 ARG A C 1
ATOM 9974 O O . ARG A 1 1301 ? 194.592 199.610 173.856 1.00 59.53 1301 ARG A O 1
ATOM 9982 N N . LEU A 1 1302 ? 195.046 197.568 174.690 1.00 53.79 1302 LEU A N 1
ATOM 9983 C CA . LEU A 1 1302 ? 195.559 198.045 175.967 1.00 53.79 1302 LEU A CA 1
ATOM 9984 C C . LEU A 1 1302 ? 197.075 198.185 175.910 1.00 53.79 1302 LEU A C 1
ATOM 9985 O O . LEU A 1 1302 ? 197.760 197.354 175.310 1.00 53.79 1302 LEU A O 1
ATOM 9990 N N . ILE A 1 1303 ? 197.595 199.235 176.546 1.00 51.80 1303 ILE A N 1
ATOM 9991 C CA . ILE A 1 1303 ? 199.013 199.584 176.487 1.00 51.80 1303 ILE A CA 1
ATOM 9992 C C . ILE A 1 1303 ? 199.572 199.565 177.904 1.00 51.80 1303 ILE A C 1
ATOM 9993 O O . ILE A 1 1303 ? 199.346 200.498 178.679 1.00 51.80 1303 ILE A O 1
ATOM 9998 N N . MET A 1 1304 ? 200.335 198.528 178.231 1.00 56.81 1304 MET A N 1
ATOM 9999 C CA . MET A 1 1304 ? 200.903 198.354 179.560 1.00 56.81 1304 MET A CA 1
ATOM 10000 C C . MET A 1 1304 ? 202.025 199.350 179.812 1.00 56.81 1304 MET A C 1
ATOM 10001 O O . MET A 1 1304 ? 202.605 199.914 178.882 1.00 56.81 1304 MET A O 1
ATOM 10006 N N . ASP A 1 1305 ? 202.316 199.578 181.089 1.00 60.49 1305 ASP A N 1
ATOM 10007 C CA . ASP A 1 1305 ? 203.456 200.380 181.516 1.00 60.49 1305 ASP A CA 1
ATOM 10008 C C . ASP A 1 1305 ? 204.200 199.604 182.590 1.00 60.49 1305 ASP A C 1
ATOM 10009 O O . ASP A 1 1305 ? 203.597 199.173 183.576 1.00 60.49 1305 ASP A O 1
ATOM 10014 N N . THR A 1 1306 ? 205.505 199.438 182.408 1.00 63.16 1306 THR A N 1
ATOM 10015 C CA . THR A 1 1306 ? 206.340 198.717 183.359 1.00 63.16 1306 THR A CA 1
ATOM 10016 C C . THR A 1 1306 ? 207.398 199.657 183.917 1.00 63.16 1306 THR A C 1
ATOM 10017 O O . THR A 1 1306 ? 208.205 200.207 183.163 1.00 63.16 1306 THR A O 1
ATOM 10021 N N . LYS A 1 1307 ? 207.399 199.824 185.234 1.00 63.47 1307 LYS A N 1
ATOM 10022 C CA . LYS A 1 1307 ? 208.295 200.757 185.899 1.00 63.47 1307 LYS A CA 1
ATOM 10023 C C . LYS A 1 1307 ? 208.390 200.346 187.362 1.00 63.47 1307 LYS A C 1
ATOM 10024 O O . LYS A 1 1307 ? 207.930 199.271 187.754 1.00 63.47 1307 LYS A O 1
ATOM 10030 N N . PHE A 1 1308 ? 209.000 201.210 188.169 1.00 70.07 1308 PHE A N 1
ATOM 10031 C CA . PHE A 1 1308 ? 209.149 200.990 189.600 1.00 70.07 1308 PHE A CA 1
ATOM 10032 C C . PHE A 1 1308 ? 208.642 202.199 190.370 1.00 70.07 1308 PHE A C 1
ATOM 10033 O O . PHE A 1 1308 ? 208.941 203.342 190.015 1.00 70.07 1308 PHE A O 1
ATOM 10041 N N . ILE A 1 1309 ? 207.860 201.940 191.419 1.00 78.31 1309 ILE A N 1
ATOM 10042 C CA . ILE A 1 1309 ? 207.376 202.969 192.332 1.00 78.31 1309 ILE A CA 1
ATOM 10043 C C . ILE A 1 1309 ? 207.646 202.501 193.755 1.00 78.31 1309 ILE A C 1
ATOM 10044 O O . ILE A 1 1309 ? 207.345 201.362 194.117 1.00 78.31 1309 ILE A O 1
ATOM 10049 N N . LYS A 1 1310 ? 208.203 203.390 194.572 1.00 94.92 1310 LYS A N 1
ATOM 10050 C CA . LYS A 1 1310 ? 208.555 203.072 195.949 1.00 94.92 1310 LYS A CA 1
ATOM 10051 C C . LYS A 1 1310 ? 207.462 203.544 196.902 1.00 94.92 1310 LYS A C 1
ATOM 10052 O O . LYS A 1 1310 ? 206.807 204.563 196.659 1.00 94.92 1310 LYS A O 1
ATOM 10058 N N . ASP A 1 1311 ? 207.263 202.791 197.983 1.00 104.19 1311 ASP A N 1
ATOM 10059 C CA . ASP A 1 1311 ? 206.188 203.035 198.947 1.00 104.19 1311 ASP A CA 1
ATOM 10060 C C . ASP A 1 1311 ? 206.774 203.424 200.306 1.00 104.19 1311 ASP A C 1
ATOM 10061 O O . ASP A 1 1311 ? 207.031 202.573 201.163 1.00 104.19 1311 ASP A O 1
ATOM 10066 N N . ASP A 1 1312 ? 206.962 204.728 200.505 1.00 101.36 1312 ASP A N 1
ATOM 10067 C CA . ASP A 1 1312 ? 207.492 205.228 201.766 1.00 101.36 1312 ASP A CA 1
ATOM 10068 C C . ASP A 1 1312 ? 206.458 205.184 202.883 1.00 101.36 1312 ASP A C 1
ATOM 10069 O O . ASP A 1 1312 ? 206.825 205.096 204.059 1.00 101.36 1312 ASP A O 1
ATOM 10074 N N . HIS A 1 1313 ? 205.177 205.253 202.538 1.00 81.88 1313 HIS A N 1
ATOM 10075 C CA . HIS A 1 1313 ? 204.122 205.279 203.538 1.00 81.88 1313 HIS A CA 1
ATOM 10076 C C . HIS A 1 1313 ? 203.951 203.904 204.175 1.00 81.88 1313 HIS A C 1
ATOM 10077 O O . HIS A 1 1313 ? 204.155 202.869 203.537 1.00 81.88 1313 HIS A O 1
ATOM 10084 N N . ASP A 1 1314 ? 203.575 203.904 205.452 1.00 77.50 1314 ASP A N 1
ATOM 10085 C CA . ASP A 1 1314 ? 203.571 202.697 206.264 1.00 77.50 1314 ASP A CA 1
ATOM 10086 C C . ASP A 1 1314 ? 202.244 202.534 206.991 1.00 77.50 1314 ASP A C 1
ATOM 10087 O O . ASP A 1 1314 ? 201.510 203.497 207.217 1.00 77.50 1314 ASP A O 1
ATOM 10092 N N . TRP A 1 1315 ? 201.952 201.291 207.360 1.00 66.93 1315 TRP A N 1
ATOM 10093 C CA . TRP A 1 1315 ? 200.699 200.964 208.018 1.00 66.93 1315 TRP A CA 1
ATOM 10094 C C . TRP A 1 1315 ? 200.753 201.331 209.500 1.00 66.93 1315 TRP A C 1
ATOM 10095 O O . TRP A 1 1315 ? 201.824 201.497 210.088 1.00 66.93 1315 TRP A O 1
ATOM 10106 N N . LYS A 1 1316 ? 199.573 201.452 210.102 1.00 69.91 1316 LYS A N 1
ATOM 10107 C CA . LYS A 1 1316 ? 199.434 201.783 211.513 1.00 69.91 1316 LYS A CA 1
ATOM 10108 C C . LYS A 1 1316 ? 198.041 201.369 211.966 1.00 69.91 1316 LYS A C 1
ATOM 10109 O O . LYS A 1 1316 ? 197.119 201.300 211.149 1.00 69.91 1316 LYS A O 1
ATOM 10115 N N . PRO A 1 1317 ? 197.856 201.069 213.265 1.00 75.04 1317 PRO A N 1
ATOM 10116 C CA . PRO A 1 1317 ? 196.527 200.676 213.745 1.00 75.04 1317 PRO A CA 1
ATOM 10117 C C . PRO A 1 1317 ? 195.533 201.830 213.777 1.00 75.04 1317 PRO A C 1
ATOM 10118 O O . PRO A 1 1317 ? 194.405 201.629 214.228 1.00 75.04 1317 PRO A O 1
ATOM 10122 N N . ASN B 2 5 ? 209.351 201.322 175.999 1.00 75.10 5 ASN B N 1
ATOM 10123 C CA . ASN B 2 5 ? 209.044 201.251 177.422 1.00 75.10 5 ASN B CA 1
ATOM 10124 C C . ASN B 2 5 ? 207.615 200.763 177.651 1.00 75.10 5 ASN B C 1
ATOM 10125 O O . ASN B 2 5 ? 207.181 200.613 178.790 1.00 75.10 5 ASN B O 1
ATOM 10130 N N . LYS B 2 6 ? 206.890 200.526 176.558 1.00 67.68 6 LYS B N 1
ATOM 10131 C CA . LYS B 2 6 ? 205.481 200.158 176.603 1.00 67.68 6 LYS B CA 1
ATOM 10132 C C . LYS B 2 6 ? 205.263 198.928 175.732 1.00 67.68 6 LYS B C 1
ATOM 10133 O O . LYS B 2 6 ? 206.048 198.646 174.824 1.00 67.68 6 LYS B O 1
ATOM 10139 N N . THR B 2 7 ? 204.179 198.195 176.009 1.00 61.17 7 THR B N 1
ATOM 10140 C CA . THR B 2 7 ? 203.918 196.958 175.279 1.00 61.17 7 THR B CA 1
ATOM 10141 C C . THR B 2 7 ? 202.436 196.626 175.241 1.00 61.17 7 THR B C 1
ATOM 10142 O O . THR B 2 7 ? 201.728 196.903 176.218 1.00 61.17 7 THR B O 1
ATOM 10146 N N . PRO B 2 8 ? 201.928 196.069 174.141 1.00 64.52 8 PRO B N 1
ATOM 10147 C CA . PRO B 2 8 ? 200.520 195.658 174.100 1.00 64.52 8 PRO B CA 1
ATOM 10148 C C . PRO B 2 8 ? 200.273 194.404 174.923 1.00 64.52 8 PRO B C 1
ATOM 10149 O O . PRO B 2 8 ? 201.169 193.583 175.127 1.00 64.52 8 PRO B O 1
ATOM 10153 N N . VAL B 2 9 ? 199.032 194.260 175.402 1.00 63.80 9 VAL B N 1
ATOM 10154 C CA . VAL B 2 9 ? 198.614 193.105 176.189 1.00 63.80 9 VAL B CA 1
ATOM 10155 C C . VAL B 2 9 ? 197.389 192.423 175.586 1.00 63.80 9 VAL B C 1
ATOM 10156 O O . VAL B 2 9 ? 197.370 191.201 175.414 1.00 63.80 9 VAL B O 1
ATOM 10160 N N . GLY B 2 10 ? 196.357 193.192 175.269 1.00 59.73 10 GLY B N 1
ATOM 10161 C CA . GLY B 2 10 ? 195.138 192.600 174.760 1.00 59.73 10 GLY B CA 1
ATOM 10162 C C . GLY B 2 10 ? 194.205 193.636 174.182 1.00 59.73 10 GLY B C 1
ATOM 10163 O O . GLY B 2 10 ? 194.609 194.764 173.897 1.00 59.73 10 GLY B O 1
ATOM 10164 N N . GLU B 2 11 ? 192.944 193.237 174.005 1.00 65.51 11 GLU B N 1
ATOM 10165 C CA . GLU B 2 11 ? 191.931 194.133 173.461 1.00 65.51 11 GLU B CA 1
ATOM 10166 C C . GLU B 2 11 ? 190.574 193.824 174.079 1.00 65.51 11 GLU B C 1
ATOM 10167 O O . GLU B 2 11 ? 190.316 192.710 174.540 1.00 65.51 11 GLU B O 1
ATOM 10173 N N . VAL B 2 12 ? 189.704 194.839 174.082 1.00 61.39 12 VAL B N 1
ATOM 10174 C CA . VAL B 2 12 ? 188.331 194.709 174.560 1.00 61.39 12 VAL B CA 1
ATOM 10175 C C . VAL B 2 12 ? 187.416 195.506 173.642 1.00 61.39 12 VAL B C 1
ATOM 10176 O O . VAL B 2 12 ? 187.851 196.416 172.934 1.00 61.39 12 VAL B O 1
ATOM 10180 N N . ARG B 2 13 ? 186.129 195.161 173.669 1.00 62.21 13 ARG B N 1
ATOM 10181 C CA . ARG B 2 13 ? 185.127 195.866 172.883 1.00 62.21 13 ARG B CA 1
ATOM 10182 C C . ARG B 2 13 ? 184.900 197.266 173.447 1.00 62.21 13 ARG B C 1
ATOM 10183 O O . ARG B 2 13 ? 185.002 197.475 174.654 1.00 62.21 13 ARG B O 1
ATOM 10191 N N . PRO B 2 14 ? 184.584 198.244 172.594 1.00 57.30 14 PRO B N 1
ATOM 10192 C CA . PRO B 2 14 ? 184.421 199.620 173.086 1.00 57.30 14 PRO B CA 1
ATOM 10193 C C . PRO B 2 14 ? 183.175 199.839 173.927 1.00 57.30 14 PRO B C 1
ATOM 10194 O O . PRO B 2 14 ? 183.037 200.915 174.519 1.00 57.30 14 PRO B O 1
ATOM 10198 N N . SER B 2 15 ? 182.255 198.875 173.979 1.00 54.14 15 SER B N 1
ATOM 10199 C CA . SER B 2 15 ? 181.088 199.007 174.843 1.00 54.14 15 SER B CA 1
ATOM 10200 C C . SER B 2 15 ? 181.472 198.921 176.312 1.00 54.14 15 SER B C 1
ATOM 10201 O O . SER B 2 15 ? 180.931 199.657 177.144 1.00 54.14 15 SER B O 1
ATOM 10204 N N . GLN B 2 16 ? 182.414 198.040 176.647 1.00 54.28 16 GLN B N 1
ATOM 10205 C CA . GLN B 2 16 ? 182.707 197.736 178.041 1.00 54.28 16 GLN B CA 1
ATOM 10206 C C . GLN B 2 16 ? 183.542 198.803 178.730 1.00 54.28 16 GLN B C 1
ATOM 10207 O O . GLN B 2 16 ? 183.797 198.675 179.928 1.00 54.28 16 GLN B O 1
ATOM 10213 N N . LEU B 2 17 ? 183.982 199.837 178.020 1.00 45.70 17 LEU B N 1
ATOM 10214 C CA . LEU B 2 17 ? 184.783 200.869 178.665 1.00 45.70 17 LEU B CA 1
ATOM 10215 C C . LEU B 2 17 ? 183.954 201.852 179.471 1.00 45.70 17 LEU B C 1
ATOM 10216 O O . LEU B 2 17 ? 184.536 202.694 180.160 1.00 45.70 17 LEU B O 1
ATOM 10221 N N . LEU B 2 18 ? 182.630 201.796 179.395 1.00 42.68 18 LEU B N 1
ATOM 10222 C CA . LEU B 2 18 ? 181.803 202.665 180.216 1.00 42.68 18 LEU B CA 1
ATOM 10223 C C . LEU B 2 18 ? 180.810 201.916 181.085 1.00 42.68 18 LEU B C 1
ATOM 10224 O O . LEU B 2 18 ? 180.019 202.562 181.775 1.00 42.68 18 LEU B O 1
ATOM 10229 N N . TRP B 2 19 ? 180.823 200.587 181.079 1.00 42.70 19 TRP B N 1
ATOM 10230 C CA . TRP B 2 19 ? 179.958 199.822 181.958 1.00 42.70 19 TRP B CA 1
ATOM 10231 C C . TRP B 2 19 ? 180.656 198.766 182.790 1.00 42.70 19 TRP B C 1
ATOM 10232 O O . TRP B 2 19 ? 180.170 198.474 183.885 1.00 42.70 19 TRP B O 1
ATOM 10243 N N . THR B 2 20 ? 181.736 198.191 182.345 1.00 41.01 20 THR B N 1
ATOM 10244 C CA . THR B 2 20 ? 182.424 197.288 183.260 1.00 41.01 20 THR B CA 1
ATOM 10245 C C . THR B 2 20 ? 183.827 197.750 183.599 1.00 41.01 20 THR B C 1
ATOM 10246 O O . THR B 2 20 ? 184.145 197.902 184.779 1.00 41.01 20 THR B O 1
ATOM 10250 N N . TYR B 2 21 ? 184.667 197.982 182.600 1.00 41.17 21 TYR B N 1
ATOM 10251 C CA . TYR B 2 21 ? 185.986 198.562 182.776 1.00 41.17 21 TYR B CA 1
ATOM 10252 C C . TYR B 2 21 ? 185.883 200.062 182.582 1.00 41.17 21 TYR B C 1
ATOM 10253 O O . TYR B 2 21 ? 184.816 200.600 182.294 1.00 41.17 21 TYR B O 1
ATOM 10262 N N . GLY B 2 22 ? 187.001 200.744 182.732 1.00 28.88 22 GLY B N 1
ATOM 10263 C CA . GLY B 2 22 ? 187.008 202.181 182.653 1.00 28.88 22 GLY B CA 1
ATOM 10264 C C . GLY B 2 22 ? 188.013 202.721 183.634 1.00 28.88 22 GLY B C 1
ATOM 10265 O O . GLY B 2 22 ? 188.682 201.955 184.325 1.00 28.88 22 GLY B O 1
ATOM 10266 N N . PRO B 2 23 ? 188.100 204.038 183.760 1.00 28.41 23 PRO B N 1
ATOM 10267 C CA . PRO B 2 23 ? 189.213 204.642 184.502 1.00 28.41 23 PRO B CA 1
ATOM 10268 C C . PRO B 2 23 ? 189.201 204.365 185.991 1.00 28.41 23 PRO B C 1
ATOM 10269 O O . PRO B 2 23 ? 188.876 205.244 186.788 1.00 28.41 23 PRO B O 1
ATOM 10273 N N . GLY B 2 24 ? 189.613 203.163 186.378 1.00 27.13 24 GLY B N 1
ATOM 10274 C CA . GLY B 2 24 ? 189.592 202.787 187.770 1.00 27.13 24 GLY B CA 1
ATOM 10275 C C . GLY B 2 24 ? 189.302 201.336 188.070 1.00 27.13 24 GLY B C 1
ATOM 10276 O O . GLY B 2 24 ? 189.202 200.974 189.241 1.00 27.13 24 GLY B O 1
ATOM 10277 N N . ALA B 2 25 ? 189.159 200.492 187.062 1.00 27.67 25 ALA B N 1
ATOM 10278 C CA . ALA B 2 25 ? 188.640 199.154 187.293 1.00 27.67 25 ALA B CA 1
ATOM 10279 C C . ALA B 2 25 ? 189.699 198.073 187.139 1.00 27.67 25 ALA B C 1
ATOM 10280 O O . ALA B 2 25 ? 190.590 198.167 186.301 1.00 27.67 25 ALA B O 1
ATOM 10282 N N . LEU B 2 26 ? 189.575 197.030 187.945 1.00 30.92 26 LEU B N 1
ATOM 10283 C CA . LEU B 2 26 ? 190.396 195.841 187.785 1.00 30.92 26 LEU B CA 1
ATOM 10284 C C . LEU B 2 26 ? 189.976 195.078 186.539 1.00 30.92 26 LEU B C 1
ATOM 10285 O O . LEU B 2 26 ? 188.784 194.893 186.287 1.00 30.92 26 LEU B O 1
ATOM 10290 N N . ILE B 2 27 ? 190.957 194.620 185.761 1.00 34.13 27 ILE B N 1
ATOM 10291 C CA . ILE B 2 27 ? 190.712 193.880 184.524 1.00 34.13 27 ILE B CA 1
ATOM 10292 C C . ILE B 2 27 ? 191.397 192.531 184.626 1.00 34.13 27 ILE B C 1
ATOM 10293 O O . ILE B 2 27 ? 192.622 192.448 184.522 1.00 34.13 27 ILE B O 1
ATOM 10298 N N . ASP B 2 28 ? 190.613 191.474 184.779 1.00 49.07 28 ASP B N 1
ATOM 10299 C CA . ASP B 2 28 ? 191.154 190.127 184.954 1.00 49.07 28 ASP B CA 1
ATOM 10300 C C . ASP B 2 28 ? 191.353 189.513 183.571 1.00 49.07 28 ASP B C 1
ATOM 10301 O O . ASP B 2 28 ? 190.440 188.935 182.984 1.00 49.07 28 ASP B O 1
ATOM 10306 N N . LEU B 2 29 ? 192.562 189.661 183.047 1.00 50.09 29 LEU B N 1
ATOM 10307 C CA . LEU B 2 29 ? 192.950 189.101 181.762 1.00 50.09 29 LEU B CA 1
ATOM 10308 C C . LEU B 2 29 ? 193.307 187.628 181.936 1.00 50.09 29 LEU B C 1
ATOM 10309 O O . LEU B 2 29 ? 193.364 187.131 183.061 1.00 50.09 29 LEU B O 1
ATOM 10314 N N . PRO B 2 30 ? 193.490 186.878 180.839 1.00 53.18 30 PRO B N 1
ATOM 10315 C CA . PRO B 2 30 ? 193.896 185.470 180.993 1.00 53.18 30 PRO B CA 1
ATOM 10316 C C . PRO B 2 30 ? 195.231 185.258 181.689 1.00 53.18 30 PRO B C 1
ATOM 10317 O O . PRO B 2 30 ? 195.429 184.203 182.302 1.00 53.18 30 PRO B O 1
ATOM 10321 N N . SER B 2 31 ? 196.155 186.215 181.622 1.00 56.38 31 SER B N 1
ATOM 10322 C CA . SER B 2 31 ? 197.503 185.998 182.126 1.00 56.38 31 SER B CA 1
ATOM 10323 C C . SER B 2 31 ? 197.908 186.925 183.260 1.00 56.38 31 SER B C 1
ATOM 10324 O O . SER B 2 31 ? 198.906 186.644 183.931 1.00 56.38 31 SER B O 1
ATOM 10327 N N . LEU B 2 32 ? 197.171 188.004 183.495 1.00 48.24 32 LEU B N 1
ATOM 10328 C CA . LEU B 2 32 ? 197.571 189.040 184.439 1.00 48.24 32 LEU B CA 1
ATOM 10329 C C . LEU B 2 32 ? 196.365 189.919 184.742 1.00 48.24 32 LEU B C 1
ATOM 10330 O O . LEU B 2 32 ? 195.253 189.658 184.280 1.00 48.24 32 LEU B O 1
ATOM 10335 N N . SER B 2 33 ? 196.596 190.961 185.535 1.00 39.13 33 SER B N 1
ATOM 10336 C CA . SER B 2 33 ? 195.556 191.908 185.900 1.00 39.13 33 SER B CA 1
ATOM 10337 C C . SER B 2 33 ? 196.124 193.315 185.932 1.00 39.13 33 SER B C 1
ATOM 10338 O O . SER B 2 33 ? 197.247 193.531 186.387 1.00 39.13 33 SER B O 1
ATOM 10341 N N . VAL B 2 34 ? 195.345 194.277 185.449 1.00 29.66 34 VAL B N 1
ATOM 10342 C CA . VAL B 2 34 ? 195.767 195.669 185.369 1.00 29.66 34 VAL B CA 1
ATOM 10343 C C . VAL B 2 34 ? 194.629 196.570 185.818 1.00 29.66 34 VAL B C 1
ATOM 10344 O O . VAL B 2 34 ? 193.503 196.127 186.024 1.00 29.66 34 VAL B O 1
ATOM 10348 N N . VAL B 2 35 ? 194.934 197.859 185.944 1.00 25.91 35 VAL B N 1
ATOM 10349 C CA . VAL B 2 35 ? 193.992 198.891 186.350 1.00 25.91 35 VAL B CA 1
ATOM 10350 C C . VAL B 2 35 ? 194.132 200.045 185.378 1.00 25.91 35 VAL B C 1
ATOM 10351 O O . VAL B 2 35 ? 195.243 200.531 185.155 1.00 25.91 35 VAL B O 1
ATOM 10355 N N . THR B 2 36 ? 193.020 200.480 184.800 1.00 25.39 36 THR B N 1
ATOM 10356 C CA . THR B 2 36 ? 193.033 201.549 183.818 1.00 25.39 36 THR B CA 1
ATOM 10357 C C . THR B 2 36 ? 193.408 202.865 184.479 1.00 25.39 36 THR B C 1
ATOM 10358 O O . THR B 2 36 ? 192.969 203.172 185.581 1.00 25.39 36 THR B O 1
ATOM 10362 N N . LEU B 2 37 ? 194.231 203.648 183.801 1.00 27.45 37 LEU B N 1
ATOM 10363 C CA . LEU B 2 37 ? 194.665 204.933 184.321 1.00 27.45 37 LEU B CA 1
ATOM 10364 C C . LEU B 2 37 ? 193.607 205.999 184.085 1.00 27.45 37 LEU B C 1
ATOM 10365 O O . LEU B 2 37 ? 192.613 205.787 183.402 1.00 27.45 37 LEU B O 1
ATOM 10370 N N . GLY B 2 38 ? 193.849 207.170 184.652 1.00 29.89 38 GLY B N 1
ATOM 10371 C CA . GLY B 2 38 ? 192.952 208.291 184.497 1.00 29.89 38 GLY B CA 1
ATOM 10372 C C . GLY B 2 38 ? 193.068 208.924 183.131 1.00 29.89 38 GLY B C 1
ATOM 10373 O O . GLY B 2 38 ? 193.834 208.498 182.273 1.00 29.89 38 GLY B O 1
ATOM 10374 N N . ILE B 2 39 ? 192.287 209.982 182.926 1.00 39.55 39 ILE B N 1
ATOM 10375 C CA . ILE B 2 39 ? 192.084 210.482 181.572 1.00 39.55 39 ILE B CA 1
ATOM 10376 C C . ILE B 2 39 ? 192.932 211.697 181.220 1.00 39.55 39 ILE B C 1
ATOM 10377 O O . ILE B 2 39 ? 192.963 212.094 180.047 1.00 39.55 39 ILE B O 1
ATOM 10382 N N . ASP B 2 40 ? 193.619 212.304 182.184 1.00 46.94 40 ASP B N 1
ATOM 10383 C CA . ASP B 2 40 ? 194.540 213.366 181.805 1.00 46.94 40 ASP B CA 1
ATOM 10384 C C . ASP B 2 40 ? 195.870 212.820 181.308 1.00 46.94 40 ASP B C 1
ATOM 10385 O O . ASP B 2 40 ? 196.713 213.600 180.854 1.00 46.94 40 ASP B O 1
ATOM 10390 N N . ARG B 2 41 ? 196.075 211.509 181.395 1.00 47.24 41 ARG B N 1
ATOM 10391 C CA . ARG B 2 41 ? 197.168 210.823 180.729 1.00 47.24 41 ARG B CA 1
ATOM 10392 C C . ARG B 2 41 ? 196.717 210.068 179.493 1.00 47.24 41 ARG B C 1
ATOM 10393 O O . ARG B 2 41 ? 197.379 209.108 179.092 1.00 47.24 41 ARG B O 1
ATOM 10401 N N . TRP B 2 42 ? 195.594 210.453 178.902 1.00 45.16 42 TRP B N 1
ATOM 10402 C CA . TRP B 2 42 ? 195.121 209.853 177.666 1.00 45.16 42 TRP B CA 1
ATOM 10403 C C . TRP B 2 42 ? 195.507 210.728 176.481 1.00 45.16 42 TRP B C 1
ATOM 10404 O O . TRP B 2 42 ? 195.800 211.917 176.623 1.00 45.16 42 TRP B O 1
ATOM 10415 N N . GLU B 2 43 ? 195.515 210.122 175.301 1.00 67.85 43 GLU B N 1
ATOM 10416 C CA . GLU B 2 43 ? 195.854 210.840 174.078 1.00 67.85 43 GLU B CA 1
ATOM 10417 C C . GLU B 2 43 ? 194.604 211.553 173.585 1.00 67.85 43 GLU B C 1
ATOM 10418 O O . GLU B 2 43 ? 193.723 210.943 172.979 1.00 67.85 43 GLU B O 1
ATOM 10424 N N . ARG B 2 44 ? 194.530 212.857 173.851 1.00 70.21 44 ARG B N 1
ATOM 10425 C CA . ARG B 2 44 ? 193.328 213.623 173.540 1.00 70.21 44 ARG B CA 1
ATOM 10426 C C . ARG B 2 44 ? 193.148 213.817 172.042 1.00 70.21 44 ARG B C 1
ATOM 10427 O O . ARG B 2 44 ? 192.014 213.848 171.550 1.00 70.21 44 ARG B O 1
ATOM 10435 N N . GLU B 2 45 ? 194.246 213.915 171.294 1.00 83.44 45 GLU B N 1
ATOM 10436 C CA . GLU B 2 45 ? 194.155 214.246 169.878 1.00 83.44 45 GLU B CA 1
ATOM 10437 C C . GLU B 2 45 ? 193.603 213.108 169.033 1.00 83.44 45 GLU B C 1
ATOM 10438 O O . GLU B 2 45 ? 193.325 213.319 167.850 1.00 83.44 45 GLU B O 1
ATOM 10444 N N . ARG B 2 46 ? 193.439 211.916 169.595 1.00 76.26 46 ARG B N 1
ATOM 10445 C CA . ARG B 2 46 ? 192.925 210.769 168.856 1.00 76.26 46 ARG B CA 1
ATOM 10446 C C . ARG B 2 46 ? 191.581 210.288 169.393 1.00 76.26 46 ARG B C 1
ATOM 10447 O O . ARG B 2 46 ? 191.314 209.088 169.441 1.00 76.26 46 ARG B O 1
ATOM 10455 N N . CYS B 2 47 ? 190.714 211.217 169.793 1.00 66.49 47 CYS B N 1
ATOM 10456 C CA . CYS B 2 47 ? 189.364 210.893 170.239 1.00 66.49 47 CYS B CA 1
ATOM 10457 C C . CYS B 2 47 ? 188.363 211.705 169.432 1.00 66.49 47 CYS B C 1
ATOM 10458 O O . CYS B 2 47 ? 188.439 212.937 169.400 1.00 66.49 47 CYS B O 1
ATOM 10461 N N . GLN B 2 48 ? 187.421 211.014 168.797 1.00 61.16 48 GLN B N 1
ATOM 10462 C CA . GLN B 2 48 ? 186.501 211.648 167.865 1.00 61.16 48 GLN B CA 1
ATOM 10463 C C . GLN B 2 48 ? 185.299 212.203 168.616 1.00 61.16 48 GLN B C 1
ATOM 10464 O O . GLN B 2 48 ? 184.633 211.447 169.333 1.00 61.16 48 GLN B O 1
ATOM 10470 N N . PRO B 2 49 ? 184.994 213.491 168.495 1.00 53.56 49 PRO B N 1
ATOM 10471 C CA . PRO B 2 49 ? 183.868 214.064 169.239 1.00 53.56 49 PRO B CA 1
ATOM 10472 C C . PRO B 2 49 ? 182.513 213.541 168.780 1.00 53.56 49 PRO B C 1
ATOM 10473 O O . PRO B 2 49 ? 182.338 213.052 167.663 1.00 53.56 49 PRO B O 1
ATOM 10477 N N . ILE B 2 50 ? 181.548 213.641 169.693 1.00 46.24 50 ILE B N 1
ATOM 10478 C CA . ILE B 2 50 ? 180.161 213.262 169.463 1.00 46.24 50 ILE B CA 1
ATOM 10479 C C . ILE B 2 50 ? 179.300 214.490 169.705 1.00 46.24 50 ILE B C 1
ATOM 10480 O O . ILE B 2 50 ? 179.408 215.126 170.758 1.00 46.24 50 ILE B O 1
ATOM 10485 N N . GLN B 2 51 ? 178.444 214.824 168.742 1.00 50.21 51 GLN B N 1
ATOM 10486 C CA . GLN B 2 51 ? 177.667 216.060 168.788 1.00 50.21 51 GLN B CA 1
ATOM 10487 C C . GLN B 2 51 ? 176.337 215.813 169.491 1.00 50.21 51 GLN B C 1
ATOM 10488 O O . GLN B 2 51 ? 175.467 215.117 168.960 1.00 50.21 51 GLN B O 1
ATOM 10494 N N . GLU B 2 52 ? 176.179 216.395 170.686 1.00 46.27 52 GLU B N 1
ATOM 10495 C CA . GLU B 2 52 ? 174.939 216.273 171.457 1.00 46.27 52 GLU B CA 1
ATOM 10496 C C . GLU B 2 52 ? 174.915 217.406 172.484 1.00 46.27 52 GLU B C 1
ATOM 10497 O O . GLU B 2 52 ? 175.676 217.374 173.453 1.00 46.27 52 GLU B O 1
ATOM 10503 N N . ALA B 2 53 ? 174.033 218.385 172.274 1.00 44.61 53 ALA B N 1
ATOM 10504 C CA . ALA B 2 53 ? 174.024 219.567 173.132 1.00 44.61 53 ALA B CA 1
ATOM 10505 C C . ALA B 2 53 ? 173.164 219.374 174.376 1.00 44.61 53 ALA B C 1
ATOM 10506 O O . ALA B 2 53 ? 173.511 219.867 175.460 1.00 44.61 53 ALA B O 1
ATOM 10508 N N . ARG B 2 54 ? 172.043 218.659 174.239 1.00 46.54 54 ARG B N 1
ATOM 10509 C CA . ARG B 2 54 ? 171.086 218.507 175.329 1.00 46.54 54 ARG B CA 1
ATOM 10510 C C . ARG B 2 54 ? 171.659 217.715 176.500 1.00 46.54 54 ARG B C 1
ATOM 10511 O O . ARG B 2 54 ? 171.150 217.833 177.619 1.00 46.54 54 ARG B O 1
ATOM 10519 N N . LEU B 2 55 ? 172.700 216.912 176.269 1.00 39.20 55 LEU B N 1
ATOM 10520 C CA . LEU B 2 55 ? 173.407 216.210 177.334 1.00 39.20 55 LEU B CA 1
ATOM 10521 C C . LEU B 2 55 ? 174.643 216.966 177.807 1.00 39.20 55 LEU B C 1
ATOM 10522 O O . LEU B 2 55 ? 175.036 216.839 178.977 1.00 39.20 55 LEU B O 1
ATOM 10527 N N . LEU B 2 56 ? 175.264 217.750 176.922 1.00 39.79 56 LEU B N 1
ATOM 10528 C CA . LEU B 2 56 ? 176.387 218.587 177.330 1.00 39.79 56 LEU B CA 1
ATOM 10529 C C . LEU B 2 56 ? 175.948 219.633 178.340 1.00 39.79 56 LEU B C 1
ATOM 10530 O O . LEU B 2 56 ? 176.654 219.894 179.323 1.00 39.79 56 LEU B O 1
ATOM 10535 N N . ALA B 2 57 ? 174.775 220.232 178.125 1.00 38.50 57 ALA B N 1
ATOM 10536 C CA . ALA B 2 57 ? 174.260 221.202 179.084 1.00 38.50 57 ALA B CA 1
ATOM 10537 C C . ALA B 2 57 ? 173.850 220.556 180.400 1.00 38.50 57 ALA B C 1
ATOM 10538 O O . ALA B 2 57 ? 173.663 221.268 181.389 1.00 38.50 57 ALA B O 1
ATOM 10540 N N . ALA B 2 58 ? 173.707 219.233 180.436 1.00 36.25 58 ALA B N 1
ATOM 10541 C CA . ALA B 2 58 ? 173.413 218.550 181.687 1.00 36.25 58 ALA B CA 1
ATOM 10542 C C . ALA B 2 58 ? 174.685 218.188 182.435 1.00 36.25 58 ALA B C 1
ATOM 10543 O O . ALA B 2 58 ? 174.717 218.237 183.668 1.00 36.25 58 ALA B O 1
ATOM 10545 N N . VAL B 2 59 ? 175.732 217.800 181.707 1.00 36.20 59 VAL B N 1
ATOM 10546 C CA . VAL B 2 59 ? 177.011 217.501 182.353 1.00 36.20 59 VAL B CA 1
ATOM 10547 C C . VAL B 2 59 ? 177.657 218.778 182.887 1.00 36.20 59 VAL B C 1
ATOM 10548 O O . VAL B 2 59 ? 178.235 218.784 183.983 1.00 36.20 59 VAL B O 1
ATOM 10552 N N . ARG B 2 60 ? 177.539 219.884 182.143 1.00 39.50 60 ARG B N 1
ATOM 10553 C CA . ARG B 2 60 ? 178.181 221.133 182.543 1.00 39.50 60 ARG B CA 1
ATOM 10554 C C . ARG B 2 60 ? 177.614 221.673 183.848 1.00 39.50 60 ARG B C 1
ATOM 10555 O O . ARG B 2 60 ? 178.318 222.355 184.600 1.00 39.50 60 ARG B O 1
ATOM 10563 N N . LYS B 2 61 ? 176.335 221.411 184.119 1.00 36.72 61 LYS B N 1
ATOM 10564 C CA . LYS B 2 61 ? 175.739 221.873 185.368 1.00 36.72 61 LYS B CA 1
ATOM 10565 C C . LYS B 2 61 ? 176.346 221.153 186.564 1.00 36.72 61 LYS B C 1
ATOM 10566 O O . LYS B 2 61 ? 176.574 221.760 187.616 1.00 36.72 61 LYS B O 1
ATOM 10572 N N . VAL B 2 62 ? 176.632 219.860 186.413 1.00 32.96 62 VAL B N 1
ATOM 10573 C CA . VAL B 2 62 ? 177.167 219.075 187.516 1.00 32.96 62 VAL B CA 1
ATOM 10574 C C . VAL B 2 62 ? 178.645 219.373 187.724 1.00 32.96 62 VAL B C 1
ATOM 10575 O O . VAL B 2 62 ? 179.079 219.681 188.840 1.00 32.96 62 VAL B O 1
ATOM 10579 N N . LEU B 2 63 ? 179.443 219.295 186.658 1.00 34.69 63 LEU B N 1
ATOM 10580 C CA . LEU B 2 63 ? 180.895 219.331 186.786 1.00 34.69 63 LEU B CA 1
ATOM 10581 C C . LEU B 2 63 ? 181.500 220.688 186.474 1.00 34.69 63 LEU B C 1
ATOM 10582 O O . LEU B 2 63 ? 182.722 220.793 186.356 1.00 34.69 63 LEU B O 1
ATOM 10587 N N . GLY B 2 64 ? 180.692 221.727 186.339 1.00 41.53 64 GLY B N 1
ATOM 10588 C CA . GLY B 2 64 ? 181.219 223.057 186.154 1.00 41.53 64 GLY B CA 1
ATOM 10589 C C . GLY B 2 64 ? 181.325 223.460 184.700 1.00 41.53 64 GLY B C 1
ATOM 10590 O O . GLY B 2 64 ? 181.331 222.623 183.796 1.00 41.53 64 GLY B O 1
ATOM 10591 N N . PRO B 2 65 ? 181.436 224.764 184.449 1.00 49.55 65 PRO B N 1
ATOM 10592 C CA . PRO B 2 65 ? 181.367 225.252 183.064 1.00 49.55 65 PRO B CA 1
ATOM 10593 C C . PRO B 2 65 ? 182.596 224.948 182.229 1.00 49.55 65 PRO B C 1
ATOM 10594 O O . PRO B 2 65 ? 182.585 225.228 181.025 1.00 49.55 65 PRO B O 1
ATOM 10598 N N . GLN B 2 66 ? 183.654 224.392 182.813 1.00 51.64 66 GLN B N 1
ATOM 10599 C CA . GLN B 2 66 ? 184.887 224.215 182.060 1.00 51.64 66 GLN B CA 1
ATOM 10600 C C . GLN B 2 66 ? 184.874 222.984 181.161 1.00 51.64 66 GLN B C 1
ATOM 10601 O O . GLN B 2 66 ? 185.808 222.818 180.370 1.00 51.64 66 GLN B O 1
ATOM 10607 N N . VAL B 2 67 ? 183.849 222.131 181.247 1.00 48.34 67 VAL B N 1
ATOM 10608 C CA . VAL B 2 67 ? 183.808 220.938 180.410 1.00 48.34 67 VAL B CA 1
ATOM 10609 C C . VAL B 2 67 ? 183.594 221.344 178.959 1.00 48.34 67 VAL B C 1
ATOM 10610 O O . VAL B 2 67 ? 182.755 222.197 178.649 1.00 48.34 67 VAL B O 1
ATOM 10614 N N . GLU B 2 68 ? 184.370 220.740 178.059 1.00 50.63 68 GLU B N 1
ATOM 10615 C CA . GLU B 2 68 ? 184.461 221.206 176.679 1.00 50.63 68 GLU B CA 1
ATOM 10616 C C . GLU B 2 68 ? 183.610 220.383 175.715 1.00 50.63 68 GLU B C 1
ATOM 10617 O O . GLU B 2 68 ? 182.749 220.937 175.028 1.00 50.63 68 GLU B O 1
ATOM 10623 N N . ASN B 2 69 ? 183.839 219.072 175.643 1.00 46.40 69 ASN B N 1
ATOM 10624 C CA . ASN B 2 69 ? 183.181 218.229 174.657 1.00 46.40 69 ASN B CA 1
ATOM 10625 C C . ASN B 2 69 ? 183.067 216.815 175.195 1.00 46.40 69 ASN B C 1
ATOM 10626 O O . ASN B 2 69 ? 183.700 216.457 176.186 1.00 46.40 69 ASN B O 1
ATOM 10631 N N . LEU B 2 70 ? 182.263 216.007 174.517 1.00 43.83 70 LEU B N 1
ATOM 10632 C CA . LEU B 2 70 ? 182.200 214.574 174.766 1.00 43.83 70 LEU B CA 1
ATOM 10633 C C . LEU B 2 70 ? 183.006 213.860 173.691 1.00 43.83 70 LEU B C 1
ATOM 10634 O O . LEU B 2 70 ? 182.906 214.195 172.509 1.00 43.83 70 LEU B O 1
ATOM 10639 N N . ARG B 2 71 ? 183.814 212.879 174.098 1.00 48.07 71 ARG B N 1
ATOM 10640 C CA . ARG B 2 71 ? 184.753 212.252 173.178 1.00 48.07 71 ARG B CA 1
ATOM 10641 C C . ARG B 2 71 ? 184.722 210.740 173.318 1.00 48.07 71 ARG B C 1
ATOM 10642 O O . ARG B 2 71 ? 184.655 210.210 174.425 1.00 48.07 71 ARG B O 1
ATOM 10650 N N . MET B 2 72 ? 184.800 210.062 172.182 1.00 59.76 72 MET B N 1
ATOM 10651 C CA . MET B 2 72 ? 184.715 208.623 171.963 1.00 59.76 72 MET B CA 1
ATOM 10652 C C . MET B 2 72 ? 186.007 207.982 172.465 1.00 59.76 72 MET B C 1
ATOM 10653 O O . MET B 2 72 ? 186.972 208.711 172.701 1.00 59.76 72 MET B O 1
ATOM 10658 N N . PRO B 2 73 ? 186.067 206.669 172.699 1.00 61.53 73 PRO B N 1
ATOM 10659 C CA . PRO B 2 73 ? 187.343 206.026 173.064 1.00 61.53 73 PRO B CA 1
ATOM 10660 C C . PRO B 2 73 ? 188.422 206.230 172.016 1.00 61.53 73 PRO B C 1
ATOM 10661 O O . PRO B 2 73 ? 188.127 206.333 170.818 1.00 61.53 73 PRO B O 1
ATOM 10665 N N . PRO B 2 74 ? 189.689 206.304 172.436 1.00 66.46 74 PRO B N 1
ATOM 10666 C CA . PRO B 2 74 ? 190.792 206.622 171.513 1.00 66.46 74 PRO B CA 1
ATOM 10667 C C . PRO B 2 74 ? 191.079 205.479 170.549 1.00 66.46 74 PRO B C 1
ATOM 10668 O O . PRO B 2 74 ? 191.336 204.346 170.962 1.00 66.46 74 PRO B O 1
ATOM 10672 N N . PHE B 2 75 ? 191.059 205.794 169.258 1.00 82.08 75 PHE B N 1
ATOM 10673 C CA . PHE B 2 75 ? 191.227 204.802 168.207 1.00 82.08 75 PHE B CA 1
ATOM 10674 C C . PHE B 2 75 ? 191.676 205.466 166.911 1.00 82.08 75 PHE B C 1
ATOM 10675 O O . PHE B 2 75 ? 191.400 206.642 166.679 1.00 82.08 75 PHE B O 1
ATOM 10683 N N . ALA B 2 88 ? 202.389 202.418 166.208 1.00 79.62 88 ALA B N 1
ATOM 10684 C CA . ALA B 2 88 ? 201.524 201.260 166.381 1.00 79.62 88 ALA B CA 1
ATOM 10685 C C . ALA B 2 88 ? 201.292 200.972 167.859 1.00 79.62 88 ALA B C 1
ATOM 10686 O O . ALA B 2 88 ? 201.096 199.826 168.260 1.00 79.62 88 ALA B O 1
ATOM 10688 N N . ASN B 2 89 ? 201.322 202.028 168.668 1.00 77.71 89 ASN B N 1
ATOM 10689 C CA . ASN B 2 89 ? 201.093 201.931 170.102 1.00 77.71 89 ASN B CA 1
ATOM 10690 C C . ASN B 2 89 ? 200.010 202.889 170.579 1.00 77.71 89 ASN B C 1
ATOM 10691 O O . ASN B 2 89 ? 200.221 203.626 171.547 1.00 77.71 89 ASN B O 1
ATOM 10696 N N . ILE B 2 90 ? 198.867 202.914 169.907 1.00 66.55 90 ILE B N 1
ATOM 10697 C CA . ILE B 2 90 ? 197.764 203.773 170.319 1.00 66.55 90 ILE B CA 1
ATOM 10698 C C . ILE B 2 90 ? 196.725 202.930 171.041 1.00 66.55 90 ILE B C 1
ATOM 10699 O O . ILE B 2 90 ? 196.261 201.914 170.513 1.00 66.55 90 ILE B O 1
ATOM 10704 N N . GLY B 2 91 ? 196.358 203.343 172.247 1.00 53.48 91 GLY B N 1
ATOM 10705 C CA . GLY B 2 91 ? 195.381 202.585 173.001 1.00 53.48 91 GLY B CA 1
ATOM 10706 C C . GLY B 2 91 ? 195.145 203.178 174.371 1.00 53.48 91 GLY B C 1
ATOM 10707 O O . GLY B 2 91 ? 195.552 204.302 174.666 1.00 53.48 91 GLY B O 1
ATOM 10708 N N . VAL B 2 92 ? 194.459 202.397 175.199 1.00 45.23 92 VAL B N 1
ATOM 10709 C CA . VAL B 2 92 ? 194.118 202.776 176.567 1.00 45.23 92 VAL B CA 1
ATOM 10710 C C . VAL B 2 92 ? 195.258 202.347 177.483 1.00 45.23 92 VAL B C 1
ATOM 10711 O O . VAL B 2 92 ? 195.675 201.182 177.438 1.00 45.23 92 VAL B O 1
ATOM 10715 N N . PRO B 2 93 ? 195.805 203.245 178.298 1.00 34.77 93 PRO B N 1
ATOM 10716 C CA . PRO B 2 93 ? 196.940 202.882 179.146 1.00 34.77 93 PRO B CA 1
ATOM 10717 C C . PRO B 2 93 ? 196.519 202.236 180.450 1.00 34.77 93 PRO B C 1
ATOM 10718 O O . PRO B 2 93 ? 195.571 202.667 181.101 1.00 34.77 93 PRO B O 1
ATOM 10722 N N . VAL B 2 94 ? 197.249 201.202 180.843 1.00 34.42 94 VAL B N 1
ATOM 10723 C CA . VAL B 2 94 ? 197.020 200.488 182.085 1.00 34.42 94 VAL B CA 1
ATOM 10724 C C . VAL B 2 94 ? 198.334 200.400 182.857 1.00 34.42 94 VAL B C 1
ATOM 10725 O O . VAL B 2 94 ? 199.342 200.998 182.477 1.00 34.42 94 VAL B O 1
ATOM 10729 N N . ARG B 2 95 ? 198.310 199.660 183.965 1.00 36.25 95 ARG B N 1
ATOM 10730 C CA . ARG B 2 95 ? 199.455 199.469 184.846 1.00 36.25 95 ARG B CA 1
ATOM 10731 C C . ARG B 2 95 ? 199.162 198.266 185.725 1.00 36.25 95 ARG B C 1
ATOM 10732 O O . ARG B 2 95 ? 198.012 198.055 186.105 1.00 36.25 95 ARG B O 1
ATOM 10740 N N . PRO B 2 96 ? 200.159 197.435 186.025 1.00 39.69 96 PRO B N 1
ATOM 10741 C CA . PRO B 2 96 ? 199.882 196.211 186.788 1.00 39.69 96 PRO B CA 1
ATOM 10742 C C . PRO B 2 96 ? 199.403 196.495 188.201 1.00 39.69 96 PRO B C 1
ATOM 10743 O O . PRO B 2 96 ? 199.942 197.357 188.899 1.00 39.69 96 PRO B O 1
ATOM 10747 N N . PHE B 2 97 ? 198.390 195.740 188.625 1.00 42.63 97 PHE B N 1
ATOM 10748 C CA . PHE B 2 97 ? 197.838 195.842 189.967 1.00 42.63 97 PHE B CA 1
ATOM 10749 C C . PHE B 2 97 ? 197.008 194.595 190.235 1.00 42.63 97 PHE B C 1
ATOM 10750 O O . PHE B 2 97 ? 196.218 194.199 189.374 1.00 42.63 97 PHE B O 1
ATOM 10758 N N . PRO B 2 98 ? 197.151 193.930 191.387 1.00 45.83 98 PRO B N 1
ATOM 10759 C CA . PRO B 2 98 ? 197.982 194.193 192.560 1.00 45.83 98 PRO B CA 1
ATOM 10760 C C . PRO B 2 98 ? 199.457 193.973 192.278 1.00 45.83 98 PRO B C 1
ATOM 10761 O O . PRO B 2 98 ? 199.790 193.244 191.349 1.00 45.83 98 PRO B O 1
ATOM 10765 N N . ARG B 2 99 ? 200.329 194.605 193.060 1.00 49.69 99 ARG B N 1
ATOM 10766 C CA . ARG B 2 99 ? 201.755 194.578 192.786 1.00 49.69 99 ARG B CA 1
ATOM 10767 C C . ARG B 2 99 ? 202.463 193.507 193.600 1.00 49.69 99 ARG B C 1
ATOM 10768 O O . ARG B 2 99 ? 203.639 193.658 193.931 1.00 49.69 99 ARG B O 1
ATOM 10776 N N . TRP B 2 100 ? 201.757 192.429 193.933 1.00 48.61 100 TRP B N 1
ATOM 10777 C CA . TRP B 2 100 ? 202.322 191.248 194.567 1.00 48.61 100 TRP B CA 1
ATOM 10778 C C . TRP B 2 100 ? 201.849 190.045 193.771 1.00 48.61 100 TRP B C 1
ATOM 10779 O O . TRP B 2 100 ? 200.757 190.068 193.208 1.00 48.61 100 TRP B O 1
ATOM 10790 N N . MET B 2 101 ? 202.664 188.992 193.713 1.00 51.69 101 MET B N 1
ATOM 10791 C CA . MET B 2 101 ? 202.329 187.836 192.890 1.00 51.69 101 MET B CA 1
ATOM 10792 C C . MET B 2 101 ? 202.714 186.551 193.600 1.00 51.69 101 MET B C 1
ATOM 10793 O O . MET B 2 101 ? 203.310 186.564 194.674 1.00 51.69 101 MET B O 1
ATOM 10798 N N . ARG B 2 102 ? 202.382 185.432 192.968 1.00 52.96 102 ARG B N 1
ATOM 10799 C CA . ARG B 2 102 ? 202.629 184.103 193.504 1.00 52.96 102 ARG B CA 1
ATOM 10800 C C . ARG B 2 102 ? 203.329 183.245 192.458 1.00 52.96 102 ARG B C 1
ATOM 10801 O O . ARG B 2 102 ? 203.127 183.425 191.254 1.00 52.96 102 ARG B O 1
ATOM 10809 N N . CYS B 2 103 ? 204.151 182.305 192.917 1.00 61.23 103 CYS B N 1
ATOM 10810 C CA . CYS B 2 103 ? 204.844 181.379 192.034 1.00 61.23 103 CYS B CA 1
ATOM 10811 C C . CYS B 2 103 ? 204.200 179.999 192.084 1.00 61.23 103 CYS B C 1
ATOM 10812 O O . CYS B 2 103 ? 203.841 179.497 193.150 1.00 61.23 103 CYS B O 1
ATOM 10815 N N . VAL B 2 104 ? 204.061 179.389 190.908 1.00 63.60 104 VAL B N 1
ATOM 10816 C CA . VAL B 2 104 ? 203.375 178.107 190.791 1.00 63.60 104 VAL B CA 1
ATOM 10817 C C . VAL B 2 104 ? 204.189 176.966 191.395 1.00 63.60 104 VAL B C 1
ATOM 10818 O O . VAL B 2 104 ? 203.634 176.100 192.082 1.00 63.60 104 VAL B O 1
ATOM 10822 N N . LYS B 2 105 ? 205.501 176.939 191.169 1.00 66.96 105 LYS B N 1
ATOM 10823 C CA . LYS B 2 105 ? 206.332 175.808 191.562 1.00 66.96 105 LYS B CA 1
ATOM 10824 C C . LYS B 2 105 ? 206.788 175.871 193.013 1.00 66.96 105 LYS B C 1
ATOM 10825 O O . LYS B 2 105 ? 206.627 174.896 193.749 1.00 66.96 105 LYS B O 1
ATOM 10831 N N . CYS B 2 106 ? 207.368 176.987 193.443 1.00 67.68 106 CYS B N 1
ATOM 10832 C CA . CYS B 2 106 ? 207.920 177.087 194.787 1.00 67.68 106 CYS B CA 1
ATOM 10833 C C . CYS B 2 106 ? 206.964 177.716 195.789 1.00 67.68 106 CYS B C 1
ATOM 10834 O O . CYS B 2 106 ? 207.268 177.726 196.983 1.00 67.68 106 CYS B O 1
ATOM 10837 N N . GLY B 2 107 ? 205.821 178.227 195.338 1.00 60.65 107 GLY B N 1
ATOM 10838 C CA . GLY B 2 107 ? 204.822 178.782 196.239 1.00 60.65 107 GLY B CA 1
ATOM 10839 C C . GLY B 2 107 ? 205.267 180.011 196.999 1.00 60.65 107 GLY B C 1
ATOM 10840 O O . GLY B 2 107 ? 205.045 180.100 198.211 1.00 60.65 107 GLY B O 1
ATOM 10841 N N . LEU B 2 108 ? 205.876 180.969 196.317 1.00 56.51 108 LEU B N 1
ATOM 10842 C CA . LEU B 2 108 ? 206.524 182.094 196.970 1.00 56.51 108 LEU B CA 1
ATOM 10843 C C . LEU B 2 108 ? 205.724 183.366 196.738 1.00 56.51 108 LEU B C 1
ATOM 10844 O O . LEU B 2 108 ? 205.087 183.532 195.698 1.00 56.51 108 LEU B O 1
ATOM 10849 N N . LEU B 2 109 ? 205.777 184.263 197.712 1.00 56.24 109 LEU B N 1
ATOM 10850 C CA . LEU B 2 109 ? 204.994 185.489 197.737 1.00 56.24 109 LEU B CA 1
ATOM 10851 C C . LEU B 2 109 ? 205.949 186.661 197.876 1.00 56.24 109 LEU B C 1
ATOM 10852 O O . LEU B 2 109 ? 206.649 186.768 198.888 1.00 56.24 109 LEU B O 1
ATOM 10857 N N . SER B 2 110 ? 205.968 187.547 196.884 1.00 56.14 110 SER B N 1
ATOM 10858 C CA . SER B 2 110 ? 206.917 188.651 196.892 1.00 56.14 110 SER B CA 1
ATOM 10859 C C . SER B 2 110 ? 206.416 189.722 195.947 1.00 56.14 110 SER B C 1
ATOM 10860 O O . SER B 2 110 ? 205.792 189.397 194.935 1.00 56.14 110 SER B O 1
ATOM 10863 N N . PRO B 2 111 ? 206.660 190.995 196.240 1.00 58.63 111 PRO B N 1
ATOM 10864 C CA . PRO B 2 111 ? 206.190 192.056 195.350 1.00 58.63 111 PRO B CA 1
ATOM 10865 C C . PRO B 2 111 ? 206.986 192.100 194.061 1.00 58.63 111 PRO B C 1
ATOM 10866 O O . PRO B 2 111 ? 208.104 191.592 193.966 1.00 58.63 111 PRO B O 1
ATOM 10870 N N . PHE B 2 112 ? 206.373 192.721 193.054 1.00 66.35 112 PHE B N 1
ATOM 10871 C CA . PHE B 2 112 ? 206.985 192.793 191.733 1.00 66.35 112 PHE B CA 1
ATOM 10872 C C . PHE B 2 112 ? 208.271 193.603 191.759 1.00 66.35 112 PHE B C 1
ATOM 10873 O O . PHE B 2 112 ? 209.236 193.274 191.061 1.00 66.35 112 PHE B O 1
ATOM 10881 N N . ASP B 2 113 ? 208.311 194.659 192.565 1.00 76.23 113 ASP B N 1
ATOM 10882 C CA . ASP B 2 113 ? 209.434 195.584 192.565 1.00 76.23 113 ASP B CA 1
ATOM 10883 C C . ASP B 2 113 ? 210.385 195.387 193.745 1.00 76.23 113 ASP B C 1
ATOM 10884 O O . ASP B 2 113 ? 210.931 196.360 194.274 1.00 76.23 113 ASP B O 1
ATOM 10889 N N . ASP B 2 114 ? 210.596 194.139 194.169 1.00 79.99 114 ASP B N 1
ATOM 10890 C CA . ASP B 2 114 ? 211.824 193.797 194.876 1.00 79.99 114 ASP B CA 1
ATOM 10891 C C . ASP B 2 114 ? 212.976 193.525 193.922 1.00 79.99 114 ASP B C 1
ATOM 10892 O O . ASP B 2 114 ? 214.133 193.775 194.278 1.00 79.99 114 ASP B O 1
ATOM 10897 N N . GLY B 2 115 ? 212.685 193.019 192.727 1.00 82.60 115 GLY B N 1
ATOM 10898 C CA . GLY B 2 115 ? 213.698 192.648 191.766 1.00 82.60 115 GLY B CA 1
ATOM 10899 C C . GLY B 2 115 ? 213.831 191.165 191.515 1.00 82.60 115 GLY B C 1
ATOM 10900 O O . GLY B 2 115 ? 214.655 190.772 190.682 1.00 82.60 115 GLY B O 1
ATOM 10901 N N . LEU B 2 116 ? 213.047 190.333 192.192 1.00 79.19 116 LEU B N 1
ATOM 10902 C CA . LEU B 2 116 ? 213.139 188.887 192.043 1.00 79.19 116 LEU B CA 1
ATOM 10903 C C . LEU B 2 116 ? 212.220 188.329 190.967 1.00 79.19 116 LEU B C 1
ATOM 10904 O O . LEU B 2 116 ? 212.188 187.111 190.777 1.00 79.19 116 LEU B O 1
ATOM 10909 N N . LEU B 2 117 ? 211.466 189.173 190.271 1.00 78.55 117 LEU B N 1
ATOM 10910 C CA . LEU B 2 117 ? 210.553 188.722 189.234 1.00 78.55 117 LEU B CA 1
ATOM 10911 C C . LEU B 2 117 ? 210.882 189.411 187.918 1.00 78.55 117 LEU B C 1
ATOM 10912 O O . LEU B 2 117 ? 211.217 190.597 187.885 1.00 78.55 117 LEU B O 1
ATOM 10917 N N . GLU B 2 118 ? 210.769 188.657 186.828 1.00 82.45 118 GLU B N 1
ATOM 10918 C CA . GLU B 2 118 ? 211.137 189.134 185.505 1.00 82.45 118 GLU B CA 1
ATOM 10919 C C . GLU B 2 118 ? 209.943 188.956 184.577 1.00 82.45 118 GLU B C 1
ATOM 10920 O O . GLU B 2 118 ? 209.010 188.208 184.876 1.00 82.45 118 GLU B O 1
ATOM 10926 N N . ILE B 2 119 ? 209.969 189.666 183.451 1.00 80.58 119 ILE B N 1
ATOM 10927 C CA . ILE B 2 119 ? 208.848 189.741 182.523 1.00 80.58 119 ILE B CA 1
ATOM 10928 C C . ILE B 2 119 ? 209.265 189.176 181.165 1.00 80.58 119 ILE B C 1
ATOM 10929 O O . ILE B 2 119 ? 210.314 189.542 180.624 1.00 80.58 119 ILE B O 1
ATOM 10934 N N . LYS B 2 120 ? 208.455 188.258 180.635 1.00 84.19 120 LYS B N 1
ATOM 10935 C CA . LYS B 2 120 ? 208.622 187.691 179.303 1.00 84.19 120 LYS B CA 1
ATOM 10936 C C . LYS B 2 120 ? 207.534 188.221 178.383 1.00 84.19 120 LYS B C 1
ATOM 10937 O O . LYS B 2 120 ? 206.452 188.592 178.840 1.00 84.19 120 LYS B O 1
ATOM 10943 N N . GLU B 2 121 ? 207.813 188.251 177.080 1.00 96.25 121 GLU B N 1
ATOM 10944 C CA . GLU B 2 121 ? 206.813 188.702 176.124 1.00 96.25 121 GLU B CA 1
ATOM 10945 C C . GLU B 2 121 ? 207.066 188.101 174.750 1.00 96.25 121 GLU B C 1
ATOM 10946 O O . GLU B 2 121 ? 208.141 187.574 174.461 1.00 96.25 121 GLU B O 1
ATOM 10952 N N . ASP B 2 122 ? 206.035 188.185 173.908 1.00 107.29 122 ASP B N 1
ATOM 10953 C CA . ASP B 2 122 ? 206.148 187.931 172.472 1.00 107.29 122 ASP B CA 1
ATOM 10954 C C . ASP B 2 122 ? 205.207 188.914 171.788 1.00 107.29 122 ASP B C 1
ATOM 10955 O O . ASP B 2 122 ? 204.002 188.893 172.053 1.00 107.29 122 ASP B O 1
ATOM 10960 N N . ARG B 2 123 ? 205.748 189.766 170.913 1.00 115.61 123 ARG B N 1
ATOM 10961 C CA . ARG B 2 123 ? 205.014 190.964 170.506 1.00 115.61 123 ARG B CA 1
ATOM 10962 C C . ARG B 2 123 ? 203.905 190.659 169.504 1.00 115.61 123 ARG B C 1
ATOM 10963 O O . ARG B 2 123 ? 202.867 191.331 169.507 1.00 115.61 123 ARG B O 1
ATOM 10971 N N . PHE B 2 124 ? 204.098 189.669 168.631 1.00 112.72 124 PHE B N 1
ATOM 10972 C CA . PHE B 2 124 ? 203.075 189.380 167.631 1.00 112.72 124 PHE B CA 1
ATOM 10973 C C . PHE B 2 124 ? 201.839 188.715 168.225 1.00 112.72 124 PHE B C 1
ATOM 10974 O O . PHE B 2 124 ? 200.775 188.743 167.598 1.00 112.72 124 PHE B O 1
ATOM 10982 N N . ARG B 2 125 ? 201.953 188.130 169.413 1.00 104.42 125 ARG B N 1
ATOM 10983 C CA . ARG B 2 125 ? 200.918 187.312 170.041 1.00 104.42 125 ARG B CA 1
ATOM 10984 C C . ARG B 2 125 ? 200.737 187.720 171.496 1.00 104.42 125 ARG B C 1
ATOM 10985 O O . ARG B 2 125 ? 200.829 186.902 172.412 1.00 104.42 125 ARG B O 1
ATOM 10993 N N . ALA B 2 126 ? 200.485 189.019 171.712 1.00 92.37 126 ALA B N 1
ATOM 10994 C CA . ALA B 2 126 ? 200.613 189.676 173.014 1.00 92.37 126 ALA B CA 1
ATOM 10995 C C . ALA B 2 126 ? 199.768 189.068 174.131 1.00 92.37 126 ALA B C 1
ATOM 10996 O O . ALA B 2 126 ? 199.976 189.409 175.299 1.00 92.37 126 ALA B O 1
ATOM 10998 N N . GLU B 2 127 ? 198.834 188.173 173.816 1.00 93.25 127 GLU B N 1
ATOM 10999 C CA . GLU B 2 127 ? 198.056 187.512 174.855 1.00 93.25 127 GLU B CA 1
ATOM 11000 C C . GLU B 2 127 ? 198.863 186.491 175.646 1.00 93.25 127 GLU B C 1
ATOM 11001 O O . GLU B 2 127 ? 198.345 185.949 176.627 1.00 93.25 127 GLU B O 1
ATOM 11007 N N . ARG B 2 128 ? 200.096 186.197 175.243 1.00 89.11 128 ARG B N 1
ATOM 11008 C CA . ARG B 2 128 ? 200.932 185.226 175.932 1.00 89.11 128 ARG B CA 1
ATOM 11009 C C . ARG B 2 128 ? 201.966 185.868 176.849 1.00 89.11 128 ARG B C 1
ATOM 11010 O O . ARG B 2 128 ? 202.823 185.160 177.382 1.00 89.11 128 ARG B O 1
ATOM 11018 N N . THR B 2 129 ? 201.916 187.184 177.026 1.00 77.20 129 THR B N 1
ATOM 11019 C CA . THR B 2 129 ? 202.779 187.866 177.979 1.00 77.20 129 THR B CA 1
ATOM 11020 C C . THR B 2 129 ? 202.457 187.429 179.403 1.00 77.20 129 THR B C 1
ATOM 11021 O O . THR B 2 129 ? 201.292 187.311 179.786 1.00 77.20 129 THR B O 1
ATOM 11025 N N . ARG B 2 130 ? 203.499 187.184 180.194 1.00 74.42 130 ARG B N 1
ATOM 11026 C CA . ARG B 2 130 ? 203.320 186.838 181.599 1.00 74.42 130 ARG B CA 1
ATOM 11027 C C . ARG B 2 130 ? 204.600 187.184 182.346 1.00 74.42 130 ARG B C 1
ATOM 11028 O O . ARG B 2 130 ? 205.599 187.586 181.748 1.00 74.42 130 ARG B O 1
ATOM 11036 N N . PHE B 2 131 ? 204.549 187.040 183.664 1.00 66.88 131 PHE B N 1
ATOM 11037 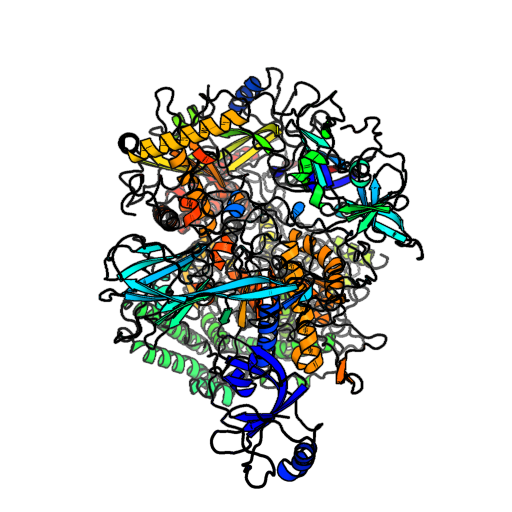C CA . PHE B 2 131 ? 205.700 187.212 184.537 1.00 66.88 131 PHE B CA 1
ATOM 11038 C C . PHE B 2 131 ? 206.304 185.857 184.871 1.00 66.88 131 PHE B C 1
ATOM 11039 O O . PHE B 2 131 ? 205.622 184.831 184.867 1.00 66.88 131 PHE B O 1
ATOM 11047 N N . VAL B 2 132 ? 207.602 185.860 185.165 1.00 74.34 132 VAL B N 1
ATOM 11048 C CA . VAL B 2 132 ? 208.318 184.629 185.468 1.00 74.34 132 VAL B CA 1
ATOM 11049 C C . VAL B 2 132 ? 209.155 184.803 186.727 1.00 74.34 132 VAL B C 1
ATOM 11050 O O . VAL B 2 132 ? 209.653 185.893 187.025 1.00 74.34 132 VAL B O 1
ATOM 11054 N N . HIS B 2 133 ? 209.292 183.707 187.471 1.00 75.59 133 HIS B N 1
ATOM 11055 C CA . HIS B 2 133 ? 210.201 183.620 188.608 1.00 75.59 133 HIS B CA 1
ATOM 11056 C C . HIS B 2 133 ? 211.514 183.042 188.102 1.00 75.59 133 HIS B C 1
ATOM 11057 O O . HIS B 2 133 ? 211.595 181.850 187.792 1.00 75.59 133 HIS B O 1
ATOM 11064 N N . LYS B 2 134 ? 212.542 183.881 188.029 1.00 83.63 134 LYS B N 1
ATOM 11065 C CA . LYS B 2 134 ? 213.787 183.482 187.390 1.00 83.63 134 LYS B CA 1
ATOM 11066 C C . LYS B 2 134 ? 214.592 182.573 188.309 1.00 83.63 134 LYS B C 1
ATOM 11067 O O . LYS B 2 134 ? 214.806 182.891 189.482 1.00 83.63 134 LYS B O 1
ATOM 11073 N N . GLY B 2 135 ? 215.045 181.445 187.771 1.00 86.44 135 GLY B N 1
ATOM 11074 C CA . GLY B 2 135 ? 215.856 180.520 188.534 1.00 86.44 135 GLY B CA 1
ATOM 11075 C C . GLY B 2 135 ? 215.132 179.833 189.673 1.00 86.44 135 GLY B C 1
ATOM 11076 O O . GLY B 2 135 ? 215.627 179.808 190.803 1.00 86.44 135 GLY B O 1
ATOM 11077 N N . CYS B 2 136 ? 213.953 179.285 189.397 1.00 89.11 136 CYS B N 1
ATOM 11078 C CA . CYS B 2 136 ? 213.234 178.525 190.410 1.00 89.11 136 CYS B CA 1
ATOM 11079 C C . CYS B 2 136 ? 213.873 177.154 190.586 1.00 89.11 136 CYS B C 1
ATOM 11080 O O . CYS B 2 136 ? 214.183 176.466 189.611 1.00 89.11 136 CYS B O 1
ATOM 11083 N N . THR B 2 137 ? 214.078 176.758 191.845 1.00 91.97 137 THR B N 1
ATOM 11084 C CA . THR B 2 137 ? 214.792 175.520 192.132 1.00 91.97 137 THR B CA 1
ATOM 11085 C C . THR B 2 137 ? 213.971 174.539 192.962 1.00 91.97 137 THR B C 1
ATOM 11086 O O . THR B 2 137 ? 214.500 173.498 193.369 1.00 91.97 137 THR B O 1
ATOM 11090 N N . GLY B 2 138 ? 212.703 174.832 193.219 1.00 87.83 138 GLY B N 1
ATOM 11091 C CA . GLY B 2 138 ? 211.884 174.017 194.090 1.00 87.83 138 GLY B CA 1
ATOM 11092 C C . GLY B 2 138 ? 211.697 174.656 195.457 1.00 87.83 138 GLY B C 1
ATOM 11093 O O . GLY B 2 138 ? 212.352 175.637 195.816 1.00 87.83 138 GLY B O 1
ATOM 11094 N N . SER B 2 139 ? 210.767 174.089 196.232 1.00 82.86 139 SER B N 1
ATOM 11095 C CA . SER B 2 139 ? 210.464 174.643 197.551 1.00 82.86 139 SER B CA 1
ATOM 11096 C C . SER B 2 139 ? 211.645 174.480 198.498 1.00 82.86 139 SER B C 1
ATOM 11097 O O . SER B 2 139 ? 212.091 175.444 199.128 1.00 82.86 139 SER B O 1
ATOM 11100 N N . LYS B 2 140 ? 212.172 173.261 198.599 1.00 86.18 140 LYS B N 1
ATOM 11101 C CA . LYS B 2 140 ? 213.418 173.044 199.317 1.00 86.18 140 LYS B CA 1
ATOM 11102 C C . LYS B 2 140 ? 214.612 173.599 198.556 1.00 86.18 140 LYS B C 1
ATOM 11103 O O . LYS B 2 140 ? 215.610 173.975 199.179 1.00 86.18 140 LYS B O 1
ATOM 11109 N N . GLY B 2 141 ? 214.521 173.681 197.232 1.00 88.68 141 GLY B N 1
ATOM 11110 C CA . GLY B 2 141 ? 215.625 174.146 196.419 1.00 88.68 141 GLY B CA 1
ATOM 11111 C C . GLY B 2 141 ? 216.625 173.060 196.084 1.00 88.68 141 GLY B C 1
ATOM 11112 O O . GLY B 2 141 ? 217.794 173.146 196.471 1.00 88.68 141 GLY B O 1
ATOM 11113 N N . ASN B 2 142 ? 216.177 172.024 195.370 1.00 93.83 142 ASN B N 1
ATOM 11114 C CA . ASN B 2 142 ? 217.073 170.944 194.980 1.00 93.83 142 ASN B CA 1
ATOM 11115 C C . ASN B 2 142 ? 216.805 170.409 193.577 1.00 93.83 142 ASN B C 1
ATOM 11116 O O . ASN B 2 142 ? 216.882 169.192 193.374 1.00 93.83 142 ASN B O 1
ATOM 11121 N N . LEU B 2 143 ? 216.478 171.258 192.618 1.00 101.49 143 LEU B N 1
ATOM 11122 C CA . LEU B 2 143 ? 216.277 170.870 191.230 1.00 101.49 143 LEU B CA 1
ATOM 11123 C C . LEU B 2 143 ? 217.075 171.776 190.301 1.00 101.49 143 LEU B C 1
ATOM 11124 O O . LEU B 2 143 ? 217.526 172.853 190.700 1.00 101.49 143 LEU B O 1
ATOM 11129 N N . PRO B 2 144 ? 217.323 171.341 189.060 1.00 104.77 144 PRO B N 1
ATOM 11130 C CA . PRO B 2 144 ? 217.959 172.236 188.083 1.00 104.77 144 PRO B CA 1
ATOM 11131 C C . PRO B 2 144 ? 217.125 173.483 187.823 1.00 104.77 144 PRO B C 1
ATOM 11132 O O . PRO B 2 144 ? 215.899 173.423 187.708 1.00 104.77 144 PRO B O 1
ATOM 11136 N N . ALA B 2 145 ? 217.815 174.616 187.720 1.00 101.65 145 ALA B N 1
ATOM 11137 C CA . ALA B 2 145 ? 217.147 175.909 187.667 1.00 101.65 145 ALA B CA 1
ATOM 11138 C C . ALA B 2 145 ? 216.479 176.129 186.317 1.00 101.65 145 ALA B C 1
ATOM 11139 O O . ALA B 2 145 ? 217.004 175.740 185.271 1.00 101.65 145 ALA B O 1
ATOM 11141 N N . LYS B 2 146 ? 215.318 176.772 186.349 1.00 93.28 146 LYS B N 1
ATOM 11142 C CA . LYS B 2 146 ? 214.509 176.969 185.155 1.00 93.28 146 LYS B CA 1
ATOM 11143 C C . LYS B 2 146 ? 213.677 178.226 185.370 1.00 93.28 146 LYS B C 1
ATOM 11144 O O . LYS B 2 146 ? 213.961 179.037 186.256 1.00 93.28 146 LYS B O 1
ATOM 11150 N N . ASP B 2 147 ? 212.656 178.391 184.536 1.00 86.36 147 ASP B N 1
ATOM 11151 C CA . ASP B 2 147 ? 211.713 179.487 184.677 1.00 86.36 147 ASP B CA 1
ATOM 11152 C C . ASP B 2 147 ? 210.301 178.947 184.846 1.00 86.36 147 ASP B C 1
ATOM 11153 O O . ASP B 2 147 ? 209.887 178.026 184.138 1.00 86.36 147 ASP B O 1
ATOM 11158 N N . ALA B 2 148 ? 209.566 179.523 185.794 1.00 77.55 148 ALA B N 1
ATOM 11159 C CA . ALA B 2 148 ? 208.193 179.136 186.073 1.00 77.55 148 ALA B CA 1
ATOM 11160 C C . ALA B 2 148 ? 207.292 180.350 185.920 1.00 77.55 148 ALA B C 1
ATOM 11161 O O . ALA B 2 148 ? 207.757 181.486 185.823 1.00 77.55 148 ALA B O 1
ATOM 11163 N N . ASP B 2 149 ? 205.988 180.100 185.911 1.00 72.48 149 ASP B N 1
ATOM 11164 C CA . ASP B 2 149 ? 204.995 181.132 185.661 1.00 72.48 149 ASP B CA 1
ATOM 11165 C C . ASP B 2 149 ? 204.547 181.766 186.971 1.00 72.48 149 ASP B C 1
ATOM 11166 O O . ASP B 2 149 ? 204.458 181.091 187.999 1.00 72.48 149 ASP B O 1
ATOM 11171 N N . ALA B 2 150 ? 204.260 183.064 186.926 1.00 66.92 150 ALA B N 1
ATOM 11172 C CA . ALA B 2 150 ? 203.839 183.816 188.099 1.00 66.92 150 ALA B CA 1
ATOM 11173 C C . ALA B 2 150 ? 202.418 184.327 187.915 1.00 66.92 150 ALA B C 1
ATOM 11174 O O . ALA B 2 150 ? 202.076 184.871 186.861 1.00 66.92 150 ALA B O 1
ATOM 11176 N N . VAL B 2 151 ? 201.604 184.164 188.953 1.00 57.31 151 VAL B N 1
ATOM 11177 C CA . VAL B 2 151 ? 200.188 184.523 188.908 1.00 57.31 151 VAL B CA 1
ATOM 11178 C C . VAL B 2 151 ? 199.916 185.527 190.019 1.00 57.31 151 VAL B C 1
ATOM 11179 O O . VAL B 2 151 ? 200.623 185.549 191.038 1.00 57.31 151 VAL B O 1
ATOM 11183 N N . PRO B 2 152 ? 198.916 186.389 189.847 1.00 56.08 152 PRO B N 1
ATOM 11184 C CA . PRO B 2 152 ? 198.618 187.383 190.883 1.00 56.08 152 PRO B CA 1
ATOM 11185 C C . PRO B 2 152 ? 198.000 186.760 192.125 1.00 56.08 152 PRO B C 1
ATOM 11186 O O . PRO B 2 152 ? 197.483 185.642 192.112 1.00 56.08 152 PRO B O 1
ATOM 11190 N N . ALA B 2 153 ? 198.077 187.515 193.218 1.00 55.76 153 ALA B N 1
ATOM 11191 C CA . ALA B 2 153 ? 197.385 187.186 194.455 1.00 55.76 153 ALA B CA 1
ATOM 11192 C C . ALA B 2 153 ? 196.016 187.850 194.449 1.00 55.76 153 ALA B C 1
ATOM 11193 O O . ALA B 2 153 ? 195.864 188.976 193.969 1.00 55.76 153 ALA B O 1
ATOM 11195 N N . ARG B 2 154 ? 195.021 187.159 194.999 1.00 61.64 154 ARG B N 1
ATOM 11196 C CA . ARG B 2 154 ? 193.619 187.433 194.700 1.00 61.64 154 ARG B CA 1
ATOM 11197 C C . ARG B 2 154 ? 192.830 187.969 195.894 1.00 61.64 154 ARG B C 1
ATOM 11198 O O . ARG B 2 154 ? 191.692 187.565 196.130 1.00 61.64 154 ARG B O 1
ATOM 11206 N N . PHE B 2 155 ? 193.415 188.889 196.659 1.00 53.97 155 PHE B N 1
ATOM 11207 C CA . PHE B 2 155 ? 192.697 189.616 197.696 1.00 53.97 155 PHE B CA 1
ATOM 11208 C C . PHE B 2 155 ? 193.189 191.052 197.695 1.00 53.97 155 PHE B C 1
ATOM 11209 O O . PHE B 2 155 ? 194.368 191.310 197.464 1.00 53.97 155 PHE B O 1
ATOM 11217 N N . LEU B 2 156 ? 192.287 191.988 197.958 1.00 49.39 156 LEU B N 1
ATOM 11218 C CA . LEU B 2 156 ? 192.632 193.400 197.947 1.00 49.39 156 LEU B CA 1
ATOM 11219 C C . LEU B 2 156 ? 192.081 194.054 199.200 1.00 49.39 156 LEU B C 1
ATOM 11220 O O . LEU B 2 156 ? 191.566 193.387 200.097 1.00 49.39 156 LEU B O 1
ATOM 11225 N N . LEU B 2 157 ? 192.187 195.376 199.262 1.00 49.90 157 LEU B N 1
ATOM 11226 C CA . LEU B 2 157 ? 191.711 196.136 200.409 1.00 49.90 157 LEU B CA 1
ATOM 11227 C C . LEU B 2 157 ? 190.952 197.350 199.907 1.00 49.90 157 LEU B C 1
ATOM 11228 O O . LEU B 2 157 ? 191.528 198.208 199.236 1.00 49.90 157 LEU B O 1
ATOM 11233 N N . ALA B 2 158 ? 189.670 197.429 200.242 1.00 52.87 158 ALA B N 1
ATOM 11234 C CA . ALA B 2 158 ? 188.784 198.453 199.718 1.00 52.87 158 ALA B CA 1
ATOM 11235 C C . ALA B 2 158 ? 188.306 199.372 200.831 1.00 52.87 158 ALA B C 1
ATOM 11236 O O . ALA B 2 158 ? 188.048 198.935 201.955 1.00 52.87 158 ALA B O 1
ATOM 11238 N N . CYS B 2 159 ? 188.190 200.651 200.498 1.00 54.06 159 CYS B N 1
ATOM 11239 C CA . CYS B 2 159 ? 187.714 201.682 201.405 1.00 54.06 159 CYS B CA 1
ATOM 11240 C C . CYS B 2 159 ? 186.471 202.308 200.801 1.00 54.06 159 CYS B C 1
ATOM 11241 O O . CYS B 2 159 ? 186.411 202.529 199.590 1.00 54.06 159 CYS B O 1
ATOM 11244 N N . ARG B 2 160 ? 185.475 202.578 201.647 1.00 61.17 160 ARG B N 1
ATOM 11245 C CA . ARG B 2 160 ? 184.177 203.054 201.170 1.00 61.17 160 ARG B CA 1
ATOM 11246 C C . ARG B 2 160 ? 184.284 204.401 200.468 1.00 61.17 160 ARG B C 1
ATOM 11247 O O . ARG B 2 160 ? 183.577 204.648 199.488 1.00 61.17 160 ARG B O 1
ATOM 11255 N N . ASP B 2 161 ? 185.191 205.257 200.914 1.00 61.44 161 ASP B N 1
ATOM 11256 C CA . ASP B 2 161 ? 185.292 206.604 200.377 1.00 61.44 161 ASP B CA 1
ATOM 11257 C C . ASP B 2 161 ? 185.945 206.661 199.003 1.00 61.44 161 ASP B C 1
ATOM 11258 O O . ASP B 2 161 ? 185.960 207.734 198.391 1.00 61.44 161 ASP B O 1
ATOM 11263 N N . GLY B 2 162 ? 186.497 205.556 198.507 1.00 55.10 162 GLY B N 1
ATOM 11264 C CA . GLY B 2 162 ? 187.002 205.544 197.149 1.00 55.10 162 GLY B CA 1
ATOM 11265 C C . GLY B 2 162 ? 188.388 204.965 196.957 1.00 55.10 162 GLY B C 1
ATOM 11266 O O . GLY B 2 162 ? 188.876 204.909 195.826 1.00 55.10 162 GLY B O 1
ATOM 11267 N N . HIS B 2 163 ? 189.041 204.539 198.032 1.00 53.33 163 HIS B N 1
ATOM 11268 C CA . HIS B 2 163 ? 190.415 204.073 197.932 1.00 53.33 163 HIS B CA 1
ATOM 11269 C C . HIS B 2 163 ? 190.492 202.561 197.779 1.00 53.33 163 HIS B C 1
ATOM 11270 O O . HIS B 2 163 ? 189.699 201.817 198.361 1.00 53.33 163 HIS B O 1
ATOM 11277 N N . LEU B 2 164 ? 191.462 202.115 196.988 1.00 48.09 164 LEU B N 1
ATOM 11278 C CA . LEU B 2 164 ? 191.825 200.715 196.852 1.00 48.09 164 LEU B CA 1
ATOM 11279 C C . LEU B 2 164 ? 193.335 200.613 196.981 1.00 48.09 164 LEU B C 1
ATOM 11280 O O . LEU B 2 164 ? 194.060 201.511 196.548 1.00 48.09 164 LEU B O 1
ATOM 11285 N N . ASP B 2 165 ? 193.811 199.531 197.591 1.00 51.10 165 ASP B N 1
ATOM 11286 C CA . ASP B 2 165 ? 195.234 199.405 197.886 1.00 51.10 165 ASP B CA 1
ATOM 11287 C C . ASP B 2 165 ? 195.525 197.923 198.084 1.00 51.10 165 ASP B C 1
ATOM 11288 O O . ASP B 2 165 ? 194.609 197.110 198.206 1.00 51.10 165 ASP B O 1
ATOM 11293 N N . ASP B 2 166 ? 196.808 197.576 198.088 1.00 51.24 166 ASP B N 1
ATOM 11294 C CA . ASP B 2 166 ? 197.219 196.189 198.271 1.00 51.24 166 ASP B CA 1
ATOM 11295 C C . ASP B 2 166 ? 196.897 195.688 199.675 1.00 51.24 166 ASP B C 1
ATOM 11296 O O . ASP B 2 166 ? 196.812 196.458 200.633 1.00 51.24 166 ASP B O 1
ATOM 11301 N N . PHE B 2 167 ? 196.728 194.379 199.789 1.00 52.93 167 PHE B N 1
ATOM 11302 C CA . PHE B 2 167 ? 196.489 193.770 201.084 1.00 52.93 167 PHE B CA 1
ATOM 11303 C C . PHE B 2 167 ? 197.762 193.819 201.927 1.00 52.93 167 PHE B C 1
ATOM 11304 O O . PHE B 2 167 ? 198.858 193.577 201.412 1.00 52.93 167 PHE B O 1
ATOM 11312 N N . PRO B 2 168 ? 197.654 194.135 203.220 1.00 53.22 168 PRO B N 1
ATOM 11313 C CA . PRO B 2 168 ? 198.836 194.145 204.090 1.00 53.22 168 PRO B CA 1
ATOM 11314 C C . PRO B 2 168 ? 199.221 192.758 204.573 1.00 53.22 168 PRO B C 1
ATOM 11315 O O . PRO B 2 168 ? 198.742 192.300 205.612 1.00 53.22 168 PRO B O 1
ATOM 11319 N N . TRP B 2 169 ? 200.060 192.062 203.805 1.00 56.32 169 TRP B N 1
ATOM 11320 C CA . TRP B 2 169 ? 200.408 190.684 204.134 1.00 56.32 169 TRP B 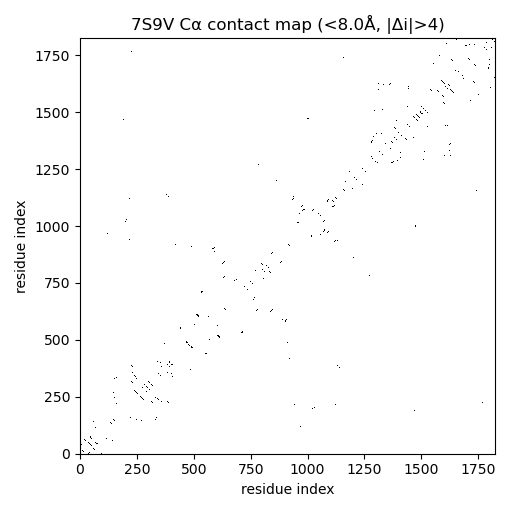CA 1
ATOM 11321 C C . TRP B 2 169 ? 201.281 190.598 205.378 1.00 56.32 169 TRP B C 1
ATOM 11322 O O . TRP B 2 169 ? 201.067 189.735 206.237 1.00 56.32 169 TRP B O 1
ATOM 11333 N N . HIS B 2 170 ? 202.269 191.484 205.488 1.00 65.19 170 HIS B N 1
ATOM 11334 C CA . HIS B 2 170 ? 203.274 191.367 206.539 1.00 65.19 170 HIS B CA 1
ATOM 11335 C C . HIS B 2 170 ? 202.665 191.642 207.908 1.00 65.19 170 HIS B C 1
ATOM 11336 O O . HIS B 2 170 ? 202.897 190.894 208.868 1.00 65.19 170 HIS B O 1
ATOM 11343 N N . TYR B 2 171 ? 201.856 192.703 208.001 1.00 60.11 171 TYR B N 1
ATOM 11344 C CA . TYR B 2 171 ? 201.202 193.052 209.255 1.00 60.11 171 TYR B CA 1
ATOM 11345 C C . TYR B 2 171 ? 200.207 191.981 209.661 1.00 60.11 171 TYR B C 1
ATOM 11346 O O . TYR B 2 171 ? 200.059 191.681 210.848 1.00 60.11 171 TYR B O 1
ATOM 11355 N N . PHE B 2 172 ? 199.504 191.406 208.692 1.00 57.82 172 PHE B N 1
ATOM 11356 C CA . PHE B 2 172 ? 198.518 190.381 209.000 1.00 57.82 172 PHE B CA 1
ATOM 11357 C C . PHE B 2 172 ? 199.187 189.115 209.499 1.00 57.82 172 PHE B C 1
ATOM 11358 O O . PHE B 2 172 ? 198.686 188.460 210.417 1.00 57.82 172 PHE B O 1
ATOM 11366 N N . VAL B 2 173 ? 200.328 188.752 208.914 1.00 62.47 173 VAL B N 1
ATOM 11367 C CA . VAL B 2 173 ? 200.930 187.471 209.275 1.00 62.47 173 VAL B CA 1
ATOM 11368 C C . VAL B 2 173 ? 201.716 187.586 210.578 1.00 62.47 173 VAL B C 1
ATOM 11369 O O . VAL B 2 173 ? 201.778 186.630 211.361 1.00 62.47 173 VAL B O 1
ATOM 11373 N N . HIS B 2 174 ? 202.291 188.757 210.863 1.00 64.44 174 HIS B N 1
ATOM 11374 C CA . HIS B 2 174 ? 203.086 188.888 212.078 1.00 64.44 174 HIS B CA 1
ATOM 11375 C C . HIS B 2 174 ? 202.278 189.365 213.275 1.00 64.44 174 HIS B C 1
ATOM 11376 O O . HIS B 2 174 ? 202.864 189.630 214.329 1.00 64.44 174 HIS B O 1
ATOM 11383 N N . GLY B 2 175 ? 200.959 189.457 213.145 1.00 62.88 175 GLY B N 1
ATOM 11384 C CA . GLY B 2 175 ? 200.104 189.837 214.259 1.00 62.88 175 GLY B CA 1
ATOM 11385 C C . GLY B 2 175 ? 200.296 191.263 214.719 1.00 62.88 175 GLY B C 1
ATOM 11386 O O . GLY B 2 175 ? 200.180 191.549 215.916 1.00 62.88 175 GLY B O 1
ATOM 11387 N N . GLY B 2 176 ? 200.570 192.166 213.794 1.00 65.19 176 GLY B N 1
ATOM 11388 C CA . GLY B 2 176 ? 200.914 193.536 214.103 1.00 65.19 176 GLY B CA 1
ATOM 11389 C C . GLY B 2 176 ? 202.271 193.883 213.535 1.00 65.19 176 GLY B C 1
ATOM 11390 O O . GLY B 2 176 ? 202.789 193.216 212.636 1.00 65.19 176 GLY B O 1
ATOM 11391 N N . ASN B 2 177 ? 202.857 194.946 214.075 1.00 73.05 177 ASN B N 1
ATOM 11392 C CA . ASN B 2 177 ? 204.174 195.366 213.620 1.00 73.05 177 ASN B CA 1
ATOM 11393 C C . ASN B 2 177 ? 205.244 194.396 214.102 1.00 73.05 177 ASN B C 1
ATOM 11394 O O . ASN B 2 177 ? 205.153 193.836 215.198 1.00 73.05 177 ASN B O 1
ATOM 11399 N N . SER B 2 178 ? 206.257 194.190 213.264 1.00 74.42 178 SER B N 1
ATOM 11400 C CA . SER B 2 178 ? 207.373 193.318 213.596 1.00 74.42 178 SER B CA 1
ATOM 11401 C C . SER B 2 178 ? 208.560 193.708 212.730 1.00 74.42 178 SER B C 1
ATOM 11402 O O . SER B 2 178 ? 208.412 194.375 211.705 1.00 74.42 178 SER B O 1
ATOM 11405 N N . THR B 2 179 ? 209.738 193.278 213.160 1.00 77.08 179 THR B N 1
ATOM 11406 C CA . THR B 2 179 ? 210.999 193.703 212.571 1.00 77.08 179 THR B CA 1
ATOM 11407 C C . THR B 2 179 ? 211.516 192.701 211.536 1.00 77.08 179 THR B C 1
ATOM 11408 O O . THR B 2 179 ? 212.458 193.012 210.798 1.00 77.08 179 THR B O 1
ATOM 11412 N N . CYS B 2 180 ? 210.872 191.538 211.419 1.00 77.08 180 CYS B N 1
ATOM 11413 C CA . CYS B 2 180 ? 211.389 190.440 210.609 1.00 77.08 180 CYS B CA 1
ATOM 11414 C C . CYS B 2 180 ? 211.423 190.797 209.128 1.00 77.08 180 CYS B C 1
ATOM 11415 O O . CYS B 2 180 ? 210.649 191.625 208.645 1.00 77.08 180 CYS B O 1
ATOM 11418 N N . LYS B 2 181 ? 212.353 190.173 208.410 1.00 77.87 181 LYS B N 1
ATOM 11419 C CA . LYS B 2 181 ? 212.527 190.394 206.978 1.00 77.87 181 LYS B CA 1
ATOM 11420 C C . LYS B 2 181 ? 212.723 189.062 206.258 1.00 77.87 181 LYS B C 1
ATOM 11421 O O . LYS B 2 181 ? 213.624 188.898 205.435 1.00 77.87 181 LYS B O 1
ATOM 11427 N N . GLY B 2 182 ? 211.876 188.092 206.563 1.00 73.65 182 GLY B N 1
ATOM 11428 C CA . GLY B 2 182 ? 211.913 186.793 205.920 1.00 73.65 182 GLY B CA 1
ATOM 11429 C C . GLY B 2 182 ? 211.082 186.739 204.656 1.00 73.65 182 GLY B C 1
ATOM 11430 O O . GLY B 2 182 ? 210.757 187.763 204.049 1.00 73.65 182 GLY B O 1
ATOM 11431 N N . THR B 2 183 ? 210.738 185.521 204.249 1.00 70.17 183 THR B N 1
ATOM 11432 C CA . THR B 2 183 ? 209.902 185.278 203.085 1.00 70.17 183 THR B CA 1
ATOM 11433 C C . THR B 2 183 ? 208.649 184.520 203.508 1.00 70.17 183 THR B C 1
ATOM 11434 O O . THR B 2 183 ? 208.547 184.021 204.631 1.00 70.17 183 THR B O 1
ATOM 11438 N N . LEU B 2 184 ? 207.683 184.434 202.591 1.00 62.06 184 LEU B N 1
ATOM 11439 C CA . LEU B 2 184 ? 206.349 183.939 202.906 1.00 62.06 184 LEU B CA 1
ATOM 11440 C C . LEU B 2 184 ? 205.927 182.876 201.899 1.00 62.06 184 LEU B C 1
ATOM 11441 O O . LEU B 2 184 ? 206.415 182.835 200.770 1.00 62.06 184 LEU B O 1
ATOM 11446 N N . ARG B 2 185 ? 205.011 182.006 202.323 1.00 65.61 185 ARG B N 1
ATOM 11447 C CA . ARG B 2 185 ? 204.501 180.929 201.481 1.00 65.61 185 ARG B CA 1
ATOM 11448 C C . ARG B 2 185 ? 202.983 180.855 201.596 1.00 65.61 185 ARG B C 1
ATOM 11449 O O . ARG B 2 185 ? 202.368 181.549 202.408 1.00 65.61 185 ARG B O 1
ATOM 11457 N N . PHE B 2 186 ? 202.383 180.002 200.767 1.00 66.48 186 PHE B N 1
ATOM 11458 C CA . PHE B 2 186 ? 201.012 179.539 200.949 1.00 66.48 186 PHE B CA 1
ATOM 11459 C C . PHE B 2 186 ? 200.984 178.047 201.235 1.00 66.48 186 PHE B C 1
ATOM 11460 O O . PHE B 2 186 ? 201.765 177.279 200.670 1.00 66.48 186 PHE B O 1
ATOM 11468 N N . PHE B 2 187 ? 200.062 177.644 202.100 1.00 74.49 187 PHE B N 1
ATOM 11469 C CA . PHE B 2 187 ? 199.828 176.247 202.420 1.00 74.49 187 PHE B CA 1
ATOM 11470 C C . PHE B 2 187 ? 198.343 175.959 202.254 1.00 74.49 187 PHE B C 1
ATOM 11471 O O . PHE B 2 187 ? 197.502 176.844 202.416 1.00 74.49 187 PHE B O 1
ATOM 11479 N N . GLU B 2 188 ? 198.019 174.714 201.914 1.00 77.82 188 GLU B N 1
ATOM 11480 C CA . GLU B 2 188 ? 196.627 174.312 201.779 1.00 77.82 188 GLU B CA 1
ATOM 11481 C C . GLU B 2 188 ? 196.313 173.227 202.788 1.00 77.82 188 GLU B C 1
ATOM 11482 O O . GLU B 2 188 ? 197.164 172.819 203.574 1.00 77.82 188 GLU B O 1
ATOM 11488 N N . SER B 2 189 ? 195.067 172.756 202.746 1.00 80.36 189 SER B N 1
ATOM 11489 C CA . SER B 2 189 ? 194.569 171.867 203.789 1.00 80.36 189 SER B CA 1
ATOM 11490 C C . SER B 2 189 ? 195.203 170.488 203.721 1.00 80.36 189 SER B C 1
ATOM 11491 O O . SER B 2 189 ? 195.222 169.769 204.725 1.00 80.36 189 SER B O 1
ATOM 11494 N N . GLY B 2 190 ? 195.694 170.085 202.556 1.00 74.70 190 GLY B N 1
ATOM 11495 C CA . GLY B 2 190 ? 196.295 168.779 202.420 1.00 74.70 190 GLY B CA 1
ATOM 11496 C C . GLY B 2 190 ? 195.320 167.627 202.424 1.00 74.70 190 GLY B C 1
ATOM 11497 O O . GLY B 2 190 ? 195.754 166.470 202.395 1.00 74.70 190 GLY B O 1
ATOM 11498 N N . ALA B 2 191 ? 194.024 167.901 202.476 1.00 71.88 191 ALA B N 1
ATOM 11499 C CA . ALA B 2 191 ? 192.994 166.884 202.379 1.00 71.88 191 ALA B CA 1
ATOM 11500 C C . ALA B 2 191 ? 192.381 166.904 200.985 1.00 71.88 191 ALA B C 1
ATOM 11501 O O . ALA B 2 191 ? 192.532 167.862 200.225 1.00 71.88 191 ALA B O 1
ATOM 11503 N N . SER B 2 192 ? 191.687 165.824 200.653 1.00 64.80 192 SER B N 1
ATOM 11504 C CA . SER B 2 192 ? 191.085 165.707 199.335 1.00 64.80 192 SER B CA 1
ATOM 11505 C C . SER B 2 192 ? 189.736 166.395 199.239 1.00 64.80 192 SER B C 1
ATOM 11506 O O . SER B 2 192 ? 189.152 166.417 198.151 1.00 64.80 192 SER B O 1
ATOM 11509 N N . LEU B 2 193 ? 189.223 166.941 200.336 1.00 62.04 193 LEU B N 1
ATOM 11510 C CA . LEU B 2 193 ? 187.832 167.368 200.365 1.00 62.04 193 LEU B CA 1
ATOM 11511 C C . LEU B 2 193 ? 187.668 168.833 200.739 1.00 62.04 193 LEU B C 1
ATOM 11512 O O . LEU B 2 193 ? 186.802 169.506 200.178 1.00 62.04 193 LEU B O 1
ATOM 11517 N N . GLN B 2 194 ? 188.470 169.356 201.662 1.00 73.83 194 GLN B N 1
ATOM 11518 C CA . GLN B 2 194 ? 188.465 170.793 201.898 1.00 73.83 194 GLN B CA 1
ATOM 11519 C C . GLN B 2 194 ? 189.071 171.517 200.705 1.00 73.83 194 GLN B C 1
ATOM 11520 O O . GLN B 2 194 ? 190.042 171.053 200.104 1.00 73.83 194 GLN B O 1
ATOM 11526 N N . THR B 2 195 ? 188.487 172.660 200.356 1.00 82.45 195 THR B N 1
ATOM 11527 C CA . THR B 2 195 ? 188.818 173.302 199.094 1.00 82.45 195 THR B CA 1
ATOM 11528 C C . THR B 2 195 ? 189.121 174.790 199.206 1.00 82.45 195 THR B C 1
ATOM 11529 O O . THR B 2 195 ? 189.865 175.307 198.366 1.00 82.45 195 THR B O 1
ATOM 11533 N N . GLU B 2 196 ? 188.612 175.496 200.214 1.00 92.51 196 GLU B N 1
ATOM 11534 C CA . GLU B 2 196 ? 188.723 176.946 200.243 1.00 92.51 196 GLU B CA 1
ATOM 11535 C C . GLU B 2 196 ? 189.739 177.492 201.238 1.00 92.51 196 GLU B C 1
ATOM 11536 O O . GLU B 2 196 ? 190.005 178.697 201.212 1.00 92.51 196 GLU B O 1
ATOM 11542 N N . ASN B 2 197 ? 190.317 176.658 202.098 1.00 90.15 197 ASN B N 1
ATOM 11543 C CA . ASN B 2 197 ? 191.186 177.148 203.161 1.00 90.15 197 ASN B CA 1
ATOM 11544 C C . ASN B 2 197 ? 192.567 177.527 202.642 1.00 90.15 197 ASN B C 1
ATOM 11545 O O . ASN B 2 197 ? 193.094 176.917 201.710 1.00 90.15 197 ASN B O 1
ATOM 11550 N N . LEU B 2 198 ? 193.151 178.543 203.273 1.00 77.46 198 LEU B N 1
ATOM 11551 C CA . LEU B 2 198 ? 194.480 179.029 202.941 1.00 77.46 198 LEU B CA 1
ATOM 11552 C C . LEU B 2 198 ? 195.238 179.312 204.230 1.00 77.46 198 LEU B C 1
ATOM 11553 O O . LEU B 2 198 ? 194.642 179.543 205.282 1.00 77.46 198 LEU B O 1
ATOM 11558 N N . TRP B 2 199 ? 196.566 179.287 204.140 1.00 74.18 199 TRP B N 1
ATOM 11559 C CA . TRP B 2 199 ? 197.421 179.527 205.293 1.00 74.18 199 TRP B CA 1
ATOM 11560 C C . TRP B 2 199 ? 198.677 180.249 204.831 1.00 74.18 199 TRP B C 1
ATOM 11561 O O . TRP B 2 199 ? 199.169 180.010 203.728 1.00 74.18 199 TRP B O 1
ATOM 11572 N N . VAL B 2 200 ? 199.191 181.139 205.682 1.00 66.41 200 VAL B N 1
ATOM 11573 C CA . VAL B 2 200 ? 200.397 181.906 205.393 1.00 66.41 200 VAL B CA 1
ATOM 11574 C C . VAL B 2 200 ? 201.427 181.634 206.478 1.00 66.41 200 VAL B C 1
ATOM 11575 O O . VAL B 2 200 ? 201.142 181.761 207.672 1.00 66.41 200 VAL B O 1
ATOM 11579 N N . ARG B 2 201 ? 202.639 181.278 206.059 1.00 71.35 201 ARG B N 1
ATOM 11580 C CA . ARG B 2 201 ? 203.667 180.835 206.989 1.00 71.35 201 ARG B CA 1
ATOM 11581 C C . ARG B 2 201 ? 204.940 181.634 206.755 1.00 71.35 201 ARG B C 1
ATOM 11582 O O . ARG B 2 201 ? 205.330 181.881 205.613 1.00 71.35 201 ARG B O 1
ATOM 11590 N N . CYS B 2 202 ? 205.584 182.039 207.848 1.00 73.94 202 CYS B N 1
ATOM 11591 C CA . CYS B 2 202 ? 206.858 182.744 207.806 1.00 73.94 202 CYS B CA 1
ATOM 11592 C C . CYS B 2 202 ? 207.993 181.732 207.857 1.00 73.94 202 CYS B C 1
ATOM 11593 O O . CYS B 2 202 ? 207.910 180.737 208.582 1.00 73.94 202 CYS B O 1
ATOM 11596 N N . ASP B 2 203 ? 209.046 181.983 207.078 1.00 75.19 203 ASP B N 1
ATOM 11597 C CA . ASP B 2 203 ? 210.137 181.019 206.980 1.00 75.19 203 ASP B CA 1
ATOM 11598 C C . ASP B 2 203 ? 211.098 181.118 208.157 1.00 75.19 203 ASP B C 1
ATOM 11599 O O . ASP B 2 203 ? 211.794 180.145 208.468 1.00 75.19 203 ASP B O 1
ATOM 11604 N N . SER B 2 204 ? 211.157 182.273 208.818 1.00 76.53 204 SER B N 1
ATOM 11605 C CA . SER B 2 204 ? 212.072 182.482 209.934 1.00 76.53 204 SER B CA 1
ATOM 11606 C C . SER B 2 204 ? 211.365 182.504 211.283 1.00 76.53 204 SER B C 1
ATOM 11607 O O . SER B 2 204 ? 211.775 181.800 212.208 1.00 76.53 204 SER B O 1
ATOM 11610 N N . CYS B 2 205 ? 210.310 183.305 211.418 1.00 78.02 205 CYS B N 1
ATOM 11611 C CA . CYS B 2 205 ? 209.582 183.373 212.677 1.00 78.02 205 CYS B CA 1
ATOM 11612 C C . CYS B 2 205 ? 208.643 182.193 212.882 1.00 78.02 205 CYS B C 1
ATOM 11613 O O . CYS B 2 205 ? 208.207 181.965 214.015 1.00 78.02 205 CYS B O 1
ATOM 11616 N N . GLU B 2 206 ? 208.332 181.450 211.817 1.00 81.82 206 GLU B N 1
ATOM 11617 C CA . GLU B 2 206 ? 207.295 180.414 211.782 1.00 81.82 206 GLU B CA 1
ATOM 11618 C C . GLU B 2 206 ? 205.935 180.916 212.256 1.00 81.82 206 GLU B C 1
ATOM 11619 O O . GLU B 2 206 ? 205.184 180.173 212.894 1.00 81.82 206 GLU B O 1
ATOM 11625 N N . ALA B 2 207 ? 205.593 182.162 211.945 1.00 74.42 207 ALA B N 1
ATOM 11626 C CA . ALA B 2 207 ? 204.263 182.660 212.252 1.00 74.42 207 ALA B CA 1
ATOM 11627 C C . ALA B 2 207 ? 203.273 182.139 211.221 1.00 74.42 207 ALA B C 1
ATOM 11628 O O . ALA B 2 207 ? 203.472 182.307 210.015 1.00 74.42 207 ALA B O 1
ATOM 11630 N N . SER B 2 208 ? 202.200 181.512 211.697 1.00 74.82 208 SER B N 1
ATOM 11631 C CA . SER B 2 208 ? 201.197 180.911 210.835 1.00 74.82 208 SER B CA 1
ATOM 11632 C C . SER B 2 208 ? 199.827 181.491 211.151 1.00 74.82 208 SER B C 1
ATOM 11633 O O . SER B 2 208 ? 199.487 181.724 212.314 1.00 74.82 208 SER B O 1
ATOM 11636 N N . ARG B 2 209 ? 199.044 181.725 210.102 1.00 68.85 209 ARG B N 1
ATOM 11637 C CA . ARG B 2 209 ? 197.705 182.275 210.249 1.00 68.85 209 ARG B CA 1
ATOM 11638 C C . ARG B 2 209 ? 196.879 181.871 209.036 1.00 68.85 209 ARG B C 1
ATOM 11639 O O . ARG B 2 209 ? 197.415 181.449 208.011 1.00 68.85 209 ARG B O 1
ATOM 11647 N N . SER B 2 210 ? 195.563 182.000 209.168 1.00 72.07 210 SER B N 1
ATOM 11648 C CA . SER B 2 210 ? 194.632 181.613 208.121 1.00 72.07 210 SER B CA 1
ATOM 11649 C C . SER B 2 210 ? 193.940 182.837 207.539 1.00 72.07 210 SER B C 1
ATOM 11650 O O . SER B 2 210 ? 193.861 183.892 208.173 1.00 72.07 210 SER B O 1
ATOM 11653 N N . MET B 2 211 ? 193.439 182.683 206.316 1.00 73.00 211 MET B N 1
ATOM 11654 C CA . MET B 2 211 ? 192.791 183.778 205.611 1.00 73.00 211 MET B CA 1
ATOM 11655 C C . MET B 2 211 ? 191.345 183.983 206.029 1.00 73.00 211 MET B C 1
ATOM 11656 O O . MET B 2 211 ? 190.729 184.961 205.597 1.00 73.00 211 MET B O 1
ATOM 11661 N N . ALA B 2 212 ? 190.789 183.088 206.848 1.00 73.63 212 ALA B N 1
ATOM 11662 C CA . ALA B 2 212 ? 189.405 183.240 207.281 1.00 73.63 212 ALA B CA 1
ATOM 11663 C C . ALA B 2 212 ? 189.241 184.408 208.239 1.00 73.63 212 ALA B C 1
ATOM 11664 O O . ALA B 2 212 ? 188.155 184.987 208.331 1.00 73.63 212 ALA B O 1
ATOM 11666 N N . HIS B 2 213 ? 190.308 184.789 208.934 1.00 73.33 213 HIS B N 1
ATOM 11667 C CA . HIS B 2 213 ? 190.260 185.836 209.944 1.00 73.33 213 HIS B CA 1
ATOM 11668 C C . HIS B 2 213 ? 190.300 187.238 209.362 1.00 73.33 213 HIS B C 1
ATOM 11669 O O . HIS B 2 213 ? 190.588 188.181 210.100 1.00 73.33 213 HIS B O 1
ATOM 11676 N N . ALA B 2 214 ? 190.040 187.404 208.071 1.00 71.68 214 ALA B N 1
ATOM 11677 C CA . ALA B 2 214 ? 189.963 188.725 207.471 1.00 71.68 214 ALA B CA 1
ATOM 11678 C C . ALA B 2 214 ? 188.544 189.130 207.107 1.00 71.68 214 ALA B C 1
ATOM 11679 O O . ALA B 2 214 ? 188.312 190.302 206.800 1.00 71.68 214 ALA B O 1
ATOM 11681 N N . PHE B 2 215 ? 187.597 188.200 207.141 1.00 76.88 215 PHE B N 1
ATOM 11682 C CA . PHE B 2 215 ? 186.211 188.485 206.821 1.00 76.88 215 PHE B CA 1
ATOM 11683 C C . PHE B 2 215 ? 185.343 188.271 208.052 1.00 76.88 215 PHE B C 1
ATOM 11684 O O . PHE B 2 215 ? 185.708 187.542 208.978 1.00 76.88 215 PHE B O 1
ATOM 11692 N N . GLY B 2 216 ? 184.183 188.922 208.053 1.00 80.86 216 GLY B N 1
ATOM 11693 C CA . GLY B 2 216 ? 183.245 188.752 209.143 1.00 80.86 216 GLY B CA 1
ATOM 11694 C C . GLY B 2 216 ? 183.491 189.723 210.287 1.00 80.86 216 GLY B C 1
ATOM 11695 O O . GLY B 2 216 ? 183.989 190.834 210.101 1.00 80.86 216 GLY B O 1
ATOM 11696 N N . LYS B 2 217 ? 183.117 189.287 211.492 1.00 82.10 217 LYS B N 1
ATOM 11697 C CA . LYS B 2 217 ? 183.249 190.143 212.666 1.00 82.10 217 LYS B CA 1
ATOM 11698 C C . LYS B 2 217 ? 184.684 190.200 213.167 1.00 82.10 217 LYS B C 1
ATOM 11699 O O . LYS B 2 217 ? 185.057 191.150 213.864 1.00 82.10 217 LYS B O 1
ATOM 11705 N N . ALA B 2 218 ? 185.501 189.202 212.825 1.00 84.89 218 ALA B N 1
ATOM 11706 C CA . ALA B 2 218 ? 186.893 189.199 213.252 1.00 84.89 218 ALA B CA 1
ATOM 11707 C C . ALA B 2 218 ? 187.745 190.166 212.446 1.00 84.89 218 ALA B C 1
ATOM 11708 O O . ALA B 2 218 ? 188.884 190.443 212.835 1.00 84.89 218 ALA B O 1
ATOM 11710 N N . GLY B 2 219 ? 187.221 190.685 211.336 1.00 83.78 219 GLY B N 1
ATOM 11711 C CA . GLY B 2 219 ? 188.012 191.571 210.502 1.00 83.78 219 GLY B CA 1
ATOM 11712 C C . GLY B 2 219 ? 188.266 192.923 211.140 1.00 83.78 219 GLY B C 1
ATOM 11713 O O . GLY B 2 219 ? 189.281 193.565 210.864 1.00 83.78 219 GLY B O 1
ATOM 11714 N N . LYS B 2 220 ? 187.347 193.378 211.995 1.00 84.71 220 LYS B N 1
ATOM 11715 C CA . LYS B 2 220 ? 187.503 194.693 212.610 1.00 84.71 220 LYS B CA 1
ATOM 11716 C C . LYS B 2 220 ? 188.669 194.722 213.586 1.00 84.71 220 LYS B C 1
ATOM 11717 O O . LYS B 2 220 ? 189.292 195.772 213.778 1.00 84.71 220 LYS B O 1
ATOM 11723 N N . GLU B 2 221 ? 188.985 193.584 214.197 1.00 85.01 221 GLU B N 1
ATOM 11724 C CA . GLU B 2 221 ? 190.051 193.516 215.182 1.00 85.01 221 GLU B CA 1
ATOM 11725 C C . GLU B 2 221 ? 191.411 193.194 214.581 1.00 85.01 221 GLU B C 1
ATOM 11726 O O . GLU B 2 221 ? 192.415 193.245 215.300 1.00 85.01 221 GLU B O 1
ATOM 11732 N N . ASN B 2 222 ? 191.477 192.870 213.289 1.00 75.17 222 ASN B N 1
ATOM 11733 C CA . ASN B 2 222 ? 192.707 192.355 212.707 1.00 75.17 222 ASN B CA 1
ATOM 11734 C C . ASN B 2 222 ? 193.254 193.172 211.546 1.00 75.17 222 ASN B C 1
ATOM 11735 O O . ASN B 2 222 ? 194.400 192.946 211.149 1.00 75.17 222 ASN B O 1
ATOM 11740 N N . LEU B 2 223 ? 192.503 194.088 211.010 1.00 66.86 223 LEU B N 1
ATOM 11741 C CA . LEU B 2 223 ? 193.075 194.782 209.871 1.00 66.86 223 LEU B CA 1
ATOM 11742 C C . LEU B 2 223 ? 193.418 196.220 210.234 1.00 66.86 223 LEU B C 1
ATOM 11743 O O . LEU B 2 223 ? 192.761 196.821 211.084 1.00 66.86 223 LEU B O 1
ATOM 11748 N N . PRO B 2 224 ? 194.437 196.807 209.618 1.00 61.99 224 PRO B N 1
ATOM 11749 C CA . PRO B 2 224 ? 194.830 198.170 209.985 1.00 61.99 224 PRO B CA 1
ATOM 11750 C C . PRO B 2 224 ? 194.059 199.247 209.247 1.00 61.99 224 PRO B C 1
ATOM 11751 O O . PRO B 2 224 ? 193.177 198.952 208.442 1.00 61.99 224 PRO B O 1
ATOM 11755 N N . ALA B 2 225 ? 194.392 200.504 209.515 1.00 65.80 225 ALA B N 1
ATOM 11756 C CA . ALA B 2 225 ? 193.625 201.623 208.998 1.00 65.80 225 ALA B CA 1
ATOM 11757 C C . ALA B 2 225 ? 193.975 201.905 207.543 1.00 65.80 225 ALA B C 1
ATOM 11758 O O . ALA B 2 225 ? 195.043 201.539 207.049 1.00 65.80 225 ALA B O 1
ATOM 11760 N N . CYS B 2 226 ? 193.049 202.578 206.864 1.00 65.22 226 CYS B N 1
ATOM 11761 C CA . CYS B 2 226 ? 193.223 202.935 205.464 1.00 65.22 226 CYS B CA 1
ATOM 11762 C C . CYS B 2 226 ? 194.386 203.904 205.287 1.00 65.22 226 CYS B C 1
ATOM 11763 O O . CYS B 2 226 ? 194.669 204.734 206.154 1.00 65.22 226 CYS B O 1
ATOM 11766 N N . ARG B 2 227 ? 195.073 203.785 204.153 1.00 66.27 227 ARG B N 1
ATOM 11767 C CA . ARG B 2 227 ? 196.220 204.634 203.855 1.00 66.27 227 ARG B CA 1
ATOM 11768 C C . ARG B 2 227 ? 195.893 205.797 202.934 1.00 66.27 227 ARG B C 1
ATOM 11769 O O . ARG B 2 227 ? 196.591 206.813 202.977 1.00 66.27 227 ARG B O 1
ATOM 11777 N N . GLY B 2 228 ? 194.863 205.677 202.101 1.00 60.54 228 GLY B N 1
ATOM 11778 C CA . GLY B 2 228 ? 194.447 206.776 201.252 1.00 60.54 228 GLY B CA 1
ATOM 11779 C C . GLY B 2 228 ? 195.115 206.801 199.894 1.00 60.54 228 GLY B C 1
ATOM 11780 O O . GLY B 2 228 ? 195.681 207.823 199.500 1.00 60.54 228 GLY B O 1
ATOM 11781 N N . ARG B 2 229 ? 195.049 205.692 199.165 1.00 53.26 229 ARG B N 1
ATOM 11782 C CA . ARG B 2 229 ? 195.755 205.531 197.899 1.00 53.26 229 ARG B CA 1
ATOM 11783 C C . ARG B 2 229 ? 194.766 205.490 196.744 1.00 53.26 229 ARG B C 1
ATOM 11784 O O . ARG B 2 229 ? 193.952 204.565 196.656 1.00 53.26 229 ARG B O 1
ATOM 11792 N N . HIS B 2 230 ? 194.855 206.478 195.854 1.00 44.37 230 HIS B N 1
ATOM 11793 C CA . HIS B 2 230 ? 194.170 206.461 194.570 1.00 44.37 230 HIS B CA 1
ATOM 11794 C C . HIS B 2 230 ? 195.146 205.929 193.533 1.00 44.37 230 HIS B C 1
ATOM 11795 O O . HIS B 2 230 ? 196.005 206.687 193.070 1.00 44.37 230 HIS B O 1
ATOM 11802 N N . PRO B 2 231 ? 195.074 204.645 193.163 1.00 38.85 231 PRO B N 1
ATOM 11803 C CA . PRO B 2 231 ? 196.133 204.071 192.327 1.00 38.85 231 PRO B CA 1
ATOM 11804 C C . PRO B 2 231 ? 196.198 204.659 190.938 1.00 38.85 231 PRO B C 1
ATOM 11805 O O . PRO B 2 231 ? 197.285 204.749 190.360 1.00 38.85 231 PRO B O 1
ATOM 11809 N N . HIS B 2 232 ? 195.066 205.082 190.388 1.00 36.46 232 HIS B N 1
ATOM 11810 C CA . HIS B 2 232 ? 195.064 205.559 189.018 1.00 36.46 232 HIS B CA 1
ATOM 11811 C C . HIS B 2 232 ? 195.588 206.973 188.892 1.00 36.46 232 HIS B C 1
ATOM 11812 O O . HIS B 2 232 ? 195.800 207.435 187.769 1.00 36.46 232 HIS B O 1
ATOM 11819 N N . LEU B 2 233 ? 195.800 207.674 189.998 1.00 44.60 233 LEU B N 1
ATOM 11820 C CA . LEU B 2 233 ? 196.346 209.017 189.947 1.00 44.60 233 LEU B CA 1
ATOM 11821 C C . LEU B 2 233 ? 197.771 209.115 190.470 1.00 44.60 233 LEU B C 1
ATOM 11822 O O . LEU B 2 233 ? 198.399 210.165 190.293 1.00 44.60 233 LEU B O 1
ATOM 11827 N N . ASP B 2 234 ? 198.293 208.049 191.088 1.00 54.53 234 ASP B N 1
ATOM 11828 C CA . ASP B 2 234 ? 199.609 208.017 191.731 1.00 54.53 234 ASP B CA 1
ATOM 11829 C C . ASP B 2 234 ? 199.736 209.140 192.765 1.00 54.53 234 ASP B C 1
ATOM 11830 O O . ASP B 2 234 ? 200.548 210.057 192.640 1.00 54.53 234 ASP B O 1
ATOM 11835 N N . GLN B 2 235 ? 198.907 209.044 193.800 1.00 56.55 235 GLN B N 1
ATOM 11836 C CA . GLN B 2 235 ? 198.692 210.152 194.714 1.00 56.55 235 GLN B CA 1
ATOM 11837 C C . GLN B 2 235 ? 198.134 209.612 196.022 1.00 56.55 235 GLN B C 1
ATOM 11838 O O . GLN B 2 235 ? 197.313 208.694 196.022 1.00 56.55 235 GLN B O 1
ATOM 11844 N N . PHE B 2 236 ? 198.591 210.183 197.137 1.00 66.92 236 PHE B N 1
ATOM 11845 C CA . PHE B 2 236 ? 198.183 209.747 198.468 1.00 66.92 236 PHE B CA 1
ATOM 11846 C C . PHE B 2 236 ? 197.522 210.895 199.214 1.00 66.92 236 PHE B C 1
ATOM 11847 O O . PHE B 2 236 ? 198.026 212.021 199.194 1.00 66.92 236 PHE B O 1
ATOM 11855 N N . ASP B 2 237 ? 196.402 210.608 199.874 1.00 80.46 237 ASP B N 1
ATOM 11856 C CA . ASP B 2 237 ? 195.815 211.556 200.809 1.00 80.46 237 ASP B CA 1
ATOM 11857 C C . ASP B 2 237 ? 196.505 211.458 202.165 1.00 80.46 237 ASP B C 1
ATOM 11858 O O . ASP B 2 237 ? 197.312 210.561 202.419 1.00 80.46 237 ASP B O 1
ATOM 11863 N N . ILE B 2 238 ? 196.172 212.402 203.045 1.00 91.01 238 ILE B N 1
ATOM 11864 C CA . ILE B 2 238 ? 196.870 212.501 204.323 1.00 91.01 238 ILE B CA 1
ATOM 11865 C C . ILE B 2 238 ? 196.395 211.416 205.282 1.00 91.01 238 ILE B C 1
ATOM 11866 O O . ILE B 2 238 ? 197.196 210.638 205.811 1.00 91.01 238 ILE B O 1
ATOM 11871 N N . ASP B 2 239 ? 195.088 211.346 205.521 1.00 88.97 239 ASP B N 1
ATOM 11872 C CA . ASP B 2 239 ? 194.526 210.349 206.422 1.00 88.97 239 ASP B CA 1
ATOM 11873 C C . ASP B 2 239 ? 193.081 210.093 206.029 1.00 88.97 239 ASP B C 1
ATOM 11874 O O . ASP B 2 239 ? 192.450 210.906 205.351 1.00 88.97 239 ASP B O 1
ATOM 11879 N N . CYS B 2 240 ? 192.561 208.953 206.472 1.00 75.98 240 CYS B N 1
ATOM 11880 C CA . CYS B 2 240 ? 191.202 208.554 206.139 1.00 75.98 240 CYS B CA 1
ATOM 11881 C C . CYS B 2 240 ? 190.566 207.904 207.354 1.00 75.98 240 CYS B C 1
ATOM 11882 O O . CYS B 2 240 ? 191.028 206.856 207.811 1.00 75.98 240 CYS B O 1
ATOM 11885 N N . GLY B 2 241 ? 189.502 208.521 207.864 1.00 71.89 241 GLY B N 1
ATOM 11886 C CA . GLY B 2 241 ? 188.843 208.039 209.059 1.00 71.89 241 GLY B CA 1
ATOM 11887 C C . GLY B 2 241 ? 187.878 206.896 208.868 1.00 71.89 241 GLY B C 1
ATOM 11888 O O . GLY B 2 241 ? 187.352 206.375 209.854 1.00 71.89 241 GLY B O 1
ATOM 11889 N N . GLU B 2 242 ? 187.627 206.484 207.631 1.00 67.57 242 GLU B N 1
ATOM 11890 C CA . GLU B 2 242 ? 186.660 205.428 207.389 1.00 67.57 242 GLU B CA 1
ATOM 11891 C C . GLU B 2 242 ? 187.246 204.066 207.750 1.00 67.57 242 GLU B C 1
ATOM 11892 O O . GLU B 2 242 ? 188.458 203.901 207.900 1.00 67.57 242 GLU B O 1
ATOM 11898 N N . GLU B 2 243 ? 186.372 203.093 207.900 1.00 66.09 243 GLU B N 1
ATOM 11899 C CA . GLU B 2 243 ? 186.880 201.765 208.199 1.00 66.09 243 GLU B CA 1
ATOM 11900 C C . GLU B 2 243 ? 187.061 200.964 206.915 1.00 66.09 243 GLU B C 1
ATOM 11901 O O . GLU B 2 243 ? 186.297 201.132 205.962 1.00 66.09 243 GLU B O 1
ATOM 11907 N N . PRO B 2 244 ? 188.061 200.092 206.857 1.00 57.93 244 PRO B N 1
ATOM 11908 C CA . PRO B 2 244 ? 188.339 199.349 205.629 1.00 57.93 244 PRO B CA 1
ATOM 11909 C C . PRO B 2 244 ? 187.585 198.027 205.546 1.00 57.93 244 PRO B C 1
ATOM 11910 O O . PRO B 2 244 ? 187.000 197.545 206.516 1.00 57.93 244 PRO B O 1
ATOM 11914 N N . ARG B 2 245 ? 187.629 197.442 204.353 1.00 55.76 245 ARG B N 1
ATOM 11915 C CA . ARG B 2 245 ? 186.958 196.186 204.060 1.00 55.76 245 ARG B CA 1
ATOM 11916 C C . ARG B 2 245 ? 187.778 195.412 203.040 1.00 55.76 245 ARG B C 1
ATOM 11917 O O . ARG B 2 245 ? 188.333 196.001 202.110 1.00 55.76 245 ARG B O 1
ATOM 11925 N N . ALA B 2 246 ? 187.842 194.095 203.210 1.00 57.10 246 ALA B N 1
ATOM 11926 C CA . ALA B 2 246 ? 188.589 193.233 202.307 1.00 57.10 246 ALA B CA 1
ATOM 11927 C C . ALA B 2 246 ? 187.673 192.659 201.236 1.00 57.10 246 ALA B C 1
ATOM 11928 O O . ALA B 2 246 ? 186.555 192.229 201.526 1.00 57.10 246 ALA B O 1
ATOM 11930 N N . VAL B 2 247 ? 188.161 192.646 199.995 1.00 52.42 247 VAL B N 1
ATOM 11931 C CA . VAL B 2 247 ? 187.381 192.241 198.837 1.00 52.42 247 VAL B CA 1
ATOM 11932 C C . VAL B 2 247 ? 188.222 191.268 198.017 1.00 52.42 247 VAL B C 1
ATOM 11933 O O . VAL B 2 247 ? 189.449 191.288 198.063 1.00 52.42 247 VAL B O 1
ATOM 11937 N N . LEU B 2 248 ? 187.551 190.383 197.288 1.00 54.89 248 LEU B N 1
ATOM 11938 C CA . LEU B 2 248 ? 188.208 189.449 196.386 1.00 54.89 248 LEU B CA 1
ATOM 11939 C C . LEU B 2 248 ? 188.535 190.118 195.056 1.00 54.89 248 LEU B C 1
ATOM 11940 O O . LEU B 2 248 ? 188.039 191.199 194.734 1.00 54.89 248 LEU B O 1
ATOM 11945 N N . LEU B 2 249 ? 189.384 189.451 194.280 1.00 53.75 249 LEU B N 1
ATOM 11946 C CA . LEU B 2 249 ? 189.700 189.918 192.938 1.00 53.75 249 LEU B CA 1
ATOM 11947 C C . LEU B 2 249 ? 188.585 189.538 191.978 1.00 53.75 249 LEU B C 1
ATOM 11948 O O . LEU B 2 249 ? 188.178 188.374 191.913 1.00 53.75 249 LEU B O 1
ATOM 11953 N N . GLY B 2 250 ? 188.096 190.517 191.225 1.00 55.69 250 GLY B N 1
ATOM 11954 C CA . GLY B 2 250 ? 187.080 190.260 190.229 1.00 55.69 250 GLY B CA 1
ATOM 11955 C C . GLY B 2 250 ? 185.662 190.196 190.746 1.00 55.69 250 GLY B C 1
ATOM 11956 O O . GLY B 2 250 ? 184.757 189.854 189.975 1.00 55.69 250 GLY B O 1
ATOM 11957 N N . ALA B 2 251 ? 185.433 190.499 192.019 1.00 57.28 251 ALA B N 1
ATOM 11958 C CA . ALA B 2 251 ? 184.079 190.512 192.545 1.00 57.28 251 ALA B CA 1
ATOM 11959 C C . ALA B 2 251 ? 183.324 191.734 192.037 1.00 57.28 251 ALA B C 1
ATOM 11960 O O . ALA B 2 251 ? 183.915 192.752 191.672 1.00 57.28 251 ALA B O 1
ATOM 11962 N N . THR B 2 252 ? 181.996 191.624 192.019 1.00 54.26 252 THR B N 1
ATOM 11963 C CA . THR B 2 252 ? 181.175 192.659 191.406 1.00 54.26 252 THR B CA 1
ATOM 11964 C C . THR B 2 252 ? 181.036 193.898 192.276 1.00 54.26 252 THR B C 1
ATOM 11965 O O . THR B 2 252 ? 180.587 194.935 191.780 1.00 54.26 252 THR B O 1
ATOM 11969 N N . ASN B 2 253 ? 181.401 193.826 193.556 1.00 54.31 253 ASN B N 1
ATOM 11970 C CA . ASN B 2 253 ? 181.203 194.942 194.473 1.00 54.31 253 ASN B CA 1
ATOM 11971 C C . ASN B 2 253 ? 182.445 195.806 194.638 1.00 54.31 253 ASN B C 1
ATOM 11972 O O . ASN B 2 253 ? 182.646 196.395 195.707 1.00 54.31 253 ASN B O 1
ATOM 11977 N N . SER B 2 254 ? 183.281 195.910 193.602 1.00 46.65 254 SER B N 1
ATOM 11978 C CA . SER B 2 254 ? 184.520 196.665 193.685 1.00 46.65 254 SER B CA 1
ATOM 11979 C C . SER B 2 254 ? 184.558 197.907 192.811 1.00 46.65 254 SER B C 1
ATOM 11980 O O . SER B 2 254 ? 185.367 198.797 193.081 1.00 46.65 254 SER B O 1
ATOM 11983 N N . TRP B 2 255 ? 183.723 197.994 191.778 1.00 34.84 255 TRP B N 1
ATOM 11984 C CA . TRP B 2 255 ? 183.666 199.192 190.948 1.00 34.84 255 TRP B CA 1
ATOM 11985 C C . TRP B 2 255 ? 182.240 199.383 190.459 1.00 34.84 255 TRP B C 1
ATOM 11986 O O . TRP B 2 255 ? 181.641 198.452 189.917 1.00 34.84 255 TRP B O 1
ATOM 11997 N N . PHE B 2 256 ? 181.704 200.582 190.659 1.00 36.22 256 PHE B N 1
ATOM 11998 C CA . PHE B 2 256 ? 180.385 200.961 190.197 1.00 36.22 256 PHE B CA 1
ATOM 11999 C C . PHE B 2 256 ? 180.509 202.248 189.403 1.00 36.22 256 PHE B C 1
ATOM 12000 O O . PHE B 2 256 ? 181.230 203.147 189.820 1.00 36.22 256 PHE B O 1
ATOM 12008 N N . PRO B 2 257 ? 179.839 202.368 188.269 1.00 29.57 257 PRO B N 1
ATOM 12009 C CA . PRO B 2 257 ? 179.920 203.597 187.483 1.00 29.57 257 PRO B CA 1
ATOM 12010 C C . PRO B 2 257 ? 178.812 204.591 187.795 1.00 29.57 257 PRO B C 1
ATOM 12011 O O . PRO B 2 257 ? 177.769 204.255 188.347 1.00 29.57 257 PRO B O 1
ATOM 12015 N N . ILE B 2 258 ? 179.058 205.837 187.415 1.00 30.86 258 ILE B N 1
ATOM 12016 C CA . ILE B 2 258 ? 178.063 206.900 187.479 1.00 30.86 258 ILE B CA 1
ATOM 12017 C C . ILE B 2 258 ? 177.778 207.334 186.052 1.00 30.86 258 ILE B C 1
ATOM 12018 O O . ILE B 2 258 ? 178.696 207.744 185.332 1.00 30.86 258 ILE B O 1
ATOM 12023 N N . THR B 2 259 ? 176.511 207.255 185.642 1.00 37.22 259 THR B N 1
ATOM 12024 C CA . THR B 2 259 ? 176.122 207.427 184.249 1.00 37.22 259 THR B CA 1
ATOM 12025 C C . THR B 2 259 ? 175.015 208.463 184.111 1.00 37.22 259 THR B C 1
ATOM 12026 O O . THR B 2 259 ? 174.294 208.759 185.063 1.00 37.22 259 THR B O 1
ATOM 12030 N N . LEU B 2 260 ? 174.900 209.017 182.909 1.00 34.73 260 LEU B N 1
ATOM 12031 C CA . LEU B 2 260 ? 173.880 209.994 182.565 1.00 34.73 260 LEU B CA 1
ATOM 12032 C C . LEU B 2 260 ? 173.560 209.835 181.088 1.00 34.73 260 LEU B C 1
ATOM 12033 O O . LEU B 2 260 ? 174.413 210.105 180.241 1.00 34.73 260 LEU B O 1
ATOM 12038 N N . SER B 2 261 ? 172.337 209.409 180.774 1.00 37.23 261 SER B N 1
ATOM 12039 C CA . SER B 2 261 ? 171.979 209.042 179.411 1.00 37.23 261 SER B CA 1
ATOM 12040 C C . SER B 2 261 ? 170.766 209.837 178.957 1.00 37.23 261 SER B C 1
ATOM 12041 O O . SER B 2 261 ? 169.989 210.337 179.769 1.00 37.23 261 SER B O 1
ATOM 12044 N N . ALA B 2 262 ? 170.610 209.944 177.639 1.00 38.14 262 ALA B N 1
ATOM 12045 C CA . ALA B 2 262 ? 169.539 210.733 177.053 1.00 38.14 262 ALA B CA 1
ATOM 12046 C C . ALA B 2 262 ? 169.076 210.088 175.758 1.00 38.14 262 ALA B C 1
ATOM 12047 O O . ALA B 2 262 ? 169.805 209.309 175.146 1.00 38.14 262 ALA B O 1
ATOM 12049 N N . LEU B 2 263 ? 167.852 210.417 175.351 1.00 42.88 263 LEU B N 1
ATOM 12050 C CA . LEU B 2 263 ? 167.302 209.966 174.081 1.00 42.88 263 LEU B CA 1
ATOM 12051 C C . LEU B 2 263 ? 167.360 211.088 173.058 1.00 42.88 263 LEU B C 1
ATOM 12052 O O . LEU B 2 263 ? 167.200 212.264 173.388 1.00 42.88 263 LEU B O 1
ATOM 12057 N N . ALA B 2 264 ? 167.595 210.708 171.803 1.00 50.34 264 ALA B N 1
ATOM 12058 C CA . ALA B 2 264 ? 167.733 211.667 170.707 1.00 50.34 264 ALA B CA 1
ATOM 12059 C C . ALA B 2 264 ? 166.354 211.937 170.116 1.00 50.34 264 ALA B C 1
ATOM 12060 O O . ALA B 2 264 ? 165.854 211.213 169.255 1.00 50.34 264 ALA B O 1
ATOM 12062 N N . ILE B 2 265 ? 165.729 213.004 170.600 1.00 57.28 265 ILE B N 1
ATOM 12063 C CA . ILE B 2 265 ? 164.365 213.344 170.206 1.00 57.28 265 ILE B CA 1
ATOM 12064 C C . ILE B 2 265 ? 164.411 214.553 169.280 1.00 57.28 265 ILE B C 1
ATOM 12065 O O . ILE B 2 265 ? 165.403 215.293 169.290 1.00 57.28 265 ILE B O 1
ATOM 12070 N N . PRO B 2 266 ? 163.389 214.782 168.452 1.00 69.30 266 PRO B N 1
ATOM 12071 C CA . PRO B 2 266 ? 163.372 215.987 167.614 1.00 69.30 266 PRO B CA 1
ATOM 12072 C C . PRO B 2 266 ? 163.286 217.277 168.408 1.00 69.30 266 PRO B C 1
ATOM 12073 O O . PRO B 2 266 ? 162.940 217.266 169.592 1.00 69.30 266 PRO B O 1
ATOM 12077 N N . GLN B 2 267 ? 163.597 218.394 167.765 1.00 82.63 267 GLN B N 1
ATOM 12078 C CA . GLN B 2 267 ? 163.594 219.680 168.444 1.00 82.63 267 GLN B CA 1
ATOM 12079 C C . GLN B 2 267 ? 162.750 220.710 167.706 1.00 82.63 267 GLN B C 1
ATOM 12080 O O . GLN B 2 267 ? 162.801 221.900 168.015 1.00 82.63 267 GLN B O 1
ATOM 12086 N N . ALA B 2 335 ? 164.349 222.069 183.742 1.00 84.40 335 ALA B N 1
ATOM 12087 C CA . ALA B 2 335 ? 165.205 221.602 182.660 1.00 84.40 335 ALA B CA 1
ATOM 12088 C C . ALA B 2 335 ? 165.665 220.169 182.914 1.00 84.40 335 ALA B C 1
ATOM 12089 O O . ALA B 2 335 ? 166.837 219.843 182.746 1.00 84.40 335 ALA B O 1
ATOM 12091 N N . ASP B 2 336 ? 164.729 219.320 183.324 1.00 67.50 336 ASP B N 1
ATOM 12092 C CA . ASP B 2 336 ? 165.031 217.922 183.582 1.00 67.50 336 ASP B CA 1
ATOM 12093 C C . ASP B 2 336 ? 165.284 217.201 182.259 1.00 67.50 336 ASP B C 1
ATOM 12094 O O . ASP B 2 336 ? 164.917 217.677 181.183 1.00 67.50 336 ASP B O 1
ATOM 12099 N N . ILE B 2 337 ? 165.960 216.054 182.346 1.00 52.27 337 ILE B N 1
ATOM 12100 C CA . ILE B 2 337 ? 166.203 215.239 181.162 1.00 52.27 337 ILE B CA 1
ATOM 12101 C C . ILE B 2 337 ? 164.898 214.657 180.628 1.00 52.27 337 ILE B C 1
ATOM 12102 O O . ILE B 2 337 ? 164.592 214.776 179.436 1.00 52.27 337 ILE B O 1
ATOM 12107 N N . LYS B 2 338 ? 164.092 214.058 181.500 1.00 42.25 338 LYS B N 1
ATOM 12108 C CA . LYS B 2 338 ? 162.991 213.209 181.066 1.00 42.25 338 LYS B CA 1
ATOM 12109 C C . LYS B 2 338 ? 161.700 213.966 180.784 1.00 42.25 338 LYS B C 1
ATOM 12110 O O . LYS B 2 338 ? 160.661 213.331 180.597 1.00 42.25 338 LYS B O 1
ATOM 12116 N N . GLY B 2 339 ? 161.734 215.292 180.742 1.00 42.06 339 GLY B N 1
ATOM 12117 C CA . GLY B 2 339 ? 160.548 216.078 180.489 1.00 42.06 339 GLY B CA 1
ATOM 12118 C C . GLY B 2 339 ? 160.088 216.061 179.043 1.00 42.06 339 GLY B C 1
ATOM 12119 O O . GLY B 2 339 ? 158.984 215.600 178.717 1.00 42.06 339 GLY B O 1
ATOM 12120 N N . PRO B 2 340 ? 160.918 216.599 178.147 1.00 40.21 340 PRO B N 1
ATOM 12121 C CA . PRO B 2 340 ? 160.571 216.560 176.720 1.00 40.21 340 PRO B CA 1
ATOM 12122 C C . PRO B 2 340 ? 160.466 215.163 176.132 1.00 40.21 340 PRO B C 1
ATOM 12123 O O . PRO B 2 340 ? 159.789 215.001 175.114 1.00 40.21 340 PRO B O 1
ATOM 12127 N N . GLU B 2 341 ? 161.080 214.150 176.742 1.00 39.06 341 GLU B N 1
ATOM 12128 C CA . GLU B 2 341 ? 160.873 212.782 176.277 1.00 39.06 341 GLU B CA 1
ATOM 12129 C C . GLU B 2 341 ? 159.415 212.368 176.431 1.00 39.06 341 GLU B C 1
ATOM 12130 O O . GLU B 2 341 ? 158.807 211.826 175.500 1.00 39.06 341 GLU B O 1
ATOM 12136 N N . TRP B 2 342 ? 158.833 212.630 177.603 1.00 33.10 342 TRP B N 1
ATOM 12137 C CA . TRP B 2 342 ? 157.425 212.324 177.817 1.00 33.10 342 TRP B CA 1
ATOM 12138 C C . TRP B 2 342 ? 156.534 213.234 176.988 1.00 33.10 342 TRP B C 1
ATOM 12139 O O . TRP B 2 342 ? 155.482 212.802 176.507 1.00 33.10 342 TRP B O 1
ATOM 12150 N N . GLU B 2 343 ? 156.927 214.497 176.818 1.00 40.10 343 GLU B N 1
ATOM 12151 C CA . GLU B 2 343 ? 156.116 215.398 176.007 1.00 40.10 343 GLU B CA 1
ATOM 12152 C C . GLU B 2 343 ? 156.052 214.940 174.557 1.00 40.10 343 GLU B C 1
ATOM 12153 O O . GLU B 2 343 ? 154.992 215.004 173.928 1.00 40.10 343 GLU B O 1
ATOM 12159 N N . VAL B 2 344 ? 157.170 214.470 174.010 1.00 37.66 344 VAL B N 1
ATOM 12160 C CA . VAL B 2 344 ? 157.204 214.061 172.611 1.00 37.66 344 VAL B CA 1
ATOM 12161 C C . VAL B 2 344 ? 156.537 212.705 172.420 1.00 37.66 344 VAL B C 1
ATOM 12162 O O . VAL B 2 344 ? 155.717 212.532 171.514 1.00 37.66 344 VAL B O 1
ATOM 12166 N N . LEU B 2 345 ? 156.857 211.730 173.275 1.00 38.20 345 LEU B N 1
ATOM 12167 C CA . LEU B 2 345 ? 156.396 210.363 173.057 1.00 38.20 345 LEU B CA 1
ATOM 12168 C C . LEU B 2 345 ? 154.887 210.194 173.192 1.00 38.20 345 LEU B C 1
ATOM 12169 O O . LEU B 2 345 ? 154.350 209.192 172.712 1.00 38.20 345 LEU B O 1
ATOM 12174 N N . THR B 2 346 ? 154.189 211.126 173.843 1.00 40.65 346 THR B N 1
ATOM 12175 C CA . THR B 2 346 ? 152.749 211.008 174.046 1.00 40.65 346 THR B CA 1
ATOM 12176 C C . THR B 2 346 ? 151.960 212.089 173.318 1.00 40.65 346 THR B C 1
ATOM 12177 O O . THR B 2 346 ? 150.856 212.437 173.743 1.00 40.65 346 THR B O 1
ATOM 12181 N N . GLU B 2 347 ? 152.506 212.635 172.240 1.00 54.32 347 GLU B N 1
ATOM 12182 C CA . GLU B 2 347 ? 151.756 213.567 171.418 1.00 54.32 347 GLU B CA 1
ATOM 12183 C C . GLU B 2 347 ? 150.700 212.806 170.617 1.00 54.32 347 GLU B C 1
ATOM 12184 O O . GLU B 2 347 ? 150.735 211.577 170.510 1.00 54.32 347 GLU B O 1
ATOM 12190 N N . ALA B 2 348 ? 149.728 213.551 170.085 1.00 56.19 348 ALA B N 1
ATOM 12191 C CA . ALA B 2 348 ? 148.700 212.946 169.246 1.00 56.19 348 ALA B CA 1
ATOM 12192 C C . ALA B 2 348 ? 149.298 212.343 167.981 1.00 56.19 348 ALA B C 1
ATOM 12193 O O . ALA B 2 348 ? 148.910 211.247 167.563 1.00 56.19 348 ALA B O 1
ATOM 12195 N N . ASN B 2 349 ? 150.249 213.044 167.363 1.00 62.11 349 ASN B N 1
ATOM 12196 C CA . ASN B 2 349 ? 150.906 212.604 166.133 1.00 62.11 349 ASN B CA 1
ATOM 12197 C C . ASN B 2 349 ? 152.411 212.700 166.330 1.00 62.11 349 ASN B C 1
ATOM 12198 O O . ASN B 2 349 ? 153.005 213.761 166.100 1.00 62.11 349 ASN B O 1
ATOM 12203 N N . PRO B 2 350 ? 153.055 211.625 166.775 1.00 67.45 350 PRO B N 1
ATOM 12204 C CA . PRO B 2 350 ? 154.508 211.652 166.975 1.00 67.45 350 PRO B CA 1
ATOM 12205 C C . PRO B 2 350 ? 155.236 211.845 165.658 1.00 67.45 350 PRO B C 1
ATOM 12206 O O . PRO B 2 350 ? 154.969 211.127 164.683 1.00 67.45 350 PRO B O 1
ATOM 12210 N N . PRO B 2 351 ? 156.153 212.813 165.593 1.00 76.62 351 PRO B N 1
ATOM 12211 C CA . PRO B 2 351 ? 156.760 213.182 164.308 1.00 76.62 351 PRO B CA 1
ATOM 12212 C C . PRO B 2 351 ? 157.640 212.079 163.741 1.00 76.62 351 PRO B C 1
ATOM 12213 O O . PRO B 2 351 ? 158.209 211.265 164.471 1.00 76.62 351 PRO B O 1
ATOM 12217 N N . THR B 2 352 ? 157.732 212.058 162.404 1.00 83.01 352 THR B N 1
ATOM 12218 C CA . THR B 2 352 ? 158.505 211.048 161.691 1.00 83.01 352 THR B CA 1
ATOM 12219 C C . THR B 2 352 ? 159.327 211.637 160.547 1.00 83.01 352 THR B C 1
ATOM 12220 O O . THR B 2 352 ? 159.614 210.926 159.577 1.00 83.01 352 THR B O 1
ATOM 12224 N N . ASP B 2 353 ? 159.709 212.911 160.621 1.00 90.65 353 ASP B N 1
ATOM 12225 C CA . ASP B 2 353 ? 160.516 213.508 159.567 1.00 90.65 353 ASP B CA 1
ATOM 12226 C C . ASP B 2 353 ? 162.004 213.526 159.890 1.00 90.65 353 ASP B C 1
ATOM 12227 O O . ASP B 2 353 ? 162.820 213.647 158.970 1.00 90.65 353 ASP B O 1
ATOM 12232 N N . TYR B 2 354 ? 162.378 213.421 161.163 1.00 86.42 354 TYR B N 1
ATOM 12233 C CA . TYR B 2 354 ? 163.781 213.305 161.518 1.00 86.42 354 TYR B CA 1
ATOM 12234 C C . TYR B 2 354 ? 164.310 211.917 161.175 1.00 86.42 354 TYR B C 1
ATOM 12235 O O . TYR B 2 354 ? 163.577 210.929 161.251 1.00 86.42 354 TYR B O 1
ATOM 12244 N N . PRO B 2 355 ? 165.590 211.821 160.774 1.00 73.83 355 PRO B N 1
ATOM 12245 C CA . PRO B 2 355 ? 166.136 210.535 160.313 1.00 73.83 355 PRO B CA 1
ATOM 12246 C C . PRO B 2 355 ? 166.175 209.424 161.351 1.00 73.83 355 PRO B C 1
ATOM 12247 O O . PRO B 2 355 ? 166.009 208.253 161.002 1.00 73.83 355 PRO B O 1
ATOM 12251 N N . HIS B 2 356 ? 166.393 209.762 162.620 1.00 69.83 356 HIS B N 1
ATOM 12252 C CA . HIS B 2 356 ? 166.648 208.759 163.644 1.00 69.83 356 HIS B CA 1
ATOM 12253 C C . HIS B 2 356 ? 165.458 208.528 164.572 1.00 69.83 356 HIS B C 1
ATOM 12254 O O . HIS B 2 356 ? 165.616 207.901 165.624 1.00 69.83 356 HIS B O 1
ATOM 12261 N N . PHE B 2 357 ? 164.273 209.008 164.203 1.00 64.62 357 PHE B N 1
ATOM 12262 C CA . PHE B 2 357 ? 163.082 208.848 165.030 1.00 64.62 357 PHE B CA 1
ATOM 12263 C C . PHE B 2 357 ? 161.918 208.515 164.110 1.00 64.62 357 PHE B C 1
ATOM 12264 O O . PHE B 2 357 ? 161.480 209.368 163.335 1.00 64.62 357 PHE B O 1
ATOM 12272 N N . MET B 2 358 ? 161.426 207.282 164.188 1.00 62.84 358 MET B N 1
ATOM 12273 C CA . MET B 2 358 ? 160.330 206.834 163.342 1.00 62.84 358 MET B CA 1
ATOM 12274 C C . MET B 2 358 ? 159.474 205.857 164.130 1.00 62.84 358 MET B C 1
ATOM 12275 O O . MET B 2 358 ? 159.992 204.870 164.655 1.00 62.84 358 MET B O 1
ATOM 12280 N N . SER B 2 359 ? 158.167 206.123 164.192 1.00 57.50 359 SER B N 1
ATOM 12281 C CA . SER B 2 359 ? 157.282 205.440 165.124 1.00 57.50 359 SER B CA 1
ATOM 12282 C C . SER B 2 359 ? 156.005 204.979 164.438 1.00 57.50 359 SER B C 1
ATOM 12283 O O . SER B 2 359 ? 155.547 205.587 163.471 1.00 57.50 359 SER B O 1
ATOM 12286 N N . LYS B 2 360 ? 155.421 203.904 164.975 1.00 52.42 360 LYS B N 1
ATOM 12287 C CA . LYS B 2 360 ? 154.178 203.319 164.483 1.00 52.42 360 LYS B CA 1
ATOM 12288 C C . LYS B 2 360 ? 153.246 203.034 165.652 1.00 52.42 360 LYS B C 1
ATOM 12289 O O . LYS B 2 360 ? 153.689 202.792 166.774 1.00 52.42 360 LYS B O 1
ATOM 12295 N N . LYS B 2 361 ? 151.946 203.003 165.364 1.00 48.93 361 LYS B N 1
ATOM 12296 C CA . LYS B 2 361 ? 150.894 202.982 166.378 1.00 48.93 361 LYS B CA 1
ATOM 12297 C C . LYS B 2 361 ? 150.112 201.673 166.400 1.00 48.93 361 LYS B C 1
ATOM 12298 O O . LYS B 2 361 ? 148.888 201.680 166.511 1.00 48.93 361 LYS B O 1
ATOM 12304 N N . ILE B 2 362 ? 150.788 200.534 166.316 1.00 53.71 362 ILE B N 1
ATOM 12305 C CA . ILE B 2 362 ? 150.100 199.276 166.044 1.00 53.71 362 ILE B CA 1
ATOM 12306 C C . ILE B 2 362 ? 149.482 198.724 167.326 1.00 53.71 362 ILE B C 1
ATOM 12307 O O . ILE B 2 362 ? 150.190 198.383 168.276 1.00 53.71 362 ILE B O 1
ATOM 12312 N N . GLY B 2 363 ? 148.145 198.670 167.360 1.00 52.32 363 GLY B N 1
ATOM 12313 C CA . GLY B 2 363 ? 147.415 197.741 168.201 1.00 52.32 363 GLY B CA 1
ATOM 12314 C C . GLY B 2 363 ? 147.326 198.086 169.676 1.00 52.32 363 GLY B C 1
ATOM 12315 O O . GLY B 2 363 ? 147.828 199.100 170.162 1.00 52.32 363 GLY B O 1
ATOM 12316 N N . THR B 2 364 ? 146.623 197.192 170.396 1.00 57.11 364 THR B N 1
ATOM 12317 C CA . THR B 2 364 ? 146.462 197.096 171.848 1.00 57.11 364 THR B CA 1
ATOM 12318 C C . THR B 2 364 ? 145.816 195.744 172.133 1.00 57.11 364 THR B C 1
ATOM 12319 O O . THR B 2 364 ? 144.870 195.368 171.433 1.00 57.11 364 THR B O 1
ATOM 12323 N N . PRO B 2 365 ? 146.300 194.974 173.115 1.00 56.87 365 PRO B N 1
ATOM 12324 C CA . PRO B 2 365 ? 145.762 193.619 173.332 1.00 56.87 365 PRO B CA 1
ATOM 12325 C C . PRO B 2 365 ? 144.308 193.564 173.787 1.00 56.87 365 PRO B C 1
ATOM 12326 O O . PRO B 2 365 ? 143.669 194.596 174.008 1.00 56.87 365 PRO B O 1
ATOM 12330 N N . ALA B 2 366 ? 143.779 192.348 173.932 1.00 59.42 366 ALA B N 1
ATOM 12331 C CA . ALA B 2 366 ? 142.350 192.128 174.132 1.00 59.42 366 ALA B CA 1
ATOM 12332 C C . ALA B 2 366 ? 141.933 192.156 175.596 1.00 59.42 366 ALA B C 1
ATOM 12333 O O . ALA B 2 366 ? 140.938 192.800 175.939 1.00 59.42 366 ALA B O 1
ATOM 12335 N N . GLN B 2 367 ? 142.659 191.453 176.465 1.00 61.11 367 GLN B N 1
ATOM 12336 C CA . GLN B 2 367 ? 142.313 191.423 177.880 1.00 61.11 367 GLN B CA 1
ATOM 12337 C C . GLN B 2 367 ? 142.669 192.712 178.602 1.00 61.11 367 GLN B C 1
ATOM 12338 O O . GLN B 2 367 ? 142.148 192.961 179.691 1.00 61.11 367 GLN B O 1
ATOM 12344 N N . PHE B 2 368 ? 143.539 193.532 178.025 1.00 51.83 368 PHE B N 1
ATOM 12345 C CA . PHE B 2 368 ? 144.123 194.666 178.722 1.00 51.83 368 PHE B CA 1
ATOM 12346 C C . PHE B 2 368 ? 143.550 195.989 178.246 1.00 51.83 368 PHE B C 1
ATOM 12347 O O . PHE B 2 368 ? 144.264 196.993 178.200 1.00 51.83 368 PHE B O 1
ATOM 12355 N N . ILE B 2 369 ? 142.273 196.002 177.872 1.00 50.14 369 ILE B N 1
ATOM 12356 C CA . ILE B 2 369 ? 141.625 197.256 177.480 1.00 50.14 369 ILE B CA 1
ATOM 12357 C C . ILE B 2 369 ? 141.558 198.292 178.603 1.00 50.14 369 ILE B C 1
ATOM 12358 O O . ILE B 2 369 ? 141.948 199.446 178.362 1.00 50.14 369 ILE B O 1
ATOM 12363 N N . PRO B 2 370 ? 141.074 197.979 179.822 1.00 51.93 370 PRO B N 1
ATOM 12364 C CA . PRO B 2 370 ? 140.855 199.070 180.789 1.00 51.93 370 PRO B CA 1
ATOM 12365 C C . PRO B 2 370 ? 142.125 199.724 181.305 1.00 51.93 370 PRO B C 1
ATOM 12366 O O . PRO B 2 370 ? 142.075 200.881 181.739 1.00 51.93 370 PRO B O 1
ATOM 12370 N N . TYR B 2 371 ? 143.260 199.024 181.266 1.00 47.83 371 TYR B N 1
ATOM 12371 C CA . TYR B 2 371 ? 144.486 199.491 181.902 1.00 47.83 371 TYR B CA 1
ATOM 12372 C C . TYR B 2 371 ? 145.396 200.254 180.955 1.00 47.83 371 TYR B C 1
ATOM 12373 O O . TYR B 2 371 ? 145.960 201.283 181.335 1.00 47.83 371 TYR B O 1
ATOM 12382 N N . ILE B 2 372 ? 145.554 199.759 179.733 1.00 40.34 372 ILE B N 1
ATOM 12383 C CA . ILE B 2 372 ? 146.534 200.260 178.782 1.00 40.34 372 ILE B CA 1
ATOM 12384 C C . ILE B 2 372 ? 145.826 201.157 177.785 1.00 40.34 372 ILE B C 1
ATOM 12385 O O . ILE B 2 372 ? 144.812 200.760 177.202 1.00 40.34 372 ILE B O 1
ATOM 12390 N N . SER B 2 373 ? 146.347 202.364 177.582 1.00 36.82 373 SER B N 1
ATOM 12391 C CA . SER B 2 373 ? 145.703 203.310 176.682 1.00 36.82 373 SER B CA 1
ATOM 12392 C C . SER B 2 373 ? 146.354 203.390 175.313 1.00 36.82 373 SER B C 1
ATOM 12393 O O . SER B 2 373 ? 145.647 203.562 174.316 1.00 36.82 373 SER B O 1
ATOM 12396 N N . ARG B 2 374 ? 147.676 203.269 175.235 1.00 38.49 374 ARG B N 1
ATOM 12397 C CA . ARG B 2 374 ? 148.397 203.388 173.978 1.00 38.49 374 ARG B CA 1
ATOM 12398 C C . ARG B 2 374 ? 149.600 202.461 174.030 1.00 38.49 374 ARG B C 1
ATOM 12399 O O . ARG B 2 374 ? 150.227 202.299 175.074 1.00 38.49 374 ARG B O 1
ATOM 12407 N N . VAL B 2 375 ? 149.893 201.811 172.908 1.00 34.67 375 VAL B N 1
ATOM 12408 C CA . VAL B 2 375 ? 151.125 201.049 172.753 1.00 34.67 375 VAL B CA 1
ATOM 12409 C C . VAL B 2 375 ? 151.796 201.522 171.476 1.00 34.67 375 VAL B C 1
ATOM 12410 O O . VAL B 2 375 ? 151.193 201.464 170.401 1.00 34.67 375 VAL B O 1
ATOM 12414 N N . LEU B 2 376 ? 153.035 201.988 171.586 1.00 36.10 376 LEU B N 1
ATOM 12415 C CA . LEU B 2 376 ? 153.713 202.678 170.500 1.00 36.10 376 LEU B CA 1
ATOM 12416 C C . LEU B 2 376 ? 155.007 201.952 170.185 1.00 36.10 376 LEU B C 1
ATOM 12417 O O . LEU B 2 376 ? 155.778 201.638 171.092 1.00 36.10 376 LEU B O 1
ATOM 12422 N N . LEU B 2 377 ? 155.240 201.673 168.909 1.00 46.69 377 LEU B N 1
ATOM 12423 C CA . LEU B 2 377 ? 156.457 201.013 168.464 1.00 46.69 377 LEU B CA 1
ATOM 12424 C C . LEU B 2 377 ? 157.428 202.029 167.887 1.00 46.69 377 LEU B C 1
ATOM 12425 O O . LEU B 2 377 ? 157.024 202.963 167.193 1.00 46.69 377 LEU B O 1
ATOM 12430 N N . LEU B 2 378 ? 158.708 201.839 168.174 1.00 49.17 378 LEU B N 1
ATOM 12431 C CA . LEU B 2 378 ? 159.765 202.668 167.621 1.00 49.17 378 LEU B CA 1
ATOM 12432 C C . LEU B 2 378 ? 160.622 201.810 166.703 1.00 49.17 378 LEU B C 1
ATOM 12433 O O . LEU B 2 378 ? 161.179 200.795 167.134 1.00 49.17 378 LEU B O 1
ATOM 12438 N N . GLU B 2 379 ? 160.715 202.215 165.439 1.00 56.34 379 GLU B N 1
ATOM 12439 C CA . GLU B 2 379 ? 161.475 201.457 164.455 1.00 56.34 379 GLU B CA 1
ATOM 12440 C C . GLU B 2 379 ? 162.917 201.938 164.355 1.00 56.34 379 GLU B C 1
ATOM 12441 O O . GLU B 2 379 ? 163.784 201.186 163.900 1.00 56.34 379 GLU B O 1
ATOM 12447 N N . ARG B 2 380 ? 163.187 203.178 164.754 1.00 54.04 380 ARG B N 1
ATOM 12448 C CA . ARG B 2 380 ? 164.526 203.748 164.710 1.00 54.04 380 ARG B CA 1
ATOM 12449 C C . ARG B 2 380 ? 164.725 204.600 165.951 1.00 54.04 380 ARG B C 1
ATOM 12450 O O . ARG B 2 380 ? 163.982 205.561 166.164 1.00 54.04 380 ARG B O 1
ATOM 12458 N N . LEU B 2 381 ? 165.736 204.262 166.754 1.00 49.88 381 LEU B N 1
ATOM 12459 C CA . LEU B 2 381 ? 165.979 204.909 168.035 1.00 49.88 381 LEU B CA 1
ATOM 12460 C C . LEU B 2 381 ? 167.474 205.144 168.205 1.00 49.88 381 LEU B C 1
ATOM 12461 O O . LEU B 2 381 ? 168.292 204.405 167.654 1.00 49.88 381 LEU B O 1
ATOM 12466 N N . ARG B 2 382 ? 167.826 206.174 168.975 1.00 48.03 382 ARG B N 1
ATOM 12467 C CA . ARG B 2 382 ? 169.221 206.549 169.169 1.00 48.03 382 ARG B CA 1
ATOM 12468 C C . ARG B 2 382 ? 169.423 207.101 170.573 1.00 48.03 382 ARG B C 1
ATOM 12469 O O . ARG B 2 382 ? 168.713 208.019 170.988 1.00 48.03 382 ARG B O 1
ATOM 12477 N N . GLU B 2 383 ? 170.416 206.563 171.285 1.00 39.73 383 GLU B N 1
ATOM 12478 C CA . GLU B 2 383 ? 170.693 206.947 172.664 1.00 39.73 383 GLU B CA 1
ATOM 12479 C C . GLU B 2 383 ? 172.185 207.174 172.866 1.00 39.73 383 GLU B C 1
ATOM 12480 O O . GLU B 2 383 ? 173.000 206.333 172.484 1.00 39.73 383 GLU B O 1
ATOM 12486 N N . VAL B 2 384 ? 172.535 208.295 173.497 1.00 36.12 384 VAL B N 1
ATOM 12487 C CA . VAL B 2 384 ? 173.918 208.648 173.800 1.00 36.12 384 VAL B CA 1
ATOM 12488 C C . VAL B 2 384 ? 174.128 208.533 175.303 1.00 36.12 384 VAL B C 1
ATOM 12489 O O . VAL B 2 384 ? 173.169 208.617 176.074 1.00 36.12 384 VAL B O 1
ATOM 12493 N N . ASN B 2 385 ? 175.371 208.323 175.719 1.00 34.74 385 ASN B N 1
ATOM 12494 C CA . ASN B 2 385 ? 175.705 208.139 177.123 1.00 34.74 385 ASN B CA 1
ATOM 12495 C C . ASN B 2 385 ? 176.861 209.040 177.539 1.00 34.74 385 ASN B C 1
ATOM 12496 O O . ASN B 2 385 ? 177.433 209.774 176.733 1.00 34.74 385 ASN B O 1
ATOM 12501 N N . ALA B 2 386 ? 177.196 208.974 178.828 1.00 30.03 386 ALA B N 1
ATOM 12502 C CA . ALA B 2 386 ? 178.319 209.708 179.393 1.00 30.03 386 ALA B CA 1
ATOM 12503 C C . ALA B 2 386 ? 178.763 209.007 180.666 1.00 30.03 386 ALA B C 1
ATOM 12504 O O . ALA B 2 386 ? 178.031 208.193 181.228 1.00 30.03 386 ALA B O 1
ATOM 12506 N N . LEU B 2 387 ? 179.979 209.328 181.110 1.00 28.11 387 LEU B N 1
ATOM 12507 C CA . LEU B 2 387 ? 180.566 208.743 182.312 1.00 28.11 387 LEU B CA 1
ATOM 12508 C C . LEU B 2 387 ? 181.219 209.837 183.135 1.00 28.11 387 LEU B C 1
ATOM 12509 O O . LEU B 2 387 ? 181.989 210.639 182.600 1.00 28.11 387 LEU B O 1
ATOM 12514 N N . LEU B 2 388 ? 180.923 209.861 184.438 1.00 30.81 388 LEU B N 1
ATOM 12515 C CA . LEU B 2 388 ? 181.300 210.980 185.294 1.00 30.81 388 LEU B CA 1
ATOM 12516 C C . LEU B 2 388 ? 182.097 210.613 186.540 1.00 30.81 388 LEU B C 1
ATOM 12517 O O . LEU B 2 388 ? 182.777 211.493 187.075 1.00 30.81 388 LEU B O 1
ATOM 12522 N N . GLY B 2 389 ? 182.034 209.385 187.030 1.00 30.63 389 GLY B N 1
ATOM 12523 C CA . GLY B 2 389 ? 182.681 209.073 188.284 1.00 30.63 389 GLY B CA 1
ATOM 12524 C C . GLY B 2 389 ? 182.599 207.602 188.598 1.00 30.63 389 GLY B C 1
ATOM 12525 O O . GLY B 2 389 ? 182.353 206.784 187.714 1.00 30.63 389 GLY B O 1
ATOM 12526 N N . PHE B 2 390 ? 182.812 207.272 189.870 1.00 36.30 390 PHE B N 1
ATOM 12527 C CA . PHE B 2 390 ? 182.712 205.895 190.342 1.00 36.30 390 PHE B CA 1
ATOM 12528 C C . PHE B 2 390 ? 182.672 205.882 191.865 1.00 36.30 390 PHE B C 1
ATOM 12529 O O . PHE B 2 390 ? 182.975 206.879 192.523 1.00 36.30 390 PHE B O 1
ATOM 12537 N N . THR B 2 391 ? 182.296 204.724 192.413 1.00 38.67 391 THR B N 1
ATOM 12538 C CA . THR B 2 391 ? 182.254 204.451 193.845 1.00 38.67 391 THR B CA 1
ATOM 12539 C C . THR B 2 391 ? 182.656 203.003 194.057 1.00 38.67 391 THR B C 1
ATOM 12540 O O . THR B 2 391 ? 182.600 202.197 193.133 1.00 38.67 391 THR B O 1
ATOM 12544 N N . ARG B 2 392 ? 183.053 202.661 195.282 1.00 43.55 392 ARG B N 1
ATOM 12545 C CA . ARG B 2 392 ? 183.765 201.401 195.510 1.00 43.55 392 ARG B CA 1
ATOM 12546 C C . ARG B 2 392 ? 182.911 200.273 196.085 1.00 43.55 392 ARG B C 1
ATOM 12547 O O . ARG B 2 392 ? 182.735 199.242 195.433 1.00 43.55 392 ARG B O 1
ATOM 12555 N N . VAL B 2 393 ? 182.377 200.436 197.293 1.00 46.02 393 VAL B N 1
ATOM 12556 C CA . VAL B 2 393 ? 181.858 199.283 198.027 1.00 46.02 393 VAL B CA 1
ATOM 12557 C C . VAL B 2 393 ? 180.343 199.185 197.919 1.00 46.02 393 VAL B C 1
ATOM 12558 O O . VAL B 2 393 ? 179.786 198.088 197.803 1.00 46.02 393 VAL B O 1
ATOM 12562 N N . GLU B 2 394 ? 179.666 200.321 197.963 1.00 49.84 394 GLU B N 1
ATOM 12563 C CA . GLU B 2 394 ? 178.217 200.360 197.912 1.00 49.84 394 GLU B CA 1
ATOM 12564 C C . GLU B 2 394 ? 177.788 201.081 196.645 1.00 49.84 394 GLU B C 1
ATOM 12565 O O . GLU B 2 394 ? 178.491 201.966 196.154 1.00 49.84 394 GLU B O 1
ATOM 12571 N N . ALA B 2 395 ? 176.635 200.686 196.114 1.00 46.46 395 ALA B N 1
ATOM 12572 C CA . ALA B 2 395 ? 176.078 201.349 194.950 1.00 46.46 395 ALA B CA 1
ATOM 12573 C C . ALA B 2 395 ? 175.723 202.790 195.311 1.00 46.46 395 ALA B C 1
ATOM 12574 O O . ALA B 2 395 ? 175.416 203.081 196.467 1.00 46.46 395 ALA B O 1
ATOM 12576 N N . PRO B 2 396 ? 175.786 203.718 194.361 1.00 51.18 396 PRO B N 1
ATOM 12577 C CA . PRO B 2 396 ? 175.546 205.122 194.700 1.00 51.18 396 PRO B CA 1
ATOM 12578 C C . PRO B 2 396 ? 174.080 205.392 194.996 1.00 51.18 396 PRO B C 1
ATOM 12579 O O . PRO B 2 396 ? 173.190 204.600 194.684 1.00 51.18 396 PRO B O 1
ATOM 12583 N N . GLU B 2 397 ? 173.838 206.534 195.629 1.00 67.63 397 GLU B N 1
ATOM 12584 C CA . GLU B 2 397 ? 172.482 206.914 195.985 1.00 67.63 397 GLU B CA 1
ATOM 12585 C C . GLU B 2 397 ? 171.828 207.677 194.841 1.00 67.63 397 GLU B C 1
ATOM 12586 O O . GLU B 2 397 ? 172.510 208.320 194.047 1.00 67.63 397 GLU B O 1
ATOM 12592 N N . ARG B 2 405 ? 177.637 215.850 197.051 1.00 71.25 405 ARG B N 1
ATOM 12593 C CA . ARG B 2 405 ? 178.067 214.527 196.608 1.00 71.25 405 ARG B CA 1
ATOM 12594 C C . ARG B 2 405 ? 179.473 214.215 197.117 1.00 71.25 405 ARG B C 1
ATOM 12595 O O . ARG B 2 405 ? 180.443 214.340 196.375 1.00 71.25 405 ARG B O 1
ATOM 12603 N N . PRO B 2 406 ? 179.592 213.818 198.387 1.00 71.38 406 PRO B N 1
ATOM 12604 C CA . PRO B 2 406 ? 180.918 213.654 198.989 1.00 71.38 406 PRO B CA 1
ATOM 12605 C C . PRO B 2 406 ? 181.500 212.249 198.978 1.00 71.38 406 PRO B C 1
ATOM 12606 O O . PRO B 2 406 ? 182.643 212.086 199.427 1.00 71.38 406 PRO B O 1
ATOM 12610 N N . GLN B 2 407 ? 180.777 211.241 198.491 1.00 67.22 407 GLN B N 1
ATOM 12611 C CA . GLN B 2 407 ? 181.303 209.882 198.409 1.00 67.22 407 GLN B CA 1
ATOM 12612 C C . GLN B 2 407 ? 181.754 209.497 197.010 1.00 67.22 407 GLN B C 1
ATOM 12613 O O . GLN B 2 407 ? 182.052 208.323 196.774 1.00 67.22 407 GLN B O 1
ATOM 12619 N N . MET B 2 408 ? 181.814 210.439 196.076 1.00 58.83 408 MET B N 1
ATOM 12620 C CA . MET B 2 408 ? 182.162 210.128 194.700 1.00 58.83 408 MET B CA 1
ATOM 12621 C C . MET B 2 408 ? 183.594 210.556 194.414 1.00 58.83 408 MET B C 1
ATOM 12622 O O . MET B 2 408 ? 184.085 211.540 194.976 1.00 58.83 408 MET B O 1
ATOM 12627 N N . ALA B 2 409 ? 184.270 209.789 193.566 1.00 46.72 409 ALA B N 1
ATOM 12628 C CA . ALA B 2 409 ? 185.675 209.999 193.259 1.00 46.72 409 ALA B CA 1
ATOM 12629 C C . ALA B 2 409 ? 185.846 210.420 191.808 1.00 46.72 409 ALA B C 1
ATOM 12630 O O . ALA B 2 409 ? 185.227 209.859 190.904 1.00 46.72 409 ALA B O 1
ATOM 12632 N N . SER B 2 410 ? 186.708 211.404 191.592 1.00 44.63 410 SER B N 1
ATOM 12633 C CA . SER B 2 410 ? 186.840 212.028 190.286 1.00 44.63 410 SER B CA 1
ATOM 12634 C C . SER B 2 410 ? 187.656 211.157 189.334 1.00 44.63 410 SER B C 1
ATOM 12635 O O . SER B 2 410 ? 188.162 210.094 189.691 1.00 44.63 410 SER B O 1
ATOM 12638 N N . LEU B 2 411 ? 187.771 211.628 188.096 1.00 42.46 411 LEU B N 1
ATOM 12639 C CA . LEU B 2 411 ? 188.497 210.913 187.059 1.00 42.46 411 LEU B CA 1
ATOM 12640 C C . LEU B 2 411 ? 189.888 211.473 186.806 1.00 42.46 411 LEU B C 1
ATOM 12641 O O . LEU B 2 411 ? 190.719 210.773 186.221 1.00 42.46 411 LEU B O 1
ATOM 12646 N N . ALA B 2 412 ? 190.158 212.710 187.221 1.00 51.58 412 ALA B N 1
ATOM 12647 C CA . ALA B 2 412 ? 191.400 213.391 186.886 1.00 51.58 412 ALA B CA 1
ATOM 12648 C C . ALA B 2 412 ? 191.957 214.096 188.114 1.00 51.58 412 ALA B C 1
ATOM 12649 O O . ALA B 2 412 ? 191.335 214.130 189.177 1.00 51.58 412 ALA B O 1
ATOM 12651 N N . ARG B 2 413 ? 193.154 214.664 187.947 1.00 59.73 413 ARG B N 1
ATOM 12652 C CA . ARG B 2 413 ? 193.834 215.337 189.048 1.00 59.73 413 ARG B CA 1
ATOM 12653 C C . ARG B 2 413 ? 193.143 216.638 189.419 1.00 59.73 413 ARG B C 1
ATOM 12654 O O . ARG B 2 413 ? 193.132 217.032 190.589 1.00 59.73 413 ARG B O 1
ATOM 12662 N N . ASN B 2 414 ? 192.577 217.321 188.441 1.00 66.11 414 ASN B N 1
ATOM 12663 C CA . ASN B 2 414 ? 191.855 218.564 188.662 1.00 66.11 414 ASN B CA 1
ATOM 12664 C C . ASN B 2 414 ? 190.466 218.449 188.039 1.00 66.11 414 ASN B C 1
ATOM 12665 O O . ASN B 2 414 ? 189.995 217.355 187.721 1.00 66.11 414 ASN B O 1
ATOM 12670 N N . LYS B 2 415 ? 189.798 219.586 187.907 1.00 64.97 415 LYS B N 1
ATOM 12671 C CA . LYS B 2 415 ? 188.526 219.642 187.206 1.00 64.97 415 LYS B CA 1
ATOM 12672 C C . LYS B 2 415 ? 188.722 219.235 185.749 1.00 64.97 415 LYS B C 1
ATOM 12673 O O . LYS B 2 415 ? 189.559 219.832 185.056 1.00 64.97 415 LYS B O 1
ATOM 12679 N N . PRO B 2 416 ? 187.990 218.240 185.250 1.00 58.72 416 PRO B N 1
ATOM 12680 C CA . PRO B 2 416 ? 188.292 217.681 183.929 1.00 58.72 416 PRO B CA 1
ATOM 12681 C C . PRO B 2 416 ? 187.843 218.597 182.803 1.00 58.72 416 PRO B C 1
ATOM 12682 O O . PRO B 2 416 ? 187.161 219.602 183.003 1.00 58.72 416 PRO B O 1
ATOM 12686 N N . GLU B 2 417 ? 188.248 218.224 181.589 1.00 57.06 417 GLU B N 1
ATOM 12687 C CA . GLU B 2 417 ? 187.964 219.009 180.399 1.00 57.06 417 GLU B CA 1
ATOM 12688 C C . GLU B 2 417 ? 187.209 218.249 179.320 1.00 57.06 417 GLU B C 1
ATOM 12689 O O . GLU B 2 417 ? 186.691 218.885 178.397 1.00 57.06 417 GLU B O 1
ATOM 12695 N N . TRP B 2 418 ? 187.139 216.923 179.396 1.00 36.07 418 TRP B N 1
ATOM 12696 C CA . TRP B 2 418 ? 186.242 216.148 178.556 1.00 36.07 418 TRP B CA 1
ATOM 12697 C C . TRP B 2 418 ? 185.888 214.877 179.300 1.00 36.07 418 TRP B C 1
ATOM 12698 O O . TRP B 2 418 ? 186.554 214.500 180.262 1.00 36.07 418 TRP B O 1
ATOM 12709 N N . VAL B 2 419 ? 184.810 214.232 178.866 1.00 30.62 419 VAL B N 1
ATOM 12710 C CA . VAL B 2 419 ? 184.340 212.999 179.489 1.00 30.62 419 VAL B CA 1
ATOM 12711 C C . VAL B 2 419 ? 184.116 211.947 178.413 1.00 30.62 419 VAL B C 1
ATOM 12712 O O . VAL B 2 419 ? 183.827 212.300 177.267 1.00 30.62 419 VAL B O 1
ATOM 12716 N N . PRO B 2 420 ? 184.267 210.665 178.719 1.00 28.33 420 PRO B N 1
ATOM 12717 C CA . PRO B 2 420 ? 183.969 209.625 177.732 1.00 28.33 420 PRO B CA 1
ATOM 12718 C C . PRO B 2 420 ? 182.488 209.550 177.388 1.00 28.33 420 PRO B C 1
ATOM 12719 O O . PRO B 2 420 ? 181.621 209.869 178.202 1.00 28.33 420 PRO B O 1
ATOM 12723 N N . ALA B 2 421 ? 182.205 209.108 176.163 1.00 33.74 421 ALA B N 1
ATOM 12724 C CA . ALA B 2 421 ? 180.844 209.074 175.654 1.00 33.74 421 ALA B CA 1
ATOM 12725 C C . ALA B 2 421 ? 180.677 207.865 174.752 1.00 33.74 421 ALA B C 1
ATOM 12726 O O . ALA B 2 421 ? 181.639 207.167 174.434 1.00 33.74 421 ALA B O 1
ATOM 12728 N N . ASN B 2 422 ? 179.435 207.630 174.333 1.00 35.74 422 ASN B N 1
ATOM 12729 C CA . ASN B 2 422 ? 179.083 206.482 173.508 1.00 35.74 422 ASN B CA 1
ATOM 12730 C C . ASN B 2 422 ? 177.741 206.760 172.847 1.00 35.74 422 ASN B C 1
ATOM 12731 O O . ASN B 2 422 ? 177.002 207.645 173.278 1.00 35.74 422 ASN B O 1
ATOM 12736 N N . GLN B 2 423 ? 177.435 206.015 171.782 1.00 40.46 423 GLN B N 1
ATOM 12737 C CA . GLN B 2 423 ? 176.113 206.079 171.164 1.00 40.46 423 GLN B CA 1
ATOM 12738 C C . GLN B 2 423 ? 175.792 204.752 170.491 1.00 40.46 423 GLN B C 1
ATOM 12739 O O . GLN B 2 423 ? 176.685 204.054 170.006 1.00 40.46 423 GLN B O 1
ATOM 12745 N N . VAL B 2 424 ? 174.504 204.393 170.499 1.00 42.04 424 VAL B N 1
ATOM 12746 C CA . VAL B 2 424 ? 174.011 203.142 169.927 1.00 42.04 424 VAL B CA 1
ATOM 12747 C C . VAL B 2 424 ? 172.702 203.426 169.200 1.00 42.04 424 VAL B C 1
ATOM 12748 O O . VAL B 2 424 ? 171.838 204.140 169.709 1.00 42.04 424 VAL B O 1
ATOM 12752 N N . HIS B 2 425 ? 172.560 202.867 167.997 1.00 46.91 425 HIS B N 1
ATOM 12753 C CA . HIS B 2 425 ? 171.324 202.929 167.223 1.00 46.91 425 HIS B CA 1
ATOM 12754 C C . HIS B 2 425 ? 170.530 201.642 167.420 1.00 46.91 425 HIS B C 1
ATOM 12755 O O . HIS B 2 425 ? 171.058 200.547 167.205 1.00 46.91 425 HIS B O 1
ATOM 12762 N N . GLY B 2 426 ? 169.268 201.773 167.803 1.00 48.60 426 GLY B N 1
ATOM 12763 C CA . GLY B 2 426 ? 168.466 200.618 168.130 1.00 48.60 426 GLY B CA 1
ATOM 12764 C C . GLY B 2 426 ? 166.981 200.855 167.958 1.00 48.60 426 GLY B C 1
ATOM 12765 O O . GLY B 2 426 ? 166.556 201.713 167.184 1.00 48.60 426 GLY B O 1
ATOM 12766 N N . GLU B 2 427 ? 166.193 200.082 168.706 1.00 52.10 427 GLU B N 1
ATOM 12767 C CA . GLU B 2 427 ? 164.745 200.047 168.558 1.00 52.10 427 GLU B CA 1
ATOM 12768 C C . GLU B 2 427 ? 164.099 199.746 169.906 1.00 52.10 427 GLU B C 1
ATOM 12769 O O . GLU B 2 427 ? 164.702 199.089 170.756 1.00 52.10 427 GLU B O 1
ATOM 12775 N N . GLY B 2 428 ? 162.855 200.200 170.088 1.00 41.61 428 GLY B N 1
ATOM 12776 C CA . GLY B 2 428 ? 162.203 200.077 171.377 1.00 41.61 428 GLY B CA 1
ATOM 12777 C C . GLY B 2 428 ? 160.691 199.962 171.314 1.00 41.61 428 GLY B C 1
ATOM 12778 O O . GLY B 2 428 ? 160.080 200.058 170.249 1.00 41.61 428 GLY B O 1
ATOM 12779 N N . ILE B 2 429 ? 160.094 199.758 172.499 1.00 33.68 429 ILE B N 1
ATOM 12780 C CA . ILE B 2 429 ? 158.665 199.527 172.700 1.00 33.68 429 ILE B CA 1
ATOM 12781 C C . ILE B 2 429 ? 158.180 200.400 173.848 1.00 33.68 429 ILE B C 1
ATOM 12782 O O . ILE B 2 429 ? 158.740 200.345 174.945 1.00 33.68 429 ILE B O 1
ATOM 12787 N N . PHE B 2 430 ? 157.116 201.172 173.624 1.00 31.23 430 PHE B N 1
ATOM 12788 C CA . PHE B 2 430 ? 156.612 202.115 174.623 1.00 31.23 430 PHE B CA 1
ATOM 12789 C C . PHE B 2 430 ? 155.185 201.752 175.002 1.00 31.23 430 PHE B C 1
ATOM 12790 O O . PHE B 2 430 ? 154.321 201.640 174.129 1.00 31.23 430 PHE B O 1
ATOM 12798 N N . ILE B 2 431 ? 154.940 201.607 176.306 1.00 25.78 431 ILE B N 1
ATOM 12799 C CA . ILE B 2 431 ? 153.651 201.220 176.870 1.00 25.78 431 ILE B CA 1
ATOM 12800 C C . ILE B 2 431 ? 153.137 202.362 177.728 1.00 25.78 431 ILE B C 1
ATOM 12801 O O . ILE B 2 431 ? 153.861 202.855 178.595 1.00 25.78 431 ILE B O 1
ATOM 12806 N N . GLN B 2 432 ? 151.901 202.788 177.491 1.00 31.32 432 GLN B N 1
ATOM 12807 C CA . GLN B 2 432 ? 151.273 203.831 178.287 1.00 31.32 432 GLN B CA 1
ATOM 12808 C C . GLN B 2 432 ? 150.092 203.251 179.045 1.00 31.32 432 GLN B C 1
ATOM 12809 O O . GLN B 2 432 ? 149.446 202.312 178.580 1.00 31.32 432 GLN B O 1
ATOM 12815 N N . PHE B 2 433 ? 149.817 203.817 180.219 1.00 34.95 433 PHE B N 1
ATOM 12816 C CA . PHE B 2 433 ? 148.794 203.319 181.125 1.00 34.95 433 PHE B CA 1
ATOM 12817 C C . PHE B 2 433 ? 147.717 204.370 181.351 1.00 34.95 433 PHE B C 1
ATOM 12818 O O . PHE B 2 433 ? 147.910 205.559 181.089 1.00 34.95 433 PHE B O 1
ATOM 12826 N N . ASN B 2 434 ? 146.570 203.910 181.847 1.00 46.08 434 ASN B N 1
ATOM 12827 C CA . ASN B 2 434 ? 145.399 204.762 182.000 1.00 46.08 434 ASN B CA 1
ATOM 12828 C C . ASN B 2 434 ? 145.470 205.558 183.296 1.00 46.08 434 ASN B C 1
ATOM 12829 O O . ASN B 2 434 ? 145.807 205.017 184.352 1.00 46.08 434 ASN B O 1
ATOM 12834 N N . GLU B 2 435 ? 145.141 206.848 183.209 1.00 53.29 435 GLU B N 1
ATOM 12835 C CA . GLU B 2 435 ? 145.274 207.748 184.350 1.00 53.29 435 GLU B CA 1
ATOM 12836 C C . GLU B 2 435 ? 144.233 207.460 185.428 1.00 53.29 435 GLU B C 1
ATOM 12837 O O . GLU B 2 435 ? 144.566 207.352 186.617 1.00 53.29 435 GLU B O 1
ATOM 12843 N N . LYS B 2 436 ? 142.965 207.335 185.027 1.00 50.42 436 LYS B N 1
ATOM 12844 C CA . LYS B 2 436 ? 141.874 207.246 185.992 1.00 50.42 436 LYS B CA 1
ATOM 12845 C C . LYS B 2 436 ? 141.914 205.937 186.766 1.00 50.42 436 LYS B C 1
ATOM 12846 O O . LYS B 2 436 ? 141.600 205.908 187.963 1.00 50.42 436 LYS B O 1
ATOM 12852 N N . THR B 2 437 ? 142.297 204.847 186.098 1.00 48.84 437 THR B N 1
ATOM 12853 C CA . THR B 2 437 ? 142.459 203.566 186.773 1.00 48.84 437 THR B CA 1
ATOM 12854 C C . THR B 2 437 ? 143.531 203.647 187.847 1.00 48.84 437 THR B C 1
ATOM 12855 O O . THR B 2 437 ? 143.375 203.086 188.937 1.00 48.84 437 THR B O 1
ATOM 12859 N N . LEU B 2 438 ? 144.620 204.360 187.563 1.00 47.13 438 LEU B N 1
ATOM 12860 C CA . LEU B 2 438 ? 145.695 204.501 188.538 1.00 47.13 438 LEU B CA 1
ATOM 12861 C C . LEU B 2 438 ? 145.263 205.352 189.721 1.00 47.13 438 LEU B C 1
ATOM 12862 O O . LEU B 2 438 ? 145.545 205.007 190.874 1.00 47.13 438 LEU B O 1
ATOM 12867 N N . VAL B 2 439 ? 144.589 206.475 189.456 1.00 47.32 439 VAL B N 1
ATOM 12868 C CA . VAL B 2 439 ? 144.169 207.356 190.545 1.00 47.32 439 VAL B CA 1
ATOM 12869 C C . VAL B 2 439 ? 143.140 206.665 191.432 1.00 47.32 439 VAL B C 1
ATOM 12870 O O . VAL B 2 439 ? 143.140 206.847 192.656 1.00 47.32 439 VAL B O 1
ATOM 12874 N N . ALA B 2 440 ? 142.277 205.833 190.842 1.00 48.33 440 ALA B N 1
ATOM 12875 C CA . ALA B 2 440 ? 141.362 205.030 191.646 1.00 48.33 440 ALA B CA 1
ATOM 12876 C C . ALA B 2 440 ? 142.113 204.055 192.542 1.00 48.33 440 ALA B C 1
ATOM 12877 O O . ALA B 2 440 ? 141.758 203.876 193.711 1.00 48.33 440 ALA B O 1
ATOM 12879 N N . TRP B 2 441 ? 143.164 203.424 192.015 1.00 46.54 441 TRP B N 1
ATOM 12880 C CA . TRP B 2 441 ? 143.915 202.420 192.763 1.00 46.54 441 TRP B CA 1
ATOM 12881 C C . TRP B 2 441 ? 144.829 203.035 193.814 1.00 46.54 441 TRP B C 1
ATOM 12882 O O . TRP B 2 441 ? 145.190 202.354 194.777 1.00 46.54 441 TRP B O 1
ATOM 12893 N N . GLU B 2 442 ? 145.193 204.310 193.664 1.00 51.03 442 GLU B N 1
ATOM 12894 C CA . GLU B 2 442 ? 146.123 204.932 194.601 1.00 51.03 442 GLU B CA 1
ATOM 12895 C C . GLU B 2 442 ? 145.491 205.183 195.962 1.00 51.03 442 GLU B C 1
ATOM 12896 O O . GLU B 2 442 ? 146.209 205.273 196.963 1.00 51.03 442 GLU B O 1
ATOM 12902 N N . SER B 2 443 ? 144.169 205.304 196.025 1.00 56.45 443 SER B N 1
ATOM 12903 C CA . SER B 2 443 ? 143.494 205.725 197.245 1.00 56.45 443 SER B CA 1
ATOM 12904 C C . SER B 2 443 ? 142.818 204.586 198.000 1.00 56.45 443 SER B C 1
ATOM 12905 O O . SER B 2 443 ? 141.933 204.852 198.815 1.00 56.45 443 SER B O 1
ATOM 12908 N N . LEU B 2 444 ? 143.202 203.335 197.762 1.00 61.17 444 LEU B N 1
ATOM 12909 C CA . LEU B 2 444 ? 142.666 202.231 198.546 1.00 61.17 444 LEU B CA 1
ATOM 12910 C C . LEU B 2 444 ? 143.381 202.141 199.895 1.00 61.17 444 LEU B C 1
ATOM 12911 O O . LEU B 2 444 ? 144.141 203.026 200.289 1.00 61.17 444 LEU B O 1
ATOM 12916 N N . ASP B 2 445 ? 143.135 201.049 200.617 1.00 65.85 445 ASP B N 1
ATOM 12917 C CA . ASP B 2 445 ? 143.637 200.925 201.981 1.00 65.85 445 ASP B CA 1
ATOM 12918 C C . ASP B 2 445 ? 144.937 200.132 202.071 1.00 65.85 445 ASP B C 1
ATOM 12919 O O . ASP B 2 445 ? 145.914 200.605 202.669 1.00 65.85 445 ASP B O 1
ATOM 12924 N N . ALA B 2 446 ? 144.959 198.922 201.501 1.00 58.88 446 ALA B N 1
ATOM 12925 C CA . ALA B 2 446 ? 146.155 198.089 201.571 1.00 58.88 446 ALA B CA 1
ATOM 12926 C C . ALA B 2 446 ? 147.324 198.734 200.844 1.00 58.88 446 ALA B C 1
ATOM 12927 O O . ALA B 2 446 ? 148.484 198.555 201.242 1.00 58.88 446 ALA B O 1
ATOM 12929 N N . VAL B 2 447 ? 147.030 199.516 199.805 1.00 56.92 447 VAL B N 1
ATOM 12930 C CA . VAL B 2 447 ? 148.054 200.297 199.123 1.00 56.92 447 VAL B CA 1
ATOM 12931 C C . VAL B 2 447 ? 148.667 201.316 200.075 1.00 56.92 447 VAL B C 1
ATOM 12932 O O . VAL B 2 447 ? 149.891 201.493 200.110 1.00 56.92 447 VAL B O 1
ATOM 12936 N N . LYS B 2 448 ? 147.835 201.983 200.879 1.00 58.66 448 LYS B N 1
ATOM 12937 C CA . LYS B 2 448 ? 148.351 202.959 201.835 1.00 58.66 448 LYS B CA 1
ATOM 12938 C C . LYS B 2 448 ? 149.178 202.292 202.927 1.00 58.66 448 LYS B C 1
ATOM 12939 O O . LYS B 2 448 ? 150.184 202.851 203.383 1.00 58.66 448 LYS B O 1
ATOM 12945 N N . GLN B 2 449 ? 148.770 201.098 203.362 1.00 58.98 449 GLN B N 1
ATOM 12946 C CA . GLN B 2 449 ? 149.545 200.386 204.376 1.00 58.98 449 GLN B CA 1
ATOM 12947 C C . GLN B 2 449 ? 150.914 199.971 203.846 1.00 58.98 449 GLN B C 1
ATOM 12948 O O . GLN B 2 449 ? 151.933 200.127 204.538 1.00 58.98 449 GLN B O 1
ATOM 12954 N N . VAL B 2 450 ? 150.962 199.468 202.610 1.00 53.40 450 VAL B N 1
ATOM 12955 C CA . VAL B 2 450 ? 152.235 199.085 202.004 1.00 53.40 450 VAL B CA 1
ATOM 12956 C C . VAL B 2 450 ? 153.117 200.312 201.774 1.00 53.40 450 VAL B C 1
ATOM 12957 O O . VAL B 2 450 ? 154.342 200.260 201.966 1.00 53.40 450 VAL B O 1
ATOM 12961 N N . ASP B 2 451 ? 152.509 201.442 201.408 1.00 53.22 451 ASP B N 1
ATOM 12962 C CA . ASP B 2 451 ? 153.265 202.679 201.247 1.00 53.22 451 ASP B CA 1
ATOM 12963 C C . ASP B 2 451 ? 153.867 203.150 202.566 1.00 53.22 451 ASP B C 1
ATOM 12964 O O . ASP B 2 451 ? 155.012 203.621 202.600 1.00 53.22 451 ASP B O 1
ATOM 12969 N N . GLU B 2 452 ? 153.113 203.032 203.664 1.00 56.32 452 GLU B N 1
ATOM 12970 C CA . GLU B 2 452 ? 153.650 203.407 204.970 1.00 56.32 452 GLU B CA 1
ATOM 12971 C C . GLU B 2 452 ? 154.807 202.501 205.376 1.00 56.32 452 GLU B C 1
ATOM 12972 O O . GLU B 2 452 ? 155.814 202.974 205.924 1.00 56.32 452 GLU B O 1
ATOM 12978 N N . MET B 2 453 ? 154.689 201.200 205.091 1.00 55.52 453 MET B N 1
ATOM 12979 C CA . MET B 2 453 ? 155.784 200.272 205.369 1.00 55.52 453 MET B CA 1
ATOM 12980 C C . MET B 2 453 ? 157.047 200.632 204.587 1.00 55.52 453 MET B C 1
ATOM 12981 O O . MET B 2 453 ? 158.157 200.651 205.146 1.00 55.52 453 MET B O 1
ATOM 12986 N N . LEU B 2 454 ? 156.898 200.947 203.299 1.00 49.82 454 LEU B N 1
ATOM 12987 C CA . LEU B 2 454 ? 158.072 201.277 202.498 1.00 49.82 454 LEU B CA 1
ATOM 12988 C C . LEU B 2 454 ? 158.693 202.599 202.927 1.00 49.82 454 LEU B C 1
ATOM 12989 O O . LEU B 2 454 ? 159.919 202.747 202.892 1.00 49.82 454 LEU B O 1
ATOM 12994 N N . ARG B 2 455 ? 157.878 203.574 203.332 1.00 48.75 455 ARG B N 1
ATOM 12995 C CA . ARG B 2 455 ? 158.467 204.837 203.762 1.00 48.75 455 ARG B CA 1
ATOM 12996 C C . ARG B 2 455 ? 159.185 204.693 205.096 1.00 48.75 455 ARG B C 1
ATOM 12997 O O . ARG B 2 455 ? 160.214 205.349 205.320 1.00 48.75 455 ARG B O 1
ATOM 13005 N N . GLY B 2 456 ? 158.683 203.825 205.977 1.00 47.89 456 GLY B N 1
ATOM 13006 C CA . GLY B 2 456 ? 159.427 203.515 207.189 1.00 47.89 456 GLY B CA 1
ATOM 13007 C C . GLY B 2 456 ? 160.766 202.867 206.896 1.00 47.89 456 GLY B C 1
ATOM 13008 O O . GLY B 2 456 ? 161.782 203.198 207.518 1.00 47.89 456 GLY B O 1
ATOM 13009 N N . GLY B 2 457 ? 160.789 201.945 205.931 1.00 48.54 457 GLY B N 1
ATOM 13010 C CA . GLY B 2 457 ? 162.056 201.345 205.528 1.00 48.54 457 GLY B CA 1
ATOM 13011 C C . GLY B 2 457 ? 163.033 202.342 204.923 1.00 48.54 457 GLY B C 1
ATOM 13012 O O . GLY B 2 457 ? 164.241 202.263 205.162 1.00 48.54 457 GLY B O 1
ATOM 13013 N N . HIS B 2 458 ? 162.524 203.286 204.128 1.00 47.45 458 HIS B N 1
ATOM 13014 C CA . HIS B 2 458 ? 163.369 204.318 203.532 1.00 47.45 458 HIS B CA 1
ATOM 13015 C C . HIS B 2 458 ? 163.982 205.202 204.601 1.00 47.45 458 HIS B C 1
ATOM 13016 O O . HIS B 2 458 ? 165.169 205.552 204.534 1.00 47.45 458 HIS B O 1
ATOM 13023 N N . THR B 2 459 ? 163.182 205.570 205.606 1.00 48.51 459 THR B N 1
ATOM 13024 C CA . THR B 2 459 ? 163.698 206.369 206.716 1.00 48.51 459 THR B CA 1
ATOM 13025 C C . THR B 2 459 ? 164.746 205.605 207.513 1.00 48.51 459 THR B C 1
ATOM 13026 O O . THR B 2 459 ? 165.755 206.178 207.930 1.00 48.51 459 THR B O 1
ATOM 13030 N N . GLY B 2 460 ? 164.525 204.309 207.729 1.00 46.89 460 GLY B N 1
ATOM 13031 C CA . GLY B 2 460 ? 165.524 203.503 208.408 1.00 46.89 460 GLY B CA 1
ATOM 13032 C C . GLY B 2 460 ? 166.828 203.397 207.642 1.00 46.89 460 GLY B C 1
ATOM 13033 O O . GLY B 2 460 ? 167.906 203.398 208.236 1.00 46.89 460 GLY B O 1
ATOM 13034 N N . TRP B 2 461 ? 166.747 203.293 206.313 1.00 48.96 461 TRP B N 1
ATOM 13035 C CA . TRP B 2 461 ? 167.954 203.189 205.492 1.00 48.96 461 TRP B CA 1
ATOM 13036 C C . TRP B 2 461 ? 168.745 204.487 205.503 1.00 48.96 461 TRP B C 1
ATOM 13037 O O . TRP B 2 461 ? 169.962 204.474 205.695 1.00 48.96 461 TRP B O 1
ATOM 13048 N N . ARG B 2 462 ? 168.074 205.625 205.314 1.00 57.38 462 ARG B N 1
ATOM 13049 C CA . ARG B 2 462 ? 168.818 206.879 205.205 1.00 57.38 462 ARG B CA 1
ATOM 13050 C C . ARG B 2 462 ? 169.377 207.369 206.536 1.00 57.38 462 ARG B C 1
ATOM 13051 O O . ARG B 2 462 ? 170.205 208.285 206.536 1.00 57.38 462 ARG B O 1
ATOM 13059 N N . ASN B 2 463 ? 168.944 206.800 207.663 1.00 53.71 463 ASN B N 1
ATOM 13060 C CA . ASN B 2 463 ? 169.501 207.201 208.951 1.00 53.71 463 ASN B CA 1
ATOM 13061 C C . ASN B 2 463 ? 170.910 206.662 209.136 1.00 53.71 463 ASN B C 1
ATOM 13062 O O . ASN B 2 463 ? 171.788 207.363 209.648 1.00 53.71 463 ASN B O 1
ATOM 13067 N N . SER B 2 464 ? 171.148 205.424 208.707 1.00 58.47 464 SER B N 1
ATOM 13068 C CA . SER B 2 464 ? 172.397 204.727 208.983 1.00 58.47 464 SER B CA 1
ATOM 13069 C C . SER B 2 464 ? 173.575 205.235 208.164 1.00 58.47 464 SER B C 1
ATOM 13070 O O . SER B 2 464 ? 174.680 204.709 208.322 1.00 58.47 464 SER B O 1
ATOM 13073 N N . ARG B 2 465 ? 173.375 206.219 207.286 1.00 61.03 465 ARG B N 1
ATOM 13074 C CA . ARG B 2 465 ? 174.446 206.737 206.442 1.00 61.03 465 ARG B CA 1
ATOM 13075 C C . ARG B 2 465 ? 174.541 208.255 206.501 1.00 61.03 465 ARG B C 1
ATOM 13076 O O . ARG B 2 465 ? 175.200 208.856 205.648 1.00 61.03 465 ARG B O 1
ATOM 13084 N N . ASN B 2 466 ? 173.886 208.877 207.485 1.00 62.18 466 ASN B N 1
ATOM 13085 C CA . ASN B 2 466 ? 173.981 210.313 207.773 1.00 62.18 466 ASN B CA 1
ATOM 13086 C C . ASN B 2 466 ? 173.563 211.165 206.572 1.00 62.18 466 ASN B C 1
ATOM 13087 O O . ASN B 2 466 ? 174.346 211.934 206.014 1.00 62.18 466 ASN B O 1
ATOM 13092 N N . LEU B 2 467 ? 172.299 211.011 206.185 1.00 67.81 467 LEU B N 1
ATOM 13093 C CA . LEU B 2 467 ? 171.708 211.768 205.092 1.00 67.81 467 LEU B CA 1
ATOM 13094 C C . LEU B 2 467 ? 170.331 212.264 205.508 1.00 67.81 467 LEU B C 1
ATOM 13095 O O . LEU B 2 467 ? 169.724 211.734 206.442 1.00 67.81 467 LEU B O 1
ATOM 13100 N N . ASP B 2 468 ? 169.851 213.289 204.808 1.00 71.99 468 ASP B N 1
ATOM 13101 C CA . ASP B 2 468 ? 168.555 213.899 205.084 1.00 71.99 468 ASP B CA 1
ATOM 13102 C C . ASP B 2 468 ? 167.448 212.880 204.836 1.00 71.99 468 ASP B C 1
ATOM 13103 O O . ASP B 2 468 ? 167.308 212.396 203.704 1.00 71.99 468 ASP B O 1
ATOM 13108 N N . PRO B 2 469 ? 166.648 212.530 205.842 1.00 70.56 469 PRO B N 1
ATOM 13109 C CA . PRO B 2 469 ? 165.709 211.410 205.700 1.00 70.56 469 PRO B CA 1
ATOM 13110 C C . PRO B 2 469 ? 164.325 211.770 205.186 1.00 70.56 469 PRO B C 1
ATOM 13111 O O . PRO B 2 469 ? 163.427 210.926 205.269 1.00 70.56 469 PRO B O 1
ATOM 13115 N N . ASN B 2 470 ? 164.112 212.975 204.671 1.00 74.46 470 ASN B N 1
ATOM 13116 C CA . ASN B 2 470 ? 162.800 213.402 204.201 1.00 74.46 470 ASN B CA 1
ATOM 13117 C C . ASN B 2 470 ? 162.833 213.846 202.743 1.00 74.46 470 ASN B C 1
ATOM 13118 O O . ASN B 2 470 ? 161.981 214.612 202.295 1.00 74.46 470 ASN B O 1
ATOM 13123 N N . GLU B 2 471 ? 163.824 213.381 201.985 1.00 72.80 471 GLU B N 1
ATOM 13124 C CA . GLU B 2 471 ? 163.976 213.824 200.607 1.00 72.80 471 GLU B CA 1
ATOM 13125 C C . GLU B 2 471 ? 164.146 212.623 199.692 1.00 72.80 471 GLU B C 1
ATOM 13126 O O . GLU B 2 471 ? 164.500 211.525 200.128 1.00 72.80 471 GLU B O 1
ATOM 13132 N N . ASP B 2 472 ? 163.880 212.870 198.405 1.00 65.26 472 ASP B N 1
ATOM 13133 C CA . ASP B 2 472 ? 164.129 211.935 197.306 1.00 65.26 472 ASP B CA 1
ATOM 13134 C C . ASP B 2 472 ? 163.406 210.606 197.489 1.00 65.26 472 ASP B C 1
ATOM 13135 O O . ASP B 2 472 ? 163.958 209.544 197.196 1.00 65.26 472 ASP B O 1
ATOM 13140 N N . TYR B 2 473 ? 162.181 210.651 197.979 1.00 49.86 473 TYR B N 1
ATOM 13141 C CA . TYR B 2 473 ? 161.350 209.455 197.956 1.00 49.86 473 TYR B CA 1
ATOM 13142 C C . TYR B 2 473 ? 160.607 209.382 196.629 1.00 49.86 473 TYR B C 1
ATOM 13143 O O . TYR B 2 473 ? 159.954 210.358 196.242 1.00 49.86 473 TYR B O 1
ATOM 13152 N N . PRO B 2 474 ? 160.715 208.274 195.891 1.00 44.89 474 PRO B N 1
ATOM 13153 C CA . PRO B 2 474 ? 160.020 208.174 194.601 1.00 44.89 474 PRO B CA 1
ATOM 13154 C C . PRO B 2 474 ? 158.500 208.189 194.689 1.00 44.89 474 PRO B C 1
ATOM 13155 O O . PRO B 2 474 ? 157.861 209.079 194.121 1.00 44.89 474 PRO B O 1
ATOM 13159 N N . GLY B 2 475 ? 157.907 207.242 195.405 1.00 41.29 475 GLY B N 1
ATOM 13160 C CA . GLY B 2 475 ? 156.470 207.100 195.475 1.00 41.29 475 GLY B CA 1
ATOM 13161 C C . GLY B 2 475 ? 156.049 205.650 195.386 1.00 41.29 475 GLY B C 1
ATOM 13162 O O . GLY B 2 475 ? 156.865 204.736 195.296 1.00 41.29 475 GLY B O 1
ATOM 13163 N N . ILE B 2 476 ? 154.735 205.447 195.415 1.00 38.68 476 ILE B N 1
ATOM 13164 C CA . ILE B 2 476 ? 154.190 204.097 195.401 1.00 38.68 476 ILE B CA 1
ATOM 13165 C C . ILE B 2 476 ? 153.891 203.628 193.977 1.00 38.68 476 ILE B C 1
ATOM 13166 O O . ILE B 2 476 ? 153.937 202.425 193.700 1.00 38.68 476 ILE B O 1
ATOM 13171 N N . ARG B 2 477 ? 153.623 204.559 193.059 1.00 38.94 477 ARG B N 1
ATOM 13172 C CA . ARG B 2 477 ? 153.418 204.212 191.658 1.00 38.94 477 ARG B CA 1
ATOM 13173 C C . ARG B 2 477 ? 154.690 203.635 191.053 1.00 38.94 477 ARG B C 1
ATOM 13174 O O . ARG B 2 477 ? 154.642 202.718 190.214 1.00 38.94 477 ARG B O 1
ATOM 13182 N N . TYR B 2 478 ? 155.837 204.162 191.495 1.00 31.89 478 TYR B N 1
ATOM 13183 C CA . TYR B 2 478 ? 157.140 203.773 190.975 1.00 31.89 478 TYR B CA 1
ATOM 13184 C C . TYR B 2 478 ? 157.423 202.305 191.234 1.00 31.89 478 TYR B C 1
ATOM 13185 O O . TYR B 2 478 ? 157.924 201.602 190.355 1.00 31.89 478 TYR B O 1
ATOM 13194 N N . ALA B 2 479 ? 157.108 201.823 192.432 1.00 28.85 479 ALA B N 1
ATOM 13195 C CA . ALA B 2 479 ? 157.402 200.437 192.770 1.00 28.85 479 ALA B CA 1
ATOM 13196 C C . ALA B 2 479 ? 156.617 199.471 191.897 1.00 28.85 479 ALA B C 1
ATOM 13197 O O . ALA B 2 479 ? 157.159 198.465 191.426 1.00 28.85 479 ALA B O 1
ATOM 13199 N N . MET B 2 480 ? 155.349 199.790 191.634 1.00 33.41 480 MET B N 1
ATOM 13200 C CA . MET B 2 480 ? 154.497 198.931 190.819 1.00 33.41 480 MET B CA 1
ATOM 13201 C C . MET B 2 480 ? 154.977 198.881 189.374 1.00 33.41 480 MET B C 1
ATOM 13202 O O . MET B 2 480 ? 155.154 197.792 188.801 1.00 33.41 480 MET B O 1
ATOM 13207 N N . LEU B 2 481 ? 155.207 200.056 188.771 1.00 31.27 481 LEU B N 1
ATOM 13208 C CA . LEU B 2 481 ? 155.650 200.085 187.379 1.00 31.27 481 LEU B CA 1
ATOM 13209 C C . LEU B 2 481 ? 157.012 199.425 187.221 1.00 31.27 481 LEU B C 1
ATOM 13210 O O . LEU B 2 481 ? 157.249 198.676 186.265 1.00 31.27 481 LEU B O 1
ATOM 13215 N N . HIS B 2 482 ? 157.898 199.659 188.185 1.00 31.13 482 HIS B N 1
ATOM 13216 C CA . HIS B 2 482 ? 159.277 199.205 188.129 1.00 31.13 482 HIS B CA 1
ATOM 13217 C C . HIS B 2 482 ? 159.344 197.691 188.286 1.00 31.13 482 HIS B C 1
ATOM 13218 O O . HIS B 2 482 ? 160.119 197.011 187.601 1.00 31.13 482 HIS B O 1
ATOM 13225 N N . THR B 2 483 ? 158.491 197.143 189.151 1.00 33.12 483 THR B N 1
ATOM 13226 C CA . THR B 2 483 ? 158.384 195.699 189.303 1.00 33.12 483 THR B CA 1
ATOM 13227 C C . THR B 2 483 ? 157.865 195.045 188.028 1.00 33.12 483 THR B C 1
ATOM 13228 O O . THR B 2 483 ? 158.364 193.985 187.613 1.00 33.12 483 THR B O 1
ATOM 13232 N N . LEU B 2 484 ? 156.850 195.657 187.400 1.00 24.02 484 LEU B N 1
ATOM 13233 C CA . LEU B 2 484 ? 156.298 195.105 186.163 1.00 24.02 484 LEU B CA 1
ATOM 13234 C C . LEU B 2 484 ? 157.339 195.082 185.055 1.00 24.02 484 LEU B C 1
ATOM 13235 O O . LEU B 2 484 ? 157.432 194.106 184.298 1.00 24.02 484 LEU B O 1
ATOM 13240 N N . SER B 2 485 ? 158.140 196.149 184.961 1.00 31.33 485 SER B N 1
ATOM 13241 C CA . SER B 2 485 ? 159.228 196.217 183.987 1.00 31.33 485 SER B CA 1
ATOM 13242 C C . SER B 2 485 ? 160.260 195.121 184.199 1.00 31.33 485 SER B C 1
ATOM 13243 O O . SER B 2 485 ? 160.685 194.466 183.240 1.00 31.33 485 SER B O 1
ATOM 13246 N N . HIS B 2 486 ? 160.689 194.918 185.445 1.00 48.30 486 HIS B N 1
ATOM 13247 C CA . HIS B 2 486 ? 161.680 193.876 185.713 1.00 48.30 486 HIS B CA 1
ATOM 13248 C C . HIS B 2 486 ? 161.150 192.494 185.345 1.00 48.30 486 HIS B C 1
ATOM 13249 O O . HIS B 2 486 ? 161.876 191.680 184.755 1.00 48.30 486 HIS B O 1
ATOM 13256 N N . LEU B 2 487 ? 159.877 192.220 185.650 1.00 30.45 487 LEU B N 1
ATOM 13257 C CA . LEU B 2 487 ? 159.291 190.929 185.276 1.00 30.45 487 LEU B CA 1
ATOM 13258 C C . LEU B 2 487 ? 159.226 190.750 183.765 1.00 30.45 487 LEU B C 1
ATOM 13259 O O . LEU B 2 487 ? 159.496 189.658 183.247 1.00 30.45 487 LEU B O 1
ATOM 13264 N N . LEU B 2 488 ? 158.854 191.812 183.046 1.00 28.63 488 LEU B N 1
ATOM 13265 C CA . LEU B 2 488 ? 158.762 191.753 181.590 1.00 28.63 488 LEU B CA 1
ATOM 13266 C C . LEU B 2 488 ? 160.112 191.460 180.948 1.00 28.63 488 LEU B C 1
ATOM 13267 O O . LEU B 2 488 ? 160.193 190.678 179.992 1.00 28.63 488 LEU B O 1
ATOM 13272 N N . ILE B 2 489 ? 161.181 192.083 181.457 1.00 28.12 489 ILE B N 1
ATOM 13273 C CA . ILE B 2 489 ? 162.525 191.836 180.927 1.00 28.12 489 ILE B CA 1
ATOM 13274 C C . ILE B 2 489 ? 162.954 190.395 181.182 1.00 28.12 489 ILE B C 1
ATOM 13275 O O . ILE B 2 489 ? 163.514 189.731 180.296 1.00 28.12 489 ILE B O 1
ATOM 13280 N N . ARG B 2 490 ? 162.687 189.883 182.383 1.00 32.19 490 ARG B N 1
ATOM 13281 C CA . ARG B 2 490 ? 163.001 188.485 182.664 1.00 32.19 490 ARG B CA 1
ATOM 13282 C C . ARG B 2 490 ? 162.258 187.543 181.728 1.00 32.19 490 ARG B C 1
ATOM 13283 O O . ARG B 2 490 ? 162.808 186.527 181.294 1.00 32.19 490 ARG B O 1
ATOM 13291 N N . GLU B 2 491 ? 161.010 187.865 181.393 1.00 32.92 491 GLU B N 1
ATOM 13292 C CA . GLU B 2 491 ? 160.250 186.951 180.541 1.00 32.92 491 GLU B CA 1
ATOM 13293 C C . GLU B 2 491 ? 160.680 187.046 179.082 1.00 32.92 491 GLU B C 1
ATOM 13294 O O . GLU B 2 491 ? 160.633 186.045 178.355 1.00 32.92 491 GLU B O 1
ATOM 13300 N N . LEU B 2 492 ? 161.097 188.238 178.638 1.00 31.80 492 LEU B N 1
ATOM 13301 C CA . LEU B 2 492 ? 161.701 188.383 177.313 1.00 31.80 492 LEU B CA 1
ATOM 13302 C C . LEU B 2 492 ? 162.944 187.523 177.182 1.00 31.80 492 LEU B C 1
ATOM 13303 O O . LEU B 2 492 ? 163.178 186.909 176.140 1.00 31.80 492 LEU B O 1
ATOM 13308 N N . ALA B 2 493 ? 163.763 187.476 178.230 1.00 32.65 493 ALA B N 1
ATOM 13309 C CA . ALA B 2 493 ? 164.934 186.603 178.202 1.00 32.65 493 ALA B CA 1
ATOM 13310 C C . ALA B 2 493 ? 164.543 185.131 178.211 1.00 32.65 493 ALA B C 1
ATOM 13311 O O . ALA B 2 493 ? 165.126 184.325 177.484 1.00 32.65 493 ALA B O 1
ATOM 13313 N N . LEU B 2 494 ? 163.572 184.753 179.046 1.00 39.66 494 LEU B N 1
ATOM 13314 C CA . LEU B 2 494 ? 163.239 183.334 179.198 1.00 39.66 494 LEU B CA 1
ATOM 13315 C C . LEU B 2 494 ? 162.578 182.752 177.956 1.00 39.66 494 LEU B C 1
ATOM 13316 O O . LEU B 2 494 ? 162.859 181.608 177.580 1.00 39.66 494 LEU B O 1
ATOM 13321 N N . GLU B 2 495 ? 161.681 183.503 177.318 1.00 47.91 495 GLU B N 1
ATOM 13322 C CA . GLU B 2 495 ? 160.909 182.925 176.223 1.00 47.91 495 GLU B CA 1
ATOM 13323 C C . GLU B 2 495 ? 161.700 182.895 174.923 1.00 47.91 495 GLU B C 1
ATOM 13324 O O . GLU B 2 495 ? 161.727 181.873 174.230 1.00 47.91 495 GLU B O 1
ATOM 13330 N N . CYS B 2 496 ? 162.350 184.000 174.577 1.00 50.67 496 CYS B N 1
ATOM 13331 C CA . CYS B 2 496 ? 162.960 184.155 173.265 1.00 50.67 496 CYS B CA 1
ATOM 13332 C C . CYS B 2 496 ? 164.425 183.743 173.217 1.00 50.67 496 CYS B C 1
ATOM 13333 O O . CYS B 2 496 ? 165.039 183.834 172.151 1.00 50.67 496 CYS B O 1
ATOM 13336 N N . GLY B 2 497 ? 165.001 183.295 174.327 1.00 47.57 497 GLY B N 1
ATOM 13337 C CA . GLY B 2 497 ? 166.386 182.877 174.325 1.00 47.57 497 GLY B CA 1
ATOM 13338 C C . GLY B 2 497 ? 167.397 183.994 174.219 1.00 47.57 497 GLY B C 1
ATOM 13339 O O . GLY B 2 497 ? 168.540 183.735 173.831 1.00 47.57 497 GLY B O 1
ATOM 13340 N N . TYR B 2 498 ? 167.016 185.224 174.552 1.00 49.69 498 TYR B N 1
ATOM 13341 C CA . TYR B 2 498 ? 167.913 186.361 174.451 1.00 49.69 498 TYR B CA 1
ATOM 13342 C C . TYR B 2 498 ? 168.957 186.325 175.562 1.00 49.69 498 TYR B C 1
ATOM 13343 O O . TYR B 2 498 ? 168.912 185.503 176.476 1.00 49.69 498 TYR B O 1
ATOM 13352 N N . ASN B 2 499 ? 169.908 187.247 175.472 1.00 49.67 499 ASN B N 1
ATOM 13353 C CA . ASN B 2 499 ? 170.825 187.496 176.572 1.00 49.67 499 ASN B CA 1
ATOM 13354 C C . ASN B 2 499 ? 170.235 188.548 177.499 1.00 49.67 499 ASN B C 1
ATOM 13355 O O . ASN B 2 499 ? 169.584 189.495 177.049 1.00 49.67 499 ASN B O 1
ATOM 13360 N N . ALA B 2 500 ? 170.476 188.376 178.801 1.00 47.58 500 ALA B N 1
ATOM 13361 C CA . ALA B 2 500 ? 169.863 189.250 179.797 1.00 47.58 500 ALA B CA 1
ATOM 13362 C C . ALA B 2 500 ? 170.378 190.680 179.693 1.00 47.58 500 ALA B C 1
ATOM 13363 O O . ALA B 2 500 ? 169.608 191.634 179.839 1.00 47.58 500 ALA B O 1
ATOM 13365 N N . ALA B 2 501 ? 171.672 190.850 179.428 1.00 45.13 501 ALA B N 1
ATOM 13366 C CA . ALA B 2 501 ? 172.272 192.177 179.424 1.00 45.13 501 ALA B CA 1
ATOM 13367 C C . ALA B 2 501 ? 171.914 192.996 178.194 1.00 45.13 501 ALA B C 1
ATOM 13368 O O . ALA B 2 501 ? 172.270 194.177 178.137 1.00 45.13 501 ALA B O 1
ATOM 13370 N N . SER B 2 502 ? 171.228 192.410 177.216 1.00 44.99 502 SER B N 1
ATOM 13371 C CA . SER B 2 502 ? 170.985 193.078 175.945 1.00 44.99 502 SER B CA 1
ATOM 13372 C C . SER B 2 502 ? 169.890 194.132 176.012 1.00 44.99 502 SER B C 1
ATOM 13373 O O . SER B 2 502 ? 169.749 194.910 175.062 1.00 44.99 502 SER B O 1
ATOM 13376 N N . ILE B 2 503 ? 169.122 194.180 177.097 1.00 35.97 503 ILE B N 1
ATOM 13377 C CA . ILE B 2 503 ? 167.868 194.913 177.147 1.00 35.97 503 ILE B CA 1
ATOM 13378 C C . ILE B 2 503 ? 167.942 195.925 178.282 1.00 35.97 503 ILE B C 1
ATOM 13379 O O . ILE B 2 503 ? 168.412 195.607 179.375 1.00 35.97 503 ILE B O 1
ATOM 13384 N N . ARG B 2 504 ? 167.477 197.142 178.033 1.00 34.76 504 ARG B N 1
ATOM 13385 C CA . ARG B 2 504 ? 167.539 198.210 179.017 1.00 34.76 504 ARG B CA 1
ATOM 13386 C C . ARG B 2 504 ? 166.169 198.836 179.238 1.00 34.76 504 ARG B C 1
ATOM 13387 O O . ARG B 2 504 ? 165.388 198.977 178.297 1.00 34.76 504 ARG B O 1
ATOM 13395 N N . GLU B 2 505 ? 165.905 199.254 180.474 1.00 28.74 505 GLU B N 1
ATOM 13396 C CA . GLU B 2 505 ? 164.637 199.835 180.884 1.00 28.74 505 GLU B CA 1
ATOM 13397 C C . GLU B 2 505 ? 164.751 201.338 181.082 1.00 28.74 505 GLU B C 1
ATOM 13398 O O . GLU B 2 505 ? 165.838 201.896 181.162 1.00 28.74 505 GLU B O 1
ATOM 13404 N N . ARG B 2 506 ? 163.596 201.988 181.177 1.00 28.63 506 ARG B N 1
ATOM 13405 C CA . ARG B 2 506 ? 163.508 203.425 181.431 1.00 28.63 506 ARG B CA 1
ATOM 13406 C C . ARG B 2 506 ? 162.083 203.756 181.854 1.00 28.63 506 ARG B C 1
ATOM 13407 O O . ARG B 2 506 ? 161.151 203.567 181.066 1.00 28.63 506 ARG B O 1
ATOM 13415 N N . ILE B 2 507 ? 161.909 204.269 183.076 1.00 26.09 507 ILE B N 1
ATOM 13416 C CA . ILE B 2 507 ? 160.600 204.440 183.699 1.00 26.09 507 ILE B CA 1
ATOM 13417 C C . ILE B 2 507 ? 160.269 205.922 183.807 1.00 26.09 507 ILE B C 1
ATOM 13418 O O . ILE B 2 507 ? 161.154 206.760 183.993 1.00 26.09 507 ILE B O 1
ATOM 13423 N N . TYR B 2 508 ? 158.979 206.247 183.690 1.00 31.94 508 TYR B N 1
ATOM 13424 C CA . TYR B 2 508 ? 158.483 207.627 183.700 1.00 31.94 508 TYR B CA 1
ATOM 13425 C C . TYR B 2 508 ? 157.353 207.734 184.721 1.00 31.94 508 TYR B C 1
ATOM 13426 O O . TYR B 2 508 ? 156.205 207.417 184.403 1.00 31.94 508 TYR B O 1
ATOM 13435 N N . ALA B 2 509 ? 157.651 208.197 185.940 1.00 38.62 509 ALA B N 1
ATOM 13436 C CA . ALA B 2 509 ? 156.626 208.216 186.978 1.00 38.62 509 ALA B CA 1
ATOM 13437 C C . ALA B 2 509 ? 156.645 209.479 187.833 1.00 38.62 509 ALA B C 1
ATOM 13438 O O . ALA B 2 509 ? 156.200 209.437 188.979 1.00 38.62 509 ALA B O 1
ATOM 13440 N N . ASP B 2 510 ? 157.144 210.593 187.316 1.00 54.82 510 ASP B N 1
ATOM 13441 C CA . ASP B 2 510 ? 157.207 211.815 188.100 1.00 54.82 510 ASP B CA 1
ATOM 13442 C C . ASP B 2 510 ? 155.817 212.398 188.292 1.00 54.82 510 ASP B C 1
ATOM 13443 O O . ASP B 2 510 ? 154.992 212.387 187.379 1.00 54.82 510 ASP B O 1
ATOM 13448 N N . THR B 2 511 ? 155.554 212.913 189.500 1.00 64.32 511 THR B N 1
ATOM 13449 C CA . THR B 2 511 ? 154.240 213.455 189.831 1.00 64.32 511 THR B CA 1
ATOM 13450 C C . THR B 2 511 ? 154.321 214.761 190.616 1.00 64.32 511 THR B C 1
ATOM 13451 O O . THR B 2 511 ? 153.409 215.058 191.396 1.00 64.32 511 THR B O 1
ATOM 13455 N N . SER B 2 512 ? 155.373 215.557 190.424 1.00 79.18 512 SER B N 1
ATOM 13456 C CA . SER B 2 512 ? 155.618 216.679 191.324 1.00 79.18 512 SER B CA 1
ATOM 13457 C C . SER B 2 512 ? 155.057 217.995 190.792 1.00 79.18 512 SER B C 1
ATOM 13458 O O . SER B 2 512 ? 154.542 218.804 191.571 1.00 79.18 512 SER B O 1
ATOM 13461 N N . ASN B 2 513 ? 155.149 218.237 189.485 1.00 90.93 513 ASN B N 1
ATOM 13462 C CA . ASN B 2 513 ? 154.821 219.539 188.915 1.00 90.93 513 ASN B CA 1
ATOM 13463 C C . ASN B 2 513 ? 153.428 219.601 188.298 1.00 90.93 513 ASN B C 1
ATOM 13464 O O . ASN B 2 513 ? 153.129 220.552 187.570 1.00 90.93 513 ASN B O 1
ATOM 13469 N N . GLY B 2 514 ? 152.573 218.620 188.567 1.00 84.23 514 GLY B N 1
ATOM 13470 C CA . GLY B 2 514 ? 151.213 218.655 188.072 1.00 84.23 514 GLY B CA 1
ATOM 13471 C C . GLY B 2 514 ? 151.004 218.108 186.679 1.00 84.23 514 GLY B C 1
ATOM 13472 O O . GLY B 2 514 ? 149.885 218.200 186.160 1.00 84.23 514 GLY B O 1
ATOM 13473 N N . SER B 2 515 ? 152.038 217.556 186.053 1.00 69.75 515 SER B N 1
ATOM 13474 C CA . SER B 2 515 ? 151.897 216.857 184.783 1.00 69.75 515 SER B CA 1
ATOM 13475 C C . SER B 2 515 ? 152.139 215.378 185.038 1.00 69.75 515 SER B C 1
ATOM 13476 O O . SER B 2 515 ? 153.278 214.913 184.920 1.00 69.75 515 SER B O 1
ATOM 13479 N N . PRO B 2 516 ? 151.105 214.622 185.406 1.00 56.09 516 PRO B N 1
ATOM 13480 C CA . PRO B 2 516 ? 151.314 213.239 185.847 1.00 56.09 516 PRO B CA 1
ATOM 13481 C C . PRO B 2 516 ? 151.845 212.350 184.734 1.00 56.09 516 PRO B C 1
ATOM 13482 O O . PRO B 2 516 ? 151.573 212.563 183.553 1.00 56.09 516 PRO B O 1
ATOM 13486 N N . GLN B 2 517 ? 152.633 211.355 185.130 1.00 41.49 517 GLN B N 1
ATOM 13487 C CA . GLN B 2 517 ? 153.264 210.439 184.202 1.00 41.49 517 GLN B CA 1
ATOM 13488 C C . GLN B 2 517 ? 153.009 209.003 184.623 1.00 41.49 517 GLN B C 1
ATOM 13489 O O . GLN B 2 517 ? 152.901 208.701 185.810 1.00 41.49 517 GLN B O 1
ATOM 13495 N N . ALA B 2 518 ? 152.914 208.123 183.626 1.00 32.94 518 ALA B N 1
ATOM 13496 C CA . ALA B 2 518 ? 152.840 206.681 183.846 1.00 32.94 518 ALA B CA 1
ATOM 13497 C C . ALA B 2 518 ? 153.195 205.983 182.539 1.00 32.94 518 ALA B C 1
ATOM 13498 O O . ALA B 2 518 ? 152.495 206.158 181.541 1.00 32.94 518 ALA B O 1
ATOM 13500 N N . GLY B 2 519 ? 154.267 205.205 182.546 1.00 28.52 519 GLY B N 1
ATOM 13501 C CA . GLY B 2 519 ? 154.648 204.441 181.374 1.00 28.52 519 GLY B CA 1
ATOM 13502 C C . GLY B 2 519 ? 156.057 203.914 181.534 1.00 28.52 519 GLY B C 1
ATOM 13503 O O . GLY B 2 519 ? 156.862 204.458 182.293 1.00 28.52 519 GLY B O 1
ATOM 13504 N N . ILE B 2 520 ? 156.340 202.834 180.807 1.00 22.77 520 ILE B N 1
ATOM 13505 C CA . ILE B 2 520 ? 157.672 202.250 180.792 1.00 22.77 520 ILE B CA 1
ATOM 13506 C C . ILE B 2 520 ? 158.208 202.248 179.367 1.00 22.77 520 ILE B C 1
ATOM 13507 O O . ILE B 2 520 ? 157.439 202.296 178.402 1.00 22.77 520 ILE B O 1
ATOM 13512 N N . LEU B 2 521 ? 159.535 202.200 179.239 1.00 27.88 521 LEU B N 1
ATOM 13513 C CA . LEU B 2 521 ? 160.226 202.042 177.967 1.00 27.88 521 LEU B CA 1
ATOM 13514 C C . LEU B 2 521 ? 161.185 200.865 178.066 1.00 27.88 521 LEU B C 1
ATOM 13515 O O . LEU B 2 521 ? 161.701 200.561 179.138 1.00 27.88 521 LEU B O 1
ATOM 13520 N N . ILE B 2 522 ? 161.393 200.180 176.951 1.00 27.01 522 ILE B N 1
ATOM 13521 C CA . ILE B 2 522 ? 162.362 199.101 176.866 1.00 27.01 522 ILE B CA 1
ATOM 13522 C C . ILE B 2 522 ? 163.042 199.218 175.513 1.00 27.01 522 ILE B C 1
ATOM 13523 O O . ILE B 2 522 ? 162.363 199.249 174.484 1.00 27.01 522 ILE B O 1
ATOM 13528 N N . TYR B 2 523 ? 164.376 199.317 175.507 1.00 32.80 523 TYR B N 1
ATOM 13529 C CA . TYR B 2 523 ? 165.145 199.436 174.275 1.00 32.80 523 TYR B CA 1
ATOM 13530 C C . TYR B 2 523 ? 166.278 198.432 174.307 1.00 32.80 523 TYR B C 1
ATOM 13531 O O . TYR B 2 523 ? 166.300 197.528 175.137 1.00 32.80 523 TYR B O 1
ATOM 13540 N N . THR B 2 524 ? 167.205 198.561 173.367 1.00 36.36 524 THR B N 1
ATOM 13541 C CA . THR B 2 524 ? 168.286 197.599 173.190 1.00 36.36 524 THR B CA 1
ATOM 13542 C C . THR B 2 524 ? 169.606 198.189 173.661 1.00 36.36 524 THR B C 1
ATOM 13543 O O . THR B 2 524 ? 169.900 199.361 173.411 1.00 36.36 524 THR B O 1
ATOM 13547 N N . ALA B 2 525 ? 170.410 197.365 174.329 1.00 42.76 525 ALA B N 1
ATOM 13548 C CA . ALA B 2 525 ? 171.636 197.869 174.933 1.00 42.76 525 ALA B CA 1
ATOM 13549 C C . ALA B 2 525 ? 172.749 198.038 173.904 1.00 42.76 525 ALA B C 1
ATOM 13550 O O . ALA B 2 525 ? 173.226 199.152 173.666 1.00 42.76 525 ALA B O 1
ATOM 13552 N N . ALA B 2 526 ? 173.169 196.943 173.280 1.00 50.91 526 ALA B N 1
ATOM 13553 C CA . ALA B 2 526 ? 174.355 196.917 172.439 1.00 50.91 526 ALA B CA 1
ATOM 13554 C C . ALA B 2 526 ? 173.983 197.047 170.970 1.00 50.91 526 ALA B C 1
ATOM 13555 O O . ALA B 2 526 ? 172.825 196.900 170.576 1.00 50.91 526 ALA B O 1
ATOM 13557 N N . ALA B 2 527 ? 175.000 197.328 170.154 1.00 57.52 527 ALA B N 1
ATOM 13558 C CA . ALA B 2 527 ? 174.820 197.434 168.712 1.00 57.52 527 ALA B CA 1
ATOM 13559 C C . ALA B 2 527 ? 174.897 196.088 168.007 1.00 57.52 527 ALA B C 1
ATOM 13560 O O . ALA B 2 527 ? 174.610 196.018 166.808 1.00 57.52 527 ALA B O 1
ATOM 13562 N N . ASP B 2 528 ? 175.279 195.029 168.710 1.00 62.09 528 ASP B N 1
ATOM 13563 C CA . ASP B 2 528 ? 175.450 193.704 168.125 1.00 62.09 528 ASP B CA 1
ATOM 13564 C C . ASP B 2 528 ? 174.754 192.649 168.972 1.00 62.09 528 ASP B C 1
ATOM 13565 O O . ASP B 2 528 ? 175.128 191.474 168.995 1.00 62.09 528 ASP B O 1
ATOM 13570 N N . SER B 2 529 ? 173.677 193.053 169.634 1.00 63.19 529 SER B N 1
ATOM 13571 C CA . SER B 2 529 ? 173.042 192.235 170.651 1.00 63.19 529 SER B CA 1
ATOM 13572 C C . SER B 2 529 ? 171.972 191.331 170.043 1.00 63.19 529 SER B C 1
ATOM 13573 O O . SER B 2 529 ? 171.852 191.190 168.825 1.00 63.19 529 SER B O 1
ATOM 13576 N N . ASP B 2 530 ? 171.181 190.708 170.912 1.00 59.16 530 ASP B N 1
ATOM 13577 C CA . ASP B 2 530 ? 170.154 189.771 170.483 1.00 59.16 530 ASP B CA 1
ATOM 13578 C C . ASP B 2 530 ? 168.872 190.525 170.169 1.00 59.16 530 ASP B C 1
ATOM 13579 O O . ASP B 2 530 ? 168.474 191.424 170.913 1.00 59.16 530 ASP B O 1
ATOM 13584 N N . GLY B 2 531 ? 168.225 190.156 169.068 1.00 59.36 531 GLY B N 1
ATOM 13585 C CA . GLY B 2 531 ? 167.087 190.914 168.590 1.00 59.36 531 GLY B CA 1
ATOM 13586 C C . GLY B 2 531 ? 167.431 192.302 168.102 1.00 59.36 531 GLY B C 1
ATOM 13587 O O . GLY B 2 531 ? 166.703 193.254 168.395 1.00 59.36 531 GLY B O 1
ATOM 13588 N N . THR B 2 532 ? 168.526 192.445 167.356 1.00 60.05 532 THR B N 1
ATOM 13589 C CA . THR B 2 532 ? 168.986 193.766 166.950 1.00 60.05 532 THR B CA 1
ATOM 13590 C C . THR B 2 532 ? 168.268 194.255 165.701 1.00 60.05 532 THR B C 1
ATOM 13591 O O . THR B 2 532 ? 167.788 195.393 165.664 1.00 60.05 532 THR B O 1
ATOM 13595 N N . LEU B 2 533 ? 168.182 193.418 164.671 1.00 52.41 533 LEU B N 1
ATOM 13596 C CA . LEU B 2 533 ? 167.631 193.841 163.388 1.00 52.41 533 LEU B CA 1
ATOM 13597 C C . LEU B 2 533 ? 166.148 193.487 163.348 1.00 52.41 533 LEU B C 1
ATOM 13598 O O . LEU B 2 533 ? 165.727 192.477 162.784 1.00 52.41 533 LEU B O 1
ATOM 13603 N N . GLY B 2 534 ? 165.343 194.340 163.976 1.00 50.76 534 GLY B N 1
ATOM 13604 C CA . GLY B 2 534 ? 163.901 194.191 163.944 1.00 50.76 534 GLY B CA 1
ATOM 13605 C C . GLY B 2 534 ? 163.337 193.052 164.760 1.00 50.76 534 GLY B C 1
ATOM 13606 O O . GLY B 2 534 ? 162.191 192.661 164.532 1.00 50.76 534 GLY B O 1
ATOM 13607 N N . GLY B 2 535 ? 164.100 192.500 165.701 1.00 54.46 535 GLY B N 1
ATOM 13608 C CA . GLY B 2 535 ? 163.616 191.347 166.442 1.00 54.46 535 GLY B CA 1
ATOM 13609 C C . GLY B 2 535 ? 162.748 191.719 167.628 1.00 54.46 535 GLY B C 1
ATOM 13610 O O . GLY B 2 535 ? 161.847 190.968 168.008 1.00 54.46 535 GLY B O 1
ATOM 13611 N N . LEU B 2 536 ? 163.014 192.872 168.240 1.00 50.79 536 LEU B N 1
ATOM 13612 C CA . LEU B 2 536 ? 162.221 193.294 169.388 1.00 50.79 536 LEU B CA 1
ATOM 13613 C C . LEU B 2 536 ? 160.873 193.851 168.954 1.00 50.79 536 LEU B C 1
ATOM 13614 O O . LEU B 2 536 ? 159.858 193.618 169.618 1.00 50.79 536 LEU B O 1
ATOM 13619 N N . VAL B 2 537 ? 160.843 194.588 167.841 1.00 52.82 537 VAL B N 1
ATOM 13620 C CA . VAL B 2 537 ? 159.608 195.176 167.341 1.00 52.82 537 VAL B CA 1
ATOM 13621 C C . VAL B 2 537 ? 158.655 194.106 166.815 1.00 52.82 537 VAL B C 1
ATOM 13622 O O . VAL B 2 537 ? 157.442 194.335 166.735 1.00 52.82 537 VAL B O 1
ATOM 13626 N N . ASP B 2 538 ? 159.171 192.920 166.488 1.00 60.19 538 ASP B N 1
ATOM 13627 C CA . ASP B 2 538 ? 158.311 191.792 166.148 1.00 60.19 538 ASP B CA 1
ATOM 13628 C C . ASP B 2 538 ? 157.400 191.415 167.307 1.00 60.19 538 ASP B C 1
ATOM 13629 O O . ASP B 2 538 ? 156.248 191.023 167.104 1.00 60.19 538 ASP B O 1
ATOM 13634 N N . LEU B 2 539 ? 157.900 191.527 168.536 1.00 57.02 539 LEU B N 1
ATOM 13635 C CA . LEU B 2 539 ? 157.107 191.144 169.694 1.00 57.02 539 LEU B CA 1
ATOM 13636 C C . LEU B 2 539 ? 156.173 192.247 170.165 1.00 57.02 539 LEU B C 1
ATOM 13637 O O . LEU B 2 539 ? 155.421 192.028 171.116 1.00 57.02 539 LEU B O 1
ATOM 13642 N N . GLY B 2 540 ? 156.198 193.413 169.534 1.00 60.26 540 GLY B N 1
ATOM 13643 C CA . GLY B 2 540 ? 155.291 194.481 169.893 1.00 60.26 540 GLY B CA 1
ATOM 13644 C C . GLY B 2 540 ? 153.908 194.383 169.300 1.00 60.26 540 GLY B C 1
ATOM 13645 O O . GLY B 2 540 ? 153.061 195.233 169.580 1.00 60.26 540 GLY B O 1
ATOM 13646 N N . LYS B 2 541 ? 153.654 193.376 168.478 1.00 65.02 541 LYS B N 1
ATOM 13647 C CA . LYS B 2 541 ? 152.346 193.187 167.880 1.00 65.02 541 LYS B CA 1
ATOM 13648 C C . LYS B 2 541 ? 151.409 192.510 168.875 1.00 65.02 541 LYS B C 1
ATOM 13649 O O . LYS B 2 541 ? 151.852 191.743 169.731 1.00 65.02 541 LYS B O 1
ATOM 13655 N N . PRO B 2 542 ? 150.102 192.784 168.787 1.00 62.57 542 PRO B N 1
ATOM 13656 C CA . PRO B 2 542 ? 149.180 192.322 169.840 1.00 62.57 542 PRO B CA 1
ATOM 13657 C C . PRO B 2 542 ? 149.001 190.813 169.929 1.00 62.57 542 PRO B C 1
ATOM 13658 O O . PRO B 2 542 ? 148.408 190.339 170.904 1.00 62.57 542 PRO B O 1
ATOM 13662 N N . GLU B 2 543 ? 149.480 190.041 168.957 1.00 65.72 543 GLU B N 1
ATOM 13663 C CA . GLU B 2 543 ? 149.321 188.594 169.038 1.00 65.72 543 GLU B CA 1
ATOM 13664 C C . GLU B 2 543 ? 150.308 187.963 170.015 1.00 65.72 543 GLU B C 1
ATOM 13665 O O . GLU B 2 543 ? 150.033 186.887 170.558 1.00 65.72 543 GLU B O 1
ATOM 13671 N N . ASN B 2 544 ? 151.460 188.595 170.237 1.00 54.55 544 ASN B N 1
ATOM 13672 C CA . ASN B 2 544 ? 152.515 188.035 171.075 1.00 54.55 544 ASN B CA 1
ATOM 13673 C C . ASN B 2 544 ? 152.608 188.688 172.445 1.00 54.55 544 ASN B C 1
ATOM 13674 O O . ASN B 2 544 ? 152.953 188.016 173.428 1.00 54.55 544 ASN B O 1
ATOM 13679 N N . LEU B 2 545 ? 152.311 189.988 172.525 1.00 47.46 545 LEU B N 1
ATOM 13680 C CA . LEU B 2 545 ? 152.510 190.732 173.763 1.00 47.46 545 LEU B CA 1
ATOM 13681 C C . LEU B 2 545 ? 151.550 190.275 174.853 1.00 47.46 545 LEU B C 1
ATOM 13682 O O . LEU B 2 545 ? 151.925 190.207 176.027 1.00 47.46 545 LEU B O 1
ATOM 13687 N N . GLY B 2 546 ? 150.311 189.950 174.484 1.00 44.69 546 GLY B N 1
ATOM 13688 C CA . GLY B 2 546 ? 149.365 189.460 175.471 1.00 44.69 546 GLY B CA 1
ATOM 13689 C C . GLY B 2 546 ? 149.768 188.121 176.053 1.00 44.69 546 GLY B C 1
ATOM 13690 O O . GLY B 2 546 ? 149.635 187.890 177.258 1.00 44.69 546 GLY B O 1
ATOM 13691 N N . ARG B 2 547 ? 150.272 187.223 175.207 1.00 46.08 547 ARG B N 1
ATOM 13692 C CA . ARG B 2 547 ? 150.754 185.932 175.682 1.00 46.08 547 ARG B CA 1
ATOM 13693 C C . ARG B 2 547 ? 151.966 186.098 176.586 1.00 46.08 547 ARG B C 1
ATOM 13694 O O . ARG B 2 547 ? 152.082 185.419 177.618 1.00 46.08 547 ARG B O 1
ATOM 13702 N N . LEU B 2 548 ? 152.874 187.010 176.220 1.00 41.33 548 LEU B N 1
ATOM 13703 C CA . LEU B 2 548 ? 154.045 187.273 177.051 1.00 41.33 548 LEU B CA 1
ATOM 13704 C C . LEU B 2 548 ? 153.644 187.826 178.410 1.00 41.33 548 LEU B C 1
ATOM 13705 O O . LEU B 2 548 ? 154.167 187.395 179.441 1.00 41.33 548 LEU B O 1
ATOM 13710 N N . LEU B 2 549 ? 152.700 188.772 178.427 1.00 36.36 549 LEU B N 1
ATOM 13711 C CA . LEU B 2 549 ? 152.226 189.355 179.678 1.00 36.36 549 LEU B CA 1
ATOM 13712 C C . LEU B 2 549 ? 151.544 188.321 180.563 1.00 36.36 549 LEU B C 1
ATOM 13713 O O . LEU B 2 549 ? 151.774 188.288 181.776 1.00 36.36 549 LEU B O 1
ATOM 13718 N N . VAL B 2 550 ? 150.702 187.472 179.976 1.00 35.89 550 VAL B N 1
ATOM 13719 C CA . VAL B 2 550 ? 149.976 186.475 180.757 1.00 35.89 550 VAL B CA 1
ATOM 13720 C C . VAL B 2 550 ? 150.943 185.466 181.371 1.00 35.89 550 VAL B C 1
ATOM 13721 O O . VAL B 2 550 ? 150.833 185.114 182.553 1.00 35.89 550 VAL B O 1
ATOM 13725 N N . GLN B 2 551 ? 151.923 185.008 180.589 1.00 35.41 551 GLN B N 1
ATOM 13726 C CA . GLN B 2 551 ? 152.898 184.078 181.143 1.00 35.41 551 GLN B CA 1
ATOM 13727 C C . GLN B 2 551 ? 153.804 184.747 182.166 1.00 35.41 551 GLN B C 1
ATOM 13728 O O . GLN B 2 551 ? 154.252 184.088 183.109 1.00 35.41 551 GLN B O 1
ATOM 13734 N N . ALA B 2 552 ? 154.099 186.037 181.992 1.00 29.78 552 ALA B N 1
ATOM 13735 C CA . ALA B 2 552 ? 154.941 186.741 182.953 1.00 29.78 552 ALA B CA 1
ATOM 13736 C C . ALA B 2 552 ? 154.249 186.876 184.295 1.00 29.78 552 ALA B C 1
ATOM 13737 O O . ALA B 2 552 ? 154.874 186.694 185.344 1.00 29.78 552 ALA B O 1
ATOM 13739 N N . LEU B 2 553 ? 152.955 187.198 184.282 1.00 29.43 553 LEU B N 1
ATOM 13740 C CA . LEU B 2 553 ? 152.222 187.376 185.527 1.00 29.43 553 LEU B CA 1
ATOM 13741 C C . LEU B 2 553 ? 151.866 186.050 186.179 1.00 29.43 553 LEU B C 1
ATOM 13742 O O . LEU B 2 553 ? 151.801 185.967 187.405 1.00 29.43 553 LEU B O 1
ATOM 13747 N N . ASN B 2 554 ? 151.628 185.003 185.402 1.00 30.80 554 ASN B N 1
ATOM 13748 C CA . ASN B 2 554 ? 151.241 183.749 186.029 1.00 30.80 554 ASN B CA 1
ATOM 13749 C C . ASN B 2 554 ? 152.422 182.994 186.617 1.00 30.80 554 ASN B C 1
ATOM 13750 O O . ASN B 2 554 ? 152.216 182.075 187.414 1.00 30.80 554 ASN B O 1
ATOM 13755 N N . ARG B 2 555 ? 153.651 183.342 186.234 1.00 32.34 555 ARG B N 1
ATOM 13756 C CA . ARG B 2 555 ? 154.813 182.663 186.802 1.00 32.34 555 ARG B CA 1
ATOM 13757 C C . ARG B 2 555 ? 155.100 183.149 188.215 1.00 32.34 555 ARG B C 1
ATOM 13758 O O . ARG B 2 555 ? 155.431 182.351 189.099 1.00 32.34 555 ARG B O 1
ATOM 13766 N N . SER B 2 556 ? 154.930 184.442 188.457 1.00 29.34 556 SER B N 1
ATOM 13767 C CA . SER B 2 556 ? 155.339 185.086 189.694 1.00 29.34 556 SER B CA 1
ATOM 13768 C C . SER B 2 556 ? 154.361 184.890 190.840 1.00 29.34 556 SER B C 1
ATOM 13769 O O . SER B 2 556 ? 154.412 185.661 191.800 1.00 29.34 556 SER B O 1
ATOM 13772 N N . LYS B 2 557 ? 153.469 183.902 190.773 1.00 29.17 557 LYS B N 1
ATOM 13773 C CA . LYS B 2 557 ? 152.534 183.685 191.868 1.00 29.17 557 LYS B CA 1
ATOM 13774 C C . LYS B 2 557 ? 153.194 183.040 193.071 1.00 29.17 557 LYS B C 1
ATOM 13775 O O . LYS B 2 557 ? 152.891 183.414 194.202 1.00 29.17 557 LYS B O 1
ATOM 13781 N N . ILE B 2 558 ? 154.080 182.080 192.869 1.00 28.22 558 ILE B N 1
ATOM 13782 C CA . ILE B 2 558 ? 154.804 181.472 193.975 1.00 28.22 558 ILE B CA 1
ATOM 13783 C C . ILE B 2 558 ? 156.284 181.423 193.626 1.00 28.22 558 ILE B C 1
ATOM 13784 O O . ILE B 2 558 ? 156.669 180.824 192.618 1.00 28.22 558 ILE B O 1
ATOM 13789 N N . CYS B 2 559 ? 157.112 182.041 194.462 1.00 28.81 559 CYS B N 1
ATOM 13790 C CA . CYS B 2 559 ? 158.546 182.104 194.242 1.00 28.81 559 CYS B CA 1
ATOM 13791 C C . CYS B 2 559 ? 159.212 180.824 194.723 1.00 28.81 559 CYS B C 1
ATOM 13792 O O . CYS B 2 559 ? 158.583 179.970 195.340 1.00 28.81 559 CYS B O 1
ATOM 13795 N N . SER B 2 560 ? 160.499 180.686 194.420 1.00 32.04 560 SER B N 1
ATOM 13796 C CA . SER B 2 560 ? 161.194 179.443 194.734 1.00 32.04 560 SER B CA 1
ATOM 13797 C C . SER B 2 560 ? 161.777 179.429 196.135 1.00 32.04 560 SER B C 1
ATOM 13798 O O . SER B 2 560 ? 162.323 178.405 196.555 1.00 32.04 560 SER B O 1
ATOM 13801 N N . SER B 2 561 ? 161.674 180.532 196.857 1.00 32.44 561 SER B N 1
ATOM 13802 C CA . SER B 2 561 ? 162.112 180.668 198.238 1.00 32.44 561 SER B CA 1
ATOM 13803 C C . SER B 2 561 ? 160.987 181.274 199.060 1.00 32.44 561 SER B C 1
ATOM 13804 O O . SER B 2 561 ? 161.134 182.308 199.709 1.00 32.44 561 SER B O 1
ATOM 13807 N N . ASP B 2 562 ? 159.828 180.636 199.006 1.00 36.33 562 ASP B N 1
ATOM 13808 C CA . ASP B 2 562 ? 158.587 181.390 199.080 1.00 36.33 562 ASP B CA 1
ATOM 13809 C C . ASP B 2 562 ? 158.078 181.840 200.446 1.00 36.33 562 ASP B C 1
ATOM 13810 O O . ASP B 2 562 ? 157.644 182.997 200.539 1.00 36.33 562 ASP B O 1
ATOM 13815 N N . PRO B 2 563 ? 158.018 181.000 201.497 1.00 36.40 563 PRO B N 1
ATOM 13816 C CA . PRO B 2 563 ? 157.443 181.512 202.743 1.00 36.40 563 PRO B CA 1
ATOM 13817 C C . PRO B 2 563 ? 158.272 182.622 203.348 1.00 36.40 563 PRO B C 1
ATOM 13818 O O . PRO B 2 563 ? 157.710 183.606 203.835 1.00 36.40 563 PRO B O 1
ATOM 13822 N N . LEU B 2 564 ? 159.598 182.538 203.258 1.00 42.09 564 LEU B N 1
ATOM 13823 C CA . LEU B 2 564 ? 160.431 183.601 203.801 1.00 42.09 564 LEU B CA 1
ATOM 13824 C C . LEU B 2 564 ? 160.458 184.831 202.911 1.00 42.09 564 LEU B C 1
ATOM 13825 O O . LEU B 2 564 ? 160.772 185.921 203.394 1.00 42.09 564 LEU B O 1
ATOM 13830 N N . CYS B 2 565 ? 160.150 184.693 201.625 1.00 43.62 565 CYS B N 1
ATOM 13831 C CA . CYS B 2 565 ? 160.210 185.859 200.751 1.00 43.62 565 CYS B CA 1
ATOM 13832 C C . CYS B 2 565 ? 159.025 186.789 200.977 1.00 43.62 565 CYS B C 1
ATOM 13833 O O . CYS B 2 565 ? 159.183 188.014 200.974 1.00 43.62 565 CYS B O 1
ATOM 13836 N N . SER B 2 566 ? 157.832 186.232 201.167 1.00 43.91 566 SER B N 1
ATOM 13837 C CA . SER B 2 566 ? 156.659 187.081 201.304 1.00 43.91 566 SER B CA 1
ATOM 13838 C C . SER B 2 566 ? 156.504 187.607 202.723 1.00 43.91 566 SER B C 1
ATOM 13839 O O . SER B 2 566 ? 155.824 188.615 202.935 1.00 43.91 566 SER B O 1
ATOM 13842 N N . GLU B 2 567 ? 157.129 186.947 203.698 1.00 46.14 567 GLU B N 1
ATOM 13843 C CA . GLU B 2 567 ? 157.075 187.408 205.077 1.00 46.14 567 GLU B CA 1
ATOM 13844 C C . GLU B 2 567 ? 158.070 188.524 205.359 1.00 46.14 567 GLU B C 1
ATOM 13845 O O . GLU B 2 567 ? 158.089 189.042 206.478 1.00 46.14 567 GLU B O 1
ATOM 13851 N N . HIS B 2 568 ? 158.902 188.886 204.387 1.00 48.62 568 HIS B N 1
ATOM 13852 C CA . HIS B 2 568 ? 159.965 189.854 204.613 1.00 48.62 568 HIS B CA 1
ATOM 13853 C C . HIS B 2 568 ? 159.388 191.227 204.916 1.00 48.62 568 HIS B C 1
ATOM 13854 O O . HIS B 2 568 ? 158.488 191.703 204.223 1.00 48.62 568 HIS B O 1
ATOM 13861 N N . ASN B 2 569 ? 159.904 191.857 205.968 1.00 52.87 569 ASN B N 1
ATOM 13862 C CA . ASN B 2 569 ? 159.430 193.155 206.430 1.00 52.87 569 ASN B CA 1
ATOM 13863 C C . ASN B 2 569 ? 160.589 194.140 206.430 1.00 52.87 569 ASN B C 1
ATOM 13864 O O . ASN B 2 569 ? 161.556 193.948 207.185 1.00 52.87 569 ASN B O 1
ATOM 13869 N N . PRO B 2 570 ? 160.550 195.194 205.615 1.00 51.36 570 PRO B N 1
ATOM 13870 C CA . PRO B 2 570 ? 161.701 196.093 205.526 1.00 51.36 570 PRO B CA 1
ATOM 13871 C C . PRO B 2 570 ? 161.815 197.088 206.658 1.00 51.36 570 PRO B C 1
ATOM 13872 O O . PRO B 2 570 ? 162.868 197.726 206.783 1.00 51.36 570 PRO B O 1
ATOM 13876 N N . GLU B 2 571 ? 160.777 197.260 207.476 1.00 56.79 571 GLU B N 1
ATOM 13877 C CA . GLU B 2 571 ? 160.891 198.151 208.626 1.00 56.79 571 GLU B CA 1
ATOM 13878 C C . GLU B 2 571 ? 161.826 197.567 209.677 1.00 56.79 571 GLU B C 1
ATOM 13879 O O . GLU B 2 571 ? 162.462 198.314 210.428 1.00 56.79 571 GLU B O 1
ATOM 13885 N N . LYS B 2 572 ? 161.946 196.239 209.717 1.00 57.07 572 LYS B N 1
ATOM 13886 C CA . LYS B 2 572 ? 162.782 195.589 210.716 1.00 57.07 572 LYS B CA 1
ATOM 13887 C C . LYS B 2 572 ? 164.263 195.860 210.484 1.00 57.07 572 LYS B C 1
ATOM 13888 O O . LYS B 2 572 ? 164.999 196.135 211.437 1.00 57.07 572 LYS B O 1
ATOM 13894 N N . ASP B 2 573 ? 164.728 195.790 209.231 1.00 57.81 573 ASP B N 1
ATOM 13895 C CA . ASP B 2 573 ? 166.166 195.868 208.991 1.00 57.81 573 ASP B CA 1
ATOM 13896 C C . ASP B 2 573 ? 166.528 196.782 207.823 1.00 57.81 573 ASP B C 1
ATOM 13897 O O . ASP B 2 573 ? 167.492 196.510 207.101 1.00 57.81 573 ASP B O 1
ATOM 13902 N N . ARG B 2 574 ? 165.759 197.853 207.623 1.00 55.84 574 ARG B N 1
ATOM 13903 C CA . ARG B 2 574 ? 166.178 199.038 206.863 1.00 55.84 574 ARG B CA 1
ATOM 13904 C C . ARG B 2 574 ? 166.488 198.754 205.392 1.00 55.84 574 ARG B C 1
ATOM 13905 O O . ARG B 2 574 ? 167.310 199.443 204.784 1.00 55.84 574 ARG B O 1
ATOM 13913 N N . SER B 2 575 ? 165.839 197.757 204.800 1.00 44.87 575 SER B N 1
ATOM 13914 C CA . SER B 2 575 ? 166.029 197.501 203.382 1.00 44.87 575 SER B CA 1
ATOM 13915 C C . SER B 2 575 ? 165.098 198.371 202.551 1.00 44.87 575 SER B C 1
ATOM 13916 O O . SER B 2 575 ? 164.174 199.003 203.063 1.00 44.87 575 SER B O 1
ATOM 13919 N N . LEU B 2 576 ? 165.364 198.406 201.248 1.00 36.11 576 LEU B N 1
ATOM 13920 C CA . LEU B 2 576 ? 164.541 199.141 200.300 1.00 36.11 576 LEU B CA 1
ATOM 13921 C C . LEU B 2 576 ? 163.696 198.225 199.425 1.00 36.11 576 LEU B C 1
ATOM 13922 O O . LEU B 2 576 ? 163.065 198.696 198.477 1.00 36.11 576 LEU B O 1
ATOM 13927 N N . HIS B 2 577 ? 163.664 196.933 199.721 1.00 37.79 577 HIS B N 1
ATOM 13928 C CA . HIS B 2 577 ? 162.835 195.998 198.991 1.00 37.79 577 HIS B CA 1
ATOM 13929 C C . HIS B 2 577 ? 161.993 195.195 199.964 1.00 37.79 577 HIS B C 1
ATOM 13930 O O . HIS B 2 577 ? 162.354 195.009 201.127 1.00 37.79 577 HIS B O 1
ATOM 13937 N N . ALA B 2 578 ? 160.859 194.715 199.469 1.00 35.49 578 ALA B N 1
ATOM 13938 C CA . ALA B 2 578 ? 159.970 193.870 200.251 1.00 35.49 578 ALA B CA 1
ATOM 13939 C C . ALA B 2 578 ? 159.332 192.879 199.300 1.00 35.49 578 ALA B C 1
ATOM 13940 O O . ALA B 2 578 ? 158.727 193.300 198.313 1.00 35.49 578 ALA B O 1
ATOM 13942 N N . ALA B 2 579 ? 159.476 191.583 199.594 1.00 37.07 579 ALA B N 1
ATOM 13943 C CA . ALA B 2 579 ? 158.964 190.493 198.754 1.00 37.07 579 ALA B CA 1
ATOM 13944 C C . ALA B 2 579 ? 159.493 190.581 197.323 1.00 37.07 579 ALA B C 1
ATOM 13945 O O . ALA B 2 579 ? 158.740 190.505 196.354 1.00 37.07 579 ALA B O 1
ATOM 13947 N N . ALA B 2 580 ? 160.809 190.764 197.195 1.00 30.47 580 ALA B N 1
ATOM 13948 C CA . ALA B 2 580 ? 161.441 190.831 195.879 1.00 30.47 580 ALA B CA 1
ATOM 13949 C C . ALA B 2 580 ? 162.880 190.342 196.033 1.00 30.47 580 ALA B C 1
ATOM 13950 O O . ALA B 2 580 ? 163.771 191.137 196.335 1.00 30.47 580 ALA B O 1
ATOM 13952 N N . CYS B 2 581 ? 163.095 189.056 195.800 1.00 30.93 581 CYS B N 1
ATOM 13953 C CA . CYS B 2 581 ? 164.381 188.419 196.020 1.00 30.93 581 CYS B CA 1
ATOM 13954 C C . CYS B 2 581 ? 165.133 188.280 194.707 1.00 30.93 581 CYS B C 1
ATOM 13955 O O . CYS B 2 581 ? 164.773 188.868 193.690 1.00 30.93 581 CYS B O 1
ATOM 13958 N N . HIS B 2 582 ? 166.230 187.526 194.747 1.00 30.85 582 HIS B N 1
ATOM 13959 C CA . HIS B 2 582 ? 167.006 187.307 193.533 1.00 30.85 582 HIS B CA 1
ATOM 13960 C C . HIS B 2 582 ? 166.301 186.351 192.584 1.00 30.85 582 HIS B C 1
ATOM 13961 O O . HIS B 2 582 ? 166.443 186.476 191.365 1.00 30.85 582 HIS B O 1
ATOM 13968 N N . ALA B 2 583 ? 165.532 185.408 193.118 1.00 26.03 583 ALA B N 1
ATOM 13969 C CA . ALA B 2 583 ? 164.936 184.349 192.324 1.00 26.03 583 ALA B CA 1
ATOM 13970 C C . ALA B 2 583 ? 163.602 184.739 191.717 1.00 26.03 583 ALA B C 1
ATOM 13971 O O . ALA B 2 583 ? 162.924 183.881 191.151 1.00 26.03 583 ALA B O 1
ATOM 13973 N N . CYS B 2 584 ? 163.181 185.988 191.862 1.00 27.46 584 CYS B N 1
ATOM 13974 C CA . CYS B 2 584 ? 161.932 186.412 191.254 1.00 27.46 584 CYS B CA 1
ATOM 13975 C C . CYS B 2 584 ? 161.968 187.780 190.611 1.00 27.46 584 CYS B C 1
ATOM 13976 O O . CYS B 2 584 ? 161.144 188.027 189.729 1.00 27.46 584 CYS B O 1
ATOM 13979 N N . THR B 2 585 ? 162.861 188.683 190.989 1.00 27.56 585 THR B N 1
ATOM 13980 C CA . THR B 2 585 ? 162.673 190.066 190.569 1.00 27.56 585 THR B CA 1
ATOM 13981 C C . THR B 2 585 ? 163.914 190.750 190.002 1.00 27.56 585 THR B C 1
ATOM 13982 O O . THR B 2 585 ? 163.776 191.544 189.066 1.00 27.56 585 THR B O 1
ATOM 13986 N N . LEU B 2 586 ? 165.119 190.445 190.467 1.00 32.04 586 LEU B N 1
ATOM 13987 C CA . LEU B 2 586 ? 166.282 191.264 190.146 1.00 32.04 586 LEU B CA 1
ATOM 13988 C C . LEU B 2 586 ? 166.891 190.888 188.801 1.00 32.04 586 LEU B C 1
ATOM 13989 O O . LEU B 2 586 ? 166.854 189.731 188.380 1.00 32.04 586 LEU B O 1
ATOM 13994 N N . VAL B 2 587 ? 167.466 191.889 188.135 1.00 34.01 587 VAL B N 1
ATOM 13995 C CA . VAL B 2 587 ? 168.141 191.735 186.857 1.00 34.01 587 VAL B CA 1
ATOM 13996 C C . VAL B 2 587 ? 169.605 192.120 187.025 1.00 34.01 587 VAL B C 1
ATOM 13997 O O . VAL B 2 587 ? 170.048 192.500 188.107 1.00 34.01 587 VAL B O 1
ATOM 14001 N N . ALA B 2 588 ? 170.355 192.017 185.931 1.00 36.70 588 ALA B N 1
ATOM 14002 C CA . ALA B 2 588 ? 171.772 192.345 185.944 1.00 36.70 588 ALA B CA 1
ATOM 14003 C C . ALA B 2 588 ? 171.982 193.848 186.062 1.00 36.70 588 ALA B C 1
ATOM 14004 O O . ALA B 2 588 ? 171.143 194.646 185.646 1.00 36.70 588 ALA B O 1
ATOM 14006 N N . GLU B 2 589 ? 173.129 194.230 186.627 1.00 43.74 589 GLU B N 1
ATOM 14007 C CA . GLU B 2 589 ? 173.365 195.627 186.976 1.00 43.74 589 GLU B CA 1
ATOM 14008 C C . GLU B 2 589 ? 173.485 196.512 185.746 1.00 43.74 589 GLU B C 1
ATOM 14009 O O . GLU B 2 589 ? 173.345 197.735 185.848 1.00 43.74 589 GLU B O 1
ATOM 14015 N N . THR B 2 590 ? 173.767 195.922 184.587 1.00 44.38 590 THR B N 1
ATOM 14016 C CA . THR B 2 590 ? 173.818 196.697 183.355 1.00 44.38 590 THR B CA 1
ATOM 14017 C C . THR B 2 590 ? 172.432 197.194 182.969 1.00 44.38 590 THR B C 1
ATOM 14018 O O . THR B 2 590 ? 172.259 198.361 182.600 1.00 44.38 590 THR B O 1
ATOM 14022 N N . SER B 2 591 ? 171.428 196.325 183.079 1.00 40.88 591 SER B N 1
ATOM 14023 C CA . SER B 2 591 ? 170.076 196.659 182.655 1.00 40.88 591 SER B CA 1
ATOM 14024 C C . SER B 2 591 ? 169.392 197.651 183.584 1.00 40.88 591 SER B C 1
ATOM 14025 O O . SER B 2 591 ? 168.629 198.499 183.111 1.00 40.88 591 SER B O 1
ATOM 14028 N N . CYS B 2 592 ? 169.641 197.566 184.889 1.00 36.39 592 CYS B N 1
ATOM 14029 C CA . CYS B 2 592 ? 168.816 198.270 185.858 1.00 36.39 592 CYS B CA 1
ATOM 14030 C C . CYS B 2 592 ? 169.140 199.753 185.916 1.00 36.39 592 CYS B C 1
ATOM 14031 O O . CYS B 2 592 ? 170.278 200.178 185.738 1.00 36.39 592 CYS B O 1
ATOM 14034 N N . GLU B 2 593 ? 168.112 200.532 186.192 1.00 34.79 593 GLU B N 1
ATOM 14035 C CA . GLU B 2 593 ? 168.169 201.980 186.186 1.00 34.79 593 GLU B CA 1
ATOM 14036 C C . GLU B 2 593 ? 168.446 202.564 187.559 1.00 34.79 593 GLU B C 1
ATOM 14037 O O . GLU B 2 593 ? 168.860 203.725 187.652 1.00 34.79 593 GLU B O 1
ATOM 14043 N N . GLN B 2 594 ? 168.215 201.795 188.624 1.00 38.15 594 GLN B N 1
ATOM 14044 C CA . GLN B 2 594 ? 168.280 202.312 189.984 1.00 38.15 594 GLN B CA 1
ATOM 14045 C C . GLN B 2 594 ? 169.162 201.462 190.883 1.00 38.15 594 GLN B C 1
ATOM 14046 O O . GLN B 2 594 ? 169.825 201.988 191.774 1.00 38.15 594 GLN B O 1
ATOM 14052 N N . GLY B 2 595 ? 169.178 200.158 190.672 1.00 32.57 595 GLY B N 1
ATOM 14053 C CA . GLY B 2 595 ? 170.005 199.310 191.498 1.00 32.57 595 GLY B CA 1
ATOM 14054 C C . GLY B 2 595 ? 169.236 198.459 192.480 1.00 32.57 595 GLY B C 1
ATOM 14055 O O . GLY B 2 595 ? 169.626 198.343 193.643 1.00 32.57 595 GLY B O 1
ATOM 14056 N N . ASN B 2 596 ? 168.129 197.879 192.011 1.00 34.66 596 ASN B N 1
ATOM 14057 C CA . ASN B 2 596 ? 167.279 196.961 192.777 1.00 34.66 596 ASN B CA 1
ATOM 14058 C C . ASN B 2 596 ? 166.711 197.602 194.040 1.00 34.66 596 ASN B C 1
ATOM 14059 O O . ASN B 2 596 ? 166.469 196.929 195.042 1.00 34.66 596 ASN B O 1
ATOM 14064 N N . ARG B 2 597 ? 166.474 198.903 193.985 1.00 35.49 597 ARG B N 1
ATOM 14065 C CA . ARG B 2 597 ? 165.825 199.637 195.052 1.00 35.49 597 ARG B CA 1
ATOM 14066 C C . ARG B 2 597 ? 164.398 199.960 194.636 1.00 35.49 597 ARG B C 1
ATOM 14067 O O . ARG B 2 597 ? 164.127 200.200 193.457 1.00 35.49 597 ARG B O 1
ATOM 14075 N N . TYR B 2 598 ? 163.490 199.939 195.616 1.00 31.28 598 TYR B N 1
ATOM 14076 C CA . TYR B 2 598 ? 162.063 200.205 195.443 1.00 31.28 598 TYR B CA 1
ATOM 14077 C C . TYR B 2 598 ? 161.414 199.214 194.471 1.00 31.28 598 TYR B C 1
ATOM 14078 O O . TYR B 2 598 ? 160.963 199.571 193.390 1.00 31.28 598 TYR B O 1
ATOM 14087 N N . LEU B 2 599 ? 161.375 197.952 194.890 1.00 30.48 599 LEU B N 1
ATOM 14088 C CA . LEU B 2 599 ? 160.681 196.915 194.145 1.00 30.48 599 LEU B CA 1
ATOM 14089 C C . LEU B 2 599 ? 159.866 196.049 195.090 1.00 30.48 599 LEU B C 1
ATOM 14090 O O . LEU B 2 599 ? 160.364 195.641 196.138 1.00 30.48 599 LEU B O 1
ATOM 14095 N N . ASP B 2 600 ? 158.630 195.737 194.700 1.00 34.59 600 ASP B N 1
ATOM 14096 C CA . ASP B 2 600 ? 157.739 194.887 195.488 1.00 34.59 600 ASP B CA 1
ATOM 14097 C C . ASP B 2 600 ? 156.704 194.261 194.571 1.00 34.59 600 ASP B C 1
ATOM 14098 O O . ASP B 2 600 ? 156.099 194.963 193.764 1.00 34.59 600 ASP B O 1
ATOM 14103 N N . ARG B 2 601 ? 156.489 192.954 194.700 1.00 33.91 601 ARG B N 1
ATOM 14104 C CA . ARG B 2 601 ? 155.663 192.243 193.733 1.00 33.91 601 ARG B CA 1
ATOM 14105 C C . ARG B 2 601 ? 154.238 192.002 194.198 1.00 33.91 601 ARG B C 1
ATOM 14106 O O . ARG B 2 601 ? 153.375 191.702 193.370 1.00 33.91 601 ARG B O 1
ATOM 14114 N N . SER B 2 602 ? 153.963 192.128 195.495 1.00 35.11 602 SER B N 1
ATOM 14115 C CA . SER B 2 602 ? 152.605 191.966 195.989 1.00 35.11 602 SER B CA 1
ATOM 14116 C C . SER B 2 602 ? 151.708 193.126 195.599 1.00 35.11 602 SER B C 1
ATOM 14117 O O . SER B 2 602 ? 150.490 193.026 195.754 1.00 35.11 602 SER B O 1
ATOM 14120 N N . LEU B 2 603 ? 152.276 194.225 195.105 1.00 37.88 603 LEU B N 1
ATOM 14121 C CA . LEU B 2 603 ? 151.490 195.302 194.523 1.00 37.88 603 LEU B CA 1
ATOM 14122 C C . LEU B 2 603 ? 150.881 194.932 193.181 1.00 37.88 603 LEU B C 1
ATOM 14123 O O . LEU B 2 603 ? 150.084 195.712 192.652 1.00 37.88 603 LEU B O 1
ATOM 14128 N N . LEU B 2 604 ? 151.246 193.792 192.605 1.00 37.15 604 LEU B N 1
ATOM 14129 C CA . LEU B 2 604 ? 150.815 193.429 191.264 1.00 37.15 604 LEU B CA 1
ATOM 14130 C C . LEU B 2 604 ? 149.847 192.260 191.221 1.00 37.15 604 LEU B C 1
ATOM 14131 O O . LEU B 2 604 ? 148.863 192.322 190.491 1.00 37.15 604 LEU B O 1
ATOM 14136 N N . ILE B 2 605 ? 150.099 191.183 191.954 1.00 38.50 605 ILE B N 1
ATOM 14137 C CA . ILE B 2 605 ? 149.182 190.045 191.990 1.00 38.50 605 ILE B CA 1
ATOM 14138 C C . ILE B 2 605 ? 148.984 189.607 193.434 1.00 38.50 605 ILE B C 1
ATOM 14139 O O . ILE B 2 605 ? 149.746 190.003 194.326 1.00 38.50 605 ILE B O 1
ATOM 14144 N N . PRO B 2 606 ? 147.932 188.830 193.707 1.00 41.50 606 PRO B N 1
ATOM 14145 C CA . PRO B 2 606 ? 147.813 188.213 195.032 1.00 41.50 606 PRO B CA 1
ATOM 14146 C C . PRO B 2 606 ? 148.958 187.255 195.322 1.00 41.50 606 PRO B C 1
ATOM 14147 O O . PRO B 2 606 ? 149.264 186.366 194.528 1.00 41.50 606 PRO B O 1
ATOM 14151 N N . THR B 2 607 ? 149.573 187.433 196.486 1.00 43.76 607 THR B N 1
ATOM 14152 C CA . THR B 2 607 ? 150.672 186.599 196.955 1.00 43.76 607 THR B CA 1
ATOM 14153 C C . THR B 2 607 ? 150.193 185.760 198.132 1.00 43.76 607 THR B C 1
ATOM 14154 O O . THR B 2 607 ? 149.009 185.743 198.470 1.00 43.76 607 THR B O 1
ATOM 14158 N N . LEU B 2 608 ? 151.133 185.061 198.759 1.00 44.96 608 LEU B N 1
ATOM 14159 C CA . LEU B 2 608 ? 150.806 184.112 199.812 1.00 44.96 608 LEU B CA 1
ATOM 14160 C C . LEU B 2 608 ? 150.375 184.782 201.111 1.00 44.96 608 LEU B C 1
ATOM 14161 O O . LEU B 2 608 ? 149.767 184.116 201.955 1.00 44.96 608 LEU B O 1
ATOM 14166 N N . GLU B 2 609 ? 150.656 186.077 201.293 1.00 49.41 609 GLU B N 1
ATOM 14167 C CA . GLU B 2 609 ? 150.302 186.774 202.523 1.00 49.41 609 GLU B CA 1
ATOM 14168 C C . GLU B 2 609 ? 149.416 187.997 202.333 1.00 49.41 609 GLU B C 1
ATOM 14169 O O . GLU B 2 609 ? 148.683 188.343 203.263 1.00 49.41 609 GLU B O 1
ATOM 14175 N N . ARG B 2 610 ? 149.457 188.660 201.184 1.00 51.44 610 ARG B N 1
ATOM 14176 C CA . ARG B 2 610 ? 148.600 189.805 200.915 1.00 51.44 610 ARG B CA 1
ATOM 14177 C C . ARG B 2 610 ? 147.736 189.511 199.700 1.00 51.44 610 ARG B C 1
ATOM 14178 O O . ARG B 2 610 ? 148.172 188.841 198.762 1.00 51.44 610 ARG B O 1
ATOM 14186 N N . ILE B 2 611 ? 146.500 190.013 199.719 1.00 52.27 611 ILE B N 1
ATOM 14187 C CA . ILE B 2 611 ? 145.531 189.753 198.662 1.00 52.27 611 ILE B CA 1
ATOM 14188 C C . ILE B 2 611 ? 144.984 191.044 198.067 1.00 52.27 611 ILE B C 1
ATOM 14189 O O . ILE B 2 611 ? 144.918 191.197 196.845 1.00 52.27 611 ILE B O 1
ATOM 14194 N N . HIS B 2 612 ? 144.604 191.993 198.911 1.00 52.52 612 HIS B N 1
ATOM 14195 C CA . HIS B 2 612 ? 143.819 193.135 198.458 1.00 52.52 612 HIS B CA 1
ATOM 14196 C C . HIS B 2 612 ? 144.652 194.292 197.925 1.00 52.52 612 HIS B C 1
ATOM 14197 O O . HIS B 2 612 ? 144.100 195.368 197.687 1.00 52.52 612 HIS B O 1
ATOM 14204 N N . ALA B 2 613 ? 145.952 194.109 197.728 1.00 49.06 613 ALA B N 1
ATOM 14205 C CA . ALA B 2 613 ? 146.801 195.177 197.220 1.00 49.06 613 ALA B CA 1
ATOM 14206 C C . ALA B 2 613 ? 147.059 195.086 195.723 1.00 49.06 613 ALA B C 1
ATOM 14207 O O . ALA B 2 613 ? 147.774 195.937 195.186 1.00 49.06 613 ALA B O 1
ATOM 14209 N N . ALA B 2 614 ? 146.486 194.098 195.041 1.00 44.71 614 ALA B N 1
ATOM 14210 C CA . ALA B 2 614 ? 146.823 193.839 193.648 1.00 44.71 614 ALA B CA 1
ATOM 14211 C C . ALA B 2 614 ? 146.262 194.911 192.724 1.00 44.71 614 ALA B C 1
ATOM 14212 O O . ALA B 2 614 ? 145.258 195.557 193.029 1.00 44.71 614 ALA B O 1
ATOM 14214 N N . PHE B 2 615 ? 146.929 195.100 191.589 1.00 46.54 615 PHE B N 1
ATOM 14215 C CA . PHE B 2 615 ? 146.478 196.014 190.545 1.00 46.54 615 PHE B CA 1
ATOM 14216 C C . PHE B 2 615 ? 145.834 195.289 189.376 1.00 46.54 615 PHE B C 1
ATOM 14217 O O . PHE B 2 615 ? 144.941 195.843 188.728 1.00 46.54 615 PHE B O 1
ATOM 14225 N N . PHE B 2 616 ? 146.267 194.064 189.095 1.00 50.13 616 PHE B N 1
ATOM 14226 C CA . PHE B 2 616 ? 145.673 193.238 188.055 1.00 50.13 616 PHE B CA 1
ATOM 14227 C C . PHE B 2 616 ? 144.815 192.171 188.720 1.00 50.13 616 PHE B C 1
ATOM 14228 O O . PHE B 2 616 ? 145.340 191.269 189.380 1.00 50.13 616 PHE B O 1
ATOM 14236 N N . LYS B 2 617 ? 143.504 192.270 188.534 1.00 61.87 617 LYS B N 1
ATOM 14237 C CA . LYS B 2 617 ? 142.540 191.446 189.245 1.00 61.87 617 LYS B CA 1
ATOM 14238 C C . LYS B 2 617 ? 141.970 190.381 188.320 1.00 61.87 617 LYS B C 1
ATOM 14239 O O . LYS B 2 617 ? 141.727 190.635 187.138 1.00 61.87 617 LYS B O 1
ATOM 14245 N N . GLY B 2 618 ? 141.768 189.184 188.865 1.00 69.42 618 GLY B N 1
ATOM 14246 C CA . GLY B 2 618 ? 141.163 188.101 188.128 1.00 69.42 618 GLY B CA 1
ATOM 14247 C C . GLY B 2 618 ? 142.113 187.279 187.291 1.00 69.42 618 GLY B C 1
ATOM 14248 O O . GLY B 2 618 ? 141.672 186.319 186.649 1.00 69.42 618 GLY B O 1
ATOM 14249 N N . PHE B 2 619 ? 143.395 187.618 187.271 1.00 68.84 619 PHE B N 1
ATOM 14250 C CA . PHE B 2 619 ? 144.370 186.841 186.521 1.00 68.84 619 PHE B CA 1
ATOM 14251 C C . PHE B 2 619 ? 144.924 185.720 187.391 1.00 68.84 619 PHE B C 1
ATOM 14252 O O . PHE B 2 619 ? 144.515 185.560 188.540 1.00 68.84 619 PHE B O 1
#